Protein 8ECI (pdb70)

Radius of gyration: 60.87 Å; Cα contacts (8 Å, |Δi|>4): 4940; chains: 9; bounding box: 156×145×200 Å

Foldseek 3Di:
DQFDALAKDKFKWWADQFFKIFHPAQCDAFLQFPWDKADPQADPPKGFHGDPHSGMTTIDTGRRDTDIDMIITHGDCCPSPVDHGGDDAHNVLVPCPDPVNVVVPDDHPPPPDDDPDDDDDDDD/DQFDAQAKDKFKWWADQFFKIWHDAQRDDQLLFPWFKADPQDDPPKGFHGADHSTITGIPTGRRDTDIDMIMTHGDDCPSDVDHGGDPHHPVLVPCPDPVNVVVVDDRPQPPDDPPDDRDDDDD/DPPDDCPCVNCVVVDDDDDDPVPDDDDFAAAPPVVFAAEDEDADFKDKDKFWDDDDDADDADPPDGDGDDDDTDIDMDMWGKDKDKDKFKDFQVCCVVPPDHPVVVCVRVVNRVVRVVVNLCQAPVVVHDPVADDHDPVLQVQLVLEFEQDDDLVCQFSVNRVVVSQVLLVLLPDGWAEKEWEPCVVVRQVCRAHPVGHHGPPPQADPVNQDGVRHGYDHRDYPRFADDDDFFRGFTMKIFHNHQKYKYWNDPWDKDKDQADFDADPVGHGDDGRPVRRMMMMMIMTMMIMDGNQGADPRPRPSSNDDRMHTYTD/DVDDDQDCVNVVVVDDDDDDCPPVDDDFDAADCVVFAAEDEDDDFKDKDKAWADDWDFDDAPDPDHDGDDTDTDIDMDMKGKDKDKDKFKDQVVCCVVDPDRVCVVCPRVVNRVVSLVVNCCQAPVVVHDPPADDHNPVLQVQLVQEFEADDDQQCQHRVNSVVVSQVQQVLLPAHWAEKEWAPVVVVSQVVRAHPVGDHGPVPQADPVRQGGVRHGYDYPSHPDFADDDDAFRGFGMKIFHSHQKYKYWNDDKDKDKDAQDFDADPVRHTDDRRNVSNMIMMMIMTMMIMDGRQGQDPSDRPSSNHDRMHTYTD/DVPDDCDCVNVVVVDDDDDDDPPDDDDFDAFDCVPLAAEDEDADFKDKDKAWQDDDDADDADPPDRDGDDDDTDIDMDMWGKDKDKDKFKDFQVCCVVDPDHVVVVCVSVVNRVVRLVVNCCQAPNPVHDPPADDHNPVLQVQLVLEFEDDDDLVCQARVNSVVVSQCLLVLLPAGWAAKEWEPCVVVRQVCRAHPVGHHGPVVQADPVNQDGVNGGYDYPPHPNFQPDDDAFPGFTMKIFHSHQKYKYWNDAKDKDKDQQDFDADPVRDTDDRNHVSRMIMMMIMTMMTMDGCQGADPRPRPSSNHDRMHTYTD/DPPPDQDCVNCVVVDDDDDDDPVPDDDADAFPCVVQAAEDEDADQKDKDKFWDDDDDADDDDPPDDDRDDDDGDIDMDMWGKDKDKDKFKDFQVCCVPPPDRVCVVCPVVVNRVVSLVVNCCQAPNVVHDPVADDHDPVLQVQLVLEFEQDADQVCQGSVNSVVVSQVLLVLLPAGWQEKEWAPVVVVSQVVRAHPVGHHRPPPQADPVNQHGVNGGYDHPPHPHFADDDDAFRGFTMKTFHNHQKYKYWNDDKDKDKDQQDWDADPVRDTDDRNPVRRMIMMMIMTMMTMDGCQGQDPRPRPSSNHDRMHTYTD/DPDDDCDCVVVPPVDDDDDDCVPDDDDADDFDLVVQAAEDEDADFKDKDKFFQADWDADDDPPPDDDGDDTDGDIDMDMWGKDKDKDKFKDFQCCCVVDPDHPVVVCPVVVNRVVRLVVRCCQAPNVVHDPPADDHDVVLQVQLVLEFEADDDLVCQHRVNSVVVSQVLQVLLPAGWAAKEWAPCVVVRQVVRAHPVGHHGPVPQADPVGAHGVNHGYDHPSHPPFADDDDAFPGFTMKTFHNHQKYKYWHFAWDKDKDQADFDADPVRDTPDGCNVSRMIMMMIMTMITIDRNQHQDPSPNPSSNDDRMHTYTD/DPDDDCDCVNCVVVDDDDDDDVPDDDDFDAADCVPQAAEDADADQKDKDKFWQDDDDADDADDPDHDGDDDDTGIDMDMWGKDKDKDKFKDQVVCCVVDPDRVVVVCVRVVNRVVRLVVRCCAAVNPPHDPSADDHNVVLQVLLVLEFEQDDDLVCQHSVNRVVVSQVLQVLLPFGWAEKEFAPCVVVRQVCRAHPVGDHRPPPQADPVNQGGVRGGYDHDPHPPFDDDDDRFPGFTMKTFHNHQKYKYWNFAKDKDKDAQDFDADPVGDTPDRRNVSNMIMMMIMTMMTIDGNQGADPSDNPSSNHDRMHTYTD/DVDDDDDCVNVVVVDDDPDDDPPLDDDFQAADDVPLAAEDEDADFKDKDKAWQDDFDADDADPPDDDGDDDDTDIDIDMKGKDKDKDKFKDFQVVCVVDDDRVVVSCPRVVNRVSRLVVNCCQAPNVVHDPRAPDHNVVLQVQLVLEFEADDDLVCLARVNSVVVSQVLLVLLPDHWAAKEWAPCVVVRQVPQAHPVRDHRPVPQADPVRQDGVNHGYGHHNHPPFADDDDFFPGFGMKIFHNHQKYKYWNDDWDKDKDAADFDDDPVGDTPDGRPVRNMMMMMIMTMMIIDRRDHQDPPPNPVSNHDGMHTYTD

Nearest PDB structures (foldseek):
  8eci-assembly1_C  TM=1.003E+00  e=2.992E-69  Arthrobacter phage Bridgette
  8edu-assembly1_G  TM=8.369E-01  e=4.535E-36  Mycobacterium phage Muddy
  8edu-assembly1_A  TM=8.713E-01  e=2.535E-35  Mycobacterium phage Muddy
  8ecj-assembly1_A-58  TM=8.477E-01  e=9.988E-27  Mycobacterium phage Cain
  6tb9-assembly1_C5  TM=6.784E-01  e=4.777E-14  Rhodobacter capsulatus

InterPro domains:
  IPR024455 Phage capsid [TIGR01554] (18-307)
  IPR054612 Phage capsid-like, C-terminal [PF05065] (25-307)

Secondary structure (DSSP, 8-state):
---EES--EEEEEEE-SSSEEEESTT-S-GGGTT-BEE-TTS-TT-BEEEEEETTEEEESS--S---EEEEEE----SSSSS-SSEESS-TTGGGGGSHHHHHTTPPPS-----SSPPP-----/---EESS-EEEEEEEPSSSEEEESTTS--GGGTT-BEE-TTS-TT-BEEEEEETTEEEESS--SS--EEEEEEPP--SSSSS-SSEESS-HHHHTTTSHHHHHHTPPPTT---STTPPP-----/-------TTTTTTSS---B--TT-----PPPSHHHHSEEEE--SSEEEEEEEEE----EE-SSSSSPPPB---EEEEEEEE-EEEEEEEEEETTHHHHSSS-HHHHSHHHHHHHHHHHHHHHHHH-TT--TTSPPPHHHHHHHHT-EEE----GGGTHHHHHHHHHHHHHHHHT----EEEE-TTHHHHHHT-B-TTSSBSSTTSB-TTSSEETTEEEE--STTTS--SSSTT--EEEEEE-GGGSEEEEEEEEEEEEESS-EEE-TTS-EEEETTTTTEEEEEEEEEEEEE------TT---GGG--SEEEEE-/-------TTTSGGGSPP-B--TT--------HHHHHSEEE---SSEEEEEEE------EEPSTTTSPP-B----EEEEEEE-EEEEEEEEEEHHHHHHSSS-HHHHHHHHHHHHHHHHHHHHHHT-TT--TTSPPPHHHHHHHHT-EE-----GGGTHHHHHHHHHHHHHHTTT----EEEE-THHHHHHHT-B-TTSSBSSTTTB-TTSSEETTEEEE--STTTS---SSTT--EEEEEE-GGG-EEEEEEEEEEEEESS-EEE-TTS-EEEETTTTTEEEEEEEEEEEEE------SS---GGG--SEEEEE-/-TT----HHHHGGGS------TT--------HHHHHSEE----SSEEEEEEEEE----B--SGGG----B---EEEEEEEE-EEEEEEEEEEHHHHHHSSS-HHHHHHHHHHHHHHHHHHHHHHH-TT--TTSPPPHHHHHHHTT-EEE----TTTTHHHHHHHHHHHHHHHTT----EEEE-TTHHHHHHT-B-TTSSBSSTTSB-TTSSEETTEEEE---STTS--SSSTT--EEEEEE-GGG-EEEEEEEEEEEEESS-EEEETTTEEEEETTTTTEEEEEEEEEEEEE------SS--SGGG--SEEEEE-/-------HHHHGGG----B--SS--------HHHHHSEEE---SSEEEEEEEEE----EE--SSS----B---EEEEEEEE-EEEEEEEEEETTHHHHSSS-HHHHHHHHHHHHHHHHHHHHHHH-TT--TTSPPPHHHHHHHTT-EEE----GGGTHHHHHHHHHHHHHHHTT----EEEE-TTHHHHHHT-B-SSSSBSSTTSB-TTSSEETTEEEE--STTTS--SSSTT--EEEEEE-GGG-EEEEEEEEEEEEESS-EEE-TTS-EEEETTTTTEEEEEEEEEEEEE------TT---GGG--SEEEEE-/-------HHHHGGGS---B--TT---PPPPPSHHHHSEEE---SSEEEEEEEEE----EE--TTT----B---EEEEEEEE-EEEEEEEEEEHHHHHHSSS-HHHHSHHHHHHHHHHHHHHHHHH-SS--TTSPPPHHHHHHHTT-EEE----GGGTHHHHHHHHHHHHHHHTT----EEEE-TTHHHHHHT-B-TTSSBSSTTSB-TTSSEETTEEEE--STT-S--SSSTT--EEEEEE-GGG-EEEEEEEEEEEEESS-EEE-TTS-EEEETTTTTEEEEEEEEEEEEE------SSS-SGGG--SEEEEE-/-------HHHHGGGPPP-B--TT-----PPPHHHHHSEEE---SSEEEEEEEEE----EE--TTS----B---EEEEEEEE-EEEEEEEEEEHHHHHH-SS-HHHHHHHHHHHHHHHHHHHHHHH-TT--TTSPPPHHHHHHHTT-EEE----GGGTHHHHHHHHHHHHHHHTT----EEEE-TTHHHHHHT-B-TTSSBSSTTTB-TTSSEETTEEEE--STTTS--SSSTT--EEEEEE-GGG-EEEEEEEEEEEEESS-EEE-TTS-EEEETTTTTEEEEEEEEEEEEE------SSS--GGG--SEEEEE-/-------HHHHGGG-------TT--------SHHHHSEEEE--SSEEEEEEEEE-------STTS--------EEEEEEEE-EEEEEEEEEEHHHHHHSSS-HHHHHHHHHHHHHHHHHHHHHHH-TT--TTSPPPHHHHHHHHT-EEE----TTTTHHHHHHHHHHHHHHHTT----EEEE-TTHHHHHTT-B-TTSPBSSTTSB-TTSSEETTEEEE--STTTS--SSSTT--EEEEEE-GGG-EEEEEEEEEEEEESS-EEE-TTS-EEEETTTTTEEEEEEEEEEEEE------SS---GGG--SEEEEE-

Solvent-accessible surface area: 122956 Å² total; per-residue (Å²): 74,112,19,57,34,12,27,33,78,107,19,85,2,52,5,44,66,68,67,51,3,55,17,65,98,59,27,9,56,64,26,0,67,48,4,68,7,97,19,80,26,20,50,110,68,4,41,3,67,51,38,87,65,25,71,24,1,47,5,64,42,58,4,95,63,76,46,97,48,78,4,68,6,23,70,35,115,0,75,83,23,25,7,40,7,10,0,26,36,42,36,115,41,33,50,17,89,21,50,69,19,83,143,80,59,87,120,36,35,128,199,96,135,58,111,99,56,65,138,82,82,100,7,106,68,110,16,56,52,12,132,40,80,106,18,83,1,52,3,41,67,68,58,59,4,58,20,67,95,64,17,6,60,67,23,0,69,52,6,61,5,84,22,79,23,23,53,109,67,2,39,2,69,49,42,89,49,34,58,26,3,54,3,62,34,54,4,98,68,78,50,92,38,71,5,72,2,17,79,37,124,16,139,62,31,51,54,111,38,67,5,24,3,38,29,117,31,20,33,15,30,51,68,67,20,34,70,78,41,72,111,30,49,51,66,35,112,52,26,96,52,41,72,75,96,99,21,151,164,200,148,134,136,102,56,99,119,99,42,89,98,147,87,84,166,69,74,35,111,81,17,70,35,38,103,66,70,130,8,13,5,64,123,68,25,111,135,15,126,31,37,113,60,80,8,59,0,28,16,14,49,41,61,11,72,9,68,50,16,96,10,84,67,10,82,76,84,64,20,109,26,75,104,72,71,66,106,2,38,16,26,29,0,1,0,15,16,10,18,56,53,106,67,55,88,124,55,132,82,85,24,60,100,69,14,49,60,21,7,90,16,9,9,12,65,31,6,2,20,2,8,13,31,25,76,133,36,22,83,77,22,41,109,12,5,34,55,9,0,54,81,18,42,5,30,12,96,28,56,26,71,40,54,108,0,8,23,8,8,1,15,11,108,1,19,17,74,0,32,99,4,22,27,114,17,69,6,12,14,0,5,33,42,12,37,39,88,7,45,47,6,18,4,55,38,0,48,58,6,12,97,129,68,40,26,105,113,33,128,35,12,63,69,33,82,18,30,25,22,4,79,50,58,17,51,72,103,55,49,106,45,82,6,9,32,2,3,7,0,9,18,66,32,0,3,1,0,40,97,74,101,59,51,100,107,83,32,94,145,37,73,23,89,53,122,114,58,52,118,96,86,34,2,59,160,101,93,22,28,0,12,69,1,25,22,73,1,2,7,15,14,15,5,44,39,31,28,11,47,85,82,99,68,66,9,20,0,0,0,3,5,37,66,158,240,115,135,139,112,45,97,116,97,45,93,111,158,48,88,120,64,61,40,125,73,34,60,35,84,92,66,42,114,14,18,7,56,113,70,24,108,132,19,125,28,22,73,56,87,10,86,0,22,9,8,48,31,49,8,66,6,82,38,6,132,32,97,118,24,94,82,81,74,14,103,28,82,108,76,51,67,100,3,40,22,30,31,1,1,2,15,17,14,20,57,52,102,81,57,79,122,59,119,72,96,26,61,99,74,9,50,64,24,3,90,17,13,6,11,46,34,7,6,14,2,8,14,35,28,62,135,39,27,86,73,21,48,105,11,5,35,57,8,0,60,82,16,41,4,30,10,91,27,70,27,83,36,51,106,0,7,16,9,6,2,12,12,117,0,22,20,79,2,34,114,11,23,22,126,23,68,5,7,16,0,6,37,42,10,35,39,86,10,52,49,4,19,12,46,41,0,62,69,6,10,99,129,46,43,24,108,82,28,113,38,9,62,75,30,80,12,38,40,14,6,70,59,55,24,54,74,96,64,51,103,44,77,10,7,39,5,6,8,0,9,24,63,36,0,1,3,0,30,106,59,104,56,61,100,114,83,26,94,153,40,68,21,80,51,148,115,42,56,121,90,83,50,0,51,140,90,98,24,21,0,8,78,3,23,16,64,0,1,7,14,14,14,13,31,29,24,27,30,46,85,73,105,69,70,6,21,0,1,0,2,7,33,67,145,185,139,139,144,119,56,103,117,108,46,93,102,147,88,86,120,62,70,32,127,90,19,63,49,62,106,64,41,107,5,14,6,46,116,67,21,111,131,16,124,25,30,125,54,79,8,71,4,28,6,11,50,34,63,6,74,7,71,46,11,130,48,91,126,18,111,69,83,67,20,103,21,82,110,73,51,69,101,3,44,14,34,38,0,1,0,16,19,15,21,58,54,105,84,39,83,113,54,139,80,70,20,63,99,81,11,52,60,23,9,86,15,14,5,9,62,35,7,2,16,2,8,14,33,32,60,130,36,27,83,72,21,44,106,13,4,30,53,9,0,58,77,16,45,4,32,10,93,32,67,37,81,33,56,111,0,7,25,8,12,2,14,13,118,0,15,24,68,0,11,111,3,30,34,109,9,75,5,10,11,0,4,23,38,13,41,36,83,10,52,45,6,18,3,40,34,0,41,71,7,13,97,130,57,41,23,112,88,25,136,36,10,58,72,38,86,17,39,35,16,4,77,49,49,22,50,73,98,54,49,108,38,85,7,11,36,4,3,4,0,15,19,55,46,0,6,3,0,33,82,49,101,62,60,91,105,91,29,100,142,38,65,25,94,49,138,108,47,54,100,78,76,46,0,49,154,99,100,23,26,0,12,79,2,14,13,62,0,2,8,15,12,15,16,23,32,24,41,11,48,83,80,106,69,62,7,18,0,0,0,3,3,27,71,78,126,117,48,143,72,49,108,111,27,30,96,8,101,45,76,128,63,76,40,123,81,20,42,28,59,88,59,50,135,15,14,7,62,110,63,20,104,139,25,117,19,28,84,60,81,10,66,0,28,6,13,52,41,56,9,75,9,84,48,14,130,48,102,131,30,95,77,89,54,17,112,32,81,107,70,59,59,105,3,38,24,28,24,0,2,0,7,17,28,24,64,36,48,75,52,54,22,53,102,60,92,23,53,108,68,8,66,71,23,7,75,17,4,5,13,54,30,6,0,12,1,4,22,35,29,59,136,37,25,82,70,21,45,110,12,4,32,54,9,1,56,81,16,42,5,32,10,99,27,61,49,66,43,57,116,0,9,13,8,14,10,15,9,113,0,22,22,76,1,24,106,9,23,26,126,21,77,5,7,16,0,7,32,47,11,30,32,78,10,38,52,6,21,12,43,42,0,43,56,4,11,95,129,63,32,21,113,93,22,120,39,5,57,72,39,84,10,43,19,13,3,80,53,53,23,53,73,94,62,50,105,44,80,11,8,31,2,5,0,0,18,18,61,35,0,2,4,0,29,90,68,100,62,49,95,113,89,27,43,47,27,50,18,80,57,154,108,40,56,44,91,94,3,0,1,80,93,31,21,27,0,13,75,3,22,14,58,0,2,8,17,19,12,13,35,42,35,40,8,54,77,80,104,71,73,5,17,0,0,0,1,3,39,63,94,213,110,101,91,117,5,83,13,52,42,38,56,166,76,74,113,51,70,25,149,93,27,70,47,49,87,64,43,121,13,13,6,58,123,64,22,91,140,22,114,20,38,111,68,80,9,66,4,27,6,11,49,44,44,11,70,4,83,39,20,145,30,93,120,46,104,66,94,62,11,120,35,80,96,69,56,69,103,3,43,18,29,29,0,4,0,13,15,14,23,58,57,92,60,52,89,110,53,138,72,76,26,64,85,79,10,48,56,22,6,83,14,12,1,7,48,28,5,4,9,2,4,18,37,30,63,118,35,26,82,65,22,45,107,14,3,30,57,10,0,56,82,15,45,6,30,9,93,32,62,35,84,35,50,104,0,8,19,7,8,3,11,12,125,0,19,19,72,0,25,119,9,21,24,115,20,74,5,6,11,0,5,42,38,9,35,43,71,11,43,48,4,16,10,49,33,0,51,66,7,12,101,133,46,41,22,108,86,30,108,39,6,62,75,33,84,21,31,29,12,1,65,52,63,21,52,75,95,63,47,110,40,79,10,11,36,2,4,0,0,13,13,62,48,0,2,3,0,20,81,72,89,52,56,95,109,76,25,104,139,34,70,22,85,47,134,106,42,48,78,56,38,36,0,52,151,48,98,27,25,0,9,86,0,33,9,83,0,1,8,24,20,6,7,22,38,28,36,27,42,88,72,97,72,72,11,19,0,0,0,2,2,34,64,172,210,146,146,125,124,51,88,115,79,47,87,114,155,76,76,125,76,63,32,120,93,19,58,36,45,86,82,32,111,11,8,6,58,116,58,18,109,124,15,124,27,29,96,60,22,9,42,1,29,9,12,11,0,20,9,14,2,32,50,21,121,56,70,118,24,105,105,88,39,4,90,33,30,92,23,12,65,7,0,9,10,16,28,0,1,0,14,20,15,17,63,58,102,69,51,86,118,50,132,76,96,26,64,104,79,10,49,60,23,6,91,10,11,4,12,53,32,6,4,15,2,2,12,39,27,58,132,42,23,58,6,15,36,112,12,1,36,54,10,2,63,79,16,41,4,32,10,98,30,64,39,79,30,60,102,0,10,22,8,11,3,4,11,122,0,14,22,78,0,29,99,11,27,17,120,19,75,6,3,12,0,7,28,34,5,36,37,88,6,37,46,5,23,6,49,35,0,50,60,5,12,91,129,72,36,20,111,81,34,107,37,6,55,70,35,82,14,34,35,20,4,71,52,50,21,54,75,91,61,50,108,47,76,10,6,32,0,5,2,0,17,17,71,36,2,8,2,0,36,96,60,102,60,58,101,114,82,31,90,181,30,79,28,57,44,92,97,27,50,109,85,78,57,1,54,137,88,97,23,18,0,16,76,3,26,15,84,1,2,9,15,15,13,12,34,19,13,33,28,42,67,32,75,66,70,8,19,0,0,0,4,0,38,68,149,230,128,141,150,104,42,188,118,110,38,94,98,151,92,112,152,172,100,96,124,157,177,120,69,172,104,72,24,106,14,12,5,42,125,46,21,138,128,62,112,17,53,134,90,94,32,102,46,67,40,78,48,32,79,69,93,98,99,245,66,130,71,153,125,30,142,162,61,53,50,57,63,24,76,60,54,66,108,1,44,14,49,100,48,53,60,72,45,68,26,62,59,90,54,46,87,108,60,120,74,72,32,71,93,111,32,44,70,86,36,89,43,50,11,11,67,61,18,4,11,13,7,15,40,26,61,155,39,54,83,69,36,48,108,15,5,35,56,9,1,61,82,17,41,3,33,12,91,33,70,31,82,48,101,120,32,7,22,10,19,3,16,86,105,0,30,35,61,1,110,120,10,31,26,141,17,72,1,7,13,0,5,76,50,14,62,60,85,13,158,54,9,125,70,106,133,36,136,76,25,81,91,138,62,31,23,107,84,15,114,37,10,63,74,34,71,12,26,33,7,1,152,79,80,18,55,71,104,56,49,105,37,88,5,6,39,4,5,3,0,20,9,55,26,0,12,1,0,20,45,56,95,40,49,105,88,68,4,86,118,4,21,28,45,54,151,116,32,53,92,92,88,44,1,55,116,96,97,27,24,1,8,41,4,34,17,13,5,1,14,17,17,31,13,65,39,29,136,92,55,84,78,99,80,75,8,22,0,1,0,2,4,32,66

Structure (mmCIF, N/CA/C/O backbone):
data_8ECI
#
_entry.id   8ECI
#
loop_
_entity.id
_entity.type
_entity.pdbx_description
1 polymer 'Decoration protein'
2 polymer 'Major capsid protein'
#
loop_
_atom_site.group_PDB
_atom_site.id
_atom_site.type_symbol
_atom_site.label_atom_id
_atom_site.label_alt_id
_atom_site.label_comp_id
_atom_site.label_asym_id
_atom_site.label_entity_id
_atom_site.label_seq_id
_atom_site.pdbx_PDB_ins_code
_atom_site.Cartn_x
_atom_site.Cartn_y
_atom_site.Cartn_z
_atom_site.occupancy
_atom_site.B_iso_or_equiv
_atom_site.auth_seq_id
_atom_site.auth_comp_id
_atom_site.auth_asym_id
_atom_site.auth_atom_id
_atom_site.pdbx_PDB_model_num
ATOM 1 N N . ALA A 1 2 ? 413.738 258.300 438.756 1.00 104.47 2 ALA 1 N 1
ATOM 2 C CA . ALA A 1 2 ? 413.436 259.568 438.128 1.00 104.47 2 ALA 1 CA 1
ATOM 3 C C . ALA A 1 2 ? 411.990 259.636 437.604 1.00 104.47 2 ALA 1 C 1
ATOM 4 O O . ALA A 1 2 ? 411.573 260.667 437.075 1.00 104.47 2 ALA 1 O 1
ATOM 11 N N . THR A 1 3 ? 411.219 258.554 437.730 1.00 111.54 3 THR 1 N 1
ATOM 12 C CA . THR A 1 3 ? 409.828 258.465 437.254 1.00 111.54 3 THR 1 CA 1
ATOM 13 C C . THR A 1 3 ? 408.810 258.954 438.285 1.00 111.54 3 THR 1 C 1
ATOM 14 O O . THR A 1 3 ? 407.898 259.693 437.925 1.00 111.54 3 THR 1 O 1
ATOM 25 N N . GLY A 1 4 ? 408.977 258.619 439.566 1.00 113.96 4 GLY 1 N 1
ATOM 26 C CA . GLY A 1 4 ? 408.169 259.133 440.680 1.00 113.96 4 GLY 1 CA 1
ATOM 27 C C . GLY A 1 4 ? 406.682 258.743 440.688 1.00 113.96 4 GLY 1 C 1
ATOM 28 O O . GLY A 1 4 ? 406.172 258.096 439.774 1.00 113.96 4 GLY 1 O 1
ATOM 32 N N . ARG A 1 5 ? 405.970 259.145 441.744 1.00 119.83 5 ARG 1 N 1
ATOM 33 C CA . ARG A 1 5 ? 404.496 259.136 441.826 1.00 119.83 5 ARG 1 CA 1
ATOM 34 C C . ARG A 1 5 ? 403.911 260.417 441.241 1.00 119.83 5 ARG 1 C 1
ATOM 35 O O . ARG A 1 5 ? 404.531 261.474 441.344 1.00 119.83 5 ARG 1 O 1
ATOM 56 N N . THR A 1 6 ? 402.677 260.372 440.735 1.00 122.81 6 THR 1 N 1
ATOM 57 C CA . THR A 1 6 ? 401.918 261.592 440.400 1.00 122.81 6 THR 1 CA 1
ATOM 58 C C . THR A 1 6 ? 400.398 261.403 440.285 1.00 122.81 6 THR 1 C 1
ATOM 59 O O . THR A 1 6 ? 399.899 260.308 440.024 1.00 122.81 6 THR 1 O 1
ATOM 70 N N . THR A 1 7 ? 399.669 262.509 440.418 1.00 123.85 7 THR 1 N 1
ATOM 71 C CA . THR A 1 7 ? 398.243 262.683 440.107 1.00 123.85 7 THR 1 CA 1
ATOM 72 C C . THR A 1 7 ? 397.932 262.806 438.614 1.00 123.85 7 THR 1 C 1
ATOM 73 O O . THR A 1 7 ? 396.767 262.721 438.230 1.00 123.85 7 THR 1 O 1
ATOM 84 N N . GLU A 1 8 ? 398.935 263.026 437.767 1.00 126.59 8 GLU 1 N 1
ATOM 85 C CA . GLU A 1 8 ? 398.761 263.273 436.331 1.00 126.59 8 GLU 1 CA 1
ATOM 86 C C . GLU A 1 8 ? 398.026 262.151 435.582 1.00 126.59 8 GLU 1 C 1
ATOM 87 O O . GLU A 1 8 ? 397.994 260.999 436.015 1.00 126.59 8 GLU 1 O 1
ATOM 99 N N . GLY A 1 9 ? 397.468 262.474 434.417 1.00 129.41 9 GLY 1 N 1
ATOM 100 C CA . GLY A 1 9 ? 397.066 261.467 433.429 1.00 129.41 9 GLY 1 CA 1
ATOM 101 C C . GLY A 1 9 ? 398.260 260.918 432.639 1.00 129.41 9 GLY 1 C 1
ATOM 102 O O . GLY A 1 9 ? 399.358 261.476 432.695 1.00 129.41 9 GLY 1 O 1
ATOM 106 N N . ARG A 1 10 ? 398.056 259.836 431.882 1.00 133.32 10 ARG 1 N 1
ATOM 107 C CA . ARG A 1 10 ? 399.063 259.269 430.966 1.00 133.32 10 ARG 1 CA 1
ATOM 108 C C . ARG A 1 10 ? 398.428 258.393 429.888 1.00 133.32 10 ARG 1 C 1
ATOM 109 O O . ARG A 1 10 ? 397.268 258.004 429.999 1.00 133.32 10 ARG 1 O 1
ATOM 130 N N . THR A 1 11 ? 399.182 258.076 428.844 1.00 139.49 11 THR 1 N 1
ATOM 131 C CA . THR A 1 11 ? 398.722 257.282 427.691 1.00 139.49 11 THR 1 CA 1
ATOM 132 C C . THR A 1 11 ? 399.457 255.952 427.595 1.00 139.49 11 THR 1 C 1
ATOM 133 O O . THR A 1 11 ? 400.671 255.906 427.776 1.00 139.49 11 THR 1 O 1
ATOM 144 N N . VAL A 1 12 ? 398.749 254.867 427.290 1.00 137.89 12 VAL 1 N 1
ATOM 145 C CA . VAL A 1 12 ? 399.297 253.501 427.326 1.00 137.89 12 VAL 1 CA 1
ATOM 146 C C . VAL A 1 12 ? 398.733 252.627 426.212 1.00 137.89 12 VAL 1 C 1
ATOM 147 O O . VAL A 1 12 ? 397.573 252.752 425.832 1.00 137.89 12 VAL 1 O 1
ATOM 160 N N . THR A 1 13 ? 399.528 251.691 425.708 1.00 136.15 13 THR 1 N 1
ATOM 161 C CA . THR A 1 13 ? 399.056 250.623 424.818 1.00 136.15 13 THR 1 CA 1
ATOM 162 C C . THR A 1 13 ? 398.538 249.461 425.652 1.00 136.15 13 THR 1 C 1
ATOM 163 O O . THR A 1 13 ? 399.289 248.899 426.445 1.00 136.15 13 THR 1 O 1
ATOM 174 N N . VAL A 1 14 ? 397.274 249.082 425.470 1.00 139.44 14 VAL 1 N 1
ATOM 175 C CA . VAL A 1 14 ? 396.631 248.023 426.256 1.00 139.44 14 VAL 1 CA 1
ATOM 176 C C . VAL A 1 14 ? 395.862 247.042 425.385 1.00 139.44 14 VAL 1 C 1
ATOM 177 O O . VAL A 1 14 ? 395.279 247.380 424.346 1.00 139.44 14 VAL 1 O 1
ATOM 190 N N . THR A 1 15 ? 395.847 245.803 425.848 1.00 141.04 15 THR 1 N 1
ATOM 191 C CA . THR A 1 15 ? 395.148 244.675 425.251 1.00 141.04 15 THR 1 CA 1
ATOM 192 C C . THR A 1 15 ? 393.897 244.373 426.059 1.00 141.04 15 THR 1 C 1
ATOM 193 O O . THR A 1 15 ? 393.923 244.362 427.289 1.00 141.04 15 THR 1 O 1
ATOM 204 N N . THR A 1 16 ? 392.787 244.144 425.375 1.00 133.81 16 THR 1 N 1
ATOM 205 C CA . THR A 1 16 ? 391.508 243.798 425.999 1.00 133.81 16 THR 1 CA 1
ATOM 206 C C . THR A 1 16 ? 391.162 242.343 425.730 1.00 133.81 16 THR 1 C 1
ATOM 207 O O . THR A 1 16 ? 391.334 241.846 424.619 1.00 133.81 16 THR 1 O 1
ATOM 218 N N . ALA A 1 17 ? 390.663 241.653 426.748 1.00 134.83 17 ALA 1 N 1
ATOM 219 C CA . ALA A 1 17 ? 389.740 240.545 426.545 1.00 134.83 17 ALA 1 CA 1
ATOM 220 C C . ALA A 1 17 ? 388.319 241.126 426.583 1.00 134.83 17 ALA 1 C 1
ATOM 221 O O . ALA A 1 17 ? 388.109 242.175 427.187 1.00 134.83 17 ALA 1 O 1
ATOM 228 N N . SER A 1 18 ? 387.328 240.475 425.974 1.00 137.19 18 SER 1 N 1
ATOM 229 C CA . SER A 1 18 ? 385.939 240.972 425.920 1.00 137.19 18 SER 1 CA 1
ATOM 230 C C . SER A 1 18 ? 385.174 240.729 427.233 1.00 137.19 18 SER 1 C 1
ATOM 231 O O . SER A 1 18 ? 384.124 240.088 427.258 1.00 137.19 18 SER 1 O 1
ATOM 239 N N . ASN A 1 19 ? 385.749 241.179 428.348 1.00 136.65 19 ASN 1 N 1
ATOM 240 C CA . ASN A 1 19 ? 385.278 240.981 429.717 1.00 136.65 19 ASN 1 CA 1
ATOM 241 C C . ASN A 1 19 ? 385.777 242.129 430.623 1.00 136.65 19 ASN 1 C 1
ATOM 242 O O . ASN A 1 19 ? 386.075 243.220 430.145 1.00 136.65 19 ASN 1 O 1
ATOM 253 N N . THR A 1 20 ? 385.849 241.913 431.933 1.00 132.34 20 THR 1 N 1
ATOM 254 C CA . THR A 1 20 ? 386.255 242.910 432.939 1.00 132.34 20 THR 1 CA 1
ATOM 255 C C . THR A 1 20 ? 387.732 243.316 432.932 1.00 132.34 20 THR 1 C 1
ATOM 256 O O . THR A 1 20 ? 388.109 244.156 433.748 1.00 132.34 20 THR 1 O 1
ATOM 267 N N . THR A 1 21 ? 388.599 242.700 432.126 1.00 133.70 21 THR 1 N 1
ATOM 268 C CA . THR A 1 21 ? 390.033 242.630 432.455 1.00 133.70 21 THR 1 CA 1
ATOM 269 C C . THR A 1 21 ? 390.946 243.094 431.326 1.00 133.70 21 THR 1 C 1
ATOM 270 O O . THR A 1 21 ? 390.758 242.758 430.159 1.00 133.70 21 THR 1 O 1
ATOM 281 N N . ILE A 1 22 ? 391.964 243.870 431.695 1.00 135.33 22 ILE 1 N 1
ATOM 282 C CA . ILE A 1 22 ? 392.868 244.598 430.805 1.00 135.33 22 ILE 1 CA 1
ATOM 283 C C . ILE A 1 22 ? 394.302 244.146 431.054 1.00 135.33 22 ILE 1 C 1
ATOM 284 O O . ILE A 1 22 ? 394.683 243.928 432.204 1.00 135.33 22 ILE 1 O 1
ATOM 300 N N . THR A 1 23 ? 395.124 244.066 430.012 1.00 139.43 23 THR 1 N 1
ATOM 301 C CA . THR A 1 23 ? 396.554 243.747 430.134 1.00 139.43 23 THR 1 CA 1
ATOM 302 C C . THR A 1 23 ? 397.415 244.683 429.291 1.00 139.43 23 THR 1 C 1
ATOM 303 O O . THR A 1 23 ? 396.929 245.343 428.375 1.00 139.43 23 THR 1 O 1
ATOM 314 N N . GLY A 1 24 ? 398.703 244.769 429.598 1.00 138.19 24 GLY 1 N 1
ATOM 315 C CA . GLY A 1 24 ? 399.650 245.614 428.876 1.00 138.19 24 GLY 1 CA 1
ATOM 316 C C . GLY A 1 24 ? 401.099 245.210 429.125 1.00 138.19 24 GLY 1 C 1
ATOM 317 O O . GLY A 1 24 ? 401.376 244.221 429.803 1.00 138.19 24 GLY 1 O 1
ATOM 321 N N . ALA A 1 25 ? 402.033 245.976 428.569 1.00 141.41 25 ALA 1 N 1
ATOM 322 C CA . ALA A 1 25 ? 403.459 245.751 428.776 1.00 141.41 25 ALA 1 CA 1
ATOM 323 C C . ALA A 1 25 ? 403.858 245.876 430.259 1.00 141.41 25 ALA 1 C 1
ATOM 324 O O . ALA A 1 25 ? 403.143 246.482 431.063 1.00 141.41 25 ALA 1 O 1
ATOM 331 N N . ALA A 1 26 ? 405.014 245.323 430.622 1.00 139.67 26 ALA 1 N 1
ATOM 332 C CA . ALA A 1 26 ? 405.487 245.294 432.001 1.00 139.67 26 ALA 1 CA 1
ATOM 333 C C . ALA A 1 26 ? 405.532 246.695 432.639 1.00 139.67 26 ALA 1 C 1
ATOM 334 O O . ALA A 1 26 ? 406.065 247.645 432.065 1.00 139.67 26 ALA 1 O 1
ATOM 341 N N . GLY A 1 27 ? 404.958 246.829 433.836 1.00 142.29 27 GLY 1 N 1
ATOM 342 C CA . GLY A 1 27 ? 404.936 248.090 434.583 1.00 142.29 27 GLY 1 CA 1
ATOM 343 C C . GLY A 1 27 ? 404.092 249.212 433.965 1.00 142.29 27 GLY 1 C 1
ATOM 344 O O . GLY A 1 27 ? 404.266 250.369 434.341 1.00 142.29 27 GLY 1 O 1
ATOM 348 N N . THR A 1 28 ? 403.193 248.926 433.019 1.00 141.38 28 THR 1 N 1
ATOM 349 C CA . THR A 1 28 ? 402.295 249.956 432.465 1.00 141.38 28 THR 1 CA 1
ATOM 350 C C . THR A 1 28 ? 401.243 250.423 433.469 1.00 141.38 28 THR 1 C 1
ATOM 351 O O . THR A 1 28 ? 400.951 251.616 433.510 1.00 141.38 28 THR 1 O 1
ATOM 362 N N . PHE A 1 29 ? 400.710 249.545 434.318 1.00 138.04 29 PHE 1 N 1
ATOM 363 C CA . PHE A 1 29 ? 399.890 249.935 435.472 1.00 138.04 29 PHE 1 CA 1
ATOM 364 C C . PHE A 1 29 ? 400.733 250.214 436.721 1.00 138.04 29 PHE 1 C 1
ATOM 365 O O . PHE A 1 29 ? 401.857 249.729 436.836 1.00 138.04 29 PHE 1 O 1
ATOM 382 N N . VAL A 1 30 ? 400.180 250.946 437.689 1.00 133.43 30 VAL 1 N 1
ATOM 383 C CA . VAL A 1 30 ? 400.817 251.220 438.987 1.00 133.43 30 VAL 1 CA 1
ATOM 384 C C . VAL A 1 30 ? 399.791 251.242 440.123 1.00 133.43 30 VAL 1 C 1
ATOM 385 O O . VAL A 1 30 ? 398.618 251.526 439.899 1.00 133.43 30 VAL 1 O 1
ATOM 398 N N . ALA A 1 31 ? 400.212 250.930 441.351 1.00 133.55 31 ALA 1 N 1
ATOM 399 C CA . ALA A 1 31 ? 399.317 250.620 442.467 1.00 133.55 31 ALA 1 CA 1
ATOM 400 C C . ALA A 1 31 ? 398.208 251.657 442.732 1.00 133.55 31 ALA 1 C 1
ATOM 401 O O . ALA A 1 31 ? 397.079 251.274 443.026 1.00 133.55 31 ALA 1 O 1
ATOM 408 N N . SER A 1 32 ? 398.484 252.956 442.606 1.00 131.44 32 SER 1 N 1
ATOM 409 C CA . SER A 1 32 ? 397.489 254.021 442.814 1.00 131.44 32 SER 1 CA 1
ATOM 410 C C . SER A 1 32 ? 396.571 254.323 441.613 1.00 131.44 32 SER 1 C 1
ATOM 411 O O . SER A 1 32 ? 395.781 255.258 441.687 1.00 131.44 32 SER 1 O 1
ATOM 419 N N . ASP A 1 33 ? 396.595 253.552 440.520 1.00 130.27 33 ASP 1 N 1
ATOM 420 C CA . ASP A 1 33 ? 395.691 253.762 439.374 1.00 130.27 33 ASP 1 CA 1
ATOM 421 C C . ASP A 1 33 ? 394.208 253.509 439.655 1.00 130.27 33 ASP 1 C 1
ATOM 422 O O . ASP A 1 33 ? 393.355 253.943 438.880 1.00 130.27 33 ASP 1 O 1
ATOM 431 N N . VAL A 1 34 ? 393.872 252.813 440.739 1.00 125.87 34 VAL 1 N 1
ATOM 432 C CA . VAL A 1 34 ? 392.481 252.588 441.131 1.00 125.87 34 VAL 1 CA 1
ATOM 433 C C . VAL A 1 34 ? 391.720 253.914 441.254 1.00 125.87 34 VAL 1 C 1
ATOM 434 O O . VAL A 1 34 ? 392.191 254.867 441.865 1.00 125.87 34 VAL 1 O 1
ATOM 447 N N . GLY A 1 35 ? 390.541 253.991 440.637 1.00 123.03 35 GLY 1 N 1
ATOM 448 C CA . GLY A 1 35 ? 389.708 255.196 440.594 1.00 123.03 35 GLY 1 CA 1
ATOM 449 C C . GLY A 1 35 ? 389.945 256.130 439.400 1.00 123.03 35 GLY 1 C 1
ATOM 450 O O . GLY A 1 35 ? 389.077 256.955 439.117 1.00 123.03 35 GLY 1 O 1
ATOM 454 N N . ARG A 1 36 ? 391.044 255.999 438.642 1.00 127.52 36 ARG 1 N 1
ATOM 455 C CA . ARG A 1 36 ? 391.204 256.729 437.369 1.00 127.52 36 ARG 1 CA 1
ATOM 456 C C . ARG A 1 36 ? 390.156 256.292 436.340 1.00 127.52 36 ARG 1 C 1
ATOM 457 O O . ARG A 1 36 ? 389.766 255.124 436.284 1.00 127.52 36 ARG 1 O 1
ATOM 478 N N . THR A 1 37 ? 389.727 257.212 435.483 1.00 128.32 37 THR 1 N 1
ATOM 479 C CA . THR A 1 37 ? 388.934 256.906 434.280 1.00 128.32 37 THR 1 CA 1
ATOM 480 C C . THR A 1 37 ? 389.812 256.372 433.156 1.00 128.32 37 THR 1 C 1
ATOM 481 O O . THR A 1 37 ? 390.933 256.840 432.970 1.00 128.32 37 THR 1 O 1
ATOM 492 N N . ILE A 1 38 ? 389.282 255.439 432.372 1.00 134.09 38 ILE 1 N 1
ATOM 493 C CA . ILE A 1 38 ? 389.948 254.821 431.222 1.00 134.09 38 ILE 1 CA 1
ATOM 494 C C . ILE A 1 38 ? 389.098 255.043 429.971 1.00 134.09 38 ILE 1 C 1
ATOM 495 O O . ILE A 1 38 ? 387.902 254.763 429.970 1.00 134.09 38 ILE 1 O 1
ATOM 511 N N . THR A 1 39 ? 389.662 255.617 428.890 1.00 139.01 39 THR 1 N 1
ATOM 512 C CA . THR A 1 39 ? 388.908 255.970 427.649 1.00 139.01 39 THR 1 CA 1
ATOM 513 C C . THR A 1 39 ? 389.629 255.382 426.433 1.00 139.01 39 THR 1 C 1
ATOM 514 O O . THR A 1 39 ? 390.601 256.014 425.987 1.00 139.01 39 THR 1 O 1
ATOM 525 N N . ARG A 1 40 ? 389.142 254.264 425.884 1.00 137.31 40 ARG 1 N 1
ATOM 526 C CA . ARG A 1 40 ? 389.786 253.528 424.761 1.00 137.31 40 ARG 1 CA 1
ATOM 527 C C . ARG A 1 40 ? 388.714 253.133 423.747 1.00 137.31 40 ARG 1 C 1
ATOM 528 O O . ARG A 1 40 ? 387.533 253.241 424.112 1.00 137.31 40 ARG 1 O 1
ATOM 549 N N . ALA A 1 41 ? 389.083 252.785 422.510 1.00 138.40 41 ALA 1 N 1
ATOM 550 C CA . ALA A 1 41 ? 388.134 252.238 421.512 1.00 138.40 41 ALA 1 CA 1
ATOM 551 C C . ALA A 1 41 ? 387.658 250.866 422.014 1.00 138.40 41 ALA 1 C 1
ATOM 552 O O . ALA A 1 41 ? 388.489 250.153 422.589 1.00 138.40 41 ALA 1 O 1
ATOM 559 N N . GLY A 1 42 ? 386.380 250.505 421.825 1.00 135.35 42 GLY 1 N 1
ATOM 560 C CA . GLY A 1 42 ? 385.827 249.244 422.340 1.00 135.35 42 GLY 1 CA 1
ATOM 561 C C . GLY A 1 42 ? 385.481 249.219 423.836 1.00 135.35 42 GLY 1 C 1
ATOM 562 O O . GLY A 1 42 ? 384.936 248.220 424.314 1.00 135.35 42 GLY 1 O 1
ATOM 566 N N . ILE A 1 43 ? 385.742 250.296 424.577 1.00 132.59 43 ILE 1 N 1
ATOM 567 C CA . ILE A 1 43 ? 385.421 250.424 426.005 1.00 132.59 43 ILE 1 CA 1
ATOM 568 C C . ILE A 1 43 ? 384.208 251.351 426.174 1.00 132.59 43 ILE 1 C 1
ATOM 569 O O . ILE A 1 43 ? 384.209 252.444 425.605 1.00 132.59 43 ILE 1 O 1
ATOM 585 N N . PRO A 1 44 ? 383.167 250.961 426.933 1.00 134.97 44 PRO 1 N 1
ATOM 586 C CA . PRO A 1 44 ? 382.007 251.817 427.162 1.00 134.97 44 PRO 1 CA 1
ATOM 587 C C . PRO A 1 44 ? 382.371 253.066 427.976 1.00 134.97 44 PRO 1 C 1
ATOM 588 O O . PRO A 1 44 ? 383.230 253.024 428.861 1.00 134.97 44 PRO 1 O 1
ATOM 599 N N . ALA A 1 45 ? 381.717 254.189 427.690 1.00 141.35 45 ALA 1 N 1
ATOM 600 C CA . ALA A 1 45 ? 382.038 255.480 428.293 1.00 141.35 45 ALA 1 CA 1
ATOM 601 C C . ALA A 1 45 ? 381.863 255.497 429.826 1.00 141.35 45 ALA 1 C 1
ATOM 602 O O . ALA A 1 45 ? 381.013 254.801 430.384 1.00 141.35 45 ALA 1 O 1
ATOM 609 N N . GLY A 1 46 ? 382.669 256.308 430.516 1.00 141.02 46 GLY 1 N 1
ATOM 610 C CA . GLY A 1 46 ? 382.628 256.461 431.977 1.00 141.02 46 GLY 1 CA 1
ATOM 611 C C . GLY A 1 46 ? 383.249 255.301 432.768 1.00 141.02 46 GLY 1 C 1
ATOM 612 O O . GLY A 1 46 ? 383.086 255.230 433.985 1.00 141.02 46 GLY 1 O 1
ATOM 616 N N . THR A 1 47 ? 383.954 254.383 432.108 1.00 136.90 47 THR 1 N 1
ATOM 617 C CA . THR A 1 47 ? 384.601 253.241 432.767 1.00 136.90 47 THR 1 CA 1
ATOM 618 C C . THR A 1 47 ? 385.803 253.675 433.614 1.00 136.90 47 THR 1 C 1
ATOM 619 O O . THR A 1 47 ? 386.577 254.547 433.220 1.00 136.90 47 THR 1 O 1
ATOM 630 N N . THR A 1 48 ? 386.007 253.035 434.766 1.00 133.89 48 THR 1 N 1
ATOM 631 C CA . THR A 1 48 ? 387.131 253.297 435.686 1.00 133.89 48 THR 1 CA 1
ATOM 632 C C . THR A 1 48 ? 387.905 252.036 436.036 1.00 133.89 48 THR 1 C 1
ATOM 633 O O . THR A 1 48 ? 387.333 250.947 436.065 1.00 133.89 48 THR 1 O 1
ATOM 644 N N . ILE A 1 49 ? 389.183 252.190 436.380 1.00 131.51 49 ILE 1 N 1
ATOM 645 C CA . ILE A 1 49 ? 389.988 251.124 436.984 1.00 131.51 49 ILE 1 CA 1
ATOM 646 C C . ILE A 1 49 ? 389.431 250.793 438.373 1.00 131.51 49 ILE 1 C 1
ATOM 647 O O . ILE A 1 49 ? 389.404 251.663 439.239 1.00 131.51 49 ILE 1 O 1
ATOM 663 N N . THR A 1 50 ? 388.998 249.556 438.608 1.00 137.90 50 THR 1 N 1
ATOM 664 C CA . THR A 1 50 ? 388.481 249.102 439.915 1.00 137.90 50 THR 1 CA 1
ATOM 665 C C . THR A 1 50 ? 389.543 248.435 440.782 1.00 137.90 50 THR 1 C 1
ATOM 666 O O . THR A 1 50 ? 389.484 248.546 442.004 1.00 137.90 50 THR 1 O 1
ATOM 677 N N . ALA A 1 51 ? 390.527 247.765 440.181 1.00 138.56 51 ALA 1 N 1
ATOM 678 C CA . ALA A 1 51 ? 391.681 247.212 440.883 1.00 138.56 51 ALA 1 CA 1
ATOM 679 C C . ALA A 1 51 ? 392.861 246.996 439.931 1.00 138.56 51 ALA 1 C 1
ATOM 680 O O . ALA A 1 51 ? 392.667 246.793 438.733 1.00 138.56 51 ALA 1 O 1
ATOM 687 N N . VAL A 1 52 ? 394.078 246.974 440.465 1.00 134.60 52 VAL 1 N 1
ATOM 688 C CA . VAL A 1 52 ? 395.293 246.591 439.737 1.00 134.60 52 VAL 1 CA 1
ATOM 689 C C . VAL A 1 52 ? 395.931 245.374 440.400 1.00 134.60 52 VAL 1 C 1
ATOM 690 O O . VAL A 1 52 ? 396.260 245.403 441.584 1.00 134.60 52 VAL 1 O 1
ATOM 703 N N . ALA A 1 53 ? 396.086 244.287 439.644 1.00 140.71 53 ALA 1 N 1
ATOM 704 C CA . ALA A 1 53 ? 396.641 243.034 440.157 1.00 140.71 53 ALA 1 CA 1
ATOM 705 C C . ALA A 1 53 ? 398.176 243.034 440.148 1.00 140.71 53 ALA 1 C 1
ATOM 706 O O . ALA A 1 53 ? 398.817 242.478 441.037 1.00 140.71 53 ALA 1 O 1
ATOM 713 N N . SER A 1 54 ? 398.770 243.632 439.119 1.00 142.49 54 SER 1 N 1
ATOM 714 C CA . SER A 1 54 ? 400.210 243.790 438.893 1.00 142.49 54 SER 1 CA 1
ATOM 715 C C . SER A 1 54 ? 400.427 244.823 437.793 1.00 142.49 54 SER 1 C 1
ATOM 716 O O . SER A 1 54 ? 399.496 245.134 437.053 1.00 142.49 54 SER 1 O 1
ATOM 724 N N . GLY A 1 55 ? 401.652 245.311 437.605 1.00 140.15 55 GLY 1 N 1
ATOM 725 C CA . GLY A 1 55 ? 401.975 246.263 436.531 1.00 140.15 55 GLY 1 CA 1
ATOM 726 C C . GLY A 1 55 ? 401.606 245.798 435.112 1.00 140.15 55 GLY 1 C 1
ATOM 727 O O . GLY A 1 55 ? 401.523 246.621 434.204 1.00 140.15 55 GLY 1 O 1
ATOM 731 N N . THR A 1 56 ? 401.365 244.498 434.931 1.00 141.01 56 THR 1 N 1
ATOM 732 C CA . THR A 1 56 ? 400.915 243.854 433.688 1.00 141.01 56 THR 1 CA 1
ATOM 733 C C . THR A 1 56 ? 399.400 243.902 433.462 1.00 141.01 56 THR 1 C 1
ATOM 734 O O . THR A 1 56 ? 398.976 243.888 432.308 1.00 141.01 56 THR 1 O 1
ATOM 745 N N . SER A 1 57 ? 398.556 243.908 434.504 1.00 138.50 57 SER 1 N 1
ATOM 746 C CA . SER A 1 57 ? 397.102 243.723 434.331 1.00 138.50 57 SER 1 CA 1
ATOM 747 C C . SER A 1 57 ? 396.224 244.340 435.421 1.00 138.50 57 SER 1 C 1
ATOM 748 O O . SER A 1 57 ? 396.565 244.352 436.605 1.00 138.50 57 SER 1 O 1
ATOM 756 N N . ALA A 1 58 ? 395.030 244.772 435.019 1.00 135.42 58 ALA 1 N 1
ATOM 757 C CA . ALA A 1 58 ? 394.085 245.524 435.838 1.00 135.42 58 ALA 1 CA 1
ATOM 758 C C . ALA A 1 58 ? 392.626 245.184 435.494 1.00 135.42 58 ALA 1 C 1
ATOM 759 O O . ALA A 1 58 ? 392.338 244.584 434.459 1.00 135.42 58 ALA 1 O 1
ATOM 766 N N . THR A 1 59 ? 391.696 245.573 436.361 1.00 134.50 59 THR 1 N 1
ATOM 767 C CA . THR A 1 59 ? 390.263 245.272 436.235 1.00 134.50 59 THR 1 CA 1
ATOM 768 C C . THR A 1 59 ? 389.459 246.560 436.110 1.00 134.50 59 THR 1 C 1
ATOM 769 O O . THR A 1 59 ? 389.812 247.567 436.725 1.00 134.50 59 THR 1 O 1
ATOM 780 N N . ILE A 1 60 ? 388.384 246.541 435.325 1.00 132.71 60 ILE 1 N 1
ATOM 781 C CA . ILE A 1 60 ? 387.569 247.716 434.998 1.00 132.71 60 ILE 1 CA 1
ATOM 782 C C . ILE A 1 60 ? 386.088 247.534 435.332 1.00 132.71 60 ILE 1 C 1
ATOM 783 O O . ILE A 1 60 ? 385.574 246.424 435.419 1.00 132.71 60 ILE 1 O 1
ATOM 799 N N . SER A 1 61 ? 385.403 248.657 435.547 1.00 135.20 61 SER 1 N 1
ATOM 800 C CA . SER A 1 61 ? 384.048 248.725 436.115 1.00 135.20 61 SER 1 CA 1
ATOM 801 C C . SER A 1 61 ? 382.917 248.183 435.230 1.00 135.20 61 SER 1 C 1
ATOM 802 O O . SER A 1 61 ? 381.793 248.041 435.707 1.00 135.20 61 SER 1 O 1
ATOM 810 N N . ALA A 1 62 ? 383.181 247.879 433.961 1.00 133.20 62 ALA 1 N 1
ATOM 811 C CA . ALA A 1 62 ? 382.229 247.304 433.008 1.00 133.20 62 ALA 1 CA 1
ATOM 812 C C . ALA A 1 62 ? 382.963 246.399 432.005 1.00 133.20 62 ALA 1 C 1
ATOM 813 O O . ALA A 1 62 ? 384.176 246.512 431.839 1.00 133.20 62 ALA 1 O 1
ATOM 820 N N . ALA A 1 63 ? 382.264 245.488 431.333 1.00 132.33 63 ALA 1 N 1
ATOM 821 C CA . ALA A 1 63 ? 382.900 244.595 430.369 1.00 132.33 63 ALA 1 CA 1
ATOM 822 C C . ALA A 1 63 ? 383.338 245.330 429.091 1.00 132.33 63 ALA 1 C 1
ATOM 823 O O . ALA A 1 63 ? 382.574 246.102 428.514 1.00 132.33 63 ALA 1 O 1
ATOM 830 N N . ALA A 1 64 ? 384.546 245.056 428.604 1.00 132.44 64 ALA 1 N 1
ATOM 831 C CA . ALA A 1 64 ? 385.003 245.520 427.300 1.00 132.44 64 ALA 1 CA 1
ATOM 832 C C . ALA A 1 64 ? 384.209 244.851 426.167 1.00 132.44 64 ALA 1 C 1
ATOM 833 O O . ALA A 1 64 ? 383.913 243.658 426.221 1.00 132.44 64 ALA 1 O 1
ATOM 840 N N . THR A 1 65 ? 383.871 245.609 425.123 1.00 132.49 65 THR 1 N 1
ATOM 841 C CA . THR A 1 65 ? 383.020 245.117 424.020 1.00 132.49 65 THR 1 CA 1
ATOM 842 C C . THR A 1 65 ? 383.786 244.344 422.945 1.00 132.49 65 THR 1 C 1
ATOM 843 O O . THR A 1 65 ? 383.162 243.662 422.134 1.00 132.49 65 THR 1 O 1
ATOM 854 N N . THR A 1 66 ? 385.118 244.433 422.921 1.00 136.48 66 THR 1 N 1
ATOM 855 C CA . THR A 1 66 ? 385.982 243.814 421.901 1.00 136.48 66 THR 1 CA 1
ATOM 856 C C . THR A 1 66 ? 387.281 243.293 422.507 1.00 136.48 66 THR 1 C 1
ATOM 857 O O . THR A 1 66 ? 387.733 243.763 423.554 1.00 136.48 66 THR 1 O 1
ATOM 868 N N . SER A 1 67 ? 387.924 242.350 421.821 1.00 133.55 67 SER 1 N 1
ATOM 869 C CA . SER A 1 67 ? 389.288 241.921 422.132 1.00 133.55 67 SER 1 CA 1
ATOM 870 C C . SER A 1 67 ? 390.243 242.441 421.055 1.00 133.55 67 SER 1 C 1
ATOM 871 O O . SER A 1 67 ? 390.108 242.082 419.886 1.00 133.55 67 SER 1 O 1
ATOM 879 N N . ALA A 1 68 ? 391.197 243.294 421.432 1.00 137.30 68 ALA 1 N 1
ATOM 880 C CA . ALA A 1 68 ? 392.153 243.940 420.525 1.00 137.30 68 ALA 1 CA 1
ATOM 881 C C . ALA A 1 68 ? 393.342 244.532 421.298 1.00 137.30 68 ALA 1 C 1
ATOM 882 O O . ALA A 1 68 ? 393.239 244.734 422.509 1.00 137.30 68 ALA 1 O 1
ATOM 889 N N . THR A 1 69 ? 394.426 244.902 420.611 1.00 141.65 69 THR 1 N 1
ATOM 890 C CA . THR A 1 69 ? 395.521 245.734 421.163 1.00 141.65 69 THR 1 CA 1
ATOM 891 C C . THR A 1 69 ? 395.457 247.138 420.565 1.00 141.65 69 THR 1 C 1
ATOM 892 O O . THR A 1 69 ? 395.352 247.271 419.348 1.00 141.65 69 THR 1 O 1
ATOM 903 N N . SER A 1 70 ? 395.481 248.194 421.384 1.00 138.56 70 SER 1 N 1
ATOM 904 C CA . SER A 1 70 ? 395.439 249.598 420.928 1.00 138.56 70 SER 1 CA 1
ATOM 905 C C . SER A 1 70 ? 395.872 250.583 422.016 1.00 138.56 70 SER 1 C 1
ATOM 906 O O . SER A 1 70 ? 395.853 250.263 423.206 1.00 138.56 70 SER 1 O 1
ATOM 914 N N . ALA A 1 71 ? 396.218 251.804 421.614 1.00 139.42 71 ALA 1 N 1
ATOM 915 C CA . ALA A 1 71 ? 396.463 252.920 422.521 1.00 139.42 71 ALA 1 CA 1
ATOM 916 C C . ALA A 1 71 ? 395.190 253.362 423.260 1.00 139.42 71 ALA 1 C 1
ATOM 917 O O . ALA A 1 71 ? 394.089 253.316 422.716 1.00 139.42 71 ALA 1 O 1
ATOM 924 N N . ALA A 1 72 ? 395.360 253.817 424.495 1.00 137.23 72 ALA 1 N 1
ATOM 925 C CA . ALA A 1 72 ? 394.312 254.228 425.420 1.00 137.23 72 ALA 1 CA 1
ATOM 926 C C . ALA A 1 72 ? 394.803 255.364 426.326 1.00 137.23 72 ALA 1 C 1
ATOM 927 O O . ALA A 1 72 ? 396.007 255.615 426.433 1.00 137.23 72 ALA 1 O 1
ATOM 934 N N . THR A 1 73 ? 393.881 256.038 427.008 1.00 140.69 73 THR 1 N 1
ATOM 935 C CA . THR A 1 73 ? 394.203 257.183 427.871 1.00 140.69 73 THR 1 CA 1
ATOM 936 C C . THR A 1 73 ? 393.640 257.008 429.278 1.00 140.69 73 THR 1 C 1
ATOM 937 O O . THR A 1 73 ? 392.497 256.588 429.461 1.00 140.69 73 THR 1 O 1
ATOM 948 N N . LEU A 1 74 ? 394.464 257.318 430.282 1.00 133.29 74 LEU 1 N 1
ATOM 949 C CA . LEU A 1 74 ? 394.123 257.305 431.702 1.00 133.29 74 LEU 1 CA 1
ATOM 950 C C . LEU A 1 74 ? 394.046 258.734 432.228 1.00 133.29 74 LEU 1 C 1
ATOM 951 O O . LEU A 1 74 ? 394.970 259.525 432.035 1.00 133.29 74 LEU 1 O 1
ATOM 967 N N . GLY A 1 75 ? 392.950 259.058 432.907 1.00 131.58 75 GLY 1 N 1
ATOM 968 C CA . GLY A 1 75 ? 392.715 260.394 433.455 1.00 131.58 75 GLY 1 CA 1
ATOM 969 C C . GLY A 1 75 ? 393.610 260.750 434.643 1.00 131.58 75 GLY 1 C 1
ATOM 970 O O . GLY A 1 75 ? 394.166 259.887 435.325 1.00 131.58 75 GLY 1 O 1
ATOM 974 N N . SER A 1 76 ? 393.717 262.046 434.915 1.00 128.91 76 SER 1 N 1
ATOM 975 C CA . SER A 1 76 ? 394.199 262.568 436.196 1.00 128.91 76 SER 1 CA 1
ATOM 976 C C . SER A 1 76 ? 393.151 262.374 437.300 1.00 128.91 76 SER 1 C 1
ATOM 977 O O . SER A 1 76 ? 392.006 262.007 437.027 1.00 128.91 76 SER 1 O 1
ATOM 985 N N . LEU A 1 77 ? 393.522 262.641 438.553 1.00 127.69 77 LEU 1 N 1
ATOM 986 C CA . LEU A 1 77 ? 392.595 262.660 439.691 1.00 127.69 77 LEU 1 CA 1
ATOM 987 C C . LEU A 1 77 ? 392.953 263.739 440.718 1.00 127.69 77 LEU 1 C 1
ATOM 988 O O . LEU A 1 77 ? 394.082 264.215 440.765 1.00 127.69 77 LEU 1 O 1
ATOM 1004 N N . ASN A 1 78 ? 391.978 264.145 441.528 1.00 123.66 78 ASN 1 N 1
ATOM 1005 C CA . ASN A 1 78 ? 391.990 265.399 442.293 1.00 123.66 78 ASN 1 CA 1
ATOM 1006 C C . ASN A 1 78 ? 392.909 265.449 443.533 1.00 123.66 78 ASN 1 C 1
ATOM 1007 O O . ASN A 1 78 ? 392.897 266.442 444.258 1.00 123.66 78 ASN 1 O 1
ATOM 1018 N N . GLY A 1 79 ? 393.679 264.404 443.831 1.00 118.91 79 GLY 1 N 1
ATOM 1019 C CA . GLY A 1 79 ? 394.551 264.387 445.010 1.00 118.91 79 GLY 1 CA 1
ATOM 1020 C C . GLY A 1 79 ? 393.825 264.194 446.344 1.00 118.91 79 GLY 1 C 1
ATOM 1021 O O . GLY A 1 79 ? 394.339 264.598 447.380 1.00 118.91 79 GLY 1 O 1
ATOM 1025 N N . GLN A 1 80 ? 392.626 263.605 446.344 1.00 126.47 80 GLN 1 N 1
ATOM 1026 C CA . GLN A 1 80 ? 392.010 263.063 447.561 1.00 126.47 80 GLN 1 CA 1
ATOM 1027 C C . GLN A 1 80 ? 392.452 261.623 447.852 1.00 126.47 80 GLN 1 C 1
ATOM 1028 O O . GLN A 1 80 ? 392.675 261.274 449.008 1.00 126.47 80 GLN 1 O 1
ATOM 1042 N N . SER A 1 81 ? 392.564 260.767 446.831 1.00 126.53 81 SER 1 N 1
ATOM 1043 C CA . SER A 1 81 ? 392.902 259.353 447.027 1.00 126.53 81 SER 1 CA 1
ATOM 1044 C C . SER A 1 81 ? 394.390 259.151 447.333 1.00 126.53 81 SER 1 C 1
ATOM 1045 O O . SER A 1 81 ? 394.737 258.599 448.375 1.00 126.53 81 SER 1 O 1
ATOM 1053 N N . GLN A 1 82 ? 395.287 259.662 446.485 1.00 141.14 82 GLN 1 N 1
ATOM 1054 C CA . GLN A 1 82 ? 396.677 259.907 446.880 1.00 141.14 82 GLN 1 CA 1
ATOM 1055 C C . GLN A 1 82 ? 396.703 261.064 447.890 1.00 141.14 82 GLN 1 C 1
ATOM 1056 O O . GLN A 1 82 ? 395.922 262.001 447.759 1.00 141.14 82 GLN 1 O 1
ATOM 1070 N N . GLY A 1 83 ? 397.610 261.057 448.866 1.00 142.24 83 GLY 1 N 1
ATOM 1071 C CA . GLY A 1 83 ? 397.715 262.119 449.880 1.00 142.24 83 GLY 1 CA 1
ATOM 1072 C C . GLY A 1 83 ? 398.427 263.389 449.394 1.00 142.24 83 GLY 1 C 1
ATOM 1073 O O . GLY A 1 83 ? 399.185 263.985 450.155 1.00 142.24 83 GLY 1 O 1
ATOM 1077 N N . LEU A 1 84 ? 398.295 263.734 448.112 1.00 132.06 84 LEU 1 N 1
ATOM 1078 C CA . LEU A 1 84 ? 399.265 264.519 447.343 1.00 132.06 84 LEU 1 CA 1
ATOM 1079 C C . LEU A 1 84 ? 398.604 265.194 446.121 1.00 132.06 84 LEU 1 C 1
ATOM 1080 O O . LEU A 1 84 ? 397.607 264.672 445.631 1.00 132.06 84 LEU 1 O 1
ATOM 1096 N N . VAL A 1 85 ? 399.167 266.276 445.555 1.00 134.92 85 VAL 1 N 1
ATOM 1097 C CA . VAL A 1 85 ? 398.601 266.920 444.335 1.00 134.92 85 VAL 1 CA 1
ATOM 1098 C C . VAL A 1 85 ? 399.486 266.960 443.082 1.00 134.92 85 VAL 1 C 1
ATOM 1099 O O . VAL A 1 85 ? 398.941 267.109 441.993 1.00 134.92 85 VAL 1 O 1
ATOM 1112 N N . GLY A 1 86 ? 400.812 266.831 443.188 1.00 132.94 86 GLY 1 N 1
ATOM 1113 C CA . GLY A 1 86 ? 401.759 267.086 442.087 1.00 132.94 86 GLY 1 CA 1
ATOM 1114 C C . GLY A 1 86 ? 402.546 265.856 441.627 1.00 132.94 86 GLY 1 C 1
ATOM 1115 O O . GLY A 1 86 ? 401.975 264.856 441.184 1.00 132.94 86 GLY 1 O 1
ATOM 1119 N N . TRP A 1 87 ? 403.871 265.931 441.710 1.00 111.61 87 TRP 1 N 1
ATOM 1120 C CA . TRP A 1 87 ? 404.803 264.842 441.401 1.00 111.61 87 TRP 1 CA 1
ATOM 1121 C C . TRP A 1 87 ? 405.803 264.685 442.542 1.00 111.61 87 TRP 1 C 1
ATOM 1122 O O . TRP A 1 87 ? 406.188 265.690 443.137 1.00 111.61 87 TRP 1 O 1
ATOM 1143 N N . SER A 1 88 ? 406.239 263.465 442.856 1.00 111.36 88 SER 1 N 1
ATOM 1144 C CA . SER A 1 88 ? 407.197 263.232 443.948 1.00 111.36 88 SER 1 CA 1
ATOM 1145 C C . SER A 1 88 ? 408.229 262.145 443.634 1.00 111.36 88 SER 1 C 1
ATOM 1146 O O . SER A 1 88 ? 407.854 261.152 443.010 1.00 111.36 88 SER 1 O 1
ATOM 1154 N N . PRO A 1 89 ? 409.497 262.265 444.075 1.00 105.87 89 PRO 1 N 1
ATOM 1155 C CA . PRO A 1 89 ? 410.559 261.364 443.648 1.00 105.87 89 PRO 1 CA 1
ATOM 1156 C C . PRO A 1 89 ? 410.417 259.903 444.060 1.00 105.87 89 PRO 1 C 1
ATOM 1157 O O . PRO A 1 89 ? 411.027 259.062 443.409 1.00 105.87 89 PRO 1 O 1
ATOM 1168 N N . GLU A 1 90 ? 409.697 259.564 445.130 1.00 113.79 90 GLU 1 N 1
ATOM 1169 C CA . GLU A 1 90 ? 409.525 258.155 445.495 1.00 113.79 90 GLU 1 CA 1
ATOM 1170 C C . GLU A 1 90 ? 408.629 257.463 444.469 1.00 113.79 90 GLU 1 C 1
ATOM 1171 O O . GLU A 1 90 ? 407.581 258.007 444.113 1.00 113.79 90 GLU 1 O 1
ATOM 1183 N N . THR A 1 91 ? 408.973 256.259 444.015 1.00 129.55 91 THR 1 N 1
ATOM 1184 C CA . THR A 1 91 ? 408.010 255.422 443.282 1.00 129.55 91 THR 1 CA 1
ATOM 1185 C C . THR A 1 91 ? 406.874 254.951 444.191 1.00 129.55 91 THR 1 C 1
ATOM 1186 O O . THR A 1 91 ? 406.968 254.974 445.418 1.00 129.55 91 THR 1 O 1
ATOM 1197 N N . ASP A 1 92 ? 405.792 254.461 443.589 1.00 128.02 92 ASP 1 N 1
ATOM 1198 C CA . ASP A 1 92 ? 404.633 253.965 444.334 1.00 128.02 92 ASP 1 CA 1
ATOM 1199 C C . ASP A 1 92 ? 404.933 252.690 445.147 1.00 128.02 92 ASP 1 C 1
ATOM 1200 O O . ASP A 1 92 ? 404.169 252.339 446.043 1.00 128.02 92 ASP 1 O 1
ATOM 1209 N N . THR A 1 93 ? 406.049 252.002 444.877 1.00 131.99 93 THR 1 N 1
ATOM 1210 C CA . THR A 1 93 ? 406.567 250.920 445.731 1.00 131.99 93 THR 1 CA 1
ATOM 1211 C C . THR A 1 93 ? 407.573 251.422 446.766 1.00 131.99 93 THR 1 C 1
ATOM 1212 O O . THR A 1 93 ? 407.508 251.005 447.919 1.00 131.99 93 THR 1 O 1
ATOM 1223 N N . GLU A 1 94 ? 408.468 252.353 446.422 1.00 116.63 94 GLU 1 N 1
ATOM 1224 C CA . GLU A 1 94 ? 409.430 252.926 447.370 1.00 116.63 94 GLU 1 CA 1
ATOM 1225 C C . GLU A 1 94 ? 408.737 253.609 448.543 1.00 116.63 94 GLU 1 C 1
ATOM 1226 O O . GLU A 1 94 ? 409.182 253.487 449.682 1.00 116.63 94 GLU 1 O 1
ATOM 1238 N N . ALA A 1 95 ? 407.620 254.291 448.295 1.00 104.68 95 ALA 1 N 1
ATOM 1239 C CA . ALA A 1 95 ? 406.867 254.970 449.341 1.00 104.68 95 ALA 1 CA 1
ATOM 1240 C C . ALA A 1 95 ? 406.392 254.024 450.459 1.00 104.68 95 ALA 1 C 1
ATOM 1241 O O . ALA A 1 95 ? 406.163 254.467 451.582 1.00 104.68 95 ALA 1 O 1
ATOM 1248 N N . GLY A 1 96 ? 406.286 252.720 450.185 1.00 95.54 96 GLY 1 N 1
ATOM 1249 C CA . GLY A 1 96 ? 405.903 251.702 451.164 1.00 95.54 96 GLY 1 CA 1
ATOM 1250 C C . GLY A 1 96 ? 407.015 251.247 452.114 1.00 95.54 96 GLY 1 C 1
ATOM 1251 O O . GLY A 1 96 ? 406.742 250.506 453.054 1.00 95.54 96 GLY 1 O 1
ATOM 1255 N N . ALA A 1 97 ? 408.266 251.662 451.907 1.00 102.80 97 ALA 1 N 1
ATOM 1256 C CA . ALA A 1 97 ? 409.411 251.111 452.630 1.00 102.80 97 ALA 1 CA 1
ATOM 1257 C C . ALA A 1 97 ? 409.512 251.505 454.117 1.00 102.80 97 ALA 1 C 1
ATOM 1258 O O . ALA A 1 97 ? 410.210 250.841 454.879 1.00 102.80 97 ALA 1 O 1
ATOM 1265 N N . TYR A 1 98 ? 408.865 252.588 454.544 1.00 90.92 98 TYR 1 N 1
ATOM 1266 C CA . TYR A 1 98 ? 409.130 253.216 455.845 1.00 90.92 98 TYR 1 CA 1
ATOM 1267 C C . TYR A 1 98 ? 408.276 252.713 457.021 1.00 90.92 98 TYR 1 C 1
ATOM 1268 O O . TYR A 1 98 ? 408.524 253.102 458.161 1.00 90.92 98 TYR 1 O 1
ATOM 1286 N N . SER A 1 99 ? 407.253 251.888 456.792 1.00 92.59 99 SER 1 N 1
ATOM 1287 C CA . SER A 1 99 ? 406.353 251.444 457.864 1.00 92.59 99 SER 1 CA 1
ATOM 1288 C C . SER A 1 99 ? 407.056 250.583 458.913 1.00 92.59 99 SER 1 C 1
ATOM 1289 O O . SER A 1 99 ? 408.088 249.954 458.655 1.00 92.59 99 SER 1 O 1
ATOM 1297 N N . VAL A 1 100 ? 406.462 250.488 460.102 1.00 90.24 100 VAL 1 N 1
ATOM 1298 C CA . VAL A 1 100 ? 406.949 249.583 461.149 1.00 90.24 100 VAL 1 CA 1
ATOM 1299 C C . VAL A 1 100 ? 407.005 248.140 460.656 1.00 90.24 100 VAL 1 C 1
ATOM 1300 O O . VAL A 1 100 ? 407.980 247.442 460.916 1.00 90.24 100 VAL 1 O 1
ATOM 1313 N N . ALA A 1 101 ? 406.023 247.711 459.864 1.00 99.40 101 ALA 1 N 1
ATOM 1314 C CA . ALA A 1 101 ? 405.960 246.353 459.346 1.00 99.40 101 ALA 1 CA 1
ATOM 1315 C C . ALA A 1 101 ? 407.120 246.061 458.388 1.00 99.40 101 ALA 1 C 1
ATOM 1316 O O . ALA A 1 101 ? 407.829 245.076 458.567 1.00 99.40 101 ALA 1 O 1
ATOM 1323 N N . ALA A 1 102 ? 407.385 246.953 457.432 1.00 102.07 102 ALA 1 N 1
ATOM 1324 C CA . ALA A 1 102 ? 408.527 246.825 456.534 1.00 102.07 102 ALA 1 CA 1
ATOM 1325 C C . ALA A 1 102 ? 409.860 246.866 457.298 1.00 102.07 102 ALA 1 C 1
ATOM 1326 O O . ALA A 1 102 ? 410.789 246.125 456.984 1.00 102.07 102 ALA 1 O 1
ATOM 1333 N N . THR A 1 103 ? 409.943 247.687 458.344 1.00 106.03 103 THR 1 N 1
ATOM 1334 C CA . THR A 1 103 ? 411.162 247.838 459.142 1.00 106.03 103 THR 1 CA 1
ATOM 1335 C C . THR A 1 103 ? 411.452 246.604 459.990 1.00 106.03 103 THR 1 C 1
ATOM 1336 O O . THR A 1 103 ? 412.576 246.114 459.982 1.00 106.03 103 THR 1 O 1
ATOM 1347 N N . ASN A 1 104 ? 410.454 246.039 460.673 1.00 123.12 104 ASN 1 N 1
ATOM 1348 C CA . ASN A 1 104 ? 410.613 244.779 461.408 1.00 123.12 104 ASN 1 CA 1
ATOM 1349 C C . ASN A 1 104 ? 410.833 243.592 460.441 1.00 123.12 104 ASN 1 C 1
ATOM 1350 O O . ASN A 1 104 ? 411.509 242.627 460.791 1.00 123.12 104 ASN 1 O 1
ATOM 1361 N N . ALA A 1 105 ? 410.337 243.678 459.200 1.00 128.49 105 ALA 1 N 1
ATOM 1362 C CA . ALA A 1 105 ? 410.650 242.746 458.111 1.00 128.49 105 ALA 1 CA 1
ATOM 1363 C C . ALA A 1 105 ? 412.031 242.972 457.463 1.00 128.49 105 ALA 1 C 1
ATOM 1364 O O . ALA A 1 105 ? 412.478 242.149 456.663 1.00 128.49 105 ALA 1 O 1
ATOM 1371 N N . GLY A 1 106 ? 412.724 244.062 457.794 1.00 124.38 106 GLY 1 N 1
ATOM 1372 C CA . GLY A 1 106 ? 414.122 244.289 457.432 1.00 124.38 106 GLY 1 CA 1
ATOM 1373 C C . GLY A 1 106 ? 414.401 244.670 455.974 1.00 124.38 106 GLY 1 C 1
ATOM 1374 O O . GLY A 1 106 ? 415.524 244.469 455.515 1.00 124.38 106 GLY 1 O 1
ATOM 1378 N N . THR A 1 107 ? 413.434 245.204 455.220 1.00 101.46 107 THR 1 N 1
ATOM 1379 C CA . THR A 1 107 ? 413.686 245.713 453.853 1.00 101.46 107 THR 1 CA 1
ATOM 1380 C C . THR A 1 107 ? 414.532 246.994 453.854 1.00 101.46 107 THR 1 C 1
ATOM 1381 O O . THR A 1 107 ? 414.685 247.648 454.887 1.00 101.46 107 THR 1 O 1
ATOM 1392 N N . VAL A 1 108 ? 415.081 247.378 452.696 1.00 107.25 108 VAL 1 N 1
ATOM 1393 C CA . VAL A 1 108 ? 415.877 248.609 452.530 1.00 107.25 108 VAL 1 CA 1
ATOM 1394 C C . VAL A 1 108 ? 415.090 249.710 451.825 1.00 107.25 108 VAL 1 C 1
ATOM 1395 O O . VAL A 1 108 ? 414.459 249.497 450.791 1.00 107.25 108 VAL 1 O 1
ATOM 1408 N N . THR A 1 109 ? 415.137 250.914 452.385 1.00 101.34 109 THR 1 N 1
ATOM 1409 C CA . THR A 1 109 ? 414.626 252.145 451.765 1.00 101.34 109 THR 1 CA 1
ATOM 1410 C C . THR A 1 109 ? 415.510 252.574 450.590 1.00 101.34 109 THR 1 C 1
ATOM 1411 O O . THR A 1 109 ? 416.606 252.039 450.411 1.00 101.34 109 THR 1 O 1
ATOM 1422 N N . PRO A 1 110 ? 415.117 253.604 449.827 1.00 105.10 110 PRO 1 N 1
ATOM 1423 C CA . PRO A 1 110 ? 416.081 254.455 449.139 1.00 105.10 110 PRO 1 CA 1
ATOM 1424 C C . PRO A 1 110 ? 417.108 255.003 450.138 1.00 105.10 110 PRO 1 C 1
ATOM 1425 O O . PRO A 1 110 ? 416.847 255.038 451.339 1.00 105.10 110 PRO 1 O 1
ATOM 1436 N N . ASP A 1 111 ? 418.288 255.402 449.674 1.00 119.09 111 ASP 1 N 1
ATOM 1437 C CA . ASP A 1 111 ? 419.453 255.673 450.528 1.00 119.09 111 ASP 1 CA 1
ATOM 1438 C C . ASP A 1 111 ? 419.730 254.538 451.548 1.00 119.09 111 ASP 1 C 1
ATOM 1439 O O . ASP A 1 111 ? 419.911 253.403 451.108 1.00 119.09 111 ASP 1 O 1
ATOM 1448 N N . ARG A 1 112 ? 419.855 254.808 452.860 1.00 122.46 112 ARG 1 N 1
ATOM 1449 C CA . ARG A 1 112 ? 420.418 253.882 453.877 1.00 122.46 112 ARG 1 CA 1
ATOM 1450 C C . ARG A 1 112 ? 421.681 253.196 453.330 1.00 122.46 112 ARG 1 C 1
ATOM 1451 O O . ARG A 1 112 ? 421.802 251.975 453.302 1.00 122.46 112 ARG 1 O 1
ATOM 1472 N N . LEU A 1 113 ? 422.565 254.023 452.774 1.00 103.28 113 LEU 1 N 1
ATOM 1473 C CA . LEU A 1 113 ? 423.568 253.666 451.773 1.00 103.28 113 LEU 1 CA 1
ATOM 1474 C C . LEU A 1 113 ? 424.598 252.639 452.270 1.00 103.28 113 LEU 1 C 1
ATOM 1475 O O . LEU A 1 113 ? 425.360 252.920 453.192 1.00 103.28 113 LEU 1 O 1
ATOM 1491 N N . THR A 1 114 ? 424.637 251.453 451.660 1.00 126.62 114 THR 1 N 1
ATOM 1492 C CA . THR A 1 114 ? 425.425 250.317 452.172 1.00 126.62 114 THR 1 CA 1
ATOM 1493 C C . THR A 1 114 ? 426.933 250.478 451.981 1.00 126.62 114 THR 1 C 1
ATOM 1494 O O . THR A 1 114 ? 427.718 250.168 452.877 1.00 126.62 114 THR 1 O 1
ATOM 1505 N N . ASN A 1 115 ? 427.355 250.921 450.802 1.00 125.56 115 ASN 1 N 1
ATOM 1506 C CA . ASN A 1 115 ? 428.760 250.982 450.416 1.00 125.56 115 ASN 1 CA 1
ATOM 1507 C C . ASN A 1 115 ? 429.521 252.098 451.156 1.00 125.56 115 ASN 1 C 1
ATOM 1508 O O . ASN A 1 115 ? 429.010 253.200 451.342 1.00 125.56 115 ASN 1 O 1
ATOM 1519 N N . ALA A 1 116 ? 430.761 251.832 451.560 1.00 136.06 116 ALA 1 N 1
ATOM 1520 C CA . ALA A 1 116 ? 431.546 252.765 452.362 1.00 136.06 116 ALA 1 CA 1
ATOM 1521 C C . ALA A 1 116 ? 432.096 253.989 451.605 1.00 136.06 116 ALA 1 C 1
ATOM 1522 O O . ALA A 1 116 ? 432.395 255.000 452.240 1.00 136.06 116 ALA 1 O 1
ATOM 1529 N N . PHE A 1 117 ? 432.271 253.915 450.283 1.00 136.27 117 PHE 1 N 1
ATOM 1530 C CA . PHE A 1 117 ? 433.010 254.903 449.484 1.00 136.27 117 PHE 1 CA 1
ATOM 1531 C C . PHE A 1 117 ? 432.157 255.696 448.489 1.00 136.27 117 PHE 1 C 1
ATOM 1532 O O . PHE A 1 117 ? 432.539 256.807 448.124 1.00 136.27 117 PHE 1 O 1
ATOM 1549 N N . THR A 1 118 ? 431.014 255.180 448.040 1.00 127.13 118 THR 1 N 1
ATOM 1550 C CA . THR A 1 118 ? 430.132 255.904 447.108 1.00 127.13 118 THR 1 CA 1
ATOM 1551 C C . THR A 1 118 ? 429.592 257.187 447.744 1.00 127.13 118 THR 1 C 1
ATOM 1552 O O . THR A 1 118 ? 428.915 257.088 448.768 1.00 127.13 118 THR 1 O 1
ATOM 1563 N N . PRO A 1 119 ? 429.835 258.382 447.181 1.00 125.47 119 PRO 1 N 1
ATOM 1564 C CA . PRO A 1 119 ? 429.273 259.615 447.707 1.00 125.47 119 PRO 1 CA 1
ATOM 1565 C C . PRO A 1 119 ? 427.776 259.714 447.398 1.00 125.47 119 PRO 1 C 1
ATOM 1566 O O . PRO A 1 119 ? 427.252 259.045 446.508 1.00 125.47 119 PRO 1 O 1
ATOM 1577 N N . VAL A 1 120 ? 427.087 260.563 448.154 1.00 104.51 120 VAL 1 N 1
ATOM 1578 C CA . VAL A 1 120 ? 425.640 260.809 448.069 1.00 104.51 120 VAL 1 CA 1
ATOM 1579 C C . VAL A 1 120 ? 425.264 261.481 446.745 1.00 104.51 120 VAL 1 C 1
ATOM 1580 O O . VAL A 1 120 ? 426.065 262.222 446.175 1.00 104.51 120 VAL 1 O 1
ATOM 1593 N N . SER A 1 121 ? 424.045 261.254 446.251 1.00 117.54 121 SER 1 N 1
ATOM 1594 C CA . SER A 1 121 ? 423.524 261.873 445.023 1.00 117.54 121 SER 1 CA 1
ATOM 1595 C C . SER A 1 121 ? 422.010 262.099 445.096 1.00 117.54 121 SER 1 C 1
ATOM 1596 O O . SER A 1 121 ? 421.321 261.410 445.851 1.00 117.54 121 SER 1 O 1
ATOM 1604 N N . GLN A 1 122 ? 421.491 263.050 444.314 1.00 113.32 122 GLN 1 N 1
ATOM 1605 C CA . GLN A 1 122 ? 420.099 263.515 444.365 1.00 113.32 122 GLN 1 CA 1
ATOM 1606 C C . GLN A 1 122 ? 419.384 263.437 443.009 1.00 113.32 122 GLN 1 C 1
ATOM 1607 O O . GLN A 1 122 ? 419.989 263.638 441.959 1.00 113.32 122 GLN 1 O 1
ATOM 1621 N N . ARG A 1 123 ? 418.088 263.112 443.039 1.00 90.14 123 ARG 1 N 1
ATOM 1622 C CA . ARG A 1 123 ? 417.253 262.821 441.859 1.00 90.14 123 ARG 1 CA 1
ATOM 1623 C C . ARG A 1 123 ? 416.862 264.083 441.077 1.00 90.14 123 ARG 1 C 1
ATOM 1624 O O . ARG A 1 123 ? 416.996 265.204 441.563 1.00 90.14 123 ARG 1 O 1
ATOM 1645 N N . GLY A 1 124 ? 416.333 263.884 439.874 1.00 90.43 124 GLY 1 N 1
ATOM 1646 C CA . GLY A 1 124 ? 415.639 264.880 439.049 1.00 90.43 124 GLY 1 CA 1
ATOM 1647 C C . GLY A 1 124 ? 414.396 264.273 438.391 1.00 90.43 124 GLY 1 C 1
ATOM 1648 O O . GLY A 1 124 ? 414.133 263.081 438.548 1.00 90.43 124 GLY 1 O 1
ATOM 1652 N N . ARG A 1 125 ? 413.606 265.062 437.655 1.00 94.99 125 ARG 1 N 1
ATOM 1653 C CA . ARG A 1 125 ? 412.336 264.597 437.067 1.00 94.99 125 ARG 1 CA 1
ATOM 1654 C C . ARG A 1 125 ? 412.541 263.446 436.067 1.00 94.99 125 ARG 1 C 1
ATOM 1655 O O . ARG A 1 125 ? 412.801 263.687 434.885 1.00 94.99 125 ARG 1 O 1
ATOM 1676 N N . ALA B 1 2 ? 434.364 253.027 439.051 1.00 104.47 2 ALA 2 N 1
ATOM 1677 C CA . ALA B 1 2 ? 434.905 253.054 440.398 1.00 104.47 2 ALA 2 CA 1
ATOM 1678 C C . ALA B 1 2 ? 436.187 252.212 440.540 1.00 104.47 2 ALA 2 C 1
ATOM 1679 O O . ALA B 1 2 ? 436.832 252.243 441.589 1.00 104.47 2 ALA 2 O 1
ATOM 1686 N N . THR B 1 3 ? 436.553 251.447 439.511 1.00 111.54 3 THR 2 N 1
ATOM 1687 C CA . THR B 1 3 ? 437.721 250.550 439.491 1.00 111.54 3 THR 2 CA 1
ATOM 1688 C C . THR B 1 3 ? 438.984 251.223 438.959 1.00 111.54 3 THR 2 C 1
ATOM 1689 O O . THR B 1 3 ? 440.056 251.041 439.532 1.00 111.54 3 THR 2 O 1
ATOM 1700 N N . GLY B 1 4 ? 438.885 252.051 437.919 1.00 113.96 4 GLY 2 N 1
ATOM 1701 C CA . GLY B 1 4 ? 439.991 252.887 437.446 1.00 113.96 4 GLY 2 CA 1
ATOM 1702 C C . GLY B 1 4 ? 441.233 252.128 436.953 1.00 113.96 4 GLY 2 C 1
ATOM 1703 O O . GLY B 1 4 ? 441.148 250.989 436.497 1.00 113.96 4 GLY 2 O 1
ATOM 1707 N N . ARG B 1 5 ? 442.403 252.769 437.040 1.00 119.83 5 ARG 2 N 1
ATOM 1708 C CA . ARG B 1 5 ? 443.737 252.222 436.704 1.00 119.83 5 ARG 2 CA 1
ATOM 1709 C C . ARG B 1 5 ? 444.651 252.245 437.920 1.00 119.83 5 ARG 2 C 1
ATOM 1710 O O . ARG B 1 5 ? 444.552 253.159 438.730 1.00 119.83 5 ARG 2 O 1
ATOM 1731 N N . THR B 1 6 ? 445.586 251.305 438.015 1.00 122.81 6 THR 2 N 1
ATOM 1732 C CA . THR B 1 6 ? 446.611 251.276 439.070 1.00 122.81 6 THR 2 CA 1
ATOM 1733 C C . THR B 1 6 ? 447.915 250.628 438.616 1.00 122.81 6 THR 2 C 1
ATOM 1734 O O . THR B 1 6 ? 447.926 249.727 437.778 1.00 122.81 6 THR 2 O 1
ATOM 1745 N N . THR B 1 7 ? 449.024 251.044 439.218 1.00 123.85 7 THR 2 N 1
ATOM 1746 C CA . THR B 1 7 ? 450.325 250.387 439.070 1.00 123.85 7 THR 2 CA 1
ATOM 1747 C C . THR B 1 7 ? 450.526 249.216 440.034 1.00 123.85 7 THR 2 C 1
ATOM 1748 O O . THR B 1 7 ? 451.243 248.276 439.684 1.00 123.85 7 THR 2 O 1
ATOM 1759 N N . GLU B 1 8 ? 449.908 249.221 441.219 1.00 126.59 8 GLU 2 N 1
ATOM 1760 C CA . GLU B 1 8 ? 450.083 248.143 442.199 1.00 126.59 8 GLU 2 CA 1
ATOM 1761 C C . GLU B 1 8 ? 449.539 246.803 441.667 1.00 126.59 8 GLU 2 C 1
ATOM 1762 O O . GLU B 1 8 ? 448.671 246.760 440.797 1.00 126.59 8 GLU 2 O 1
ATOM 1774 N N . GLY B 1 9 ? 450.092 245.690 442.150 1.00 129.41 9 GLY 2 N 1
ATOM 1775 C CA . GLY B 1 9 ? 449.742 244.345 441.685 1.00 129.41 9 GLY 2 CA 1
ATOM 1776 C C . GLY B 1 9 ? 448.344 243.887 442.103 1.00 129.41 9 GLY 2 C 1
ATOM 1777 O O . GLY B 1 9 ? 447.667 244.539 442.900 1.00 129.41 9 GLY 2 O 1
ATOM 1781 N N . ARG B 1 10 ? 447.915 242.733 441.588 1.00 133.32 10 ARG 2 N 1
ATOM 1782 C CA . ARG B 1 10 ? 446.629 242.103 441.925 1.00 133.32 10 ARG 2 CA 1
ATOM 1783 C C . ARG B 1 10 ? 446.691 240.585 441.797 1.00 133.32 10 ARG 2 C 1
ATOM 1784 O O . ARG B 1 10 ? 447.585 240.043 441.149 1.00 133.32 10 ARG 2 O 1
ATOM 1805 N N . THR B 1 11 ? 445.722 239.898 442.385 1.00 139.49 11 THR 2 N 1
ATOM 1806 C CA . THR B 1 11 ? 445.563 238.443 442.272 1.00 139.49 11 THR 2 CA 1
ATOM 1807 C C . THR B 1 11 ? 444.354 238.089 441.408 1.00 139.49 11 THR 2 C 1
ATOM 1808 O O . THR B 1 11 ? 443.346 238.796 441.415 1.00 139.49 11 THR 2 O 1
ATOM 1819 N N . VAL B 1 12 ? 444.461 237.024 440.619 1.00 137.89 12 VAL 2 N 1
ATOM 1820 C CA . VAL B 1 12 ? 443.471 236.612 439.611 1.00 137.89 12 VAL 2 CA 1
ATOM 1821 C C . VAL B 1 12 ? 443.400 235.092 439.515 1.00 137.89 12 VAL 2 C 1
ATOM 1822 O O . VAL B 1 12 ? 444.369 234.409 439.825 1.00 137.89 12 VAL 2 O 1
ATOM 1835 N N . THR B 1 13 ? 442.293 234.536 439.031 1.00 136.15 13 THR 2 N 1
ATOM 1836 C CA . THR B 1 13 ? 442.199 233.107 438.689 1.00 136.15 13 THR 2 CA 1
ATOM 1837 C C . THR B 1 13 ? 442.327 232.918 437.186 1.00 136.15 13 THR 2 C 1
ATOM 1838 O O . THR B 1 13 ? 441.673 233.606 436.404 1.00 136.15 13 THR 2 O 1
ATOM 1849 N N . VAL B 1 14 ? 443.211 232.010 436.765 1.00 139.44 14 VAL 2 N 1
ATOM 1850 C CA . VAL B 1 14 ? 443.598 231.856 435.357 1.00 139.44 14 VAL 2 CA 1
ATOM 1851 C C . VAL B 1 14 ? 443.793 230.401 434.952 1.00 139.44 14 VAL 2 C 1
ATOM 1852 O O . VAL B 1 14 ? 444.288 229.557 435.710 1.00 139.44 14 VAL 2 O 1
ATOM 1865 N N . THR B 1 15 ? 443.448 230.126 433.706 1.00 141.04 15 THR 2 N 1
ATOM 1866 C CA . THR B 1 15 ? 443.522 228.826 433.054 1.00 141.04 15 THR 2 CA 1
ATOM 1867 C C . THR B 1 15 ? 444.715 228.796 432.116 1.00 141.04 15 THR 2 C 1
ATOM 1868 O O . THR B 1 15 ? 444.912 229.710 431.317 1.00 141.04 15 THR 2 O 1
ATOM 1879 N N . THR B 1 16 ? 445.511 227.738 432.200 1.00 133.81 16 THR 2 N 1
ATOM 1880 C CA . THR B 1 16 ? 446.657 227.516 431.321 1.00 133.81 16 THR 2 CA 1
ATOM 1881 C C . THR B 1 16 ? 446.322 226.481 430.263 1.00 133.81 16 THR 2 C 1
ATOM 1882 O O . THR B 1 16 ? 445.768 225.427 430.560 1.00 133.81 16 THR 2 O 1
ATOM 1893 N N . ALA B 1 17 ? 446.664 226.776 429.014 1.00 134.83 17 ALA 2 N 1
ATOM 1894 C CA . ALA B 1 17 ? 446.989 225.726 428.055 1.00 134.83 17 ALA 2 CA 1
ATOM 1895 C C . ALA B 1 17 ? 448.476 225.386 428.240 1.00 134.83 17 ALA 2 C 1
ATOM 1896 O O . ALA B 1 17 ? 449.231 226.224 428.725 1.00 134.83 17 ALA 2 O 1
ATOM 1903 N N . SER B 1 18 ? 448.938 224.204 427.837 1.00 137.19 18 SER 2 N 1
ATOM 1904 C CA . SER B 1 18 ? 450.352 223.807 427.983 1.00 137.19 18 SER 2 CA 1
ATOM 1905 C C . SER B 1 18 ? 451.262 224.429 426.905 1.00 137.19 18 SER 2 C 1
ATOM 1906 O O . SER B 1 18 ? 452.000 223.738 426.207 1.00 137.19 18 SER 2 O 1
ATOM 1914 N N . ASN B 1 19 ? 451.164 225.745 426.730 1.00 136.65 19 ASN 2 N 1
ATOM 1915 C CA . ASN B 1 19 ? 451.892 226.570 425.766 1.00 136.65 19 ASN 2 CA 1
ATOM 1916 C C . ASN B 1 19 ? 451.920 228.028 426.276 1.00 136.65 19 ASN 2 C 1
ATOM 1917 O O . ASN B 1 19 ? 451.719 228.267 427.463 1.00 136.65 19 ASN 2 O 1
ATOM 1928 N N . THR B 1 20 ? 452.193 229.018 425.426 1.00 132.34 20 THR 2 N 1
ATOM 1929 C CA . THR B 1 20 ? 452.279 230.446 425.805 1.00 132.34 20 THR 2 CA 1
ATOM 1930 C C . THR B 1 20 ? 450.935 231.166 426.019 1.00 132.34 20 THR 2 C 1
ATOM 1931 O O . THR B 1 20 ? 450.919 232.392 426.112 1.00 132.34 20 THR 2 O 1
ATOM 1942 N N . THR B 1 21 ? 449.800 230.463 426.075 1.00 133.70 21 THR 2 N 1
ATOM 1943 C CA . THR B 1 21 ? 448.453 231.070 426.099 1.00 133.70 21 THR 2 CA 1
ATOM 1944 C C . THR B 1 21 ? 447.785 230.959 427.462 1.00 133.70 21 THR 2 C 1
ATOM 1945 O O . THR B 1 21 ? 447.692 229.868 428.024 1.00 133.70 21 THR 2 O 1
ATOM 1956 N N . ILE B 1 22 ? 447.246 232.065 427.966 1.00 135.33 22 ILE 2 N 1
ATOM 1957 C CA . ILE B 1 22 ? 446.508 232.144 429.227 1.00 135.33 22 ILE 2 CA 1
ATOM 1958 C C . ILE B 1 22 ? 445.096 232.658 428.963 1.00 135.33 22 ILE 2 C 1
ATOM 1959 O O . ILE B 1 22 ? 444.906 233.577 428.167 1.00 135.33 22 ILE 2 O 1
ATOM 1975 N N . THR B 1 23 ? 444.106 232.125 429.673 1.00 139.43 23 THR 2 N 1
ATOM 1976 C CA . THR B 1 23 ? 442.719 232.611 429.620 1.00 139.43 23 THR 2 CA 1
ATOM 1977 C C . THR B 1 23 ? 442.110 232.712 431.014 1.00 139.43 23 THR 2 C 1
ATOM 1978 O O . THR B 1 23 ? 442.638 232.170 431.982 1.00 139.43 23 THR 2 O 1
ATOM 1989 N N . GLY B 1 24 ? 441.013 233.452 431.149 1.00 138.19 24 GLY 2 N 1
ATOM 1990 C CA . GLY B 1 24 ? 440.323 233.667 432.419 1.00 138.19 24 GLY 2 CA 1
ATOM 1991 C C . GLY B 1 24 ? 438.945 234.304 432.242 1.00 138.19 24 GLY 2 C 1
ATOM 1992 O O . GLY B 1 24 ? 438.494 234.539 431.123 1.00 138.19 24 GLY 2 O 1
ATOM 1996 N N . ALA B 1 25 ? 438.264 234.567 433.353 1.00 141.41 25 ALA 2 N 1
ATOM 1997 C CA . ALA B 1 25 ? 436.940 235.188 433.376 1.00 141.41 25 ALA 2 CA 1
ATOM 1998 C C . ALA B 1 25 ? 436.934 236.634 432.836 1.00 141.41 25 ALA 2 C 1
ATOM 1999 O O . ALA B 1 25 ? 437.982 237.244 432.613 1.00 141.41 25 ALA 2 O 1
ATOM 2006 N N . ALA B 1 26 ? 435.747 237.206 432.639 1.00 139.67 26 ALA 2 N 1
ATOM 2007 C CA . ALA B 1 26 ? 435.576 238.581 432.174 1.00 139.67 26 ALA 2 CA 1
ATOM 2008 C C . ALA B 1 26 ? 436.298 239.595 433.080 1.00 139.67 26 ALA 2 C 1
ATOM 2009 O O . ALA B 1 26 ? 436.229 239.514 434.307 1.00 139.67 26 ALA 2 O 1
ATOM 2016 N N . GLY B 1 27 ? 437.000 240.555 432.477 1.00 142.29 27 GLY 2 N 1
ATOM 2017 C CA . GLY B 1 27 ? 437.765 241.575 433.196 1.00 142.29 27 GLY 2 CA 1
ATOM 2018 C C . GLY B 1 27 ? 439.023 241.070 433.915 1.00 142.29 27 GLY 2 C 1
ATOM 2019 O O . GLY B 1 27 ? 439.636 241.834 434.657 1.00 142.29 27 GLY 2 O 1
ATOM 2023 N N . THR B 1 28 ? 439.449 239.818 433.726 1.00 141.38 28 THR 2 N 1
ATOM 2024 C CA . THR B 1 28 ? 440.687 239.322 434.358 1.00 141.38 28 THR 2 CA 1
ATOM 2025 C C . THR B 1 28 ? 441.950 239.958 433.787 1.00 141.38 28 THR 2 C 1
ATOM 2026 O O . THR B 1 28 ? 442.931 240.081 434.516 1.00 141.38 28 THR 2 O 1
ATOM 2037 N N . PHE B 1 29 ? 441.933 240.443 432.545 1.00 138.04 29 PHE 2 N 1
ATOM 2038 C CA . PHE B 1 29 ? 443.064 241.141 431.920 1.00 138.04 29 PHE 2 CA 1
ATOM 2039 C C . PHE B 1 29 ? 442.657 242.497 431.346 1.00 138.04 29 PHE 2 C 1
ATOM 2040 O O . PHE B 1 29 ? 441.508 242.681 430.950 1.00 138.04 29 PHE 2 O 1
ATOM 2057 N N . VAL B 1 30 ? 443.584 243.450 431.272 1.00 133.43 30 VAL 2 N 1
ATOM 2058 C CA . VAL B 1 30 ? 443.336 244.768 430.675 1.00 133.43 30 VAL 2 CA 1
ATOM 2059 C C . VAL B 1 30 ? 444.592 245.327 429.999 1.00 133.43 30 VAL 2 C 1
ATOM 2060 O O . VAL B 1 30 ? 445.707 244.922 430.315 1.00 133.43 30 VAL 2 O 1
ATOM 2073 N N . ALA B 1 31 ? 444.429 246.235 429.036 1.00 133.55 31 ALA 2 N 1
ATOM 2074 C CA . ALA B 1 31 ? 445.466 246.630 428.080 1.00 133.55 31 ALA 2 CA 1
ATOM 2075 C C . ALA B 1 31 ? 446.805 247.077 428.693 1.00 133.55 31 ALA 2 C 1
ATOM 2076 O O . ALA B 1 31 ? 447.861 246.858 428.104 1.00 133.55 31 ALA 2 O 1
ATOM 2083 N N . SER B 1 32 ? 446.790 247.688 429.874 1.00 131.44 32 SER 2 N 1
ATOM 2084 C CA . SER B 1 32 ? 447.990 248.130 430.592 1.00 131.44 32 SER 2 CA 1
ATOM 2085 C C . SER B 1 32 ? 448.808 247.009 431.243 1.00 131.44 32 SER 2 C 1
ATOM 2086 O O . SER B 1 32 ? 449.943 247.257 431.633 1.00 131.44 32 SER 2 O 1
ATOM 2094 N N . ASP B 1 33 ? 448.298 245.783 431.362 1.00 130.27 33 ASP 2 N 1
ATOM 2095 C CA . ASP B 1 33 ? 448.996 244.688 432.054 1.00 130.27 33 ASP 2 CA 1
ATOM 2096 C C . ASP B 1 33 ? 450.283 244.197 431.380 1.00 130.27 33 ASP 2 C 1
ATOM 2097 O O . ASP B 1 33 ? 451.073 243.496 432.012 1.00 130.27 33 ASP 2 O 1
ATOM 2106 N N . VAL B 1 34 ? 450.513 244.516 430.107 1.00 125.87 34 VAL 2 N 1
ATOM 2107 C CA . VAL B 1 34 ? 451.685 244.018 429.380 1.00 125.87 34 VAL 2 CA 1
ATOM 2108 C C . VAL B 1 34 ? 452.991 244.508 430.010 1.00 125.87 34 VAL 2 C 1
ATOM 2109 O O . VAL B 1 34 ? 453.126 245.670 430.383 1.00 125.87 34 VAL 2 O 1
ATOM 2122 N N . GLY B 1 35 ? 453.955 243.604 430.168 1.00 123.03 35 GLY 2 N 1
ATOM 2123 C CA . GLY B 1 35 ? 455.202 243.852 430.894 1.00 123.03 35 GLY 2 CA 1
ATOM 2124 C C . GLY B 1 35 ? 455.166 243.506 432.389 1.00 123.03 35 GLY 2 C 1
ATOM 2125 O O . GLY B 1 35 ? 456.229 243.414 433.001 1.00 123.03 35 GLY 2 O 1
ATOM 2129 N N . ARG B 1 36 ? 453.999 243.251 432.996 1.00 127.52 36 ARG 2 N 1
ATOM 2130 C CA . ARG B 1 36 ? 453.927 242.707 434.365 1.00 127.52 36 ARG 2 CA 1
ATOM 2131 C C . ARG B 1 36 ? 454.480 241.279 434.437 1.00 127.52 36 ARG 2 C 1
ATOM 2132 O O . ARG B 1 36 ? 454.359 240.504 433.488 1.00 127.52 36 ARG 2 O 1
ATOM 2153 N N . THR B 1 37 ? 455.046 240.906 435.581 1.00 128.32 37 THR 2 N 1
ATOM 2154 C CA . THR B 1 37 ? 455.360 239.507 435.922 1.00 128.32 37 THR 2 CA 1
ATOM 2155 C C . THR B 1 37 ? 454.107 238.735 436.319 1.00 128.32 37 THR 2 C 1
ATOM 2156 O O . THR B 1 37 ? 453.136 239.314 436.803 1.00 128.32 37 THR 2 O 1
ATOM 2167 N N . ILE B 1 38 ? 454.131 237.418 436.132 1.00 134.09 38 ILE 2 N 1
ATOM 2168 C CA . ILE B 1 38 ? 453.046 236.503 436.495 1.00 134.09 38 ILE 2 CA 1
ATOM 2169 C C . ILE B 1 38 ? 453.631 235.303 437.244 1.00 134.09 38 ILE 2 C 1
ATOM 2170 O O . ILE B 1 38 ? 454.594 234.702 436.773 1.00 134.09 38 ILE 2 O 1
ATOM 2186 N N . THR B 1 39 ? 453.148 234.974 438.460 1.00 139.01 39 THR 2 N 1
ATOM 2187 C CA . THR B 1 39 ? 453.743 233.906 439.328 1.00 139.01 39 THR 2 CA 1
ATOM 2188 C C . THR B 1 39 ? 452.663 232.911 439.766 1.00 139.01 39 THR 2 C 1
ATOM 2189 O O . THR B 1 39 ? 451.963 233.219 440.741 1.00 139.01 39 THR 2 O 1
ATOM 2200 N N . ARG B 1 40 ? 452.591 231.732 439.139 1.00 137.31 40 ARG 2 N 1
ATOM 2201 C CA . ARG B 1 40 ? 451.534 230.715 439.390 1.00 137.31 40 ARG 2 CA 1
ATOM 2202 C C . ARG B 1 40 ? 452.166 229.327 439.401 1.00 137.31 40 ARG 2 C 1
ATOM 2203 O O . ARG B 1 40 ? 453.326 229.232 438.971 1.00 137.31 40 ARG 2 O 1
ATOM 2224 N N . ALA B 1 41 ? 451.493 228.308 439.940 1.00 138.40 41 ALA 2 N 1
ATOM 2225 C CA . ALA B 1 41 ? 451.958 226.906 439.831 1.00 138.40 41 ALA 2 CA 1
ATOM 2226 C C . ALA B 1 41 ? 451.877 226.531 438.344 1.00 138.40 41 ALA 2 C 1
ATOM 2227 O O . ALA B 1 41 ? 451.028 227.104 437.667 1.00 138.40 41 ALA 2 O 1
ATOM 2234 N N . GLY B 1 42 ? 452.740 225.645 437.835 1.00 135.35 42 GLY 2 N 1
ATOM 2235 C CA . GLY B 1 42 ? 452.760 225.300 436.404 1.00 135.35 42 GLY 2 CA 1
ATOM 2236 C C . GLY B 1 42 ? 453.386 226.349 435.475 1.00 135.35 42 GLY 2 C 1
ATOM 2237 O O . GLY B 1 42 ? 453.363 226.184 434.257 1.00 135.35 42 GLY 2 O 1
ATOM 2241 N N . ILE B 1 43 ? 453.934 227.436 436.020 1.00 132.59 43 ILE 2 N 1
ATOM 2242 C CA . ILE B 1 43 ? 454.571 228.522 435.266 1.00 132.59 43 ILE 2 CA 1
ATOM 2243 C C . ILE B 1 43 ? 456.056 228.602 435.645 1.00 132.59 43 ILE 2 C 1
ATOM 2244 O O . ILE B 1 43 ? 456.365 228.663 436.835 1.00 132.59 43 ILE 2 O 1
ATOM 2260 N N . PRO B 1 44 ? 456.994 228.610 434.684 1.00 134.97 44 PRO 2 N 1
ATOM 2261 C CA . PRO B 1 44 ? 458.417 228.724 434.990 1.00 134.97 44 PRO 2 CA 1
ATOM 2262 C C . PRO B 1 44 ? 458.788 230.114 435.525 1.00 134.97 44 PRO 2 C 1
ATOM 2263 O O . PRO B 1 44 ? 458.115 231.108 435.248 1.00 134.97 44 PRO 2 O 1
ATOM 2274 N N . ALA B 1 45 ? 459.878 230.199 436.286 1.00 141.35 45 ALA 2 N 1
ATOM 2275 C CA . ALA B 1 45 ? 460.296 231.424 436.967 1.00 141.35 45 ALA 2 CA 1
ATOM 2276 C C . ALA B 1 45 ? 460.539 232.610 436.013 1.00 141.35 45 ALA 2 C 1
ATOM 2277 O O . ALA B 1 45 ? 460.984 232.440 434.876 1.00 141.35 45 ALA 2 O 1
ATOM 2284 N N . GLY B 1 46 ? 460.254 233.826 436.488 1.00 141.02 46 GLY 2 N 1
ATOM 2285 C CA . GLY B 1 46 ? 460.491 235.081 435.762 1.00 141.02 46 GLY 2 CA 1
ATOM 2286 C C . GLY B 1 46 ? 459.554 235.356 434.580 1.00 141.02 46 GLY 2 C 1
ATOM 2287 O O . GLY B 1 46 ? 459.804 236.277 433.810 1.00 141.02 46 GLY 2 O 1
ATOM 2291 N N . THR B 1 47 ? 458.489 234.578 434.401 1.00 136.90 47 THR 2 N 1
ATOM 2292 C CA . THR B 1 47 ? 457.555 234.732 433.276 1.00 136.90 47 THR 2 CA 1
ATOM 2293 C C . THR B 1 47 ? 456.794 236.063 433.332 1.00 136.90 47 THR 2 C 1
ATOM 2294 O O . THR B 1 47 ? 456.423 236.538 434.406 1.00 136.90 47 THR 2 O 1
ATOM 2305 N N . THR B 1 48 ? 456.513 236.662 432.173 1.00 133.89 48 THR 2 N 1
ATOM 2306 C CA . THR B 1 48 ? 455.822 237.957 432.052 1.00 133.89 48 THR 2 CA 1
ATOM 2307 C C . THR B 1 48 ? 454.680 237.910 431.048 1.00 133.89 48 THR 2 C 1
ATOM 2308 O O . THR B 1 48 ? 454.636 237.040 430.178 1.00 133.89 48 THR 2 O 1
ATOM 2319 N N . ILE B 1 49 ? 453.743 238.852 431.164 1.00 131.51 49 ILE 2 N 1
ATOM 2320 C CA . ILE B 1 49 ? 452.710 239.097 430.156 1.00 131.51 49 ILE 2 CA 1
ATOM 2321 C C . ILE B 1 49 ? 453.351 239.793 428.954 1.00 131.51 49 ILE 2 C 1
ATOM 2322 O O . ILE B 1 49 ? 453.830 240.918 429.088 1.00 131.51 49 ILE 2 O 1
ATOM 2338 N N . THR B 1 50 ? 453.356 239.162 427.783 1.00 137.90 50 THR 2 N 1
ATOM 2339 C CA . THR B 1 50 ? 453.958 239.713 426.555 1.00 137.90 50 THR 2 CA 1
ATOM 2340 C C . THR B 1 50 ? 452.948 240.327 425.596 1.00 137.90 50 THR 2 C 1
ATOM 2341 O O . THR B 1 50 ? 453.309 241.218 424.832 1.00 137.90 50 THR 2 O 1
ATOM 2352 N N . ALA B 1 51 ? 451.685 239.906 425.638 1.00 138.56 51 ALA 2 N 1
ATOM 2353 C CA . ALA B 1 51 ? 450.588 240.556 424.924 1.00 138.56 51 ALA 2 CA 1
ATOM 2354 C C . ALA B 1 51 ? 449.251 240.262 425.609 1.00 138.56 51 ALA 2 C 1
ATOM 2355 O O . ALA B 1 51 ? 449.117 239.264 426.315 1.00 138.56 51 ALA 2 O 1
ATOM 2362 N N . VAL B 1 52 ? 448.245 241.098 425.374 1.00 134.60 52 VAL 2 N 1
ATOM 2363 C CA . VAL B 1 52 ? 446.876 240.895 425.865 1.00 134.60 52 VAL 2 CA 1
ATOM 2364 C C . VAL B 1 52 ? 445.881 241.108 424.731 1.00 134.60 52 VAL 2 C 1
ATOM 2365 O O . VAL B 1 52 ? 446.002 242.066 423.970 1.00 134.60 52 VAL 2 O 1
ATOM 2378 N N . ALA B 1 53 ? 444.917 240.199 424.592 1.00 140.71 53 ALA 2 N 1
ATOM 2379 C CA . ALA B 1 53 ? 444.059 240.114 423.409 1.00 140.71 53 ALA 2 CA 1
ATOM 2380 C C . ALA B 1 53 ? 442.577 240.407 423.699 1.00 140.71 53 ALA 2 C 1
ATOM 2381 O O . ALA B 1 53 ? 441.843 240.823 422.804 1.00 140.71 53 ALA 2 O 1
ATOM 2388 N N . SER B 1 54 ? 442.127 240.207 424.935 1.00 142.49 54 SER 2 N 1
ATOM 2389 C CA . SER B 1 54 ? 440.753 240.470 425.371 1.00 142.49 54 SER 2 CA 1
ATOM 2390 C C . SER B 1 54 ? 440.700 240.564 426.892 1.00 142.49 54 SER 2 C 1
ATOM 2391 O O . SER B 1 54 ? 441.636 240.149 427.573 1.00 142.49 54 SER 2 O 1
ATOM 2399 N N . GLY B 1 55 ? 439.568 240.991 427.448 1.00 140.15 55 GLY 2 N 1
ATOM 2400 C CA . GLY B 1 55 ? 439.317 240.910 428.894 1.00 140.15 55 GLY 2 CA 1
ATOM 2401 C C . GLY B 1 55 ? 439.413 239.499 429.494 1.00 140.15 55 GLY 2 C 1
ATOM 2402 O O . GLY B 1 55 ? 439.408 239.362 430.714 1.00 140.15 55 GLY 2 O 1
ATOM 2406 N N . THR B 1 56 ? 439.515 238.466 428.652 1.00 141.01 56 THR 2 N 1
ATOM 2407 C CA . THR B 1 56 ? 439.525 237.038 428.996 1.00 141.01 56 THR 2 CA 1
ATOM 2408 C C . THR B 1 56 ? 440.769 236.281 428.518 1.00 141.01 56 THR 2 C 1
ATOM 2409 O O . THR B 1 56 ? 440.866 235.085 428.786 1.00 141.01 56 THR 2 O 1
ATOM 2420 N N . SER B 1 57 ? 441.721 236.898 427.802 1.00 138.50 57 SER 2 N 1
ATOM 2421 C CA . SER B 1 57 ? 442.865 236.158 427.242 1.00 138.50 57 SER 2 CA 1
ATOM 2422 C C . SER B 1 57 ? 444.139 236.976 427.026 1.00 138.50 57 SER 2 C 1
ATOM 2423 O O . SER B 1 57 ? 444.103 238.157 426.671 1.00 138.50 57 SER 2 O 1
ATOM 2431 N N . ALA B 1 58 ? 445.284 236.314 427.188 1.00 135.42 58 ALA 2 N 1
ATOM 2432 C CA . ALA B 1 58 ? 446.606 236.927 427.149 1.00 135.42 58 ALA 2 CA 1
ATOM 2433 C C . ALA B 1 58 ? 447.713 235.929 426.774 1.00 135.42 58 ALA 2 C 1
ATOM 2434 O O . ALA B 1 58 ? 447.530 234.711 426.818 1.00 135.42 58 ALA 2 O 1
ATOM 2441 N N . THR B 1 59 ? 448.882 236.457 426.434 1.00 134.50 59 THR 2 N 1
ATOM 2442 C CA . THR B 1 59 ? 450.062 235.704 426.003 1.00 134.50 59 THR 2 CA 1
ATOM 2443 C C . THR B 1 59 ? 451.231 235.981 426.937 1.00 134.50 59 THR 2 C 1
ATOM 2444 O O . THR B 1 59 ? 451.400 237.104 427.415 1.00 134.50 59 THR 2 O 1
ATOM 2455 N N . ILE B 1 60 ? 452.047 234.962 427.185 1.00 132.71 60 ILE 2 N 1
ATOM 2456 C CA . ILE B 1 60 ? 453.156 234.995 428.140 1.00 132.71 60 ILE 2 CA 1
ATOM 2457 C C . ILE B 1 60 ? 454.494 234.625 427.506 1.00 132.71 60 ILE 2 C 1
ATOM 2458 O O . ILE B 1 60 ? 454.553 233.979 426.464 1.00 132.71 60 ILE 2 O 1
ATOM 2474 N N . SER B 1 61 ? 455.584 235.057 428.135 1.00 135.20 61 SER 2 N 1
ATOM 2475 C CA . SER B 1 61 ? 456.949 234.954 427.604 1.00 135.20 61 SER 2 CA 1
ATOM 2476 C C . SER B 1 61 ? 457.500 233.533 427.454 1.00 135.20 61 SER 2 C 1
ATOM 2477 O O . SER B 1 61 ? 458.482 233.336 426.742 1.00 135.20 61 SER 2 O 1
ATOM 2485 N N . ALA B 1 62 ? 456.899 232.544 428.112 1.00 133.20 62 ALA 2 N 1
ATOM 2486 C CA . ALA B 1 62 ? 457.341 231.150 428.136 1.00 133.20 62 ALA 2 CA 1
ATOM 2487 C C . ALA B 1 62 ? 456.141 230.196 428.150 1.00 133.20 62 ALA 2 C 1
ATOM 2488 O O . ALA B 1 62 ? 455.032 230.590 428.499 1.00 133.20 62 ALA 2 O 1
ATOM 2495 N N . ALA B 1 63 ? 456.330 228.939 427.764 1.00 132.33 63 ALA 2 N 1
ATOM 2496 C CA . ALA B 1 63 ? 455.251 227.961 427.811 1.00 132.33 63 ALA 2 CA 1
ATOM 2497 C C . ALA B 1 63 ? 454.916 227.551 429.254 1.00 132.33 63 ALA 2 C 1
ATOM 2498 O O . ALA B 1 63 ? 455.810 227.234 430.040 1.00 132.33 63 ALA 2 O 1
ATOM 2505 N N . ALA B 1 64 ? 453.629 227.490 429.598 1.00 132.44 64 ALA 2 N 1
ATOM 2506 C CA . ALA B 1 64 ? 453.194 226.831 430.823 1.00 132.44 64 ALA 2 CA 1
ATOM 2507 C C . ALA B 1 64 ? 453.478 225.326 430.737 1.00 132.44 64 ALA 2 C 1
ATOM 2508 O O . ALA B 1 64 ? 453.313 224.716 429.680 1.00 132.44 64 ALA 2 O 1
ATOM 2515 N N . THR B 1 65 ? 453.893 224.715 431.844 1.00 132.49 65 THR 2 N 1
ATOM 2516 C CA . THR B 1 65 ? 454.268 223.294 431.895 1.00 132.49 65 THR 2 CA 1
ATOM 2517 C C . THR B 1 65 ? 453.072 222.354 432.068 1.00 132.49 65 THR 2 C 1
ATOM 2518 O O . THR B 1 65 ? 453.219 221.148 431.867 1.00 132.49 65 THR 2 O 1
ATOM 2529 N N . THR B 1 66 ? 451.893 222.876 432.420 1.00 136.48 66 THR 2 N 1
ATOM 2530 C CA . THR B 1 66 ? 450.665 222.102 432.669 1.00 136.48 66 THR 2 CA 1
ATOM 2531 C C . THR B 1 66 ? 449.403 222.843 432.228 1.00 136.48 66 THR 2 C 1
ATOM 2532 O O . THR B 1 66 ? 449.381 224.073 432.152 1.00 136.48 66 THR 2 O 1
ATOM 2543 N N . SER B 1 67 ? 448.317 222.102 431.987 1.00 133.55 67 SER 2 N 1
ATOM 2544 C CA . SER B 1 67 ? 446.984 222.670 431.747 1.00 133.55 67 SER 2 CA 1
ATOM 2545 C C . SER B 1 67 ? 446.092 222.459 432.970 1.00 133.55 67 SER 2 C 1
ATOM 2546 O O . SER B 1 67 ? 445.801 221.324 433.346 1.00 133.55 67 SER 2 O 1
ATOM 2554 N N . ALA B 1 68 ? 445.663 223.556 433.592 1.00 137.30 68 ALA 2 N 1
ATOM 2555 C CA . ALA B 1 68 ? 444.865 223.592 434.822 1.00 137.30 68 ALA 2 CA 1
ATOM 2556 C C . ALA B 1 68 ? 444.276 224.998 435.039 1.00 137.30 68 ALA 2 C 1
ATOM 2557 O O . ALA B 1 68 ? 444.688 225.946 434.368 1.00 137.30 68 ALA 2 O 1
ATOM 2564 N N . THR B 1 69 ? 443.377 225.180 436.007 1.00 141.65 69 THR 2 N 1
ATOM 2565 C CA . THR B 1 69 ? 442.941 226.511 436.480 1.00 141.65 69 THR 2 CA 1
ATOM 2566 C C . THR B 1 69 ? 443.335 226.739 437.939 1.00 141.65 69 THR 2 C 1
ATOM 2567 O O . THR B 1 69 ? 443.150 225.854 438.769 1.00 141.65 69 THR 2 O 1
ATOM 2578 N N . SER B 1 70 ? 443.893 227.911 438.259 1.00 138.56 70 SER 2 N 1
ATOM 2579 C CA . SER B 1 70 ? 444.447 228.227 439.588 1.00 138.56 70 SER 2 CA 1
ATOM 2580 C C . SER B 1 70 ? 444.445 229.732 439.846 1.00 138.56 70 SER 2 C 1
ATOM 2581 O O . SER B 1 70 ? 444.430 230.520 438.900 1.00 138.56 70 SER 2 O 1
ATOM 2589 N N . ALA B 1 71 ? 444.530 230.145 441.107 1.00 139.42 71 ALA 2 N 1
ATOM 2590 C CA . ALA B 1 71 ? 444.883 231.515 441.464 1.00 139.42 71 ALA 2 CA 1
ATOM 2591 C C . ALA B 1 71 ? 446.345 231.829 441.097 1.00 139.42 71 ALA 2 C 1
ATOM 2592 O O . ALA B 1 71 ? 447.205 230.951 441.152 1.00 139.42 71 ALA 2 O 1
ATOM 2599 N N . ALA B 1 72 ? 446.627 233.078 440.740 1.00 137.23 72 ALA 2 N 1
ATOM 2600 C CA . ALA B 1 72 ? 447.927 233.559 440.288 1.00 137.23 72 ALA 2 CA 1
ATOM 2601 C C . ALA B 1 72 ? 448.127 235.039 440.638 1.00 137.23 72 ALA 2 C 1
ATOM 2602 O O . ALA B 1 72 ? 447.164 235.795 440.768 1.00 137.23 72 ALA 2 O 1
ATOM 2609 N N . THR B 1 73 ? 449.381 235.470 440.746 1.00 140.69 73 THR 2 N 1
ATOM 2610 C CA . THR B 1 73 ? 449.736 236.838 441.141 1.00 140.69 73 THR 2 CA 1
ATOM 2611 C C . THR B 1 73 ? 450.307 237.628 439.970 1.00 140.69 73 THR 2 C 1
ATOM 2612 O O . THR B 1 73 ? 451.250 237.174 439.325 1.00 140.69 73 THR 2 O 1
ATOM 2623 N N . LEU B 1 74 ? 449.781 238.829 439.725 1.00 133.29 74 LEU 2 N 1
ATOM 2624 C CA . LEU B 1 74 ? 450.316 239.790 438.762 1.00 133.29 74 LEU 2 CA 1
ATOM 2625 C C . LEU B 1 74 ? 451.135 240.849 439.494 1.00 133.29 74 LEU 2 C 1
ATOM 2626 O O . LEU B 1 74 ? 450.651 241.471 440.440 1.00 133.29 74 LEU 2 O 1
ATOM 2642 N N . GLY B 1 75 ? 452.372 241.060 439.054 1.00 131.58 75 GLY 2 N 1
ATOM 2643 C CA . GLY B 1 75 ? 453.305 241.983 439.696 1.00 131.58 75 GLY 2 CA 1
ATOM 2644 C C . GLY B 1 75 ? 452.935 243.457 439.541 1.00 131.58 75 GLY 2 C 1
ATOM 2645 O O . GLY B 1 75 ? 452.266 243.863 438.589 1.00 131.58 75 GLY 2 O 1
ATOM 2649 N N . SER B 1 76 ? 453.407 244.285 440.467 1.00 128.91 76 SER 2 N 1
ATOM 2650 C CA . SER B 1 76 ? 453.420 245.741 440.297 1.00 128.91 76 SER 2 CA 1
ATOM 2651 C C . SER B 1 76 ? 454.487 246.173 439.287 1.00 128.91 76 SER 2 C 1
ATOM 2652 O O . SER B 1 76 ? 455.352 245.383 438.905 1.00 128.91 76 SER 2 O 1
ATOM 2660 N N . LEU B 1 77 ? 454.447 247.433 438.852 1.00 127.69 77 LEU 2 N 1
ATOM 2661 C CA . LEU B 1 77 ? 455.433 248.002 437.929 1.00 127.69 77 LEU 2 CA 1
ATOM 2662 C C . LEU B 1 77 ? 455.717 249.486 438.199 1.00 127.69 77 LEU 2 C 1
ATOM 2663 O O . LEU B 1 77 ? 454.918 250.182 438.817 1.00 127.69 77 LEU 2 O 1
ATOM 2679 N N . ASN B 1 78 ? 456.883 249.958 437.765 1.00 123.66 78 ASN 2 N 1
ATOM 2680 C CA . ASN B 1 78 ? 457.507 251.198 438.246 1.00 123.66 78 ASN 2 CA 1
ATOM 2681 C C . ASN B 1 78 ? 456.907 252.516 437.724 1.00 123.66 78 ASN 2 C 1
ATOM 2682 O O . ASN B 1 78 ? 457.395 253.584 438.086 1.00 123.66 78 ASN 2 O 1
ATOM 2693 N N . GLY B 1 79 ? 455.901 252.479 436.854 1.00 118.91 79 GLY 2 N 1
ATOM 2694 C CA . GLY B 1 79 ? 455.325 253.691 436.273 1.00 118.91 79 GLY 2 CA 1
ATOM 2695 C C . GLY B 1 79 ? 456.203 254.367 435.216 1.00 118.91 79 GLY 2 C 1
ATOM 2696 O O . GLY B 1 79 ? 456.217 255.590 435.121 1.00 118.91 79 GLY 2 O 1
ATOM 2700 N N . GLN B 1 80 ? 456.953 253.608 434.415 1.00 126.47 80 GLN 2 N 1
ATOM 2701 C CA . GLN B 1 80 ? 457.476 254.098 433.131 1.00 126.47 80 GLN 2 CA 1
ATOM 2702 C C . GLN B 1 80 ? 456.489 253.872 431.981 1.00 126.47 80 GLN 2 C 1
ATOM 2703 O O . GLN B 1 80 ? 456.321 254.736 431.125 1.00 126.47 80 GLN 2 O 1
ATOM 2717 N N . SER B 1 81 ? 455.807 252.728 431.951 1.00 126.53 81 SER 2 N 1
ATOM 2718 C CA . SER B 1 81 ? 454.858 252.354 430.890 1.00 126.53 81 SER 2 CA 1
ATOM 2719 C C . SER B 1 81 ? 453.448 252.937 431.063 1.00 126.53 81 SER 2 C 1
ATOM 2720 O O . SER B 1 81 ? 452.583 252.726 430.218 1.00 126.53 81 SER 2 O 1
ATOM 2728 N N . GLN B 1 82 ? 453.216 253.709 432.119 1.00 141.14 82 GLN 2 N 1
ATOM 2729 C CA . GLN B 1 82 ? 452.113 254.661 432.265 1.00 141.14 82 GLN 2 CA 1
ATOM 2730 C C . GLN B 1 82 ? 452.668 255.935 432.899 1.00 141.14 82 GLN 2 C 1
ATOM 2731 O O . GLN B 1 82 ? 453.610 255.858 433.681 1.00 141.14 82 GLN 2 O 1
ATOM 2745 N N . GLY B 1 83 ? 452.102 257.104 432.608 1.00 142.24 83 GLY 2 N 1
ATOM 2746 C CA . GLY B 1 83 ? 452.563 258.346 433.248 1.00 142.24 83 GLY 2 CA 1
ATOM 2747 C C . GLY B 1 83 ? 452.280 258.382 434.757 1.00 142.24 83 GLY 2 C 1
ATOM 2748 O O . GLY B 1 83 ? 453.073 258.889 435.550 1.00 142.24 83 GLY 2 O 1
ATOM 2752 N N . LEU B 1 84 ? 451.142 257.821 435.150 1.00 132.06 84 LEU 2 N 1
ATOM 2753 C CA . LEU B 1 84 ? 450.649 257.704 436.515 1.00 132.06 84 LEU 2 CA 1
ATOM 2754 C C . LEU B 1 84 ? 451.484 256.733 437.367 1.00 132.06 84 LEU 2 C 1
ATOM 2755 O O . LEU B 1 84 ? 451.762 255.625 436.918 1.00 132.06 84 LEU 2 O 1
ATOM 2771 N N . VAL B 1 85 ? 451.791 257.083 438.623 1.00 134.92 85 VAL 2 N 1
ATOM 2772 C CA . VAL B 1 85 ? 452.330 256.128 439.622 1.00 134.92 85 VAL 2 CA 1
ATOM 2773 C C . VAL B 1 85 ? 451.288 255.568 440.592 1.00 134.92 85 VAL 2 C 1
ATOM 2774 O O . VAL B 1 85 ? 451.447 254.441 441.045 1.00 134.92 85 VAL 2 O 1
ATOM 2787 N N . GLY B 1 86 ? 450.233 256.316 440.923 1.00 132.94 86 GLY 2 N 1
ATOM 2788 C CA . GLY B 1 86 ? 449.201 255.917 441.889 1.00 132.94 86 GLY 2 CA 1
ATOM 2789 C C . GLY B 1 86 ? 448.008 255.185 441.268 1.00 132.94 86 GLY 2 C 1
ATOM 2790 O O . GLY B 1 86 ? 448.171 254.240 440.498 1.00 132.94 86 GLY 2 O 1
ATOM 2794 N N . TRP B 1 87 ? 446.801 255.650 441.595 1.00 111.61 87 TRP 2 N 1
ATOM 2795 C CA . TRP B 1 87 ? 445.527 255.217 441.014 1.00 111.61 87 TRP 2 CA 1
ATOM 2796 C C . TRP B 1 87 ? 444.784 256.399 440.388 1.00 111.61 87 TRP 2 C 1
ATOM 2797 O O . TRP B 1 87 ? 444.904 257.526 440.868 1.00 111.61 87 TRP 2 O 1
ATOM 2818 N N . SER B 1 88 ? 444.014 256.154 439.328 1.00 111.36 88 SER 2 N 1
ATOM 2819 C CA . SER B 1 88 ? 443.185 257.156 438.641 1.00 111.36 88 SER 2 CA 1
ATOM 2820 C C . SER B 1 88 ? 441.775 256.621 438.399 1.00 111.36 88 SER 2 C 1
ATOM 2821 O O . SER B 1 88 ? 441.647 255.447 438.055 1.00 111.36 88 SER 2 O 1
ATOM 2829 N N . PRO B 1 89 ? 440.728 257.462 438.476 1.00 105.87 89 PRO 2 N 1
ATOM 2830 C CA . PRO B 1 89 ? 439.355 257.057 438.213 1.00 105.87 89 PRO 2 CA 1
ATOM 2831 C C . PRO B 1 89 ? 439.088 256.546 436.801 1.00 105.87 89 PRO 2 C 1
ATOM 2832 O O . PRO B 1 89 ? 438.129 255.811 436.603 1.00 105.87 89 PRO 2 O 1
ATOM 2843 N N . GLU B 1 90 ? 439.873 256.946 435.805 1.00 113.79 90 GLU 2 N 1
ATOM 2844 C CA . GLU B 1 90 ? 439.700 256.471 434.432 1.00 113.79 90 GLU 2 CA 1
ATOM 2845 C C . GLU B 1 90 ? 440.300 255.077 434.256 1.00 113.79 90 GLU 2 C 1
ATOM 2846 O O . GLU B 1 90 ? 441.476 254.871 434.531 1.00 113.79 90 GLU 2 O 1
ATOM 2858 N N . THR B 1 91 ? 439.516 254.133 433.755 1.00 129.55 91 THR 2 N 1
ATOM 2859 C CA . THR B 1 91 ? 439.955 252.825 433.240 1.00 129.55 91 THR 2 CA 1
ATOM 2860 C C . THR B 1 91 ? 440.650 252.949 431.883 1.00 129.55 91 THR 2 C 1
ATOM 2861 O O . THR B 1 91 ? 440.524 253.964 431.207 1.00 129.55 91 THR 2 O 1
ATOM 2872 N N . ASP B 1 92 ? 441.376 251.914 431.450 1.00 128.02 92 ASP 2 N 1
ATOM 2873 C CA . ASP B 1 92 ? 442.179 251.962 430.216 1.00 128.02 92 ASP 2 CA 1
ATOM 2874 C C . ASP B 1 92 ? 441.367 252.336 428.970 1.00 128.02 92 ASP 2 C 1
ATOM 2875 O O . ASP B 1 92 ? 441.829 253.124 428.148 1.00 128.02 92 ASP 2 O 1
ATOM 2884 N N . THR B 1 93 ? 440.160 251.796 428.819 1.00 131.99 93 THR 2 N 1
ATOM 2885 C CA . THR B 1 93 ? 439.324 252.067 427.643 1.00 131.99 93 THR 2 CA 1
ATOM 2886 C C . THR B 1 93 ? 438.816 253.502 427.633 1.00 131.99 93 THR 2 C 1
ATOM 2887 O O . THR B 1 93 ? 439.023 254.220 426.660 1.00 131.99 93 THR 2 O 1
ATOM 2898 N N . GLU B 1 94 ? 438.206 253.977 428.719 1.00 116.63 94 GLU 2 N 1
ATOM 2899 C CA . GLU B 1 94 ? 437.683 255.345 428.767 1.00 116.63 94 GLU 2 CA 1
ATOM 2900 C C . GLU B 1 94 ? 438.803 256.394 428.780 1.00 116.63 94 GLU 2 C 1
ATOM 2901 O O . GLU B 1 94 ? 438.615 257.485 428.253 1.00 116.63 94 GLU 2 O 1
ATOM 2913 N N . ALA B 1 95 ? 440.001 256.059 429.266 1.00 104.68 95 ALA 2 N 1
ATOM 2914 C CA . ALA B 1 95 ? 441.176 256.917 429.144 1.00 104.68 95 ALA 2 CA 1
ATOM 2915 C C . ALA B 1 95 ? 441.590 257.173 427.684 1.00 104.68 95 ALA 2 C 1
ATOM 2916 O O . ALA B 1 95 ? 442.254 258.165 427.398 1.00 104.68 95 ALA 2 O 1
ATOM 2923 N N . GLY B 1 96 ? 441.193 256.312 426.745 1.00 95.54 96 GLY 2 N 1
ATOM 2924 C CA . GLY B 1 96 ? 441.503 256.463 425.322 1.00 95.54 96 GLY 2 CA 1
ATOM 2925 C C . GLY B 1 96 ? 440.607 257.440 424.556 1.00 95.54 96 GLY 2 C 1
ATOM 2926 O O . GLY B 1 96 ? 440.884 257.738 423.397 1.00 95.54 96 GLY 2 O 1
ATOM 2930 N N . ALA B 1 97 ? 439.525 257.939 425.155 1.00 102.80 97 ALA 2 N 1
ATOM 2931 C CA . ALA B 1 97 ? 438.436 258.570 424.406 1.00 102.80 97 ALA 2 CA 1
ATOM 2932 C C . ALA B 1 97 ? 438.768 259.924 423.748 1.00 102.80 97 ALA 2 C 1
ATOM 2933 O O . ALA B 1 97 ? 438.057 260.359 422.846 1.00 102.80 97 ALA 2 O 1
ATOM 2940 N N . TYR B 1 98 ? 439.814 260.608 424.205 1.00 90.92 98 TYR 2 N 1
ATOM 2941 C CA . TYR B 1 98 ? 440.056 262.021 423.904 1.00 90.92 98 TYR 2 CA 1
ATOM 2942 C C . TYR B 1 98 ? 440.864 262.295 422.623 1.00 90.92 98 TYR 2 C 1
ATOM 2943 O O . TYR B 1 98 ? 441.059 263.457 422.272 1.00 90.92 98 TYR 2 O 1
ATOM 2961 N N . SER B 1 99 ? 441.366 261.278 421.918 1.00 92.59 99 SER 2 N 1
ATOM 2962 C CA . SER B 1 99 ? 442.181 261.483 420.708 1.00 92.59 99 SER 2 CA 1
ATOM 2963 C C . SER B 1 99 ? 441.391 262.116 419.562 1.00 92.59 99 SER 2 C 1
ATOM 2964 O O . SER B 1 99 ? 440.160 262.045 419.514 1.00 92.59 99 SER 2 O 1
ATOM 2972 N N . VAL B 1 100 ? 442.083 262.702 418.584 1.00 90.24 100 VAL 2 N 1
ATOM 2973 C CA . VAL B 1 100 ? 441.429 263.259 417.390 1.00 90.24 100 VAL 2 CA 1
ATOM 2974 C C . VAL B 1 100 ? 440.655 262.187 416.624 1.00 90.24 100 VAL 2 C 1
ATOM 2975 O O . VAL B 1 100 ? 439.508 262.403 416.246 1.00 90.24 100 VAL 2 O 1
ATOM 2988 N N . ALA B 1 101 ? 441.217 260.988 416.479 1.00 99.40 101 ALA 2 N 1
ATOM 2989 C CA . ALA B 1 101 ? 440.553 259.889 415.789 1.00 99.40 101 ALA 2 CA 1
ATOM 2990 C C . ALA B 1 101 ? 439.285 259.428 416.524 1.00 99.40 101 ALA 2 C 1
ATOM 2991 O O . ALA B 1 101 ? 438.229 259.290 415.910 1.00 99.40 101 ALA 2 O 1
ATOM 2998 N N . ALA B 1 102 ? 439.341 259.273 417.848 1.00 102.07 102 ALA 2 N 1
ATOM 2999 C CA . ALA B 1 102 ? 438.165 258.937 418.646 1.00 102.07 102 ALA 2 CA 1
ATOM 3000 C C . ALA B 1 102 ? 437.100 260.041 418.571 1.00 102.07 102 ALA 2 C 1
ATOM 3001 O O . ALA B 1 102 ? 435.910 259.768 418.421 1.00 102.07 102 ALA 2 O 1
ATOM 3008 N N . THR B 1 103 ? 437.535 261.300 418.576 1.00 106.03 103 THR 2 N 1
ATOM 3009 C CA . THR B 1 103 ? 436.655 262.461 418.425 1.00 106.03 103 THR 2 CA 1
ATOM 3010 C C . THR B 1 103 ? 435.955 262.462 417.075 1.00 106.03 103 THR 2 C 1
ATOM 3011 O O . THR B 1 103 ? 434.760 262.725 417.011 1.00 106.03 103 THR 2 O 1
ATOM 3022 N N . ASN B 1 104 ? 436.649 262.099 415.999 1.00 123.12 104 ASN 2 N 1
ATOM 3023 C CA . ASN B 1 104 ? 436.030 261.920 414.691 1.00 123.12 104 ASN 2 CA 1
ATOM 3024 C C . ASN B 1 104 ? 435.052 260.738 414.651 1.00 123.12 104 ASN 2 C 1
ATOM 3025 O O . ASN B 1 104 ? 433.978 260.844 414.066 1.00 123.12 104 ASN 2 O 1
ATOM 3036 N N . ALA B 1 105 ? 435.384 259.623 415.300 1.00 128.49 105 ALA 2 N 1
ATOM 3037 C CA . ALA B 1 105 ? 434.480 258.484 415.431 1.00 128.49 105 ALA 2 CA 1
ATOM 3038 C C . ALA B 1 105 ? 433.236 258.784 416.293 1.00 128.49 105 ALA 2 C 1
ATOM 3039 O O . ALA B 1 105 ? 432.285 258.005 416.294 1.00 128.49 105 ALA 2 O 1
ATOM 3046 N N . GLY B 1 106 ? 433.214 259.904 417.020 1.00 124.38 106 GLY 2 N 1
ATOM 3047 C CA . GLY B 1 106 ? 432.060 260.353 417.798 1.00 124.38 106 GLY 2 CA 1
ATOM 3048 C C . GLY B 1 106 ? 431.859 259.613 419.121 1.00 124.38 106 GLY 2 C 1
ATOM 3049 O O . GLY B 1 106 ? 430.762 259.642 419.675 1.00 124.38 106 GLY 2 O 1
ATOM 3053 N N . THR B 1 107 ? 432.881 258.934 419.642 1.00 101.46 107 THR 2 N 1
ATOM 3054 C CA . THR B 1 107 ? 432.791 258.211 420.919 1.00 101.46 107 THR 2 CA 1
ATOM 3055 C C . THR B 1 107 ? 432.607 259.185 422.078 1.00 101.46 107 THR 2 C 1
ATOM 3056 O O . THR B 1 107 ? 433.397 260.118 422.219 1.00 101.46 107 THR 2 O 1
ATOM 3067 N N . VAL B 1 108 ? 431.613 258.969 422.938 1.00 107.25 108 VAL 2 N 1
ATOM 3068 C CA . VAL B 1 108 ? 431.378 259.825 424.112 1.00 107.25 108 VAL 2 CA 1
ATOM 3069 C C . VAL B 1 108 ? 432.476 259.657 425.158 1.00 107.25 108 VAL 2 C 1
ATOM 3070 O O . VAL B 1 108 ? 432.894 258.542 425.467 1.00 107.25 108 VAL 2 O 1
ATOM 3083 N N . THR B 1 109 ? 432.939 260.762 425.738 1.00 101.34 109 THR 2 N 1
ATOM 3084 C CA . THR B 1 109 ? 433.804 260.714 426.924 1.00 101.34 109 THR 2 CA 1
ATOM 3085 C C . THR B 1 109 ? 433.003 260.172 428.110 1.00 101.34 109 THR 2 C 1
ATOM 3086 O O . THR B 1 109 ? 431.777 260.291 428.130 1.00 101.34 109 THR 2 O 1
ATOM 3097 N N . PRO B 1 110 ? 433.640 259.609 429.148 1.00 105.10 110 PRO 2 N 1
ATOM 3098 C CA . PRO B 1 110 ? 432.934 259.034 430.296 1.00 105.10 110 PRO 2 CA 1
ATOM 3099 C C . PRO B 1 110 ? 432.179 260.054 431.156 1.00 105.10 110 PRO 2 C 1
ATOM 3100 O O . PRO B 1 110 ? 431.548 259.683 432.138 1.00 105.10 110 PRO 2 O 1
ATOM 3111 N N . ASP B 1 111 ? 432.251 261.339 430.824 1.00 119.09 111 ASP 2 N 1
ATOM 3112 C CA . ASP B 1 111 ? 431.727 262.459 431.603 1.00 119.09 111 ASP 2 CA 1
ATOM 3113 C C . ASP B 1 111 ? 430.940 263.477 430.762 1.00 119.09 111 ASP 2 C 1
ATOM 3114 O O . ASP B 1 111 ? 430.582 264.541 431.267 1.00 119.09 111 ASP 2 O 1
ATOM 3123 N N . ARG B 1 112 ? 430.653 263.170 429.488 1.00 122.46 112 ARG 2 N 1
ATOM 3124 C CA . ARG B 1 112 ? 429.768 263.981 428.642 1.00 122.46 112 ARG 2 CA 1
ATOM 3125 C C . ARG B 1 112 ? 428.322 263.816 429.105 1.00 122.46 112 ARG 2 C 1
ATOM 3126 O O . ARG B 1 112 ? 427.684 262.794 428.852 1.00 122.46 112 ARG 2 O 1
ATOM 3147 N N . LEU B 1 113 ? 427.804 264.830 429.790 1.00 103.28 113 LEU 2 N 1
ATOM 3148 C CA . LEU B 1 113 ? 426.462 264.836 430.363 1.00 103.28 113 LEU 2 CA 1
ATOM 3149 C C . LEU B 1 113 ? 425.402 264.711 429.259 1.00 103.28 113 LEU 2 C 1
ATOM 3150 O O . LEU B 1 113 ? 425.179 265.634 428.485 1.00 103.28 113 LEU 2 O 1
ATOM 3166 N N . THR B 1 114 ? 424.789 263.538 429.132 1.00 126.62 114 THR 2 N 1
ATOM 3167 C CA . THR B 1 114 ? 424.077 263.166 427.894 1.00 126.62 114 THR 2 CA 1
ATOM 3168 C C . THR B 1 114 ? 422.607 263.601 427.874 1.00 126.62 114 THR 2 C 1
ATOM 3169 O O . THR B 1 114 ? 421.980 263.650 426.818 1.00 126.62 114 THR 2 O 1
ATOM 3180 N N . ASN B 1 115 ? 422.050 263.948 429.028 1.00 125.56 115 ASN 2 N 1
ATOM 3181 C CA . ASN B 1 115 ? 420.645 264.276 429.221 1.00 125.56 115 ASN 2 CA 1
ATOM 3182 C C . ASN B 1 115 ? 420.511 265.625 429.938 1.00 125.56 115 ASN 2 C 1
ATOM 3183 O O . ASN B 1 115 ? 421.311 265.950 430.813 1.00 125.56 115 ASN 2 O 1
ATOM 3194 N N . ALA B 1 116 ? 419.499 266.423 429.602 1.00 136.06 116 ALA 2 N 1
ATOM 3195 C CA . ALA B 1 116 ? 419.382 267.779 430.128 1.00 136.06 116 ALA 2 CA 1
ATOM 3196 C C . ALA B 1 116 ? 419.141 267.877 431.650 1.00 136.06 116 ALA 2 C 1
ATOM 3197 O O . ALA B 1 116 ? 419.432 268.922 432.229 1.00 136.06 116 ALA 2 O 1
ATOM 3204 N N . PHE B 1 117 ? 418.627 266.834 432.308 1.00 136.27 117 PHE 2 N 1
ATOM 3205 C CA . PHE B 1 117 ? 418.172 266.871 433.704 1.00 136.27 117 PHE 2 CA 1
ATOM 3206 C C . PHE B 1 117 ? 418.953 265.984 434.689 1.00 136.27 117 PHE 2 C 1
ATOM 3207 O O . PHE B 1 117 ? 418.596 265.930 435.862 1.00 136.27 117 PHE 2 O 1
ATOM 3224 N N . THR B 1 118 ? 420.013 265.292 434.278 1.00 127.13 118 THR 2 N 1
ATOM 3225 C CA . THR B 1 118 ? 420.893 264.557 435.207 1.00 127.13 118 THR 2 CA 1
ATOM 3226 C C . THR B 1 118 ? 421.954 265.450 435.875 1.00 127.13 118 THR 2 C 1
ATOM 3227 O O . THR B 1 118 ? 422.520 266.317 435.209 1.00 127.13 118 THR 2 O 1
ATOM 3238 N N . PRO B 1 119 ? 422.321 265.210 437.145 1.00 125.47 119 PRO 2 N 1
ATOM 3239 C CA . PRO B 1 119 ? 423.423 265.901 437.806 1.00 125.47 119 PRO 2 CA 1
ATOM 3240 C C . PRO B 1 119 ? 424.797 265.422 437.335 1.00 125.47 119 PRO 2 C 1
ATOM 3241 O O . PRO B 1 119 ? 424.984 264.246 437.035 1.00 125.47 119 PRO 2 O 1
ATOM 3252 N N . VAL B 1 120 ? 425.793 266.303 437.394 1.00 104.51 120 VAL 2 N 1
ATOM 3253 C CA . VAL B 1 120 ? 427.212 265.928 437.491 1.00 104.51 120 VAL 2 CA 1
ATOM 3254 C C . VAL B 1 120 ? 427.475 265.254 438.843 1.00 104.51 120 VAL 2 C 1
ATOM 3255 O O . VAL B 1 120 ? 426.884 265.650 439.843 1.00 104.51 120 VAL 2 O 1
ATOM 3268 N N . SER B 1 121 ? 428.362 264.259 438.911 1.00 117.54 121 SER 2 N 1
ATOM 3269 C CA . SER B 1 121 ? 428.690 263.552 440.169 1.00 117.54 121 SER 2 CA 1
ATOM 3270 C C . SER B 1 121 ? 430.154 263.124 440.302 1.00 117.54 121 SER 2 C 1
ATOM 3271 O O . SER B 1 121 ? 430.821 262.831 439.311 1.00 117.54 121 SER 2 O 1
ATOM 3279 N N . GLN B 1 122 ? 430.662 263.078 441.536 1.00 113.32 122 GLN 2 N 1
ATOM 3280 C CA . GLN B 1 122 ? 432.027 262.647 441.853 1.00 113.32 122 GLN 2 CA 1
ATOM 3281 C C . GLN B 1 122 ? 432.160 261.115 441.807 1.00 113.32 122 GLN 2 C 1
ATOM 3282 O O . GLN B 1 122 ? 431.278 260.411 442.295 1.00 113.32 122 GLN 2 O 1
ATOM 3296 N N . ARG B 1 123 ? 433.273 260.584 441.283 1.00 90.14 123 ARG 2 N 1
ATOM 3297 C CA . ARG B 1 123 ? 433.660 259.165 441.434 1.00 90.14 123 ARG 2 CA 1
ATOM 3298 C C . ARG B 1 123 ? 434.354 258.923 442.781 1.00 90.14 123 ARG 2 C 1
ATOM 3299 O O . ARG B 1 123 ? 434.907 259.844 443.379 1.00 90.14 123 ARG 2 O 1
ATOM 3320 N N . GLY B 1 124 ? 434.359 257.674 443.236 1.00 90.43 124 GLY 2 N 1
ATOM 3321 C CA . GLY B 1 124 ? 435.133 257.190 444.385 1.00 90.43 124 GLY 2 CA 1
ATOM 3322 C C . GLY B 1 124 ? 435.804 255.847 444.087 1.00 90.43 124 GLY 2 C 1
ATOM 3323 O O . GLY B 1 124 ? 435.559 255.245 443.041 1.00 90.43 124 GLY 2 O 1
ATOM 3327 N N . ARG B 1 125 ? 436.668 255.354 444.981 1.00 94.99 125 ARG 2 N 1
ATOM 3328 C CA . ARG B 1 125 ? 437.484 254.152 444.737 1.00 94.99 125 ARG 2 CA 1
ATOM 3329 C C . ARG B 1 125 ? 436.619 252.897 444.549 1.00 94.99 125 ARG 2 C 1
ATOM 3330 O O . ARG B 1 125 ? 436.468 252.097 445.475 1.00 94.99 125 ARG 2 O 1
ATOM 3351 N N . PRO C 2 13 ? 372.247 358.860 344.842 1.00 139.65 13 PRO C N 1
ATOM 3352 C CA . PRO C 2 13 ? 371.911 360.160 345.465 1.00 139.65 13 PRO C CA 1
ATOM 3353 C C . PRO C 2 13 ? 371.528 359.989 346.937 1.00 139.65 13 PRO C C 1
ATOM 3354 O O . PRO C 2 13 ? 372.313 360.312 347.830 1.00 139.65 13 PRO C O 1
ATOM 3365 N N . TYR C 2 14 ? 370.358 359.406 347.198 1.00 138.34 14 TYR C N 1
ATOM 3366 C CA . TYR C 2 14 ? 370.028 358.835 348.503 1.00 138.34 14 TYR C CA 1
ATOM 3367 C C . TYR C 2 14 ? 370.826 357.550 348.725 1.00 138.34 14 TYR C C 1
ATOM 3368 O O . TYR C 2 14 ? 371.432 357.029 347.788 1.00 138.34 14 TYR C O 1
ATOM 3386 N N . ASN C 2 15 ? 370.829 357.011 349.940 1.00 139.21 15 ASN C N 1
ATOM 3387 C CA . ASN C 2 15 ? 371.499 355.746 350.259 1.00 139.21 15 ASN C CA 1
ATOM 3388 C C . ASN C 2 15 ? 373.035 355.722 350.045 1.00 139.21 15 ASN C C 1
ATOM 3389 O O . ASN C 2 15 ? 373.652 354.667 350.057 1.00 139.21 15 ASN C O 1
ATOM 3400 N N . ASN C 2 16 ? 373.692 356.871 349.901 1.00 146.53 16 ASN C N 1
ATOM 3401 C CA . ASN C 2 16 ? 375.148 356.989 350.010 1.00 146.53 16 ASN C CA 1
ATOM 3402 C C . ASN C 2 16 ? 375.553 356.674 351.461 1.00 146.53 16 ASN C C 1
ATOM 3403 O O . ASN C 2 16 ? 375.080 357.349 352.374 1.00 146.53 16 ASN C O 1
ATOM 3414 N N . LEU C 2 17 ? 376.398 355.668 351.708 1.00 146.69 17 LEU C N 1
ATOM 3415 C CA . LEU C 2 17 ? 376.882 355.352 353.059 1.00 146.69 17 LEU C CA 1
ATOM 3416 C C . LEU C 2 17 ? 378.334 354.866 353.090 1.00 146.69 17 LEU C C 1
ATOM 3417 O O . LEU C 2 17 ? 378.721 353.960 352.354 1.00 146.69 17 LEU C O 1
ATOM 3433 N N . THR C 2 18 ? 379.111 355.413 354.022 1.00 153.06 18 THR C N 1
ATOM 3434 C CA . THR C 2 18 ? 380.501 355.052 354.315 1.00 153.06 18 THR C CA 1
ATOM 3435 C C . THR C 2 18 ? 380.580 353.998 355.419 1.00 153.06 18 THR C C 1
ATOM 3436 O O . THR C 2 18 ? 381.136 354.223 356.492 1.00 153.06 18 THR C O 1
ATOM 3447 N N . SER C 2 19 ? 380.001 352.824 355.171 1.00 151.73 19 SER C N 1
ATOM 3448 C CA . SER C 2 19 ? 380.052 351.686 356.107 1.00 151.73 19 SER C CA 1
ATOM 3449 C C . SER C 2 19 ? 381.488 351.266 356.428 1.00 151.73 19 SER C C 1
ATOM 3450 O O . SER C 2 19 ? 382.397 351.544 355.643 1.00 151.73 19 SER C O 1
ATOM 3458 N N . ARG C 2 20 ? 381.711 350.556 357.542 1.00 140.74 20 ARG C N 1
ATOM 3459 C CA . ARG C 2 20 ? 383.054 350.156 357.998 1.00 140.74 20 ARG C CA 1
ATOM 3460 C C . ARG C 2 20 ? 383.883 349.569 356.876 1.00 140.74 20 ARG C C 1
ATOM 3461 O O . ARG C 2 20 ? 385.004 349.990 356.687 1.00 140.74 20 ARG C O 1
ATOM 3482 N N . THR C 2 21 ? 383.323 348.671 356.060 1.00 142.07 21 THR C N 1
ATOM 3483 C CA . THR C 2 21 ? 384.031 348.073 354.895 1.00 142.07 21 THR C CA 1
ATOM 3484 C C . THR C 2 21 ? 384.771 349.148 354.086 1.00 142.07 21 THR C C 1
ATOM 3485 O O . THR C 2 21 ? 385.932 348.886 353.716 1.00 142.07 21 THR C O 1
ATOM 3496 N N . ASP C 2 22 ? 384.139 350.293 353.802 1.00 148.46 22 ASP C N 1
ATOM 3497 C CA . ASP C 2 22 ? 384.728 351.392 352.982 1.00 148.46 22 ASP C CA 1
ATOM 3498 C C . ASP C 2 22 ? 385.972 352.002 353.643 1.00 148.46 22 ASP C C 1
ATOM 3499 O O . ASP C 2 22 ? 386.971 352.159 352.912 1.00 148.46 22 ASP C O 1
ATOM 3508 N N . ALA C 2 23 ? 385.948 352.297 354.951 1.00 142.75 23 ALA C N 1
ATOM 3509 C CA . ALA C 2 23 ? 387.065 352.951 355.688 1.00 142.75 23 ALA C CA 1
ATOM 3510 C C . ALA C 2 23 ? 387.829 351.935 356.549 1.00 142.75 23 ALA C C 1
ATOM 3511 O O . ALA C 2 23 ? 388.478 352.376 357.515 1.00 142.75 23 ALA C O 1
ATOM 3518 N N . GLN C 2 24 ? 387.649 350.631 356.317 1.00 143.70 24 GLN C N 1
ATOM 3519 C CA . GLN C 2 24 ? 388.416 349.608 357.025 1.00 143.70 24 GLN C CA 1
ATOM 3520 C C . GLN C 2 24 ? 389.925 349.814 356.940 1.00 143.70 24 GLN C C 1
ATOM 3521 O O . GLN C 2 24 ? 390.617 349.691 357.944 1.00 143.70 24 GLN C O 1
ATOM 3535 N N . ALA C 2 25 ? 390.447 350.151 355.767 1.00 147.37 25 ALA C N 1
ATOM 3536 C CA . ALA C 2 25 ? 391.880 350.294 355.565 1.00 147.37 25 ALA C CA 1
ATOM 3537 C C . ALA C 2 25 ? 392.508 351.388 356.440 1.00 147.37 25 ALA C C 1
ATOM 3538 O O . ALA C 2 25 ? 393.686 351.300 356.775 1.00 147.37 25 ALA C O 1
ATOM 3545 N N . LEU C 2 26 ? 391.743 352.404 356.837 1.00 151.53 26 LEU C N 1
ATOM 3546 C CA . LEU C 2 26 ? 392.237 353.497 357.668 1.00 151.53 26 LEU C CA 1
ATOM 3547 C C . LEU C 2 26 ? 392.329 353.102 359.148 1.00 151.53 26 LEU C C 1
ATOM 3548 O O . LEU C 2 26 ? 392.960 353.822 359.914 1.00 151.53 26 LEU C O 1
ATOM 3564 N N . ILE C 2 27 ? 391.724 351.991 359.578 1.00 144.29 27 ILE C N 1
ATOM 3565 C CA . ILE C 2 27 ? 391.733 351.542 360.976 1.00 144.29 27 ILE C CA 1
ATOM 3566 C C . ILE C 2 27 ? 392.987 350.707 361.261 1.00 144.29 27 ILE C C 1
ATOM 3567 O O . ILE C 2 27 ? 393.130 349.623 360.697 1.00 144.29 27 ILE C O 1
ATOM 3583 N N . PRO C 2 28 ? 393.907 351.156 362.128 1.00 145.36 28 PRO C N 1
ATOM 3584 C CA . PRO C 2 28 ? 395.118 350.411 362.428 1.00 145.36 28 PRO C CA 1
ATOM 3585 C C . PRO C 2 28 ? 394.849 349.255 363.383 1.00 145.36 28 PRO C C 1
ATOM 3586 O O . PRO C 2 28 ? 394.029 349.357 364.294 1.00 145.36 28 PRO C O 1
ATOM 3597 N N . GLU C 2 29 ? 395.577 348.162 363.207 1.00 148.31 29 GLU C N 1
ATOM 3598 C CA . GLU C 2 29 ? 395.477 346.968 364.049 1.00 148.31 29 GLU C CA 1
ATOM 3599 C C . GLU C 2 29 ? 396.010 347.156 365.474 1.00 148.31 29 GLU C C 1
ATOM 3600 O O . GLU C 2 29 ? 396.611 348.177 365.809 1.00 148.31 29 GLU C O 1
ATOM 3612 N N . GLU C 2 30 ? 395.840 346.132 366.304 1.00 138.35 30 GLU C N 1
ATOM 3613 C CA . GLU C 2 30 ? 396.571 345.942 367.558 1.00 138.35 30 GLU C CA 1
ATOM 3614 C C . GLU C 2 30 ? 397.079 344.495 367.671 1.00 138.35 30 GLU C C 1
ATOM 3615 O O . GLU C 2 30 ? 396.741 343.643 366.852 1.00 138.35 30 GLU C O 1
ATOM 3627 N N . VAL C 2 31 ? 397.919 344.213 368.668 1.00 136.27 31 VAL C N 1
ATOM 3628 C CA . VAL C 2 31 ? 398.211 342.843 369.111 1.00 136.27 31 VAL C CA 1
ATOM 3629 C C . VAL C 2 31 ? 398.489 342.842 370.607 1.00 136.27 31 VAL C C 1
ATOM 3630 O O . VAL C 2 31 ? 399.081 343.787 371.130 1.00 136.27 31 VAL C O 1
ATOM 3643 N N . SER C 2 32 ? 398.126 341.769 371.299 1.00 134.17 32 SER C N 1
ATOM 3644 C CA . SER C 2 32 ? 398.257 341.671 372.752 1.00 134.17 32 SER C CA 1
ATOM 3645 C C . SER C 2 32 ? 398.842 340.331 373.169 1.00 134.17 32 SER C C 1
ATOM 3646 O O . SER C 2 32 ? 398.165 339.314 373.185 1.00 134.17 32 SER C O 1
ATOM 3654 N N . LYS C 2 33 ? 400.129 340.317 373.515 1.00 142.39 33 LYS C N 1
ATOM 3655 C CA . LYS C 2 33 ? 400.917 339.110 373.820 1.00 142.39 33 LYS C CA 1
ATOM 3656 C C . LYS C 2 33 ? 400.601 338.399 375.141 1.00 142.39 33 LYS C C 1
ATOM 3657 O O . LYS C 2 33 ? 401.234 337.405 375.475 1.00 142.39 33 LYS C O 1
ATOM 3676 N N . GLU C 2 34 ? 399.649 338.888 375.921 1.00 134.33 34 GLU C N 1
ATOM 3677 C CA . GLU C 2 34 ? 399.532 338.536 377.342 1.00 134.33 34 GLU C CA 1
ATOM 3678 C C . GLU C 2 34 ? 399.151 337.075 377.650 1.00 134.33 34 GLU C C 1
ATOM 3679 O O . GLU C 2 34 ? 399.249 336.658 378.798 1.00 134.33 34 GLU C O 1
ATOM 3691 N N . MET C 2 35 ? 398.739 336.289 376.658 1.00 131.39 35 MET C N 1
ATOM 3692 C CA . MET C 2 35 ? 398.411 334.869 376.813 1.00 131.39 35 MET C CA 1
ATOM 3693 C C . MET C 2 35 ? 399.574 333.904 376.540 1.00 131.39 35 MET C C 1
ATOM 3694 O O . MET C 2 35 ? 399.420 332.709 376.786 1.00 131.39 35 MET C O 1
ATOM 3708 N N . LEU C 2 36 ? 400.730 334.360 376.048 1.00 130.12 36 LEU C N 1
ATOM 3709 C CA . LEU C 2 36 ? 401.864 333.465 375.796 1.00 130.12 36 LEU C CA 1
ATOM 3710 C C . LEU C 2 36 ? 402.466 332.878 377.074 1.00 130.12 36 LEU C C 1
ATOM 3711 O O . LEU C 2 36 ? 402.386 333.465 378.152 1.00 130.12 36 LEU C O 1
ATOM 3727 N N . GLY C 2 37 ? 403.137 331.738 376.922 1.00 135.40 37 GLY C N 1
ATOM 3728 C CA . GLY C 2 37 ? 403.904 331.075 377.975 1.00 135.40 37 GLY C CA 1
ATOM 3729 C C . GLY C 2 37 ? 403.252 329.808 378.524 1.00 135.40 37 GLY C C 1
ATOM 3730 O O . GLY C 2 37 ? 402.064 329.551 378.327 1.00 135.40 37 GLY C O 1
ATOM 3734 N N . LYS C 2 38 ? 404.053 329.006 379.222 1.00 133.64 38 LYS C N 1
ATOM 3735 C CA . LYS C 2 38 ? 403.660 327.753 379.877 1.00 133.64 38 LYS C CA 1
ATOM 3736 C C . LYS C 2 38 ? 404.644 327.492 381.013 1.00 133.64 38 LYS C C 1
ATOM 3737 O O . LYS C 2 38 ? 405.801 327.188 380.750 1.00 133.64 38 LYS C O 1
ATOM 3756 N N . ALA C 2 39 ? 404.224 327.611 382.267 1.00 134.02 39 ALA C N 1
ATOM 3757 C CA . ALA C 2 39 ? 405.117 327.421 383.412 1.00 134.02 39 ALA C CA 1
ATOM 3758 C C . ALA C 2 39 ? 405.699 325.997 383.457 1.00 134.02 39 ALA C C 1
ATOM 3759 O O . ALA C 2 39 ? 404.958 325.017 383.407 1.00 134.02 39 ALA C O 1
ATOM 3766 N N . THR C 2 40 ? 407.021 325.872 383.519 1.00 133.15 40 THR C N 1
ATOM 3767 C CA . THR C 2 40 ? 407.739 324.593 383.390 1.00 133.15 40 THR C CA 1
ATOM 3768 C C . THR C 2 40 ? 407.989 323.900 384.730 1.00 133.15 40 THR C C 1
ATOM 3769 O O . THR C 2 40 ? 407.725 324.463 385.792 1.00 133.15 40 THR C O 1
ATOM 3780 N N . GLU C 2 41 ? 408.529 322.679 384.706 1.00 139.29 41 GLU C N 1
ATOM 3781 C CA . GLU C 2 41 ? 408.919 321.923 385.907 1.00 139.29 41 GLU C CA 1
ATOM 3782 C C . GLU C 2 41 ? 410.195 321.073 385.735 1.00 139.29 41 GLU C C 1
ATOM 3783 O O . GLU C 2 41 ? 410.559 320.676 384.630 1.00 139.29 41 GLU C O 1
ATOM 3795 N N . GLN C 2 42 ? 410.882 320.779 386.840 1.00 136.46 42 GLN C N 1
ATOM 3796 C CA . GLN C 2 42 ? 412.085 319.939 386.870 1.00 136.46 42 GLN C CA 1
ATOM 3797 C C . GLN C 2 42 ? 411.762 318.467 386.616 1.00 136.46 42 GLN C C 1
ATOM 3798 O O . GLN C 2 42 ? 410.662 317.998 386.901 1.00 136.46 42 GLN C O 1
ATOM 3812 N N . SER C 2 43 ? 412.750 317.693 386.176 1.00 129.29 43 SER C N 1
ATOM 3813 C CA . SER C 2 43 ? 412.634 316.235 386.148 1.00 129.29 43 SER C CA 1
ATOM 3814 C C . SER C 2 43 ? 412.453 315.660 387.550 1.00 129.29 43 SER C C 1
ATOM 3815 O O . SER C 2 43 ? 413.130 316.103 388.481 1.00 129.29 43 SER C O 1
ATOM 3823 N N . ALA C 2 44 ? 411.689 314.586 387.684 1.00 122.28 44 ALA C N 1
ATOM 3824 C CA . ALA C 2 44 ? 411.617 313.807 388.909 1.00 122.28 44 ALA C CA 1
ATOM 3825 C C . ALA C 2 44 ? 413.001 313.342 389.376 1.00 122.28 44 ALA C C 1
ATOM 3826 O O . ALA C 2 44 ? 413.346 313.521 390.539 1.00 122.28 44 ALA C O 1
ATOM 3833 N N . VAL C 2 45 ? 413.810 312.787 388.475 1.00 124.34 45 VAL C N 1
ATOM 3834 C CA . VAL C 2 45 ? 415.082 312.172 388.844 1.00 124.34 45 VAL C CA 1
ATOM 3835 C C . VAL C 2 45 ? 415.996 313.170 389.525 1.00 124.34 45 VAL C C 1
ATOM 3836 O O . VAL C 2 45 ? 416.409 312.939 390.656 1.00 124.34 45 VAL C O 1
ATOM 3849 N N . LEU C 2 46 ? 416.277 314.302 388.888 1.00 127.05 46 LEU C N 1
ATOM 3850 C CA . LEU C 2 46 ? 417.192 315.285 389.465 1.00 127.05 46 LEU C CA 1
ATOM 3851 C C . LEU C 2 46 ? 416.624 315.952 390.718 1.00 127.05 46 LEU C C 1
ATOM 3852 O O . LEU C 2 46 ? 417.379 316.456 391.542 1.00 127.05 46 LEU C O 1
ATOM 3868 N N . GLN C 2 47 ? 415.304 315.938 390.888 1.00 131.40 47 GLN C N 1
ATOM 3869 C CA . GLN C 2 47 ? 414.672 316.425 392.098 1.00 131.40 47 GLN C CA 1
ATOM 3870 C C . GLN C 2 47 ? 414.797 315.428 393.261 1.00 131.40 47 GLN C C 1
ATOM 3871 O O . GLN C 2 47 ? 414.926 315.842 394.409 1.00 131.40 47 GLN C O 1
ATOM 3885 N N . GLN C 2 48 ? 414.745 314.124 392.988 1.00 124.85 48 GLN C N 1
ATOM 3886 C CA . GLN C 2 48 ? 414.627 313.083 394.008 1.00 124.85 48 GLN C CA 1
ATOM 3887 C C . GLN C 2 48 ? 415.934 312.368 394.347 1.00 124.85 48 GLN C C 1
ATOM 3888 O O . GLN C 2 48 ? 416.271 312.240 395.520 1.00 124.85 48 GLN C O 1
ATOM 3902 N N . PHE C 2 49 ? 416.653 311.835 393.363 1.00 120.20 49 PHE C N 1
ATOM 3903 C CA . PHE C 2 49 ? 417.738 310.887 393.627 1.00 120.20 49 PHE C CA 1
ATOM 3904 C C . PHE C 2 49 ? 418.962 311.575 394.224 1.00 120.20 49 PHE C C 1
ATOM 3905 O O . PHE C 2 49 ? 419.187 312.770 394.030 1.00 120.20 49 PHE C O 1
ATOM 3922 N N . ARG C 2 50 ? 419.789 310.810 394.932 1.00 122.34 50 ARG C N 1
ATOM 3923 C CA . ARG C 2 50 ? 421.060 311.290 395.481 1.00 122.34 50 ARG C CA 1
ATOM 3924 C C . ARG C 2 50 ? 422.088 311.470 394.369 1.00 122.34 50 ARG C C 1
ATOM 3925 O O . ARG C 2 50 ? 422.362 310.542 393.612 1.00 122.34 50 ARG C O 1
ATOM 3946 N N . ARG C 2 51 ? 422.662 312.664 394.255 1.00 123.49 51 ARG C N 1
ATOM 3947 C CA . ARG C 2 51 ? 423.703 312.973 393.267 1.00 123.49 51 ARG C CA 1
ATOM 3948 C C . ARG C 2 51 ? 425.021 312.297 393.639 1.00 123.49 51 ARG C C 1
ATOM 3949 O O . ARG C 2 51 ? 425.334 312.209 394.823 1.00 123.49 51 ARG C O 1
ATOM 3970 N N . ILE C 2 52 ? 425.822 311.884 392.659 1.00 123.07 52 ILE C N 1
ATOM 3971 C CA . ILE C 2 52 ? 427.174 311.353 392.891 1.00 123.07 52 ILE C CA 1
ATOM 3972 C C . ILE C 2 52 ? 428.205 311.953 391.921 1.00 123.07 52 ILE C C 1
ATOM 3973 O O . ILE C 2 52 ? 427.881 312.134 390.747 1.00 123.07 52 ILE C O 1
ATOM 3989 N N . PRO C 2 53 ? 429.440 312.269 392.352 1.00 125.96 53 PRO C N 1
ATOM 3990 C CA . PRO C 2 53 ? 430.485 312.747 391.455 1.00 125.96 53 PRO C CA 1
ATOM 3991 C C . PRO C 2 53 ? 430.908 311.680 390.452 1.00 125.96 53 PRO C C 1
ATOM 3992 O O . PRO C 2 53 ? 431.017 310.505 390.797 1.00 125.96 53 PRO C O 1
ATOM 4003 N N . VAL C 2 54 ? 431.181 312.084 389.216 1.00 124.93 54 VAL C N 1
ATOM 4004 C CA . VAL C 2 54 ? 431.652 311.207 388.138 1.00 124.93 54 VAL C CA 1
ATOM 4005 C C . VAL C 2 54 ? 432.527 312.000 387.172 1.00 124.93 54 VAL C C 1
ATOM 4006 O O . VAL C 2 54 ? 432.347 313.208 387.032 1.00 124.93 54 VAL C O 1
ATOM 4019 N N . GLY C 2 55 ? 433.471 311.344 386.498 1.00 128.70 55 GLY C N 1
ATOM 4020 C CA . GLY C 2 55 ? 434.372 311.994 385.536 1.00 128.70 55 GLY C CA 1
ATOM 4021 C C . GLY C 2 55 ? 434.662 311.211 384.257 1.00 128.70 55 GLY C C 1
ATOM 4022 O O . GLY C 2 55 ? 435.239 311.768 383.330 1.00 128.70 55 GLY C O 1
ATOM 4026 N N . ARG C 2 56 ? 434.267 309.939 384.163 1.00 132.14 56 ARG C N 1
ATOM 4027 C CA . ARG C 2 56 ? 434.598 309.024 383.055 1.00 132.14 56 ARG C CA 1
ATOM 4028 C C . ARG C 2 56 ? 433.446 308.075 382.737 1.00 132.14 56 ARG C C 1
ATOM 4029 O O . ARG C 2 56 ? 432.446 308.047 383.442 1.00 132.14 56 ARG C O 1
ATOM 4050 N N . ASN C 2 57 ? 433.562 307.332 381.643 1.00 127.63 57 ASN C N 1
ATOM 4051 C CA . ASN C 2 57 ? 432.483 306.540 381.053 1.00 127.63 57 ASN C CA 1
ATOM 4052 C C . ASN C 2 57 ? 431.779 305.553 382.004 1.00 127.63 57 ASN C C 1
ATOM 4053 O O . ASN C 2 57 ? 430.595 305.273 381.829 1.00 127.63 57 ASN C O 1
ATOM 4064 N N . GLN C 2 58 ? 432.485 305.020 382.999 1.00 125.05 58 GLN C N 1
ATOM 4065 C CA . GLN C 2 58 ? 431.981 304.013 383.932 1.00 125.05 58 GLN C CA 1
ATOM 4066 C C . GLN C 2 58 ? 432.660 304.151 385.294 1.00 125.05 58 GLN C C 1
ATOM 4067 O O . GLN C 2 58 ? 433.814 304.568 385.358 1.00 125.05 58 GLN C O 1
ATOM 4081 N N . VAL C 2 59 ? 431.984 303.760 386.372 1.00 127.47 59 VAL C N 1
ATOM 4082 C CA . VAL C 2 59 ? 432.535 303.727 387.733 1.00 127.47 59 VAL C CA 1
ATOM 4083 C C . VAL C 2 59 ? 432.131 302.449 388.458 1.00 127.47 59 VAL C C 1
ATOM 4084 O O . VAL C 2 59 ? 431.068 301.886 388.190 1.00 127.47 59 VAL C O 1
ATOM 4097 N N . ARG C 2 60 ? 432.981 301.980 389.373 1.00 127.67 60 ARG C N 1
ATOM 4098 C CA . ARG C 2 60 ? 432.829 300.711 390.096 1.00 127.67 60 ARG C CA 1
ATOM 4099 C C . ARG C 2 60 ? 432.601 300.910 391.589 1.00 127.67 60 ARG C C 1
ATOM 4100 O O . ARG C 2 60 ? 433.351 301.625 392.244 1.00 127.67 60 ARG C O 1
ATOM 4121 N N . PHE C 2 61 ? 431.638 300.187 392.137 1.00 125.17 61 PHE C N 1
ATOM 4122 C CA . PHE C 2 61 ? 431.402 300.065 393.568 1.00 125.17 61 PHE C CA 1
ATOM 4123 C C . PHE C 2 61 ? 431.747 298.652 394.036 1.00 125.17 61 PHE C C 1
ATOM 4124 O O . PHE C 2 61 ? 431.207 297.690 393.489 1.00 125.17 61 PHE C O 1
ATOM 4141 N N . PRO C 2 62 ? 432.603 298.483 395.048 1.00 124.16 62 PRO C N 1
ATOM 4142 C CA . PRO C 2 62 ? 432.741 297.209 395.718 1.00 124.16 62 PRO C CA 1
ATOM 4143 C C . PRO C 2 62 ? 431.536 296.979 396.636 1.00 124.16 62 PRO C C 1
ATOM 4144 O O . PRO C 2 62 ? 430.973 297.925 397.180 1.00 124.16 62 PRO C O 1
ATOM 4155 N N . VAL C 2 63 ? 431.141 295.729 396.835 1.00 124.45 63 VAL C N 1
ATOM 4156 C CA . VAL C 2 63 ? 430.018 295.367 397.700 1.00 124.45 63 VAL C CA 1
ATOM 4157 C C . VAL C 2 63 ? 430.239 294.017 398.369 1.00 124.45 63 VAL C C 1
ATOM 4158 O O . VAL C 2 63 ? 430.873 293.125 397.808 1.00 124.45 63 VAL C O 1
ATOM 4171 N N . LEU C 2 64 ? 429.736 293.845 399.586 1.00 125.42 64 LEU C N 1
ATOM 4172 C CA . LEU C 2 64 ? 429.813 292.584 400.318 1.00 125.42 64 LEU C CA 1
ATOM 4173 C C . LEU C 2 64 ? 428.904 291.527 399.678 1.00 125.42 64 LEU C C 1
ATOM 4174 O O . LEU C 2 64 ? 427.887 291.869 399.088 1.00 125.42 64 LEU C O 1
ATOM 4190 N N . SER C 2 65 ? 429.256 290.242 399.762 1.00 126.64 65 SER C N 1
ATOM 4191 C CA . SER C 2 65 ? 428.570 289.193 398.988 1.00 126.64 65 SER C CA 1
ATOM 4192 C C . SER C 2 65 ? 428.318 287.873 399.715 1.00 126.64 65 SER C C 1
ATOM 4193 O O . SER C 2 65 ? 427.486 287.093 399.258 1.00 126.64 65 SER C O 1
ATOM 4201 N N . ALA C 2 66 ? 428.981 287.607 400.838 1.00 127.92 66 ALA C N 1
ATOM 4202 C CA . ALA C 2 66 ? 428.713 286.453 401.696 1.00 127.92 66 ALA C CA 1
ATOM 4203 C C . ALA C 2 66 ? 429.166 286.752 403.126 1.00 127.92 66 ALA C C 1
ATOM 4204 O O . ALA C 2 66 ? 429.935 287.684 403.341 1.00 127.92 66 ALA C O 1
ATOM 4211 N N . LEU C 2 67 ? 428.702 285.983 404.105 1.00 124.34 67 LEU C N 1
ATOM 4212 C CA . LEU C 2 67 ? 428.897 286.280 405.523 1.00 124.34 67 LEU C CA 1
ATOM 4213 C C . LEU C 2 67 ? 429.424 285.075 406.310 1.00 124.34 67 LEU C C 1
ATOM 4214 O O . LEU C 2 67 ? 429.143 283.936 405.941 1.00 124.34 67 LEU C O 1
ATOM 4230 N N . PRO C 2 68 ? 430.172 285.297 407.402 1.00 123.19 68 PRO C N 1
ATOM 4231 C CA . PRO C 2 68 ? 430.615 284.231 408.294 1.00 123.19 68 PRO C CA 1
ATOM 4232 C C . PRO C 2 68 ? 429.443 283.563 409.020 1.00 123.19 68 PRO C C 1
ATOM 4233 O O . PRO C 2 68 ? 428.347 284.111 409.078 1.00 123.19 68 PRO C O 1
ATOM 4244 N N . VAL C 2 69 ? 429.685 282.403 409.629 1.00 124.72 69 VAL C N 1
ATOM 4245 C CA . VAL C 2 69 ? 428.726 281.647 410.459 1.00 124.72 69 VAL C CA 1
ATOM 4246 C C . VAL C 2 69 ? 429.445 281.024 411.654 1.00 124.72 69 VAL C C 1
ATOM 4247 O O . VAL C 2 69 ? 430.669 281.004 411.677 1.00 124.72 69 VAL C O 1
ATOM 4260 N N . ALA C 2 70 ? 428.721 280.527 412.654 1.00 122.75 70 ALA C N 1
ATOM 4261 C CA . ALA C 2 70 ? 429.312 279.989 413.880 1.00 122.75 70 ALA C CA 1
ATOM 4262 C C . ALA C 2 70 ? 428.719 278.644 414.314 1.00 122.75 70 ALA C C 1
ATOM 4263 O O . ALA C 2 70 ? 427.638 278.265 413.874 1.00 122.75 70 ALA C O 1
ATOM 4270 N N . TYR C 2 71 ? 429.425 277.906 415.171 1.00 120.47 71 TYR C N 1
ATOM 4271 C CA . TYR C 2 71 ? 429.111 276.511 415.471 1.00 120.47 71 TYR C CA 1
ATOM 4272 C C . TYR C 2 71 ? 429.306 276.142 416.939 1.00 120.47 71 TYR C C 1
ATOM 4273 O O . TYR C 2 71 ? 430.100 276.756 417.644 1.00 120.47 71 TYR C O 1
ATOM 4291 N N . TRP C 2 72 ? 428.589 275.104 417.362 1.00 116.20 72 TRP C N 1
ATOM 4292 C CA . TRP C 2 72 ? 428.839 274.333 418.581 1.00 116.20 72 TRP C CA 1
ATOM 4293 C C . TRP C 2 72 ? 429.968 273.318 418.343 1.00 116.20 72 TRP C C 1
ATOM 4294 O O . TRP C 2 72 ? 430.235 272.972 417.193 1.00 116.20 72 TRP C O 1
ATOM 4315 N N . VAL C 2 73 ? 430.560 272.737 419.387 1.00 119.75 73 VAL C N 1
ATOM 4316 C CA . VAL C 2 73 ? 431.416 271.547 419.292 1.00 119.75 73 VAL C CA 1
ATOM 4317 C C . VAL C 2 73 ? 430.996 270.435 420.247 1.00 119.75 73 VAL C C 1
ATOM 4318 O O . VAL C 2 73 ? 430.401 270.667 421.292 1.00 119.75 73 VAL C O 1
ATOM 4331 N N . ASN C 2 74 ? 431.275 269.193 419.856 1.00 128.10 74 ASN C N 1
ATOM 4332 C CA . ASN C 2 74 ? 430.865 267.997 420.579 1.00 128.10 74 ASN C CA 1
ATOM 4333 C C . ASN C 2 74 ? 431.623 267.845 421.905 1.00 128.10 74 ASN C C 1
ATOM 4334 O O . ASN C 2 74 ? 432.740 267.328 421.934 1.00 128.10 74 ASN C O 1
ATOM 4345 N N . GLY C 2 75 ? 431.023 268.292 423.004 1.00 130.94 75 GLY C N 1
ATOM 4346 C CA . GLY C 2 75 ? 431.690 268.342 424.301 1.00 130.94 75 GLY C CA 1
ATOM 4347 C C . GLY C 2 75 ? 432.847 269.340 424.339 1.00 130.94 75 GLY C C 1
ATOM 4348 O O . GLY C 2 75 ? 433.163 270.008 423.359 1.00 130.94 75 GLY C O 1
ATOM 4352 N N . ASP C 2 76 ? 433.506 269.448 425.486 1.00 137.60 76 ASP C N 1
ATOM 4353 C CA . ASP C 2 76 ? 434.529 270.474 425.745 1.00 137.60 76 ASP C CA 1
ATOM 4354 C C . ASP C 2 76 ? 435.878 270.255 425.027 1.00 137.60 76 ASP C C 1
ATOM 4355 O O . ASP C 2 76 ? 436.828 271.003 425.246 1.00 137.60 76 ASP C O 1
ATOM 4364 N N . THR C 2 77 ? 435.981 269.225 424.191 1.00 131.85 77 THR C N 1
ATOM 4365 C CA . THR C 2 77 ? 437.230 268.754 423.576 1.00 131.85 77 THR C CA 1
ATOM 4366 C C . THR C 2 77 ? 437.084 268.491 422.068 1.00 131.85 77 THR C C 1
ATOM 4367 O O . THR C 2 77 ? 438.029 268.085 421.399 1.00 131.85 77 THR C O 1
ATOM 4378 N N . GLY C 2 78 ? 435.909 268.748 421.491 1.00 129.00 78 GLY C N 1
ATOM 4379 C CA . GLY C 2 78 ? 435.633 268.539 420.068 1.00 129.00 78 GLY C CA 1
ATOM 4380 C C . GLY C 2 78 ? 436.423 269.460 419.132 1.00 129.00 78 GLY C C 1
ATOM 4381 O O . GLY C 2 78 ? 436.853 270.543 419.518 1.00 129.00 78 GLY C O 1
ATOM 4385 N N . LEU C 2 79 ? 436.618 269.036 417.887 1.00 124.99 79 LEU C N 1
ATOM 4386 C CA . LEU C 2 79 ? 437.372 269.779 416.879 1.00 124.99 79 LEU C CA 1
ATOM 4387 C C . LEU C 2 79 ? 436.563 270.959 416.310 1.00 124.99 79 LEU C C 1
ATOM 4388 O O . LEU C 2 79 ? 435.413 270.782 415.922 1.00 124.99 79 LEU C O 1
ATOM 4404 N N . LYS C 2 80 ? 437.152 272.158 416.253 1.00 121.22 80 LYS C N 1
ATOM 4405 C CA . LYS C 2 80 ? 436.520 273.414 415.791 1.00 121.22 80 LYS C CA 1
ATOM 4406 C C . LYS C 2 80 ? 436.458 273.520 414.254 1.00 121.22 80 LYS C C 1
ATOM 4407 O O . LYS C 2 80 ? 436.981 272.658 413.556 1.00 121.22 80 LYS C O 1
ATOM 4426 N N . GLN C 2 81 ? 435.805 274.551 413.712 1.00 122.13 81 GLN C N 1
ATOM 4427 C CA . GLN C 2 81 ? 435.428 274.648 412.289 1.00 122.13 81 GLN C CA 1
ATOM 4428 C C . GLN C 2 81 ? 435.674 276.028 411.645 1.00 122.13 81 GLN C C 1
ATOM 4429 O O . GLN C 2 81 ? 435.843 277.035 412.332 1.00 122.13 81 GLN C O 1
ATOM 4443 N N . THR C 2 82 ? 435.670 276.077 410.311 1.00 127.77 82 THR C N 1
ATOM 4444 C CA . THR C 2 82 ? 436.227 277.173 409.497 1.00 127.77 82 THR C CA 1
ATOM 4445 C C . THR C 2 82 ? 435.214 277.938 408.643 1.00 127.77 82 THR C C 1
ATOM 4446 O O . THR C 2 82 ? 434.270 277.357 408.119 1.00 127.77 82 THR C O 1
ATOM 4457 N N . THR C 2 83 ? 435.429 279.244 408.442 1.00 122.87 83 THR C N 1
ATOM 4458 C CA . THR C 2 83 ? 434.630 280.107 407.539 1.00 122.87 83 THR C CA 1
ATOM 4459 C C . THR C 2 83 ? 435.443 281.259 406.954 1.00 122.87 83 THR C C 1
ATOM 4460 O O . THR C 2 83 ? 436.308 281.781 407.647 1.00 122.87 83 THR C O 1
ATOM 4471 N N . GLU C 2 84 ? 435.105 281.759 405.764 1.00 119.20 84 GLU C N 1
ATOM 4472 C CA . GLU C 2 84 ? 435.743 282.935 405.147 1.00 119.20 84 GLU C CA 1
ATOM 4473 C C . GLU C 2 84 ? 434.701 283.867 404.500 1.00 119.20 84 GLU C C 1
ATOM 4474 O O . GLU C 2 84 ? 433.734 283.398 403.904 1.00 119.20 84 GLU C O 1
ATOM 4486 N N . ILE C 2 85 ? 434.881 285.183 404.629 1.00 123.56 85 ILE C N 1
ATOM 4487 C CA . ILE C 2 85 ? 434.009 286.252 404.102 1.00 123.56 85 ILE C CA 1
ATOM 4488 C C . ILE C 2 85 ? 434.296 286.579 402.621 1.00 123.56 85 ILE C C 1
ATOM 4489 O O . ILE C 2 85 ? 435.376 286.257 402.141 1.00 123.56 85 ILE C O 1
ATOM 4505 N N . ASN C 2 86 ? 433.390 287.228 401.873 1.00 126.90 86 ASN C N 1
ATOM 4506 C CA . ASN C 2 86 ? 433.621 287.562 400.453 1.00 126.90 86 ASN C CA 1
ATOM 4507 C C . ASN C 2 86 ? 432.990 288.881 399.970 1.00 126.90 86 ASN C C 1
ATOM 4508 O O . ASN C 2 86 ? 431.886 289.248 400.377 1.00 126.90 86 ASN C O 1
ATOM 4519 N N . TRP C 2 87 ? 433.586 289.491 398.942 1.00 121.92 87 TRP C N 1
ATOM 4520 C CA . TRP C 2 87 ? 433.100 290.695 398.254 1.00 121.92 87 TRP C CA 1
ATOM 4521 C C . TRP C 2 87 ? 433.030 290.521 396.735 1.00 121.92 87 TRP C C 1
ATOM 4522 O O . TRP C 2 87 ? 433.609 289.597 396.175 1.00 121.92 87 TRP C O 1
ATOM 4543 N N . THR C 2 88 ? 432.331 291.426 396.060 1.00 129.72 88 THR C N 1
ATOM 4544 C CA . THR C 2 88 ? 432.201 291.492 394.599 1.00 129.72 88 THR C CA 1
ATOM 4545 C C . THR C 2 88 ? 431.981 292.941 394.138 1.00 129.72 88 THR C C 1
ATOM 4546 O O . THR C 2 88 ? 432.113 293.862 394.938 1.00 129.72 88 THR C O 1
ATOM 4557 N N . ASN C 2 89 ? 431.662 293.177 392.866 1.00 129.25 89 ASN C N 1
ATOM 4558 C CA . ASN C 2 89 ? 431.566 294.503 392.258 1.00 129.25 89 ASN C CA 1
ATOM 4559 C C . ASN C 2 89 ? 430.210 294.789 391.615 1.00 129.25 89 ASN C C 1
ATOM 4560 O O . ASN C 2 89 ? 429.539 293.887 391.119 1.00 129.25 89 ASN C O 1
ATOM 4571 N N . LYS C 2 90 ? 429.849 296.071 391.552 1.00 126.62 90 LYS C N 1
ATOM 4572 C CA . LYS C 2 90 ? 428.680 296.604 390.846 1.00 126.62 90 LYS C CA 1
ATOM 4573 C C . LYS C 2 90 ? 429.054 297.899 390.134 1.00 126.62 90 LYS C C 1
ATOM 4574 O O . LYS C 2 90 ? 429.955 298.601 390.581 1.00 126.62 90 LYS C O 1
ATOM 4593 N N . TYR C 2 91 ? 428.383 298.230 389.036 1.00 126.07 91 TYR C N 1
ATOM 4594 C CA . TYR C 2 91 ? 428.787 299.329 388.155 1.00 126.07 91 TYR C CA 1
ATOM 4595 C C . TYR C 2 91 ? 427.707 300.372 387.911 1.00 126.07 91 TYR C C 1
ATOM 4596 O O . TYR C 2 91 ? 426.518 300.070 387.907 1.00 126.07 91 TYR C O 1
ATOM 4614 N N . LEU C 2 92 ? 428.144 301.588 387.607 1.00 124.43 92 LEU C N 1
ATOM 4615 C CA . LEU C 2 92 ? 427.350 302.662 387.019 1.00 124.43 92 LEU C CA 1
ATOM 4616 C C . LEU C 2 92 ? 428.049 303.102 385.736 1.00 124.43 92 LEU C C 1
ATOM 4617 O O . LEU C 2 92 ? 429.272 303.199 385.697 1.00 124.43 92 LEU C O 1
ATOM 4633 N N . ASN C 2 93 ? 427.284 303.379 384.691 1.00 121.59 93 ASN C N 1
ATOM 4634 C CA . ASN C 2 93 ? 427.770 303.696 383.352 1.00 121.59 93 ASN C CA 1
ATOM 4635 C C . ASN C 2 93 ? 426.913 304.789 382.695 1.00 121.59 93 ASN C C 1
ATOM 4636 O O . ASN C 2 93 ? 425.785 305.034 383.109 1.00 121.59 93 ASN C O 1
ATOM 4647 N N . ILE C 2 94 ? 427.457 305.481 381.695 1.00 120.85 94 ILE C N 1
ATOM 4648 C CA . ILE C 2 94 ? 426.919 306.757 381.207 1.00 120.85 94 ILE C CA 1
ATOM 4649 C C . ILE C 2 94 ? 426.389 306.665 379.778 1.00 120.85 94 ILE C C 1
ATOM 4650 O O . ILE C 2 94 ? 426.984 306.024 378.920 1.00 120.85 94 ILE C O 1
ATOM 4666 N N . GLU C 2 95 ? 425.295 307.364 379.498 1.00 122.59 95 GLU C N 1
ATOM 4667 C CA . GLU C 2 95 ? 424.666 307.483 378.181 1.00 122.59 95 GLU C CA 1
ATOM 4668 C C . GLU C 2 95 ? 424.253 308.931 377.901 1.00 122.59 95 GLU C C 1
ATOM 4669 O O . GLU C 2 95 ? 424.309 309.776 378.797 1.00 122.59 95 GLU C O 1
ATOM 4681 N N . GLU C 2 96 ? 423.854 309.247 376.665 1.00 123.97 96 GLU C N 1
ATOM 4682 C CA . GLU C 2 96 ? 423.630 310.637 376.260 1.00 123.97 96 GLU C CA 1
ATOM 4683 C C . GLU C 2 96 ? 422.332 310.912 375.503 1.00 123.97 96 GLU C C 1
ATOM 4684 O O . GLU C 2 96 ? 421.883 310.138 374.657 1.00 123.97 96 GLU C O 1
ATOM 4696 N N . ILE C 2 97 ? 421.742 312.060 375.827 1.00 119.99 97 ILE C N 1
ATOM 4697 C CA . ILE C 2 97 ? 420.523 312.598 375.227 1.00 119.99 97 ILE C CA 1
ATOM 4698 C C . ILE C 2 97 ? 420.912 313.716 374.276 1.00 119.99 97 ILE C C 1
ATOM 4699 O O . ILE C 2 97 ? 421.750 314.549 374.627 1.00 119.99 97 ILE C O 1
ATOM 4715 N N . ALA C 2 98 ? 420.253 313.789 373.132 1.00 123.54 98 ALA C N 1
ATOM 4716 C CA . ALA C 2 98 ? 420.427 314.888 372.210 1.00 123.54 98 ALA C CA 1
ATOM 4717 C C . ALA C 2 98 ? 419.137 315.255 371.492 1.00 123.54 98 ALA C C 1
ATOM 4718 O O . ALA C 2 98 ? 418.180 314.483 371.428 1.00 123.54 98 ALA C O 1
ATOM 4725 N N . THR C 2 99 ? 419.127 316.454 370.930 1.00 123.37 99 THR C N 1
ATOM 4726 C CA . THR C 2 99 ? 418.128 316.904 369.967 1.00 123.37 99 THR C CA 1
ATOM 4727 C C . THR C 2 99 ? 418.737 317.981 369.084 1.00 123.37 99 THR C C 1
ATOM 4728 O O . THR C 2 99 ? 419.692 318.651 369.487 1.00 123.37 99 THR C O 1
ATOM 4739 N N . ILE C 2 100 ? 418.210 318.155 367.882 1.00 123.58 100 ILE C N 1
ATOM 4740 C CA . ILE C 2 100 ? 418.665 319.179 366.945 1.00 123.58 100 ILE C CA 1
ATOM 4741 C C . ILE C 2 100 ? 417.463 319.902 366.347 1.00 123.58 100 ILE C C 1
ATOM 4742 O O . ILE C 2 100 ? 416.470 319.282 365.977 1.00 123.58 100 ILE C O 1
ATOM 4758 N N . VAL C 2 101 ? 417.539 321.228 366.279 1.00 120.16 101 VAL C N 1
ATOM 4759 C CA . VAL C 2 101 ? 416.441 322.078 365.827 1.00 120.16 101 VAL C CA 1
ATOM 4760 C C . VAL C 2 101 ? 416.885 322.872 364.606 1.00 120.16 101 VAL C C 1
ATOM 4761 O O . VAL C 2 101 ? 417.795 323.686 364.743 1.00 120.16 101 VAL C O 1
ATOM 4774 N N . PRO C 2 102 ? 416.280 322.684 363.428 1.00 121.05 102 PRO C N 1
ATOM 4775 C CA . PRO C 2 102 ? 416.542 323.484 362.244 1.00 121.05 102 PRO C CA 1
ATOM 4776 C C . PRO C 2 102 ? 415.615 324.696 362.165 1.00 121.05 102 PRO C C 1
ATOM 4777 O O . PRO C 2 102 ? 414.516 324.679 362.711 1.00 121.05 102 PRO C O 1
ATOM 4788 N N . VAL C 2 103 ? 416.012 325.732 361.433 1.00 129.01 103 VAL C N 1
ATOM 4789 C CA . VAL C 2 103 ? 415.172 326.893 361.110 1.00 129.01 103 VAL C CA 1
ATOM 4790 C C . VAL C 2 103 ? 415.635 327.574 359.811 1.00 129.01 103 VAL C C 1
ATOM 4791 O O . VAL C 2 103 ? 416.837 327.602 359.544 1.00 129.01 103 VAL C O 1
ATOM 4804 N N . PRO C 2 104 ? 414.750 328.139 358.974 1.00 130.91 104 PRO C N 1
ATOM 4805 C CA . PRO C 2 104 ? 415.161 328.867 357.782 1.00 130.91 104 PRO C CA 1
ATOM 4806 C C . PRO C 2 104 ? 415.784 330.205 358.146 1.00 130.91 104 PRO C C 1
ATOM 4807 O O . PRO C 2 104 ? 415.257 330.929 358.988 1.00 130.91 104 PRO C O 1
ATOM 4818 N N . ASP C 2 105 ? 416.862 330.585 357.470 1.00 138.75 105 ASP C N 1
ATOM 4819 C CA . ASP C 2 105 ? 417.607 331.798 357.812 1.00 138.75 105 ASP C CA 1
ATOM 4820 C C . ASP C 2 105 ? 416.764 333.078 357.734 1.00 138.75 105 ASP C C 1
ATOM 4821 O O . ASP C 2 105 ? 416.945 333.992 358.535 1.00 138.75 105 ASP C O 1
ATOM 4830 N N . ASN C 2 106 ? 415.804 333.147 356.813 1.00 142.19 106 ASN C N 1
ATOM 4831 C CA . ASN C 2 106 ? 414.931 334.311 356.674 1.00 142.19 106 ASN C CA 1
ATOM 4832 C C . ASN C 2 106 ? 414.043 334.528 357.900 1.00 142.19 106 ASN C C 1
ATOM 4833 O O . ASN C 2 106 ? 413.851 335.660 358.336 1.00 142.19 106 ASN C O 1
ATOM 4844 N N . VAL C 2 107 ? 413.521 333.452 358.489 1.00 138.43 107 VAL C N 1
ATOM 4845 C CA . VAL C 2 107 ? 412.656 333.541 359.665 1.00 138.43 107 VAL C CA 1
ATOM 4846 C C . VAL C 2 107 ? 413.388 334.247 360.792 1.00 138.43 107 VAL C C 1
ATOM 4847 O O . VAL C 2 107 ? 412.840 335.161 361.390 1.00 138.43 107 VAL C O 1
ATOM 4860 N N . LEU C 2 108 ? 414.653 333.918 361.027 1.00 138.15 108 LEU C N 1
ATOM 4861 C CA . LEU C 2 108 ? 415.442 334.559 362.075 1.00 138.15 108 LEU C CA 1
ATOM 4862 C C . LEU C 2 108 ? 415.597 336.066 361.884 1.00 138.15 108 LEU C C 1
ATOM 4863 O O . LEU C 2 108 ? 415.761 336.786 362.865 1.00 138.15 108 LEU C O 1
ATOM 4879 N N . ALA C 2 109 ? 415.549 336.565 360.655 1.00 147.51 109 ALA C N 1
ATOM 4880 C CA . ALA C 2 109 ? 415.583 337.999 360.418 1.00 147.51 109 ALA C CA 1
ATOM 4881 C C . ALA C 2 109 ? 414.190 338.630 360.543 1.00 147.51 109 ALA C C 1
ATOM 4882 O O . ALA C 2 109 ? 414.044 339.705 361.120 1.00 147.51 109 ALA C O 1
ATOM 4889 N N . ASP C 2 110 ? 413.162 337.977 360.010 1.00 143.71 110 ASP C N 1
ATOM 4890 C CA . ASP C 2 110 ? 411.801 338.507 359.983 1.00 143.71 110 ASP C CA 1
ATOM 4891 C C . ASP C 2 110 ? 411.095 338.469 361.345 1.00 143.71 110 ASP C C 1
ATOM 4892 O O . ASP C 2 110 ? 410.224 339.295 361.612 1.00 143.71 110 ASP C O 1
ATOM 4901 N N . VAL C 2 111 ? 411.427 337.507 362.200 1.00 144.09 111 VAL C N 1
ATOM 4902 C CA . VAL C 2 111 ? 410.704 337.227 363.444 1.00 144.09 111 VAL C CA 1
ATOM 4903 C C . VAL C 2 111 ? 410.748 338.379 364.441 1.00 144.09 111 VAL C C 1
ATOM 4904 O O . VAL C 2 111 ? 411.712 339.133 364.532 1.00 144.09 111 VAL C O 1
ATOM 4917 N N . ASP C 2 112 ? 409.683 338.501 365.222 1.00 151.79 112 ASP C N 1
ATOM 4918 C CA . ASP C 2 112 ? 409.488 339.577 366.191 1.00 151.79 112 ASP C CA 1
ATOM 4919 C C . ASP C 2 112 ? 410.554 339.590 367.313 1.00 151.79 112 ASP C C 1
ATOM 4920 O O . ASP C 2 112 ? 410.911 340.658 367.805 1.00 151.79 112 ASP C O 1
ATOM 4929 N N . VAL C 2 113 ? 411.050 338.416 367.731 1.00 146.99 113 VAL C N 1
ATOM 4930 C CA . VAL C 2 113 ? 411.864 338.178 368.946 1.00 146.99 113 VAL C CA 1
ATOM 4931 C C . VAL C 2 113 ? 412.843 337.008 368.741 1.00 146.99 113 VAL C C 1
ATOM 4932 O O . VAL C 2 113 ? 412.547 336.079 367.996 1.00 146.99 113 VAL C O 1
ATOM 4945 N N . ASN C 2 114 ? 413.989 337.004 369.429 1.00 138.76 114 ASN C N 1
ATOM 4946 C CA . ASN C 2 114 ? 415.011 335.950 369.371 1.00 138.76 114 ASN C CA 1
ATOM 4947 C C . ASN C 2 114 ? 414.462 334.544 369.689 1.00 138.76 114 ASN C C 1
ATOM 4948 O O . ASN C 2 114 ? 414.170 334.229 370.842 1.00 138.76 114 ASN C O 1
ATOM 4959 N N . VAL C 2 115 ? 414.361 333.667 368.691 1.00 134.06 115 VAL C N 1
ATOM 4960 C CA . VAL C 2 115 ? 413.760 332.343 368.896 1.00 134.06 115 VAL C CA 1
ATOM 4961 C C . VAL C 2 115 ? 414.629 331.399 369.714 1.00 134.06 115 VAL C C 1
ATOM 4962 O O . VAL C 2 115 ? 414.087 330.614 370.489 1.00 134.06 115 VAL C O 1
ATOM 4975 N N . TRP C 2 116 ? 415.956 331.459 369.592 1.00 129.66 116 TRP C N 1
ATOM 4976 C CA . TRP C 2 116 ? 416.822 330.590 370.384 1.00 129.66 116 TRP C CA 1
ATOM 4977 C C . TRP C 2 116 ? 416.649 330.882 371.863 1.00 129.66 116 TRP C C 1
ATOM 4978 O O . TRP C 2 116 ? 416.465 329.973 372.665 1.00 129.66 116 TRP C O 1
ATOM 4999 N N . ASP C 2 117 ? 416.645 332.160 372.215 1.00 136.52 117 ASP C N 1
ATOM 5000 C CA . ASP C 2 117 ? 416.391 332.591 373.574 1.00 136.52 117 ASP C CA 1
ATOM 5001 C C . ASP C 2 117 ? 414.981 332.203 374.027 1.00 136.52 117 ASP C C 1
ATOM 5002 O O . ASP C 2 117 ? 414.798 331.674 375.119 1.00 136.52 117 ASP C O 1
ATOM 5011 N N . GLU C 2 118 ? 413.973 332.425 373.192 1.00 130.49 118 GLU C N 1
ATOM 5012 C CA . GLU C 2 118 ? 412.591 332.120 373.542 1.00 130.49 118 GLU C CA 1
ATOM 5013 C C . GLU C 2 118 ? 412.375 330.638 373.851 1.00 130.49 118 GLU C C 1
ATOM 5014 O O . GLU C 2 118 ? 411.663 330.311 374.793 1.00 130.49 118 GLU C O 1
ATOM 5026 N N . ALA C 2 119 ? 412.959 329.730 373.073 1.00 126.45 119 ALA C N 1
ATOM 5027 C CA . ALA C 2 119 ? 412.635 328.314 373.172 1.00 126.45 119 ALA C CA 1
ATOM 5028 C C . ALA C 2 119 ? 413.231 327.604 374.400 1.00 126.45 119 ALA C C 1
ATOM 5029 O O . ALA C 2 119 ? 412.694 326.584 374.836 1.00 126.45 119 ALA C O 1
ATOM 5036 N N . MET C 2 120 ? 414.342 328.098 374.956 1.00 128.14 120 MET C N 1
ATOM 5037 C CA . MET C 2 120 ? 415.161 327.337 375.907 1.00 128.14 120 MET C CA 1
ATOM 5038 C C . MET C 2 120 ? 414.413 326.652 377.055 1.00 128.14 120 MET C C 1
ATOM 5039 O O . MET C 2 120 ? 414.686 325.474 377.297 1.00 128.14 120 MET C O 1
ATOM 5053 N N . PRO C 2 121 ? 413.462 327.293 377.748 1.00 126.38 121 PRO C N 1
ATOM 5054 C CA . PRO C 2 121 ? 412.754 326.652 378.841 1.00 126.38 121 PRO C CA 1
ATOM 5055 C C . PRO C 2 121 ? 412.065 325.362 378.414 1.00 126.38 121 PRO C C 1
ATOM 5056 O O . PRO C 2 121 ? 412.085 324.370 379.138 1.00 126.38 121 PRO C O 1
ATOM 5067 N N . TYR C 2 122 ? 411.508 325.326 377.211 1.00 127.12 122 TYR C N 1
ATOM 5068 C CA . TYR C 2 122 ? 410.811 324.148 376.722 1.00 127.12 122 TYR C CA 1
ATOM 5069 C C . TYR C 2 122 ? 411.779 323.040 376.327 1.00 127.12 122 TYR C C 1
ATOM 5070 O O . TYR C 2 122 ? 411.492 321.869 376.560 1.00 127.12 122 TYR C O 1
ATOM 5088 N N . LEU C 2 123 ? 412.957 323.387 375.799 1.00 124.14 123 LEU C N 1
ATOM 5089 C CA . LEU C 2 123 ? 414.004 322.397 375.569 1.00 124.14 123 LEU C CA 1
ATOM 5090 C C . LEU C 2 123 ? 414.417 321.768 376.894 1.00 124.14 123 LEU C C 1
ATOM 5091 O O . LEU C 2 123 ? 414.409 320.548 377.025 1.00 124.14 123 LEU C O 1
ATOM 5107 N N . ILE C 2 124 ? 414.735 322.582 377.896 1.00 125.24 124 ILE C N 1
ATOM 5108 C CA . ILE C 2 124 ? 415.202 322.081 379.188 1.00 125.24 124 ILE C CA 1
ATOM 5109 C C . ILE C 2 124 ? 414.170 321.138 379.800 1.00 125.24 124 ILE C C 1
ATOM 5110 O O . ILE C 2 124 ? 414.507 320.046 380.254 1.00 125.24 124 ILE C O 1
ATOM 5126 N N . GLU C 2 125 ? 412.897 321.508 379.745 1.00 129.40 125 GLU C N 1
ATOM 5127 C CA . GLU C 2 125 ? 411.833 320.631 380.204 1.00 129.40 125 GLU C CA 1
ATOM 5128 C C . GLU C 2 125 ? 411.779 319.320 379.413 1.00 129.40 125 GLU C C 1
ATOM 5129 O O . GLU C 2 125 ? 411.663 318.252 380.014 1.00 129.40 125 GLU C O 1
ATOM 5141 N N . ALA C 2 126 ? 411.908 319.361 378.088 1.00 122.43 126 ALA C N 1
ATOM 5142 C CA . ALA C 2 126 ? 411.872 318.148 377.283 1.00 122.43 126 ALA C CA 1
ATOM 5143 C C . ALA C 2 126 ? 412.999 317.180 377.654 1.00 122.43 126 ALA C C 1
ATOM 5144 O O . ALA C 2 126 ? 412.745 315.989 377.834 1.00 122.43 126 ALA C O 1
ATOM 5151 N N . PHE C 2 127 ? 414.220 317.675 377.860 1.00 122.71 127 PHE C N 1
ATOM 5152 C CA . PHE C 2 127 ? 415.305 316.830 378.352 1.00 122.71 127 PHE C CA 1
ATOM 5153 C C . PHE C 2 127 ? 414.889 316.168 379.662 1.00 122.71 127 PHE C C 1
ATOM 5154 O O . PHE C 2 127 ? 414.914 314.941 379.765 1.00 122.71 127 PHE C O 1
ATOM 5171 N N . GLY C 2 128 ? 414.393 316.951 380.617 1.00 124.59 128 GLY C N 1
ATOM 5172 C CA . GLY C 2 128 ? 413.919 316.428 381.892 1.00 124.59 128 GLY C CA 1
ATOM 5173 C C . GLY C 2 128 ? 412.916 315.289 381.726 1.00 124.59 128 GLY C C 1
ATOM 5174 O O . GLY C 2 128 ? 413.143 314.190 382.226 1.00 124.59 128 GLY C O 1
ATOM 5178 N N . ARG C 2 129 ? 411.845 315.501 380.959 1.00 120.72 129 ARG C N 1
ATOM 5179 C CA . ARG C 2 129 ? 410.813 314.471 380.798 1.00 120.72 129 ARG C CA 1
ATOM 5180 C C . ARG C 2 129 ? 411.358 313.203 380.161 1.00 120.72 129 ARG C C 1
ATOM 5181 O O . ARG C 2 129 ? 411.011 312.110 380.595 1.00 120.72 129 ARG C O 1
ATOM 5202 N N . THR C 2 130 ? 412.237 313.307 379.171 1.00 121.80 130 THR C N 1
ATOM 5203 C CA . THR C 2 130 ? 412.790 312.097 378.546 1.00 121.80 130 THR C CA 1
ATOM 5204 C C . THR C 2 130 ? 413.647 311.288 379.500 1.00 121.80 130 THR C C 1
ATOM 5205 O O . THR C 2 130 ? 413.596 310.063 379.443 1.00 121.80 130 THR C O 1
ATOM 5216 N N . LEU C 2 131 ? 414.380 311.928 380.409 1.00 119.95 131 LEU C N 1
ATOM 5217 C CA . LEU C 2 131 ? 415.124 311.199 381.425 1.00 119.95 131 LEU C CA 1
ATOM 5218 C C . LEU C 2 131 ? 414.174 310.411 382.323 1.00 119.95 131 LEU C C 1
ATOM 5219 O O . LEU C 2 131 ? 414.313 309.200 382.461 1.00 119.95 131 LEU C O 1
ATOM 5235 N N . ASP C 2 132 ? 413.183 311.087 382.892 1.00 124.00 132 ASP C N 1
ATOM 5236 C CA . ASP C 2 132 ? 412.242 310.443 383.801 1.00 124.00 132 ASP C CA 1
ATOM 5237 C C . ASP C 2 132 ? 411.530 309.270 383.137 1.00 124.00 132 ASP C C 1
ATOM 5238 O O . ASP C 2 132 ? 411.531 308.157 383.657 1.00 124.00 132 ASP C O 1
ATOM 5247 N N . SER C 2 133 ? 410.978 309.507 381.951 1.00 118.30 133 SER C N 1
ATOM 5248 C CA . SER C 2 133 ? 410.285 308.504 381.155 1.00 118.30 133 SER C CA 1
ATOM 5249 C C . SER C 2 133 ? 411.115 307.238 381.002 1.00 118.30 133 SER C C 1
ATOM 5250 O O . SER C 2 133 ? 410.629 306.129 381.230 1.00 118.30 133 SER C O 1
ATOM 5258 N N . ALA C 2 134 ? 412.386 307.402 380.657 1.00 118.35 134 ALA C N 1
ATOM 5259 C CA . ALA C 2 134 ? 413.254 306.281 380.397 1.00 118.35 134 ALA C CA 1
ATOM 5260 C C . ALA C 2 134 ? 413.486 305.446 381.652 1.00 118.35 134 ALA C C 1
ATOM 5261 O O . ALA C 2 134 ? 413.392 304.228 381.583 1.00 118.35 134 ALA C O 1
ATOM 5268 N N . VAL C 2 135 ? 413.760 306.058 382.805 1.00 118.71 135 VAL C N 1
ATOM 5269 C CA . VAL C 2 135 ? 414.030 305.272 384.011 1.00 118.71 135 VAL C CA 1
ATOM 5270 C C . VAL C 2 135 ? 412.767 304.646 384.586 1.00 118.71 135 VAL C C 1
ATOM 5271 O O . VAL C 2 135 ? 412.781 303.479 384.969 1.00 118.71 135 VAL C O 1
ATOM 5284 N N . VAL C 2 136 ? 411.658 305.377 384.650 1.00 118.12 136 VAL C N 1
ATOM 5285 C CA . VAL C 2 136 ? 410.496 304.894 385.397 1.00 118.12 136 VAL C CA 1
ATOM 5286 C C . VAL C 2 136 ? 409.678 303.866 384.619 1.00 118.12 136 VAL C C 1
ATOM 5287 O O . VAL C 2 136 ? 409.209 302.899 385.211 1.00 118.12 136 VAL C O 1
ATOM 5300 N N . PHE C 2 137 ? 409.566 304.005 383.297 1.00 119.84 137 PHE C N 1
ATOM 5301 C CA . PHE C 2 137 ? 408.788 303.094 382.453 1.00 119.84 137 PHE C CA 1
ATOM 5302 C C . PHE C 2 137 ? 409.618 302.311 381.437 1.00 119.84 137 PHE C C 1
ATOM 5303 O O . PHE C 2 137 ? 409.097 301.396 380.807 1.00 119.84 137 PHE C O 1
ATOM 5320 N N . GLY C 2 138 ? 410.892 302.639 381.239 1.00 122.83 138 GLY C N 1
ATOM 5321 C CA . GLY C 2 138 ? 411.767 301.897 380.329 1.00 122.83 138 GLY C CA 1
ATOM 5322 C C . GLY C 2 138 ? 411.569 302.185 378.841 1.00 122.83 138 GLY C C 1
ATOM 5323 O O . GLY C 2 138 ? 412.321 301.665 378.019 1.00 122.83 138 GLY C O 1
ATOM 5327 N N . THR C 2 139 ? 410.601 303.017 378.455 1.00 117.68 139 THR C N 1
ATOM 5328 C CA . THR C 2 139 ? 410.360 303.361 377.048 1.00 117.68 139 THR C CA 1
ATOM 5329 C C . THR C 2 139 ? 411.616 303.943 376.416 1.00 117.68 139 THR C C 1
ATOM 5330 O O . THR C 2 139 ? 412.142 304.943 376.895 1.00 117.68 139 THR C O 1
ATOM 5341 N N . ASN C 2 140 ? 412.105 303.308 375.352 1.00 120.01 140 ASN C N 1
ATOM 5342 C CA . ASN C 2 140 ? 413.316 303.679 374.613 1.00 120.01 140 ASN C CA 1
ATOM 5343 C C . ASN C 2 140 ? 414.624 303.677 375.420 1.00 120.01 140 ASN C C 1
ATOM 5344 O O . ASN C 2 140 ? 415.639 304.153 374.917 1.00 120.01 140 ASN C O 1
ATOM 5355 N N . ALA C 2 141 ? 414.646 303.172 376.653 1.00 119.33 141 ALA C N 1
ATOM 5356 C CA . ALA C 2 141 ? 415.841 303.237 377.489 1.00 119.33 141 ALA C CA 1
ATOM 5357 C C . ALA C 2 141 ? 417.013 302.458 376.860 1.00 119.33 141 ALA C C 1
ATOM 5358 O O . ALA C 2 141 ? 416.803 301.355 376.353 1.00 119.33 141 ALA C O 1
ATOM 5365 N N . PRO C 2 142 ? 418.245 302.988 376.875 1.00 119.19 142 PRO C N 1
ATOM 5366 C CA . PRO C 2 142 ? 419.399 302.308 376.314 1.00 119.19 142 PRO C CA 1
ATOM 5367 C C . PRO C 2 142 ? 419.730 301.056 377.123 1.00 119.19 142 PRO C C 1
ATOM 5368 O O . PRO C 2 142 ? 419.662 301.058 378.350 1.00 119.19 142 PRO C O 1
ATOM 5379 N N . GLY C 2 143 ? 420.117 299.979 376.446 1.00 121.29 143 GLY C N 1
ATOM 5380 C CA . GLY C 2 143 ? 420.269 298.658 377.065 1.00 121.29 143 GLY C CA 1
ATOM 5381 C C . GLY C 2 143 ? 421.414 298.524 378.073 1.00 121.29 143 GLY C C 1
ATOM 5382 O O . GLY C 2 143 ? 421.489 297.539 378.803 1.00 121.29 143 GLY C O 1
ATOM 5386 N N . THR C 2 144 ? 422.314 299.494 378.143 1.00 119.56 144 THR C N 1
ATOM 5387 C CA . THR C 2 144 ? 423.422 299.524 379.099 1.00 119.56 144 THR C CA 1
ATOM 5388 C C . THR C 2 144 ? 422.983 299.857 380.524 1.00 119.56 144 THR C C 1
ATOM 5389 O O . THR C 2 144 ? 423.685 299.485 381.462 1.00 119.56 144 THR C O 1
ATOM 5400 N N . PHE C 2 145 ? 421.847 300.526 380.725 1.00 119.14 145 PHE C N 1
ATOM 5401 C CA . PHE C 2 145 ? 421.314 300.816 382.058 1.00 119.14 145 PHE C CA 1
ATOM 5402 C C . PHE C 2 145 ? 420.793 299.558 382.762 1.00 119.14 145 PHE C C 1
ATOM 5403 O O . PHE C 2 145 ? 420.367 298.615 382.094 1.00 119.14 145 PHE C O 1
ATOM 5420 N N . PRO C 2 146 ? 420.744 299.539 384.104 1.00 116.23 146 PRO C N 1
ATOM 5421 C CA . PRO C 2 146 ? 419.975 298.545 384.841 1.00 116.23 146 PRO C CA 1
ATOM 5422 C C . PRO C 2 146 ? 418.486 298.629 384.494 1.00 116.23 146 PRO C C 1
ATOM 5423 O O . PRO C 2 146 ? 418.021 299.618 383.934 1.00 116.23 146 PRO C O 1
ATOM 5434 N N . GLN C 2 147 ? 417.724 297.582 384.804 1.00 121.68 147 GLN C N 1
ATOM 5435 C CA . GLN C 2 147 ? 416.326 297.466 384.385 1.00 121.68 147 GLN C CA 1
ATOM 5436 C C . GLN C 2 147 ? 415.447 298.608 384.917 1.00 121.68 147 GLN C C 1
ATOM 5437 O O . GLN C 2 147 ? 415.591 299.029 386.060 1.00 121.68 147 GLN C O 1
ATOM 5451 N N . ALA C 2 148 ? 414.508 299.089 384.104 1.00 119.76 148 ALA C N 1
ATOM 5452 C CA . ALA C 2 148 ? 413.585 300.152 384.485 1.00 119.76 148 ALA C CA 1
ATOM 5453 C C . ALA C 2 148 ? 412.716 299.794 385.698 1.00 119.76 148 ALA C C 1
ATOM 5454 O O . ALA C 2 148 ? 412.420 298.625 385.953 1.00 119.76 148 ALA C O 1
ATOM 5461 N N . ILE C 2 149 ? 412.259 300.816 386.420 1.00 119.14 149 ILE C N 1
ATOM 5462 C CA . ILE C 2 149 ? 411.636 300.651 387.734 1.00 119.14 149 ILE C CA 1
ATOM 5463 C C . ILE C 2 149 ? 410.432 299.724 387.702 1.00 119.14 149 ILE C C 1
ATOM 5464 O O . ILE C 2 149 ? 410.405 298.742 388.440 1.00 119.14 149 ILE C O 1
ATOM 5480 N N . VAL C 2 150 ? 409.424 300.005 386.879 1.00 119.63 150 VAL C N 1
ATOM 5481 C CA . VAL C 2 150 ? 408.180 299.233 386.949 1.00 119.63 150 VAL C CA 1
ATOM 5482 C C . VAL C 2 150 ? 408.394 297.748 386.658 1.00 119.63 150 VAL C C 1
ATOM 5483 O O . VAL C 2 150 ? 407.973 296.933 387.479 1.00 119.63 150 VAL C O 1
ATOM 5496 N N . PRO C 2 151 ? 409.096 297.348 385.588 1.00 119.34 151 PRO C N 1
ATOM 5497 C CA . PRO C 2 151 ? 409.399 295.945 385.365 1.00 119.34 151 PRO C CA 1
ATOM 5498 C C . PRO C 2 151 ? 410.158 295.302 386.522 1.00 119.34 151 PRO C C 1
ATOM 5499 O O . PRO C 2 151 ? 409.834 294.184 386.911 1.00 119.34 151 PRO C O 1
ATOM 5510 N N . ALA C 2 152 ? 411.119 296.000 387.125 1.00 118.89 152 ALA C N 1
ATOM 5511 C CA . ALA C 2 152 ? 411.856 295.454 388.253 1.00 118.89 152 ALA C CA 1
ATOM 5512 C C . ALA C 2 152 ? 410.949 295.196 389.466 1.00 118.89 152 ALA C C 1
ATOM 5513 O O . ALA C 2 152 ? 410.965 294.106 390.031 1.00 118.89 152 ALA C O 1
ATOM 5520 N N . ILE C 2 153 ? 410.102 296.159 389.836 1.00 117.62 153 ILE C N 1
ATOM 5521 C CA . ILE C 2 153 ? 409.163 296.000 390.951 1.00 117.62 153 ILE C CA 1
ATOM 5522 C C . ILE C 2 153 ? 408.250 294.804 390.714 1.00 117.62 153 ILE C C 1
ATOM 5523 O O . ILE C 2 153 ? 408.071 293.974 391.605 1.00 117.62 153 ILE C O 1
ATOM 5539 N N . ALA C 2 154 ? 407.693 294.688 389.513 1.00 119.75 154 ALA C N 1
ATOM 5540 C CA . ALA C 2 154 ? 406.830 293.571 389.171 1.00 119.75 154 ALA C CA 1
ATOM 5541 C C . ALA C 2 154 ? 407.580 292.239 389.255 1.00 119.75 154 ALA C C 1
ATOM 5542 O O . ALA C 2 154 ? 407.082 291.286 389.848 1.00 119.75 154 ALA C O 1
ATOM 5549 N N . ALA C 2 155 ? 408.803 292.172 388.737 1.00 117.57 155 ALA C N 1
ATOM 5550 C CA . ALA C 2 155 ? 409.601 290.955 388.758 1.00 117.57 155 ALA C CA 1
ATOM 5551 C C . ALA C 2 155 ? 409.971 290.516 390.178 1.00 117.57 155 ALA C C 1
ATOM 5552 O O . ALA C 2 155 ? 409.981 289.324 390.471 1.00 117.57 155 ALA C O 1
ATOM 5559 N N . ALA C 2 156 ? 410.215 291.455 391.087 1.00 116.61 156 ALA C N 1
ATOM 5560 C CA . ALA C 2 156 ? 410.482 291.145 392.488 1.00 116.61 156 ALA C CA 1
ATOM 5561 C C . ALA C 2 156 ? 409.228 290.744 393.286 1.00 116.61 156 ALA C C 1
ATOM 5562 O O . ALA C 2 156 ? 409.335 290.350 394.446 1.00 116.61 156 ALA C O 1
ATOM 5569 N N . GLY C 2 157 ? 408.033 290.840 392.693 1.00 120.02 157 GLY C N 1
ATOM 5570 C CA . GLY C 2 157 ? 406.766 290.529 393.359 1.00 120.02 157 GLY C CA 1
ATOM 5571 C C . GLY C 2 157 ? 406.203 291.673 394.204 1.00 120.02 157 GLY C C 1
ATOM 5572 O O . GLY C 2 157 ? 405.294 291.464 395.002 1.00 120.02 157 GLY C O 1
ATOM 5576 N N . ASN C 2 158 ? 406.703 292.894 394.035 1.00 118.77 158 ASN C N 1
ATOM 5577 C CA . ASN C 2 158 ? 406.313 294.045 394.848 1.00 118.77 158 ASN C CA 1
ATOM 5578 C C . ASN C 2 158 ? 405.232 294.910 394.180 1.00 118.77 158 ASN C C 1
ATOM 5579 O O . ASN C 2 158 ? 405.046 296.063 394.559 1.00 118.77 158 ASN C O 1
ATOM 5590 N N . ALA C 2 159 ? 404.523 294.387 393.182 1.00 121.35 159 ALA C N 1
ATOM 5591 C CA . ALA C 2 159 ? 403.413 295.077 392.528 1.00 121.35 159 ALA C CA 1
ATOM 5592 C C . ALA C 2 159 ? 402.064 294.600 393.076 1.00 121.35 159 ALA C C 1
ATOM 5593 O O . ALA C 2 159 ? 401.822 293.399 393.157 1.00 121.35 159 ALA C O 1
ATOM 5600 N N . VAL C 2 160 ? 401.182 295.524 393.447 1.00 119.34 160 VAL C N 1
ATOM 5601 C CA . VAL C 2 160 ? 399.883 295.242 394.062 1.00 119.34 160 VAL C CA 1
ATOM 5602 C C . VAL C 2 160 ? 398.753 295.591 393.104 1.00 119.34 160 VAL C C 1
ATOM 5603 O O . VAL C 2 160 ? 398.695 296.703 392.584 1.00 119.34 160 VAL C O 1
ATOM 5616 N N . THR C 2 161 ? 397.820 294.669 392.882 1.00 121.35 161 THR C N 1
ATOM 5617 C CA . THR C 2 161 ? 396.590 294.969 392.137 1.00 121.35 161 THR C CA 1
ATOM 5618 C C . THR C 2 161 ? 395.661 295.800 393.008 1.00 121.35 161 THR C C 1
ATOM 5619 O O . THR C 2 161 ? 395.306 295.368 394.097 1.00 121.35 161 THR C O 1
ATOM 5630 N N . GLU C 2 162 ? 395.241 296.978 392.557 1.00 125.58 162 GLU C N 1
ATOM 5631 C CA . GLU C 2 162 ? 394.393 297.882 393.348 1.00 125.58 162 GLU C CA 1
ATOM 5632 C C . GLU C 2 162 ? 392.908 297.469 393.349 1.00 125.58 162 GLU C C 1
ATOM 5633 O O . GLU C 2 162 ? 392.045 298.162 392.813 1.00 125.58 162 GLU C O 1
ATOM 5645 N N . GLY C 2 163 ? 392.609 296.296 393.903 1.00 127.95 163 GLY C N 1
ATOM 5646 C CA . GLY C 2 163 ? 391.278 295.682 393.907 1.00 127.95 163 GLY C CA 1
ATOM 5647 C C . GLY C 2 163 ? 390.490 295.757 395.220 1.00 127.95 163 GLY C C 1
ATOM 5648 O O . GLY C 2 163 ? 389.421 295.155 395.299 1.00 127.95 163 GLY C O 1
ATOM 5652 N N . SER C 2 164 ? 390.976 296.430 396.263 1.00 126.22 164 SER C N 1
ATOM 5653 C CA . SER C 2 164 ? 390.336 296.425 397.589 1.00 126.22 164 SER C CA 1
ATOM 5654 C C . SER C 2 164 ? 388.884 296.915 397.567 1.00 126.22 164 SER C C 1
ATOM 5655 O O . SER C 2 164 ? 388.582 297.927 396.937 1.00 126.22 164 SER C O 1
ATOM 5663 N N . THR C 2 165 ? 387.977 296.229 398.264 1.00 132.23 165 THR C N 1
ATOM 5664 C CA . THR C 2 165 ? 386.573 296.650 398.415 1.00 132.23 165 THR C CA 1
ATOM 5665 C C . THR C 2 165 ? 386.399 297.717 399.492 1.00 132.23 165 THR C C 1
ATOM 5666 O O . THR C 2 165 ? 387.254 297.896 400.357 1.00 132.23 165 THR C O 1
ATOM 5677 N N . ALA C 2 166 ? 385.246 298.386 399.524 1.00 129.39 166 ALA C N 1
ATOM 5678 C CA . ALA C 2 166 ? 384.924 299.340 400.584 1.00 129.39 166 ALA C CA 1
ATOM 5679 C C . ALA C 2 166 ? 385.035 298.709 401.977 1.00 129.39 166 ALA C C 1
ATOM 5680 O O . ALA C 2 166 ? 385.735 299.230 402.843 1.00 129.39 166 ALA C O 1
ATOM 5687 N N . ALA C 2 167 ? 384.436 297.538 402.175 1.00 126.90 167 ALA C N 1
ATOM 5688 C CA . ALA C 2 167 ? 384.490 296.830 403.450 1.00 126.90 167 ALA C CA 1
ATOM 5689 C C . ALA C 2 167 ? 385.925 296.483 403.881 1.00 126.90 167 ALA C C 1
ATOM 5690 O O . ALA C 2 167 ? 386.237 296.496 405.066 1.00 126.90 167 ALA C O 1
ATOM 5697 N N . GLN C 2 168 ? 386.829 296.244 402.931 1.00 130.31 168 GLN C N 1
ATOM 5698 C CA . GLN C 2 168 ? 388.251 295.989 403.184 1.00 130.31 168 GLN C CA 1
ATOM 5699 C C . GLN C 2 168 ? 389.058 297.255 403.518 1.00 130.31 168 GLN C C 1
ATOM 5700 O O . GLN C 2 168 ? 390.282 297.201 403.598 1.00 130.31 168 GLN C O 1
ATOM 5714 N N . GLY C 2 169 ? 388.407 298.403 403.717 1.00 125.79 169 GLY C N 1
ATOM 5715 C CA . GLY C 2 169 ? 389.065 299.696 403.920 1.00 125.79 169 GLY C CA 1
ATOM 5716 C C . GLY C 2 169 ? 389.247 300.499 402.636 1.00 125.79 169 GLY C C 1
ATOM 5717 O O . GLY C 2 169 ? 390.049 301.426 402.600 1.00 125.79 169 GLY C O 1
ATOM 5721 N N . GLY C 2 170 ? 388.538 300.147 401.566 1.00 126.03 170 GLY C N 1
ATOM 5722 C CA . GLY C 2 170 ? 388.594 300.865 400.299 1.00 126.03 170 GLY C CA 1
ATOM 5723 C C . GLY C 2 170 ? 390.014 300.964 399.760 1.00 126.03 170 GLY C C 1
ATOM 5724 O O . GLY C 2 170 ? 390.854 300.102 400.015 1.00 126.03 170 GLY C O 1
ATOM 5728 N N . TYR C 2 171 ? 390.302 302.038 399.038 1.00 116.08 171 TYR C N 1
ATOM 5729 C CA . TYR C 2 171 ? 391.590 302.229 398.386 1.00 116.08 171 TYR C CA 1
ATOM 5730 C C . TYR C 2 171 ? 392.770 302.245 399.361 1.00 116.08 171 TYR C C 1
ATOM 5731 O O . TYR C 2 171 ? 393.836 301.714 399.057 1.00 116.08 171 TYR C O 1
ATOM 5749 N N . LEU C 2 172 ? 392.572 302.776 400.570 1.00 120.45 172 LEU C N 1
ATOM 5750 C CA . LEU C 2 172 ? 393.608 302.780 401.600 1.00 120.45 172 LEU C CA 1
ATOM 5751 C C . LEU C 2 172 ? 394.054 301.362 401.941 1.00 120.45 172 LEU C C 1
ATOM 5752 O O . LEU C 2 172 ? 395.226 301.170 402.223 1.00 120.45 172 LEU C O 1
ATOM 5768 N N . GLY C 2 173 ? 393.182 300.358 401.846 1.00 122.36 173 GLY C N 1
ATOM 5769 C CA . GLY C 2 173 ? 393.592 298.971 402.035 1.00 122.36 173 GLY C CA 1
ATOM 5770 C C . GLY C 2 173 ? 394.733 298.563 401.103 1.00 122.36 173 GLY C C 1
ATOM 5771 O O . GLY C 2 173 ? 395.695 297.937 401.537 1.00 122.36 173 GLY C O 1
ATOM 5775 N N . ASP C 2 174 ? 394.693 298.964 399.836 1.00 121.47 174 ASP C N 1
ATOM 5776 C CA . ASP C 2 174 ? 395.775 298.648 398.908 1.00 121.47 174 ASP C CA 1
ATOM 5777 C C . ASP C 2 174 ? 397.043 299.439 399.207 1.00 121.47 174 ASP C C 1
ATOM 5778 O O . ASP C 2 174 ? 398.142 298.899 399.121 1.00 121.47 174 ASP C O 1
ATOM 5787 N N . LEU C 2 175 ? 396.917 300.688 399.641 1.00 118.50 175 LEU C N 1
ATOM 5788 C CA . LEU C 2 175 ? 398.068 301.472 400.074 1.00 118.50 175 LEU C CA 1
ATOM 5789 C C . LEU C 2 175 ? 398.721 300.830 401.309 1.00 118.50 175 LEU C C 1
ATOM 5790 O O . LEU C 2 175 ? 399.928 300.603 401.351 1.00 118.50 175 LEU C O 1
ATOM 5806 N N . ASP C 2 176 ? 397.913 300.437 402.285 1.00 122.75 176 ASP C N 1
ATOM 5807 C CA . ASP C 2 176 ? 398.357 299.718 403.469 1.00 122.75 176 ASP C CA 1
ATOM 5808 C C . ASP C 2 176 ? 399.104 298.438 403.079 1.00 122.75 176 ASP C C 1
ATOM 5809 O O . ASP C 2 176 ? 400.189 298.170 403.593 1.00 122.75 176 ASP C O 1
ATOM 5818 N N . LYS C 2 177 ? 398.574 297.666 402.127 1.00 119.19 177 LYS C N 1
ATOM 5819 C CA . LYS C 2 177 ? 399.237 296.462 401.619 1.00 119.19 177 LYS C CA 1
ATOM 5820 C C . LYS C 2 177 ? 400.577 296.789 400.972 1.00 119.19 177 LYS C C 1
ATOM 5821 O O . LYS C 2 177 ? 401.546 296.076 401.208 1.00 119.19 177 LYS C O 1
ATOM 5840 N N . ALA C 2 178 ? 400.671 297.864 400.198 1.00 120.41 178 ALA C N 1
ATOM 5841 C CA . ALA C 2 178 ? 401.906 298.213 399.505 1.00 120.41 178 ALA C CA 1
ATOM 5842 C C . ALA C 2 178 ? 403.067 298.485 400.463 1.00 120.41 178 ALA C C 1
ATOM 5843 O O . ALA C 2 178 ? 404.172 298.012 400.210 1.00 120.41 178 ALA C O 1
ATOM 5850 N N . TYR C 2 179 ? 402.832 299.140 401.602 1.00 116.87 179 TYR C N 1
ATOM 5851 C CA . TYR C 2 179 ? 403.868 299.257 402.626 1.00 116.87 179 TYR C CA 1
ATOM 5852 C C . TYR C 2 179 ? 404.399 297.887 403.039 1.00 116.87 179 TYR C C 1
ATOM 5853 O O . TYR C 2 179 ? 405.607 297.690 403.093 1.00 116.87 179 TYR C O 1
ATOM 5871 N N . GLY C 2 180 ? 403.515 296.913 403.251 1.00 118.42 180 GLY C N 1
ATOM 5872 C CA . GLY C 2 180 ? 403.909 295.581 403.694 1.00 118.42 180 GLY C CA 1
ATOM 5873 C C . GLY C 2 180 ? 404.962 294.942 402.796 1.00 118.42 180 GLY C C 1
ATOM 5874 O O . GLY C 2 180 ? 405.904 294.331 403.290 1.00 118.42 180 GLY C O 1
ATOM 5878 N N . LYS C 2 181 ? 404.870 295.128 401.479 1.00 119.08 181 LYS C N 1
ATOM 5879 C CA . LYS C 2 181 ? 405.811 294.507 400.548 1.00 119.08 181 LYS C CA 1
ATOM 5880 C C . LYS C 2 181 ? 407.217 295.074 400.726 1.00 119.08 181 LYS C C 1
ATOM 5881 O O . LYS C 2 181 ? 408.175 294.317 400.821 1.00 119.08 181 LYS C O 1
ATOM 5900 N N . VAL C 2 182 ? 407.361 296.393 400.817 1.00 120.22 182 VAL C N 1
ATOM 5901 C CA . VAL C 2 182 ? 408.684 297.006 401.000 1.00 120.22 182 VAL C CA 1
ATOM 5902 C C . VAL C 2 182 ? 409.230 296.767 402.411 1.00 120.22 182 VAL C C 1
ATOM 5903 O O . VAL C 2 182 ? 410.409 296.456 402.569 1.00 120.22 182 VAL C O 1
ATOM 5916 N N . GLU C 2 183 ? 408.370 296.795 403.426 1.00 121.22 183 GLU C N 1
ATOM 5917 C CA . GLU C 2 183 ? 408.755 296.469 404.798 1.00 121.22 183 GLU C CA 1
ATOM 5918 C C . GLU C 2 183 ? 409.320 295.058 404.895 1.00 121.22 183 GLU C C 1
ATOM 5919 O O . GLU C 2 183 ? 410.372 294.845 405.486 1.00 121.22 183 GLU C O 1
ATOM 5931 N N . GLU C 2 184 ? 408.655 294.083 404.286 1.00 123.30 184 GLU C N 1
ATOM 5932 C CA . GLU C 2 184 ? 409.073 292.689 404.314 1.00 123.30 184 GLU C CA 1
ATOM 5933 C C . GLU C 2 184 ? 410.395 292.455 403.579 1.00 123.30 184 GLU C C 1
ATOM 5934 O O . GLU C 2 184 ? 411.199 291.645 404.029 1.00 123.30 184 GLU C O 1
ATOM 5946 N N . ASP C 2 185 ? 410.685 293.186 402.507 1.00 121.19 185 ASP C N 1
ATOM 5947 C CA . ASP C 2 185 ? 412.018 293.163 401.899 1.00 121.19 185 ASP C CA 1
ATOM 5948 C C . ASP C 2 185 ? 413.081 293.863 402.761 1.00 121.19 185 ASP C C 1
ATOM 5949 O O . ASP C 2 185 ? 414.268 293.784 402.458 1.00 121.19 185 ASP C O 1
ATOM 5958 N N . GLY C 2 186 ? 412.698 294.502 403.865 1.00 120.19 186 GLY C N 1
ATOM 5959 C CA . GLY C 2 186 ? 413.620 295.025 404.863 1.00 120.19 186 GLY C CA 1
ATOM 5960 C C . GLY C 2 186 ? 413.944 296.512 404.727 1.00 120.19 186 GLY C C 1
ATOM 5961 O O . GLY C 2 186 ? 414.999 296.936 405.186 1.00 120.19 186 GLY C O 1
ATOM 5965 N N . PHE C 2 187 ? 413.063 297.318 404.135 1.00 120.25 187 PHE C N 1
ATOM 5966 C CA . PHE C 2 187 ? 413.231 298.771 404.048 1.00 120.25 187 PHE C CA 1
ATOM 5967 C C . PHE C 2 187 ? 411.968 299.513 404.491 1.00 120.25 187 PHE C C 1
ATOM 5968 O O . PHE C 2 187 ? 410.859 299.001 404.369 1.00 120.25 187 PHE C O 1
ATOM 5985 N N . GLU C 2 188 ? 412.107 300.728 405.003 1.00 124.89 188 GLU C N 1
ATOM 5986 C CA . GLU C 2 188 ? 410.992 301.664 405.171 1.00 124.89 188 GLU C CA 1
ATOM 5987 C C . GLU C 2 188 ? 410.572 302.287 403.826 1.00 124.89 188 GLU C C 1
ATOM 5988 O O . GLU C 2 188 ? 411.064 301.908 402.770 1.00 124.89 188 GLU C O 1
ATOM 6000 N N . ALA C 2 189 ? 409.708 303.299 403.856 1.00 119.92 189 ALA C N 1
ATOM 6001 C CA . ALA C 2 189 ? 409.522 304.221 402.742 1.00 119.92 189 ALA C CA 1
ATOM 6002 C C . ALA C 2 189 ? 409.550 305.665 403.238 1.00 119.92 189 ALA C C 1
ATOM 6003 O O . ALA C 2 189 ? 409.334 305.912 404.423 1.00 119.92 189 ALA C O 1
ATOM 6010 N N . ASN C 2 190 ? 409.819 306.624 402.355 1.00 121.36 190 ASN C N 1
ATOM 6011 C CA . ASN C 2 190 ? 409.930 308.031 402.743 1.00 121.36 190 ASN C CA 1
ATOM 6012 C C . ASN C 2 190 ? 409.426 309.039 401.700 1.00 121.36 190 ASN C C 1
ATOM 6013 O O . ASN C 2 190 ? 409.647 310.236 401.861 1.00 121.36 190 ASN C O 1
ATOM 6024 N N . GLY C 2 191 ? 408.713 308.599 400.664 1.00 119.03 191 GLY C N 1
ATOM 6025 C CA . GLY C 2 191 ? 408.027 309.495 399.733 1.00 119.03 191 GLY C CA 1
ATOM 6026 C C . GLY C 2 191 ? 407.239 308.748 398.670 1.00 119.03 191 GLY C C 1
ATOM 6027 O O . GLY C 2 191 ? 407.512 307.578 398.407 1.00 119.03 191 GLY C O 1
ATOM 6031 N N . ILE C 2 192 ? 406.262 309.411 398.061 1.00 116.11 192 ILE C N 1
ATOM 6032 C CA . ILE C 2 192 ? 405.350 308.801 397.094 1.00 116.11 192 ILE C CA 1
ATOM 6033 C C . ILE C 2 192 ? 405.353 309.580 395.784 1.00 116.11 192 ILE C C 1
ATOM 6034 O O . ILE C 2 192 ? 405.317 310.812 395.770 1.00 116.11 192 ILE C O 1
ATOM 6050 N N . ILE C 2 193 ? 405.342 308.854 394.674 1.00 115.26 193 ILE C N 1
ATOM 6051 C CA . ILE C 2 193 ? 405.212 309.406 393.329 1.00 115.26 193 ILE C CA 1
ATOM 6052 C C . ILE C 2 193 ? 403.876 308.955 392.748 1.00 115.26 193 ILE C C 1
ATOM 6053 O O . ILE C 2 193 ? 403.565 307.769 392.837 1.00 115.26 193 ILE C O 1
ATOM 6069 N N . ALA C 2 194 ? 403.088 309.837 392.137 1.00 115.06 194 ALA C N 1
ATOM 6070 C CA . ALA C 2 194 ? 401.806 309.450 391.555 1.00 115.06 194 ALA C CA 1
ATOM 6071 C C . ALA C 2 194 ? 401.430 310.230 390.295 1.00 115.06 194 ALA C C 1
ATOM 6072 O O . ALA C 2 194 ? 401.775 311.399 390.140 1.00 115.06 194 ALA C O 1
ATOM 6079 N N . GLY C 2 195 ? 400.643 309.598 389.428 1.00 120.28 195 GLY C N 1
ATOM 6080 C CA . GLY C 2 195 ? 399.880 310.297 388.397 1.00 120.28 195 GLY C CA 1
ATOM 6081 C C . GLY C 2 195 ? 398.655 311.002 388.986 1.00 120.28 195 GLY C C 1
ATOM 6082 O O . GLY C 2 195 ? 398.154 310.626 390.045 1.00 120.28 195 GLY C O 1
ATOM 6086 N N . ILE C 2 196 ? 398.140 312.025 388.303 1.00 121.05 196 ILE C N 1
ATOM 6087 C CA . ILE C 2 196 ? 397.067 312.884 388.828 1.00 121.05 196 ILE C CA 1
ATOM 6088 C C . ILE C 2 196 ? 395.797 312.100 389.161 1.00 121.05 196 ILE C C 1
ATOM 6089 O O . ILE C 2 196 ? 395.091 312.445 390.105 1.00 121.05 196 ILE C O 1
ATOM 6105 N N . GLY C 2 197 ? 395.536 310.993 388.469 1.00 122.38 197 GLY C N 1
ATOM 6106 C CA . GLY C 2 197 ? 394.375 310.139 388.722 1.00 122.38 197 GLY C CA 1
ATOM 6107 C C . GLY C 2 197 ? 394.262 309.626 390.160 1.00 122.38 197 GLY C C 1
ATOM 6108 O O . GLY C 2 197 ? 393.163 309.316 390.614 1.00 122.38 197 GLY C O 1
ATOM 6112 N N . LEU C 2 198 ? 395.356 309.594 390.926 1.00 117.58 198 LEU C N 1
ATOM 6113 C CA . LEU C 2 198 ? 395.307 309.238 392.342 1.00 117.58 198 LEU C CA 1
ATOM 6114 C C . LEU C 2 198 ? 394.375 310.147 393.153 1.00 117.58 198 LEU C C 1
ATOM 6115 O O . LEU C 2 198 ? 393.700 309.658 394.058 1.00 117.58 198 LEU C O 1
ATOM 6131 N N . LYS C 2 199 ? 394.254 311.434 392.804 1.00 119.69 199 LYS C N 1
ATOM 6132 C CA . LYS C 2 199 ? 393.335 312.366 393.475 1.00 119.69 199 LYS C CA 1
ATOM 6133 C C . LYS C 2 199 ? 391.922 311.802 393.556 1.00 119.69 199 LYS C C 1
ATOM 6134 O O . LYS C 2 199 ? 391.308 311.832 394.616 1.00 119.69 199 LYS C O 1
ATOM 6153 N N . GLY C 2 200 ? 391.426 311.242 392.458 1.00 122.23 200 GLY C N 1
ATOM 6154 C CA . GLY C 2 200 ? 390.074 310.697 392.379 1.00 122.23 200 GLY C CA 1
ATOM 6155 C C . GLY C 2 200 ? 389.875 309.532 393.337 1.00 122.23 200 GLY C C 1
ATOM 6156 O O . GLY C 2 200 ? 388.920 309.524 394.110 1.00 122.23 200 GLY C O 1
ATOM 6160 N N . LYS C 2 201 ? 390.821 308.591 393.370 1.00 118.74 201 LYS C N 1
ATOM 6161 C CA . LYS C 2 201 ? 390.764 307.449 394.286 1.00 118.74 201 LYS C CA 1
ATOM 6162 C C . LYS C 2 201 ? 390.812 307.893 395.742 1.00 118.74 201 LYS C C 1
ATOM 6163 O O . LYS C 2 201 ? 390.013 307.417 396.538 1.00 118.74 201 LYS C O 1
ATOM 6182 N N . LEU C 2 202 ? 391.677 308.840 396.095 1.00 120.05 202 LEU C N 1
ATOM 6183 C CA . LEU C 2 202 ? 391.754 309.352 397.464 1.00 120.05 202 LEU C CA 1
ATOM 6184 C C . LEU C 2 202 ? 390.461 310.050 397.863 1.00 120.05 202 LEU C C 1
ATOM 6185 O O . LEU C 2 202 ? 389.858 309.704 398.874 1.00 120.05 202 LEU C O 1
ATOM 6201 N N . ARG C 2 203 ? 389.981 310.989 397.051 1.00 124.69 203 ARG C N 1
ATOM 6202 C CA . ARG C 2 203 ? 388.765 311.740 397.373 1.00 124.69 203 ARG C CA 1
ATOM 6203 C C . ARG C 2 203 ? 387.538 310.830 397.470 1.00 124.69 203 ARG C C 1
ATOM 6204 O O . ARG C 2 203 ? 386.655 311.086 398.276 1.00 124.69 203 ARG C O 1
ATOM 6225 N N . GLY C 2 204 ? 387.514 309.733 396.715 1.00 124.16 204 GLY C N 1
ATOM 6226 C CA . GLY C 2 204 ? 386.466 308.710 396.731 1.00 124.16 204 GLY C CA 1
ATOM 6227 C C . GLY C 2 204 ? 386.603 307.604 397.787 1.00 124.16 204 GLY C C 1
ATOM 6228 O O . GLY C 2 204 ? 385.810 306.667 397.769 1.00 124.16 204 GLY C O 1
ATOM 6232 N N . ALA C 2 205 ? 387.579 307.653 398.696 1.00 123.76 205 ALA C N 1
ATOM 6233 C CA . ALA C 2 205 ? 387.794 306.603 399.697 1.00 123.76 205 ALA C CA 1
ATOM 6234 C C . ALA C 2 205 ? 386.728 306.595 400.811 1.00 123.76 205 ALA C C 1
ATOM 6235 O O . ALA C 2 205 ? 386.892 307.203 401.874 1.00 123.76 205 ALA C O 1
ATOM 6242 N N . ARG C 2 206 ? 385.612 305.901 400.573 1.00 125.78 206 ARG C N 1
ATOM 6243 C CA . ARG C 2 206 ? 384.441 305.874 401.460 1.00 125.78 206 ARG C CA 1
ATOM 6244 C C . ARG C 2 206 ? 384.101 304.463 401.916 1.00 125.78 206 ARG C C 1
ATOM 6245 O O . ARG C 2 206 ? 384.123 303.521 401.133 1.00 125.78 206 ARG C O 1
ATOM 6266 N N . ASP C 2 207 ? 383.742 304.329 403.184 1.00 129.12 207 ASP C N 1
ATOM 6267 C CA . ASP C 2 207 ? 383.077 303.146 403.714 1.00 129.12 207 ASP C CA 1
ATOM 6268 C C . ASP C 2 207 ? 381.709 302.952 403.042 1.00 129.12 207 ASP C C 1
ATOM 6269 O O . ASP C 2 207 ? 381.119 303.907 402.551 1.00 129.12 207 ASP C O 1
ATOM 6278 N N . ALA C 2 208 ? 381.150 301.745 403.078 1.00 131.12 208 ALA C N 1
ATOM 6279 C CA . ALA C 2 208 ? 379.828 301.418 402.567 1.00 131.12 208 ALA C CA 1
ATOM 6280 C C . ALA C 2 208 ? 378.677 302.280 403.123 1.00 131.12 208 ALA C C 1
ATOM 6281 O O . ALA C 2 208 ? 377.661 302.417 402.447 1.00 131.12 208 ALA C O 1
ATOM 6288 N N . ASN C 2 209 ? 378.787 302.903 404.300 1.00 128.65 209 ASN C N 1
ATOM 6289 C CA . ASN C 2 209 ? 377.771 303.853 404.763 1.00 128.65 209 ASN C CA 1
ATOM 6290 C C . ASN C 2 209 ? 377.873 305.238 404.111 1.00 128.65 209 ASN C C 1
ATOM 6291 O O . ASN C 2 209 ? 376.944 306.030 404.242 1.00 128.65 209 ASN C O 1
ATOM 6302 N N . GLY C 2 210 ? 378.975 305.543 403.426 1.00 126.25 210 GLY C N 1
ATOM 6303 C CA . GLY C 2 210 ? 379.228 306.805 402.723 1.00 126.25 210 GLY C CA 1
ATOM 6304 C C . GLY C 2 210 ? 380.256 307.716 403.395 1.00 126.25 210 GLY C C 1
ATOM 6305 O O . GLY C 2 210 ? 380.790 308.612 402.746 1.00 126.25 210 GLY C O 1
ATOM 6309 N N . GLN C 2 211 ? 380.575 307.503 404.666 1.00 122.62 211 GLN C N 1
ATOM 6310 C CA . GLN C 2 211 ? 381.577 308.287 405.393 1.00 122.62 211 GLN C CA 1
ATOM 6311 C C . GLN C 2 211 ? 383.013 307.954 404.944 1.00 122.62 211 GLN C C 1
ATOM 6312 O O . GLN C 2 211 ? 383.261 306.911 404.340 1.00 122.62 211 GLN C O 1
ATOM 6326 N N . LYS C 2 212 ? 383.980 308.830 405.222 1.00 121.20 212 LYS C N 1
ATOM 6327 C CA . LYS C 2 212 ? 385.389 308.665 404.815 1.00 121.20 212 LYS C CA 1
ATOM 6328 C C . LYS C 2 212 ? 386.095 307.519 405.549 1.00 121.20 212 LYS C C 1
ATOM 6329 O O . LYS C 2 212 ? 385.878 307.316 406.740 1.00 121.20 212 LYS C O 1
ATOM 6348 N N . ILE C 2 213 ? 386.994 306.812 404.869 1.00 123.54 213 ILE C N 1
ATOM 6349 C CA . ILE C 2 213 ? 387.916 305.854 405.496 1.00 123.54 213 ILE C CA 1
ATOM 6350 C C . ILE C 2 213 ? 389.018 306.597 406.264 1.00 123.54 213 ILE C C 1
ATOM 6351 O O . ILE C 2 213 ? 389.543 307.579 405.753 1.00 123.54 213 ILE C O 1
ATOM 6367 N N . ASP C 2 214 ? 389.408 306.118 407.448 1.00 124.52 214 ASP C N 1
ATOM 6368 C CA . ASP C 2 214 ? 390.562 306.600 408.234 1.00 124.52 214 ASP C CA 1
ATOM 6369 C C . ASP C 2 214 ? 390.740 308.140 408.251 1.00 124.52 214 ASP C C 1
ATOM 6370 O O . ASP C 2 214 ? 391.788 308.644 407.842 1.00 124.52 214 ASP C O 1
ATOM 6379 N N . PRO C 2 215 ? 389.747 308.932 408.688 1.00 121.07 215 PRO C N 1
ATOM 6380 C CA . PRO C 2 215 ? 389.583 310.318 408.241 1.00 121.07 215 PRO C CA 1
ATOM 6381 C C . PRO C 2 215 ? 390.749 311.274 408.503 1.00 121.07 215 PRO C C 1
ATOM 6382 O O . PRO C 2 215 ? 390.875 312.287 407.822 1.00 121.07 215 PRO C O 1
ATOM 6393 N N . THR C 2 216 ? 391.574 311.032 409.533 1.00 122.06 216 THR C N 1
ATOM 6394 C CA . THR C 2 216 ? 392.651 311.979 409.960 1.00 122.06 216 THR C CA 1
ATOM 6395 C C . THR C 2 216 ? 393.983 311.760 409.231 1.00 122.06 216 THR C C 1
ATOM 6396 O O . THR C 2 216 ? 394.769 312.727 409.185 1.00 122.06 216 THR C O 1
ATOM 6407 N N . ARG C 2 217 ? 394.237 310.580 408.665 1.00 123.83 217 ARG C N 1
ATOM 6408 C CA . ARG C 2 217 ? 395.570 310.235 408.089 1.00 123.83 217 ARG C CA 1
ATOM 6409 C C . ARG C 2 217 ? 395.967 311.115 406.895 1.00 123.83 217 ARG C C 1
ATOM 6410 O O . ARG C 2 217 ? 397.133 311.555 406.893 1.00 123.83 217 ARG C O 1
ATOM 6431 N N . VAL C 2 218 ? 395.060 311.414 405.959 1.00 125.49 218 VAL C N 1
ATOM 6432 C CA . VAL C 2 218 ? 395.409 312.158 404.701 1.00 125.49 218 VAL C CA 1
ATOM 6433 C C . VAL C 2 218 ? 395.356 313.677 404.936 1.00 125.49 218 VAL C C 1
ATOM 6434 O O . VAL C 2 218 ? 394.378 314.121 405.572 1.00 125.49 218 VAL C O 1
ATOM 6447 N N . GLY C 2 219 ? 396.363 314.451 404.475 1.00 129.14 219 GLY C N 1
ATOM 6448 C CA . GLY C 2 219 ? 396.297 315.909 404.547 1.00 129.14 219 GLY C CA 1
ATOM 6449 C C . GLY C 2 219 ? 395.300 316.456 403.528 1.00 129.14 219 GLY C C 1
ATOM 6450 O O . GLY C 2 219 ? 395.319 316.048 402.370 1.00 129.14 219 GLY C O 1
ATOM 6454 N N . ALA C 2 220 ? 394.444 317.397 403.919 1.00 131.23 220 ALA C N 1
ATOM 6455 C CA . ALA C 2 220 ? 393.421 317.976 403.041 1.00 131.23 220 ALA C CA 1
ATOM 6456 C C . ALA C 2 220 ? 393.992 318.693 401.804 1.00 131.23 220 ALA C C 1
ATOM 6457 O O . ALA C 2 220 ? 393.288 318.940 400.831 1.00 131.23 220 ALA C O 1
ATOM 6464 N N . ASP C 2 221 ? 395.282 319.009 401.827 1.00 136.71 221 ASP C N 1
ATOM 6465 C CA . ASP C 2 221 ? 396.056 319.541 400.713 1.00 136.71 221 ASP C CA 1
ATOM 6466 C C . ASP C 2 221 ? 396.322 318.509 399.601 1.00 136.71 221 ASP C C 1
ATOM 6467 O O . ASP C 2 221 ? 396.774 318.878 398.522 1.00 136.71 221 ASP C O 1
ATOM 6476 N N . LEU C 2 222 ? 396.130 317.214 399.877 1.00 128.58 222 LEU C N 1
ATOM 6477 C CA . LEU C 2 222 ? 396.552 316.073 399.053 1.00 128.58 222 LEU C CA 1
ATOM 6478 C C . LEU C 2 222 ? 398.069 316.049 398.773 1.00 128.58 222 LEU C C 1
ATOM 6479 O O . LEU C 2 222 ? 398.527 315.435 397.808 1.00 128.58 222 LEU C O 1
ATOM 6495 N N . LYS C 2 223 ? 398.862 316.698 399.632 1.00 134.01 223 LYS C N 1
ATOM 6496 C CA . LYS C 2 223 ? 400.334 316.693 399.599 1.00 134.01 223 LYS C CA 1
ATOM 6497 C C . LYS C 2 223 ? 400.977 315.629 400.488 1.00 134.01 223 LYS C C 1
ATOM 6498 O O . LYS C 2 223 ? 402.182 315.418 400.384 1.00 134.01 223 LYS C O 1
ATOM 6517 N N . SER C 2 224 ? 400.227 314.972 401.371 1.00 128.60 224 SER C N 1
ATOM 6518 C CA . SER C 2 224 ? 400.795 314.005 402.314 1.00 128.60 224 SER C CA 1
ATOM 6519 C C . SER C 2 224 ? 399.833 312.905 402.757 1.00 128.60 224 SER C C 1
ATOM 6520 O O . SER C 2 224 ? 398.626 313.113 402.874 1.00 128.60 224 SER C O 1
ATOM 6528 N N . ILE C 2 225 ? 400.399 311.737 403.056 1.00 125.69 225 ILE C N 1
ATOM 6529 C CA . ILE C 2 225 ? 399.725 310.561 403.614 1.00 125.69 225 ILE C CA 1
ATOM 6530 C C . ILE C 2 225 ? 400.581 310.054 404.765 1.00 125.69 225 ILE C C 1
ATOM 6531 O O . ILE C 2 225 ? 401.785 309.904 404.595 1.00 125.69 225 ILE C O 1
ATOM 6547 N N . ASP C 2 226 ? 400.004 309.795 405.934 1.00 129.41 226 ASP C N 1
ATOM 6548 C CA . ASP C 2 226 ? 400.747 309.366 407.128 1.00 129.41 226 ASP C CA 1
ATOM 6549 C C . ASP C 2 226 ? 401.952 310.272 407.473 1.00 129.41 226 ASP C C 1
ATOM 6550 O O . ASP C 2 226 ? 402.898 309.851 408.132 1.00 129.41 226 ASP C O 1
ATOM 6559 N N . GLY C 2 227 ? 401.952 311.522 407.014 1.00 125.73 227 GLY C N 1
ATOM 6560 C CA . GLY C 2 227 ? 403.073 312.456 407.139 1.00 125.73 227 GLY C CA 1
ATOM 6561 C C . GLY C 2 227 ? 404.185 312.318 406.086 1.00 125.73 227 GLY C C 1
ATOM 6562 O O . GLY C 2 227 ? 405.047 313.192 406.012 1.00 125.73 227 GLY C O 1
ATOM 6566 N N . LEU C 2 228 ? 404.185 311.290 405.235 1.00 121.67 228 LEU C N 1
ATOM 6567 C CA . LEU C 2 228 ? 405.104 311.214 404.098 1.00 121.67 228 LEU C CA 1
ATOM 6568 C C . LEU C 2 228 ? 404.691 312.226 403.019 1.00 121.67 228 LEU C C 1
ATOM 6569 O O . LEU C 2 228 ? 403.495 312.423 402.803 1.00 121.67 228 LEU C O 1
ATOM 6585 N N . PRO C 2 229 ? 405.635 312.830 402.289 1.00 119.61 229 PRO C N 1
ATOM 6586 C CA . PRO C 2 229 ? 405.337 313.704 401.164 1.00 119.61 229 PRO C CA 1
ATOM 6587 C C . PRO C 2 229 ? 404.870 312.924 399.932 1.00 119.61 229 PRO C C 1
ATOM 6588 O O . PRO C 2 229 ? 405.351 311.829 399.639 1.00 119.61 229 PRO C O 1
ATOM 6599 N N . VAL C 2 230 ? 403.980 313.538 399.160 1.00 119.80 230 VAL C N 1
ATOM 6600 C CA . VAL C 2 230 ? 403.445 313.038 397.888 1.00 119.80 230 VAL C CA 1
ATOM 6601 C C . VAL C 2 230 ? 403.831 314.002 396.773 1.00 119.80 230 VAL C C 1
ATOM 6602 O O . VAL C 2 230 ? 403.955 315.201 397.006 1.00 119.80 230 VAL C O 1
ATOM 6615 N N . SER C 2 231 ? 404.029 313.512 395.555 1.00 119.26 231 SER C N 1
ATOM 6616 C CA . SER C 2 231 ? 404.465 314.332 394.421 1.00 119.26 231 SER C CA 1
ATOM 6617 C C . SER C 2 231 ? 403.868 313.863 393.095 1.00 119.26 231 SER C C 1
ATOM 6618 O O . SER C 2 231 ? 403.523 312.691 392.950 1.00 119.26 231 SER C O 1
ATOM 6626 N N . TYR C 2 232 ? 403.787 314.765 392.115 1.00 118.29 232 TYR C N 1
ATOM 6627 C CA . TYR C 2 232 ? 403.117 314.521 390.833 1.00 118.29 232 TYR C CA 1
ATOM 6628 C C . TYR C 2 232 ? 404.001 314.962 389.653 1.00 118.29 232 TYR C C 1
ATOM 6629 O O . TYR C 2 232 ? 403.688 315.939 388.972 1.00 118.29 232 TYR C O 1
ATOM 6647 N N . PRO C 2 233 ? 405.157 314.323 389.422 1.00 118.81 233 PRO C N 1
ATOM 6648 C CA . PRO C 2 233 ? 406.291 315.004 388.794 1.00 118.81 233 PRO C CA 1
ATOM 6649 C C . PRO C 2 233 ? 406.260 315.113 387.274 1.00 118.81 233 PRO C C 1
ATOM 6650 O O . PRO C 2 233 ? 407.028 315.874 386.691 1.00 118.81 233 PRO C O 1
ATOM 6661 N N . MET C 2 234 ? 405.425 314.324 386.617 1.00 123.67 234 MET C N 1
ATOM 6662 C CA . MET C 2 234 ? 405.274 314.330 385.165 1.00 123.67 234 MET C CA 1
ATOM 6663 C C . MET C 2 234 ? 403.828 313.999 384.830 1.00 123.67 234 MET C C 1
ATOM 6664 O O . MET C 2 234 ? 403.170 313.322 385.620 1.00 123.67 234 MET C O 1
ATOM 6678 N N . ARG C 2 235 ? 403.316 314.480 383.696 1.00 122.69 235 ARG C N 1
ATOM 6679 C CA . ARG C 2 235 ? 401.866 314.553 383.487 1.00 122.69 235 ARG C CA 1
ATOM 6680 C C . ARG C 2 235 ? 401.326 313.578 382.460 1.00 122.69 235 ARG C C 1
ATOM 6681 O O . ARG C 2 235 ? 400.699 312.597 382.839 1.00 122.69 235 ARG C O 1
ATOM 6702 N N . GLY C 2 236 ? 401.568 313.794 381.176 1.00 124.99 236 GLY C N 1
ATOM 6703 C CA . GLY C 2 236 ? 400.928 312.977 380.139 1.00 124.99 236 GLY C CA 1
ATOM 6704 C C . GLY C 2 236 ? 401.395 311.519 380.096 1.00 124.99 236 GLY C C 1
ATOM 6705 O O . GLY C 2 236 ? 400.749 310.680 379.475 1.00 124.99 236 GLY C O 1
ATOM 6709 N N . LEU C 2 237 ? 402.528 311.207 380.725 1.00 119.12 237 LEU C N 1
ATOM 6710 C CA . LEU C 2 237 ? 403.268 309.973 380.469 1.00 119.12 237 LEU C CA 1
ATOM 6711 C C . LEU C 2 237 ? 402.678 308.700 381.088 1.00 119.12 237 LEU C C 1
ATOM 6712 O O . LEU C 2 237 ? 402.918 307.617 380.563 1.00 119.12 237 LEU C O 1
ATOM 6728 N N . TRP C 2 238 ? 401.944 308.788 382.194 1.00 116.99 238 TRP C N 1
ATOM 6729 C CA . TRP C 2 238 ? 401.540 307.614 382.969 1.00 116.99 238 TRP C CA 1
ATOM 6730 C C . TRP C 2 238 ? 400.674 306.642 382.160 1.00 116.99 238 TRP C C 1
ATOM 6731 O O . TRP C 2 238 ? 399.610 307.044 381.689 1.00 116.99 238 TRP C O 1
ATOM 6752 N N . PRO C 2 239 ? 401.050 305.360 382.031 1.00 120.74 239 PRO C N 1
ATOM 6753 C CA . PRO C 2 239 ? 400.236 304.360 381.354 1.00 120.74 239 PRO C CA 1
ATOM 6754 C C . PRO C 2 239 ? 398.877 304.214 382.036 1.00 120.74 239 PRO C C 1
ATOM 6755 O O . PRO C 2 239 ? 398.788 303.692 383.145 1.00 120.74 239 PRO C O 1
ATOM 6766 N N . SER C 2 240 ? 397.833 304.722 381.381 1.00 122.34 240 SER C N 1
ATOM 6767 C CA . SER C 2 240 ? 396.515 304.936 381.995 1.00 122.34 240 SER C CA 1
ATOM 6768 C C . SER C 2 240 ? 395.337 304.410 381.176 1.00 122.34 240 SER C C 1
ATOM 6769 O O . SER C 2 240 ? 394.218 304.375 381.680 1.00 122.34 240 SER C O 1
ATOM 6777 N N . ALA C 2 241 ? 395.561 304.002 379.930 1.00 119.18 241 ALA C N 1
ATOM 6778 C CA . ALA C 2 241 ? 394.567 303.340 379.097 1.00 119.18 241 ALA C CA 1
ATOM 6779 C C . ALA C 2 241 ? 395.209 302.150 378.385 1.00 119.18 241 ALA C C 1
ATOM 6780 O O . ALA C 2 241 ? 396.316 302.253 377.854 1.00 119.18 241 ALA C O 1
ATOM 6787 N N . GLY C 2 242 ? 394.509 301.022 378.368 1.00 127.53 242 GLY C N 1
ATOM 6788 C CA . GLY C 2 242 ? 395.042 299.723 377.967 1.00 127.53 242 GLY C CA 1
ATOM 6789 C C . GLY C 2 242 ? 394.552 298.618 378.894 1.00 127.53 242 GLY C C 1
ATOM 6790 O O . GLY C 2 242 ? 393.975 298.885 379.949 1.00 127.53 242 GLY C O 1
ATOM 6794 N N . GLY C 2 243 ? 394.768 297.369 378.495 1.00 134.04 243 GLY C N 1
ATOM 6795 C CA . GLY C 2 243 ? 394.183 296.195 379.137 1.00 134.04 243 GLY C CA 1
ATOM 6796 C C . GLY C 2 243 ? 394.518 296.015 380.619 1.00 134.04 243 GLY C C 1
ATOM 6797 O O . GLY C 2 243 ? 395.347 296.720 381.200 1.00 134.04 243 GLY C O 1
ATOM 6801 N N . ALA C 2 244 ? 393.870 295.038 381.243 1.00 137.19 244 ALA C N 1
ATOM 6802 C CA . ALA C 2 244 ? 394.039 294.752 382.658 1.00 137.19 244 ALA C CA 1
ATOM 6803 C C . ALA C 2 244 ? 395.516 294.543 383.027 1.00 137.19 244 ALA C C 1
ATOM 6804 O O . ALA C 2 244 ? 396.266 293.851 382.338 1.00 137.19 244 ALA C O 1
ATOM 6811 N N . GLY C 2 245 ? 395.941 295.166 384.116 1.00 133.87 245 GLY C N 1
ATOM 6812 C CA . GLY C 2 245 ? 397.302 295.085 384.636 1.00 133.87 245 GLY C CA 1
ATOM 6813 C C . GLY C 2 245 ? 398.347 295.858 383.834 1.00 133.87 245 GLY C C 1
ATOM 6814 O O . GLY C 2 245 ? 399.521 295.809 384.186 1.00 133.87 245 GLY C O 1
ATOM 6818 N N . THR C 2 246 ? 397.985 296.563 382.763 1.00 133.26 246 THR C N 1
ATOM 6819 C CA . THR C 2 246 ? 398.955 297.346 381.982 1.00 133.26 246 THR C CA 1
ATOM 6820 C C . THR C 2 246 ? 399.192 298.738 382.555 1.00 133.26 246 THR C C 1
ATOM 6821 O O . THR C 2 246 ? 400.126 299.415 382.143 1.00 133.26 246 THR C O 1
ATOM 6832 N N . ASN C 2 247 ? 398.356 299.195 383.477 1.00 124.08 247 ASN C N 1
ATOM 6833 C CA . ASN C 2 247 ? 398.272 300.586 383.896 1.00 124.08 247 ASN C CA 1
ATOM 6834 C C . ASN C 2 247 ? 398.803 300.737 385.314 1.00 124.08 247 ASN C C 1
ATOM 6835 O O . ASN C 2 247 ? 398.701 299.820 386.124 1.00 124.08 247 ASN C O 1
ATOM 6846 N N . VAL C 2 248 ? 399.391 301.883 385.629 1.00 118.25 248 VAL C N 1
ATOM 6847 C CA . VAL C 2 248 ? 400.069 302.111 386.909 1.00 118.25 248 VAL C CA 1
ATOM 6848 C C . VAL C 2 248 ? 399.702 303.476 387.457 1.00 118.25 248 VAL C C 1
ATOM 6849 O O . VAL C 2 248 ? 399.636 304.438 386.700 1.00 118.25 248 VAL C O 1
ATOM 6862 N N . ARG C 2 249 ? 399.433 303.568 388.762 1.00 115.15 249 ARG C N 1
ATOM 6863 C CA . ARG C 2 249 ? 398.898 304.794 389.374 1.00 115.15 249 ARG C CA 1
ATOM 6864 C C . ARG C 2 249 ? 399.879 305.504 390.297 1.00 115.15 249 ARG C C 1
ATOM 6865 O O . ARG C 2 249 ? 399.955 306.728 390.256 1.00 115.15 249 ARG C O 1
ATOM 6886 N N . ALA C 2 250 ? 400.633 304.766 391.106 1.00 113.66 250 ALA C N 1
ATOM 6887 C CA . ALA C 2 250 ? 401.587 305.336 392.051 1.00 113.66 250 ALA C CA 1
ATOM 6888 C C . ALA C 2 250 ? 402.682 304.355 392.490 1.00 113.66 250 ALA C C 1
ATOM 6889 O O . ALA C 2 250 ? 402.513 303.137 392.407 1.00 113.66 250 ALA C O 1
ATOM 6896 N N . LEU C 2 251 ? 403.783 304.907 392.999 1.00 115.79 251 LEU C N 1
ATOM 6897 C CA . LEU C 2 251 ? 404.972 304.205 393.474 1.00 115.79 251 LEU C CA 1
ATOM 6898 C C . LEU C 2 251 ? 405.357 304.668 394.875 1.00 115.79 251 LEU C C 1
ATOM 6899 O O . LEU C 2 251 ? 405.257 305.855 395.187 1.00 115.79 251 LEU C O 1
ATOM 6915 N N . VAL C 2 252 ? 405.860 303.748 395.693 1.00 114.14 252 VAL C N 1
ATOM 6916 C CA . VAL C 2 252 ? 406.310 303.995 397.069 1.00 114.14 252 VAL C CA 1
ATOM 6917 C C . VAL C 2 252 ? 407.668 303.346 397.298 1.00 114.14 252 VAL C C 1
ATOM 6918 O O . VAL C 2 252 ? 407.857 302.201 396.897 1.00 114.14 252 VAL C O 1
ATOM 6931 N N . GLY C 2 253 ? 408.603 304.036 397.953 1.00 118.15 253 GLY C N 1
ATOM 6932 C CA . GLY C 2 253 ? 409.949 303.515 398.226 1.00 118.15 253 GLY C CA 1
ATOM 6933 C C . GLY C 2 253 ? 410.760 304.395 399.185 1.00 118.15 253 GLY C C 1
ATOM 6934 O O . GLY C 2 253 ? 410.225 305.359 399.737 1.00 118.15 253 GLY C O 1
ATOM 6938 N N . ASP C 2 254 ? 412.043 304.082 399.393 1.00 122.28 254 ASP C N 1
ATOM 6939 C CA . ASP C 2 254 ? 412.971 304.930 400.151 1.00 122.28 254 ASP C CA 1
ATOM 6940 C C . ASP C 2 254 ? 414.076 305.500 399.259 1.00 122.28 254 ASP C C 1
ATOM 6941 O O . ASP C 2 254 ? 415.148 304.940 399.051 1.00 122.28 254 ASP C O 1
ATOM 6950 N N . TRP C 2 255 ? 413.794 306.660 398.690 1.00 121.25 255 TRP C N 1
ATOM 6951 C CA . TRP C 2 255 ? 414.474 307.132 397.491 1.00 121.25 255 TRP C CA 1
ATOM 6952 C C . TRP C 2 255 ? 415.967 307.420 397.663 1.00 121.25 255 TRP C C 1
ATOM 6953 O O . TRP C 2 255 ? 416.703 307.429 396.681 1.00 121.25 255 TRP C O 1
ATOM 6974 N N . SER C 2 256 ? 416.464 307.554 398.889 1.00 123.70 256 SER C N 1
ATOM 6975 C CA . SER C 2 256 ? 417.897 307.691 399.169 1.00 123.70 256 SER C CA 1
ATOM 6976 C C . SER C 2 256 ? 418.744 306.515 398.675 1.00 123.70 256 SER C C 1
ATOM 6977 O O . SER C 2 256 ? 419.950 306.671 398.490 1.00 123.70 256 SER C O 1
ATOM 6985 N N . GLN C 2 257 ? 418.157 305.348 398.424 1.00 122.92 257 GLN C N 1
ATOM 6986 C CA . GLN C 2 257 ? 418.894 304.220 397.862 1.00 122.92 257 GLN C CA 1
ATOM 6987 C C . GLN C 2 257 ? 419.225 304.367 396.373 1.00 122.92 257 GLN C C 1
ATOM 6988 O O . GLN C 2 257 ? 420.076 303.643 395.871 1.00 122.92 257 GLN C O 1
ATOM 7002 N N . PHE C 2 258 ? 418.618 305.307 395.656 1.00 119.46 258 PHE C N 1
ATOM 7003 C CA . PHE C 2 258 ? 418.850 305.490 394.228 1.00 119.46 258 PHE C CA 1
ATOM 7004 C C . PHE C 2 258 ? 419.835 306.630 393.995 1.00 119.46 258 PHE C C 1
ATOM 7005 O O . PHE C 2 258 ? 419.686 307.712 394.564 1.00 119.46 258 PHE C O 1
ATOM 7022 N N . VAL C 2 259 ? 420.830 306.412 393.137 1.00 117.57 259 VAL C N 1
ATOM 7023 C CA . VAL C 2 259 ? 421.856 307.409 392.819 1.00 117.57 259 VAL C CA 1
ATOM 7024 C C . VAL C 2 259 ? 421.886 307.739 391.344 1.00 117.57 259 VAL C C 1
ATOM 7025 O O . VAL C 2 259 ? 421.664 306.873 390.501 1.00 117.57 259 VAL C O 1
ATOM 7038 N N . VAL C 2 260 ? 422.197 308.992 391.029 1.00 119.05 260 VAL C N 1
ATOM 7039 C CA . VAL C 2 260 ? 422.333 309.496 389.660 1.00 119.05 260 VAL C CA 1
ATOM 7040 C C . VAL C 2 260 ? 423.597 310.326 389.519 1.00 119.05 260 VAL C C 1
ATOM 7041 O O . VAL C 2 260 ? 423.920 311.140 390.383 1.00 119.05 260 VAL C O 1
ATOM 7054 N N . GLY C 2 261 ? 424.312 310.126 388.420 1.00 123.80 261 GLY C N 1
ATOM 7055 C CA . GLY C 2 261 ? 425.510 310.876 388.060 1.00 123.80 261 GLY C CA 1
ATOM 7056 C C . GLY C 2 261 ? 425.313 311.602 386.740 1.00 123.80 261 GLY C C 1
ATOM 7057 O O . GLY C 2 261 ? 424.791 311.029 385.784 1.00 123.80 261 GLY C O 1
ATOM 7061 N N . VAL C 2 262 ? 425.741 312.860 386.675 1.00 121.84 262 VAL C N 1
ATOM 7062 C CA . VAL C 2 262 ? 425.709 313.666 385.457 1.00 121.84 262 VAL C CA 1
ATOM 7063 C C . VAL C 2 262 ? 427.131 313.992 385.033 1.00 121.84 262 VAL C C 1
ATOM 7064 O O . VAL C 2 262 ? 427.875 314.651 385.750 1.00 121.84 262 VAL C O 1
ATOM 7077 N N . ARG C 2 263 ? 427.527 313.493 383.864 1.00 124.18 263 ARG C N 1
ATOM 7078 C CA . ARG C 2 263 ? 428.890 313.626 383.339 1.00 124.18 263 ARG C CA 1
ATOM 7079 C C . ARG C 2 263 ? 429.086 314.923 382.576 1.00 124.18 263 ARG C C 1
ATOM 7080 O O . ARG C 2 263 ? 430.207 315.415 382.517 1.00 124.18 263 ARG C O 1
ATOM 7101 N N . GLN C 2 264 ? 428.030 315.459 381.976 1.00 127.73 264 GLN C N 1
ATOM 7102 C CA . GLN C 2 264 ? 428.092 316.677 381.179 1.00 127.73 264 GLN C CA 1
ATOM 7103 C C . GLN C 2 264 ? 426.733 317.354 381.124 1.00 127.73 264 GLN C C 1
ATOM 7104 O O . GLN C 2 264 ? 425.749 316.747 380.708 1.00 127.73 264 GLN C O 1
ATOM 7118 N N . ASP C 2 265 ? 426.701 318.614 381.533 1.00 132.01 265 ASP C N 1
ATOM 7119 C CA . ASP C 2 265 ? 425.513 319.456 381.556 1.00 132.01 265 ASP C CA 1
ATOM 7120 C C . ASP C 2 265 ? 424.913 319.676 380.169 1.00 132.01 265 ASP C C 1
ATOM 7121 O O . ASP C 2 265 ? 425.548 319.434 379.143 1.00 132.01 265 ASP C O 1
ATOM 7130 N N . ILE C 2 266 ? 423.679 320.178 380.129 1.00 127.13 266 ILE C N 1
ATOM 7131 C CA . ILE C 2 266 ? 423.026 320.497 378.866 1.00 127.13 266 ILE C CA 1
ATOM 7132 C C . ILE C 2 266 ? 423.838 321.564 378.132 1.00 127.13 266 ILE C C 1
ATOM 7133 O O . ILE C 2 266 ? 424.053 322.667 378.626 1.00 127.13 266 ILE C O 1
ATOM 7149 N N . THR C 2 267 ? 424.363 321.194 376.974 1.00 128.29 267 THR C N 1
ATOM 7150 C CA . THR C 2 267 ? 425.420 321.915 376.254 1.00 128.29 267 THR C CA 1
ATOM 7151 C C . THR C 2 267 ? 425.057 322.096 374.796 1.00 128.29 267 THR C C 1
ATOM 7152 O O . THR C 2 267 ? 424.334 321.282 374.228 1.00 128.29 267 THR C O 1
ATOM 7163 N N . LEU C 2 268 ? 425.504 323.208 374.220 1.00 123.02 268 LEU C N 1
ATOM 7164 C CA . LEU C 2 268 ? 424.848 323.867 373.098 1.00 123.02 268 LEU C CA 1
ATOM 7165 C C . LEU C 2 268 ? 425.854 324.334 372.046 1.00 123.02 268 LEU C C 1
ATOM 7166 O O . LEU C 2 268 ? 426.828 324.997 372.397 1.00 123.02 268 LEU C O 1
ATOM 7182 N N . LYS C 2 269 ? 425.586 324.082 370.760 1.00 123.03 269 LYS C N 1
ATOM 7183 C CA . LYS C 2 269 ? 426.238 324.797 369.646 1.00 123.03 269 LYS C CA 1
ATOM 7184 C C . LYS C 2 269 ? 425.342 324.938 368.417 1.00 123.03 269 LYS C C 1
ATOM 7185 O O . LYS C 2 269 ? 424.295 324.301 368.327 1.00 123.03 269 LYS C O 1
ATOM 7204 N N . VAL C 2 270 ? 425.745 325.793 367.482 1.00 124.60 270 VAL C N 1
ATOM 7205 C CA . VAL C 2 270 ? 424.977 326.198 366.295 1.00 124.60 270 VAL C CA 1
ATOM 7206 C C . VAL C 2 270 ? 425.723 325.867 365.006 1.00 124.60 270 VAL C C 1
ATOM 7207 O O . VAL C 2 270 ? 426.947 325.936 364.969 1.00 124.60 270 VAL C O 1
ATOM 7220 N N . LEU C 2 271 ? 424.999 325.475 363.959 1.00 124.67 271 LEU C N 1
ATOM 7221 C CA . LEU C 2 271 ? 425.526 324.913 362.717 1.00 124.67 271 LEU C CA 1
ATOM 7222 C C . LEU C 2 271 ? 425.203 325.782 361.499 1.00 124.67 271 LEU C C 1
ATOM 7223 O O . LEU C 2 271 ? 424.065 326.212 361.332 1.00 124.67 271 LEU C O 1
ATOM 7239 N N . ASP C 2 272 ? 426.183 325.952 360.611 1.00 130.39 272 ASP C N 1
ATOM 7240 C CA . ASP C 2 272 ? 426.053 326.706 359.359 1.00 130.39 272 ASP C CA 1
ATOM 7241 C C . ASP C 2 272 ? 426.198 325.826 358.116 1.00 130.39 272 ASP C C 1
ATOM 7242 O O . ASP C 2 272 ? 425.445 325.985 357.161 1.00 130.39 272 ASP C O 1
ATOM 7251 N N . GLN C 2 273 ? 427.140 324.878 358.121 1.00 131.75 273 GLN C N 1
ATOM 7252 C CA . GLN C 2 273 ? 427.297 323.863 357.082 1.00 131.75 273 GLN C CA 1
ATOM 7253 C C . GLN C 2 273 ? 427.146 322.471 357.690 1.00 131.75 273 GLN C C 1
ATOM 7254 O O . GLN C 2 273 ? 427.914 322.080 358.567 1.00 131.75 273 GLN C O 1
ATOM 7268 N N . ALA C 2 274 ? 426.161 321.723 357.214 1.00 127.94 274 ALA C N 1
ATOM 7269 C CA . ALA C 2 274 ? 425.917 320.322 357.520 1.00 127.94 274 ALA C CA 1
ATOM 7270 C C . ALA C 2 274 ? 424.864 319.794 356.547 1.00 127.94 274 ALA C C 1
ATOM 7271 O O . ALA C 2 274 ? 424.128 320.580 355.944 1.00 127.94 274 ALA C O 1
ATOM 7278 N N . VAL C 2 275 ? 424.713 318.478 356.467 1.00 124.71 275 VAL C N 1
ATOM 7279 C CA . VAL C 2 275 ? 423.494 317.865 355.938 1.00 124.71 275 VAL C CA 1
ATOM 7280 C C . VAL C 2 275 ? 422.748 317.158 357.048 1.00 124.71 275 VAL C C 1
ATOM 7281 O O . VAL C 2 275 ? 423.312 316.333 357.756 1.00 124.71 275 VAL C O 1
ATOM 7294 N N . ILE C 2 276 ? 421.468 317.465 357.208 1.00 126.00 276 ILE C N 1
ATOM 7295 C CA . ILE C 2 276 ? 420.584 316.616 357.996 1.00 126.00 276 ILE C CA 1
ATOM 7296 C C . ILE C 2 276 ? 420.291 315.383 357.156 1.00 126.00 276 ILE C C 1
ATOM 7297 O O . ILE C 2 276 ? 420.071 315.496 355.948 1.00 126.00 276 ILE C O 1
ATOM 7313 N N . GLN C 2 277 ? 420.276 314.215 357.783 1.00 129.19 277 GLN C N 1
ATOM 7314 C CA . GLN C 2 277 ? 420.273 312.940 357.083 1.00 129.19 277 GLN C CA 1
ATOM 7315 C C . GLN C 2 277 ? 419.176 312.011 357.585 1.00 129.19 277 GLN C C 1
ATOM 7316 O O . GLN C 2 277 ? 419.030 311.783 358.782 1.00 129.19 277 GLN C O 1
ATOM 7330 N N . ASP C 2 278 ? 418.432 311.430 356.658 1.00 135.24 278 ASP C N 1
ATOM 7331 C CA . ASP C 2 278 ? 417.529 310.314 356.907 1.00 135.24 278 ASP C CA 1
ATOM 7332 C C . ASP C 2 278 ? 418.363 309.065 357.187 1.00 135.24 278 ASP C C 1
ATOM 7333 O O . ASP C 2 278 ? 419.274 308.752 356.421 1.00 135.24 278 ASP C O 1
ATOM 7342 N N . ASN C 2 279 ? 418.061 308.335 358.259 1.00 138.80 279 ASN C N 1
ATOM 7343 C CA . ASN C 2 279 ? 418.849 307.178 358.687 1.00 138.80 279 ASN C CA 1
ATOM 7344 C C . ASN C 2 279 ? 418.959 306.053 357.645 1.00 138.80 279 ASN C C 1
ATOM 7345 O O . ASN C 2 279 ? 419.855 305.221 357.747 1.00 138.80 279 ASN C O 1
ATOM 7356 N N . THR C 2 280 ? 418.122 306.036 356.614 1.00 135.20 280 THR C N 1
ATOM 7357 C CA . THR C 2 280 ? 418.274 305.161 355.445 1.00 135.20 280 THR C CA 1
ATOM 7358 C C . THR C 2 280 ? 419.491 305.493 354.584 1.00 135.20 280 THR C C 1
ATOM 7359 O O . THR C 2 280 ? 419.823 304.731 353.681 1.00 135.20 280 THR C O 1
ATOM 7370 N N . GLY C 2 281 ? 420.160 306.616 354.838 1.00 132.71 281 GLY C N 1
ATOM 7371 C CA . GLY C 2 281 ? 421.315 307.091 354.081 1.00 132.71 281 GLY C CA 1
ATOM 7372 C C . GLY C 2 281 ? 420.934 308.008 352.922 1.00 132.71 281 GLY C C 1
ATOM 7373 O O . GLY C 2 281 ? 421.327 307.756 351.786 1.00 132.71 281 GLY C O 1
ATOM 7377 N N . ALA C 2 282 ? 420.163 309.061 353.187 1.00 130.21 282 ALA C N 1
ATOM 7378 C CA . ALA C 2 282 ? 419.820 310.086 352.202 1.00 130.21 282 ALA C CA 1
ATOM 7379 C C . ALA C 2 282 ? 419.814 311.481 352.833 1.00 130.21 282 ALA C C 1
ATOM 7380 O O . ALA C 2 282 ? 419.395 311.640 353.979 1.00 130.21 282 ALA C O 1
ATOM 7387 N N . ILE C 2 283 ? 420.257 312.507 352.106 1.00 126.58 283 ILE C N 1
ATOM 7388 C CA . ILE C 2 283 ? 420.153 313.885 352.596 1.00 126.58 283 ILE C CA 1
ATOM 7389 C C . ILE C 2 283 ? 418.697 314.332 352.605 1.00 126.58 283 ILE C C 1
ATOM 7390 O O . ILE C 2 283 ? 417.906 313.911 351.763 1.00 126.58 283 ILE C O 1
ATOM 7406 N N . ILE C 2 284 ? 418.338 315.199 353.546 1.00 128.98 284 ILE C N 1
ATOM 7407 C CA . ILE C 2 284 ? 416.960 315.669 353.709 1.00 128.98 284 ILE C CA 1
ATOM 7408 C C . ILE C 2 284 ? 416.865 317.171 353.989 1.00 128.98 284 ILE C C 1
ATOM 7409 O O . ILE C 2 284 ? 415.873 317.786 353.618 1.00 128.98 284 ILE C O 1
ATOM 7425 N N . TYR C 2 285 ? 417.921 317.797 354.505 1.00 128.55 285 TYR C N 1
ATOM 7426 C CA . TYR C 2 285 ? 418.121 319.247 354.437 1.00 128.55 285 TYR C CA 1
ATOM 7427 C C . TYR C 2 285 ? 419.606 319.554 354.299 1.00 128.55 285 TYR C C 1
ATOM 7428 O O . TYR C 2 285 ? 420.432 318.839 354.863 1.00 128.55 285 TYR C O 1
ATOM 7446 N N . ASN C 2 286 ? 419.961 320.630 353.608 1.00 131.20 286 ASN C N 1
ATOM 7447 C CA . ASN C 2 286 ? 421.345 321.005 353.351 1.00 131.20 286 ASN C CA 1
ATOM 7448 C C . ASN C 2 286 ? 421.564 322.452 353.776 1.00 131.20 286 ASN C C 1
ATOM 7449 O O . ASN C 2 286 ? 421.259 323.376 353.030 1.00 131.20 286 ASN C O 1
ATOM 7460 N N . LEU C 2 287 ? 422.066 322.663 354.987 1.00 128.66 287 LEU C N 1
ATOM 7461 C CA . LEU C 2 287 ? 422.015 323.971 355.636 1.00 128.66 287 LEU C CA 1
ATOM 7462 C C . LEU C 2 287 ? 422.683 325.069 354.807 1.00 128.66 287 LEU C C 1
ATOM 7463 O O . LEU C 2 287 ? 422.127 326.152 354.650 1.00 128.66 287 LEU C O 1
ATOM 7479 N N . ALA C 2 288 ? 423.829 324.766 354.208 1.00 129.42 288 ALA C N 1
ATOM 7480 C CA . ALA C 2 288 ? 424.521 325.721 353.370 1.00 129.42 288 ALA C CA 1
ATOM 7481 C C . ALA C 2 288 ? 423.766 325.971 352.066 1.00 129.42 288 ALA C C 1
ATOM 7482 O O . ALA C 2 288 ? 423.423 327.109 351.771 1.00 129.42 288 ALA C O 1
ATOM 7489 N N . GLN C 2 289 ? 423.478 324.933 351.281 1.00 132.80 289 GLN C N 1
ATOM 7490 C CA . GLN C 2 289 ? 422.924 325.109 349.934 1.00 132.80 289 GLN C CA 1
ATOM 7491 C C . GLN C 2 289 ? 421.462 325.576 349.946 1.00 132.80 289 GLN C C 1
ATOM 7492 O O . GLN C 2 289 ? 420.959 326.059 348.936 1.00 132.80 289 GLN C O 1
ATOM 7506 N N . GLN C 2 290 ? 420.777 325.448 351.080 1.00 126.42 290 GLN C N 1
ATOM 7507 C CA . GLN C 2 290 ? 419.344 325.681 351.223 1.00 126.42 290 GLN C CA 1
ATOM 7508 C C . GLN C 2 290 ? 419.010 326.867 352.142 1.00 126.42 290 GLN C C 1
ATOM 7509 O O . GLN C 2 290 ? 417.844 327.109 352.427 1.00 126.42 290 GLN C O 1
ATOM 7523 N N . ASP C 2 291 ? 420.002 327.624 352.611 1.00 128.50 291 ASP C N 1
ATOM 7524 C CA . ASP C 2 291 ? 419.831 328.776 353.509 1.00 128.50 291 ASP C CA 1
ATOM 7525 C C . ASP C 2 291 ? 419.069 328.445 354.801 1.00 128.50 291 ASP C C 1
ATOM 7526 O O . ASP C 2 291 ? 418.039 329.042 355.125 1.00 128.50 291 ASP C O 1
ATOM 7535 N N . MET C 2 292 ? 419.573 327.474 355.557 1.00 132.20 292 MET C N 1
ATOM 7536 C CA . MET C 2 292 ? 419.051 327.118 356.873 1.00 132.20 292 MET C CA 1
ATOM 7537 C C . MET C 2 292 ? 420.141 327.123 357.933 1.00 132.20 292 MET C C 1
ATOM 7538 O O . MET C 2 292 ? 421.313 326.895 357.654 1.00 132.20 292 MET C O 1
ATOM 7552 N N . THR C 2 293 ? 419.715 327.273 359.177 1.00 130.60 293 THR C N 1
ATOM 7553 C CA . THR C 2 293 ? 420.541 327.235 360.377 1.00 130.60 293 THR C CA 1
ATOM 7554 C C . THR C 2 293 ? 419.997 326.167 361.301 1.00 130.60 293 THR C C 1
ATOM 7555 O O . THR C 2 293 ? 418.802 325.887 361.271 1.00 130.60 293 THR C O 1
ATOM 7566 N N . ALA C 2 294 ? 420.824 325.560 362.142 1.00 124.90 294 ALA C N 1
ATOM 7567 C CA . ALA C 2 294 ? 420.316 324.661 363.167 1.00 124.90 294 ALA C CA 1
ATOM 7568 C C . ALA C 2 294 ? 421.105 324.774 364.460 1.00 124.90 294 ALA C C 1
ATOM 7569 O O . ALA C 2 294 ? 422.268 325.155 364.443 1.00 124.90 294 ALA C O 1
ATOM 7576 N N . LEU C 2 295 ? 420.486 324.396 365.568 1.00 123.22 295 LEU C N 1
ATOM 7577 C CA . LEU C 2 295 ? 421.091 324.379 366.891 1.00 123.22 295 LEU C CA 1
ATOM 7578 C C . LEU C 2 295 ? 421.003 322.975 367.475 1.00 123.22 295 LEU C C 1
ATOM 7579 O O . LEU C 2 295 ? 419.983 322.307 367.322 1.00 123.22 295 LEU C O 1
ATOM 7595 N N . ARG C 2 296 ? 422.070 322.524 368.130 1.00 123.15 296 ARG C N 1
ATOM 7596 C CA . ARG C 2 296 ? 422.241 321.159 368.633 1.00 123.15 296 ARG C CA 1
ATOM 7597 C C . ARG C 2 296 ? 422.469 321.174 370.135 1.00 123.15 296 ARG C C 1
ATOM 7598 O O . ARG C 2 296 ? 423.255 321.986 370.620 1.00 123.15 296 ARG C O 1
ATOM 7619 N N . LEU C 2 297 ? 421.821 320.265 370.858 1.00 121.78 297 LEU C N 1
ATOM 7620 C CA . LEU C 2 297 ? 421.893 320.171 372.314 1.00 121.78 297 LEU C CA 1
ATOM 7621 C C . LEU C 2 297 ? 422.261 318.762 372.770 1.00 121.78 297 LEU C C 1
ATOM 7622 O O . LEU C 2 297 ? 421.747 317.794 372.220 1.00 121.78 297 LEU C O 1
ATOM 7638 N N . THR C 2 298 ? 423.095 318.647 373.801 1.00 125.29 298 THR C N 1
ATOM 7639 C CA . THR C 2 298 ? 423.616 317.372 374.326 1.00 125.29 298 THR C CA 1
ATOM 7640 C C . THR C 2 298 ? 423.694 317.341 375.843 1.00 125.29 298 THR C C 1
ATOM 7641 O O . THR C 2 298 ? 423.959 318.369 376.454 1.00 125.29 298 THR C O 1
ATOM 7652 N N . PHE C 2 299 ? 423.537 316.163 376.448 1.00 121.98 299 PHE C N 1
ATOM 7653 C CA . PHE C 2 299 ? 423.572 315.944 377.901 1.00 121.98 299 PHE C CA 1
ATOM 7654 C C . PHE C 2 299 ? 424.006 314.507 378.227 1.00 121.98 299 PHE C C 1
ATOM 7655 O O . PHE C 2 299 ? 423.642 313.607 377.475 1.00 121.98 299 PHE C O 1
ATOM 7672 N N . ARG C 2 300 ? 424.734 314.248 379.327 1.00 122.04 300 ARG C N 1
ATOM 7673 C CA . ARG C 2 300 ? 425.225 312.893 379.679 1.00 122.04 300 ARG C CA 1
ATOM 7674 C C . ARG C 2 300 ? 424.930 312.461 381.106 1.00 122.04 300 ARG C C 1
ATOM 7675 O O . ARG C 2 300 ? 425.338 313.149 382.038 1.00 122.04 300 ARG C O 1
ATOM 7696 N N . VAL C 2 301 ? 424.359 311.275 381.298 1.00 119.38 301 VAL C N 1
ATOM 7697 C CA . VAL C 2 301 ? 423.878 310.792 382.604 1.00 119.38 301 VAL C CA 1
ATOM 7698 C C . VAL C 2 301 ? 423.885 309.274 382.740 1.00 119.38 301 VAL C C 1
ATOM 7699 O O . VAL C 2 301 ? 423.919 308.554 381.749 1.00 119.38 301 VAL C O 1
ATOM 7712 N N . GLY C 2 302 ? 423.801 308.791 383.976 1.00 121.17 302 GLY C N 1
ATOM 7713 C CA . GLY C 2 302 ? 423.480 307.402 384.308 1.00 121.17 302 GLY C CA 1
ATOM 7714 C C . GLY C 2 302 ? 422.983 307.263 385.748 1.00 121.17 302 GLY C C 1
ATOM 7715 O O . GLY C 2 302 ? 423.162 308.176 386.551 1.00 121.17 302 GLY C O 1
ATOM 7719 N N . TRP C 2 303 ? 422.371 306.131 386.097 1.00 117.98 303 TRP C N 1
ATOM 7720 C CA . TRP C 2 303 ? 421.768 305.915 387.414 1.00 117.98 303 TRP C CA 1
ATOM 7721 C C . TRP C 2 303 ? 421.880 304.464 387.885 1.00 117.98 303 TRP C C 1
ATOM 7722 O O . TRP C 2 303 ? 422.018 303.553 387.075 1.00 117.98 303 TRP C O 1
ATOM 7743 N N . GLN C 2 304 ? 421.835 304.244 389.201 1.00 122.67 304 GLN C N 1
ATOM 7744 C CA . GLN C 2 304 ? 422.004 302.922 389.811 1.00 122.67 304 GLN C CA 1
ATOM 7745 C C . GLN C 2 304 ? 421.294 302.816 391.177 1.00 122.67 304 GLN C C 1
ATOM 7746 O O . GLN C 2 304 ? 421.000 303.836 391.796 1.00 122.67 304 GLN C O 1
ATOM 7760 N N . VAL C 2 305 ? 420.982 301.599 391.647 1.00 123.49 305 VAL C N 1
ATOM 7761 C CA . VAL C 2 305 ? 419.936 301.367 392.664 1.00 123.49 305 VAL C CA 1
ATOM 7762 C C . VAL C 2 305 ? 420.386 300.754 393.997 1.00 123.49 305 VAL C C 1
ATOM 7763 O O . VAL C 2 305 ? 419.638 300.784 394.963 1.00 123.49 305 VAL C O 1
ATOM 7776 N N . ALA C 2 306 ? 421.595 300.204 394.098 1.00 124.55 306 ALA C N 1
ATOM 7777 C CA . ALA C 2 306 ? 422.190 299.797 395.381 1.00 124.55 306 ALA C CA 1
ATOM 7778 C C . ALA C 2 306 ? 421.351 298.829 396.263 1.00 124.55 306 ALA C C 1
ATOM 7779 O O . ALA C 2 306 ? 421.389 298.899 397.490 1.00 124.55 306 ALA C O 1
ATOM 7786 N N . ASN C 2 307 ? 420.612 297.895 395.658 1.00 122.45 307 ASN C N 1
ATOM 7787 C CA . ASN C 2 307 ? 419.803 296.860 396.326 1.00 122.45 307 ASN C CA 1
ATOM 7788 C C . ASN C 2 307 ? 420.668 295.751 396.970 1.00 122.45 307 ASN C C 1
ATOM 7789 O O . ASN C 2 307 ? 420.576 294.569 396.636 1.00 122.45 307 ASN C O 1
ATOM 7800 N N . THR C 2 308 ? 421.583 296.144 397.848 1.00 123.85 308 THR C N 1
ATOM 7801 C CA . THR C 2 308 ? 422.615 295.300 398.465 1.00 123.85 308 THR C CA 1
ATOM 7802 C C . THR C 2 308 ? 422.060 294.202 399.381 1.00 123.85 308 THR C C 1
ATOM 7803 O O . THR C 2 308 ? 420.866 294.159 399.665 1.00 123.85 308 THR C O 1
ATOM 7814 N N . LEU C 2 309 ? 422.910 293.288 399.840 1.00 123.41 309 LEU C N 1
ATOM 7815 C CA . LEU C 2 309 ? 422.560 292.225 400.781 1.00 123.41 309 LEU C CA 1
ATOM 7816 C C . LEU C 2 309 ? 422.220 292.761 402.181 1.00 123.41 309 LEU C C 1
ATOM 7817 O O . LEU C 2 309 ? 422.915 293.614 402.711 1.00 123.41 309 LEU C O 1
ATOM 7833 N N . ASN C 2 310 ? 421.201 292.200 402.815 1.00 127.86 310 ASN C N 1
ATOM 7834 C CA . ASN C 2 310 ? 420.773 292.461 404.187 1.00 127.86 310 ASN C CA 1
ATOM 7835 C C . ASN C 2 310 ? 420.131 291.198 404.796 1.00 127.86 310 ASN C C 1
ATOM 7836 O O . ASN C 2 310 ? 419.971 290.189 404.114 1.00 127.86 310 ASN C O 1
ATOM 7847 N N . ASN C 2 311 ? 419.829 291.218 406.097 1.00 126.74 311 ASN C N 1
ATOM 7848 C CA . ASN C 2 311 ? 419.370 290.028 406.816 1.00 126.74 311 ASN C CA 1
ATOM 7849 C C . ASN C 2 311 ? 418.005 289.506 406.338 1.00 126.74 311 ASN C C 1
ATOM 7850 O O . ASN C 2 311 ? 417.814 288.298 406.243 1.00 126.74 311 ASN C O 1
ATOM 7861 N N . ASP C 2 312 ? 417.056 290.388 406.031 1.00 129.53 312 ASP C N 1
ATOM 7862 C CA . ASP C 2 312 ? 415.803 289.997 405.383 1.00 129.53 312 ASP C CA 1
ATOM 7863 C C . ASP C 2 312 ? 416.016 289.696 403.898 1.00 129.53 312 ASP C C 1
ATOM 7864 O O . ASP C 2 312 ? 416.835 290.336 403.252 1.00 129.53 312 ASP C O 1
ATOM 7873 N N . GLN C 2 313 ? 415.241 288.769 403.329 1.00 124.50 313 GLN C N 1
ATOM 7874 C CA . GLN C 2 313 ? 415.167 288.551 401.883 1.00 124.50 313 GLN C CA 1
ATOM 7875 C C . GLN C 2 313 ? 416.551 288.433 401.197 1.00 124.50 313 GLN C C 1
ATOM 7876 O O . GLN C 2 313 ? 416.885 289.207 400.300 1.00 124.50 313 GLN C O 1
ATOM 7890 N N . PRO C 2 314 ? 417.419 287.499 401.614 1.00 123.77 314 PRO C N 1
ATOM 7891 C CA . PRO C 2 314 ? 418.791 287.435 401.126 1.00 123.77 314 PRO C CA 1
ATOM 7892 C C . PRO C 2 314 ? 418.883 287.101 399.634 1.00 123.77 314 PRO C C 1
ATOM 7893 O O . PRO C 2 314 ? 419.755 287.625 398.945 1.00 123.77 314 PRO C O 1
ATOM 7904 N N . THR C 2 315 ? 417.963 286.299 399.101 1.00 128.17 315 THR C N 1
ATOM 7905 C CA . THR C 2 315 ? 417.883 286.005 397.664 1.00 128.17 315 THR C CA 1
ATOM 7906 C C . THR C 2 315 ? 417.532 287.264 396.890 1.00 128.17 315 THR C C 1
ATOM 7907 O O . THR C 2 315 ? 416.402 287.747 396.944 1.00 128.17 315 THR C O 1
ATOM 7918 N N . GLU C 2 316 ? 418.491 287.815 396.160 1.00 126.43 316 GLU C N 1
ATOM 7919 C CA . GLU C 2 316 ? 418.366 289.154 395.589 1.00 126.43 316 GLU C CA 1
ATOM 7920 C C . GLU C 2 316 ? 417.184 289.292 394.628 1.00 126.43 316 GLU C C 1
ATOM 7921 O O . GLU C 2 316 ? 416.518 290.322 394.636 1.00 126.43 316 GLU C O 1
ATOM 7933 N N . ALA C 2 317 ? 416.837 288.230 393.904 1.00 124.34 317 ALA C N 1
ATOM 7934 C CA . ALA C 2 317 ? 415.702 288.218 392.989 1.00 124.34 317 ALA C CA 1
ATOM 7935 C C . ALA C 2 317 ? 414.357 288.556 393.653 1.00 124.34 317 ALA C C 1
ATOM 7936 O O . ALA C 2 317 ? 413.401 288.903 392.963 1.00 124.34 317 ALA C O 1
ATOM 7943 N N . ASN C 2 318 ? 414.263 288.473 394.977 1.00 122.69 318 ASN C N 1
ATOM 7944 C CA . ASN C 2 318 ? 413.042 288.743 395.718 1.00 122.69 318 ASN C CA 1
ATOM 7945 C C . ASN C 2 318 ? 413.043 290.104 396.426 1.00 122.69 318 ASN C C 1
ATOM 7946 O O . ASN C 2 318 ? 412.014 290.475 396.973 1.00 122.69 318 ASN C O 1
ATOM 7957 N N . ARG C 2 319 ? 414.152 290.857 396.438 1.00 122.01 319 ARG C N 1
ATOM 7958 C CA . ARG C 2 319 ? 414.192 292.202 397.029 1.00 122.01 319 ARG C CA 1
ATOM 7959 C C . ARG C 2 319 ? 413.864 293.271 396.017 1.00 122.01 319 ARG C C 1
ATOM 7960 O O . ARG C 2 319 ? 414.476 293.296 394.953 1.00 122.01 319 ARG C O 1
ATOM 7981 N N . TYR C 2 320 ? 413.101 294.279 396.407 1.00 119.27 320 TYR C N 1
ATOM 7982 C CA . TYR C 2 320 ? 413.243 295.589 395.784 1.00 119.27 320 TYR C CA 1
ATOM 7983 C C . TYR C 2 320 ? 412.932 296.719 396.760 1.00 119.27 320 TYR C C 1
ATOM 7984 O O . TYR C 2 320 ? 411.955 296.620 397.493 1.00 119.27 320 TYR C O 1
ATOM 8002 N N . PRO C 2 321 ? 413.669 297.835 396.753 1.00 117.19 321 PRO C N 1
ATOM 8003 C CA . PRO C 2 321 ? 413.427 298.958 397.654 1.00 117.19 321 PRO C CA 1
ATOM 8004 C C . PRO C 2 321 ? 412.224 299.835 397.254 1.00 117.19 321 PRO C C 1
ATOM 8005 O O . PRO C 2 321 ? 412.171 301.018 397.577 1.00 117.19 321 PRO C O 1
ATOM 8016 N N . ALA C 2 322 ? 411.242 299.283 396.541 1.00 116.98 322 ALA C N 1
ATOM 8017 C CA . ALA C 2 322 ? 410.026 299.979 396.147 1.00 116.98 322 ALA C CA 1
ATOM 8018 C C . ALA C 2 322 ? 408.874 299.009 395.852 1.00 116.98 322 ALA C C 1
ATOM 8019 O O . ALA C 2 322 ? 409.083 297.806 395.682 1.00 116.98 322 ALA C O 1
ATOM 8026 N N . ALA C 2 323 ? 407.660 299.543 395.781 1.00 117.77 323 ALA C N 1
ATOM 8027 C CA . ALA C 2 323 ? 406.426 298.827 395.477 1.00 117.77 323 ALA C CA 1
ATOM 8028 C C . ALA C 2 323 ? 405.455 299.718 394.694 1.00 117.77 323 ALA C C 1
ATOM 8029 O O . ALA C 2 323 ? 405.580 300.942 394.724 1.00 117.77 323 ALA C O 1
ATOM 8036 N N . SER C 2 324 ? 404.484 299.132 393.997 1.00 120.05 324 SER C N 1
ATOM 8037 C CA . SER C 2 324 ? 403.625 299.860 393.055 1.00 120.05 324 SER C CA 1
ATOM 8038 C C . SER C 2 324 ? 402.162 299.435 393.105 1.00 120.05 324 SER C C 1
ATOM 8039 O O . SER C 2 324 ? 401.847 298.320 393.517 1.00 120.05 324 SER C O 1
ATOM 8047 N N . LEU C 2 325 ? 401.266 300.310 392.646 1.00 116.58 325 LEU C N 1
ATOM 8048 C CA . LEU C 2 325 ? 399.840 300.022 392.480 1.00 116.58 325 LEU C CA 1
ATOM 8049 C C . LEU C 2 325 ? 399.462 299.972 390.999 1.00 116.58 325 LEU C C 1
ATOM 8050 O O . LEU C 2 325 ? 399.762 300.909 390.258 1.00 116.58 325 LEU C O 1
ATOM 8066 N N . ILE C 2 326 ? 398.784 298.910 390.567 1.00 120.45 326 ILE C N 1
ATOM 8067 C CA . ILE C 2 326 ? 398.504 298.663 389.149 1.00 120.45 326 ILE C CA 1
ATOM 8068 C C . ILE C 2 326 ? 397.088 298.172 388.880 1.00 120.45 326 ILE C C 1
ATOM 8069 O O . ILE C 2 326 ? 396.449 297.583 389.752 1.00 120.45 326 ILE C O 1
ATOM 8085 N N . PHE C 2 327 ? 396.623 298.397 387.649 1.00 123.22 327 PHE C N 1
ATOM 8086 C CA . PHE C 2 327 ? 395.266 298.106 387.183 1.00 123.22 327 PHE C CA 1
ATOM 8087 C C . PHE C 2 327 ? 395.197 297.787 385.679 1.00 123.22 327 PHE C C 1
ATOM 8088 O O . PHE C 2 327 ? 394.207 297.137 385.282 1.00 123.22 327 PHE C O 1
ATOM 8106 N N . PRO D 2 13 ? 311.284 364.335 412.241 1.00 159.94 13 PRO D N 1
ATOM 8107 C CA . PRO D 2 13 ? 311.117 362.869 412.374 1.00 159.94 13 PRO D CA 1
ATOM 8108 C C . PRO D 2 13 ? 311.899 362.327 413.576 1.00 159.94 13 PRO D C 1
ATOM 8109 O O . PRO D 2 13 ? 312.793 363.001 414.085 1.00 159.94 13 PRO D O 1
ATOM 8120 N N . TYR D 2 14 ? 311.694 361.073 413.973 1.00 153.96 14 TYR D N 1
ATOM 8121 C CA . TYR D 2 14 ? 312.524 360.464 415.046 1.00 153.96 14 TYR D CA 1
ATOM 8122 C C . TYR D 2 14 ? 313.936 360.210 414.499 1.00 153.96 14 TYR D C 1
ATOM 8123 O O . TYR D 2 14 ? 314.855 360.235 415.344 1.00 153.96 14 TYR D O 1
ATOM 8141 N N . ASN D 2 15 ? 314.108 360.011 413.176 1.00 148.71 15 ASN D N 1
ATOM 8142 C CA . ASN D 2 15 ? 315.387 359.591 412.602 1.00 148.71 15 ASN D CA 1
ATOM 8143 C C . ASN D 2 15 ? 316.011 360.580 411.598 1.00 148.71 15 ASN D C 1
ATOM 8144 O O . ASN D 2 15 ? 315.501 360.768 410.496 1.00 148.71 15 ASN D O 1
ATOM 8155 N N . ASN D 2 16 ? 317.200 361.078 411.922 1.00 152.95 16 ASN D N 1
ATOM 8156 C CA . ASN D 2 16 ? 318.218 361.547 410.985 1.00 152.95 16 ASN D CA 1
ATOM 8157 C C . ASN D 2 16 ? 319.602 361.307 411.608 1.00 152.95 16 ASN D C 1
ATOM 8158 O O . ASN D 2 16 ? 319.735 361.392 412.827 1.00 152.95 16 ASN D O 1
ATOM 8169 N N . LEU D 2 17 ? 320.643 361.008 410.824 1.00 151.07 17 LEU D N 1
ATOM 8170 C CA . LEU D 2 17 ? 322.031 360.964 411.313 1.00 151.07 17 LEU D CA 1
ATOM 8171 C C . LEU D 2 17 ? 323.036 361.205 410.193 1.00 151.07 17 LEU D C 1
ATOM 8172 O O . LEU D 2 17 ? 322.747 360.997 409.018 1.00 151.07 17 LEU D O 1
ATOM 8188 N N . THR D 2 18 ? 324.252 361.655 410.590 1.00 146.55 18 THR D N 1
ATOM 8189 C CA . THR D 2 18 ? 325.377 361.956 409.661 1.00 146.55 18 THR D CA 1
ATOM 8190 C C . THR D 2 18 ? 326.272 360.712 409.542 1.00 146.55 18 THR D C 1
ATOM 8191 O O . THR D 2 18 ? 327.089 360.486 410.457 1.00 146.55 18 THR D O 1
ATOM 8202 N N . SER D 2 19 ? 326.111 359.926 408.476 1.00 145.20 19 SER D N 1
ATOM 8203 C CA . SER D 2 19 ? 326.914 358.724 408.210 1.00 145.20 19 SER D CA 1
ATOM 8204 C C . SER D 2 19 ? 328.342 359.073 407.796 1.00 145.20 19 SER D C 1
ATOM 8205 O O . SER D 2 19 ? 328.595 360.170 407.302 1.00 145.20 19 SER D O 1
ATOM 8213 N N . ARG D 2 20 ? 329.268 358.112 407.869 1.00 136.81 20 ARG D N 1
ATOM 8214 C CA . ARG D 2 20 ? 330.579 358.228 407.216 1.00 136.81 20 ARG D CA 1
ATOM 8215 C C . ARG D 2 20 ? 330.441 358.654 405.766 1.00 136.81 20 ARG D C 1
ATOM 8216 O O . ARG D 2 20 ? 331.162 359.533 405.320 1.00 136.81 20 ARG D O 1
ATOM 8237 N N . THR D 2 21 ? 329.481 358.100 405.041 1.00 145.46 21 THR D N 1
ATOM 8238 C CA . THR D 2 21 ? 329.229 358.466 403.645 1.00 145.46 21 THR D CA 1
ATOM 8239 C C . THR D 2 21 ? 328.864 359.943 403.493 1.00 145.46 21 THR D C 1
ATOM 8240 O O . THR D 2 21 ? 329.278 360.585 402.536 1.00 145.46 21 THR D O 1
ATOM 8251 N N . ASP D 2 22 ? 328.149 360.523 404.454 1.00 146.64 22 ASP D N 1
ATOM 8252 C CA . ASP D 2 22 ? 327.839 361.953 404.457 1.00 146.64 22 ASP D CA 1
ATOM 8253 C C . ASP D 2 22 ? 329.078 362.796 404.783 1.00 146.64 22 ASP D C 1
ATOM 8254 O O . ASP D 2 22 ? 329.273 363.865 404.213 1.00 146.64 22 ASP D O 1
ATOM 8263 N N . ALA D 2 23 ? 329.934 362.323 405.683 1.00 134.83 23 ALA D N 1
ATOM 8264 C CA . ALA D 2 23 ? 331.133 363.033 406.121 1.00 134.83 23 ALA D CA 1
ATOM 8265 C C . ALA D 2 23 ? 332.356 362.847 405.213 1.00 134.83 23 ALA D C 1
ATOM 8266 O O . ALA D 2 23 ? 333.349 363.553 405.371 1.00 134.83 23 ALA D O 1
ATOM 8273 N N . GLN D 2 24 ? 332.320 361.890 404.291 1.00 133.46 24 GLN D N 1
ATOM 8274 C CA . GLN D 2 24 ? 333.502 361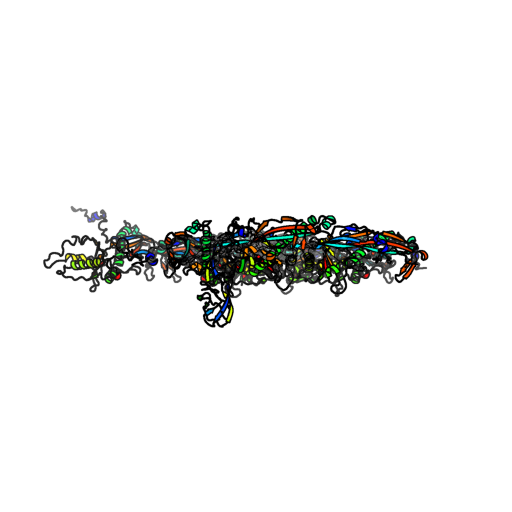.351 403.620 1.00 133.46 24 GLN D CA 1
ATOM 8275 C C . GLN D 2 24 ? 334.407 362.415 403.001 1.00 133.46 24 GLN D C 1
ATOM 8276 O O . GLN D 2 24 ? 335.622 362.364 403.169 1.00 133.46 24 GLN D O 1
ATOM 8290 N N . ALA D 2 25 ? 333.824 363.409 402.336 1.00 129.94 25 ALA D N 1
ATOM 8291 C CA . ALA D 2 25 ? 334.562 364.465 401.661 1.00 129.94 25 ALA D CA 1
ATOM 8292 C C . ALA D 2 25 ? 335.500 365.258 402.584 1.00 129.94 25 ALA D C 1
ATOM 8293 O O . ALA D 2 25 ? 336.472 365.843 402.131 1.00 129.94 25 ALA D O 1
ATOM 8300 N N . LEU D 2 26 ? 335.326 365.173 403.916 1.00 130.30 26 LEU D N 1
ATOM 8301 C CA . LEU D 2 26 ? 336.194 365.861 404.921 1.00 130.30 26 LEU D CA 1
ATOM 8302 C C . LEU D 2 26 ? 337.184 364.866 405.569 1.00 130.30 26 LEU D C 1
ATOM 8303 O O . LEU D 2 26 ? 337.373 364.950 406.802 1.00 130.30 26 LEU D O 1
ATOM 8319 N N . ILE D 2 27 ? 337.819 363.963 404.796 1.00 130.68 27 ILE D N 1
ATOM 8320 C CA . ILE D 2 27 ? 338.832 362.976 405.311 1.00 130.68 27 ILE D CA 1
ATOM 8321 C C . ILE D 2 27 ? 340.087 363.004 404.408 1.00 130.68 27 ILE D C 1
ATOM 8322 O O . ILE D 2 27 ? 339.907 363.063 403.177 1.00 130.68 27 ILE D O 1
ATOM 8338 N N . PRO D 2 28 ? 341.341 362.960 404.941 1.00 50.00 28 PRO D N 1
ATOM 8339 C CA . PRO D 2 28 ? 342.590 362.913 404.132 1.00 50.00 28 PRO D CA 1
ATOM 8340 C C . PRO D 2 28 ? 342.992 361.564 403.509 1.00 50.00 28 PRO D C 1
ATOM 8341 O O . PRO D 2 28 ? 342.370 360.578 403.870 1.00 50.00 28 PRO D O 1
ATOM 8345 N N . GLU D 2 29 ? 344.012 361.532 402.631 1.00 139.49 29 GLU D N 1
ATOM 8346 C CA . GLU D 2 29 ? 344.413 360.301 401.876 1.00 139.49 29 GLU D CA 1
ATOM 8347 C C . GLU D 2 29 ? 345.307 359.362 402.715 1.00 139.49 29 GLU D C 1
ATOM 8348 O O . GLU D 2 29 ? 345.028 358.145 402.650 1.00 139.49 29 GLU D O 1
ATOM 8360 N N . GLU D 2 30 ? 346.356 359.841 403.414 1.00 135.77 30 GLU D N 1
ATOM 8361 C CA . GLU D 2 30 ? 347.251 358.980 404.214 1.00 135.77 30 GLU D CA 1
ATOM 8362 C C . GLU D 2 30 ? 348.148 357.987 403.439 1.00 135.77 30 GLU D C 1
ATOM 8363 O O . GLU D 2 30 ? 348.281 356.879 403.892 1.00 135.77 30 GLU D O 1
ATOM 8375 N N . VAL D 2 31 ? 348.829 358.341 402.364 1.00 130.42 31 VAL D N 1
ATOM 8376 C CA . VAL D 2 31 ? 349.885 357.528 401.754 1.00 130.42 31 VAL D CA 1
ATOM 8377 C C . VAL D 2 31 ? 351.052 357.351 402.708 1.00 130.42 31 VAL D C 1
ATOM 8378 O O . VAL D 2 31 ? 351.378 358.261 403.466 1.00 130.42 31 VAL D O 1
ATOM 8391 N N . SER D 2 32 ? 351.761 356.235 402.596 1.00 132.10 32 SER D N 1
ATOM 8392 C CA . SER D 2 32 ? 353.182 356.196 402.946 1.00 132.10 32 SER D CA 1
ATOM 8393 C C . SER D 2 32 ? 353.947 355.361 401.930 1.00 132.10 32 SER D C 1
ATOM 8394 O O . SER D 2 32 ? 353.558 354.252 401.581 1.00 132.10 32 SER D O 1
ATOM 8402 N N . LYS D 2 33 ? 355.073 355.878 401.442 1.00 131.37 33 LYS D N 1
ATOM 8403 C CA . LYS D 2 33 ? 355.971 355.152 400.534 1.00 131.37 33 LYS D CA 1
ATOM 8404 C C . LYS D 2 33 ? 356.948 354.276 401.310 1.00 131.37 33 LYS D C 1
ATOM 8405 O O . LYS D 2 33 ? 358.141 354.229 401.037 1.00 131.37 33 LYS D O 1
ATOM 8424 N N . GLU D 2 34 ? 356.426 353.601 402.324 1.00 132.52 34 GLU D N 1
ATOM 8425 C CA . GLU D 2 34 ? 357.209 352.910 403.343 1.00 132.52 34 GLU D CA 1
ATOM 8426 C C . GLU D 2 34 ? 357.961 351.692 402.805 1.00 132.52 34 GLU D C 1
ATOM 8427 O O . GLU D 2 34 ? 359.059 351.402 403.273 1.00 132.52 34 GLU D O 1
ATOM 8439 N N . MET D 2 35 ? 357.417 351.025 401.787 1.00 129.57 35 MET D N 1
ATOM 8440 C CA . MET D 2 35 ? 357.986 349.817 401.183 1.00 129.57 35 MET D CA 1
ATOM 8441 C C . MET D 2 35 ? 358.096 349.898 399.652 1.00 129.57 35 MET D C 1
ATOM 8442 O O . MET D 2 35 ? 358.297 348.889 398.977 1.00 129.57 35 MET D O 1
ATOM 8456 N N . LEU D 2 36 ? 358.021 351.101 399.081 1.00 121.94 36 LEU D N 1
ATOM 8457 C CA . LEU D 2 36 ? 358.345 351.321 397.677 1.00 121.94 36 LEU D CA 1
ATOM 8458 C C . LEU D 2 36 ? 359.855 351.195 397.470 1.00 121.94 36 LEU D C 1
ATOM 8459 O O . LEU D 2 36 ? 360.609 352.114 397.785 1.00 121.94 36 LEU D O 1
ATOM 8475 N N . GLY D 2 37 ? 360.306 350.063 396.942 1.00 124.49 37 GLY D N 1
ATOM 8476 C CA . GLY D 2 37 ? 361.719 349.847 396.654 1.00 124.49 37 GLY D CA 1
ATOM 8477 C C . GLY D 2 37 ? 362.062 348.401 396.349 1.00 124.49 37 GLY D C 1
ATOM 8478 O O . GLY D 2 37 ? 361.250 347.501 396.552 1.00 124.49 37 GLY D O 1
ATOM 8482 N N . LYS D 2 38 ? 363.279 348.179 395.854 1.00 126.84 38 LYS D N 1
ATOM 8483 C CA . LYS D 2 38 ? 363.824 346.854 395.544 1.00 126.84 38 LYS D CA 1
ATOM 8484 C C . LYS D 2 38 ? 365.340 346.945 395.400 1.00 126.84 38 LYS D C 1
ATOM 8485 O O . LYS D 2 38 ? 365.818 347.730 394.586 1.00 126.84 38 LYS D O 1
ATOM 8504 N N . ALA D 2 39 ? 366.082 346.161 396.180 1.00 127.97 39 ALA D N 1
ATOM 8505 C CA . ALA D 2 39 ? 367.534 346.014 396.067 1.00 127.97 39 ALA D CA 1
ATOM 8506 C C . ALA D 2 39 ? 367.958 345.381 394.729 1.00 127.97 39 ALA D C 1
ATOM 8507 O O . ALA D 2 39 ? 367.136 344.813 394.013 1.00 127.97 39 ALA D O 1
ATOM 8514 N N . THR D 2 40 ? 369.243 345.484 394.385 1.00 127.55 40 THR D N 1
ATOM 8515 C CA . THR D 2 40 ? 369.778 345.162 393.049 1.00 127.55 40 THR D CA 1
ATOM 8516 C C . THR D 2 40 ? 370.898 344.115 393.088 1.00 127.55 40 THR D C 1
ATOM 8517 O O . THR D 2 40 ? 371.847 344.268 393.856 1.00 127.55 40 THR D O 1
ATOM 8528 N N . GLU D 2 41 ? 370.841 343.077 392.248 1.00 126.81 41 GLU D N 1
ATOM 8529 C CA . GLU D 2 41 ? 372.002 342.208 391.989 1.00 126.81 41 GLU D CA 1
ATOM 8530 C C . GLU D 2 41 ? 372.946 342.858 390.963 1.00 126.81 41 GLU D C 1
ATOM 8531 O O . GLU D 2 41 ? 372.514 343.643 390.123 1.00 126.81 41 GLU D O 1
ATOM 8543 N N . GLN D 2 42 ? 374.238 342.541 390.993 1.00 125.30 42 GLN D N 1
ATOM 8544 C CA . GLN D 2 42 ? 375.222 343.125 390.072 1.00 125.30 42 GLN D CA 1
ATOM 8545 C C . GLN D 2 42 ? 376.043 342.040 389.363 1.00 125.30 42 GLN D C 1
ATOM 8546 O O . GLN D 2 42 ? 376.311 340.982 389.929 1.00 125.30 42 GLN D O 1
ATOM 8560 N N . SER D 2 43 ? 376.339 342.243 388.080 1.00 125.78 43 SER D N 1
ATOM 8561 C CA . SER D 2 43 ? 376.567 341.139 387.143 1.00 125.78 43 SER D CA 1
ATOM 8562 C C . SER D 2 43 ? 377.848 340.340 387.379 1.00 125.78 43 SER D C 1
ATOM 8563 O O . SER D 2 43 ? 378.952 340.868 387.518 1.00 125.78 43 SER D O 1
ATOM 8571 N N . ALA D 2 44 ? 377.696 339.021 387.388 1.00 122.39 44 ALA D N 1
ATOM 8572 C CA . ALA D 2 44 ? 378.744 338.098 387.776 1.00 122.39 44 ALA D CA 1
ATOM 8573 C C . ALA D 2 44 ? 379.955 338.176 386.856 1.00 122.39 44 ALA D C 1
ATOM 8574 O O . ALA D 2 44 ? 381.087 338.138 387.336 1.00 122.39 44 ALA D O 1
ATOM 8581 N N . VAL D 2 45 ? 379.751 338.311 385.549 1.00 122.96 45 VAL D N 1
ATOM 8582 C CA . VAL D 2 45 ? 380.885 338.324 384.637 1.00 122.96 45 VAL D CA 1
ATOM 8583 C C . VAL D 2 45 ? 381.785 339.522 384.914 1.00 122.96 45 VAL D C 1
ATOM 8584 O O . VAL D 2 45 ? 382.997 339.362 385.007 1.00 122.96 45 VAL D O 1
ATOM 8597 N N . LEU D 2 46 ? 381.214 340.700 385.166 1.00 126.18 46 LEU D N 1
ATOM 8598 C CA . LEU D 2 46 ? 382.001 341.878 385.518 1.00 126.18 46 LEU D CA 1
ATOM 8599 C C . LEU D 2 46 ? 382.587 341.764 386.922 1.00 126.18 46 LEU D C 1
ATOM 8600 O O . LEU D 2 46 ? 383.666 342.286 387.189 1.00 126.18 46 LEU D O 1
ATOM 8616 N N . GLN D 2 47 ? 381.899 341.064 387.817 1.00 127.30 47 GLN D N 1
ATOM 8617 C CA . GLN D 2 47 ? 382.378 340.812 389.164 1.00 127.30 47 GLN D CA 1
ATOM 8618 C C . GLN D 2 47 ? 383.603 339.895 389.186 1.00 127.30 47 GLN D C 1
ATOM 8619 O O . GLN D 2 47 ? 384.461 340.074 390.046 1.00 127.30 47 GLN D O 1
ATOM 8633 N N . GLN D 2 48 ? 383.702 338.914 388.284 1.00 122.75 48 GLN D N 1
ATOM 8634 C CA . GLN D 2 48 ? 384.655 337.808 388.441 1.00 122.75 48 GLN D CA 1
ATOM 8635 C C . GLN D 2 48 ? 385.639 337.575 387.297 1.00 122.75 48 GLN D C 1
ATOM 8636 O O . GLN D 2 48 ? 386.763 337.160 387.573 1.00 122.75 48 GLN D O 1
ATOM 8650 N N . PHE D 2 49 ? 385.284 337.802 386.034 1.00 124.47 49 PHE D N 1
ATOM 8651 C CA . PHE D 2 49 ? 386.250 337.602 384.953 1.00 124.47 49 PHE D CA 1
ATOM 8652 C C . PHE D 2 49 ? 387.361 338.641 385.054 1.00 124.47 49 PHE D C 1
ATOM 8653 O O . PHE D 2 49 ? 387.152 339.755 385.535 1.00 124.47 49 PHE D O 1
ATOM 8670 N N . ARG D 2 50 ? 388.559 338.298 384.596 1.00 126.22 50 ARG D N 1
ATOM 8671 C CA . ARG D 2 50 ? 389.696 339.210 384.619 1.00 126.22 50 ARG D CA 1
ATOM 8672 C C . ARG D 2 50 ? 389.485 340.335 383.610 1.00 126.22 50 ARG D C 1
ATOM 8673 O O . ARG D 2 50 ? 389.261 340.082 382.429 1.00 126.22 50 ARG D O 1
ATOM 8694 N N . ARG D 2 51 ? 389.535 341.584 384.064 1.00 134.50 51 ARG D N 1
ATOM 8695 C CA . ARG D 2 51 ? 389.375 342.755 383.195 1.00 134.50 51 ARG D CA 1
ATOM 8696 C C . ARG D 2 51 ? 390.573 342.900 382.264 1.00 134.50 51 ARG D C 1
ATOM 8697 O O . ARG D 2 51 ? 391.707 342.776 382.718 1.00 134.50 51 ARG D O 1
ATOM 8718 N N . ILE D 2 52 ? 390.344 343.239 381.000 1.00 131.16 52 ILE D N 1
ATOM 8719 C CA . ILE D 2 52 ? 391.398 343.647 380.062 1.00 131.16 52 ILE D CA 1
ATOM 8720 C C . ILE D 2 52 ? 391.001 344.950 379.352 1.00 131.16 52 ILE D C 1
ATOM 8721 O O . ILE D 2 52 ? 389.876 345.043 378.862 1.00 131.16 52 ILE D O 1
ATOM 8737 N N . PRO D 2 53 ? 391.864 345.977 379.281 1.00 136.87 53 PRO D N 1
ATOM 8738 C CA . PRO D 2 53 ? 391.567 347.188 378.530 1.00 136.87 53 PRO D CA 1
ATOM 8739 C C . PRO D 2 53 ? 391.624 346.912 377.031 1.00 136.87 53 PRO D C 1
ATOM 8740 O O . PRO D 2 53 ? 392.393 346.067 376.579 1.00 136.87 53 PRO D O 1
ATOM 8751 N N . VAL D 2 54 ? 390.833 347.630 376.239 1.00 131.98 54 VAL D N 1
ATOM 8752 C CA . VAL D 2 54 ? 390.725 347.412 374.790 1.00 131.98 54 VAL D CA 1
ATOM 8753 C C . VAL D 2 54 ? 390.676 348.719 374.013 1.00 131.98 54 VAL D C 1
ATOM 8754 O O . VAL D 2 54 ? 390.093 349.703 374.460 1.00 131.98 54 VAL D O 1
ATOM 8767 N N . GLY D 2 55 ? 391.301 348.723 372.841 1.00 133.18 55 GLY D N 1
ATOM 8768 C CA . GLY D 2 55 ? 391.236 349.801 371.863 1.00 133.18 55 GLY D CA 1
ATOM 8769 C C . GLY D 2 55 ? 390.080 349.605 370.890 1.00 133.18 55 GLY D C 1
ATOM 8770 O O . GLY D 2 55 ? 388.913 349.710 371.263 1.00 133.18 55 GLY D O 1
ATOM 8774 N N . ARG D 2 56 ? 390.402 349.359 369.622 1.00 136.70 56 ARG D N 1
ATOM 8775 C CA . ARG D 2 56 ? 389.457 349.262 368.500 1.00 136.70 56 ARG D CA 1
ATOM 8776 C C . ARG D 2 56 ? 388.756 347.900 368.427 1.00 136.70 56 ARG D C 1
ATOM 8777 O O . ARG D 2 56 ? 388.899 347.071 369.312 1.00 136.70 56 ARG D O 1
ATOM 8798 N N . ASN D 2 57 ? 387.916 347.698 367.415 1.00 129.61 57 ASN D N 1
ATOM 8799 C CA . ASN D 2 57 ? 386.773 346.768 367.434 1.00 129.61 57 ASN D CA 1
ATOM 8800 C C . ASN D 2 57 ? 387.098 345.267 367.574 1.00 129.61 57 ASN D C 1
ATOM 8801 O O . ASN D 2 57 ? 386.181 344.474 367.781 1.00 129.61 57 ASN D O 1
ATOM 8812 N N . GLN D 2 58 ? 388.362 344.854 367.488 1.00 123.12 58 GLN D N 1
ATOM 8813 C CA . GLN D 2 58 ? 388.808 343.471 367.700 1.00 123.12 58 GLN D CA 1
ATOM 8814 C C . GLN D 2 58 ? 390.222 343.441 368.286 1.00 123.12 58 GLN D C 1
ATOM 8815 O O . GLN D 2 58 ? 390.994 344.364 368.045 1.00 123.12 58 GLN D O 1
ATOM 8829 N N . VAL D 2 59 ? 390.594 342.377 368.996 1.00 128.00 59 VAL D N 1
ATOM 8830 C CA . VAL D 2 59 ? 391.972 342.145 369.453 1.00 128.00 59 VAL D CA 1
ATOM 8831 C C . VAL D 2 59 ? 392.449 340.733 369.159 1.00 128.00 59 VAL D C 1
ATOM 8832 O O . VAL D 2 59 ? 391.638 339.811 369.036 1.00 128.00 59 VAL D O 1
ATOM 8845 N N . ARG D 2 60 ? 393.768 340.562 369.054 1.00 123.59 60 ARG D N 1
ATOM 8846 C CA . ARG D 2 60 ? 394.444 339.318 368.681 1.00 123.59 60 ARG D CA 1
ATOM 8847 C C . ARG D 2 60 ? 395.523 338.956 369.693 1.00 123.59 60 ARG D C 1
ATOM 8848 O O . ARG D 2 60 ? 396.434 339.740 369.948 1.00 123.59 60 ARG D O 1
ATOM 8869 N N . PHE D 2 61 ? 395.449 337.739 370.217 1.00 123.44 61 PHE D N 1
ATOM 8870 C CA . PHE D 2 61 ? 396.433 337.166 371.125 1.00 123.44 61 PHE D CA 1
ATOM 8871 C C . PHE D 2 61 ? 397.245 336.088 370.405 1.00 123.44 61 PHE D C 1
ATOM 8872 O O . PHE D 2 61 ? 396.645 335.151 369.883 1.00 123.44 61 PHE D O 1
ATOM 8889 N N . PRO D 2 62 ? 398.578 336.143 370.372 1.00 123.29 62 PRO D N 1
ATOM 8890 C CA . PRO D 2 62 ? 399.391 335.005 369.981 1.00 123.29 62 PRO D CA 1
ATOM 8891 C C . PRO D 2 62 ? 399.357 333.942 371.078 1.00 123.29 62 PRO D C 1
ATOM 8892 O O . PRO D 2 62 ? 399.232 334.266 372.254 1.00 123.29 62 PRO D O 1
ATOM 8903 N N . VAL D 2 63 ? 399.479 332.669 370.714 1.00 122.52 63 VAL D N 1
ATOM 8904 C CA . VAL D 2 63 ? 399.502 331.547 371.658 1.00 122.52 63 VAL D CA 1
ATOM 8905 C C . VAL D 2 63 ? 400.378 330.416 371.130 1.00 122.52 63 VAL D C 1
ATOM 8906 O O . VAL D 2 63 ? 400.485 330.200 369.926 1.00 122.52 63 VAL D O 1
ATOM 8919 N N . LEU D 2 64 ? 401.031 329.691 372.028 1.00 124.29 64 LEU D N 1
ATOM 8920 C CA . LEU D 2 64 ? 401.896 328.567 371.692 1.00 124.29 64 LEU D CA 1
ATOM 8921 C C . LEU D 2 64 ? 401.065 327.338 371.298 1.00 124.29 64 LEU D C 1
ATOM 8922 O O . LEU D 2 64 ? 399.994 327.135 371.859 1.00 124.29 64 LEU D O 1
ATOM 8938 N N . SER D 2 65 ? 401.530 326.503 370.364 1.00 126.79 65 SER D N 1
ATOM 8939 C CA . SER D 2 65 ? 400.714 325.390 369.844 1.00 126.79 65 SER D CA 1
ATOM 8940 C C . SER D 2 65 ? 401.425 324.059 369.592 1.00 126.79 65 SER D C 1
ATOM 8941 O O . SER D 2 65 ? 400.740 323.063 369.370 1.00 126.79 65 SER D O 1
ATOM 8949 N N . ALA D 2 66 ? 402.753 323.977 369.673 1.00 129.28 66 ALA D N 1
ATOM 8950 C CA . ALA D 2 66 ? 403.473 322.699 369.701 1.00 129.28 66 ALA D CA 1
ATOM 8951 C C . ALA D 2 66 ? 404.781 322.794 370.496 1.00 129.28 66 ALA D C 1
ATOM 8952 O O . ALA D 2 66 ? 405.335 323.879 370.649 1.00 129.28 66 ALA D O 1
ATOM 8959 N N . LEU D 2 67 ? 405.286 321.664 370.987 1.00 126.56 67 LEU D N 1
ATOM 8960 C CA . LEU D 2 67 ? 406.420 321.598 371.914 1.00 126.56 67 LEU D CA 1
ATOM 8961 C C . LEU D 2 67 ? 407.550 320.688 371.408 1.00 126.56 67 LEU D C 1
ATOM 8962 O O . LEU D 2 67 ? 407.288 319.755 370.648 1.00 126.56 67 LEU D O 1
ATOM 8978 N N . PRO D 2 68 ? 408.810 320.935 371.801 1.00 125.54 68 PRO D N 1
ATOM 8979 C CA . PRO D 2 68 ? 409.950 320.146 371.356 1.00 125.54 68 PRO D CA 1
ATOM 8980 C C . PRO D 2 68 ? 410.007 318.782 372.048 1.00 125.54 68 PRO D C 1
ATOM 8981 O O . PRO D 2 68 ? 409.311 318.545 373.032 1.00 125.54 68 PRO D O 1
ATOM 8992 N N . VAL D 2 69 ? 410.896 317.905 371.580 1.00 124.75 69 VAL D N 1
ATOM 8993 C CA . VAL D 2 69 ? 411.229 316.618 372.218 1.00 124.75 69 VAL D CA 1
ATOM 8994 C C . VAL D 2 69 ? 412.732 316.320 372.121 1.00 124.75 69 VAL D C 1
ATOM 8995 O O . VAL D 2 69 ? 413.483 317.036 371.457 1.00 124.75 69 VAL D O 1
ATOM 9008 N N . ALA D 2 70 ? 413.203 315.288 372.815 1.00 122.89 70 ALA D N 1
ATOM 9009 C CA . ALA D 2 70 ? 414.602 314.863 372.797 1.00 122.89 70 ALA D CA 1
ATOM 9010 C C . ALA D 2 70 ? 414.728 313.335 372.784 1.00 122.89 70 ALA D C 1
ATOM 9011 O O . ALA D 2 70 ? 413.744 312.632 372.999 1.00 122.89 70 ALA D O 1
ATOM 9018 N N . TYR D 2 71 ? 415.915 312.807 372.500 1.00 121.15 71 TYR D N 1
ATOM 9019 C CA . TYR D 2 71 ? 416.102 311.377 372.265 1.00 121.15 71 TYR D CA 1
ATOM 9020 C C . TYR D 2 71 ? 417.436 310.867 372.787 1.00 121.15 71 TYR D C 1
ATOM 9021 O O . TYR D 2 71 ? 418.418 311.600 372.840 1.00 121.15 71 TYR D O 1
ATOM 9039 N N . TRP D 2 72 ? 417.491 309.581 373.117 1.00 117.97 72 TRP D N 1
ATOM 9040 C CA . TRP D 2 72 ? 418.748 308.887 373.377 1.00 117.97 72 TRP D CA 1
ATOM 9041 C C . TRP D 2 72 ? 419.573 308.695 372.105 1.00 117.97 72 TRP D C 1
ATOM 9042 O O . TRP D 2 72 ? 419.028 308.491 371.023 1.00 117.97 72 TRP D O 1
ATOM 9063 N N . VAL D 2 73 ? 420.894 308.670 372.249 1.00 121.09 73 VAL D N 1
ATOM 9064 C CA . VAL D 2 73 ? 421.821 308.267 371.192 1.00 121.09 73 VAL D CA 1
ATOM 9065 C C . VAL D 2 73 ? 422.352 306.875 371.501 1.00 121.09 73 VAL D C 1
ATOM 9066 O O . VAL D 2 73 ? 422.903 306.642 372.570 1.00 121.09 73 VAL D O 1
ATOM 9079 N N . ASN D 2 74 ? 422.202 305.928 370.582 1.00 127.81 74 ASN D N 1
ATOM 9080 C CA . ASN D 2 74 ? 422.486 304.511 370.828 1.00 127.81 74 ASN D CA 1
ATOM 9081 C C . ASN D 2 74 ? 423.975 304.109 370.706 1.00 127.81 74 ASN D C 1
ATOM 9082 O O . ASN D 2 74 ? 424.303 303.106 370.072 1.00 127.81 74 ASN D O 1
ATOM 9093 N N . GLY D 2 75 ? 424.884 304.867 371.311 1.00 129.35 75 GLY D N 1
ATOM 9094 C CA . GLY D 2 75 ? 426.311 304.536 371.401 1.00 129.35 75 GLY D CA 1
ATOM 9095 C C . GLY D 2 75 ? 427.213 305.764 371.478 1.00 129.35 75 GLY D C 1
ATOM 9096 O O . GLY D 2 75 ? 426.745 306.889 371.618 1.00 129.35 75 GLY D O 1
ATOM 9100 N N . ASP D 2 76 ? 428.521 305.568 371.326 1.00 131.83 76 ASP D N 1
ATOM 9101 C CA . ASP D 2 76 ? 429.470 306.671 371.089 1.00 131.83 76 ASP D CA 1
ATOM 9102 C C . ASP D 2 76 ? 429.303 307.314 369.701 1.00 131.83 76 ASP D C 1
ATOM 9103 O O . ASP D 2 76 ? 429.859 308.376 369.429 1.00 131.83 76 ASP D O 1
ATOM 9112 N N . THR D 2 77 ? 428.517 306.703 368.821 1.00 126.29 77 THR D N 1
ATOM 9113 C CA . THR D 2 77 ? 428.077 307.274 367.550 1.00 126.29 77 THR D CA 1
ATOM 9114 C C . THR D 2 77 ? 426.669 306.789 367.212 1.00 126.29 77 THR D C 1
ATOM 9115 O O . THR D 2 77 ? 426.244 305.730 367.672 1.00 126.29 77 THR D O 1
ATOM 9126 N N . GLY D 2 78 ? 425.927 307.566 366.432 1.00 124.88 78 GLY D N 1
ATOM 9127 C CA . GLY D 2 78 ? 424.529 307.328 366.079 1.00 124.88 78 GLY D CA 1
ATOM 9128 C C . GLY D 2 78 ? 423.825 308.650 365.807 1.00 124.88 78 GLY D C 1
ATOM 9129 O O . GLY D 2 78 ? 424.194 309.669 366.385 1.00 124.88 78 GLY D O 1
ATOM 9133 N N . LEU D 2 79 ? 422.846 308.687 364.908 1.00 126.86 79 LEU D N 1
ATOM 9134 C CA . LEU D 2 79 ? 422.276 309.959 364.471 1.00 126.86 79 LEU D CA 1
ATOM 9135 C C . LEU D 2 79 ? 421.458 310.630 365.581 1.00 126.86 79 LEU D C 1
ATOM 9136 O O . LEU D 2 79 ? 420.537 310.030 366.130 1.00 126.86 79 LEU D O 1
ATOM 9152 N N . LYS D 2 80 ? 421.747 311.902 365.867 1.00 124.53 80 LYS D N 1
ATOM 9153 C CA . LYS D 2 80 ? 420.846 312.786 366.617 1.00 124.53 80 LYS D CA 1
ATOM 9154 C C . LYS D 2 80 ? 419.581 313.063 365.778 1.00 124.53 80 LYS D C 1
ATOM 9155 O O . LYS D 2 80 ? 419.609 312.869 364.565 1.00 124.53 80 LYS D O 1
ATOM 9174 N N . GLN D 2 81 ? 418.473 313.504 366.376 1.00 127.58 81 GLN D N 1
ATOM 9175 C CA . GLN D 2 81 ? 417.169 313.609 365.689 1.00 127.58 81 GLN D CA 1
ATOM 9176 C C . GLN D 2 81 ? 416.520 315.003 365.726 1.00 127.58 81 GLN D C 1
ATOM 9177 O O . GLN D 2 81 ? 416.696 315.772 366.666 1.00 127.58 81 GLN D O 1
ATOM 9191 N N . THR D 2 82 ? 415.771 315.326 364.673 1.00 129.83 82 THR D N 1
ATOM 9192 C CA . THR D 2 82 ? 415.210 316.652 364.384 1.00 129.83 82 THR D CA 1
ATOM 9193 C C . THR D 2 82 ? 413.861 316.922 365.062 1.00 129.83 82 THR D C 1
ATOM 9194 O O . THR D 2 82 ? 413.022 316.030 365.132 1.00 129.83 82 THR D O 1
ATOM 9205 N N . THR D 2 83 ? 413.630 318.156 365.561 1.00 129.07 83 THR D N 1
ATOM 9206 C CA . THR D 2 83 ? 412.364 318.569 366.242 1.00 129.07 83 THR D CA 1
ATOM 9207 C C . THR D 2 83 ? 412.077 320.035 365.898 1.00 129.07 83 THR D C 1
ATOM 9208 O O . THR D 2 83 ? 413.045 320.719 365.544 1.00 129.07 83 THR D O 1
ATOM 9219 N N . GLU D 2 84 ? 410.822 320.500 365.998 1.00 124.91 84 GLU D N 1
ATOM 9220 C CA . GLU D 2 84 ? 410.424 321.885 365.603 1.00 124.91 84 GLU D CA 1
ATOM 9221 C C . GLU D 2 84 ? 409.328 322.424 366.530 1.00 124.91 84 GLU D C 1
ATOM 9222 O O . GLU D 2 84 ? 408.707 321.588 367.220 1.00 124.91 84 GLU D O 1
ATOM 9234 N N . ILE D 2 85 ? 409.102 323.747 366.553 1.00 128.01 85 ILE D N 1
ATOM 9235 C CA . ILE D 2 85 ? 408.113 324.432 367.445 1.00 128.01 85 ILE D CA 1
ATOM 9236 C C . ILE D 2 85 ? 407.020 325.077 366.585 1.00 128.01 85 ILE D C 1
ATOM 9237 O O . ILE D 2 85 ? 407.332 325.339 365.405 1.00 128.01 85 ILE D O 1
ATOM 9253 N N . ASN D 2 86 ? 405.814 325.324 367.132 1.00 130.82 86 ASN D N 1
ATOM 9254 C CA . ASN D 2 86 ? 404.774 326.097 366.441 1.00 130.82 86 ASN D CA 1
ATOM 9255 C C . ASN D 2 86 ? 403.990 327.046 367.367 1.00 130.82 86 ASN D C 1
ATOM 9256 O O . ASN D 2 86 ? 403.869 326.813 368.569 1.00 130.82 86 ASN D O 1
ATOM 9267 N N . TRP D 2 87 ? 403.396 328.079 366.763 1.00 124.21 87 TRP D N 1
ATOM 9268 C CA . TRP D 2 87 ? 402.489 329.048 367.383 1.00 124.21 87 TRP D CA 1
ATOM 9269 C C . TRP D 2 87 ? 401.243 329.266 366.519 1.00 124.21 87 TRP D C 1
ATOM 9270 O O . TRP D 2 87 ? 401.227 328.945 365.333 1.00 124.21 87 TRP D O 1
ATOM 9291 N N . THR D 2 88 ? 400.206 329.866 367.093 1.00 126.06 88 THR D N 1
ATOM 9292 C CA . THR D 2 88 ? 399.023 330.366 366.382 1.00 126.06 88 THR D CA 1
ATOM 9293 C C . THR D 2 88 ? 398.437 331.564 367.139 1.00 126.06 88 THR D C 1
ATOM 9294 O O . THR D 2 88 ? 399.120 332.147 367.976 1.00 126.06 88 THR D O 1
ATOM 9305 N N . ASN D 2 89 ? 397.203 331.980 366.872 1.00 124.50 89 ASN D N 1
ATOM 9306 C CA . ASN D 2 89 ? 396.574 333.099 367.571 1.00 124.50 89 ASN D CA 1
ATOM 9307 C C . ASN D 2 89 ? 395.066 332.934 367.766 1.00 124.50 89 ASN D C 1
ATOM 9308 O O . ASN D 2 89 ? 394.411 332.245 366.991 1.00 124.50 89 ASN D O 1
ATOM 9319 N N . LYS D 2 90 ? 394.525 333.620 368.774 1.00 120.62 90 LYS D N 1
ATOM 9320 C CA . LYS D 2 90 ? 393.108 333.661 369.154 1.00 120.62 90 LYS D CA 1
ATOM 9321 C C . LYS D 2 90 ? 392.602 335.099 369.176 1.00 120.62 90 LYS D C 1
ATOM 9322 O O . LYS D 2 90 ? 393.387 336.031 369.329 1.00 120.62 90 LYS D O 1
ATOM 9341 N N . TYR D 2 91 ? 391.300 335.283 369.032 1.00 120.34 91 TYR D N 1
ATOM 9342 C CA . TYR D 2 91 ? 390.675 336.592 368.863 1.00 120.34 91 TYR D CA 1
ATOM 9343 C C . TYR D 2 91 ? 389.625 336.902 369.921 1.00 120.34 91 TYR D C 1
ATOM 9344 O O . TYR D 2 91 ? 389.051 336.004 370.530 1.00 120.34 91 TYR D O 1
ATOM 9362 N N . LEU D 2 92 ? 389.342 338.184 370.111 1.00 121.46 92 LEU D N 1
ATOM 9363 C CA . LEU D 2 92 ? 388.237 338.698 370.916 1.00 121.46 92 LEU D CA 1
ATOM 9364 C C . LEU D 2 92 ? 387.564 339.853 370.174 1.00 121.46 92 LEU D C 1
ATOM 9365 O O . LEU D 2 92 ? 388.237 340.772 369.713 1.00 121.46 92 LEU D O 1
ATOM 9381 N N . ASN D 2 93 ? 386.238 339.816 370.094 1.00 119.93 93 ASN D N 1
ATOM 9382 C CA . ASN D 2 93 ? 385.403 340.747 369.340 1.00 119.93 93 ASN D CA 1
ATOM 9383 C C . ASN D 2 93 ? 384.478 341.532 370.270 1.00 119.93 93 ASN D C 1
ATOM 9384 O O . ASN D 2 93 ? 384.057 341.008 371.296 1.00 119.93 93 ASN D O 1
ATOM 9395 N N . ILE D 2 94 ? 384.106 342.754 369.890 1.00 119.54 94 ILE D N 1
ATOM 9396 C CA . ILE D 2 94 ? 383.282 343.651 370.705 1.00 119.54 94 ILE D CA 1
ATOM 9397 C C . ILE D 2 94 ? 381.872 343.788 370.127 1.00 119.54 94 ILE D C 1
ATOM 9398 O O . ILE D 2 94 ? 381.709 343.882 368.916 1.00 119.54 94 ILE D O 1
ATOM 9414 N N . GLU D 2 95 ? 380.843 343.849 370.965 1.00 121.66 95 GLU D N 1
ATOM 9415 C CA . GLU D 2 95 ? 379.428 343.897 370.569 1.00 121.66 95 GLU D CA 1
ATOM 9416 C C . GLU D 2 95 ? 378.612 344.873 371.429 1.00 121.66 95 GLU D C 1
ATOM 9417 O O . GLU D 2 95 ? 379.062 345.273 372.500 1.00 121.66 95 GLU D O 1
ATOM 9429 N N . GLU D 2 96 ? 377.422 345.282 370.970 1.00 121.89 96 GLU D N 1
ATOM 9430 C CA . GLU D 2 96 ? 376.599 346.316 371.618 1.00 121.89 96 GLU D CA 1
ATOM 9431 C C . GLU D 2 96 ? 375.335 345.814 372.322 1.00 121.89 96 GLU D C 1
ATOM 9432 O O . GLU D 2 96 ? 374.534 345.085 371.739 1.00 121.89 96 GLU D O 1
ATOM 9444 N N . ILE D 2 97 ? 375.101 346.328 373.530 1.00 116.73 97 ILE D N 1
ATOM 9445 C CA . ILE D 2 97 ? 373.816 346.268 374.236 1.00 116.73 97 ILE D CA 1
ATOM 9446 C C . ILE D 2 97 ? 373.199 347.661 374.240 1.00 116.73 97 ILE D C 1
ATOM 9447 O O . ILE D 2 97 ? 373.912 348.633 374.491 1.00 116.73 97 ILE D O 1
ATOM 9463 N N . ALA D 2 98 ? 371.891 347.781 374.012 1.00 120.47 98 ALA D N 1
ATOM 9464 C CA . ALA D 2 98 ? 371.204 349.071 374.044 1.00 120.47 98 ALA D CA 1
ATOM 9465 C C . ALA D 2 98 ? 369.716 348.996 374.405 1.00 120.47 98 ALA D C 1
ATOM 9466 O O . ALA D 2 98 ? 369.082 347.951 374.283 1.00 120.47 98 ALA D O 1
ATOM 9473 N N . THR D 2 99 ? 369.152 350.137 374.803 1.00 120.18 99 THR D N 1
ATOM 9474 C CA . THR D 2 99 ? 367.716 350.348 375.059 1.00 120.18 99 THR D CA 1
ATOM 9475 C C . THR D 2 99 ? 367.322 351.794 374.832 1.00 120.18 99 THR D C 1
ATOM 9476 O O . THR D 2 99 ? 368.123 352.694 375.087 1.00 120.18 99 THR D O 1
ATOM 9487 N N . ILE D 2 100 ? 366.062 352.040 374.499 1.00 123.15 100 ILE D N 1
ATOM 9488 C CA . ILE D 2 100 ? 365.486 353.382 374.469 1.00 123.15 100 ILE D CA 1
ATOM 9489 C C . ILE D 2 100 ? 364.156 353.414 375.226 1.00 123.15 100 ILE D C 1
ATOM 9490 O O . ILE D 2 100 ? 363.341 352.507 375.106 1.00 123.15 100 ILE D O 1
ATOM 9506 N N . VAL D 2 101 ? 363.939 354.445 376.037 1.00 121.98 101 VAL D N 1
ATOM 9507 C CA . VAL D 2 101 ? 362.806 354.557 376.961 1.00 121.98 101 VAL D CA 1
ATOM 9508 C C . VAL D 2 101 ? 362.028 355.837 376.675 1.00 121.98 101 VAL D C 1
ATOM 9509 O O . VAL D 2 101 ? 362.562 356.911 376.934 1.00 121.98 101 VAL D O 1
ATOM 9522 N N . PRO D 2 102 ? 360.799 355.774 376.151 1.00 120.27 102 PRO D N 1
ATOM 9523 C CA . PRO D 2 102 ? 359.978 356.946 375.890 1.00 120.27 102 PRO D CA 1
ATOM 9524 C C . PRO D 2 102 ? 359.075 357.297 377.074 1.00 120.27 102 PRO D C 1
ATOM 9525 O O . PRO D 2 102 ? 358.675 356.419 377.830 1.00 120.27 102 PRO D O 1
ATOM 9536 N N . VAL D 2 103 ? 358.691 358.564 377.208 1.00 125.38 103 VAL D N 1
ATOM 9537 C CA . VAL D 2 103 ? 357.706 359.046 378.189 1.00 125.38 103 VAL D CA 1
ATOM 9538 C C . VAL D 2 103 ? 356.933 360.263 377.663 1.00 125.38 103 VAL D C 1
ATOM 9539 O O . VAL D 2 103 ? 357.515 361.100 376.971 1.00 125.38 103 VAL D O 1
ATOM 9552 N N . PRO D 2 104 ? 355.643 360.436 377.994 1.00 126.50 104 PRO D N 1
ATOM 9553 C CA . PRO D 2 104 ? 354.909 361.651 377.683 1.00 126.50 104 PRO D CA 1
ATOM 9554 C C . PRO D 2 104 ? 355.458 362.808 378.503 1.00 126.50 104 PRO D C 1
ATOM 9555 O O . PRO D 2 104 ? 355.526 362.729 379.729 1.00 126.50 104 PRO D O 1
ATOM 9566 N N . ASP D 2 105 ? 355.863 363.895 377.860 1.00 129.71 105 ASP D N 1
ATOM 9567 C CA . ASP D 2 105 ? 356.671 364.894 378.559 1.00 129.71 105 ASP D CA 1
ATOM 9568 C C . ASP D 2 105 ? 355.856 365.747 379.543 1.00 129.71 105 ASP D C 1
ATOM 9569 O O . ASP D 2 105 ? 356.416 366.340 380.460 1.00 129.71 105 ASP D O 1
ATOM 9578 N N . ASN D 2 106 ? 354.530 365.741 379.423 1.00 127.59 106 ASN D N 1
ATOM 9579 C CA . ASN D 2 106 ? 353.634 366.334 380.404 1.00 127.59 106 ASN D CA 1
ATOM 9580 C C . ASN D 2 106 ? 353.556 365.474 381.676 1.00 127.59 106 ASN D C 1
ATOM 9581 O O . ASN D 2 106 ? 353.669 365.994 382.781 1.00 127.59 106 ASN D O 1
ATOM 9592 N N . VAL D 2 107 ? 353.467 364.145 381.546 1.00 124.41 107 VAL D N 1
ATOM 9593 C CA . VAL D 2 107 ? 353.494 363.236 382.704 1.00 124.41 107 VAL D CA 1
ATOM 9594 C C . VAL D 2 107 ? 354.781 363.419 383.483 1.00 124.41 107 VAL D C 1
ATOM 9595 O O . VAL D 2 107 ? 354.752 363.580 384.696 1.00 124.41 107 VAL D O 1
ATOM 9608 N N . LEU D 2 108 ? 355.908 363.478 382.789 1.00 126.95 108 LEU D N 1
ATOM 9609 C CA . LEU D 2 108 ? 357.210 363.686 383.408 1.00 126.95 108 LEU D CA 1
ATOM 9610 C C . LEU D 2 108 ? 357.296 365.000 384.202 1.00 126.95 108 LEU D C 1
ATOM 9611 O O . LEU D 2 108 ? 358.116 365.114 385.109 1.00 126.95 108 LEU D O 1
ATOM 9627 N N . ALA D 2 109 ? 356.454 365.985 383.903 1.00 130.53 109 ALA D N 1
ATOM 9628 C CA . ALA D 2 109 ? 356.365 367.212 384.679 1.00 130.53 109 ALA D CA 1
ATOM 9629 C C . ALA D 2 109 ? 355.375 367.110 385.850 1.00 130.53 109 ALA D C 1
ATOM 9630 O O . ALA D 2 109 ? 355.642 367.631 386.928 1.00 130.53 109 ALA D O 1
ATOM 9637 N N . ASP D 2 110 ? 354.235 366.448 385.665 1.00 137.87 110 ASP D N 1
ATOM 9638 C CA . ASP D 2 110 ? 353.210 366.309 386.708 1.00 137.87 110 ASP D CA 1
ATOM 9639 C C . ASP D 2 110 ? 353.567 365.301 387.808 1.00 137.87 110 ASP D C 1
ATOM 9640 O O . ASP D 2 110 ? 353.105 365.435 388.939 1.00 137.87 110 ASP D O 1
ATOM 9649 N N . VAL D 2 111 ? 354.351 364.273 387.496 1.00 138.67 111 VAL D N 1
ATOM 9650 C CA . VAL D 2 111 ? 354.667 363.166 388.411 1.00 138.67 111 VAL D CA 1
ATOM 9651 C C . VAL D 2 111 ? 355.407 363.617 389.671 1.00 138.67 111 VAL D C 1
ATOM 9652 O O . VAL D 2 111 ? 356.142 364.601 389.681 1.00 138.67 111 VAL D O 1
ATOM 9665 N N . ASP D 2 112 ? 355.198 362.893 390.763 1.00 141.35 112 ASP D N 1
ATOM 9666 C CA . ASP D 2 112 ? 355.582 363.301 392.112 1.00 141.35 112 ASP D CA 1
ATOM 9667 C C . ASP D 2 112 ? 357.112 363.405 392.352 1.00 141.35 112 ASP D C 1
ATOM 9668 O O . ASP D 2 112 ? 357.519 364.087 393.291 1.00 141.35 112 ASP D O 1
ATOM 9677 N N . VAL D 2 113 ? 357.961 362.762 391.537 1.00 138.38 113 VAL D N 1
ATOM 9678 C CA . VAL D 2 113 ? 359.435 362.637 391.716 1.00 138.38 113 VAL D CA 1
ATOM 9679 C C . VAL D 2 113 ? 360.194 362.505 390.383 1.00 138.38 113 VAL D C 1
ATOM 9680 O O . VAL D 2 113 ? 359.594 362.200 389.359 1.00 138.38 113 VAL D O 1
ATOM 9693 N N . ASN D 2 114 ? 361.518 362.698 390.370 1.00 135.10 114 ASN D N 1
ATOM 9694 C CA . ASN D 2 114 ? 362.355 362.552 389.169 1.00 135.10 114 ASN D CA 1
ATOM 9695 C C . ASN D 2 114 ? 362.380 361.109 388.631 1.00 135.10 114 ASN D C 1
ATOM 9696 O O . ASN D 2 114 ? 363.030 360.232 389.199 1.00 135.10 114 ASN D O 1
ATOM 9707 N N . VAL D 2 115 ? 361.735 360.862 387.492 1.00 128.77 115 VAL D N 1
ATOM 9708 C CA . VAL D 2 115 ? 361.632 359.508 386.938 1.00 128.77 115 VAL D CA 1
ATOM 9709 C C . VAL D 2 115 ? 362.930 358.972 386.356 1.00 128.77 115 VAL D C 1
ATOM 9710 O O . VAL D 2 115 ? 363.154 357.768 386.429 1.00 128.77 115 VAL D O 1
ATOM 9723 N N . TRP D 2 116 ? 363.815 359.808 385.812 1.00 125.33 116 TRP D N 1
ATOM 9724 C CA . TRP D 2 116 ? 365.093 359.304 385.314 1.00 125.33 116 TRP D CA 1
ATOM 9725 C C . TRP D 2 116 ? 365.939 358.767 386.461 1.00 125.33 116 TRP D C 1
ATOM 9726 O O . TRP D 2 116 ? 366.498 357.677 386.375 1.00 125.33 116 TRP D O 1
ATOM 9747 N N . ASP D 2 117 ? 365.976 359.494 387.570 1.00 130.39 117 ASP D N 1
ATOM 9748 C CA . ASP D 2 117 ? 366.677 359.047 388.760 1.00 130.39 117 ASP D CA 1
ATOM 9749 C C . ASP D 2 117 ? 366.071 357.754 389.323 1.00 130.39 117 ASP D C 1
ATOM 9750 O O . ASP D 2 117 ? 366.791 356.823 389.664 1.00 130.39 117 ASP D O 1
ATOM 9759 N N . GLU D 2 118 ? 364.745 357.647 389.367 1.00 126.04 118 GLU D N 1
ATOM 9760 C CA . GLU D 2 118 ? 364.078 356.425 389.810 1.00 126.04 118 GLU D CA 1
ATOM 9761 C C . GLU D 2 118 ? 364.362 355.220 388.915 1.00 126.04 118 GLU D C 1
ATOM 9762 O O . GLU D 2 118 ? 364.561 354.122 389.419 1.00 126.04 118 GLU D O 1
ATOM 9774 N N . ALA D 2 119 ? 364.389 355.382 387.597 1.00 121.92 119 ALA D N 1
ATOM 9775 C CA . ALA D 2 119 ? 364.599 354.261 386.687 1.00 121.92 119 ALA D CA 1
ATOM 9776 C C . ALA D 2 119 ? 366.048 353.751 386.672 1.00 121.92 119 ALA D C 1
ATOM 9777 O O . ALA D 2 119 ? 366.300 352.579 386.389 1.00 121.92 119 ALA D O 1
ATOM 9784 N N . MET D 2 120 ? 367.007 354.628 386.951 1.00 123.99 120 MET D N 1
ATOM 9785 C CA . MET D 2 120 ? 368.418 354.393 386.672 1.00 123.99 120 MET D CA 1
ATOM 9786 C C . MET D 2 120 ? 368.973 353.069 387.219 1.00 123.99 120 MET D C 1
ATOM 9787 O O . MET D 2 120 ? 369.552 352.310 386.441 1.00 123.99 120 MET D O 1
ATOM 9801 N N . PRO D 2 121 ? 368.781 352.720 388.522 1.00 120.29 121 PRO D N 1
ATOM 9802 C CA . PRO D 2 121 ? 369.337 351.491 389.091 1.00 120.29 121 PRO D CA 1
ATOM 9803 C C . PRO D 2 121 ? 368.653 350.258 388.495 1.00 120.29 121 PRO D C 1
ATOM 9804 O O . PRO D 2 121 ? 369.282 349.239 388.522 1.00 120.29 121 PRO D O 1
ATOM 9815 N N . TYR D 2 122 ? 367.373 350.343 388.120 1.00 119.50 122 TYR D N 1
ATOM 9816 C CA . TYR D 2 122 ? 366.635 349.242 387.442 1.00 119.50 122 TYR D CA 1
ATOM 9817 C C . TYR D 2 122 ? 367.187 349.069 386.031 1.00 119.50 122 TYR D C 1
ATOM 9818 O O . TYR D 2 122 ? 367.171 347.930 385.565 1.00 119.50 122 TYR D O 1
ATOM 9836 N N . LEU D 2 123 ? 367.529 350.164 385.347 1.00 119.56 123 LEU D N 1
ATOM 9837 C CA . LEU D 2 123 ? 368.121 350.126 383.983 1.00 119.56 123 LEU D CA 1
ATOM 9838 C C . LEU D 2 123 ? 369.527 349.516 384.030 1.00 119.56 123 LEU D C 1
ATOM 9839 O O . LEU D 2 123 ? 369.829 348.776 383.113 1.00 119.56 123 LEU D O 1
ATOM 9855 N N . ILE D 2 124 ? 370.353 349.821 385.039 1.00 118.87 124 ILE D N 1
ATOM 9856 C CA . ILE D 2 124 ? 371.772 349.337 385.128 1.00 118.87 124 ILE D CA 1
ATOM 9857 C C . ILE D 2 124 ? 371.755 347.825 385.390 1.00 118.87 124 ILE D C 1
ATOM 9858 O O . ILE D 2 124 ? 372.599 347.158 384.819 1.00 118.87 124 ILE D O 1
ATOM 9874 N N . GLU D 2 125 ? 370.890 347.336 386.281 1.00 123.74 125 GLU D N 1
ATOM 9875 C CA . GLU D 2 125 ? 370.722 345.919 386.577 1.00 123.74 125 GLU D CA 1
ATOM 9876 C C . GLU D 2 125 ? 370.367 345.123 385.323 1.00 123.74 125 GLU D C 1
ATOM 9877 O O . GLU D 2 125 ? 371.011 344.118 385.028 1.00 123.74 125 GLU D O 1
ATOM 9889 N N . ALA D 2 126 ? 369.382 345.578 384.551 1.00 118.32 126 ALA D N 1
ATOM 9890 C CA . ALA D 2 126 ? 368.937 344.864 383.365 1.00 118.32 126 ALA D CA 1
ATOM 9891 C C . ALA D 2 126 ? 370.065 344.667 382.352 1.00 118.32 126 ALA D C 1
ATOM 9892 O O . ALA D 2 126 ? 370.215 343.572 381.807 1.00 118.32 126 ALA D O 1
ATOM 9899 N N . PHE D 2 127 ? 370.909 345.680 382.139 1.00 117.39 127 PHE D N 1
ATOM 9900 C CA . PHE D 2 127 ? 372.079 345.537 381.274 1.00 117.39 127 PHE D CA 1
ATOM 9901 C C . PHE D 2 127 ? 372.945 344.380 381.761 1.00 117.39 127 PHE D C 1
ATOM 9902 O O . PHE D 2 127 ? 373.147 343.405 381.035 1.00 117.39 127 PHE D O 1
ATOM 9919 N N . GLY D 2 128 ? 373.361 344.420 383.024 1.00 119.76 128 GLY D N 1
ATOM 9920 C CA . GLY D 2 128 ? 374.173 343.361 383.609 1.00 119.76 128 GLY D CA 1
ATOM 9921 C C . GLY D 2 128 ? 373.552 341.973 383.440 1.00 119.76 128 GLY D C 1
ATOM 9922 O O . GLY D 2 128 ? 374.223 341.037 383.010 1.00 119.76 128 GLY D O 1
ATOM 9926 N N . ARG D 2 129 ? 372.250 341.849 383.692 1.00 120.22 129 ARG D N 1
ATOM 9927 C CA . ARG D 2 129 ? 371.545 340.568 383.612 1.00 120.22 129 ARG D CA 1
ATOM 9928 C C . ARG D 2 129 ? 371.613 339.986 382.213 1.00 120.22 129 ARG D C 1
ATOM 9929 O O . ARG D 2 129 ? 371.916 338.808 382.051 1.00 120.22 129 ARG D O 1
ATOM 9950 N N . THR D 2 130 ? 371.377 340.792 381.183 1.00 118.97 130 THR D N 1
ATOM 9951 C CA . THR D 2 130 ? 371.428 340.267 379.813 1.00 118.97 130 THR D CA 1
ATOM 9952 C C . THR D 2 130 ? 372.819 339.803 379.431 1.00 118.97 130 THR D C 1
ATOM 9953 O O . THR D 2 130 ? 372.945 338.782 378.762 1.00 118.97 130 THR D O 1
ATOM 9964 N N . LEU D 2 131 ? 373.861 340.487 379.895 1.00 118.18 131 LEU D N 1
ATOM 9965 C CA . LEU D 2 131 ? 375.221 340.069 379.612 1.00 118.18 131 LEU D CA 1
ATOM 9966 C C . LEU D 2 131 ? 375.522 338.712 380.243 1.00 118.18 131 LEU D C 1
ATOM 9967 O O . LEU D 2 131 ? 375.948 337.797 379.545 1.00 118.18 131 LEU D O 1
ATOM 9983 N N . ASP D 2 132 ? 375.251 338.563 381.537 1.00 122.34 132 ASP D N 1
ATOM 9984 C CA . ASP D 2 132 ? 375.471 337.294 382.229 1.00 122.34 132 ASP D CA 1
ATOM 9985 C C . ASP D 2 132 ? 374.715 336.149 381.553 1.00 122.34 132 ASP D C 1
ATOM 9986 O O . ASP D 2 132 ? 375.286 335.097 381.281 1.00 122.34 132 ASP D O 1
ATOM 9995 N N . SER D 2 133 ? 373.442 336.364 381.231 1.00 116.51 133 SER D N 1
ATOM 9996 C CA . SER D 2 133 ? 372.608 335.361 380.579 1.00 116.51 133 SER D CA 1
ATOM 9997 C C . SER D 2 133 ? 373.209 334.910 379.251 1.00 116.51 133 SER D C 1
ATOM 9998 O O . SER D 2 133 ? 373.347 333.714 378.989 1.00 116.51 133 SER D O 1
ATOM 10006 N N . ALA D 2 134 ? 373.651 335.864 378.439 1.00 115.53 134 ALA D N 1
ATOM 10007 C CA . ALA D 2 134 ? 374.206 335.568 377.137 1.00 115.53 134 ALA D CA 1
ATOM 10008 C C . ALA D 2 134 ? 375.498 334.760 377.229 1.00 115.53 134 ALA D C 1
ATOM 10009 O O . ALA D 2 134 ? 375.663 333.808 376.476 1.00 115.53 134 ALA D O 1
ATOM 10016 N N . VAL D 2 135 ? 376.415 335.095 378.135 1.00 115.92 135 VAL D N 1
ATOM 10017 C CA . VAL D 2 135 ? 377.683 334.367 378.216 1.00 115.92 135 VAL D CA 1
ATOM 10018 C C . VAL D 2 135 ? 377.513 332.965 378.791 1.00 115.92 135 VAL D C 1
ATOM 10019 O O . VAL D 2 135 ? 378.073 332.009 378.258 1.00 115.92 135 VAL D O 1
ATOM 10032 N N . VAL D 2 136 ? 376.739 332.798 379.860 1.00 113.76 136 VAL D N 1
ATOM 10033 C CA . VAL D 2 136 ? 376.688 331.500 380.538 1.00 113.76 136 VAL D CA 1
ATOM 10034 C C . VAL D 2 136 ? 375.745 330.502 379.863 1.00 113.76 136 VAL D C 1
ATOM 10035 O O . VAL D 2 136 ? 376.042 329.310 379.849 1.00 113.76 136 VAL D O 1
ATOM 10048 N N . PHE D 2 137 ? 374.661 330.963 379.231 1.00 118.65 137 PHE D N 1
ATOM 10049 C CA . PHE D 2 137 ? 373.659 330.100 378.594 1.00 118.65 137 PHE D CA 1
ATOM 10050 C C . PHE D 2 137 ? 373.479 330.319 377.090 1.00 118.65 137 PHE D C 1
ATOM 10051 O O . PHE D 2 137 ? 372.786 329.537 376.446 1.00 118.65 137 PHE D O 1
ATOM 10068 N N . GLY D 2 138 ? 374.081 331.347 376.493 1.00 119.04 138 GLY D N 1
ATOM 10069 C CA . GLY D 2 138 ? 374.013 331.564 375.043 1.00 119.04 138 GLY D CA 1
ATOM 10070 C C . GLY D 2 138 ? 372.696 332.144 374.533 1.00 119.04 138 GLY D C 1
ATOM 10071 O O . GLY D 2 138 ? 372.458 332.167 373.330 1.00 119.04 138 GLY D O 1
ATOM 10075 N N . THR D 2 139 ? 371.839 332.628 375.424 1.00 118.58 139 THR D N 1
ATOM 10076 C CA . THR D 2 139 ? 370.557 333.257 375.095 1.00 118.58 139 THR D CA 1
ATOM 10077 C C . THR D 2 139 ? 370.746 334.437 374.146 1.00 118.58 139 THR D C 1
ATOM 10078 O O . THR D 2 139 ? 371.368 335.439 374.487 1.00 118.58 139 THR D O 1
ATOM 10089 N N . ASN D 2 140 ? 370.233 334.316 372.920 1.00 119.80 140 ASN D N 1
ATOM 10090 C CA . ASN D 2 140 ? 370.288 335.362 371.891 1.00 119.80 140 ASN D CA 1
ATOM 10091 C C . ASN D 2 140 ? 371.702 335.876 371.551 1.00 119.80 140 ASN D C 1
ATOM 10092 O O . ASN D 2 140 ? 371.839 336.962 370.990 1.00 119.80 140 ASN D O 1
ATOM 10103 N N . ALA D 2 141 ? 372.763 335.154 371.908 1.00 116.24 141 ALA D N 1
ATOM 10104 C CA . ALA D 2 141 ? 374.115 335.694 371.854 1.00 116.24 141 ALA D CA 1
ATOM 10105 C C . ALA D 2 141 ? 374.540 336.039 370.419 1.00 116.24 141 ALA D C 1
ATOM 10106 O O . ALA D 2 141 ? 374.224 335.290 369.492 1.00 116.24 141 ALA D O 1
ATOM 10113 N N . PRO D 2 142 ? 375.265 337.142 370.202 1.00 115.24 142 PRO D N 1
ATOM 10114 C CA . PRO D 2 142 ? 375.730 337.522 368.879 1.00 115.24 142 PRO D CA 1
ATOM 10115 C C . PRO D 2 142 ? 376.718 336.491 368.334 1.00 115.24 142 PRO D C 1
ATOM 10116 O O . PRO D 2 142 ? 377.596 336.008 369.046 1.00 115.24 142 PRO D O 1
ATOM 10127 N N . GLY D 2 143 ? 376.595 336.165 367.051 1.00 116.64 143 GLY D N 1
ATOM 10128 C CA . GLY D 2 143 ? 377.319 335.062 366.412 1.00 116.64 143 GLY D CA 1
ATOM 10129 C C . GLY D 2 143 ? 378.842 335.204 366.383 1.00 116.64 143 GLY D C 1
ATOM 10130 O O . GLY D 2 143 ? 379.556 334.233 366.150 1.00 116.64 143 GLY D O 1
ATOM 10134 N N . THR D 2 144 ? 379.359 336.398 366.637 1.00 117.57 144 THR D N 1
ATOM 10135 C CA . THR D 2 144 ? 380.791 336.684 366.733 1.00 117.57 144 THR D CA 1
ATOM 10136 C C . THR D 2 144 ? 381.425 336.191 368.029 1.00 117.57 144 THR D C 1
ATOM 10137 O O . THR D 2 144 ? 382.629 335.953 368.051 1.00 117.57 144 THR D O 1
ATOM 10148 N N . PHE D 2 145 ? 380.672 336.031 369.119 1.00 113.85 145 PHE D N 1
ATOM 10149 C CA . PHE D 2 145 ? 381.227 335.523 370.374 1.00 113.85 145 PHE D CA 1
ATOM 10150 C C . PHE D 2 145 ? 381.599 334.040 370.270 1.00 113.85 145 PHE D C 1
ATOM 10151 O O . PHE D 2 145 ? 380.935 333.289 369.552 1.00 113.85 145 PHE D O 1
ATOM 10168 N N . PRO D 2 146 ? 382.617 333.576 371.011 1.00 110.41 146 PRO D N 1
ATOM 10169 C CA . PRO D 2 146 ? 382.876 332.155 371.192 1.00 110.41 146 PRO D CA 1
ATOM 10170 C C . PRO D 2 146 ? 381.695 331.464 371.880 1.00 110.41 146 PRO D C 1
ATOM 10171 O O . PRO D 2 146 ? 380.824 332.116 372.451 1.00 110.41 146 PRO D O 1
ATOM 10182 N N . GLN D 2 147 ? 381.652 330.135 371.822 1.00 113.28 147 GLN D N 1
ATOM 10183 C CA . GLN D 2 147 ? 380.536 329.338 372.329 1.00 113.28 147 GLN D CA 1
ATOM 10184 C C . GLN D 2 147 ? 380.263 329.592 373.815 1.00 113.28 147 GLN D C 1
ATOM 10185 O O . GLN D 2 147 ? 381.193 329.698 374.610 1.00 113.28 147 GLN D O 1
ATOM 10199 N N . ALA D 2 148 ? 378.989 329.665 374.199 1.00 115.88 148 ALA D N 1
ATOM 10200 C CA . ALA D 2 148 ? 378.588 329.863 375.586 1.00 115.88 148 ALA D CA 1
ATOM 10201 C C . ALA D 2 148 ? 379.076 328.733 376.501 1.00 115.88 148 ALA D C 1
ATOM 10202 O O . ALA D 2 148 ? 379.265 327.599 376.057 1.00 115.88 148 ALA D O 1
ATOM 10209 N N . ILE D 2 149 ? 379.228 329.033 377.790 1.00 112.69 149 ILE D N 1
ATOM 10210 C CA . ILE D 2 149 ? 379.857 328.122 378.745 1.00 112.69 149 ILE D CA 1
ATOM 10211 C C . ILE D 2 149 ? 379.201 326.750 378.740 1.00 112.69 149 ILE D C 1
ATOM 10212 O O . ILE D 2 149 ? 379.865 325.766 378.439 1.00 112.69 149 ILE D O 1
ATOM 10228 N N . VAL D 2 150 ? 377.914 326.650 379.066 1.00 113.84 150 VAL D N 1
ATOM 10229 C CA . VAL D 2 150 ? 377.299 325.340 379.303 1.00 113.84 150 VAL D CA 1
ATOM 10230 C C . VAL D 2 150 ? 377.411 324.406 378.094 1.00 113.84 150 VAL D C 1
ATOM 10231 O O . VAL D 2 150 ? 377.887 323.285 378.271 1.00 113.84 150 VAL D O 1
ATOM 10244 N N . PRO D 2 151 ? 377.102 324.828 376.859 1.00 113.17 151 PRO D N 1
ATOM 10245 C CA . PRO D 2 151 ? 377.344 324.000 375.690 1.00 113.17 151 PRO D CA 1
ATOM 10246 C C . PRO D 2 151 ? 378.799 323.565 375.532 1.00 113.17 151 PRO D C 1
ATOM 10247 O O . PRO D 2 151 ? 379.062 322.399 375.246 1.00 113.17 151 PRO D O 1
ATOM 10258 N N . ALA D 2 152 ? 379.766 324.449 375.757 1.00 113.47 152 ALA D N 1
ATOM 10259 C CA . ALA D 2 152 ? 381.166 324.074 375.619 1.00 113.47 152 ALA D CA 1
ATOM 10260 C C . ALA D 2 152 ? 381.583 323.017 376.649 1.00 113.47 152 ALA D C 1
ATOM 10261 O O . ALA D 2 152 ? 382.260 322.051 376.307 1.00 113.47 152 ALA D O 1
ATOM 10268 N N . ILE D 2 153 ? 381.137 323.150 377.897 1.00 116.04 153 ILE D N 1
ATOM 10269 C CA . ILE D 2 153 ? 381.453 322.192 378.956 1.00 116.04 153 ILE D CA 1
ATOM 10270 C C . ILE D 2 153 ? 380.930 320.812 378.598 1.00 116.04 153 ILE D C 1
ATOM 10271 O O . ILE D 2 153 ? 381.637 319.820 378.768 1.00 116.04 153 ILE D O 1
ATOM 10287 N N . ALA D 2 154 ? 379.720 320.733 378.050 1.00 114.40 154 ALA D N 1
ATOM 10288 C CA . ALA D 2 154 ? 379.184 319.471 377.568 1.00 114.40 154 ALA D CA 1
ATOM 10289 C C . ALA D 2 154 ? 380.002 318.915 376.399 1.00 114.40 154 ALA D C 1
ATOM 10290 O O . ALA D 2 154 ? 380.357 317.741 376.402 1.00 114.40 154 ALA D O 1
ATOM 10297 N N . ALA D 2 155 ? 380.356 319.746 375.422 1.00 114.67 155 ALA D N 1
ATOM 10298 C CA . ALA D 2 155 ? 381.103 319.304 374.249 1.00 114.67 155 ALA D CA 1
ATOM 10299 C C . ALA D 2 155 ? 382.498 318.773 374.603 1.00 114.67 155 ALA D C 1
ATOM 10300 O O . ALA D 2 155 ? 382.917 317.738 374.092 1.00 114.67 155 ALA D O 1
ATOM 10307 N N . ALA D 2 156 ? 383.196 319.426 375.527 1.00 116.27 156 ALA D N 1
ATOM 10308 C CA . ALA D 2 156 ? 384.478 318.956 376.038 1.00 116.27 156 ALA D CA 1
ATOM 10309 C C . ALA D 2 156 ? 384.361 317.717 376.946 1.00 116.27 156 ALA D C 1
ATOM 10310 O O . ALA D 2 156 ? 385.374 317.126 377.312 1.00 116.27 156 ALA D O 1
ATOM 10317 N N . GLY D 2 157 ? 383.147 317.304 377.319 1.00 118.18 157 GLY D N 1
ATOM 10318 C CA . GLY D 2 157 ? 382.905 316.124 378.150 1.00 118.18 157 GLY D CA 1
ATOM 10319 C C . GLY D 2 157 ? 383.088 316.357 379.650 1.00 118.18 157 GLY D C 1
ATOM 10320 O O . GLY D 2 157 ? 383.300 315.411 380.398 1.00 118.18 157 GLY D O 1
ATOM 10324 N N . ASN D 2 158 ? 383.000 317.597 380.115 1.00 116.73 158 ASN D N 1
ATOM 10325 C CA . ASN D 2 158 ? 383.227 317.972 381.511 1.00 116.73 158 ASN D CA 1
ATOM 10326 C C . ASN D 2 158 ? 381.930 318.161 382.314 1.00 116.73 158 ASN D C 1
ATOM 10327 O O . ASN D 2 158 ? 381.936 318.818 383.353 1.00 116.73 158 ASN D O 1
ATOM 10338 N N . ALA D 2 159 ? 380.808 317.614 381.851 1.00 121.18 159 ALA D N 1
ATOM 10339 C CA . ALA D 2 159 ? 379.534 317.669 382.561 1.00 121.18 159 ALA D CA 1
ATOM 10340 C C . ALA D 2 159 ? 379.301 316.397 383.375 1.00 121.18 159 ALA D C 1
ATOM 10341 O O . ALA D 2 159 ? 379.388 315.296 382.842 1.00 121.18 159 ALA D O 1
ATOM 10348 N N . VAL D 2 160 ? 378.969 316.534 384.652 1.00 123.69 160 VAL D N 1
ATOM 10349 C CA . VAL D 2 160 ? 378.637 315.422 385.545 1.00 123.69 160 VAL D CA 1
ATOM 10350 C C . VAL D 2 160 ? 377.128 315.337 385.698 1.00 123.69 160 VAL D C 1
ATOM 10351 O O . VAL D 2 160 ? 376.495 316.256 386.217 1.00 123.69 160 VAL D O 1
ATOM 10364 N N . THR D 2 161 ? 376.531 314.222 385.300 1.00 126.76 161 THR D N 1
ATOM 10365 C CA . THR D 2 161 ? 375.117 313.979 385.593 1.00 126.76 161 THR D CA 1
ATOM 10366 C C . THR D 2 161 ? 374.967 313.620 387.062 1.00 126.76 161 THR D C 1
ATOM 10367 O O . THR D 2 161 ? 375.652 312.723 387.543 1.00 126.76 161 THR D O 1
ATOM 10378 N N . GLU D 2 162 ? 373.994 314.179 387.779 1.00 128.70 162 GLU D N 1
ATOM 10379 C CA . GLU D 2 162 ? 373.887 313.957 389.248 1.00 128.70 162 GLU D CA 1
ATOM 10380 C C . GLU D 2 162 ? 373.179 312.620 389.529 1.00 128.70 162 GLU D C 1
ATOM 10381 O O . GLU D 2 162 ? 372.927 311.894 388.548 1.00 128.70 162 GLU D O 1
ATOM 10393 N N . GLY D 2 163 ? 372.841 312.306 390.793 1.00 131.39 163 GLY D N 1
ATOM 10394 C CA . GLY D 2 163 ? 372.152 311.053 391.178 1.00 131.39 163 GLY D CA 1
ATOM 10395 C C . GLY D 2 163 ? 373.025 310.022 391.884 1.00 131.39 163 GLY D C 1
ATOM 10396 O O . GLY D 2 163 ? 372.594 308.852 391.914 1.00 131.39 163 GLY D O 1
ATOM 10400 N N . SER D 2 164 ? 374.193 310.390 392.433 1.00 131.10 164 SER D N 1
ATOM 10401 C CA . SER D 2 164 ? 375.049 309.453 393.219 1.00 131.10 164 SER D CA 1
ATOM 10402 C C . SER D 2 164 ? 374.246 308.944 394.414 1.00 131.10 164 SER D C 1
ATOM 10403 O O . SER D 2 164 ? 373.527 309.766 395.019 1.00 131.10 164 SER D O 1
ATOM 10411 N N . THR D 2 165 ? 374.398 307.667 394.775 1.00 131.64 165 THR D N 1
ATOM 10412 C CA . THR D 2 165 ? 373.679 307.052 395.922 1.00 131.64 165 THR D CA 1
ATOM 10413 C C . THR D 2 165 ? 374.381 307.456 397.219 1.00 131.64 165 THR D C 1
ATOM 10414 O O . THR D 2 165 ? 375.449 307.938 397.025 1.00 131.64 165 THR D O 1
ATOM 10425 N N . ALA D 2 166 ? 373.765 307.327 398.406 1.00 128.23 166 ALA D N 1
ATOM 10426 C CA . ALA D 2 166 ? 374.271 307.583 399.753 1.00 128.23 166 ALA D CA 1
ATOM 10427 C C . ALA D 2 166 ? 375.565 306.814 400.051 1.00 128.23 166 ALA D C 1
ATOM 10428 O O . ALA D 2 166 ? 376.524 307.387 400.557 1.00 128.23 166 ALA D O 1
ATOM 10435 N N . ALA D 2 167 ? 375.656 305.552 399.640 1.00 125.37 167 ALA D N 1
ATOM 10436 C CA . ALA D 2 167 ? 376.864 304.754 399.809 1.00 125.37 167 ALA D CA 1
ATOM 10437 C C . ALA D 2 167 ? 378.076 305.316 399.045 1.00 125.37 167 ALA D C 1
ATOM 10438 O O . ALA D 2 167 ? 379.208 305.108 399.460 1.00 125.37 167 ALA D O 1
ATOM 10445 N N . GLN D 2 168 ? 377.866 306.068 397.963 1.00 130.12 168 GLN D N 1
ATOM 10446 C CA . GLN D 2 168 ? 378.927 306.765 397.230 1.00 130.12 168 GLN D CA 1
ATOM 10447 C C . GLN D 2 168 ? 379.235 308.162 397.791 1.00 130.12 168 GLN D C 1
ATOM 10448 O O . GLN D 2 168 ? 379.999 308.911 397.191 1.00 130.12 168 GLN D O 1
ATOM 10462 N N . GLY D 2 169 ? 378.658 308.546 398.929 1.00 126.77 169 GLY D N 1
ATOM 10463 C CA . GLY D 2 169 ? 378.787 309.900 399.478 1.00 126.77 169 GLY D CA 1
ATOM 10464 C C . GLY D 2 169 ? 377.682 310.860 399.044 1.00 126.77 169 GLY D C 1
ATOM 10465 O O . GLY D 2 169 ? 377.838 312.070 399.178 1.00 126.77 169 GLY D O 1
ATOM 10469 N N . GLY D 2 170 ? 376.567 310.354 398.519 1.00 124.07 170 GLY D N 1
ATOM 10470 C CA . GLY D 2 170 ? 375.411 311.170 398.160 1.00 124.07 170 GLY D CA 1
ATOM 10471 C C . GLY D 2 170 ? 375.779 312.295 397.202 1.00 124.07 170 GLY D C 1
ATOM 10472 O O . GLY D 2 170 ? 376.676 312.153 396.374 1.00 124.07 170 GLY D O 1
ATOM 10476 N N . TYR D 2 171 ? 375.132 313.445 397.332 1.00 121.37 171 TYR D N 1
ATOM 10477 C CA . TYR D 2 171 ? 375.362 314.567 396.431 1.00 121.37 171 TYR D CA 1
ATOM 10478 C C . TYR D 2 171 ? 376.811 315.067 396.446 1.00 121.37 171 TYR D C 1
ATOM 10479 O O . TYR D 2 171 ? 377.352 315.428 395.405 1.00 121.37 171 TYR D O 1
ATOM 10497 N N . LEU D 2 172 ? 377.491 315.010 397.593 1.00 121.61 172 LEU D N 1
ATOM 10498 C CA . LEU D 2 172 ? 378.914 315.342 397.660 1.00 121.61 172 LEU D CA 1
ATOM 10499 C C . LEU D 2 172 ? 379.739 314.411 396.777 1.00 121.61 172 LEU D C 1
ATOM 10500 O O . LEU D 2 172 ? 380.701 314.861 396.174 1.00 121.61 172 LEU D O 1
ATOM 10516 N N . GLY D 2 173 ? 379.344 313.151 396.614 1.00 127.12 173 GLY D N 1
ATOM 10517 C CA . GLY D 2 173 ? 379.990 312.252 395.664 1.00 127.12 173 GLY D CA 1
ATOM 10518 C C . GLY D 2 173 ? 379.984 312.799 394.232 1.00 127.12 173 GLY D C 1
ATOM 10519 O O . GLY D 2 173 ? 380.995 312.721 393.537 1.00 127.12 173 GLY D O 1
ATOM 10523 N N . ASP D 2 174 ? 378.891 313.422 393.794 1.00 126.66 174 ASP D N 1
ATOM 10524 C CA . ASP D 2 174 ? 378.861 314.061 392.477 1.00 126.66 174 ASP D CA 1
ATOM 10525 C C . ASP D 2 174 ? 379.792 315.272 392.428 1.00 126.66 174 ASP D C 1
ATOM 10526 O O . ASP D 2 174 ? 380.553 315.424 391.476 1.00 126.66 174 ASP D O 1
ATOM 10535 N N . LEU D 2 175 ? 379.815 316.101 393.466 1.00 124.89 175 LEU D N 1
ATOM 10536 C CA . LEU D 2 175 ? 380.739 317.230 393.508 1.00 124.89 175 LEU D CA 1
ATOM 10537 C C . LEU D 2 175 ? 382.204 316.771 393.529 1.00 124.89 175 LEU D C 1
ATOM 10538 O O . LEU D 2 175 ? 383.048 317.337 392.839 1.00 124.89 175 LEU D O 1
ATOM 10554 N N . ASP D 2 176 ? 382.510 315.702 394.254 1.00 128.67 176 ASP D N 1
ATOM 10555 C CA . ASP D 2 176 ? 383.837 315.103 394.283 1.00 128.67 176 ASP D CA 1
ATOM 10556 C C . ASP D 2 176 ? 384.266 314.651 392.882 1.00 128.67 176 ASP D C 1
ATOM 10557 O O . ASP D 2 176 ? 385.409 314.868 392.484 1.00 128.67 176 ASP D O 1
ATOM 10566 N N . LYS D 2 177 ? 383.350 314.084 392.091 1.00 122.85 177 LYS D N 1
ATOM 10567 C CA . LYS D 2 177 ? 383.613 313.730 390.692 1.00 122.85 177 LYS D CA 1
ATOM 10568 C C . LYS D 2 177 ? 383.860 314.965 389.835 1.00 122.85 177 LYS D C 1
ATOM 10569 O O . LYS D 2 177 ? 384.745 314.940 388.987 1.00 122.85 177 LYS D O 1
ATOM 10588 N N . ALA D 2 178 ? 383.076 316.037 390.029 1.00 121.83 178 ALA D N 1
ATOM 10589 C CA . ALA D 2 178 ? 383.210 317.297 389.255 1.00 121.83 178 ALA D CA 1
ATOM 10590 C C . ALA D 2 178 ? 384.627 317.838 389.432 1.00 121.83 178 ALA D C 1
ATOM 10591 O O . ALA D 2 178 ? 385.145 318.415 388.456 1.00 121.83 178 ALA D O 1
ATOM 10598 N N . TYR D 2 179 ? 385.229 317.675 390.616 1.00 123.71 179 TYR D N 1
ATOM 10599 C CA . TYR D 2 179 ? 386.641 318.076 390.853 1.00 123.71 179 TYR D CA 1
ATOM 10600 C C . TYR D 2 179 ? 387.551 317.231 389.969 1.00 123.71 179 TYR D C 1
ATOM 10601 O O . TYR D 2 179 ? 388.533 317.789 389.562 1.00 123.71 179 TYR D O 1
ATOM 10619 N N . GLY D 2 180 ? 387.271 315.941 389.766 1.00 124.56 180 GLY D N 1
ATOM 10620 C CA . GLY D 2 180 ? 388.069 315.022 388.925 1.00 124.56 180 GLY D CA 1
ATOM 10621 C C . GLY D 2 180 ? 388.192 315.436 387.461 1.00 124.56 180 GLY D C 1
ATOM 10622 O O . GLY D 2 180 ? 389.224 315.093 386.884 1.00 124.56 180 GLY D O 1
ATOM 10626 N N . LYS D 2 181 ? 387.159 316.038 386.851 1.00 120.88 181 LYS D N 1
ATOM 10627 C CA . LYS D 2 181 ? 387.188 316.390 385.434 1.00 120.88 181 LYS D CA 1
ATOM 10628 C C . LYS D 2 181 ? 388.108 317.583 385.199 1.00 120.88 181 LYS D C 1
ATOM 10629 O O . LYS D 2 181 ? 388.958 317.546 384.318 1.00 120.88 181 LYS D O 1
ATOM 10648 N N . VAL D 2 182 ? 387.978 318.636 386.002 1.00 123.45 182 VAL D N 1
ATOM 10649 C CA . VAL D 2 182 ? 388.749 319.860 385.771 1.00 123.45 182 VAL D CA 1
ATOM 10650 C C . VAL D 2 182 ? 390.218 319.705 386.153 1.00 123.45 182 VAL D C 1
ATOM 10651 O O . VAL D 2 182 ? 391.092 320.168 385.425 1.00 123.45 182 VAL D O 1
ATOM 10664 N N . GLU D 2 183 ? 390.528 318.995 387.235 1.00 124.78 183 GLU D N 1
ATOM 10665 C CA . GLU D 2 183 ? 391.923 318.818 387.635 1.00 124.78 183 GLU D CA 1
ATOM 10666 C C . GLU D 2 183 ? 392.666 317.864 386.699 1.00 124.78 183 GLU D C 1
ATOM 10667 O O . GLU D 2 183 ? 393.839 318.083 386.418 1.00 124.78 183 GLU D O 1
ATOM 10679 N N . GLU D 2 184 ? 391.998 316.865 386.128 1.00 127.03 184 GLU D N 1
ATOM 10680 C CA . GLU D 2 184 ? 392.593 316.025 385.092 1.00 127.03 184 GLU D CA 1
ATOM 10681 C C . GLU D 2 184 ? 392.899 316.806 383.812 1.00 127.03 184 GLU D C 1
ATOM 10682 O O . GLU D 2 184 ? 393.938 316.584 383.202 1.00 127.03 184 GLU D O 1
ATOM 10694 N N . ASP D 2 185 ? 392.060 317.761 383.413 1.00 123.15 185 ASP D N 1
ATOM 10695 C CA . ASP D 2 185 ? 392.376 318.650 382.292 1.00 123.15 185 ASP D CA 1
ATOM 10696 C C . ASP D 2 185 ? 393.541 319.603 382.607 1.00 123.15 185 ASP D C 1
ATOM 10697 O O . ASP D 2 185 ? 394.058 320.260 381.706 1.00 123.15 185 ASP D O 1
ATOM 10706 N N . GLY D 2 186 ? 393.990 319.668 383.860 1.00 124.06 186 GLY D N 1
ATOM 10707 C CA . GLY D 2 186 ? 395.187 320.394 384.263 1.00 124.06 186 GLY D CA 1
ATOM 10708 C C . GLY D 2 186 ? 394.944 321.710 384.996 1.00 124.06 186 GLY D C 1
ATOM 10709 O O . GLY D 2 186 ? 395.860 322.524 385.088 1.00 124.06 186 GLY D O 1
ATOM 10713 N N . PHE D 2 187 ? 393.745 321.945 385.528 1.00 124.18 187 PHE D N 1
ATOM 10714 C CA . PHE D 2 187 ? 393.405 323.199 386.199 1.00 124.18 187 PHE D CA 1
ATOM 10715 C C . PHE D 2 187 ? 392.754 322.966 387.559 1.00 124.18 187 PHE D C 1
ATOM 10716 O O . PHE D 2 187 ? 391.897 322.101 387.709 1.00 124.18 187 PHE D O 1
ATOM 10733 N N . GLU D 2 188 ? 393.111 323.767 388.551 1.00 128.28 188 GLU D N 1
ATOM 10734 C CA . GLU D 2 188 ? 392.566 323.701 389.905 1.00 128.28 188 GLU D CA 1
ATOM 10735 C C . GLU D 2 188 ? 391.557 324.829 390.139 1.00 128.28 188 GLU D C 1
ATOM 10736 O O . GLU D 2 188 ? 391.829 325.994 389.866 1.00 128.28 188 GLU D O 1
ATOM 10748 N N . ALA D 2 189 ? 390.360 324.491 390.607 1.00 125.26 189 ALA D N 1
ATOM 10749 C CA . ALA D 2 189 ? 389.267 325.448 390.694 1.00 125.26 189 ALA D CA 1
ATOM 10750 C C . ALA D 2 189 ? 389.422 326.446 391.847 1.00 125.26 189 ALA D C 1
ATOM 10751 O O . ALA D 2 189 ? 390.124 326.194 392.823 1.00 125.26 189 ALA D O 1
ATOM 10758 N N . ASN D 2 190 ? 388.722 327.573 391.750 1.00 123.10 190 ASN D N 1
ATOM 10759 C CA . ASN D 2 190 ? 388.778 328.659 392.729 1.00 123.10 190 ASN D CA 1
ATOM 10760 C C . ASN D 2 190 ? 387.448 329.413 392.894 1.00 123.10 190 ASN D C 1
ATOM 10761 O O . ASN D 2 190 ? 387.437 330.544 393.373 1.00 123.10 190 ASN D O 1
ATOM 10772 N N . GLY D 2 191 ? 386.318 328.798 392.540 1.00 121.09 191 GLY D N 1
ATOM 10773 C CA . GLY D 2 191 ? 384.990 329.347 392.823 1.00 121.09 191 GLY D CA 1
ATOM 10774 C C . GLY D 2 191 ? 383.847 328.467 392.327 1.00 121.09 191 GLY D C 1
ATOM 10775 O O . GLY D 2 191 ? 384.008 327.730 391.353 1.00 121.09 191 GLY D O 1
ATOM 10779 N N . ILE D 2 192 ? 382.699 328.556 392.985 1.00 117.95 192 ILE D N 1
ATOM 10780 C CA . ILE D 2 192 ? 381.472 327.841 392.639 1.00 117.95 192 ILE D CA 1
ATOM 10781 C C . ILE D 2 192 ? 380.369 328.839 392.305 1.00 117.95 192 ILE D C 1
ATOM 10782 O O . ILE D 2 192 ? 380.087 329.730 393.101 1.00 117.95 192 ILE D O 1
ATOM 10798 N N . ILE D 2 193 ? 379.697 328.664 391.175 1.00 116.00 193 ILE D N 1
ATOM 10799 C CA . ILE D 2 193 ? 378.574 329.508 390.760 1.00 116.00 193 ILE D CA 1
ATOM 10800 C C . ILE D 2 193 ? 377.339 328.629 390.635 1.00 116.00 193 ILE D C 1
ATOM 10801 O O . ILE D 2 193 ? 377.427 327.566 390.025 1.00 116.00 193 ILE D O 1
ATOM 10817 N N . ALA D 2 194 ? 376.197 329.019 391.197 1.00 119.31 194 ALA D N 1
ATOM 10818 C CA . ALA D 2 194 ? 375.036 328.131 391.230 1.00 119.31 194 ALA D CA 1
ATOM 10819 C C . ALA D 2 194 ? 373.678 328.832 391.265 1.00 119.31 194 ALA D C 1
ATOM 10820 O O . ALA D 2 194 ? 373.541 329.948 391.759 1.00 119.31 194 ALA D O 1
ATOM 10827 N N . GLY D 2 195 ? 372.647 328.120 390.819 1.00 118.83 195 GLY D N 1
ATOM 10828 C CA . GLY D 2 195 ? 371.262 328.472 391.116 1.00 118.83 195 GLY D CA 1
ATOM 10829 C C . GLY D 2 195 ? 370.900 328.182 392.575 1.00 118.83 195 GLY D C 1
ATOM 10830 O O . GLY D 2 195 ? 371.528 327.358 393.237 1.00 118.83 195 GLY D O 1
ATOM 10834 N N . ILE D 2 196 ? 369.846 328.813 393.090 1.00 119.33 196 ILE D N 1
ATOM 10835 C CA . ILE D 2 196 ? 369.409 328.643 394.485 1.00 119.33 196 ILE D CA 1
ATOM 10836 C C . ILE D 2 196 ? 369.029 327.198 394.814 1.00 119.33 196 ILE D C 1
ATOM 10837 O O . ILE D 2 196 ? 369.217 326.763 395.946 1.00 119.33 196 ILE D O 1
ATOM 10853 N N . GLY D 2 197 ? 368.597 326.407 393.831 1.00 121.85 197 GLY D N 1
ATOM 10854 C CA . GLY D 2 197 ? 368.286 324.987 394.020 1.00 121.85 197 GLY D CA 1
ATOM 10855 C C . GLY D 2 197 ? 369.428 324.153 394.613 1.00 121.85 197 GLY D C 1
ATOM 10856 O O . GLY D 2 197 ? 369.180 323.123 395.233 1.00 121.85 197 GLY D O 1
ATOM 10860 N N . LEU D 2 198 ? 370.680 324.608 394.513 1.00 118.28 198 LEU D N 1
ATOM 10861 C CA . LEU D 2 198 ? 371.812 323.958 395.163 1.00 118.28 198 LEU D CA 1
ATOM 10862 C C . LEU D 2 198 ? 371.629 323.850 396.680 1.00 118.28 198 LEU D C 1
ATOM 10863 O O . LEU D 2 198 ? 371.954 322.822 397.268 1.00 118.28 198 LEU D O 1
ATOM 10879 N N . LYS D 2 199 ? 371.059 324.875 397.315 1.00 120.17 199 LYS D N 1
ATOM 10880 C CA . LYS D 2 199 ? 370.875 324.938 398.771 1.00 120.17 199 LYS D CA 1
ATOM 10881 C C . LYS D 2 199 ? 370.124 323.714 399.287 1.00 120.17 199 LYS D C 1
ATOM 10882 O O . LYS D 2 199 ? 370.514 323.121 400.287 1.00 120.17 199 LYS D O 1
ATOM 10901 N N . GLY D 2 200 ? 369.098 323.281 398.560 1.00 124.36 200 GLY D N 1
ATOM 10902 C CA . GLY D 2 200 ? 368.323 322.089 398.890 1.00 124.36 200 GLY D CA 1
ATOM 10903 C C . GLY D 2 200 ? 369.171 320.826 398.846 1.00 124.36 200 GLY D C 1
ATOM 10904 O O . GLY D 2 200 ? 369.231 320.089 399.830 1.00 124.36 200 GLY D O 1
ATOM 10908 N N . LYS D 2 201 ? 369.901 320.598 397.752 1.00 122.06 201 LYS D N 1
ATOM 10909 C CA . LYS D 2 201 ? 370.747 319.405 397.622 1.00 122.06 201 LYS D CA 1
ATOM 10910 C C . LYS D 2 201 ? 371.810 319.348 398.713 1.00 122.06 201 LYS D C 1
ATOM 10911 O O . LYS D 2 201 ? 372.045 318.280 399.263 1.00 122.06 201 LYS D O 1
ATOM 10930 N N . LEU D 2 202 ? 372.390 320.482 399.095 1.00 120.23 202 LEU D N 1
ATOM 10931 C CA . LEU D 2 202 ? 373.379 320.533 400.173 1.00 120.23 202 LEU D CA 1
ATOM 10932 C C . LEU D 2 202 ? 372.783 320.102 401.514 1.00 120.23 202 LEU D C 1
ATOM 10933 O O . LEU D 2 202 ? 373.375 319.277 402.202 1.00 120.23 202 LEU D O 1
ATOM 10949 N N . ARG D 2 203 ? 371.579 320.553 401.876 1.00 120.61 203 ARG D N 1
ATOM 10950 C CA . ARG D 2 203 ? 370.904 320.030 403.079 1.00 120.61 203 ARG D CA 1
ATOM 10951 C C . ARG D 2 203 ? 370.521 318.555 402.949 1.00 120.61 203 ARG D C 1
ATOM 10952 O O . ARG D 2 203 ? 370.422 317.860 403.951 1.00 120.61 203 ARG D O 1
ATOM 10973 N N . GLY D 2 204 ? 370.364 318.050 401.730 1.00 120.04 204 GLY D N 1
ATOM 10974 C CA . GLY D 2 204 ? 370.083 316.643 401.431 1.00 120.04 204 GLY D CA 1
ATOM 10975 C C . GLY D 2 204 ? 371.280 315.682 401.484 1.00 120.04 204 GLY D C 1
ATOM 10976 O O . GLY D 2 204 ? 371.116 314.510 401.152 1.00 120.04 204 GLY D O 1
ATOM 10980 N N . ALA D 2 205 ? 372.477 316.128 401.873 1.00 122.11 205 ALA D N 1
ATOM 10981 C CA . ALA D 2 205 ? 373.703 315.321 401.900 1.00 122.11 205 ALA D CA 1
ATOM 10982 C C . ALA D 2 205 ? 373.738 314.268 403.028 1.00 122.11 205 ALA D C 1
ATOM 10983 O O . ALA D 2 205 ? 374.504 314.382 403.986 1.00 122.11 205 ALA D O 1
ATOM 10990 N N . ARG D 2 206 ? 372.889 313.245 402.946 1.00 125.70 206 ARG D N 1
ATOM 10991 C CA . ARG D 2 206 ? 372.638 312.287 404.029 1.00 125.70 206 ARG D CA 1
ATOM 10992 C C . ARG D 2 206 ? 373.116 310.876 403.703 1.00 125.70 206 ARG D C 1
ATOM 10993 O O . ARG D 2 206 ? 372.927 310.379 402.601 1.00 125.70 206 ARG D O 1
ATOM 11014 N N . ASP D 2 207 ? 373.775 310.256 404.673 1.00 130.47 207 ASP D N 1
ATOM 11015 C CA . ASP D 2 207 ? 374.422 308.954 404.564 1.00 130.47 207 ASP D CA 1
ATOM 11016 C C . ASP D 2 207 ? 373.437 307.778 404.617 1.00 130.47 207 ASP D C 1
ATOM 11017 O O . ASP D 2 207 ? 372.225 307.963 404.657 1.00 130.47 207 ASP D O 1
ATOM 11026 N N . ALA D 2 208 ? 373.945 306.548 404.625 1.00 130.37 208 ALA D N 1
ATOM 11027 C CA . ALA D 2 208 ? 373.110 305.353 404.598 1.00 130.37 208 ALA D CA 1
ATOM 11028 C C . ALA D 2 208 ? 372.142 305.204 405.786 1.00 130.37 208 ALA D C 1
ATOM 11029 O O . ALA D 2 208 ? 371.180 304.445 405.679 1.00 130.37 208 ALA D O 1
ATOM 11036 N N . ASN D 2 209 ? 372.354 305.905 406.903 1.00 132.94 209 ASN D N 1
ATOM 11037 C CA . ASN D 2 209 ? 371.447 305.904 408.055 1.00 132.94 209 ASN D CA 1
ATOM 11038 C C . ASN D 2 209 ? 370.623 307.191 408.176 1.00 132.94 209 ASN D C 1
ATOM 11039 O O . ASN D 2 209 ? 369.579 307.188 408.826 1.00 132.94 209 ASN D O 1
ATOM 11050 N N . GLY D 2 210 ? 371.058 308.270 407.531 1.00 127.78 210 GLY D N 1
ATOM 11051 C CA . GLY D 2 210 ? 370.358 309.545 407.444 1.00 127.78 210 GLY D CA 1
ATOM 11052 C C . GLY D 2 210 ? 371.136 310.728 408.017 1.00 127.78 210 GLY D C 1
ATOM 11053 O O . GLY D 2 210 ? 370.687 311.865 407.892 1.00 127.78 210 GLY D O 1
ATOM 11057 N N . GLN D 2 211 ? 372.295 310.512 408.629 1.00 127.90 211 GLN D N 1
ATOM 11058 C CA . GLN D 2 211 ? 373.102 311.595 409.193 1.00 127.90 211 GLN D CA 1
ATOM 11059 C C . GLN D 2 211 ? 373.961 312.276 408.125 1.00 127.90 211 GLN D C 1
ATOM 11060 O O . GLN D 2 211 ? 374.052 311.806 406.994 1.00 127.90 211 GLN D O 1
ATOM 11074 N N . LYS D 2 212 ? 374.562 313.422 408.439 1.00 123.76 212 LYS D N 1
ATOM 11075 C CA . LYS D 2 212 ? 375.294 314.239 407.462 1.00 123.76 212 LYS D CA 1
ATOM 11076 C C . LYS D 2 212 ? 376.538 313.525 406.921 1.00 123.76 212 LYS D C 1
ATOM 11077 O O . LYS D 2 212 ? 377.308 312.937 407.674 1.00 123.76 212 LYS D O 1
ATOM 11096 N N . ILE D 2 213 ? 376.763 313.620 405.618 1.00 125.04 213 ILE D N 1
ATOM 11097 C CA . ILE D 2 213 ? 378.029 313.270 404.965 1.00 125.04 213 ILE D CA 1
ATOM 11098 C C . ILE D 2 213 ? 379.089 314.333 405.276 1.00 125.04 213 ILE D C 1
ATOM 11099 O O . ILE D 2 213 ? 378.764 315.512 405.349 1.00 125.04 213 ILE D O 1
ATOM 11115 N N . ASP D 2 214 ? 380.348 313.924 405.434 1.00 123.26 214 ASP D N 1
ATOM 11116 C CA . ASP D 2 214 ? 381.541 314.782 405.558 1.00 123.26 214 ASP D CA 1
ATOM 11117 C C . ASP D 2 214 ? 381.332 316.087 406.371 1.00 123.26 214 ASP D C 1
ATOM 11118 O O . ASP D 2 214 ? 381.511 317.185 405.836 1.00 123.26 214 ASP D O 1
ATOM 11127 N N . PRO D 2 215 ? 380.938 316.028 407.653 1.00 117.98 215 PRO D N 1
ATOM 11128 C CA . PRO D 2 215 ? 380.229 317.128 408.308 1.00 117.98 215 PRO D CA 1
ATOM 11129 C C . PRO D 2 215 ? 380.963 318.467 408.381 1.00 117.98 215 PRO D C 1
ATOM 11130 O O . PRO D 2 215 ? 380.326 319.508 408.505 1.00 117.98 215 PRO D O 1
ATOM 11141 N N . THR D 2 216 ? 382.291 318.471 408.298 1.00 119.17 216 THR D N 1
ATOM 11142 C CA . THR D 2 216 ? 383.111 319.689 408.353 1.00 119.17 216 THR D CA 1
ATOM 11143 C C . THR D 2 216 ? 383.223 320.460 407.024 1.00 119.17 216 THR D C 1
ATOM 11144 O O . THR D 2 216 ? 383.604 321.629 407.021 1.00 119.17 216 THR D O 1
ATOM 11155 N N . ARG D 2 217 ? 382.911 319.854 405.869 1.00 123.78 217 ARG D N 1
ATOM 11156 C CA . ARG D 2 217 ? 383.280 320.423 404.552 1.00 123.78 217 ARG D CA 1
ATOM 11157 C C . ARG D 2 217 ? 382.548 321.704 404.164 1.00 123.78 217 ARG D C 1
ATOM 11158 O O . ARG D 2 217 ? 383.074 322.490 403.378 1.00 123.78 217 ARG D O 1
ATOM 11179 N N . VAL D 2 218 ? 381.334 321.900 404.663 1.00 125.24 218 VAL D N 1
ATOM 11180 C CA . VAL D 2 218 ? 380.423 322.980 404.260 1.00 125.24 218 VAL D CA 1
ATOM 11181 C C . VAL D 2 218 ? 380.236 324.009 405.365 1.00 125.24 218 VAL D C 1
ATOM 11182 O O . VAL D 2 218 ? 379.945 323.661 406.507 1.00 125.24 218 VAL D O 1
ATOM 11195 N N . GLY D 2 219 ? 380.385 325.290 405.033 1.00 130.23 219 GLY D N 1
ATOM 11196 C CA . GLY D 2 219 ? 380.134 326.384 405.972 1.00 130.23 219 GLY D CA 1
ATOM 11197 C C . GLY D 2 219 ? 378.650 326.519 406.306 1.00 130.23 219 GLY D C 1
ATOM 11198 O O . GLY D 2 219 ? 377.793 326.379 405.436 1.00 130.23 219 GLY D O 1
ATOM 11202 N N . ALA D 2 220 ? 378.326 326.818 407.561 1.00 129.22 220 ALA D N 1
ATOM 11203 C CA . ALA D 2 220 ? 376.940 326.906 408.027 1.00 129.22 220 ALA D CA 1
ATOM 11204 C C . ALA D 2 220 ? 376.118 328.002 407.323 1.00 129.22 220 ALA D C 1
ATOM 11205 O O . ALA D 2 220 ? 374.891 327.961 407.302 1.00 129.22 220 ALA D O 1
ATOM 11212 N N . ASP D 2 221 ? 376.787 328.990 406.741 1.00 131.98 221 ASP D N 1
ATOM 11213 C CA . ASP D 2 221 ? 376.186 330.081 405.977 1.00 131.98 221 ASP D CA 1
ATOM 11214 C C . ASP D 2 221 ? 375.913 329.738 404.501 1.00 131.98 221 ASP D C 1
ATOM 11215 O O . ASP D 2 221 ? 375.384 330.575 403.771 1.00 131.98 221 ASP D O 1
ATOM 11224 N N . LEU D 2 222 ? 376.302 328.549 404.037 1.00 125.36 222 LEU D N 1
ATOM 11225 C CA . LEU D 2 222 ? 376.217 328.103 402.647 1.00 125.36 222 LEU D CA 1
ATOM 11226 C C . LEU D 2 222 ? 376.940 329.040 401.654 1.00 125.36 222 LEU D C 1
ATOM 11227 O O . LEU D 2 222 ? 376.591 329.093 400.473 1.00 125.36 222 LEU D O 1
ATOM 11243 N N . LYS D 2 223 ? 377.967 329.771 402.103 1.00 127.79 223 LYS D N 1
ATOM 11244 C CA . LYS D 2 223 ? 378.848 330.579 401.239 1.00 127.79 223 LYS D CA 1
ATOM 11245 C C . LYS D 2 223 ? 380.191 329.927 400.915 1.00 127.79 223 LYS D C 1
ATOM 11246 O O . LYS D 2 223 ? 380.919 330.463 400.084 1.00 127.79 223 LYS D O 1
ATOM 11265 N N . SER D 2 224 ? 380.547 328.791 401.511 1.00 125.52 224 SER D N 1
ATOM 11266 C CA . SER D 2 224 ? 381.804 328.118 401.172 1.00 125.52 224 SER D CA 1
ATOM 11267 C C . SER D 2 224 ? 381.770 326.603 401.297 1.00 125.52 224 SER D C 1
ATOM 11268 O O . SER D 2 224 ? 381.148 326.053 402.202 1.00 125.52 224 SER D O 1
ATOM 11276 N N . ILE D 2 225 ? 382.528 325.941 400.431 1.00 122.82 225 ILE D N 1
ATOM 11277 C CA . ILE D 2 225 ? 382.714 324.488 400.378 1.00 122.82 225 ILE D CA 1
ATOM 11278 C C . ILE D 2 225 ? 384.202 324.226 400.269 1.00 122.82 225 ILE D C 1
ATOM 11279 O O . ILE D 2 225 ? 384.850 324.827 399.423 1.00 122.82 225 ILE D O 1
ATOM 11295 N N . ASP D 2 226 ? 384.764 323.340 401.086 1.00 130.09 226 ASP D N 1
ATOM 11296 C CA . ASP D 2 226 ? 386.196 323.007 401.042 1.00 130.09 226 ASP D CA 1
ATOM 11297 C C . ASP D 2 226 ? 387.129 324.240 401.115 1.00 130.09 226 ASP D C 1
ATOM 11298 O O . ASP D 2 226 ? 388.283 324.185 400.699 1.00 130.09 226 ASP D O 1
ATOM 11307 N N . GLY D 2 227 ? 386.639 325.374 401.623 1.00 124.80 227 GLY D N 1
ATOM 11308 C CA . GLY D 2 227 ? 387.333 326.666 401.625 1.00 124.80 227 GLY D CA 1
ATOM 11309 C C . GLY D 2 227 ? 387.208 327.499 400.341 1.00 124.80 227 GLY D C 1
ATOM 11310 O O . GLY D 2 227 ? 387.636 328.651 400.335 1.00 124.80 227 GLY D O 1
ATOM 11314 N N . LEU D 2 228 ? 386.610 326.989 399.265 1.00 124.06 228 LEU D N 1
ATOM 11315 C CA . LEU D 2 228 ? 386.271 327.783 398.080 1.00 124.06 228 LEU D CA 1
ATOM 11316 C C . LEU D 2 228 ? 385.014 328.624 398.344 1.00 124.06 228 LEU D C 1
ATOM 11317 O O . LEU D 2 228 ? 384.114 328.154 399.042 1.00 124.06 228 LEU D O 1
ATOM 11333 N N . PRO D 2 229 ? 384.890 329.828 397.773 1.00 119.07 229 PRO D N 1
ATOM 11334 C CA . PRO D 2 229 ? 383.683 330.632 397.868 1.00 119.07 229 PRO D CA 1
ATOM 11335 C C . PRO D 2 229 ? 382.593 330.168 396.898 1.00 119.07 229 PRO D C 1
ATOM 11336 O O . PRO D 2 229 ? 382.870 329.618 395.832 1.00 119.07 229 PRO D O 1
ATOM 11347 N N . VAL D 2 230 ? 381.344 330.459 397.244 1.00 120.62 230 VAL D N 1
ATOM 11348 C CA . VAL D 2 230 ? 380.137 330.175 396.457 1.00 120.62 230 VAL D CA 1
ATOM 11349 C C . VAL D 2 230 ? 379.379 331.475 396.190 1.00 120.62 230 VAL D C 1
ATOM 11350 O O . VAL D 2 230 ? 379.384 332.360 397.041 1.00 120.62 230 VAL D O 1
ATOM 11363 N N . SER D 2 231 ? 378.687 331.616 395.061 1.00 120.52 231 SER D N 1
ATOM 11364 C CA . SER D 2 231 ? 377.769 332.744 394.835 1.00 120.52 231 SER D CA 1
ATOM 11365 C C . SER D 2 231 ? 376.569 332.396 393.951 1.00 120.52 231 SER D C 1
ATOM 11366 O O . SER D 2 231 ? 376.580 331.404 393.222 1.00 120.52 231 SER D O 1
ATOM 11374 N N . TYR D 2 232 ? 375.519 333.220 394.025 1.00 120.25 232 TYR D N 1
ATOM 11375 C CA . TYR D 2 232 ? 374.206 332.918 393.452 1.00 120.25 232 TYR D CA 1
ATOM 11376 C C . TYR D 2 232 ? 373.670 334.032 392.531 1.00 120.25 232 TYR D C 1
ATOM 11377 O O . TYR D 2 232 ? 372.707 334.713 392.878 1.00 120.25 232 TYR D O 1
ATOM 11395 N N . PRO D 2 233 ? 374.289 334.281 391.372 1.00 118.35 233 PRO D N 1
ATOM 11396 C CA . PRO D 2 233 ? 373.884 335.322 390.431 1.00 118.35 233 PRO D CA 1
ATOM 11397 C C . PRO D 2 233 ? 372.796 334.879 389.435 1.00 118.35 233 PRO D C 1
ATOM 11398 O O . PRO D 2 233 ? 372.466 333.699 389.337 1.00 118.35 233 PRO D O 1
ATOM 11409 N N . MET D 2 234 ? 372.266 335.830 388.661 1.00 120.29 234 MET D N 1
ATOM 11410 C CA . MET D 2 234 ? 371.170 335.659 387.698 1.00 120.29 234 MET D CA 1
ATOM 11411 C C . MET D 2 234 ? 369.927 335.045 388.339 1.00 120.29 234 MET D C 1
ATOM 11412 O O . MET D 2 234 ? 369.423 334.002 387.917 1.00 120.29 234 MET D O 1
ATOM 11426 N N . ARG D 2 235 ? 369.424 335.703 389.374 1.00 120.13 235 ARG D N 1
ATOM 11427 C CA . ARG D 2 235 ? 368.266 335.257 390.144 1.00 120.13 235 ARG D CA 1
ATOM 11428 C C . ARG D 2 235 ? 367.097 334.913 389.215 1.00 120.13 235 ARG D C 1
ATOM 11429 O O . ARG D 2 235 ? 366.588 335.788 388.517 1.00 120.13 235 ARG D O 1
ATOM 11450 N N . GLY D 2 236 ? 366.740 333.635 389.140 1.00 123.25 236 GLY D N 1
ATOM 11451 C CA . GLY D 2 236 ? 365.584 333.132 388.395 1.00 123.25 236 GLY D CA 1
ATOM 11452 C C . GLY D 2 236 ? 365.851 332.602 386.985 1.00 123.25 236 GLY D C 1
ATOM 11453 O O . GLY D 2 236 ? 364.932 332.065 386.375 1.00 123.25 236 GLY D O 1
ATOM 11457 N N . LEU D 2 237 ? 367.065 332.716 386.441 1.00 119.70 237 LEU D N 1
ATOM 11458 C CA . LEU D 2 237 ? 367.330 332.324 385.049 1.00 119.70 237 LEU D CA 1
ATOM 11459 C C . LEU D 2 237 ? 367.708 330.850 384.859 1.00 119.70 237 LEU D C 1
ATOM 11460 O O . LEU D 2 237 ? 367.541 330.315 383.767 1.00 119.70 237 LEU D O 1
ATOM 11476 N N . TRP D 2 238 ? 368.245 330.196 385.885 1.00 120.72 238 TRP D N 1
ATOM 11477 C CA . TRP D 2 238 ? 368.865 328.876 385.787 1.00 120.72 238 TRP D CA 1
ATOM 11478 C C . TRP D 2 238 ? 367.895 327.812 385.248 1.00 120.72 238 TRP D C 1
ATOM 11479 O O . TRP D 2 238 ? 366.882 327.545 385.898 1.00 120.72 238 TRP D O 1
ATOM 11500 N N . PRO D 2 239 ? 368.167 327.170 384.099 1.00 123.15 239 PRO D N 1
ATOM 11501 C CA . PRO D 2 239 ? 367.262 326.196 383.498 1.00 123.15 239 PRO D CA 1
ATOM 11502 C C . PRO D 2 239 ? 366.993 325.016 384.427 1.00 123.15 239 PRO D C 1
ATOM 11503 O O . PRO D 2 239 ? 367.894 324.232 384.722 1.00 123.15 239 PRO D O 1
ATOM 11514 N N . SER D 2 240 ? 365.751 324.916 384.906 1.00 125.72 240 SER D N 1
ATOM 11515 C CA . SER D 2 240 ? 365.364 324.050 386.033 1.00 125.72 240 SER D CA 1
ATOM 11516 C C . SER D 2 240 ? 364.103 323.212 385.788 1.00 125.72 240 SER D C 1
ATOM 11517 O O . SER D 2 240 ? 363.638 322.520 386.690 1.00 125.72 240 SER D O 1
ATOM 11525 N N . ALA D 2 241 ? 363.541 323.249 384.583 1.00 128.06 241 ALA D N 1
ATOM 11526 C CA . ALA D 2 241 ? 362.436 322.398 384.156 1.00 128.06 241 ALA D CA 1
ATOM 11527 C C . ALA D 2 241 ? 362.596 322.038 382.673 1.00 128.06 241 ALA D C 1
ATOM 11528 O O . ALA D 2 241 ? 363.051 322.856 381.871 1.00 128.06 241 ALA D O 1
ATOM 11535 N N . GLY D 2 242 ? 362.227 320.818 382.302 1.00 135.83 242 GLY D N 1
ATOM 11536 C CA . GLY D 2 242 ? 362.441 320.266 380.966 1.00 135.83 242 GLY D CA 1
ATOM 11537 C C . GLY D 2 242 ? 362.464 318.738 380.983 1.00 135.83 242 GLY D C 1
ATOM 11538 O O . GLY D 2 242 ? 361.864 318.114 381.861 1.00 135.83 242 GLY D O 1
ATOM 11542 N N . GLY D 2 243 ? 363.138 318.125 380.013 1.00 141.83 243 GLY D N 1
ATOM 11543 C CA . GLY D 2 243 ? 363.342 316.673 379.959 1.00 141.83 243 GLY D CA 1
ATOM 11544 C C . GLY D 2 243 ? 364.389 316.162 380.957 1.00 141.83 243 GLY D C 1
ATOM 11545 O O . GLY D 2 243 ? 364.728 316.818 381.936 1.00 141.83 243 GLY D O 1
ATOM 11549 N N . ALA D 2 244 ? 364.930 314.976 380.702 1.00 138.80 244 ALA D N 1
ATOM 11550 C CA . ALA D 2 244 ? 366.136 314.501 381.369 1.00 138.80 244 ALA D CA 1
ATOM 11551 C C . ALA D 2 244 ? 367.383 315.181 380.788 1.00 138.80 244 ALA D C 1
ATOM 11552 O O . ALA D 2 244 ? 367.510 315.341 379.575 1.00 138.80 244 ALA D O 1
ATOM 11559 N N . GLY D 2 245 ? 368.331 315.564 381.634 1.00 135.94 245 GLY D N 1
ATOM 11560 C CA . GLY D 2 245 ? 369.599 316.159 381.213 1.00 135.94 245 GLY D CA 1
ATOM 11561 C C . GLY D 2 245 ? 369.495 317.590 380.675 1.00 135.94 245 GLY D C 1
ATOM 11562 O O . GLY D 2 245 ? 370.488 318.136 380.200 1.00 135.94 245 GLY D O 1
ATOM 11566 N N . THR D 2 246 ? 368.320 318.216 380.701 1.00 137.76 246 THR D N 1
ATOM 11567 C CA . THR D 2 246 ? 368.123 319.579 380.193 1.00 137.76 246 THR D CA 1
ATOM 11568 C C . THR D 2 246 ? 368.492 320.662 381.198 1.00 137.76 246 THR D C 1
ATOM 11569 O O . THR D 2 246 ? 368.522 321.831 380.828 1.00 137.76 246 THR D O 1
ATOM 11580 N N . ASN D 2 247 ? 368.755 320.325 382.455 1.00 128.70 247 ASN D N 1
ATOM 11581 C CA . ASN D 2 247 ? 368.816 321.299 383.537 1.00 128.70 247 ASN D CA 1
ATOM 11582 C C . ASN D 2 247 ? 370.211 321.350 384.153 1.00 128.70 247 ASN D C 1
ATOM 11583 O O . ASN D 2 247 ? 370.934 320.357 384.176 1.00 128.70 247 ASN D O 1
ATOM 11594 N N . VAL D 2 248 ? 370.607 322.507 384.668 1.00 119.17 248 VAL D N 1
ATOM 11595 C CA . VAL D 2 248 ? 371.941 322.722 385.235 1.00 119.17 248 VAL D CA 1
ATOM 11596 C C . VAL D 2 248 ? 371.822 323.379 386.594 1.00 119.17 248 VAL D C 1
ATOM 11597 O O . VAL D 2 248 ? 371.032 324.301 386.764 1.00 119.17 248 VAL D O 1
ATOM 11610 N N . ARG D 2 249 ? 372.587 322.900 387.575 1.00 118.51 249 ARG D N 1
ATOM 11611 C CA . ARG D 2 249 ? 372.477 323.368 388.961 1.00 118.51 249 ARG D CA 1
ATOM 11612 C C . ARG D 2 249 ? 373.657 324.213 389.409 1.00 118.51 249 ARG D C 1
ATOM 11613 O O . ARG D 2 249 ? 373.450 325.231 390.061 1.00 118.51 249 ARG D O 1
ATOM 11634 N N . ALA D 2 250 ? 374.878 323.825 389.060 1.00 117.40 250 ALA D N 1
ATOM 11635 C CA . ALA D 2 250 ? 376.085 324.527 389.481 1.00 117.40 250 ALA D CA 1
ATOM 11636 C C . ALA D 2 250 ? 377.268 324.323 388.530 1.00 117.40 250 ALA D C 1
ATOM 11637 O O . ALA D 2 250 ? 377.342 323.323 387.816 1.00 117.40 250 ALA D O 1
ATOM 11644 N N . LEU D 2 251 ? 378.214 325.254 388.576 1.00 118.22 251 LEU D N 1
ATOM 11645 C CA . LEU D 2 251 ? 379.459 325.274 387.821 1.00 118.22 251 LEU D CA 1
ATOM 11646 C C . LEU D 2 251 ? 380.649 325.421 388.763 1.00 118.22 251 LEU D C 1
ATOM 11647 O O . LEU D 2 251 ? 380.571 326.127 389.766 1.00 118.22 251 LEU D O 1
ATOM 11663 N N . VAL D 2 252 ? 381.771 324.809 388.410 1.00 118.91 252 VAL D N 1
ATOM 11664 C CA . VAL D 2 252 ? 383.040 324.912 389.132 1.00 118.91 252 VAL D CA 1
ATOM 11665 C C . VAL D 2 252 ? 384.175 325.099 388.136 1.00 118.91 252 VAL D C 1
ATOM 11666 O O . VAL D 2 252 ? 384.175 324.460 387.089 1.00 118.91 252 VAL D O 1
ATOM 11679 N N . GLY D 2 253 ? 385.150 325.960 388.425 1.00 121.55 253 GLY D N 1
ATOM 11680 C CA . GLY D 2 253 ? 386.243 326.217 387.487 1.00 121.55 253 GLY D CA 1
ATOM 11681 C C . GLY D 2 253 ? 387.371 327.093 388.017 1.00 121.55 253 GLY D C 1
ATOM 11682 O O . GLY D 2 253 ? 387.332 327.560 389.154 1.00 121.55 253 GLY D O 1
ATOM 11686 N N . ASP D 2 254 ? 388.397 327.291 387.191 1.00 123.58 254 ASP D N 1
ATOM 11687 C CA . ASP D 2 254 ? 389.429 328.295 387.416 1.00 123.58 254 ASP D CA 1
ATOM 11688 C C . ASP D 2 254 ? 389.058 329.599 386.717 1.00 123.58 254 ASP D C 1
ATOM 11689 O O . ASP D 2 254 ? 389.414 329.853 385.563 1.00 123.58 254 ASP D O 1
ATOM 11698 N N . TRP D 2 255 ? 388.363 330.460 387.438 1.00 123.13 255 TRP D N 1
ATOM 11699 C CA . TRP D 2 255 ? 387.839 331.691 386.875 1.00 123.13 255 TRP D CA 1
ATOM 11700 C C . TRP D 2 255 ? 388.933 332.675 386.476 1.00 123.13 255 TRP D C 1
ATOM 11701 O O . TRP D 2 255 ? 388.664 333.600 385.718 1.00 123.13 255 TRP D O 1
ATOM 11722 N N . SER D 2 256 ? 390.187 332.469 386.884 1.00 123.10 256 SER D N 1
ATOM 11723 C CA . SER D 2 256 ? 391.270 333.374 386.503 1.00 123.10 256 SER D CA 1
ATOM 11724 C C . SER D 2 256 ? 391.499 333.406 384.994 1.00 123.10 256 SER D C 1
ATOM 11725 O O . SER D 2 256 ? 392.005 334.388 384.460 1.00 123.10 256 SER D O 1
ATOM 11733 N N . GLN D 2 257 ? 391.144 332.330 384.297 1.00 123.82 257 GLN D N 1
ATOM 11734 C CA . GLN D 2 257 ? 391.479 332.158 382.890 1.00 123.82 257 GLN D CA 1
ATOM 11735 C C . GLN D 2 257 ? 390.515 332.873 381.946 1.00 123.82 257 GLN D C 1
ATOM 11736 O O . GLN D 2 257 ? 390.776 332.965 380.753 1.00 123.82 257 GLN D O 1
ATOM 11750 N N . PHE D 2 258 ? 389.412 333.407 382.455 1.00 121.71 258 PHE D N 1
ATOM 11751 C CA . PHE D 2 258 ? 388.395 334.044 381.635 1.00 121.71 258 PHE D CA 1
ATOM 11752 C C . PHE D 2 258 ? 388.589 335.554 381.653 1.00 121.71 258 PHE D C 1
ATOM 11753 O O . PHE D 2 258 ? 388.701 336.151 382.723 1.00 121.71 258 PHE D O 1
ATOM 11770 N N . VAL D 2 259 ? 388.594 336.179 380.477 1.00 122.40 259 VAL D N 1
ATOM 11771 C CA . VAL D 2 259 ? 388.804 337.619 380.328 1.00 122.40 259 VAL D CA 1
ATOM 11772 C C . VAL D 2 259 ? 387.586 338.307 379.749 1.00 122.40 259 VAL D C 1
ATOM 11773 O O . VAL D 2 259 ? 386.902 337.761 378.888 1.00 122.40 259 VAL D O 1
ATOM 11786 N N . VAL D 2 260 ? 387.344 339.535 380.198 1.00 122.48 260 VAL D N 1
ATOM 11787 C CA . VAL D 2 260 ? 386.304 340.416 379.672 1.00 122.48 260 VAL D CA 1
ATOM 11788 C C . VAL D 2 260 ? 386.884 341.793 379.409 1.00 122.48 260 VAL D C 1
ATOM 11789 O O . VAL D 2 260 ? 387.626 342.333 380.231 1.00 122.48 260 VAL D O 1
ATOM 11802 N N . GLY D 2 261 ? 386.548 342.362 378.260 1.00 126.71 261 GLY D N 1
ATOM 11803 C CA . GLY D 2 261 ? 386.955 343.698 377.851 1.00 126.71 261 GLY D CA 1
ATOM 11804 C C . GLY D 2 261 ? 385.740 344.561 377.564 1.00 126.71 261 GLY D C 1
ATOM 11805 O O . GLY D 2 261 ? 384.770 344.105 376.959 1.00 126.71 261 GLY D O 1
ATOM 11809 N N . VAL D 2 262 ? 385.780 345.811 378.010 1.00 124.56 262 VAL D N 1
ATOM 11810 C CA . VAL D 2 262 ? 384.716 346.788 377.777 1.00 124.56 262 VAL D CA 1
ATOM 11811 C C . VAL D 2 262 ? 385.300 347.970 377.028 1.00 124.56 262 VAL D C 1
ATOM 11812 O O . VAL D 2 262 ? 386.256 348.585 377.493 1.00 124.56 262 VAL D O 1
ATOM 11825 N N . ARG D 2 263 ? 384.773 348.289 375.844 1.00 128.17 263 ARG D N 1
ATOM 11826 C CA . ARG D 2 263 ? 385.305 349.416 375.069 1.00 128.17 263 ARG D CA 1
ATOM 11827 C C . ARG D 2 263 ? 384.853 350.744 375.654 1.00 128.17 263 ARG D C 1
ATOM 11828 O O . ARG D 2 263 ? 385.623 351.696 375.677 1.00 128.17 263 ARG D O 1
ATOM 11849 N N . GLN D 2 264 ? 383.617 350.801 376.132 1.00 126.70 264 GLN D N 1
ATOM 11850 C CA . GLN D 2 264 ? 383.040 351.967 376.788 1.00 126.70 264 GLN D CA 1
ATOM 11851 C C . GLN D 2 264 ? 382.021 351.542 377.838 1.00 126.70 264 GLN D C 1
ATOM 11852 O O . GLN D 2 264 ? 381.399 350.491 377.712 1.00 126.70 264 GLN D O 1
ATOM 11866 N N . ASP D 2 265 ? 381.829 352.379 378.849 1.00 130.52 265 ASP D N 1
ATOM 11867 C CA . ASP D 2 265 ? 380.846 352.173 379.911 1.00 130.52 265 ASP D CA 1
ATOM 11868 C C . ASP D 2 265 ? 379.411 352.276 379.382 1.00 130.52 265 ASP D C 1
ATOM 11869 O O . ASP D 2 265 ? 379.191 352.491 378.189 1.00 130.52 265 ASP D O 1
ATOM 11878 N N . ILE D 2 266 ? 378.416 352.190 380.267 1.00 125.26 266 ILE D N 1
ATOM 11879 C CA . ILE D 2 266 ? 377.078 352.683 379.945 1.00 125.26 266 ILE D CA 1
ATOM 11880 C C . ILE D 2 266 ? 377.193 354.148 379.528 1.00 125.26 266 ILE D C 1
ATOM 11881 O O . ILE D 2 266 ? 377.673 354.975 380.299 1.00 125.26 266 ILE D O 1
ATOM 11897 N N . THR D 2 267 ? 376.725 354.484 378.336 1.00 129.07 267 THR D N 1
ATOM 11898 C CA . THR D 2 267 ? 376.632 355.865 377.857 1.00 129.07 267 THR D CA 1
ATOM 11899 C C . THR D 2 267 ? 375.202 356.226 377.542 1.00 129.07 267 THR D C 1
ATOM 11900 O O . THR D 2 267 ? 374.423 355.388 377.093 1.00 129.07 267 THR D O 1
ATOM 11911 N N . LEU D 2 268 ? 374.873 357.486 377.790 1.00 127.50 268 LEU D N 1
ATOM 11912 C CA . LEU D 2 268 ? 373.519 357.965 377.993 1.00 127.50 268 LEU D CA 1
ATOM 11913 C C . LEU D 2 268 ? 373.256 359.225 377.175 1.00 127.50 268 LEU D C 1
ATOM 11914 O O . LEU D 2 268 ? 374.082 360.136 377.164 1.00 127.50 26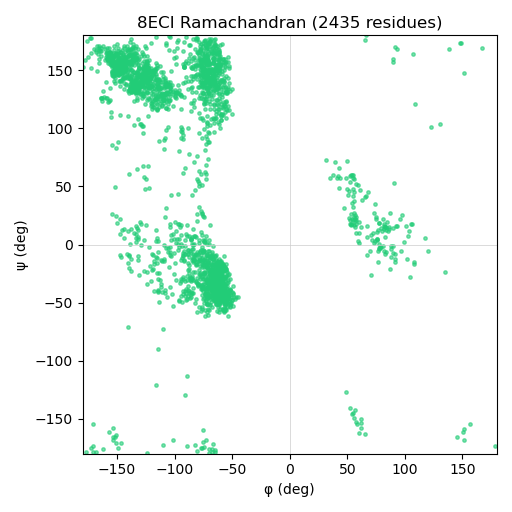8 LEU D O 1
ATOM 11930 N N . LYS D 2 269 ? 372.094 359.309 376.530 1.00 128.46 269 LYS D N 1
ATOM 11931 C CA . LYS D 2 269 ? 371.653 360.499 375.791 1.00 128.46 269 LYS D CA 1
ATOM 11932 C C . LYS D 2 269 ? 370.146 360.685 375.904 1.00 128.46 269 LYS D C 1
ATOM 11933 O O . LYS D 2 269 ? 369.413 359.708 375.982 1.00 128.46 269 LYS D O 1
ATOM 11952 N N . VAL D 2 270 ? 369.677 361.929 375.886 1.00 126.74 270 VAL D N 1
ATOM 11953 C CA . VAL D 2 270 ? 368.253 362.290 375.936 1.00 126.74 270 VAL D CA 1
ATOM 11954 C C . VAL D 2 270 ? 367.815 362.923 374.624 1.00 126.74 270 VAL D C 1
ATOM 11955 O O . VAL D 2 270 ? 368.570 363.680 374.021 1.00 126.74 270 VAL D O 1
ATOM 11968 N N . LEU D 2 271 ? 366.619 362.587 374.156 1.00 128.07 271 LEU D N 1
ATOM 11969 C CA . LEU D 2 271 ? 366.129 362.898 372.817 1.00 128.07 271 LEU D CA 1
ATOM 11970 C C . LEU D 2 271 ? 364.842 363.722 372.845 1.00 128.07 271 LEU D C 1
ATOM 11971 O O . LEU D 2 271 ? 363.950 363.470 373.653 1.00 128.07 271 LEU D O 1
ATOM 11987 N N . ASP D 2 272 ? 364.727 364.644 371.890 1.00 129.92 272 ASP D N 1
ATOM 11988 C CA . ASP D 2 272 ? 363.572 365.525 371.715 1.00 129.92 272 ASP D CA 1
ATOM 11989 C C . ASP D 2 272 ? 362.852 365.339 370.378 1.00 129.92 272 ASP D C 1
ATOM 11990 O O . ASP D 2 272 ? 361.629 365.394 370.330 1.00 129.92 272 ASP D O 1
ATOM 11999 N N . GLN D 2 273 ? 363.595 365.146 369.284 1.00 129.26 273 GLN D N 1
ATOM 12000 C CA . GLN D 2 273 ? 363.064 365.306 367.926 1.00 129.26 273 GLN D CA 1
ATOM 12001 C C . GLN D 2 273 ? 363.007 364.019 367.092 1.00 129.26 273 GLN D C 1
ATOM 12002 O O . GLN D 2 273 ? 362.496 364.039 365.977 1.00 129.26 273 GLN D O 1
ATOM 12016 N N . ALA D 2 274 ? 363.540 362.908 367.588 1.00 124.11 274 ALA D N 1
ATOM 12017 C CA . ALA D 2 274 ? 363.627 361.657 366.846 1.00 124.11 274 ALA D CA 1
ATOM 12018 C C . ALA D 2 274 ? 362.257 361.054 366.501 1.00 124.11 274 ALA D C 1
ATOM 12019 O O . ALA D 2 274 ? 361.227 361.456 367.035 1.00 124.11 274 ALA D O 1
ATOM 12026 N N . VAL D 2 275 ? 362.244 360.037 365.645 1.00 120.80 275 VAL D N 1
ATOM 12027 C CA . VAL D 2 275 ? 361.055 359.229 365.363 1.00 120.80 275 VAL D CA 1
ATOM 12028 C C . VAL D 2 275 ? 361.294 357.793 365.787 1.00 120.80 275 VAL D C 1
ATOM 12029 O O . VAL D 2 275 ? 362.258 357.173 365.350 1.00 120.80 275 VAL D O 1
ATOM 12042 N N . ILE D 2 276 ? 360.424 357.251 366.631 1.00 122.10 276 ILE D N 1
ATOM 12043 C CA . ILE D 2 276 ? 360.469 355.841 367.015 1.00 122.10 276 ILE D CA 1
ATOM 12044 C C . ILE D 2 276 ? 359.725 355.027 365.970 1.00 122.10 276 ILE D C 1
ATOM 12045 O O . ILE D 2 276 ? 358.638 355.415 365.536 1.00 122.10 276 ILE D O 1
ATOM 12061 N N . GLN D 2 277 ? 360.294 353.905 365.557 1.00 133.95 277 GLN D N 1
ATOM 12062 C CA . GLN D 2 277 ? 359.926 353.259 364.307 1.00 133.95 277 GLN D CA 1
ATOM 12063 C C . GLN D 2 277 ? 359.753 351.756 364.468 1.00 133.95 277 GLN D C 1
ATOM 12064 O O . GLN D 2 277 ? 360.514 351.104 365.174 1.00 133.95 277 GLN D O 1
ATOM 12078 N N . ASP D 2 278 ? 358.749 351.191 363.814 1.00 142.01 278 ASP D N 1
ATOM 12079 C CA . ASP D 2 278 ? 358.515 349.753 363.785 1.00 142.01 278 ASP D CA 1
ATOM 12080 C C . ASP D 2 278 ? 359.497 349.022 362.863 1.00 142.01 278 ASP D C 1
ATOM 12081 O O . ASP D 2 278 ? 360.011 349.594 361.907 1.00 142.01 278 ASP D O 1
ATOM 12090 N N . ASN D 2 279 ? 359.691 347.722 363.066 1.00 142.70 279 ASN D N 1
ATOM 12091 C CA . ASN D 2 279 ? 360.509 346.890 362.191 1.00 142.70 279 ASN D CA 1
ATOM 12092 C C . ASN D 2 279 ? 360.097 346.943 360.707 1.00 142.70 279 ASN D C 1
ATOM 12093 O O . ASN D 2 279 ? 360.960 346.889 359.836 1.00 142.70 279 ASN D O 1
ATOM 12104 N N . THR D 2 280 ? 358.813 347.097 360.390 1.00 148.27 280 THR D N 1
ATOM 12105 C CA . THR D 2 280 ? 358.331 347.247 359.004 1.00 148.27 280 THR D CA 1
ATOM 12106 C C . THR D 2 280 ? 358.704 348.580 358.359 1.00 148.27 280 THR D C 1
ATOM 12107 O O . THR D 2 280 ? 358.492 348.764 357.163 1.00 148.27 280 THR D O 1
ATOM 12118 N N . GLY D 2 281 ? 359.220 349.536 359.127 1.00 146.35 281 GLY D N 1
ATOM 12119 C CA . GLY D 2 281 ? 359.474 350.903 358.683 1.00 146.35 281 GLY D CA 1
ATOM 12120 C C . GLY D 2 281 ? 358.296 351.864 358.879 1.00 146.35 281 GLY D C 1
ATOM 12121 O O . GLY D 2 281 ? 358.426 353.050 358.589 1.00 146.35 281 GLY D O 1
ATOM 12125 N N . ALA D 2 282 ? 357.151 351.405 359.388 1.00 139.32 282 ALA D N 1
ATOM 12126 C CA . ALA D 2 282 ? 356.073 352.290 359.821 1.00 139.32 282 ALA D CA 1
ATOM 12127 C C . ALA D 2 282 ? 356.505 353.145 361.022 1.00 139.32 282 ALA D C 1
ATOM 12128 O O . ALA D 2 282 ? 357.163 352.642 361.933 1.00 139.32 282 ALA D O 1
ATOM 12135 N N . ILE D 2 283 ? 356.131 354.424 361.069 1.00 128.49 283 ILE D N 1
ATOM 12136 C CA . ILE D 2 283 ? 356.395 355.243 362.258 1.00 128.49 283 ILE D CA 1
ATOM 12137 C C . ILE D 2 283 ? 355.448 354.861 363.389 1.00 128.49 283 ILE D C 1
ATOM 12138 O O . ILE D 2 283 ? 354.286 354.538 363.160 1.00 128.49 283 ILE D O 1
ATOM 12154 N N . ILE D 2 284 ? 355.944 354.918 364.619 1.00 126.71 284 ILE D N 1
ATOM 12155 C CA . ILE D 2 284 ? 355.180 354.603 365.824 1.00 126.71 284 ILE D CA 1
ATOM 12156 C C . ILE D 2 284 ? 354.991 355.847 366.670 1.00 126.71 284 ILE D C 1
ATOM 12157 O O . ILE D 2 284 ? 353.858 356.155 367.015 1.00 126.71 284 ILE D O 1
ATOM 12173 N N . TYR D 2 285 ? 356.056 356.596 366.951 1.00 120.87 285 TYR D N 1
ATOM 12174 C CA . TYR D 2 285 ? 355.948 357.867 367.665 1.00 120.87 285 TYR D CA 1
ATOM 12175 C C . TYR D 2 285 ? 356.766 358.966 367.013 1.00 120.87 285 TYR D C 1
ATOM 12176 O O . TYR D 2 285 ? 357.959 358.793 366.774 1.00 120.87 285 TYR D O 1
ATOM 12194 N N . ASN D 2 286 ? 356.161 360.131 366.818 1.00 121.49 286 ASN D N 1
ATOM 12195 C CA . ASN D 2 286 ? 356.860 361.348 366.459 1.00 121.49 286 ASN D CA 1
ATOM 12196 C C . ASN D 2 286 ? 357.148 362.106 367.749 1.00 121.49 286 ASN D C 1
ATOM 12197 O O . ASN D 2 286 ? 356.269 362.769 368.296 1.00 121.49 286 ASN D O 1
ATOM 12208 N N . LEU D 2 287 ? 358.362 361.966 368.270 1.00 122.41 287 LEU D N 1
ATOM 12209 C CA . LEU D 2 287 ? 358.683 362.370 369.632 1.00 122.41 287 LEU D CA 1
ATOM 12210 C C . LEU D 2 287 ? 358.487 363.873 369.866 1.00 122.41 287 LEU D C 1
ATOM 12211 O O . LEU D 2 287 ? 358.077 364.273 370.955 1.00 122.41 287 LEU D O 1
ATOM 12227 N N . ALA D 2 288 ? 358.698 364.696 368.837 1.00 123.49 288 ALA D N 1
ATOM 12228 C CA . ALA D 2 288 ? 358.413 366.119 368.891 1.00 123.49 288 ALA D CA 1
ATOM 12229 C C . ALA D 2 288 ? 356.921 366.410 368.748 1.00 123.49 288 ALA D C 1
ATOM 12230 O O . ALA D 2 288 ? 356.345 367.037 369.629 1.00 123.49 288 ALA D O 1
ATOM 12237 N N . GLN D 2 289 ? 356.267 365.971 367.667 1.00 125.12 289 GLN D N 1
ATOM 12238 C CA . GLN D 2 289 ? 354.898 366.410 367.384 1.00 125.12 289 GLN D CA 1
ATOM 12239 C C . GLN D 2 289 ? 353.912 365.929 368.448 1.00 125.12 289 GLN D C 1
ATOM 12240 O O . GLN D 2 289 ? 352.940 366.618 368.733 1.00 125.12 289 GLN D O 1
ATOM 12254 N N . GLN D 2 290 ? 354.176 364.790 369.080 1.00 119.40 290 GLN D N 1
ATOM 12255 C CA . GLN D 2 290 ? 353.316 364.242 370.118 1.00 119.40 290 GLN D CA 1
ATOM 12256 C C . GLN D 2 290 ? 353.662 364.729 371.529 1.00 119.40 290 GLN D C 1
ATOM 12257 O O . GLN D 2 290 ? 353.092 364.223 372.487 1.00 119.40 290 GLN D O 1
ATOM 12271 N N . ASP D 2 291 ? 354.572 365.690 371.697 1.00 123.23 291 ASP D N 1
ATOM 12272 C CA . ASP D 2 291 ? 354.986 366.200 373.010 1.00 123.23 291 ASP D CA 1
ATOM 12273 C C . ASP D 2 291 ? 355.479 365.089 373.956 1.00 123.23 291 ASP D C 1
ATOM 12274 O O . ASP D 2 291 ? 354.915 364.822 375.017 1.00 123.23 291 ASP D O 1
ATOM 12283 N N . MET D 2 292 ? 356.531 364.383 373.546 1.00 125.17 292 MET D N 1
ATOM 12284 C CA . MET D 2 292 ? 357.146 363.313 374.325 1.00 125.17 292 MET D CA 1
ATOM 12285 C C . MET D 2 292 ? 358.633 363.570 374.552 1.00 125.17 292 MET D C 1
ATOM 12286 O O . MET D 2 292 ? 359.184 364.597 374.169 1.00 125.17 292 MET D O 1
ATOM 12300 N N . THR D 2 293 ? 359.308 362.665 375.242 1.00 126.60 293 THR D N 1
ATOM 12301 C CA . THR D 2 293 ? 360.753 362.701 375.482 1.00 126.60 293 THR D CA 1
ATOM 12302 C C . THR D 2 293 ? 361.254 361.280 375.621 1.00 126.60 293 THR D C 1
ATOM 12303 O O . THR D 2 293 ? 360.482 360.408 376.004 1.00 126.60 293 THR D O 1
ATOM 12314 N N . ALA D 2 294 ? 362.517 361.004 375.325 1.00 124.59 294 ALA D N 1
ATOM 12315 C CA . ALA D 2 294 ? 363.044 359.655 375.484 1.00 124.59 294 ALA D CA 1
ATOM 12316 C C . ALA D 2 294 ? 364.512 359.635 375.884 1.00 124.59 294 ALA D C 1
ATOM 12317 O O . ALA D 2 294 ? 365.265 360.544 375.548 1.00 124.59 294 ALA D O 1
ATOM 12324 N N . LEU D 2 295 ? 364.921 358.579 376.574 1.00 123.35 295 LEU D N 1
ATOM 12325 C CA . LEU D 2 295 ? 366.293 358.350 377.005 1.00 123.35 295 LEU D CA 1
ATOM 12326 C C . LEU D 2 295 ? 366.875 357.154 376.258 1.00 123.35 295 LEU D C 1
ATOM 12327 O O . LEU D 2 295 ? 366.215 356.122 376.176 1.00 123.35 295 LEU D O 1
ATOM 12343 N N . ARG D 2 296 ? 368.093 357.264 375.729 1.00 125.24 296 ARG D N 1
ATOM 12344 C CA . ARG D 2 296 ? 368.829 356.188 375.057 1.00 125.24 296 ARG D CA 1
ATOM 12345 C C . ARG D 2 296 ? 370.039 355.770 375.879 1.00 125.24 296 ARG D C 1
ATOM 12346 O O . ARG D 2 296 ? 370.783 356.629 376.340 1.00 125.24 296 ARG D O 1
ATOM 12367 N N . LEU D 2 297 ? 370.258 354.468 376.020 1.00 122.34 297 LEU D N 1
ATOM 12368 C CA . LEU D 2 297 ? 371.412 353.889 376.702 1.00 122.34 297 LEU D CA 1
ATOM 12369 C C . LEU D 2 297 ? 372.120 352.872 375.813 1.00 122.34 297 LEU D C 1
ATOM 12370 O O . LEU D 2 297 ? 371.456 352.057 375.175 1.00 122.34 297 LEU D O 1
ATOM 12386 N N . THR D 2 298 ? 373.449 352.876 375.812 1.00 124.52 298 THR D N 1
ATOM 12387 C CA . THR D 2 298 ? 374.282 351.978 374.997 1.00 124.52 298 THR D CA 1
ATOM 12388 C C . THR D 2 298 ? 375.561 351.554 375.712 1.00 124.52 298 THR D C 1
ATOM 12389 O O . THR D 2 298 ? 376.038 352.243 376.611 1.00 124.52 298 THR D O 1
ATOM 12400 N N . PHE D 2 299 ? 376.116 350.406 375.322 1.00 120.59 299 PHE D N 1
ATOM 12401 C CA . PHE D 2 299 ? 377.260 349.762 375.966 1.00 120.59 299 PHE D CA 1
ATOM 12402 C C . PHE D 2 299 ? 378.036 348.892 374.966 1.00 120.59 299 PHE D C 1
ATOM 12403 O O . PHE D 2 299 ? 377.406 348.349 374.061 1.00 120.59 299 PHE D O 1
ATOM 12420 N N . ARG D 2 300 ? 379.363 348.716 375.103 1.00 120.52 300 ARG D N 1
ATOM 12421 C CA . ARG D 2 300 ? 380.173 347.849 374.212 1.00 120.52 300 ARG D CA 1
ATOM 12422 C C . ARG D 2 300 ? 381.115 346.900 374.953 1.00 120.52 300 ARG D C 1
ATOM 12423 O O . ARG D 2 300 ? 382.001 347.377 375.658 1.00 120.52 300 ARG D O 1
ATOM 12444 N N . VAL D 2 301 ? 381.027 345.590 374.714 1.00 119.82 301 VAL D N 1
ATOM 12445 C CA . VAL D 2 301 ? 381.754 344.562 375.494 1.00 119.82 301 VAL D CA 1
ATOM 12446 C C . VAL D 2 301 ? 382.122 343.313 374.692 1.00 119.82 301 VAL D C 1
ATOM 12447 O O . VAL D 2 301 ? 381.561 343.083 373.626 1.00 119.82 301 VAL D O 1
ATOM 12460 N N . GLY D 2 302 ? 383.025 342.482 375.215 1.00 120.56 302 GLY D N 1
ATOM 12461 C CA . GLY D 2 302 ? 383.337 341.145 374.694 1.00 120.56 302 GLY D CA 1
ATOM 12462 C C . GLY D 2 302 ? 384.163 340.304 375.675 1.00 120.56 302 GLY D C 1
ATOM 12463 O O . GLY D 2 302 ? 384.742 340.848 376.613 1.00 120.56 302 GLY D O 1
ATOM 12467 N N . TRP D 2 303 ? 384.243 338.984 375.479 1.00 114.92 303 TRP D N 1
ATOM 12468 C CA . TRP D 2 303 ? 384.910 338.061 376.413 1.00 114.92 303 TRP D CA 1
ATOM 12469 C C . TRP D 2 303 ? 385.597 336.877 375.723 1.00 114.92 303 TRP D C 1
ATOM 12470 O O . TRP D 2 303 ? 385.235 336.519 374.605 1.00 114.92 303 TRP D O 1
ATOM 12491 N N . GLN D 2 304 ? 386.583 336.258 376.377 1.00 120.24 304 GLN D N 1
ATOM 12492 C CA . GLN D 2 304 ? 387.344 335.131 375.822 1.00 120.24 304 GLN D CA 1
ATOM 12493 C C . GLN D 2 304 ? 387.976 334.231 376.912 1.00 120.24 304 GLN D C 1
ATOM 12494 O O . GLN D 2 304 ? 388.084 334.644 378.067 1.00 120.24 304 GLN D O 1
ATOM 12508 N N . VAL D 2 305 ? 388.361 332.988 376.581 1.00 123.04 305 VAL D N 1
ATOM 12509 C CA . VAL D 2 305 ? 388.576 331.904 377.568 1.00 123.04 305 VAL D CA 1
ATOM 12510 C C . VAL D 2 305 ? 390.004 331.357 377.729 1.00 123.04 305 VAL D C 1
ATOM 12511 O O . VAL D 2 305 ? 390.285 330.685 378.713 1.00 123.04 305 VAL D O 1
ATOM 12524 N N . ALA D 2 306 ? 390.920 331.617 376.796 1.00 125.02 306 ALA D N 1
ATOM 12525 C CA . ALA D 2 306 ? 392.352 331.305 376.939 1.00 125.02 306 ALA D CA 1
ATOM 12526 C C . ALA D 2 306 ? 392.714 329.850 377.350 1.00 125.02 306 ALA D C 1
ATOM 12527 O O . ALA D 2 306 ? 393.560 329.609 378.208 1.00 125.02 306 ALA D O 1
ATOM 12534 N N . ASN D 2 307 ? 392.096 328.854 376.713 1.00 127.36 307 ASN D N 1
ATOM 12535 C CA . ASN D 2 307 ? 392.324 327.423 376.943 1.00 127.36 307 ASN D CA 1
ATOM 12536 C C . ASN D 2 307 ? 393.631 326.908 376.296 1.00 127.36 307 ASN D C 1
ATOM 12537 O O . ASN D 2 307 ? 393.624 326.058 375.405 1.00 127.36 307 ASN D O 1
ATOM 12548 N N . THR D 2 308 ? 394.765 327.466 376.704 1.00 125.06 308 THR D N 1
ATOM 12549 C CA . THR D 2 308 ? 396.109 327.230 376.146 1.00 125.06 308 THR D CA 1
ATOM 12550 C C . THR D 2 308 ? 396.542 325.760 376.136 1.00 125.06 308 THR D C 1
ATOM 12551 O O . THR D 2 308 ? 396.061 324.962 376.936 1.00 125.06 308 THR D O 1
ATOM 12562 N N . LEU D 2 309 ? 397.473 325.377 375.255 1.00 125.52 309 LEU D N 1
ATOM 12563 C CA . LEU D 2 309 ? 398.104 324.053 375.272 1.00 125.52 309 LEU D CA 1
ATOM 12564 C C . LEU D 2 309 ? 398.743 323.742 376.630 1.00 125.52 309 LEU D C 1
ATOM 12565 O O . LEU D 2 309 ? 399.512 324.536 377.161 1.00 125.52 309 LEU D O 1
ATOM 12581 N N . ASN D 2 310 ? 398.466 322.558 377.166 1.00 128.39 310 ASN D N 1
ATOM 12582 C CA . ASN D 2 310 ? 398.971 322.104 378.448 1.00 128.39 310 ASN D CA 1
ATOM 12583 C C . ASN D 2 310 ? 399.213 320.584 378.443 1.00 128.39 310 ASN D C 1
ATOM 12584 O O . ASN D 2 310 ? 398.411 319.824 377.901 1.00 128.39 310 ASN D O 1
ATOM 12595 N N . ASN D 2 311 ? 400.286 320.128 379.087 1.00 121.64 311 ASN D N 1
ATOM 12596 C CA . ASN D 2 311 ? 400.743 318.741 379.028 1.00 121.64 311 ASN D CA 1
ATOM 12597 C C . ASN D 2 311 ? 399.780 317.730 379.648 1.00 121.64 311 ASN D C 1
ATOM 12598 O O . ASN D 2 311 ? 399.806 316.565 379.270 1.00 121.64 311 ASN D O 1
ATOM 12609 N N . ASP D 2 312 ? 398.942 318.137 380.598 1.00 128.42 312 ASP D N 1
ATOM 12610 C CA . ASP D 2 312 ? 397.988 317.208 381.208 1.00 128.42 312 ASP D CA 1
ATOM 12611 C C . ASP D 2 312 ? 396.983 316.654 380.194 1.00 128.42 312 ASP D C 1
ATOM 12612 O O . ASP D 2 312 ? 396.552 315.511 380.319 1.00 128.42 312 ASP D O 1
ATOM 12621 N N . GLN D 2 313 ? 396.624 317.437 379.179 1.00 126.16 313 GLN D N 1
ATOM 12622 C CA . GLN D 2 313 ? 395.668 317.044 378.153 1.00 126.16 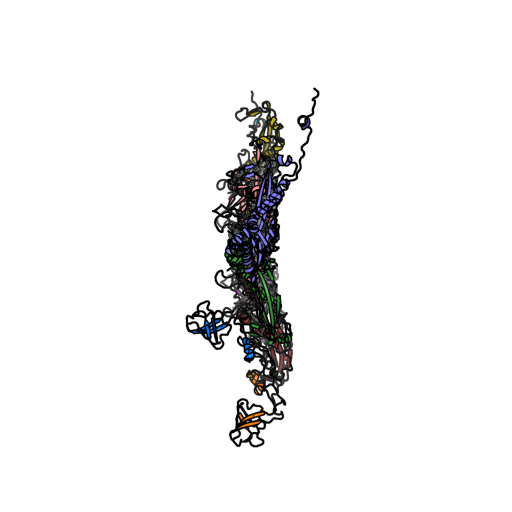313 GLN D CA 1
ATOM 12623 C C . GLN D 2 313 ? 395.955 317.827 376.864 1.00 126.16 313 GLN D C 1
ATOM 12624 O O . GLN D 2 313 ? 395.394 318.899 376.631 1.00 126.16 313 GLN D O 1
ATOM 12638 N N . PRO D 2 314 ? 396.867 317.339 376.018 1.00 126.10 314 PRO D N 1
ATOM 12639 C CA . PRO D 2 314 ? 397.308 318.065 374.842 1.00 126.10 314 PRO D CA 1
ATOM 12640 C C . PRO D 2 314 ? 396.258 318.114 373.731 1.00 126.10 314 PRO D C 1
ATOM 12641 O O . PRO D 2 314 ? 396.339 318.992 372.879 1.00 126.10 314 PRO D O 1
ATOM 12652 N N . THR D 2 315 ? 395.254 317.235 373.718 1.00 130.19 315 THR D N 1
ATOM 12653 C CA . THR D 2 315 ? 394.165 317.318 372.734 1.00 130.19 315 THR D CA 1
ATOM 12654 C C . THR D 2 315 ? 393.220 318.443 373.117 1.00 130.19 315 THR D C 1
ATOM 12655 O O . THR D 2 315 ? 392.456 318.332 374.073 1.00 130.19 315 THR D O 1
ATOM 12666 N N . GLU D 2 316 ? 393.255 319.541 372.373 1.00 131.06 316 GLU D N 1
ATOM 12667 C CA . GLU D 2 316 ? 392.531 320.759 372.727 1.00 131.06 316 GLU D CA 1
ATOM 12668 C C . GLU D 2 316 ? 391.026 320.540 372.859 1.00 131.06 316 GLU D C 1
ATOM 12669 O O . GLU D 2 316 ? 390.419 321.040 373.800 1.00 131.06 316 GLU D O 1
ATOM 12681 N N . ALA D 2 317 ? 390.434 319.708 372.007 1.00 126.75 317 ALA D N 1
ATOM 12682 C CA . ALA D 2 317 ? 389.004 319.435 372.043 1.00 126.75 317 ALA D CA 1
ATOM 12683 C C . ALA D 2 317 ? 388.517 318.812 373.364 1.00 126.75 317 ALA D C 1
ATOM 12684 O O . ALA D 2 317 ? 387.317 318.811 373.625 1.00 126.75 317 ALA D O 1
ATOM 12691 N N . ASN D 2 318 ? 389.416 318.295 374.202 1.00 126.10 318 ASN D N 1
ATOM 12692 C CA . ASN D 2 318 ? 389.069 317.634 375.452 1.00 126.10 318 ASN D CA 1
ATOM 12693 C C . ASN D 2 318 ? 389.433 318.435 376.709 1.00 126.10 318 ASN D C 1
ATOM 12694 O O . ASN D 2 318 ? 389.165 317.956 377.805 1.00 126.10 318 ASN D O 1
ATOM 12705 N N . ARG D 2 319 ? 390.028 319.630 376.593 1.00 128.16 319 ARG D N 1
ATOM 12706 C CA . ARG D 2 319 ? 390.276 320.500 377.753 1.00 128.16 319 ARG D CA 1
ATOM 12707 C C . ARG D 2 319 ? 389.120 321.443 378.022 1.00 128.16 319 ARG D C 1
ATOM 12708 O O . ARG D 2 319 ? 388.627 322.065 377.087 1.00 128.16 319 ARG D O 1
ATOM 12729 N N . TYR D 2 320 ? 388.827 321.734 379.284 1.00 119.70 320 TYR D N 1
ATOM 12730 C CA . TYR D 2 320 ? 388.218 323.012 379.645 1.00 119.70 320 TYR D CA 1
ATOM 12731 C C . TYR D 2 320 ? 388.567 323.463 381.066 1.00 119.70 320 TYR D C 1
ATOM 12732 O O . TYR D 2 320 ? 388.555 322.635 381.968 1.00 119.70 320 TYR D O 1
ATOM 12750 N N . PRO D 2 321 ? 388.762 324.759 381.339 1.00 120.55 321 PRO D N 1
ATOM 12751 C CA . PRO D 2 321 ? 389.001 325.272 382.689 1.00 120.55 321 PRO D CA 1
ATOM 12752 C C . PRO D 2 321 ? 387.821 325.221 383.668 1.00 120.55 321 PRO D C 1
ATOM 12753 O O . PRO D 2 321 ? 387.845 325.916 384.682 1.00 120.55 321 PRO D O 1
ATOM 12764 N N . ALA D 2 322 ? 386.786 324.433 383.394 1.00 121.75 322 ALA D N 1
ATOM 12765 C CA . ALA D 2 322 ? 385.610 324.310 384.240 1.00 121.75 322 ALA D CA 1
ATOM 12766 C C . ALA D 2 322 ? 384.872 322.983 384.018 1.00 121.75 322 ALA D C 1
ATOM 12767 O O . ALA D 2 322 ? 385.159 322.241 383.077 1.00 121.75 322 ALA D O 1
ATOM 12774 N N . ALA D 2 323 ? 383.918 322.692 384.894 1.00 122.79 323 ALA D N 1
ATOM 12775 C CA . ALA D 2 323 ? 383.041 321.530 384.867 1.00 122.79 323 ALA D CA 1
ATOM 12776 C C . ALA D 2 323 ? 381.666 321.891 385.446 1.00 122.79 323 ALA D C 1
ATOM 12777 O O . ALA D 2 323 ? 381.528 322.906 386.129 1.00 122.79 323 ALA D O 1
ATOM 12784 N N . SER D 2 324 ? 380.640 321.081 385.194 1.00 119.15 324 SER D N 1
ATOM 12785 C CA . SER D 2 324 ? 379.253 321.401 385.561 1.00 119.15 324 SER D CA 1
ATOM 12786 C C . SER D 2 324 ? 378.485 320.225 386.146 1.00 119.15 324 SER D C 1
ATOM 12787 O O . SER D 2 324 ? 378.839 319.070 385.930 1.00 119.15 324 SER D O 1
ATOM 12795 N N . LEU D 2 325 ? 377.413 320.526 386.878 1.00 120.12 325 LEU D N 1
ATOM 12796 C CA . LEU D 2 325 ? 376.485 319.550 387.439 1.00 120.12 325 LEU D CA 1
ATOM 12797 C C . LEU D 2 325 ? 375.103 319.704 386.820 1.00 120.12 325 LEU D C 1
ATOM 12798 O O . LEU D 2 325 ? 374.545 320.803 386.823 1.00 120.12 325 LEU D O 1
ATOM 12814 N N . ILE D 2 326 ? 374.551 318.614 386.296 1.00 123.51 326 ILE D N 1
ATOM 12815 C CA . ILE D 2 326 ? 373.328 318.640 385.493 1.00 123.51 326 ILE D CA 1
ATOM 12816 C C . ILE D 2 326 ? 372.353 317.532 385.862 1.00 123.51 326 ILE D C 1
ATOM 12817 O O . ILE D 2 326 ? 372.740 316.517 386.441 1.00 123.51 326 ILE D O 1
ATOM 12833 N N . PHE D 2 327 ? 371.090 317.723 385.481 1.00 127.14 327 PHE D N 1
ATOM 12834 C CA . PHE D 2 327 ? 369.976 316.809 385.730 1.00 127.14 327 PHE D CA 1
ATOM 12835 C C . PHE D 2 327 ? 368.914 316.846 384.622 1.00 127.14 327 PHE D C 1
ATOM 12836 O O . PHE D 2 327 ? 368.165 315.849 384.528 1.00 127.14 327 PHE D O 1
ATOM 12854 N N . PRO E 2 13 ? 316.648 306.259 478.655 1.00 153.36 13 PRO E N 1
ATOM 12855 C CA . PRO E 2 13 ? 317.655 307.272 478.999 1.00 153.36 13 PRO E CA 1
ATOM 12856 C C . PRO E 2 13 ? 319.093 306.790 478.770 1.00 153.36 13 PRO E C 1
ATOM 12857 O O . PRO E 2 13 ? 319.987 307.564 479.058 1.00 153.36 13 PRO E O 1
ATOM 12862 N N . TYR E 2 14 ? 319.284 305.569 478.257 1.00 147.15 14 TYR E N 1
ATOM 12863 C CA . TYR E 2 14 ? 320.624 304.961 478.028 1.00 147.15 14 TYR E CA 1
ATOM 12864 C C . TYR E 2 14 ? 321.060 305.159 476.568 1.00 147.15 14 TYR E C 1
ATOM 12865 O O . TYR E 2 14 ? 322.220 304.795 476.282 1.00 147.15 14 TYR E O 1
ATOM 12883 N N . ASN E 2 15 ? 320.206 305.728 475.698 1.00 142.82 15 ASN E N 1
ATOM 12884 C CA . ASN E 2 15 ? 320.555 305.992 474.271 1.00 142.82 15 ASN E CA 1
ATOM 12885 C C . ASN E 2 15 ? 320.971 307.441 473.972 1.00 142.82 15 ASN E C 1
ATOM 12886 O O . ASN E 2 15 ? 321.547 307.631 472.882 1.00 142.82 15 ASN E O 1
ATOM 12897 N N . ASN E 2 16 ? 320.714 308.429 474.845 1.00 144.86 16 ASN E N 1
ATOM 12898 C CA . ASN E 2 16 ? 321.017 309.826 474.482 1.00 144.86 16 ASN E CA 1
ATOM 12899 C C . ASN E 2 16 ? 322.468 310.036 473.995 1.00 144.86 16 ASN E C 1
ATOM 12900 O O . ASN E 2 16 ? 323.397 309.466 474.562 1.00 144.86 16 ASN E O 1
ATOM 12911 N N . LEU E 2 17 ? 322.679 310.847 472.947 1.00 134.73 17 LEU E N 1
ATOM 12912 C CA . LEU E 2 17 ? 323.978 311.013 472.264 1.00 134.73 17 LEU E CA 1
ATOM 12913 C C . LEU E 2 17 ? 324.049 312.338 471.485 1.00 134.73 17 LEU E C 1
ATOM 12914 O O . LEU E 2 17 ? 323.200 312.609 470.638 1.00 134.73 17 LEU E O 1
ATOM 12930 N N . THR E 2 18 ? 325.069 313.158 471.735 1.00 134.12 18 THR E N 1
ATOM 12931 C CA . THR E 2 18 ? 325.294 314.440 471.044 1.00 134.12 18 THR E CA 1
ATOM 12932 C C . THR E 2 18 ? 326.099 314.266 469.756 1.00 134.12 18 THR E C 1
ATOM 12933 O O . THR E 2 18 ? 327.304 314.508 469.720 1.00 134.12 18 THR E O 1
ATOM 12944 N N . SER E 2 19 ? 325.451 313.811 468.688 1.00 134.44 19 SER E N 1
ATOM 12945 C CA . SER E 2 19 ? 326.103 313.586 467.389 1.00 134.44 19 SER E CA 1
ATOM 12946 C C . SER E 2 19 ? 326.652 314.870 466.755 1.00 134.44 19 SER E C 1
ATOM 12947 O O . SER E 2 19 ? 326.237 315.971 467.117 1.00 134.44 19 SER E O 1
ATOM 12955 N N . ARG E 2 20 ? 327.536 314.760 465.754 1.00 130.88 20 ARG E N 1
ATOM 12956 C CA . ARG E 2 20 ? 328.084 315.906 465.008 1.00 130.88 20 ARG E CA 1
ATOM 12957 C C . ARG E 2 20 ? 326.995 316.848 464.524 1.00 130.88 20 ARG E C 1
ATOM 12958 O O . ARG E 2 20 ? 327.142 318.054 464.653 1.00 130.88 20 ARG E O 1
ATOM 12979 N N . THR E 2 21 ? 325.891 316.327 464.009 1.00 129.03 21 THR E N 1
ATOM 12980 C CA . THR E 2 21 ? 324.792 317.165 463.517 1.00 129.03 21 THR E CA 1
ATOM 12981 C C . THR E 2 21 ? 324.208 318.055 464.609 1.00 129.03 21 THR E C 1
ATOM 12982 O O . THR E 2 21 ? 323.810 319.175 464.318 1.00 129.03 21 THR E O 1
ATOM 12993 N N . ASP E 2 22 ? 324.203 317.630 465.871 1.00 137.02 22 ASP E N 1
ATOM 12994 C CA . ASP E 2 22 ? 323.786 318.473 466.989 1.00 137.02 22 ASP E CA 1
ATOM 12995 C C . ASP E 2 22 ? 324.857 319.535 467.280 1.00 137.02 22 ASP E C 1
ATOM 12996 O O . ASP E 2 22 ? 324.553 320.710 467.456 1.00 137.02 22 ASP E O 1
ATOM 13005 N N . ALA E 2 23 ? 326.135 319.167 467.237 1.00 133.25 23 ALA E N 1
ATOM 13006 C CA . ALA E 2 23 ? 327.241 320.095 467.474 1.00 133.25 23 ALA E CA 1
ATOM 13007 C C . ALA E 2 23 ? 327.509 321.086 466.330 1.00 133.25 23 ALA E C 1
ATOM 13008 O O . ALA E 2 23 ? 328.239 322.055 466.514 1.00 133.25 23 ALA E O 1
ATOM 13015 N N . GLN E 2 24 ? 326.960 320.847 465.143 1.00 135.95 24 GLN E N 1
ATOM 13016 C CA . GLN E 2 24 ? 327.415 321.444 463.887 1.00 135.95 24 GLN E CA 1
ATOM 13017 C C . GLN E 2 24 ? 327.546 322.967 463.914 1.00 135.95 24 GLN E C 1
ATOM 13018 O O . GLN E 2 24 ? 328.499 323.520 463.377 1.00 135.95 24 GLN E O 1
ATOM 13032 N N . ALA E 2 25 ? 326.622 323.660 464.569 1.00 138.63 25 ALA E N 1
ATOM 13033 C CA . ALA E 2 25 ? 326.608 325.113 464.619 1.00 138.63 25 ALA E CA 1
ATOM 13034 C C . ALA E 2 25 ? 327.853 325.737 465.269 1.00 138.63 25 ALA E C 1
ATOM 13035 O O . ALA E 2 25 ? 328.112 326.918 465.061 1.00 138.63 25 ALA E O 1
ATOM 13042 N N . LEU E 2 26 ? 328.635 324.981 466.040 1.00 138.16 26 LEU E N 1
ATOM 13043 C CA . LEU E 2 26 ? 329.882 325.451 466.641 1.00 138.16 26 LEU E CA 1
ATOM 13044 C C . LEU E 2 26 ? 331.122 325.207 465.760 1.00 138.16 26 LEU E C 1
ATOM 13045 O O . LEU E 2 26 ? 332.222 325.579 466.162 1.00 138.16 26 LEU E O 1
ATOM 13061 N N . ILE E 2 27 ? 330.987 324.587 464.585 1.00 134.01 27 ILE E N 1
ATOM 13062 C CA . ILE E 2 27 ? 332.109 324.176 463.729 1.00 134.01 27 ILE E CA 1
ATOM 13063 C C . ILE E 2 27 ? 332.161 325.051 462.468 1.00 134.01 27 ILE E C 1
ATOM 13064 O O . ILE E 2 27 ? 331.505 324.741 461.475 1.00 134.01 27 ILE E O 1
ATOM 13080 N N . PRO E 2 28 ? 332.886 326.178 462.474 1.00 136.63 28 PRO E N 1
ATOM 13081 C CA . PRO E 2 28 ? 332.908 327.099 461.348 1.00 136.63 28 PRO E CA 1
ATOM 13082 C C . PRO E 2 28 ? 333.742 326.588 460.176 1.00 136.63 28 PRO E C 1
ATOM 13083 O O . PRO E 2 28 ? 334.705 325.841 460.344 1.00 136.63 28 PRO E O 1
ATOM 13094 N N . GLU E 2 29 ? 333.364 327.049 458.987 1.00 146.05 29 GLU E N 1
ATOM 13095 C CA . GLU E 2 29 ? 333.965 326.767 457.679 1.00 146.05 29 GLU E CA 1
ATOM 13096 C C . GLU E 2 29 ? 335.463 327.101 457.600 1.00 146.05 29 GLU E C 1
ATOM 13097 O O . GLU E 2 29 ? 335.939 328.016 458.269 1.00 146.05 29 GLU E O 1
ATOM 13109 N N . GLU E 2 30 ? 336.201 326.420 456.722 1.00 135.79 30 GLU E N 1
ATOM 13110 C CA . GLU E 2 30 ? 337.584 326.768 456.388 1.00 135.79 30 GLU E CA 1
ATOM 13111 C C . GLU E 2 30 ? 337.810 326.808 454.870 1.00 135.79 30 GLU E C 1
ATOM 13112 O O . GLU E 2 30 ? 337.453 325.877 454.148 1.00 135.79 30 GLU E O 1
ATOM 13124 N N . VAL E 2 31 ? 338.445 327.876 454.386 1.00 134.56 31 VAL E N 1
ATOM 13125 C CA . VAL E 2 31 ? 338.678 328.150 452.961 1.00 134.56 31 VAL E CA 1
ATOM 13126 C C . VAL E 2 31 ? 340.096 328.621 452.703 1.00 134.56 31 VAL E C 1
ATOM 13127 O O . VAL E 2 31 ? 340.714 329.231 453.572 1.00 134.56 31 VAL E O 1
ATOM 13140 N N . SER E 2 32 ? 340.604 328.404 451.492 1.00 133.06 32 SER E N 1
ATOM 13141 C CA . SER E 2 32 ? 341.904 328.937 451.074 1.00 133.06 32 SER E CA 1
ATOM 13142 C C . SER E 2 32 ? 342.024 329.101 449.554 1.00 133.06 32 SER E C 1
ATOM 13143 O O . SER E 2 32 ? 341.206 328.592 448.791 1.00 133.06 32 SER E O 1
ATOM 13151 N N . LYS E 2 33 ? 343.004 329.896 449.114 1.00 131.77 33 LYS E N 1
ATOM 13152 C CA . LYS E 2 33 ? 343.036 330.531 447.788 1.00 131.77 33 LYS E CA 1
ATOM 13153 C C . LYS E 2 33 ? 343.916 329.846 446.737 1.00 131.77 33 LYS E C 1
ATOM 13154 O O . LYS E 2 33 ? 344.060 330.361 445.634 1.00 131.77 33 LYS E O 1
ATOM 13173 N N . GLU E 2 34 ? 344.507 328.698 447.033 1.00 133.31 34 GLU E N 1
ATOM 13174 C CA . GLU E 2 34 ? 345.546 328.064 446.212 1.00 133.31 34 GLU E CA 1
ATOM 13175 C C . GLU E 2 34 ? 345.126 327.767 444.771 1.00 133.31 34 GLU E C 1
ATOM 13176 O O . GLU E 2 34 ? 345.983 327.634 443.903 1.00 133.31 34 GLU E O 1
ATOM 13188 N N . MET E 2 35 ? 343.831 327.660 444.497 1.00 135.05 35 MET E N 1
ATOM 13189 C CA . MET E 2 35 ? 343.310 327.338 443.171 1.00 135.05 35 MET E CA 1
ATOM 13190 C C . MET E 2 35 ? 342.964 328.550 442.302 1.00 135.05 35 MET E C 1
ATOM 13191 O O . MET E 2 35 ? 342.717 328.370 441.112 1.00 135.05 35 MET E O 1
ATOM 13205 N N . LEU E 2 36 ? 342.951 329.778 442.822 1.00 132.58 36 LEU E N 1
ATOM 13206 C CA . LEU E 2 36 ? 342.666 330.939 441.982 1.00 132.58 36 LEU E CA 1
ATOM 13207 C C . LEU E 2 36 ? 343.820 331.259 441.029 1.00 132.58 36 LEU E C 1
ATOM 13208 O O . LEU E 2 36 ? 344.990 331.004 441.316 1.00 132.58 36 LEU E O 1
ATOM 13224 N N . GLY E 2 37 ? 343.475 331.931 439.933 1.00 133.06 37 GLY E N 1
ATOM 13225 C CA . GLY E 2 37 ? 344.415 332.648 439.072 1.00 133.06 37 GLY E CA 1
ATOM 13226 C C . GLY E 2 37 ? 345.016 331.832 437.933 1.00 133.06 37 GLY E C 1
ATOM 13227 O O . GLY E 2 37 ? 345.046 330.601 437.958 1.00 133.06 37 GLY E O 1
ATOM 13231 N N . LYS E 2 38 ? 345.515 332.547 436.926 1.00 132.44 38 LYS E N 1
ATOM 13232 C CA . LYS E 2 38 ? 346.208 332.015 435.749 1.00 132.44 38 LYS E CA 1
ATOM 13233 C C . LYS E 2 38 ? 347.293 332.966 435.284 1.00 132.44 38 LYS E C 1
ATOM 13234 O O . LYS E 2 38 ? 347.127 334.184 435.341 1.00 132.44 38 LYS E O 1
ATOM 13253 N N . ALA E 2 39 ? 348.349 332.416 434.704 1.00 132.49 39 ALA E N 1
ATOM 13254 C CA . ALA E 2 39 ? 349.166 333.174 433.779 1.00 132.49 39 ALA E CA 1
ATOM 13255 C C . ALA E 2 39 ? 348.371 333.392 432.487 1.00 132.49 39 ALA E C 1
ATOM 13256 O O . ALA E 2 39 ? 347.808 332.449 431.937 1.00 132.49 39 ALA E O 1
ATOM 13263 N N . THR E 2 40 ? 348.325 334.621 431.997 1.00 131.78 40 THR E N 1
ATOM 13264 C CA . THR E 2 40 ? 347.813 334.939 430.661 1.00 131.78 40 THR E CA 1
ATOM 13265 C C . THR E 2 40 ? 348.926 334.853 429.620 1.00 131.78 40 THR E C 1
ATOM 13266 O O . THR E 2 40 ? 350.103 335.019 429.945 1.00 131.78 40 THR E O 1
ATOM 13277 N N . GLU E 2 41 ? 348.580 334.631 428.354 1.00 133.83 41 GLU E N 1
ATOM 13278 C CA . GLU E 2 41 ? 349.529 334.733 427.241 1.00 133.83 41 GLU E CA 1
ATOM 13279 C C . GLU E 2 41 ? 349.333 336.023 426.449 1.00 133.83 41 GLU E C 1
ATOM 13280 O O . GLU E 2 41 ? 348.212 336.430 426.141 1.00 133.83 41 GLU E O 1
ATOM 13292 N N . GLN E 2 42 ? 350.432 336.677 426.091 1.00 133.62 42 GLN E N 1
ATOM 13293 C CA . GLN E 2 42 ? 350.391 337.755 425.116 1.00 133.62 42 GLN E CA 1
ATOM 13294 C C . GLN E 2 42 ? 350.014 337.202 423.730 1.00 133.62 42 GLN E C 1
ATOM 13295 O O . GLN E 2 42 ? 350.434 336.112 423.349 1.00 133.62 42 GLN E O 1
ATOM 13309 N N . SER E 2 43 ? 349.236 337.960 422.964 1.00 127.31 43 SER E N 1
ATOM 13310 C CA . SER E 2 43 ? 348.898 337.662 421.571 1.00 127.31 43 SER E CA 1
ATOM 13311 C C . SER E 2 43 ? 350.133 337.516 420.680 1.00 127.31 43 SER E C 1
ATOM 13312 O O . SER E 2 43 ? 351.168 338.133 420.922 1.00 127.31 43 SER E O 1
ATOM 13320 N N . ALA E 2 44 ? 350.052 336.707 419.630 1.00 124.08 44 ALA E N 1
ATOM 13321 C CA . ALA E 2 44 ? 351.179 336.487 418.735 1.00 124.08 44 ALA E CA 1
ATOM 13322 C C . ALA E 2 44 ? 351.451 337.702 417.862 1.00 124.08 44 ALA E C 1
ATOM 13323 O O . ALA E 2 44 ? 352.587 338.165 417.756 1.00 124.08 44 ALA E O 1
ATOM 13330 N N . VAL E 2 45 ? 350.420 338.213 417.196 1.00 120.76 45 VAL E N 1
ATOM 13331 C CA . VAL E 2 45 ? 350.638 339.151 416.104 1.00 120.76 45 VAL E CA 1
ATOM 13332 C C . VAL E 2 45 ? 351.287 340.438 416.597 1.00 120.76 45 VAL E C 1
ATOM 13333 O O . VAL E 2 45 ? 352.202 340.944 415.961 1.00 120.76 45 VAL E O 1
ATOM 13346 N N . LEU E 2 46 ? 350.927 340.899 417.793 1.00 122.79 46 LEU E N 1
ATOM 13347 C CA . LEU E 2 46 ? 351.497 342.094 418.405 1.00 122.79 46 LEU E CA 1
ATOM 13348 C C . LEU E 2 46 ? 352.931 341.899 418.915 1.00 122.79 46 LEU E C 1
ATOM 13349 O O . LEU E 2 46 ? 353.506 342.811 419.499 1.00 122.79 46 LEU E O 1
ATOM 13365 N N . GLN E 2 47 ? 353.523 340.724 418.728 1.00 128.65 47 GLN E N 1
ATOM 13366 C CA . GLN E 2 47 ? 354.920 340.430 419.047 1.00 128.65 47 GLN E CA 1
ATOM 13367 C C . GLN E 2 47 ? 355.736 340.129 417.795 1.00 128.65 47 GLN E C 1
ATOM 13368 O O . GLN E 2 47 ? 356.881 340.562 417.686 1.00 128.65 47 GLN E O 1
ATOM 13382 N N . GLN E 2 48 ? 355.160 339.401 416.843 1.00 123.13 48 GLN E N 1
ATOM 13383 C CA . GLN E 2 48 ? 355.870 338.984 415.641 1.00 123.13 48 GLN E CA 1
ATOM 13384 C C . GLN E 2 48 ? 355.821 340.026 414.525 1.00 123.13 48 GLN E C 1
ATOM 13385 O O . GLN E 2 48 ? 356.842 340.303 413.905 1.00 123.13 48 GLN E O 1
ATOM 13399 N N . PHE E 2 49 ? 354.662 340.607 414.234 1.00 118.56 49 PHE E N 1
ATOM 13400 C CA . PHE E 2 49 ? 354.547 341.527 413.110 1.00 118.56 49 PHE E CA 1
ATOM 13401 C C . PHE E 2 49 ? 355.154 342.875 413.465 1.00 118.56 49 PHE E C 1
ATOM 13402 O O . PHE E 2 49 ? 355.182 343.277 414.626 1.00 118.56 49 PHE E O 1
ATOM 13419 N N . ARG E 2 50 ? 355.638 343.590 412.459 1.00 121.26 50 ARG E N 1
ATOM 13420 C CA . ARG E 2 50 ? 356.215 344.918 412.628 1.00 121.26 50 ARG E CA 1
ATOM 13421 C C . ARG E 2 50 ? 355.121 345.953 412.848 1.00 121.26 50 ARG E C 1
ATOM 13422 O O . ARG E 2 50 ? 354.144 346.003 412.105 1.00 121.26 50 ARG E O 1
ATOM 13443 N N . ARG E 2 51 ? 355.265 346.785 413.873 1.00 124.37 51 ARG E N 1
ATOM 13444 C CA . ARG E 2 51 ? 354.321 347.865 414.174 1.00 124.37 51 ARG E CA 1
ATOM 13445 C C . ARG E 2 51 ? 354.412 348.975 413.134 1.00 124.37 51 ARG E C 1
ATOM 13446 O O . ARG E 2 51 ? 355.515 349.362 412.762 1.00 124.37 51 ARG E O 1
ATOM 13467 N N . ILE E 2 52 ? 353.281 349.541 412.727 1.00 127.49 52 ILE E N 1
ATOM 13468 C CA . ILE E 2 52 ? 353.234 350.740 411.879 1.00 127.49 52 ILE E CA 1
ATOM 13469 C C . ILE E 2 52 ? 352.233 351.764 412.448 1.00 127.49 52 ILE E C 1
ATOM 13470 O O . ILE E 2 52 ? 351.139 351.370 412.850 1.00 127.49 52 ILE E O 1
ATOM 13486 N N . PRO E 2 53 ? 352.565 353.064 412.532 1.00 130.83 53 PRO E N 1
ATOM 13487 C CA . PRO E 2 53 ? 351.633 354.094 412.981 1.00 130.83 53 PRO E CA 1
ATOM 13488 C C . PRO E 2 53 ? 350.550 354.350 411.935 1.00 130.83 53 PRO E C 1
ATOM 13489 O O . PRO E 2 53 ? 350.801 354.261 410.736 1.00 130.83 53 PRO E O 1
ATOM 13500 N N . VAL E 2 54 ? 349.354 354.736 412.375 1.00 124.24 54 VAL E N 1
ATOM 13501 C CA . VAL E 2 54 ? 348.223 355.077 411.497 1.00 124.24 54 VAL E CA 1
ATOM 13502 C C . VAL E 2 54 ? 347.289 356.105 412.141 1.00 124.24 54 VAL E C 1
ATOM 13503 O O . VAL E 2 54 ? 347.171 356.146 413.364 1.00 124.24 54 VAL E O 1
ATOM 13516 N N . GLY E 2 55 ? 346.628 356.937 411.334 1.00 125.43 55 GLY E N 1
ATOM 13517 C CA . GLY E 2 55 ? 345.688 357.971 411.770 1.00 125.43 55 GLY E CA 1
ATOM 13518 C C . GLY E 2 55 ? 344.260 357.692 411.308 1.00 125.43 55 GLY E C 1
ATOM 13519 O O . GLY E 2 55 ? 343.483 357.071 412.029 1.00 125.43 55 GLY E O 1
ATOM 13523 N N . ARG E 2 56 ? 343.892 358.184 410.123 1.00 123.85 56 ARG E N 1
ATOM 13524 C CA . ARG E 2 56 ? 342.546 357.999 409.557 1.00 123.85 56 ARG E CA 1
ATOM 13525 C C . ARG E 2 56 ? 342.341 356.574 409.028 1.00 123.85 56 ARG E C 1
ATOM 13526 O O . ARG E 2 56 ? 343.232 355.739 409.071 1.00 123.85 56 ARG E O 1
ATOM 13547 N N . ASN E 2 57 ? 341.123 356.270 408.593 1.00 123.02 57 ASN E N 1
ATOM 13548 C CA . ASN E 2 57 ? 340.557 354.920 408.488 1.00 123.02 57 ASN E CA 1
ATOM 13549 C C . ASN E 2 57 ? 341.264 353.912 407.559 1.00 123.02 57 ASN E C 1
ATOM 13550 O O . ASN E 2 57 ? 341.049 352.711 407.689 1.00 123.02 57 ASN E O 1
ATOM 13561 N N . GLN E 2 58 ? 342.069 354.359 406.600 1.00 120.49 58 GLN E N 1
ATOM 13562 C CA . GLN E 2 58 ? 342.753 353.503 405.627 1.00 120.49 58 GLN E CA 1
ATOM 13563 C C . GLN E 2 58 ? 344.072 354.146 405.209 1.00 120.49 58 GLN E C 1
ATOM 13564 O O . GLN E 2 58 ? 344.141 355.368 405.147 1.00 120.49 58 GLN E O 1
ATOM 13578 N N . VAL E 2 59 ? 345.089 353.364 404.852 1.00 121.34 59 VAL E N 1
ATOM 13579 C CA . VAL E 2 59 ? 346.346 353.903 404.302 1.00 121.34 59 VAL E CA 1
ATOM 13580 C C . VAL E 2 59 ? 346.723 353.215 403.002 1.00 121.34 59 VAL E C 1
ATOM 13581 O O . VAL E 2 59 ? 346.293 352.090 402.743 1.00 121.34 59 VAL E O 1
ATOM 13594 N N . ARG E 2 60 ? 347.518 353.898 402.178 1.00 123.38 60 ARG E N 1
ATOM 13595 C CA . ARG E 2 60 ? 347.879 353.455 400.828 1.00 123.38 60 ARG E CA 1
ATOM 13596 C C . ARG E 2 60 ? 349.390 353.381 400.654 1.00 123.38 60 ARG E C 1
ATOM 13597 O O . ARG E 2 60 ? 350.094 354.342 400.949 1.00 123.38 60 ARG E O 1
ATOM 13618 N N . PHE E 2 61 ? 349.884 352.268 400.125 1.00 122.66 61 PHE E N 1
ATOM 13619 C CA . PHE E 2 61 ? 351.294 352.070 399.806 1.00 122.66 61 PHE E CA 1
ATOM 13620 C C . PHE E 2 61 ? 351.488 351.966 398.288 1.00 122.66 61 PHE E C 1
ATOM 13621 O O . PHE E 2 61 ? 350.908 351.069 397.677 1.00 122.66 61 PHE E O 1
ATOM 13638 N N . PRO E 2 62 ? 352.291 352.818 397.642 1.00 122.95 62 PRO E N 1
ATOM 13639 C CA . PRO E 2 62 ? 352.700 352.625 396.256 1.00 122.95 62 PRO E CA 1
ATOM 13640 C C . PRO E 2 62 ? 353.765 351.527 396.137 1.00 122.95 62 PRO E C 1
ATOM 13641 O O . PRO E 2 62 ? 354.553 351.334 397.054 1.00 122.95 62 PRO E O 1
ATOM 13652 N N . VAL E 2 63 ? 353.820 350.808 395.015 1.00 121.90 63 VAL E N 1
ATOM 13653 C CA . VAL E 2 63 ? 354.739 349.675 394.805 1.00 121.90 63 VAL E CA 1
ATOM 13654 C C . VAL E 2 63 ? 355.062 349.451 393.321 1.00 121.90 63 VAL E C 1
ATOM 13655 O O . VAL E 2 63 ? 354.285 349.834 392.451 1.00 121.90 63 VAL E O 1
ATOM 13668 N N . LEU E 2 64 ? 356.205 348.841 393.000 1.00 119.80 64 LEU E N 1
ATOM 13669 C CA . LEU E 2 64 ? 356.592 348.505 391.625 1.00 119.80 64 LEU E CA 1
ATOM 13670 C C . LEU E 2 64 ? 355.752 347.361 391.045 1.00 119.80 64 LEU E C 1
ATOM 13671 O O . LEU E 2 64 ? 355.189 346.562 391.784 1.00 119.80 64 LEU E O 1
ATOM 13687 N N . SER E 2 65 ? 355.691 347.249 389.717 1.00 119.29 65 SER E N 1
ATOM 13688 C CA . SER E 2 65 ? 354.934 346.182 389.044 1.00 119.29 65 SER E CA 1
ATOM 13689 C C . SER E 2 65 ? 355.506 345.693 387.707 1.00 119.29 65 SER E C 1
ATOM 13690 O O . SER E 2 65 ? 355.035 344.683 387.190 1.00 119.29 65 SER E O 1
ATOM 13698 N N . ALA E 2 66 ? 356.519 346.357 387.146 1.00 120.00 66 ALA E N 1
ATOM 13699 C CA . ALA E 2 66 ? 357.243 345.908 385.957 1.00 120.00 66 ALA E CA 1
ATOM 13700 C C . ALA E 2 66 ? 358.662 346.485 385.924 1.00 120.00 66 ALA E C 1
ATOM 13701 O O . ALA E 2 66 ? 358.914 347.538 386.504 1.00 120.00 66 ALA E O 1
ATOM 13708 N N . LEU E 2 67 ? 359.589 345.812 385.247 1.00 120.98 67 LEU E N 1
ATOM 13709 C CA . LEU E 2 67 ? 361.002 346.189 385.159 1.00 120.98 67 LEU E CA 1
ATOM 13710 C C . LEU E 2 67 ? 361.424 346.384 383.697 1.00 120.98 67 LEU E C 1
ATOM 13711 O O . LEU E 2 67 ? 360.892 345.706 382.819 1.00 120.98 67 LEU E O 1
ATOM 13727 N N . PRO E 2 68 ? 362.386 347.272 383.400 1.00 118.92 68 PRO E N 1
ATOM 13728 C CA . PRO E 2 68 ? 362.946 347.390 382.062 1.00 118.92 68 PRO E CA 1
ATOM 13729 C C . PRO E 2 68 ? 363.757 346.145 381.689 1.00 118.92 68 PRO E C 1
ATOM 13730 O O . PRO E 2 68 ? 364.125 345.358 382.555 1.00 118.92 68 PRO E O 1
ATOM 13741 N N . VAL E 2 69 ? 364.095 345.990 380.411 1.00 119.66 69 VAL E N 1
ATOM 13742 C CA . VAL E 2 69 ? 364.950 344.907 379.900 1.00 119.66 69 VAL E CA 1
ATOM 13743 C C . VAL E 2 69 ? 365.852 345.407 378.776 1.00 119.66 69 VAL E C 1
ATOM 13744 O O . VAL E 2 69 ? 365.479 346.314 378.042 1.00 119.66 69 VAL E O 1
ATOM 13757 N N . ALA E 2 70 ? 367.044 344.835 378.633 1.00 116.97 70 ALA E N 1
ATOM 13758 C CA . ALA E 2 70 ? 368.017 345.250 377.627 1.00 116.97 70 ALA E CA 1
ATOM 13759 C C . ALA E 2 70 ? 368.041 344.336 376.395 1.00 116.97 70 ALA E C 1
ATOM 13760 O O . ALA E 2 70 ? 367.499 343.236 376.427 1.00 116.97 70 ALA E O 1
ATOM 13767 N N . TYR E 2 71 ? 368.679 344.772 375.308 1.00 119.29 71 TYR E N 1
ATOM 13768 C CA . TYR E 2 71 ? 368.731 344.013 374.059 1.00 119.29 71 TYR E CA 1
ATOM 13769 C C . TYR E 2 71 ? 370.088 344.111 373.370 1.00 119.29 71 TYR E C 1
ATOM 13770 O O . TYR E 2 71 ? 370.752 345.145 373.430 1.00 119.29 71 TYR E O 1
ATOM 13788 N N . TRP E 2 72 ? 370.473 343.049 372.668 1.00 115.39 72 TRP E N 1
ATOM 13789 C CA . TRP E 2 72 ? 371.587 343.076 371.728 1.00 115.39 72 TRP E CA 1
ATOM 13790 C C . TRP E 2 72 ? 371.237 343.883 370.485 1.00 115.39 72 TRP E C 1
ATOM 13791 O O . TRP E 2 72 ? 370.111 343.826 369.996 1.00 115.39 72 TRP E O 1
ATOM 13812 N N . VAL E 2 73 ? 372.214 344.581 369.923 1.00 124.43 73 VAL E N 1
ATOM 13813 C CA . VAL E 2 73 ? 372.066 345.326 368.672 1.00 124.43 73 VAL E CA 1
ATOM 13814 C C . VAL E 2 73 ? 372.644 344.513 367.521 1.00 124.43 73 VAL E C 1
ATOM 13815 O O . VAL E 2 73 ? 373.761 344.015 367.609 1.00 124.43 73 VAL E O 1
ATOM 13828 N N . ASN E 2 74 ? 371.907 344.360 366.427 1.00 134.02 74 ASN E N 1
ATOM 13829 C CA . ASN E 2 74 ? 372.383 343.624 365.260 1.00 134.02 74 ASN E CA 1
ATOM 13830 C C . ASN E 2 74 ? 373.361 344.459 364.410 1.00 134.02 74 ASN E C 1
ATOM 13831 O O . ASN E 2 74 ? 372.952 345.395 363.727 1.00 134.02 74 ASN E O 1
ATOM 13842 N N . GLY E 2 75 ? 374.646 344.122 364.415 1.00 136.16 75 GLY E N 1
ATOM 13843 C CA . GLY E 2 75 ? 375.677 344.879 363.695 1.00 136.16 75 GLY E CA 1
ATOM 13844 C C . GLY E 2 75 ? 375.815 346.317 364.196 1.00 136.16 75 GLY E C 1
ATOM 13845 O O . GLY E 2 75 ? 375.413 346.631 365.311 1.00 136.16 75 GLY E O 1
ATOM 13849 N N . ASP E 2 76 ? 376.365 347.208 363.372 1.00 137.81 76 ASP E N 1
ATOM 13850 C CA . ASP E 2 76 ? 376.458 348.645 363.682 1.00 137.81 76 ASP E CA 1
ATOM 13851 C C . ASP E 2 76 ? 375.156 349.410 363.455 1.00 137.81 76 ASP E C 1
ATOM 13852 O O . ASP E 2 76 ? 374.949 350.480 364.019 1.00 137.81 76 ASP E O 1
ATOM 13861 N N . THR E 2 77 ? 374.309 348.901 362.568 1.00 141.30 77 THR E N 1
ATOM 13862 C CA . THR E 2 77 ? 373.214 349.664 361.975 1.00 141.30 77 THR E CA 1
ATOM 13863 C C . THR E 2 77 ? 371.833 349.227 362.458 1.00 141.30 77 THR E C 1
ATOM 13864 O O . THR E 2 77 ? 370.859 349.956 362.273 1.00 141.30 77 THR E O 1
ATOM 13875 N N . GLY E 2 78 ? 371.715 348.060 363.100 1.00 143.65 78 GLY E N 1
ATOM 13876 C CA . GLY E 2 78 ? 370.437 347.546 363.585 1.00 143.65 78 GLY E CA 1
ATOM 13877 C C . GLY E 2 78 ? 369.706 348.509 364.515 1.00 143.65 78 GLY E C 1
ATOM 13878 O O . GLY E 2 78 ? 370.317 349.244 365.286 1.00 143.65 78 GLY E O 1
ATOM 13882 N N . LEU E 2 79 ? 368.381 348.527 364.431 1.00 137.18 79 LEU E N 1
ATOM 13883 C CA . LEU E 2 79 ? 367.541 349.430 365.209 1.00 137.18 79 LEU E CA 1
ATOM 13884 C C . LEU E 2 79 ? 367.460 348.989 366.679 1.00 137.18 79 LEU E C 1
ATOM 13885 O O . LEU E 2 79 ? 367.298 347.802 366.957 1.00 137.18 79 LEU E O 1
ATOM 13901 N N . LYS E 2 80 ? 367.564 349.929 367.625 1.00 127.37 80 LYS E N 1
ATOM 13902 C CA . LYS E 2 80 ? 367.417 349.687 369.072 1.00 127.37 80 LYS E CA 1
ATOM 13903 C C . LYS E 2 80 ? 365.963 349.314 369.438 1.00 127.37 80 LYS E C 1
ATOM 13904 O O . LYS E 2 80 ? 365.087 349.312 368.580 1.00 127.37 80 LYS E O 1
ATOM 13923 N N . GLN E 2 81 ? 365.680 349.003 370.704 1.00 125.45 81 GLN E N 1
ATOM 13924 C CA . GLN E 2 81 ? 364.370 348.511 371.170 1.00 125.45 81 GLN E CA 1
ATOM 13925 C C . GLN E 2 81 ? 363.837 349.223 372.430 1.00 125.45 81 GLN E C 1
ATOM 13926 O O . GLN E 2 81 ? 364.589 349.834 373.188 1.00 125.45 81 GLN E O 1
ATOM 13940 N N . THR E 2 82 ? 362.527 349.122 372.672 1.00 124.98 82 THR E N 1
ATOM 13941 C CA . THR E 2 82 ? 361.765 349.951 373.621 1.00 124.98 82 THR E CA 1
ATOM 13942 C C . THR E 2 82 ? 361.269 349.226 374.872 1.00 124.98 82 THR E C 1
ATOM 13943 O O . THR E 2 82 ? 360.858 348.071 374.806 1.00 124.98 82 THR E O 1
ATOM 13954 N N . THR E 2 83 ? 361.248 349.924 376.013 1.00 121.72 83 THR E N 1
ATOM 13955 C CA . THR E 2 83 ? 360.685 349.443 377.298 1.00 121.72 83 THR E CA 1
ATOM 13956 C C . THR E 2 83 ? 360.171 350.576 378.185 1.00 121.72 83 THR E C 1
ATOM 13957 O O . THR E 2 83 ? 360.767 351.648 378.176 1.00 121.72 83 THR E O 1
ATOM 13968 N N . GLU E 2 84 ? 359.174 350.336 379.040 1.00 120.56 84 GLU E N 1
ATOM 13969 C CA . GLU E 2 84 ? 358.649 351.313 380.010 1.00 120.56 84 GLU E CA 1
ATOM 13970 C C . GLU E 2 84 ? 358.367 350.644 381.368 1.00 120.56 84 GLU E C 1
ATOM 13971 O O . GLU E 2 84 ? 357.923 349.499 381.405 1.00 120.56 84 GLU E O 1
ATOM 13983 N N . ILE E 2 85 ? 358.620 351.332 382.488 1.00 121.10 85 ILE E N 1
ATOM 13984 C CA . ILE E 2 85 ? 358.328 350.876 383.867 1.00 121.10 85 ILE E CA 1
ATOM 13985 C C . ILE E 2 85 ? 356.852 351.084 384.226 1.00 121.10 85 ILE E C 1
ATOM 13986 O O . ILE E 2 85 ? 356.233 352.010 383.716 1.00 121.10 85 ILE E O 1
ATOM 14002 N N . ASN E 2 86 ? 356.287 350.303 385.156 1.00 121.85 86 ASN E N 1
ATOM 14003 C CA . ASN E 2 86 ? 354.983 350.616 385.744 1.00 121.85 86 ASN E CA 1
ATOM 14004 C C . ASN E 2 86 ? 354.919 350.365 387.256 1.00 121.85 86 ASN E C 1
ATOM 14005 O O . ASN E 2 86 ? 355.428 349.361 387.754 1.00 121.85 86 ASN E O 1
ATOM 14016 N N . TRP E 2 87 ? 354.207 351.231 387.974 1.00 116.94 87 TRP E N 1
ATOM 14017 C CA . TRP E 2 87 ? 353.858 351.096 389.390 1.00 116.94 87 TRP E CA 1
ATOM 14018 C C . TRP E 2 87 ? 352.380 350.758 389.603 1.00 116.94 87 TRP E C 1
ATOM 14019 O O . TRP E 2 87 ? 351.571 350.816 388.683 1.00 116.94 87 TRP E O 1
ATOM 14040 N N . THR E 2 88 ? 352.016 350.449 390.841 1.00 123.68 88 THR E N 1
ATOM 14041 C CA . THR E 2 88 ? 350.644 350.260 391.328 1.00 123.68 88 THR E CA 1
ATOM 14042 C C . THR E 2 88 ? 350.593 350.567 392.830 1.00 123.68 88 THR E C 1
ATOM 14043 O O . THR E 2 88 ? 351.530 351.155 393.365 1.00 123.68 88 THR E O 1
ATOM 14054 N N . ASN E 2 89 ? 349.538 350.194 393.549 1.00 121.93 89 ASN E N 1
ATOM 14055 C CA . ASN E 2 89 ? 349.447 350.400 394.994 1.00 121.93 89 ASN E CA 1
ATOM 14056 C C . ASN E 2 89 ? 348.635 349.325 395.727 1.00 121.93 89 ASN E C 1
ATOM 14057 O O . ASN E 2 89 ? 347.784 348.674 395.128 1.00 121.93 89 ASN E O 1
ATOM 14068 N N . LYS E 2 90 ? 348.869 349.190 397.035 1.00 125.71 90 LYS E N 1
ATOM 14069 C CA . LYS E 2 90 ? 348.173 348.293 397.968 1.00 125.71 90 LYS E CA 1
ATOM 14070 C C . LYS E 2 90 ? 347.610 349.081 399.147 1.00 125.71 90 LYS E C 1
ATOM 14071 O O . LYS E 2 90 ? 348.140 350.136 399.486 1.00 125.71 90 LYS E O 1
ATOM 14090 N N . TYR E 2 91 ? 346.562 348.574 399.784 1.00 122.09 91 TYR E N 1
ATOM 14091 C CA . TYR E 2 91 ? 345.844 349.261 400.861 1.00 122.09 91 TYR E CA 1
ATOM 14092 C C . TYR E 2 91 ? 345.885 348.491 402.172 1.00 122.09 91 TYR E C 1
ATOM 14093 O O . TYR E 2 91 ? 345.896 347.264 402.179 1.00 122.09 91 TYR E O 1
ATOM 14111 N N . LEU E 2 92 ? 345.845 349.208 403.289 1.00 123.39 92 LEU E N 1
ATOM 14112 C CA . LEU E 2 92 ? 345.619 348.648 404.618 1.00 123.39 92 LEU E CA 1
ATOM 14113 C C . LEU E 2 92 ? 344.329 349.236 405.194 1.00 123.39 92 LEU E C 1
ATOM 14114 O O . LEU E 2 92 ? 344.235 350.446 405.384 1.00 123.39 92 LEU E O 1
ATOM 14130 N N . ASN E 2 93 ? 343.349 348.371 405.458 1.00 124.40 93 ASN E N 1
ATOM 14131 C CA . ASN E 2 93 ? 342.069 348.706 406.084 1.00 124.40 93 ASN E CA 1
ATOM 14132 C C . ASN E 2 93 ? 342.116 348.523 407.605 1.00 124.40 93 ASN E C 1
ATOM 14133 O O . ASN E 2 93 ? 343.020 347.871 408.111 1.00 124.40 93 ASN E O 1
ATOM 14144 N N . ILE E 2 94 ? 341.129 349.042 408.337 1.00 120.46 94 ILE E N 1
ATOM 14145 C CA . ILE E 2 94 ? 341.004 348.906 409.798 1.00 120.46 94 ILE E CA 1
ATOM 14146 C C . ILE E 2 94 ? 339.614 348.398 410.185 1.00 120.46 94 ILE E C 1
ATOM 14147 O O . ILE E 2 94 ? 338.620 348.756 409.564 1.00 120.46 94 ILE E O 1
ATOM 14163 N N . GLU E 2 95 ? 339.529 347.594 411.238 1.00 122.70 95 GLU E N 1
ATOM 14164 C CA . GLU E 2 95 ? 338.294 347.027 411.792 1.00 122.70 95 GLU E CA 1
ATOM 14165 C C . GLU E 2 95 ? 338.299 347.056 413.324 1.00 122.70 95 GLU E C 1
ATOM 14166 O O . GLU E 2 95 ? 339.322 347.335 413.951 1.00 122.70 95 GLU E O 1
ATOM 14178 N N . GLU E 2 96 ? 337.143 346.814 413.945 1.00 122.51 96 GLU E N 1
ATOM 14179 C CA . GLU E 2 96 ? 336.918 347.051 415.373 1.00 122.51 96 GLU E CA 1
ATOM 14180 C C . GLU E 2 96 ? 336.475 345.811 416.151 1.00 122.51 96 GLU E C 1
ATOM 14181 O O . GLU E 2 96 ? 335.543 345.112 415.759 1.00 122.51 96 GLU E O 1
ATOM 14193 N N . ILE E 2 97 ? 337.093 345.604 417.311 1.00 120.21 97 ILE E N 1
ATOM 14194 C CA . ILE E 2 97 ? 336.730 344.585 418.296 1.00 120.21 97 ILE E CA 1
ATOM 14195 C C . ILE E 2 97 ? 336.057 345.266 419.482 1.00 120.21 97 ILE E C 1
ATOM 14196 O O . ILE E 2 97 ? 336.561 346.284 419.960 1.00 120.21 97 ILE E O 1
ATOM 14212 N N . ALA E 2 98 ? 334.967 344.700 419.999 1.00 120.29 98 ALA E N 1
ATOM 14213 C CA . ALA E 2 98 ? 334.319 345.204 421.207 1.00 120.29 98 ALA E CA 1
ATOM 14214 C C . ALA E 2 98 ? 333.616 344.126 422.035 1.00 120.29 98 ALA E C 1
ATOM 14215 O O . ALA E 2 98 ? 333.220 343.088 421.513 1.00 120.29 98 ALA E O 1
ATOM 14222 N N . THR E 2 99 ? 333.414 344.421 423.319 1.00 122.70 99 THR E N 1
ATOM 14223 C CA . THR E 2 99 ? 332.650 343.609 424.282 1.00 122.70 99 THR E CA 1
ATOM 14224 C C . THR E 2 99 ? 331.998 344.519 425.314 1.00 122.70 99 THR E C 1
ATOM 14225 O O . THR E 2 99 ? 332.554 345.562 425.657 1.00 122.70 99 THR E O 1
ATOM 14236 N N . ILE E 2 100 ? 330.867 344.107 425.878 1.00 121.91 100 ILE E N 1
ATOM 14237 C CA . ILE E 2 100 ? 330.238 344.773 427.021 1.00 121.91 100 ILE E CA 1
ATOM 14238 C C . ILE E 2 100 ? 329.870 343.763 428.112 1.00 121.91 100 ILE E C 1
ATOM 14239 O O . ILE E 2 100 ? 329.380 342.677 427.814 1.00 121.91 100 ILE E O 1
ATOM 14255 N N . VAL E 2 101 ? 330.113 344.105 429.372 1.00 122.18 101 VAL E N 1
ATOM 14256 C CA . VAL E 2 101 ? 329.953 343.224 430.537 1.00 122.18 101 VAL E CA 1
ATOM 14257 C C . VAL E 2 101 ? 329.042 343.879 431.576 1.00 122.18 101 VAL E C 1
ATOM 14258 O O . VAL E 2 101 ? 329.394 344.952 432.055 1.00 122.18 101 VAL E O 1
ATOM 14271 N N . PRO E 2 102 ? 327.911 343.279 431.969 1.00 124.23 102 PRO E N 1
ATOM 14272 C CA . PRO E 2 102 ? 327.032 343.795 433.012 1.00 124.23 102 PRO E CA 1
ATOM 14273 C C . PRO E 2 102 ? 327.258 343.112 434.369 1.00 124.23 102 PRO E C 1
ATOM 14274 O O . PRO E 2 102 ? 327.682 341.963 434.421 1.00 124.23 102 PRO E O 1
ATOM 14285 N N . VAL E 2 103 ? 326.916 343.780 435.471 1.00 136.20 103 VAL E N 1
ATOM 14286 C CA . VAL E 2 103 ? 326.904 343.217 436.832 1.00 136.20 103 VAL E CA 1
ATOM 14287 C C . VAL E 2 103 ? 325.863 343.918 437.727 1.00 136.20 103 VAL E C 1
ATOM 14288 O O . VAL E 2 103 ? 325.648 345.121 437.571 1.00 136.20 103 VAL E O 1
ATOM 14301 N N . PRO E 2 104 ? 325.208 343.240 438.684 1.00 143.10 104 PRO E N 1
ATOM 14302 C CA . PRO E 2 104 ? 324.282 343.879 439.613 1.00 143.10 104 PRO E CA 1
ATOM 14303 C C . PRO E 2 104 ? 324.998 344.700 440.676 1.00 143.10 104 PRO E C 1
ATOM 14304 O O . PRO E 2 104 ? 325.993 344.252 441.241 1.00 143.10 104 PRO E O 1
ATOM 14315 N N . ASP E 2 105 ? 324.466 345.868 441.021 1.00 149.16 105 ASP E N 1
ATOM 14316 C CA . ASP E 2 105 ? 325.161 346.796 441.916 1.00 149.16 105 ASP E CA 1
ATOM 14317 C C . ASP E 2 105 ? 325.400 346.238 443.317 1.00 149.16 105 ASP E C 1
ATOM 14318 O O . ASP E 2 105 ? 326.482 346.420 443.870 1.00 149.16 105 ASP E O 1
ATOM 14327 N N . ASN E 2 106 ? 324.422 345.550 443.911 1.00 158.09 106 ASN E N 1
ATOM 14328 C CA . ASN E 2 106 ? 324.614 345.021 445.256 1.00 158.09 106 ASN E CA 1
ATOM 14329 C C . ASN E 2 106 ? 325.692 343.928 445.261 1.00 158.09 106 ASN E C 1
ATOM 14330 O O . ASN E 2 106 ? 326.597 343.956 446.089 1.00 158.09 106 ASN E O 1
ATOM 14341 N N . VAL E 2 107 ? 325.659 343.006 444.294 1.00 151.31 107 VAL E N 1
ATOM 14342 C CA . VAL E 2 107 ? 326.680 341.956 444.158 1.00 151.31 107 VAL E CA 1
ATOM 14343 C C . VAL E 2 107 ? 328.066 342.564 444.071 1.00 151.31 107 VAL E C 1
ATOM 14344 O O . VAL E 2 107 ? 328.966 342.157 444.792 1.00 151.31 107 VAL E O 1
ATOM 14357 N N . LEU E 2 108 ? 328.231 343.584 443.237 1.00 146.49 108 LEU E N 1
ATOM 14358 C CA . LEU E 2 108 ? 329.515 344.236 443.036 1.00 146.49 108 LEU E CA 1
ATOM 14359 C C . LEU E 2 108 ? 330.086 344.835 444.328 1.00 146.49 108 LEU E C 1
ATOM 14360 O O . LEU E 2 108 ? 331.299 344.956 444.459 1.00 146.49 108 LEU E O 1
ATOM 14376 N N . ALA E 2 109 ? 329.245 345.191 445.294 1.00 150.75 109 ALA E N 1
ATOM 14377 C CA . ALA E 2 109 ? 329.693 345.653 446.597 1.00 150.75 109 ALA E CA 1
ATOM 14378 C C . ALA E 2 109 ? 329.966 344.500 447.570 1.00 150.75 109 ALA E C 1
ATOM 14379 O O . ALA E 2 109 ? 330.984 344.501 448.257 1.00 150.75 109 ALA E O 1
ATOM 14386 N N . ASP E 2 110 ? 329.074 343.516 447.646 1.00 157.59 110 ASP E N 1
ATOM 14387 C CA . ASP E 2 110 ? 329.162 342.414 448.613 1.00 157.59 110 ASP E CA 1
ATOM 14388 C C . ASP E 2 110 ? 330.176 341.322 448.236 1.00 157.59 110 ASP E C 1
ATOM 14389 O O . ASP E 2 110 ? 330.413 340.399 449.012 1.00 157.59 110 ASP E O 1
ATOM 14398 N N . VAL E 2 111 ? 330.776 341.398 447.053 1.00 151.90 111 VAL E N 1
ATOM 14399 C CA . VAL E 2 111 ? 331.728 340.416 446.520 1.00 151.90 111 VAL E CA 1
ATOM 14400 C C . VAL E 2 111 ? 332.945 340.183 447.413 1.00 151.90 111 VAL E C 1
ATOM 14401 O O . VAL E 2 111 ? 333.355 341.038 448.196 1.00 151.90 111 VAL E O 1
ATOM 14414 N N . ASP E 2 112 ? 333.563 339.018 447.246 1.00 149.72 112 ASP E N 1
ATOM 14415 C CA . ASP E 2 112 ? 334.792 338.616 447.926 1.00 149.72 112 ASP E CA 1
ATOM 14416 C C . ASP E 2 112 ? 335.935 339.646 447.726 1.00 149.72 112 ASP E C 1
ATOM 14417 O O . ASP E 2 112 ? 336.527 340.092 448.706 1.00 149.72 112 ASP E O 1
ATOM 14426 N N . VAL E 2 113 ? 336.221 340.053 446.479 1.00 149.41 113 VAL E N 1
ATOM 14427 C CA . VAL E 2 113 ? 337.271 341.012 446.054 1.00 149.41 113 VAL E CA 1
ATOM 14428 C C . VAL E 2 113 ? 336.886 341.724 444.745 1.00 149.41 113 VAL E C 1
ATOM 14429 O O . VAL E 2 113 ? 336.014 341.251 444.022 1.00 149.41 113 VAL E O 1
ATOM 14442 N N . ASN E 2 114 ? 337.509 342.859 444.412 1.00 143.63 114 ASN E N 1
ATOM 14443 C CA . ASN E 2 114 ? 337.063 343.727 443.314 1.00 143.63 114 ASN E CA 1
ATOM 14444 C C . ASN E 2 114 ? 337.141 343.103 441.907 1.00 143.63 114 ASN E C 1
ATOM 14445 O O . ASN E 2 114 ? 338.219 342.968 441.327 1.00 143.63 114 ASN E O 1
ATOM 14456 N N . VAL E 2 115 ? 335.992 342.852 441.281 1.00 141.99 115 VAL E N 1
ATOM 14457 C CA . VAL E 2 115 ? 335.949 342.239 439.949 1.00 141.99 115 VAL E CA 1
ATOM 14458 C C . VAL E 2 115 ? 336.595 343.095 438.865 1.00 141.99 115 VAL E C 1
ATOM 14459 O O . VAL E 2 115 ? 337.189 342.542 437.946 1.00 141.99 115 VAL E O 1
ATOM 14472 N N . TRP E 2 116 ? 336.549 344.426 438.945 1.00 133.61 116 TRP E N 1
ATOM 14473 C CA . TRP E 2 116 ? 337.181 345.251 437.913 1.00 133.61 116 TRP E CA 1
ATOM 14474 C C . TRP E 2 116 ? 338.708 345.191 437.954 1.00 133.61 116 TRP E C 1
ATOM 14475 O O . TRP E 2 116 ? 339.353 345.582 436.986 1.00 133.61 116 TRP E O 1
ATOM 14496 N N . ASP E 2 117 ? 339.305 344.662 439.019 1.00 140.00 117 ASP E N 1
ATOM 14497 C CA . ASP E 2 117 ? 340.711 344.279 438.997 1.00 140.00 117 ASP E CA 1
ATOM 14498 C C . ASP E 2 117 ? 340.878 342.829 438.555 1.00 140.00 117 ASP E C 1
ATOM 14499 O O . ASP E 2 117 ? 341.753 342.531 437.750 1.00 140.00 117 ASP E O 1
ATOM 14508 N N . GLU E 2 118 ? 340.032 341.919 439.029 1.00 137.48 118 GLU E N 1
ATOM 14509 C CA . GLU E 2 118 ? 340.155 340.498 438.703 1.00 137.48 118 GLU E CA 1
ATOM 14510 C C . GLU E 2 118 ? 339.923 340.172 437.230 1.00 137.48 118 GLU E C 1
ATOM 14511 O O . GLU E 2 118 ? 340.606 339.313 436.685 1.00 137.48 118 GLU E O 1
ATOM 14523 N N . ALA E 2 119 ? 338.973 340.818 436.566 1.00 127.63 119 ALA E N 1
ATOM 14524 C CA . ALA E 2 119 ? 338.598 340.439 435.213 1.00 127.63 119 ALA E CA 1
ATOM 14525 C C . ALA E 2 119 ? 339.608 340.895 434.148 1.00 127.63 119 ALA E C 1
ATOM 14526 O O . ALA E 2 119 ? 339.814 340.200 433.155 1.00 127.63 119 ALA E O 1
ATOM 14533 N N . MET E 2 120 ? 340.238 342.055 434.323 1.00 125.85 120 MET E N 1
ATOM 14534 C CA . MET E 2 120 ? 340.959 342.741 433.250 1.00 125.85 120 MET E CA 1
ATOM 14535 C C . MET E 2 120 ? 341.959 341.874 432.480 1.00 125.85 120 MET E C 1
ATOM 14536 O O . MET E 2 120 ? 341.881 341.858 431.251 1.00 125.85 120 MET E O 1
ATOM 14550 N N . PRO E 2 121 ? 342.841 341.095 433.121 1.00 126.13 121 PRO E N 1
ATOM 14551 C CA . PRO E 2 121 ? 343.795 340.275 432.389 1.00 126.13 121 PRO E CA 1
ATOM 14552 C C . PRO E 2 121 ? 343.120 339.282 431.443 1.00 126.13 121 PRO E C 1
ATOM 14553 O O . PRO E 2 121 ? 343.581 339.065 430.327 1.00 126.13 121 PRO E O 1
ATOM 14564 N N . TYR E 2 122 ? 341.988 338.719 431.844 1.00 125.50 122 TYR E N 1
ATOM 14565 C CA . TYR E 2 122 ? 341.246 337.775 431.025 1.00 125.50 122 TYR E CA 1
ATOM 14566 C C . TYR E 2 122 ? 340.604 338.467 429.824 1.00 125.50 122 TYR E C 1
ATOM 14567 O O . TYR E 2 122 ? 340.658 337.937 428.717 1.00 125.50 122 TYR E O 1
ATOM 14585 N N . LEU E 2 123 ? 340.068 339.680 429.997 1.00 122.17 123 LEU E N 1
ATOM 14586 C CA . LEU E 2 123 ? 339.570 340.463 428.865 1.00 122.17 123 LEU E CA 1
ATOM 14587 C C . LEU E 2 123 ? 340.697 340.752 427.873 1.00 122.17 123 LEU E C 1
ATOM 14588 O O . LEU E 2 123 ? 340.542 340.529 426.676 1.00 122.17 123 LEU E O 1
ATOM 14604 N N . ILE E 2 124 ? 341.846 341.205 428.362 1.00 121.36 124 ILE E N 1
ATOM 14605 C CA . ILE E 2 124 ? 342.984 341.543 427.513 1.00 121.36 124 ILE E CA 1
ATOM 14606 C C . ILE E 2 124 ? 343.452 340.321 426.722 1.00 121.36 124 ILE E C 1
ATOM 14607 O O . ILE E 2 124 ? 343.671 340.415 425.517 1.00 121.36 124 ILE E O 1
ATOM 14623 N N . GLU E 2 125 ? 343.547 339.155 427.356 1.00 127.81 125 GLU E N 1
ATOM 14624 C CA . GLU E 2 125 ? 343.856 337.921 426.643 1.00 127.81 125 GLU E CA 1
ATOM 14625 C C . GLU E 2 125 ? 342.827 337.617 425.553 1.00 127.81 125 GLU E C 1
ATOM 14626 O O . GLU E 2 125 ? 343.207 337.318 424.422 1.00 127.81 125 GLU E O 1
ATOM 14638 N N . ALA E 2 126 ? 341.533 337.726 425.846 1.00 122.53 126 ALA E N 1
ATOM 14639 C CA . ALA E 2 126 ? 340.502 337.438 424.859 1.00 122.53 126 ALA E CA 1
ATOM 14640 C C . ALA E 2 126 ? 340.586 338.377 423.651 1.00 122.53 126 ALA E C 1
ATOM 14641 O O . ALA E 2 126 ? 340.551 337.917 422.511 1.00 122.53 126 ALA E O 1
ATOM 14648 N N . PHE E 2 127 ? 340.787 339.673 423.884 1.00 119.78 127 PHE E N 1
ATOM 14649 C CA . PHE E 2 127 ? 341.021 340.641 422.814 1.00 119.78 127 PHE E CA 1
ATOM 14650 C C . PHE E 2 127 ? 342.261 340.281 421.996 1.00 119.78 127 PHE E C 1
ATOM 14651 O O . PHE E 2 127 ? 342.280 340.489 420.789 1.00 119.78 127 PHE E O 1
ATOM 14668 N N . GLY E 2 128 ? 343.280 339.691 422.611 1.00 120.39 128 GLY E N 1
ATOM 14669 C CA . GLY E 2 128 ? 344.405 339.132 421.880 1.00 120.39 128 GLY E CA 1
ATOM 14670 C C . GLY E 2 128 ? 343.984 337.979 420.968 1.00 120.39 128 GLY E C 1
ATOM 14671 O O . GLY E 2 128 ? 344.206 338.012 419.758 1.00 120.39 128 GLY E O 1
ATOM 14675 N N . ARG E 2 129 ? 343.371 336.939 421.536 1.00 123.20 129 ARG E N 1
ATOM 14676 C CA . ARG E 2 129 ? 343.165 335.685 420.807 1.00 123.20 129 ARG E CA 1
ATOM 14677 C C . ARG E 2 129 ? 342.192 335.797 419.646 1.00 123.20 129 ARG E C 1
ATOM 14678 O O . ARG E 2 129 ? 342.426 335.159 418.623 1.00 123.20 129 ARG E O 1
ATOM 14699 N N . THR E 2 130 ? 341.138 336.600 419.737 1.00 117.88 130 THR E N 1
ATOM 14700 C CA . THR E 2 130 ? 340.241 336.770 418.581 1.00 117.88 130 THR E CA 1
ATOM 14701 C C . THR E 2 130 ? 340.983 337.349 417.391 1.00 117.88 130 THR E C 1
ATOM 14702 O O . THR E 2 130 ? 340.774 336.888 416.273 1.00 117.88 130 THR E O 1
ATOM 14713 N N . LEU E 2 131 ? 341.895 338.295 417.623 1.00 118.81 131 LEU E N 1
ATOM 14714 C CA . LEU E 2 131 ? 342.718 338.875 416.575 1.00 118.81 131 LEU E CA 1
ATOM 14715 C C . LEU E 2 131 ? 343.580 337.788 415.937 1.00 118.81 131 LEU E C 1
ATOM 14716 O O . LEU E 2 131 ? 343.463 337.532 414.740 1.00 118.81 131 LEU E O 1
ATOM 14732 N N . ASP E 2 132 ? 344.402 337.109 416.739 1.00 123.52 132 ASP E N 1
ATOM 14733 C CA . ASP E 2 132 ? 345.309 336.082 416.233 1.00 123.52 132 ASP E CA 1
ATOM 14734 C C . ASP E 2 132 ? 344.562 335.022 415.426 1.00 123.52 132 ASP E C 1
ATOM 14735 O O . ASP E 2 132 ? 344.976 334.660 414.328 1.00 123.52 132 ASP E O 1
ATOM 14744 N N . SER E 2 133 ? 343.432 334.556 415.949 1.00 119.75 133 SER E N 1
ATOM 14745 C CA . SER E 2 133 ? 342.622 333.534 415.309 1.00 119.75 133 SER E CA 1
ATOM 14746 C C . SER E 2 133 ? 342.168 333.976 413.923 1.00 119.75 133 SER E C 1
ATOM 14747 O O . SER E 2 133 ? 342.362 333.265 412.935 1.00 119.75 133 SER E O 1
ATOM 14755 N N . ALA E 2 134 ? 341.646 335.197 413.832 1.00 118.60 134 ALA E N 1
ATOM 14756 C CA . ALA E 2 134 ? 341.151 335.734 412.585 1.00 118.60 134 ALA E CA 1
ATOM 14757 C C . ALA E 2 134 ? 342.255 335.833 411.538 1.00 118.60 134 ALA E C 1
ATOM 14758 O O . ALA E 2 134 ? 342.049 335.411 410.405 1.00 118.60 134 ALA E O 1
ATOM 14765 N N . VAL E 2 135 ? 343.427 336.362 411.889 1.00 118.67 135 VAL E N 1
ATOM 14766 C CA . VAL E 2 135 ? 344.482 336.557 410.894 1.00 118.67 135 VAL E CA 1
ATOM 14767 C C . VAL E 2 135 ? 345.138 335.248 410.473 1.00 118.67 135 VAL E C 1
ATOM 14768 O O . VAL E 2 135 ? 345.336 335.020 409.282 1.00 118.67 135 VAL E O 1
ATOM 14781 N N . VAL E 2 136 ? 345.469 334.357 411.404 1.00 118.75 136 VAL E N 1
ATOM 14782 C CA . VAL E 2 136 ? 346.257 333.176 411.043 1.00 118.75 136 VAL E CA 1
ATOM 14783 C C . VAL E 2 136 ? 345.424 332.076 410.386 1.00 118.75 136 VAL E C 1
ATOM 14784 O O . VAL E 2 136 ? 345.910 331.419 409.469 1.00 118.75 136 VAL E O 1
ATOM 14797 N N . PHE E 2 137 ? 344.160 331.902 410.780 1.00 119.24 137 PHE E N 1
ATOM 14798 C CA . PHE E 2 137 ? 343.302 330.819 410.287 1.00 119.24 137 PHE E CA 1
ATOM 14799 C C . PHE E 2 137 ? 342.046 331.286 409.550 1.00 119.24 137 PHE E C 1
ATOM 14800 O O . PHE E 2 137 ? 341.359 330.458 408.960 1.00 119.24 137 PHE E O 1
ATOM 14817 N N . GLY E 2 138 ? 341.713 332.576 409.553 1.00 125.21 138 GLY E N 1
ATOM 14818 C CA . GLY E 2 138 ? 340.528 333.066 408.844 1.00 125.21 138 GLY E CA 1
ATOM 14819 C C . GLY E 2 138 ? 339.204 332.706 409.517 1.00 125.21 138 GLY E C 1
ATOM 14820 O O . GLY E 2 138 ? 338.180 332.600 408.852 1.00 125.21 138 GLY E O 1
ATOM 14824 N N . THR E 2 139 ? 339.202 332.518 410.834 1.00 123.02 139 THR E N 1
ATOM 14825 C CA . THR E 2 139 ? 338.009 332.241 411.643 1.00 123.02 139 THR E CA 1
ATOM 14826 C C . THR E 2 139 ? 337.053 333.433 411.661 1.00 123.02 139 THR E C 1
ATOM 14827 O O . THR E 2 139 ? 337.220 334.392 412.409 1.00 123.02 139 THR E O 1
ATOM 14838 N N . ASN E 2 140 ? 336.043 333.390 410.792 1.00 124.53 140 ASN E N 1
ATOM 14839 C CA . ASN E 2 140 ? 335.005 334.412 410.626 1.00 124.53 140 ASN E CA 1
ATOM 14840 C C . ASN E 2 140 ? 335.525 335.865 410.544 1.00 124.53 140 ASN E C 1
ATOM 14841 O O . ASN E 2 140 ? 334.861 336.801 410.988 1.00 124.53 140 ASN E O 1
ATOM 14852 N N . ALA E 2 141 ? 336.720 336.063 409.994 1.00 120.12 141 ALA E N 1
ATOM 14853 C CA . ALA E 2 141 ? 337.356 337.367 409.894 1.00 120.12 141 ALA E CA 1
ATOM 14854 C C . ALA E 2 141 ? 336.519 338.346 409.049 1.00 120.12 141 ALA E C 1
ATOM 14855 O O . ALA E 2 141 ? 335.863 337.919 408.096 1.00 120.12 141 ALA E O 1
ATOM 14862 N N . PRO E 2 142 ? 336.541 339.653 409.348 1.00 119.49 142 PRO E N 1
ATOM 14863 C CA . PRO E 2 142 ? 335.850 340.651 408.546 1.00 119.49 142 PRO E CA 1
ATOM 14864 C C . PRO E 2 142 ? 336.427 340.694 407.133 1.00 119.49 142 PRO E C 1
ATOM 14865 O O . PRO E 2 142 ? 337.641 340.720 406.939 1.00 119.49 142 PRO E O 1
ATOM 14876 N N . GLY E 2 143 ? 335.557 340.715 406.127 1.00 123.29 143 GLY E N 1
ATOM 14877 C CA . GLY E 2 143 ? 335.940 340.504 404.726 1.00 123.29 143 GLY E CA 1
ATOM 14878 C C . GLY E 2 143 ? 336.802 341.601 404.096 1.00 123.29 143 GLY E C 1
ATOM 14879 O O . GLY E 2 143 ? 337.305 341.432 402.990 1.00 123.29 143 GLY E O 1
ATOM 14883 N N . THR E 2 144 ? 336.997 342.721 404.777 1.00 124.02 144 THR E N 1
ATOM 14884 C CA . THR E 2 144 ? 337.867 343.819 404.348 1.00 124.02 144 THR E CA 1
ATOM 14885 C C . THR E 2 144 ? 339.353 343.528 404.541 1.00 124.02 144 THR E C 1
ATOM 14886 O O . THR E 2 144 ? 340.176 344.217 403.942 1.00 124.02 144 THR E O 1
ATOM 14897 N N . PHE E 2 145 ? 339.735 342.536 405.344 1.00 119.62 145 PHE E N 1
ATOM 14898 C CA . PHE E 2 145 ? 341.132 342.108 405.466 1.00 119.62 145 PHE E CA 1
ATOM 14899 C C . PHE E 2 145 ? 341.615 341.316 404.239 1.00 119.62 145 PHE E C 1
ATOM 14900 O O . PHE E 2 145 ? 340.798 340.777 403.491 1.00 119.62 145 PHE E O 1
ATOM 14917 N N . PRO E 2 146 ? 342.935 341.178 404.041 1.00 121.27 146 PRO E N 1
ATOM 14918 C CA . PRO E 2 146 ? 343.516 340.227 403.099 1.00 121.27 146 PRO E CA 1
ATOM 14919 C C . PRO E 2 146 ? 343.159 338.775 403.426 1.00 121.27 146 PRO E C 1
ATOM 14920 O O . PRO E 2 146 ? 342.626 338.479 404.493 1.00 121.27 146 PRO E O 1
ATOM 14931 N N . GLN E 2 147 ? 343.489 337.842 402.533 1.00 119.35 147 GLN E N 1
ATOM 14932 C CA . GLN E 2 147 ? 343.287 336.414 402.784 1.00 119.35 147 GLN E CA 1
ATOM 14933 C C . GLN E 2 147 ? 344.127 335.933 403.975 1.00 119.35 147 GLN E C 1
ATOM 14934 O O . GLN E 2 147 ? 345.283 336.322 404.120 1.00 119.35 147 GLN E O 1
ATOM 14948 N N . ALA E 2 148 ? 343.562 335.075 404.822 1.00 118.13 148 ALA E N 1
ATOM 14949 C CA . ALA E 2 148 ? 344.247 334.552 405.999 1.00 118.13 148 ALA E CA 1
ATOM 14950 C C . ALA E 2 148 ? 345.511 333.750 405.656 1.00 118.13 148 ALA E C 1
ATOM 14951 O O . ALA E 2 148 ? 345.623 333.161 404.579 1.00 118.13 148 ALA E O 1
ATOM 14958 N N . ILE E 2 149 ? 346.446 333.680 406.602 1.00 117.47 149 ILE E N 1
ATOM 14959 C CA . ILE E 2 149 ? 347.783 333.134 406.364 1.00 117.47 149 ILE E CA 1
ATOM 14960 C C . ILE E 2 149 ? 347.755 331.717 405.801 1.00 117.47 149 ILE E C 1
ATOM 14961 O O . ILE E 2 149 ? 348.319 331.472 404.737 1.00 117.47 149 ILE E O 1
ATOM 14977 N N . VAL E 2 150 ? 347.113 330.773 406.484 1.00 115.42 150 VAL E N 1
ATOM 14978 C CA . VAL E 2 150 ? 347.188 329.375 406.058 1.00 115.42 150 VAL E CA 1
ATOM 14979 C C . VAL E 2 150 ? 346.628 329.182 404.650 1.00 115.42 150 VAL E C 1
ATOM 14980 O O . VAL E 2 150 ? 347.348 328.642 403.810 1.00 115.42 150 VAL E O 1
ATOM 14993 N N . PRO E 2 151 ? 345.429 329.673 404.311 1.00 116.51 151 PRO E N 1
ATOM 14994 C CA . PRO E 2 151 ? 344.923 329.569 402.952 1.00 116.51 151 PRO E CA 1
ATOM 14995 C C . PRO E 2 151 ? 345.838 330.196 401.904 1.00 116.51 151 PRO E C 1
ATOM 14996 O O . PRO E 2 151 ? 346.040 329.608 400.846 1.00 116.51 151 PRO E O 1
ATOM 15007 N N . ALA E 2 152 ? 346.452 331.342 402.187 1.00 119.71 152 ALA E N 1
ATOM 15008 C CA . ALA E 2 152 ? 347.373 331.952 401.238 1.00 119.71 152 ALA E CA 1
ATOM 15009 C C . ALA E 2 152 ? 348.618 331.087 400.999 1.00 119.71 152 ALA E C 1
ATOM 15010 O O . ALA E 2 152 ? 349.012 330.880 399.853 1.00 119.71 152 ALA E O 1
ATOM 15017 N N . ILE E 2 153 ? 349.215 330.523 402.050 1.00 118.11 153 ILE E N 1
ATOM 15018 C CA . ILE E 2 153 ? 350.388 329.656 401.908 1.00 118.11 153 ILE E CA 1
ATOM 15019 C C . ILE E 2 153 ? 350.049 328.437 401.058 1.00 118.11 153 ILE E C 1
ATOM 15020 O O . ILE E 2 153 ? 350.823 328.059 400.178 1.00 118.11 153 ILE E O 1
ATOM 15036 N N . ALA E 2 154 ? 348.872 327.852 401.264 1.00 116.19 154 ALA E N 1
ATOM 15037 C CA . ALA E 2 154 ? 348.408 326.757 400.431 1.00 116.19 154 ALA E CA 1
ATOM 15038 C C . ALA E 2 154 ? 348.195 327.200 398.980 1.00 116.19 154 ALA E C 1
ATOM 15039 O O . ALA E 2 154 ? 348.617 326.503 398.062 1.00 116.19 154 ALA E O 1
ATOM 15046 N N . ALA E 2 155 ? 347.606 328.371 398.750 1.00 117.17 155 ALA E N 1
ATOM 15047 C CA . ALA E 2 155 ? 347.356 328.872 397.404 1.00 117.17 155 ALA E CA 1
ATOM 15048 C C . ALA E 2 155 ? 348.650 329.137 396.625 1.00 117.17 155 ALA E C 1
ATOM 15049 O O . ALA E 2 155 ? 348.736 328.830 395.441 1.00 117.17 155 ALA E O 1
ATOM 15056 N N . ALA E 2 156 ? 349.686 329.637 397.287 1.00 120.26 156 ALA E N 1
ATOM 15057 C CA . ALA E 2 156 ? 350.998 329.816 396.681 1.00 120.26 156 ALA E CA 1
ATOM 15058 C C . ALA E 2 156 ? 351.746 328.496 396.425 1.00 120.26 156 ALA E C 1
ATOM 15059 O O . ALA E 2 156 ? 352.793 328.498 395.785 1.00 120.26 156 ALA E O 1
ATOM 15066 N N . GLY E 2 157 ? 351.238 327.369 396.926 1.00 122.92 157 GLY E N 1
ATOM 15067 C CA . GLY E 2 157 ? 351.892 326.068 396.804 1.00 122.92 157 GLY E CA 1
ATOM 15068 C C . GLY E 2 157 ? 353.058 325.872 397.773 1.00 122.92 157 GLY E C 1
ATOM 15069 O O . GLY E 2 157 ? 353.889 324.993 397.567 1.00 122.92 157 GLY E O 1
ATOM 15073 N N . ASN E 2 158 ? 353.136 326.666 398.838 1.00 120.35 158 ASN E N 1
ATOM 15074 C CA . ASN E 2 158 ? 354.227 326.623 399.807 1.00 120.35 158 ASN E CA 1
ATOM 15075 C C . ASN E 2 158 ? 353.925 325.734 401.023 1.00 120.35 158 ASN E C 1
ATOM 15076 O O . ASN E 2 158 ? 354.581 325.853 402.052 1.00 120.35 158 ASN E O 1
ATOM 15087 N N . ALA E 2 159 ? 352.925 324.861 400.944 1.00 124.16 159 ALA E N 1
ATOM 15088 C CA . ALA E 2 159 ? 352.574 323.944 402.021 1.00 124.16 159 ALA E CA 1
ATOM 15089 C C . ALA E 2 159 ? 353.247 322.586 401.816 1.00 124.16 159 ALA E C 1
ATOM 15090 O O . ALA E 2 159 ? 353.118 321.991 400.749 1.00 124.16 159 ALA E O 1
ATOM 15097 N N . VAL E 2 160 ? 353.949 322.082 402.825 1.00 124.99 160 VAL E N 1
ATOM 15098 C CA . VAL E 2 160 ? 354.667 320.807 402.785 1.00 124.99 160 VAL E CA 1
ATOM 15099 C C . VAL E 2 160 ? 353.942 319.770 403.625 1.00 124.99 160 VAL E C 1
ATOM 15100 O O . VAL E 2 160 ? 353.732 319.962 404.820 1.00 124.99 160 VAL E O 1
ATOM 15113 N N . THR E 2 161 ? 353.581 318.643 403.024 1.00 132.96 161 THR E N 1
ATOM 15114 C CA . THR E 2 161 ? 353.037 317.505 403.768 1.00 132.96 161 THR E CA 1
ATOM 15115 C C . THR E 2 161 ? 354.131 316.818 404.568 1.00 132.96 161 THR E C 1
ATOM 15116 O O . THR E 2 161 ? 355.188 316.479 404.045 1.00 132.96 161 THR E O 1
ATOM 15127 N N . GLU E 2 162 ? 353.879 316.578 405.845 1.00 130.06 162 GLU E N 1
ATOM 15128 C CA . GLU E 2 162 ? 354.751 315.762 406.682 1.00 130.06 162 GLU E CA 1
ATOM 15129 C C . GLU E 2 162 ? 354.859 314.334 406.146 1.00 130.06 162 GLU E C 1
ATOM 15130 O O . GLU E 2 162 ? 353.915 313.800 405.562 1.00 130.06 162 GLU E O 1
ATOM 15142 N N . GLY E 2 163 ? 355.984 313.686 406.414 1.00 131.11 163 GLY E N 1
ATOM 15143 C CA . GLY E 2 163 ? 356.213 312.274 406.144 1.00 131.11 163 GLY E CA 1
ATOM 15144 C C . GLY E 2 163 ? 357.421 312.067 405.246 1.00 131.11 163 GLY E C 1
ATOM 15145 O O . GLY E 2 163 ? 357.340 312.195 404.026 1.00 131.11 163 GLY E O 1
ATOM 15149 N N . SER E 2 164 ? 358.537 311.695 405.852 1.00 126.03 164 SER E N 1
ATOM 15150 C CA . SER E 2 164 ? 359.733 311.216 405.166 1.00 126.03 164 SER E CA 1
ATOM 15151 C C . SER E 2 164 ? 360.475 310.242 406.070 1.00 126.03 164 SER E C 1
ATOM 15152 O O . SER E 2 164 ? 360.346 310.291 407.294 1.00 126.03 164 SER E O 1
ATOM 15160 N N . THR E 2 165 ? 361.193 309.297 405.477 1.00 127.56 165 THR E N 1
ATOM 15161 C CA . THR E 2 165 ? 361.785 308.171 406.201 1.00 127.56 165 THR E CA 1
ATOM 15162 C C . THR E 2 165 ? 363.014 308.586 406.998 1.00 127.56 165 THR E C 1
ATOM 15163 O O . THR E 2 165 ? 363.641 309.612 406.729 1.00 127.56 165 THR E O 1
ATOM 15174 N N . ALA E 2 166 ? 363.417 307.777 407.975 1.00 126.69 166 ALA E N 1
ATOM 15175 C CA . ALA E 2 166 ? 364.633 308.029 408.739 1.00 126.69 166 ALA E CA 1
ATOM 15176 C C . ALA E 2 166 ? 365.849 308.170 407.812 1.00 126.69 166 ALA E C 1
ATOM 15177 O O . ALA E 2 166 ? 366.634 309.101 407.948 1.00 126.69 166 ALA E O 1
ATOM 15184 N N . ALA E 2 167 ? 365.947 307.319 406.792 1.00 126.93 167 ALA E N 1
ATOM 15185 C CA . ALA E 2 167 ? 367.019 307.377 405.809 1.00 126.93 167 ALA E CA 1
ATOM 15186 C C . ALA E 2 167 ? 367.057 308.702 405.031 1.00 126.93 167 ALA E C 1
ATOM 15187 O O . ALA E 2 167 ? 368.132 309.161 404.662 1.00 126.93 167 ALA E O 1
ATOM 15194 N N . GLN E 2 168 ? 365.916 309.359 404.820 1.00 130.93 168 GLN E N 1
ATOM 15195 C CA . GLN E 2 168 ? 365.844 310.691 404.206 1.00 130.93 168 GLN E CA 1
ATOM 15196 C C . GLN E 2 168 ? 366.199 311.828 405.177 1.00 130.93 168 GLN E C 1
ATOM 15197 O O . GLN E 2 168 ? 366.155 312.996 404.802 1.00 130.93 168 GLN E O 1
ATOM 15211 N N . GLY E 2 169 ? 366.543 311.512 406.424 1.00 129.88 169 GLY E N 1
ATOM 15212 C CA . GLY E 2 169 ? 366.766 312.473 407.503 1.00 129.88 169 GLY E CA 1
ATOM 15213 C C . GLY E 2 169 ? 365.616 312.570 408.502 1.00 129.88 169 GLY E C 1
ATOM 15214 O O . GLY E 2 169 ? 365.646 313.442 409.369 1.00 129.88 169 GLY E O 1
ATOM 15218 N N . GLY E 2 170 ? 364.598 311.712 408.415 1.00 127.43 170 GLY E N 1
ATOM 15219 C CA . GLY E 2 170 ? 363.463 311.759 409.333 1.00 127.43 170 GLY E CA 1
ATOM 15220 C C . GLY E 2 170 ? 362.747 313.110 409.300 1.00 127.43 170 GLY E C 1
ATOM 15221 O O . GLY E 2 170 ? 362.824 313.849 408.323 1.00 127.43 170 GLY E O 1
ATOM 15225 N N . TYR E 2 171 ? 362.080 313.478 410.390 1.00 123.29 171 TYR E N 1
ATOM 15226 C CA . TYR E 2 171 ? 361.266 314.693 410.427 1.00 123.29 171 TYR E CA 1
ATOM 15227 C C . TYR E 2 171 ? 362.052 315.973 410.136 1.00 123.29 171 TYR E C 1
ATOM 15228 O O . TYR E 2 171 ? 361.536 316.879 409.488 1.00 123.29 171 TYR E O 1
ATOM 15246 N N . LEU E 2 172 ? 363.324 316.047 410.534 1.00 125.54 172 LEU E N 1
ATOM 15247 C CA . LEU E 2 172 ? 364.164 317.187 410.171 1.00 125.54 172 LEU E CA 1
ATOM 15248 C C . LEU E 2 172 ? 364.297 317.318 408.656 1.00 125.54 172 LEU E C 1
ATOM 15249 O O . LEU E 2 172 ? 364.361 318.432 408.161 1.00 125.54 172 LEU E O 1
ATOM 15265 N N . GLY E 2 173 ? 364.262 316.219 407.905 1.00 128.35 173 GLY E N 1
ATOM 15266 C CA . GLY E 2 173 ? 364.230 316.281 406.451 1.00 128.35 173 GLY E CA 1
ATOM 15267 C C . GLY E 2 173 ? 363.040 317.085 405.916 1.00 128.35 173 GLY E C 1
ATOM 15268 O O . GLY E 2 173 ? 363.188 317.829 404.951 1.00 128.35 173 GLY E O 1
ATOM 15272 N N . ASP E 2 174 ? 361.874 317.011 406.556 1.00 126.72 174 ASP E N 1
ATOM 15273 C CA . ASP E 2 174 ? 360.729 317.822 406.153 1.00 126.72 174 ASP E CA 1
ATOM 15274 C C . ASP E 2 174 ? 360.964 319.294 406.468 1.00 126.72 174 ASP E C 1
ATOM 15275 O O . ASP E 2 174 ? 360.688 320.155 405.639 1.00 126.72 174 ASP E O 1
ATOM 15284 N N . LEU E 2 175 ? 361.528 319.611 407.628 1.00 123.61 175 LEU E N 1
ATOM 15285 C CA . LEU E 2 175 ? 361.841 320.996 407.949 1.00 123.61 175 LEU E CA 1
ATOM 15286 C C . LEU E 2 175 ? 362.924 321.561 407.024 1.00 123.61 175 LEU E C 1
ATOM 15287 O O . LEU E 2 175 ? 362.815 322.685 406.547 1.00 123.61 175 LEU E O 1
ATOM 15303 N N . ASP E 2 176 ? 363.934 320.762 406.701 1.00 126.54 176 ASP E N 1
ATOM 15304 C CA . ASP E 2 176 ? 364.952 321.104 405.716 1.00 126.54 176 ASP E CA 1
ATOM 15305 C C . ASP E 2 176 ? 364.312 321.395 404.350 1.00 126.54 176 ASP E C 1
ATOM 15306 O O . ASP E 2 176 ? 364.706 322.337 403.671 1.00 126.54 176 ASP E O 1
ATOM 15315 N N . LYS E 2 177 ? 363.287 320.629 403.958 1.00 122.00 177 LYS E N 1
ATOM 15316 C CA . LYS E 2 177 ? 362.525 320.853 402.730 1.00 122.00 177 LYS E CA 1
ATOM 15317 C C . LYS E 2 177 ? 361.718 322.145 402.798 1.00 122.00 177 LYS E C 1
ATOM 15318 O O . LYS E 2 177 ? 361.664 322.886 401.822 1.00 122.00 177 LYS E O 1
ATOM 15337 N N . ALA E 2 178 ? 361.134 322.458 403.948 1.00 123.03 178 ALA E N 1
ATOM 15338 C CA . ALA E 2 178 ? 360.297 323.636 404.114 1.00 123.03 178 ALA E CA 1
ATOM 15339 C C . ALA E 2 178 ? 361.041 324.938 403.813 1.00 123.03 178 ALA E C 1
ATOM 15340 O O . ALA E 2 178 ? 360.482 325.800 403.141 1.00 123.03 178 ALA E O 1
ATOM 15347 N N . TYR E 2 179 ? 362.308 325.076 404.212 1.00 123.78 179 TYR E N 1
ATOM 15348 C CA . TYR E 2 179 ? 363.080 326.274 403.870 1.00 123.78 179 TYR E CA 1
ATOM 15349 C C . TYR E 2 179 ? 363.136 326.512 402.365 1.00 123.78 179 TYR E C 1
ATOM 15350 O O . TYR E 2 179 ? 362.935 327.638 401.918 1.00 123.78 179 TYR E O 1
ATOM 15368 N N . GLY E 2 180 ? 363.325 325.451 401.579 1.00 126.32 180 GLY E N 1
ATOM 15369 C CA . GLY E 2 180 ? 363.465 325.552 400.133 1.00 126.32 180 GLY E CA 1
ATOM 15370 C C . GLY E 2 180 ? 362.324 326.330 399.491 1.00 126.32 180 GLY E C 1
ATOM 15371 O O . GLY E 2 180 ? 362.565 327.194 398.658 1.00 126.32 180 GLY E O 1
ATOM 15375 N N . LYS E 2 181 ? 361.084 326.124 399.937 1.00 123.73 181 LYS E N 1
ATOM 15376 C CA . LYS E 2 181 ? 359.939 326.875 399.426 1.00 123.73 181 LYS E CA 1
ATOM 15377 C C . LYS E 2 181 ? 360.093 328.383 399.637 1.00 123.73 181 LYS E C 1
ATOM 15378 O O . LYS E 2 181 ? 359.844 329.156 398.721 1.00 123.73 181 LYS E O 1
ATOM 15397 N N . VAL E 2 182 ? 360.528 328.818 400.815 1.00 124.07 182 VAL E N 1
ATOM 15398 C CA . VAL E 2 182 ? 360.719 330.249 401.081 1.00 124.07 182 VAL E CA 1
ATOM 15399 C C . VAL E 2 182 ? 361.901 330.802 400.296 1.00 124.07 182 VAL E C 1
ATOM 15400 O O . VAL E 2 182 ? 361.799 331.855 399.673 1.00 124.07 182 VAL E O 1
ATOM 15413 N N . GLU E 2 183 ? 363.016 330.080 400.294 1.00 126.94 183 GLU E N 1
ATOM 15414 C CA . GLU E 2 183 ? 364.234 330.489 399.604 1.00 126.94 183 GLU E CA 1
ATOM 15415 C C . GLU E 2 183 ? 364.001 330.639 398.101 1.00 126.94 183 GLU E C 1
ATOM 15416 O O . GLU E 2 183 ? 364.418 331.613 397.488 1.00 126.94 183 GLU E O 1
ATOM 15428 N N . GLU E 2 184 ? 363.290 329.694 397.500 1.00 130.53 184 GLU E N 1
ATOM 15429 C CA . GLU E 2 184 ? 362.970 329.683 396.081 1.00 130.53 184 GLU E CA 1
ATOM 15430 C C . GLU E 2 184 ? 362.018 330.811 395.687 1.00 130.53 184 GLU E C 1
ATOM 15431 O O . GLU E 2 184 ? 362.141 331.357 394.597 1.00 130.53 184 GLU E O 1
ATOM 15443 N N . ASP E 2 185 ? 361.125 331.234 396.576 1.00 124.03 185 ASP E N 1
ATOM 15444 C CA . ASP E 2 185 ? 360.343 332.452 396.383 1.00 124.03 185 ASP E CA 1
ATOM 15445 C C . ASP E 2 185 ? 361.156 333.737 396.622 1.00 124.03 185 ASP E C 1
ATOM 15446 O O . ASP E 2 185 ? 360.611 334.833 396.540 1.00 124.03 185 ASP E O 1
ATOM 15455 N N . GLY E 2 186 ? 362.458 333.643 396.886 1.00 124.28 186 GLY E N 1
ATOM 15456 C CA . GLY E 2 186 ? 363.382 334.776 396.900 1.00 124.28 186 GLY E CA 1
ATOM 15457 C C . GLY E 2 186 ? 363.494 335.514 398.234 1.00 124.28 186 GLY E C 1
ATOM 15458 O O . GLY E 2 186 ? 364.284 336.449 398.351 1.00 124.28 186 GLY E O 1
ATOM 15462 N N . PHE E 2 187 ? 362.748 335.100 399.250 1.00 123.74 187 PHE E N 1
ATOM 15463 C CA . PHE E 2 187 ? 362.869 335.604 400.619 1.00 123.74 187 PHE E CA 1
ATOM 15464 C C . PHE E 2 187 ? 363.870 334.786 401.446 1.00 123.74 187 PHE E C 1
ATOM 15465 O O . PHE E 2 187 ? 364.418 333.790 400.979 1.00 123.74 187 PHE E O 1
ATOM 15482 N N . GLU E 2 188 ? 364.085 335.168 402.704 1.00 127.84 188 GLU E N 1
ATOM 15483 C CA . GLU E 2 188 ? 364.789 334.343 403.686 1.00 127.84 188 GLU E CA 1
ATOM 15484 C C . GLU E 2 188 ? 364.098 334.393 405.055 1.00 127.84 188 GLU E C 1
ATOM 15485 O O . GLU E 2 188 ? 363.786 335.470 405.559 1.00 127.84 188 GLU E O 1
ATOM 15497 N N . ALA E 2 189 ? 363.868 333.235 405.667 1.00 124.75 189 ALA E N 1
ATOM 15498 C CA . ALA E 2 189 ? 363.130 333.096 406.915 1.00 124.75 189 ALA E CA 1
ATOM 15499 C C . ALA E 2 189 ? 363.934 333.549 408.136 1.00 124.75 189 ALA E C 1
ATOM 15500 O O . ALA E 2 189 ? 365.162 333.570 408.109 1.00 124.75 189 ALA E O 1
ATOM 15507 N N . ASN E 2 190 ? 363.246 333.878 409.229 1.00 120.96 190 ASN E N 1
ATOM 15508 C CA . ASN E 2 190 ? 363.892 334.346 410.454 1.00 120.96 190 ASN E CA 1
ATOM 15509 C C . ASN E 2 190 ? 363.186 333.961 411.766 1.00 120.96 190 ASN E C 1
ATOM 15510 O O . ASN E 2 190 ? 363.586 334.446 412.820 1.00 120.96 190 ASN E O 1
ATOM 15521 N N . GLY E 2 191 ? 362.173 333.093 411.748 1.00 122.41 191 GLY E N 1
ATOM 15522 C CA . GLY E 2 191 ? 361.539 332.595 412.977 1.00 122.41 191 GLY E CA 1
ATOM 15523 C C . GLY E 2 191 ? 360.483 331.524 412.728 1.00 122.41 191 GLY E C 1
ATOM 15524 O O . GLY E 2 191 ? 359.981 331.397 411.612 1.00 122.41 191 GLY E O 1
ATOM 15528 N N . ILE E 2 192 ? 360.132 330.761 413.761 1.00 118.64 192 ILE E N 1
ATOM 15529 C CA . ILE E 2 192 ? 359.188 329.644 413.661 1.00 118.64 192 ILE E CA 1
ATOM 15530 C C . ILE E 2 192 ? 358.073 329.773 414.690 1.00 118.64 192 ILE E C 1
ATOM 15531 O O . ILE E 2 192 ? 358.321 330.033 415.866 1.00 118.64 192 ILE E O 1
ATOM 15547 N N . ILE E 2 193 ? 356.848 329.525 414.245 1.00 118.95 193 ILE E N 1
ATOM 15548 C CA . ILE E 2 193 ? 355.631 329.572 415.051 1.00 118.95 193 ILE E CA 1
ATOM 15549 C C . ILE E 2 193 ? 354.979 328.195 415.000 1.00 118.95 193 ILE E C 1
ATOM 15550 O O . ILE E 2 193 ? 354.759 327.685 413.904 1.00 118.95 193 ILE E O 1
ATOM 15566 N N . ALA E 2 194 ? 354.672 327.568 416.133 1.00 116.46 194 ALA E N 1
ATOM 15567 C CA . ALA E 2 194 ? 354.209 326.180 416.129 1.00 116.46 194 ALA E CA 1
ATOM 15568 C C . ALA E 2 194 ? 353.212 325.834 417.229 1.00 116.46 194 ALA E C 1
ATOM 15569 O O . ALA E 2 194 ? 353.244 326.397 418.318 1.00 116.46 194 ALA E O 1
ATOM 15576 N N . GLY E 2 195 ? 352.373 324.837 416.963 1.00 118.92 195 GLY E N 1
ATOM 15577 C CA . GLY E 2 195 ? 351.539 324.204 417.979 1.00 118.92 195 GLY E CA 1
ATOM 15578 C C . GLY E 2 195 ? 352.330 323.219 418.840 1.00 118.92 195 GLY E C 1
ATOM 15579 O O . GLY E 2 195 ? 353.377 322.714 418.438 1.00 118.92 195 GLY E O 1
ATOM 15583 N N . ILE E 2 196 ? 351.819 322.907 420.029 1.00 119.95 196 ILE E N 1
ATOM 15584 C CA . ILE E 2 196 ? 352.540 322.117 421.037 1.00 119.95 196 ILE E CA 1
ATOM 15585 C C . ILE E 2 196 ? 352.967 320.747 420.516 1.00 119.95 196 ILE E C 1
ATOM 15586 O O . ILE E 2 196 ? 354.062 320.285 420.822 1.00 119.95 196 ILE E O 1
ATOM 15602 N N . GLY E 2 197 ? 352.159 320.127 419.659 1.00 121.50 197 GLY E N 1
ATOM 15603 C CA . GLY E 2 197 ? 352.452 318.820 419.075 1.00 121.50 197 GLY E CA 1
ATOM 15604 C C . GLY E 2 197 ? 353.765 318.748 418.290 1.00 121.50 197 GLY E C 1
ATOM 15605 O O . GLY E 2 197 ? 354.301 317.658 418.103 1.00 121.50 197 GLY E O 1
ATOM 15609 N N . LEU E 2 198 ? 354.344 319.876 417.871 1.00 122.10 198 LEU E N 1
ATOM 15610 C CA . LEU E 2 198 ? 355.656 319.867 417.233 1.00 122.10 198 LEU E CA 1
ATOM 15611 C C . LEU E 2 198 ? 356.746 319.322 418.155 1.00 122.10 198 LEU E C 1
ATOM 15612 O O . LEU E 2 198 ? 357.634 318.615 417.685 1.00 122.10 198 LEU E O 1
ATOM 15628 N N . LYS E 2 199 ? 356.667 319.555 419.467 1.00 123.94 199 LYS E N 1
ATOM 15629 C CA . LYS E 2 199 ? 357.658 319.005 420.398 1.00 123.94 199 LYS E CA 1
ATOM 15630 C C . LYS E 2 199 ? 357.743 317.491 420.288 1.00 123.94 199 LYS E C 1
ATOM 15631 O O . LYS E 2 199 ? 358.840 316.955 420.233 1.00 123.94 199 LYS E O 1
ATOM 15650 N N . GLY E 2 200 ? 356.614 316.807 420.151 1.00 127.29 200 GLY E N 1
ATOM 15651 C CA . GLY E 2 200 ? 356.582 315.357 419.987 1.00 127.29 200 GLY E CA 1
ATOM 15652 C C . GLY E 2 200 ? 357.381 314.899 418.773 1.00 127.29 200 GLY E C 1
ATOM 15653 O O . GLY E 2 200 ? 358.252 314.039 418.893 1.00 127.29 200 GLY E O 1
ATOM 15657 N N . LYS E 2 201 ? 357.170 315.536 417.617 1.00 126.90 201 LYS E N 1
ATOM 15658 C CA . LYS E 2 201 ? 357.914 315.224 416.392 1.00 126.90 201 LYS E CA 1
ATOM 15659 C C . LYS E 2 201 ? 359.407 315.474 416.563 1.00 126.90 201 LYS E C 1
ATOM 15660 O O . LYS E 2 201 ? 360.203 314.605 416.236 1.00 126.90 201 LYS E O 1
ATOM 15679 N N . LEU E 2 202 ? 359.797 316.610 417.136 1.00 125.63 202 LEU E N 1
ATOM 15680 C CA . LEU E 2 202 ? 361.207 316.937 417.360 1.00 125.63 202 LEU E CA 1
ATOM 15681 C C . LEU E 2 202 ? 361.863 315.935 418.301 1.00 125.63 202 LEU E C 1
ATOM 15682 O O . LEU E 2 202 ? 362.921 315.395 417.999 1.00 125.63 202 LEU E O 1
ATOM 15698 N N . ARG E 2 203 ? 361.211 315.629 419.418 1.00 130.90 203 ARG E N 1
ATOM 15699 C CA . ARG E 2 203 ? 361.707 314.669 420.405 1.00 130.90 203 ARG E CA 1
ATOM 15700 C C . ARG E 2 203 ? 361.875 313.277 419.797 1.00 130.90 203 ARG E C 1
ATOM 15701 O O . ARG E 2 203 ? 362.813 312.565 420.134 1.00 130.90 203 ARG E O 1
ATOM 15722 N N . GLY E 2 204 ? 361.003 312.915 418.859 1.00 134.40 204 GLY E N 1
ATOM 15723 C CA . GLY E 2 204 ? 361.005 311.643 418.137 1.00 134.40 204 GLY E CA 1
ATOM 15724 C C . GLY E 2 204 ? 361.897 311.554 416.889 1.00 134.40 204 GLY E C 1
ATOM 15725 O O . GLY E 2 204 ? 361.862 310.530 416.209 1.00 134.40 204 GLY E O 1
ATOM 15729 N N . ALA E 2 205 ? 362.682 312.575 416.540 1.00 129.52 205 ALA E N 1
ATOM 15730 C CA . ALA E 2 205 ? 363.500 312.563 415.323 1.00 129.52 205 ALA E CA 1
ATOM 15731 C C . ALA E 2 205 ? 364.691 311.592 415.409 1.00 129.52 205 ALA E C 1
ATOM 15732 O O . ALA E 2 205 ? 365.765 311.937 415.911 1.00 129.52 205 ALA E O 1
ATOM 15739 N N . ARG E 2 206 ? 364.529 310.376 414.876 1.00 126.92 206 ARG E N 1
ATOM 15740 C CA . ARG E 2 206 ? 365.501 309.288 415.040 1.00 126.92 206 ARG E CA 1
ATOM 15741 C C . ARG E 2 206 ? 366.021 308.687 413.737 1.00 126.92 206 ARG E C 1
ATOM 15742 O O . ARG E 2 206 ? 365.305 308.492 412.763 1.00 126.92 206 ARG E O 1
ATOM 15763 N N . ASP E 2 207 ? 367.306 308.392 413.779 1.00 131.45 207 ASP E N 1
ATOM 15764 C CA . ASP E 2 207 ? 368.141 307.700 412.807 1.00 131.45 207 ASP E CA 1
ATOM 15765 C C . ASP E 2 207 ? 367.670 306.271 412.527 1.00 131.45 207 ASP E C 1
ATOM 15766 O O . ASP E 2 207 ? 366.994 305.673 413.356 1.00 131.45 207 ASP E O 1
ATOM 15775 N N . ALA E 2 208 ? 368.066 305.677 411.403 1.00 129.03 208 ALA E N 1
ATOM 15776 C CA . ALA E 2 208 ? 367.706 304.303 411.060 1.00 129.03 208 ALA E CA 1
ATOM 15777 C C . ALA E 2 208 ? 368.035 303.248 412.137 1.00 129.03 208 ALA E C 1
ATOM 15778 O O . ALA E 2 208 ? 367.371 302.217 412.196 1.00 129.03 208 ALA E O 1
ATOM 15785 N N . ASN E 2 209 ? 369.029 303.472 412.998 1.00 128.35 209 ASN E N 1
ATOM 15786 C CA . ASN E 2 209 ? 369.408 302.596 414.112 1.00 128.35 209 ASN E CA 1
ATOM 15787 C C . ASN E 2 209 ? 368.845 303.033 415.473 1.00 128.35 209 ASN E C 1
ATOM 15788 O O . ASN E 2 209 ? 369.112 302.383 416.482 1.00 128.35 209 ASN E O 1
ATOM 15799 N N . GLY E 2 210 ? 368.066 304.113 415.527 1.00 129.73 210 GLY E N 1
ATOM 15800 C CA . GLY E 2 210 ? 367.363 304.574 416.726 1.00 129.73 210 GLY E CA 1
ATOM 15801 C C . GLY E 2 210 ? 368.000 305.754 417.462 1.00 129.73 210 GLY E C 1
ATOM 15802 O O . GLY E 2 210 ? 367.337 306.360 418.302 1.00 129.73 210 GLY E O 1
ATOM 15806 N N . GLN E 2 211 ? 369.236 306.132 417.150 1.00 129.09 211 GLN E N 1
ATOM 15807 C CA . GLN E 2 211 ? 369.877 307.331 417.717 1.00 129.09 211 GLN E CA 1
ATOM 15808 C C . GLN E 2 211 ? 369.226 308.639 417.228 1.00 129.09 211 GLN E C 1
ATOM 15809 O O . GLN E 2 211 ? 368.387 308.628 416.334 1.00 129.09 211 GLN E O 1
ATOM 15823 N N . LYS E 2 212 ? 369.586 309.792 417.793 1.00 128.56 212 LYS E N 1
ATOM 15824 C CA . LYS E 2 212 ? 369.062 311.102 417.365 1.00 128.56 212 LYS E CA 1
ATOM 15825 C C . LYS E 2 212 ? 369.586 311.513 415.983 1.00 128.56 212 LYS E C 1
ATOM 15826 O O . LYS E 2 212 ? 370.766 311.339 415.691 1.00 128.56 212 LYS E O 1
ATOM 15845 N N . ILE E 2 213 ? 368.740 312.118 415.153 1.00 130.33 213 ILE E N 1
ATOM 15846 C CA . ILE E 2 213 ? 369.172 312.830 413.935 1.00 130.33 213 ILE E CA 1
ATOM 15847 C C . ILE E 2 213 ? 369.916 314.123 414.317 1.00 130.33 213 ILE E C 1
ATOM 15848 O O . ILE E 2 213 ? 369.572 314.734 415.322 1.00 130.33 213 ILE E O 1
ATOM 15864 N N . ASP E 2 214 ? 370.898 314.558 413.517 1.00 125.68 214 ASP E N 1
ATOM 15865 C CA . ASP E 2 214 ? 371.563 315.879 413.571 1.00 125.68 214 ASP E CA 1
ATOM 15866 C C . ASP E 2 214 ? 371.733 316.475 414.989 1.00 125.68 214 ASP E C 1
ATOM 15867 O O . ASP E 2 214 ? 371.234 317.564 415.274 1.00 125.68 214 ASP E O 1
ATOM 15876 N N . PRO E 2 215 ? 372.392 315.780 415.924 1.00 123.07 215 PRO E N 1
ATOM 15877 C CA . PRO E 2 215 ? 372.173 315.958 417.358 1.00 123.07 215 PRO E CA 1
ATOM 15878 C C . PRO E 2 215 ? 372.458 317.354 417.912 1.00 123.07 215 PRO E C 1
ATOM 15879 O O . PRO E 2 215 ? 371.888 317.730 418.932 1.00 123.07 215 PRO E O 1
ATOM 15890 N N . THR E 2 216 ? 373.312 318.146 417.269 1.00 118.61 216 THR E N 1
ATOM 15891 C CA . THR E 2 216 ? 373.614 319.516 417.714 1.00 118.61 216 THR E CA 1
ATOM 15892 C C . THR E 2 216 ? 372.544 320.548 417.333 1.00 118.61 216 THR E C 1
ATOM 15893 O O . THR E 2 216 ? 372.452 321.620 417.926 1.00 118.61 216 THR E O 1
ATOM 15904 N N . ARG E 2 217 ? 371.727 320.259 416.316 1.00 124.23 217 ARG E N 1
ATOM 15905 C CA . ARG E 2 217 ? 371.009 321.282 415.535 1.00 124.23 217 ARG E CA 1
ATOM 15906 C C . ARG E 2 217 ? 369.760 321.862 416.203 1.00 124.23 217 ARG E C 1
ATOM 15907 O O . ARG E 2 217 ? 369.171 322.816 415.700 1.00 124.23 217 ARG E O 1
ATOM 15928 N N . VAL E 2 218 ? 369.368 321.305 417.339 1.00 121.39 218 VAL E N 1
ATOM 15929 C CA . VAL E 2 218 ? 368.206 321.697 418.136 1.00 121.39 218 VAL E CA 1
ATOM 15930 C C . VAL E 2 218 ? 368.628 322.012 419.563 1.00 121.39 218 VAL E C 1
ATOM 15931 O O . VAL E 2 218 ? 369.391 321.267 420.173 1.00 121.39 218 VAL E O 1
ATOM 15944 N N . GLY E 2 219 ? 368.130 323.115 420.116 1.00 127.45 219 GLY E N 1
ATOM 15945 C CA . GLY E 2 219 ? 368.397 323.487 421.506 1.00 127.45 219 GLY E CA 1
ATOM 15946 C C . GLY E 2 219 ? 367.721 322.526 422.476 1.00 127.45 219 GLY E C 1
ATOM 15947 O O . GLY E 2 219 ? 366.583 322.116 422.259 1.00 127.45 219 GLY E O 1
ATOM 15951 N N . ALA E 2 220 ? 368.393 322.175 423.568 1.00 128.67 220 ALA E N 1
ATOM 15952 C CA . ALA E 2 220 ? 367.882 321.213 424.549 1.00 128.67 220 ALA E CA 1
ATOM 15953 C C . ALA E 2 220 ? 366.575 321.658 425.234 1.00 128.67 220 ALA E C 1
ATOM 15954 O O . ALA E 2 220 ? 365.886 320.859 425.858 1.00 128.67 220 ALA E O 1
ATOM 15961 N N . ASP E 2 221 ? 366.222 322.932 425.120 1.00 133.77 221 ASP E N 1
ATOM 15962 C CA . ASP E 2 221 ? 364.995 323.541 425.624 1.00 133.77 221 ASP E CA 1
ATOM 15963 C C . ASP E 2 221 ? 363.863 323.619 424.583 1.00 133.77 221 ASP E C 1
ATOM 15964 O O . ASP E 2 221 ? 362.800 324.164 424.881 1.00 133.77 221 ASP E O 1
ATOM 15973 N N . LEU E 2 222 ? 364.083 323.136 423.358 1.00 124.22 222 LEU E N 1
ATOM 15974 C CA . LEU E 2 222 ? 363.161 323.225 422.224 1.00 124.22 222 LEU E CA 1
ATOM 15975 C C . LEU E 2 222 ? 362.762 324.671 421.861 1.00 124.22 222 LEU E C 1
ATOM 15976 O O . LEU E 2 222 ? 361.741 324.886 421.209 1.00 124.22 222 LEU E O 1
ATOM 15992 N N . LYS E 2 223 ? 363.546 325.682 422.252 1.00 128.57 223 LYS E N 1
ATOM 15993 C CA . LYS E 2 223 ? 363.306 327.086 421.879 1.00 128.57 223 LYS E CA 1
ATOM 15994 C C . LYS E 2 223 ? 364.030 327.549 420.615 1.00 128.57 223 LYS E C 1
ATOM 15995 O O . LYS E 2 223 ? 363.739 328.642 420.136 1.00 128.57 223 LYS E O 1
ATOM 16014 N N . SER E 2 224 ? 364.942 326.761 420.051 1.00 126.66 224 SER E N 1
ATOM 16015 C CA . SER E 2 224 ? 365.655 327.143 418.830 1.00 126.66 224 SER E CA 1
ATOM 16016 C C . SER E 2 224 ? 366.052 325.970 417.946 1.00 126.66 224 SER E C 1
ATOM 16017 O O . SER E 2 224 ? 366.447 324.917 418.441 1.00 126.66 224 SER E O 1
ATOM 16025 N N . ILE E 2 225 ? 366.042 326.197 416.637 1.00 122.96 225 ILE E N 1
ATOM 16026 C CA . ILE E 2 225 ? 366.457 325.261 415.589 1.00 122.96 225 ILE E CA 1
ATOM 16027 C C . ILE E 2 225 ? 367.349 326.018 414.624 1.00 122.96 225 ILE E C 1
ATOM 16028 O O . ILE E 2 225 ? 367.010 327.139 414.271 1.00 122.96 225 ILE E O 1
ATOM 16044 N N . ASP E 2 226 ? 368.477 325.462 414.189 1.00 129.34 226 ASP E N 1
ATOM 16045 C CA . ASP E 2 226 ? 369.419 326.171 413.306 1.00 129.34 226 ASP E CA 1
ATOM 16046 C C . ASP E 2 226 ? 369.864 327.553 413.848 1.00 129.34 226 ASP E C 1
ATOM 16047 O O . ASP E 2 226 ? 370.337 328.403 413.098 1.00 129.34 226 ASP E O 1
ATOM 16056 N N . GLY E 2 227 ? 369.681 327.820 415.142 1.00 127.24 227 GLY E N 1
ATOM 16057 C CA . GLY E 2 227 ? 369.856 329.141 415.748 1.00 127.24 227 GLY E CA 1
ATOM 16058 C C . GLY E 2 227 ? 368.706 330.140 415.534 1.00 127.24 227 GLY E C 1
ATOM 16059 O O . GLY E 2 227 ? 368.755 331.230 416.100 1.00 127.24 227 GLY E O 1
ATOM 16063 N N . LEU E 2 228 ? 367.657 329.813 414.777 1.00 121.43 228 LEU E N 1
ATOM 16064 C CA . LEU E 2 228 ? 366.435 330.620 414.720 1.00 121.43 228 LEU E CA 1
ATOM 16065 C C . LEU E 2 228 ? 365.608 330.427 416.000 1.00 121.43 228 LEU E C 1
ATOM 16066 O O . LEU E 2 228 ? 365.551 329.315 416.524 1.00 121.43 228 LEU E O 1
ATOM 16082 N N . PRO E 2 229 ? 364.925 331.466 416.493 1.00 121.88 229 PRO E N 1
ATOM 16083 C CA . PRO E 2 229 ? 364.004 331.359 417.611 1.00 121.88 229 PRO E CA 1
ATOM 16084 C C . PRO E 2 229 ? 362.693 330.663 417.232 1.00 121.88 229 PRO E C 1
ATOM 16085 O O . PRO E 2 229 ? 362.202 330.782 416.110 1.00 121.88 229 PRO E O 1
ATOM 16096 N N . VAL E 2 230 ? 362.089 329.991 418.207 1.00 118.76 230 VAL E N 1
ATOM 16097 C CA . VAL E 2 230 ? 360.798 329.296 418.112 1.00 118.76 230 VAL E CA 1
ATOM 16098 C C . VAL E 2 230 ? 359.844 329.839 419.172 1.00 118.76 230 VAL E C 1
ATOM 16099 O O . VAL E 2 230 ? 360.287 330.231 420.248 1.00 118.76 230 VAL E O 1
ATOM 16112 N N . SER E 2 231 ? 358.536 329.854 418.922 1.00 117.44 231 SER E N 1
ATOM 16113 C CA . SER E 2 231 ? 357.537 330.199 419.944 1.00 117.44 231 SER E CA 1
ATOM 16114 C C . SER E 2 231 ? 356.206 329.477 419.743 1.00 117.44 231 SER E C 1
ATOM 16115 O O . SER E 2 231 ? 355.924 328.973 418.657 1.00 117.44 231 SER E O 1
ATOM 16123 N N . TYR E 2 232 ? 355.388 329.424 420.795 1.00 119.50 232 TYR E N 1
ATOM 16124 C CA . TYR E 2 232 ? 354.217 328.547 420.871 1.00 119.50 232 TYR E CA 1
ATOM 16125 C C . TYR E 2 232 ? 352.874 329.250 421.188 1.00 119.50 232 TYR E C 1
ATOM 16126 O O . TYR E 2 232 ? 352.164 328.819 422.095 1.00 119.50 232 TYR E O 1
ATOM 16144 N N . PRO E 2 233 ? 352.498 330.354 420.524 1.00 121.04 233 PRO E N 1
ATOM 16145 C CA . PRO E 2 233 ? 351.280 331.105 420.829 1.00 121.04 233 PRO E CA 1
ATOM 16146 C C . PRO E 2 233 ? 349.994 330.503 420.235 1.00 121.04 233 PRO E C 1
ATOM 16147 O O . PRO E 2 233 ? 350.034 329.504 419.519 1.00 121.04 233 PRO E O 1
ATOM 16158 N N . MET E 2 234 ? 348.842 331.119 420.533 1.00 126.89 234 MET E N 1
ATOM 16159 C CA . MET E 2 234 ? 347.476 330.651 420.234 1.00 126.89 234 MET E CA 1
ATOM 16160 C C . MET E 2 234 ? 347.176 329.264 420.789 1.00 126.89 234 MET E C 1
ATOM 16161 O O . MET E 2 234 ? 346.339 328.532 420.261 1.00 126.89 234 MET E O 1
ATOM 16175 N N . ARG E 2 235 ? 347.901 328.846 421.815 1.00 124.43 235 ARG E N 1
ATOM 16176 C CA . ARG E 2 235 ? 347.849 327.471 422.279 1.00 124.43 235 ARG E CA 1
ATOM 16177 C C . ARG E 2 235 ? 346.418 327.101 422.676 1.00 124.43 235 ARG E C 1
ATOM 16178 O O . ARG E 2 235 ? 345.713 327.887 423.307 1.00 124.43 235 ARG E O 1
ATOM 16199 N N . GLY E 2 236 ? 345.953 325.978 422.137 1.00 129.48 236 GLY E N 1
ATOM 16200 C CA . GLY E 2 236 ? 344.551 325.558 422.118 1.00 129.48 236 GLY E CA 1
ATOM 16201 C C . GLY E 2 236 ? 343.838 325.711 420.766 1.00 129.48 236 GLY E C 1
ATOM 16202 O O . GLY E 2 236 ? 342.923 324.943 420.483 1.00 129.48 236 GLY E O 1
ATOM 16206 N N . LEU E 2 237 ? 344.228 326.652 419.904 1.00 123.01 237 LEU E N 1
ATOM 16207 C CA . LEU E 2 237 ? 343.516 326.918 418.645 1.00 123.01 237 LEU E CA 1
ATOM 16208 C C . LEU E 2 237 ? 343.957 326.040 417.469 1.00 123.01 237 LEU E C 1
ATOM 16209 O O . LEU E 2 237 ? 343.176 325.825 416.548 1.00 123.01 237 LEU E O 1
ATOM 16225 N N . TRP E 2 238 ? 345.204 325.575 417.450 1.00 121.10 238 TRP E N 1
ATOM 16226 C CA . TRP E 2 238 ? 345.829 324.975 416.270 1.00 121.10 238 TRP E CA 1
ATOM 16227 C C . TRP E 2 238 ? 345.033 323.793 415.697 1.00 121.10 238 TRP E C 1
ATOM 16228 O O . TRP E 2 238 ? 344.833 322.814 416.416 1.00 121.10 238 TRP E O 1
ATOM 16249 N N . PRO E 2 239 ? 344.613 323.812 414.420 1.00 120.73 239 PRO E N 1
ATOM 16250 C CA . PRO E 2 239 ? 343.856 322.727 413.800 1.00 120.73 239 PRO E CA 1
ATOM 16251 C C . PRO E 2 239 ? 344.623 321.405 413.793 1.00 120.73 239 PRO E C 1
ATOM 16252 O O . PRO E 2 239 ? 345.506 321.188 412.963 1.00 120.73 239 PRO E O 1
ATOM 16263 N N . SER E 2 240 ? 344.292 320.526 414.740 1.00 125.30 240 SER E N 1
ATOM 16264 C CA . SER E 2 240 ? 345.091 319.334 415.073 1.00 125.30 240 SER E CA 1
ATOM 16265 C C . SER E 2 240 ? 344.300 318.028 415.048 1.00 125.30 240 SER E C 1
ATOM 16266 O O . SER E 2 240 ? 344.843 316.976 415.369 1.00 125.30 240 SER E O 1
ATOM 16274 N N . ALA E 2 241 ? 343.029 318.075 414.662 1.00 122.40 241 ALA E N 1
ATOM 16275 C CA . ALA E 2 241 ? 342.199 316.909 414.406 1.00 122.40 241 ALA E CA 1
ATOM 16276 C C . ALA E 2 241 ? 341.294 317.180 413.204 1.00 122.40 241 ALA E C 1
ATOM 16277 O O . ALA E 2 241 ? 340.736 318.270 413.066 1.00 122.40 241 ALA E O 1
ATOM 16284 N N . GLY E 2 242 ? 341.146 316.186 412.340 1.00 123.84 242 GLY E N 1
ATOM 16285 C CA . GLY E 2 242 ? 340.504 316.327 411.037 1.00 123.84 242 GLY E CA 1
ATOM 16286 C C . GLY E 2 242 ? 341.104 315.362 410.022 1.00 123.84 242 GLY E C 1
ATOM 16287 O O . GLY E 2 242 ? 342.077 314.669 410.325 1.00 123.84 242 GLY E O 1
ATOM 16291 N N . GLY E 2 243 ? 340.511 315.294 408.834 1.00 127.91 243 GLY E N 1
ATOM 16292 C CA . GLY E 2 243 ? 340.912 314.377 407.767 1.00 127.91 243 GLY E CA 1
ATOM 16293 C C . GLY E 2 243 ? 342.310 314.627 407.199 1.00 127.91 243 GLY E C 1
ATOM 16294 O O . GLY E 2 243 ? 343.011 315.568 407.563 1.00 127.91 243 GLY E O 1
ATOM 16298 N N . ALA E 2 244 ? 342.729 313.777 406.267 1.00 128.91 244 ALA E N 1
ATOM 16299 C CA . ALA E 2 244 ? 344.041 313.904 405.651 1.00 128.91 244 ALA E CA 1
ATOM 16300 C C . ALA E 2 244 ? 344.238 315.295 405.027 1.00 128.91 244 ALA E C 1
ATOM 16301 O O . ALA E 2 244 ? 343.400 315.784 404.270 1.00 128.91 244 ALA E O 1
ATOM 16308 N N . GLY E 2 245 ? 345.355 315.937 405.348 1.00 127.88 245 GLY E N 1
ATOM 16309 C CA . GLY E 2 245 ? 345.739 317.249 404.842 1.00 127.88 245 GLY E CA 1
ATOM 16310 C C . GLY E 2 245 ? 345.032 318.443 405.487 1.00 127.88 245 GLY E C 1
ATOM 16311 O O . GLY E 2 245 ? 345.355 319.574 405.132 1.00 127.88 245 GLY E O 1
ATOM 16315 N N . THR E 2 246 ? 344.072 318.266 406.398 1.00 128.11 246 THR E N 1
ATOM 16316 C CA . THR E 2 246 ? 343.369 319.409 407.004 1.00 128.11 246 THR E CA 1
ATOM 16317 C C . THR E 2 246 ? 344.082 319.999 408.210 1.00 128.11 246 THR E C 1
ATOM 16318 O O . THR E 2 246 ? 343.630 321.013 408.733 1.00 128.11 246 THR E O 1
ATOM 16329 N N . ASN E 2 247 ? 345.155 319.389 408.697 1.00 126.15 247 ASN E N 1
ATOM 16330 C CA . ASN E 2 247 ? 345.720 319.707 410.003 1.00 126.15 247 ASN E CA 1
ATOM 16331 C C . ASN E 2 247 ? 347.099 320.341 409.838 1.00 126.15 247 ASN E C 1
ATOM 16332 O O . ASN E 2 247 ? 347.856 319.965 408.949 1.00 126.15 247 ASN E O 1
ATOM 16343 N N . VAL E 2 248 ? 347.441 321.331 410.658 1.00 124.00 248 VAL E N 1
ATOM 16344 C CA . VAL E 2 248 ? 348.665 322.124 410.461 1.00 124.00 248 VAL E CA 1
ATOM 16345 C C . VAL E 2 248 ? 349.451 322.227 411.750 1.00 124.00 248 VAL E C 1
ATOM 16346 O O . VAL E 2 248 ? 348.872 322.462 412.804 1.00 124.00 248 VAL E O 1
ATOM 16359 N N . ARG E 2 249 ? 350.768 322.036 411.691 1.00 122.70 249 ARG E N 1
ATOM 16360 C CA . ARG E 2 249 ? 351.586 321.887 412.903 1.00 122.70 249 ARG E CA 1
ATOM 16361 C C . ARG E 2 249 ? 352.533 323.047 413.156 1.00 122.70 249 ARG E C 1
ATOM 16362 O O . ARG E 2 249 ? 352.759 323.397 414.310 1.00 122.70 249 ARG E O 1
ATOM 16383 N N . ALA E 2 250 ? 353.071 323.661 412.110 1.00 120.55 250 ALA E N 1
ATOM 16384 C CA . ALA E 2 250 ? 353.965 324.803 412.247 1.00 120.55 250 ALA E CA 1
ATOM 16385 C C . ALA E 2 250 ? 354.049 325.663 410.989 1.00 120.55 250 ALA E C 1
ATOM 16386 O O . ALA E 2 250 ? 353.781 325.198 409.881 1.00 120.55 250 ALA E O 1
ATOM 16393 N N . LEU E 2 251 ? 354.488 326.901 411.179 1.00 121.20 251 LEU E N 1
ATOM 16394 C CA . LEU E 2 251 ? 354.736 327.900 410.153 1.00 121.20 251 LEU E CA 1
ATOM 16395 C C . LEU E 2 251 ? 356.166 328.408 410.268 1.00 121.20 251 LEU E C 1
ATOM 16396 O O . LEU E 2 251 ? 356.668 328.632 411.368 1.00 121.20 251 LEU E O 1
ATOM 16412 N N . VAL E 2 252 ? 356.798 328.664 409.132 1.00 124.25 252 VAL E N 1
ATOM 16413 C CA . VAL E 2 252 ? 358.115 329.292 409.039 1.00 124.25 252 VAL E CA 1
ATOM 16414 C C . VAL E 2 252 ? 358.085 330.360 407.962 1.00 124.25 252 VAL E C 1
ATOM 16415 O O . VAL E 2 252 ? 357.506 330.146 406.901 1.00 124.25 252 VAL E O 1
ATOM 16428 N N . GLY E 2 253 ? 358.700 331.512 408.211 1.00 126.20 253 GLY E N 1
ATOM 16429 C CA . GLY E 2 253 ? 358.663 332.620 407.264 1.00 126.20 253 GLY E CA 1
ATOM 16430 C C . GLY E 2 253 ? 359.587 333.776 407.609 1.00 126.20 253 GLY E C 1
ATOM 16431 O O . GLY E 2 253 ? 360.340 333.733 408.582 1.00 126.20 253 GLY E O 1
ATOM 16435 N N . ASP E 2 254 ? 359.547 334.807 406.774 1.00 125.69 254 ASP E N 1
ATOM 16436 C CA . ASP E 2 254 ? 360.190 336.084 407.042 1.00 125.69 254 ASP E CA 1
ATOM 16437 C C . ASP E 2 254 ? 359.208 337.036 407.717 1.00 125.69 254 ASP E C 1
ATOM 16438 O O . ASP E 2 254 ? 358.456 337.767 407.071 1.00 125.69 254 ASP E O 1
ATOM 16447 N N . TRP E 2 255 ? 359.226 337.073 409.036 1.00 122.83 255 TRP E N 1
ATOM 16448 C CA . TRP E 2 255 ? 358.272 337.873 409.781 1.00 122.83 255 TRP E CA 1
ATOM 16449 C C . TRP E 2 255 ? 358.483 339.376 409.616 1.00 122.83 255 TRP E C 1
ATOM 16450 O O . TRP E 2 255 ? 357.589 340.146 409.942 1.00 122.83 255 TRP E O 1
ATOM 16471 N N . SER E 2 256 ? 359.593 339.832 409.033 1.00 121.55 256 SER E N 1
ATOM 16472 C CA . SER E 2 256 ? 359.772 341.257 408.750 1.00 121.55 256 SER E CA 1
ATOM 16473 C C . SER E 2 256 ? 358.770 341.775 407.718 1.00 121.55 256 SER E C 1
ATOM 16474 O O . SER E 2 256 ? 358.478 342.967 407.690 1.00 121.55 256 SER E O 1
ATOM 16482 N N . GLN E 2 257 ? 358.234 340.904 406.867 1.00 125.84 257 GLN E N 1
ATOM 16483 C CA . GLN E 2 257 ? 357.367 341.307 405.764 1.00 125.84 257 GLN E CA 1
ATOM 16484 C C . GLN E 2 257 ? 355.983 341.771 406.215 1.00 125.84 257 GLN E C 1
ATOM 16485 O O . GLN E 2 257 ? 355.299 342.465 405.471 1.00 125.84 257 GLN E O 1
ATOM 16499 N N . PHE E 2 258 ? 355.555 341.420 407.421 1.00 123.93 258 PHE E N 1
ATOM 16500 C CA . PHE E 2 258 ? 354.180 341.614 407.856 1.00 123.93 258 PHE E CA 1
ATOM 16501 C C . PHE E 2 258 ? 354.066 342.833 408.760 1.00 123.93 258 PHE E C 1
ATOM 16502 O O . PHE E 2 258 ? 354.802 342.957 409.737 1.00 123.93 258 PHE E O 1
ATOM 16519 N N . VAL E 2 259 ? 353.108 343.710 408.480 1.00 121.10 259 VAL E N 1
ATOM 16520 C CA . VAL E 2 259 ? 352.862 344.904 409.286 1.00 121.10 259 VAL E CA 1
ATOM 16521 C C . VAL E 2 259 ? 351.494 344.868 409.926 1.00 121.10 259 VAL E C 1
ATOM 16522 O O . VAL E 2 259 ? 350.522 344.424 409.319 1.00 121.10 259 VAL E O 1
ATOM 16535 N N . VAL E 2 260 ? 351.417 345.366 411.154 1.00 120.27 260 VAL E N 1
ATOM 16536 C CA . VAL E 2 260 ? 350.171 345.540 411.894 1.00 120.27 260 VAL E CA 1
ATOM 16537 C C . VAL E 2 260 ? 350.069 346.969 412.393 1.00 120.27 260 VAL E C 1
ATOM 16538 O O . VAL E 2 260 ? 351.006 347.507 412.982 1.00 120.27 260 VAL E O 1
ATOM 16551 N N . GLY E 2 261 ? 348.925 347.586 412.134 1.00 122.76 261 GLY E N 1
ATOM 16552 C CA . GLY E 2 261 ? 348.603 348.946 412.537 1.00 122.76 261 GLY E CA 1
ATOM 16553 C C . GLY E 2 261 ? 347.474 348.934 413.552 1.00 122.76 261 GLY E C 1
ATOM 16554 O O . GLY E 2 261 ? 346.446 348.291 413.342 1.00 122.76 261 GLY E O 1
ATOM 16558 N N . VAL E 2 262 ? 347.659 349.648 414.656 1.00 120.43 262 VAL E N 1
ATOM 16559 C CA . VAL E 2 262 ? 346.639 349.827 415.687 1.00 120.43 262 VAL E CA 1
ATOM 16560 C C . VAL E 2 262 ? 346.233 351.286 415.718 1.00 120.43 262 VAL E C 1
ATOM 16561 O O . VAL E 2 262 ? 347.051 352.166 415.962 1.00 120.43 262 VAL E O 1
ATOM 16574 N N . ARG E 2 263 ? 344.957 351.552 415.446 1.00 123.00 263 ARG E N 1
ATOM 16575 C CA . ARG E 2 263 ? 344.420 352.909 415.351 1.00 123.00 263 ARG E CA 1
ATOM 16576 C C . ARG E 2 263 ? 343.922 353.426 416.685 1.00 123.00 263 ARG E C 1
ATOM 16577 O O . ARG E 2 263 ? 343.901 354.634 416.889 1.00 123.00 263 ARG E O 1
ATOM 16598 N N . GLN E 2 264 ? 343.513 352.533 417.579 1.00 126.49 264 GLN E N 1
ATOM 16599 C CA . GLN E 2 264 ? 343.065 352.867 418.926 1.00 126.49 264 GLN E CA 1
ATOM 16600 C C . GLN E 2 264 ? 343.228 351.648 419.821 1.00 126.49 264 GLN E C 1
ATOM 16601 O O . GLN E 2 264 ? 342.671 350.593 419.525 1.00 126.49 264 GLN E O 1
ATOM 16615 N N . ASP E 2 265 ? 343.964 351.805 420.911 1.00 131.37 265 ASP E N 1
ATOM 16616 C CA . ASP E 2 265 ? 344.226 350.780 421.920 1.00 131.37 265 ASP E CA 1
ATOM 16617 C C . ASP E 2 265 ? 342.961 350.345 422.665 1.00 131.37 265 ASP E C 1
ATOM 16618 O O . ASP E 2 265 ? 341.858 350.810 422.374 1.00 131.37 265 ASP E O 1
ATOM 16627 N N . ILE E 2 266 ? 343.108 349.460 423.649 1.00 125.16 266 ILE E N 1
ATOM 16628 C CA . ILE E 2 266 ? 342.004 349.069 424.518 1.00 125.16 266 ILE E CA 1
ATOM 16629 C C . ILE E 2 266 ? 341.460 350.312 425.224 1.00 125.16 266 ILE E C 1
ATOM 16630 O O . ILE E 2 266 ? 342.131 350.906 426.062 1.00 125.16 266 ILE E O 1
ATOM 16646 N N . THR E 2 267 ? 340.242 350.713 424.894 1.00 127.62 267 THR E N 1
ATOM 16647 C CA . THR E 2 267 ? 339.533 351.821 425.545 1.00 127.62 267 THR E CA 1
ATOM 16648 C C . THR E 2 267 ? 338.454 351.280 426.454 1.00 127.62 267 THR E C 1
ATOM 16649 O O . THR E 2 267 ? 337.756 350.339 426.089 1.00 127.62 267 THR E O 1
ATOM 16660 N N . LEU E 2 268 ? 338.338 351.863 427.641 1.00 125.95 268 LEU E N 1
ATOM 16661 C CA . LEU E 2 268 ? 337.501 351.370 428.722 1.00 125.95 268 LEU E CA 1
ATOM 16662 C C . LEU E 2 268 ? 336.505 352.439 429.159 1.00 125.95 268 LEU E C 1
ATOM 16663 O O . LEU E 2 268 ? 336.905 353.553 429.491 1.00 125.95 268 LEU E O 1
ATOM 16679 N N . LYS E 2 269 ? 335.214 352.103 429.182 1.00 126.12 269 LYS E N 1
ATOM 16680 C CA . LYS E 2 269 ? 334.127 353.012 429.569 1.00 126.12 269 LYS E CA 1
ATOM 16681 C C . LYS E 2 269 ? 333.176 352.333 430.541 1.00 126.12 269 LYS E C 1
ATOM 16682 O O . LYS E 2 269 ? 332.719 351.228 430.267 1.00 126.12 269 LYS E O 1
ATOM 16701 N N . VAL E 2 270 ? 332.844 352.986 431.650 1.00 124.85 270 VAL E N 1
ATOM 16702 C CA . VAL E 2 270 ? 331.770 352.541 432.551 1.00 124.85 270 VAL E CA 1
ATOM 16703 C C . VAL E 2 270 ? 330.416 353.032 432.063 1.00 124.85 270 VAL E C 1
ATOM 16704 O O . VAL E 2 270 ? 330.325 354.059 431.396 1.00 124.85 270 VAL E O 1
ATOM 16717 N N . LEU E 2 271 ? 329.361 352.310 432.410 1.00 126.89 271 LEU E N 1
ATOM 16718 C CA . LEU E 2 271 ? 327.981 352.646 432.097 1.00 126.89 271 LEU E CA 1
ATOM 16719 C C . LEU E 2 271 ? 327.117 352.517 433.342 1.00 126.89 271 LEU E C 1
ATOM 16720 O O . LEU E 2 271 ? 327.188 351.523 434.063 1.00 126.89 271 LEU E O 1
ATOM 16736 N N . ASP E 2 272 ? 326.278 353.521 433.561 1.00 129.87 272 ASP E N 1
ATOM 16737 C CA . ASP E 2 272 ? 325.501 353.671 434.786 1.00 129.87 272 ASP E CA 1
ATOM 16738 C C . ASP E 2 272 ? 323.994 353.763 434.525 1.00 129.87 272 ASP E C 1
ATOM 16739 O O . ASP E 2 272 ? 323.194 353.453 435.397 1.00 129.87 272 ASP E O 1
ATOM 16748 N N . GLN E 2 273 ? 323.581 354.184 433.328 1.00 126.72 273 GLN E N 1
ATOM 16749 C CA . GLN E 2 273 ? 322.176 354.472 433.034 1.00 126.72 273 GLN E CA 1
ATOM 16750 C C . GLN E 2 273 ? 321.755 354.239 431.573 1.00 126.72 273 GLN E C 1
ATOM 16751 O O . GLN E 2 273 ? 320.732 354.748 431.130 1.00 126.72 273 GLN E O 1
ATOM 16765 N N . ALA E 2 274 ? 322.524 353.471 430.811 1.00 125.77 274 ALA E N 1
ATOM 16766 C CA . ALA E 2 274 ? 322.154 353.045 429.467 1.00 125.77 274 ALA E CA 1
ATOM 16767 C C . ALA E 2 274 ? 321.077 351.949 429.484 1.00 125.77 274 ALA E C 1
ATOM 16768 O O . ALA E 2 274 ? 320.567 351.575 430.536 1.00 125.77 274 ALA E O 1
ATOM 16775 N N . VAL E 2 275 ? 320.739 351.395 428.326 1.00 123.40 275 VAL E N 1
ATOM 16776 C CA . VAL E 2 275 ? 319.785 350.287 428.196 1.00 123.40 275 VAL E CA 1
ATOM 16777 C C . VAL E 2 275 ? 320.336 349.222 427.259 1.00 123.40 275 VAL E C 1
ATOM 16778 O O . VAL E 2 275 ? 320.921 349.556 426.233 1.00 123.40 275 VAL E O 1
ATOM 16791 N N . ILE E 2 276 ? 320.156 347.942 427.585 1.00 124.63 276 ILE E N 1
ATOM 16792 C CA . ILE E 2 276 ? 320.694 346.821 426.809 1.00 124.63 276 ILE E CA 1
ATOM 16793 C C . ILE E 2 276 ? 319.578 346.147 426.018 1.00 124.63 276 ILE E C 1
ATOM 16794 O O . ILE E 2 276 ? 318.586 345.700 426.593 1.00 124.63 276 ILE E O 1
ATOM 16810 N N . GLN E 2 277 ? 319.745 346.059 424.704 1.00 128.53 277 GLN E N 1
ATOM 16811 C CA . GLN E 2 277 ? 318.756 345.527 423.761 1.00 128.53 277 GLN E CA 1
ATOM 16812 C C . GLN E 2 277 ? 319.161 344.156 423.226 1.00 128.53 277 GLN E C 1
ATOM 16813 O O . GLN E 2 277 ? 320.294 343.726 423.408 1.00 128.53 277 GLN E O 1
ATOM 16827 N N . ASP E 2 278 ? 318.289 343.512 422.461 1.00 129.81 278 ASP E N 1
ATOM 16828 C CA . ASP E 2 278 ? 318.715 342.526 421.468 1.00 129.81 278 ASP E CA 1
ATOM 16829 C C . ASP E 2 278 ? 318.361 342.990 420.051 1.00 129.81 278 ASP E C 1
ATOM 16830 O O . ASP E 2 278 ? 317.774 344.053 419.850 1.00 129.81 278 ASP E O 1
ATOM 16839 N N . ASN E 2 279 ? 318.715 342.193 419.047 1.00 133.73 279 ASN E N 1
ATOM 16840 C CA . ASN E 2 279 ? 318.528 342.560 417.648 1.00 133.73 279 ASN E CA 1
ATOM 16841 C C . ASN E 2 279 ? 317.069 342.828 417.238 1.00 133.73 279 ASN E C 1
ATOM 16842 O O . ASN E 2 279 ? 316.850 343.406 416.179 1.00 133.73 279 ASN E O 1
ATOM 16853 N N . THR E 2 280 ? 316.063 342.455 418.029 1.00 132.07 280 THR E N 1
ATOM 16854 C CA . THR E 2 280 ? 314.660 342.769 417.734 1.00 132.07 280 THR E CA 1
ATOM 16855 C C . THR E 2 280 ? 314.283 344.193 418.126 1.00 132.07 280 THR E C 1
ATOM 16856 O O . THR E 2 280 ? 313.233 344.685 417.723 1.00 132.07 280 THR E O 1
ATOM 16867 N N . GLY E 2 281 ? 315.092 344.847 418.959 1.00 128.35 281 GLY E N 1
ATOM 16868 C CA . GLY E 2 281 ? 314.741 346.106 419.609 1.00 128.35 281 GLY E CA 1
ATOM 16869 C C . GLY E 2 281 ? 313.896 345.947 420.878 1.00 128.35 281 GLY E C 1
ATOM 16870 O O . GLY E 2 281 ? 313.469 346.947 421.447 1.00 128.35 281 GLY E O 1
ATOM 16874 N N . ALA E 2 282 ? 313.660 344.730 421.364 1.00 123.74 282 ALA E N 1
ATOM 16875 C CA . ALA E 2 282 ? 313.186 344.521 422.728 1.00 123.74 282 ALA E CA 1
ATOM 16876 C C . ALA E 2 282 ? 314.255 344.923 423.760 1.00 123.74 282 ALA E C 1
ATOM 16877 O O . ALA E 2 282 ? 315.445 344.959 423.448 1.00 123.74 282 ALA E O 1
ATOM 16884 N N . ILE E 2 283 ? 313.848 345.183 425.003 1.00 123.79 283 ILE E N 1
ATOM 16885 C CA . ILE E 2 283 ? 314.766 345.551 426.084 1.00 123.79 283 ILE E CA 1
ATOM 16886 C C . ILE E 2 283 ? 315.051 344.343 426.956 1.00 123.79 283 ILE E C 1
ATOM 16887 O O . ILE E 2 283 ? 314.128 343.714 427.465 1.00 123.79 283 ILE E O 1
ATOM 16903 N N . ILE E 2 284 ? 316.325 344.034 427.162 1.00 126.13 284 ILE E N 1
ATOM 16904 C CA . ILE E 2 284 ? 316.754 342.942 428.027 1.00 126.13 284 ILE E CA 1
ATOM 16905 C C . ILE E 2 284 ? 317.036 343.469 429.428 1.00 126.13 284 ILE E C 1
ATOM 16906 O O . ILE E 2 284 ? 316.490 342.922 430.380 1.00 126.13 284 ILE E O 1
ATOM 16922 N N . TYR E 2 285 ? 317.814 344.545 429.575 1.00 126.43 285 TYR E N 1
ATOM 16923 C CA . TYR E 2 285 ? 318.074 345.166 430.877 1.00 126.43 285 TYR E CA 1
ATOM 16924 C C . TYR E 2 285 ? 317.937 346.681 430.827 1.00 126.43 285 TYR E C 1
ATOM 16925 O O . TYR E 2 285 ? 318.568 347.337 429.998 1.00 126.43 285 TYR E O 1
ATOM 16943 N N . ASN E 2 286 ? 317.202 347.255 431.771 1.00 132.67 286 ASN E N 1
ATOM 16944 C CA . ASN E 2 286 ? 317.204 348.683 432.037 1.00 132.67 286 ASN E CA 1
ATOM 16945 C C . ASN E 2 286 ? 318.226 348.940 433.133 1.00 132.67 286 ASN E C 1
ATOM 16946 O O . ASN E 2 286 ? 317.948 348.743 434.314 1.00 132.67 286 ASN E O 1
ATOM 16957 N N . LEU E 2 287 ? 319.432 349.337 432.745 1.00 129.01 287 LEU E N 1
ATOM 16958 C CA . LEU E 2 287 ? 320.568 349.390 433.654 1.00 129.01 287 LEU E CA 1
ATOM 16959 C C . LEU E 2 287 ? 320.319 350.320 434.850 1.00 129.01 287 LEU E C 1
ATOM 16960 O O . LEU E 2 287 ? 320.737 350.020 435.962 1.00 129.01 287 LEU E O 1
ATOM 16976 N N . ALA E 2 288 ? 319.581 351.408 434.631 1.00 134.23 288 ALA E N 1
ATOM 16977 C CA . ALA E 2 288 ? 319.225 352.361 435.670 1.00 134.23 288 ALA E CA 1
ATOM 16978 C C . ALA E 2 288 ? 318.164 351.824 436.629 1.00 134.23 288 ALA E C 1
ATOM 16979 O O . ALA E 2 288 ? 318.432 351.702 437.820 1.00 134.23 288 ALA E O 1
ATOM 16986 N N . GLN E 2 289 ? 316.958 351.491 436.155 1.00 138.06 289 GLN E N 1
ATOM 16987 C CA . GLN E 2 289 ? 315.872 351.119 437.067 1.00 138.06 289 GLN E CA 1
ATOM 16988 C C . GLN E 2 289 ? 316.186 349.842 437.843 1.00 138.06 289 GLN E C 1
ATOM 16989 O O . GLN E 2 289 ? 315.736 349.690 438.974 1.00 138.06 289 GLN E O 1
ATOM 17003 N N . GLN E 2 290 ? 316.953 348.921 437.263 1.00 136.58 290 GLN E N 1
ATOM 17004 C CA . GLN E 2 290 ? 317.259 347.643 437.895 1.00 136.58 290 GLN E CA 1
ATOM 17005 C C . GLN E 2 290 ? 318.465 347.687 438.839 1.00 136.58 290 GLN E C 1
ATOM 17006 O O . GLN E 2 290 ? 318.852 346.644 439.355 1.00 136.58 290 GLN E O 1
ATOM 17020 N N . ASP E 2 291 ? 319.072 348.846 439.096 1.00 140.60 291 ASP E N 1
ATOM 17021 C CA . ASP E 2 291 ? 320.267 348.960 439.942 1.00 140.60 291 ASP E CA 1
ATOM 17022 C C . ASP E 2 291 ? 321.394 348.019 439.485 1.00 140.60 291 ASP E C 1
ATOM 17023 O O . ASP E 2 291 ? 321.852 347.143 440.220 1.00 140.60 291 ASP E O 1
ATOM 17032 N N . MET E 2 292 ? 321.844 348.197 438.244 1.00 134.92 292 MET E N 1
ATOM 17033 C CA . MET E 2 292 ? 322.982 347.472 437.682 1.00 134.92 292 MET E CA 1
ATOM 17034 C C . MET E 2 292 ? 324.037 348.423 437.131 1.00 134.92 292 MET E C 1
ATOM 17035 O O . MET E 2 292 ? 323.821 349.624 437.007 1.00 134.92 292 MET E O 1
ATOM 17049 N N . THR E 2 293 ? 325.188 347.874 436.764 1.00 132.98 293 THR E N 1
ATOM 17050 C CA . THR E 2 293 ? 326.328 348.603 436.224 1.00 132.98 293 THR E CA 1
ATOM 17051 C C . THR E 2 293 ? 326.929 347.792 435.102 1.00 132.98 293 THR E C 1
ATOM 17052 O O . THR E 2 293 ? 326.843 346.568 435.115 1.00 132.98 293 THR E O 1
ATOM 17063 N N . ALA E 2 294 ? 327.551 348.435 434.121 1.00 127.69 294 ALA E N 1
ATOM 17064 C CA . ALA E 2 294 ? 328.215 347.723 433.043 1.00 127.69 294 ALA E CA 1
ATOM 17065 C C . ALA E 2 294 ? 329.506 348.406 432.611 1.00 127.69 294 ALA E C 1
ATOM 17066 O O . ALA E 2 294 ? 329.727 349.581 432.884 1.00 127.69 294 ALA E O 1
ATOM 17073 N N . LEU E 2 295 ? 330.357 347.660 431.926 1.00 123.67 295 LEU E N 1
ATOM 17074 C CA . LEU E 2 295 ? 331.640 348.120 431.427 1.00 123.67 295 LEU E CA 1
ATOM 17075 C C . LEU E 2 295 ? 331.782 347.731 429.964 1.00 123.67 295 LEU E C 1
ATOM 17076 O O . LEU E 2 295 ? 331.430 346.617 429.585 1.00 123.67 295 LEU E O 1
ATOM 17092 N N . ARG E 2 296 ? 332.295 348.641 429.139 1.00 123.31 296 ARG E N 1
ATOM 17093 C CA . ARG E 2 296 ? 332.441 348.490 427.689 1.00 123.31 296 ARG E CA 1
ATOM 17094 C C . ARG E 2 296 ? 333.902 348.600 427.296 1.00 123.31 296 ARG E C 1
ATOM 17095 O O . ARG E 2 296 ? 334.612 349.456 427.816 1.00 123.31 296 ARG E O 1
ATOM 17116 N N . LEU E 2 297 ? 334.329 347.777 426.348 1.00 122.11 297 LEU E N 1
ATOM 17117 C CA . LEU E 2 297 ? 335.684 347.770 425.817 1.00 122.11 297 LEU E CA 1
ATOM 17118 C C . LEU E 2 297 ? 335.680 347.862 424.297 1.00 122.11 297 LEU E C 1
ATOM 17119 O O . LEU E 2 297 ? 334.880 347.184 423.656 1.00 122.11 297 LEU E O 1
ATOM 17135 N N . THR E 2 298 ? 336.601 348.627 423.709 1.00 125.26 298 THR E N 1
ATOM 17136 C CA . THR E 2 298 ? 336.797 348.648 422.247 1.00 125.26 298 THR E CA 1
ATOM 17137 C C . THR E 2 298 ? 338.259 348.756 421.838 1.00 125.26 298 THR E C 1
ATOM 17138 O O . THR E 2 298 ? 339.074 349.283 422.593 1.00 125.26 298 THR E O 1
ATOM 17149 N N . PHE E 2 299 ? 338.579 348.296 420.629 1.00 120.83 299 PHE E N 1
ATOM 17150 C CA . PHE E 2 299 ? 339.924 348.261 420.056 1.00 120.83 299 PHE E CA 1
ATOM 17151 C C . PHE E 2 299 ? 339.867 348.321 418.524 1.00 120.83 299 PHE E C 1
ATOM 17152 O O . PHE E 2 299 ? 338.921 347.779 417.954 1.00 120.83 299 PHE E O 1
ATOM 17169 N N . ARG E 2 300 ? 340.834 348.945 417.832 1.00 120.77 300 ARG E N 1
ATOM 17170 C CA . ARG E 2 300 ? 340.780 349.130 416.362 1.00 120.77 300 ARG E CA 1
ATOM 17171 C C . ARG E 2 300 ? 342.104 348.819 415.676 1.00 120.77 300 ARG E C 1
ATOM 17172 O O . ARG E 2 300 ? 343.105 349.460 415.991 1.00 120.77 300 ARG E O 1
ATOM 17193 N N . VAL E 2 301 ? 342.114 347.907 414.706 1.00 121.05 301 VAL E N 1
ATOM 17194 C CA . VAL E 2 301 ? 343.342 347.327 414.125 1.00 121.05 301 VAL E CA 1
ATOM 17195 C C . VAL E 2 301 ? 343.200 346.886 412.671 1.00 121.05 301 VAL E C 1
ATOM 17196 O O . VAL E 2 301 ? 342.090 346.702 412.183 1.00 121.05 301 VAL E O 1
ATOM 17209 N N . GLY E 2 302 ? 344.326 346.663 411.997 1.00 123.36 302 GLY E N 1
ATOM 17210 C CA . GLY E 2 302 ? 344.414 345.969 410.709 1.00 123.36 302 GLY E CA 1
ATOM 17211 C C . GLY E 2 302 ? 345.849 345.565 410.353 1.00 123.36 302 GLY E C 1
ATOM 17212 O O . GLY E 2 302 ? 346.793 345.997 411.012 1.00 123.36 302 GLY E O 1
ATOM 17216 N N . TRP E 2 303 ? 346.038 344.740 409.323 1.00 117.22 303 TRP E N 1
ATOM 17217 C CA . TRP E 2 303 ? 347.346 344.171 408.969 1.00 117.22 303 TRP E CA 1
ATOM 17218 C C . TRP E 2 303 ? 347.534 343.998 407.460 1.00 117.22 303 TRP E C 1
ATOM 17219 O O . TRP E 2 303 ? 346.558 343.907 406.719 1.00 117.22 303 TRP E O 1
ATOM 17240 N N . GLN E 2 304 ? 348.783 343.952 406.990 1.00 124.10 304 GLN E N 1
ATOM 17241 C CA . GLN E 2 304 ? 349.099 343.820 405.563 1.00 124.10 304 GLN E CA 1
ATOM 17242 C C . GLN E 2 304 ? 350.484 343.181 405.324 1.00 124.10 304 GLN E C 1
ATOM 17243 O O . GLN E 2 304 ? 351.319 343.188 406.227 1.00 124.10 304 GLN E O 1
ATOM 17257 N N . VAL E 2 305 ? 350.735 342.600 404.140 1.00 123.31 305 VAL E N 1
ATOM 17258 C CA . VAL E 2 305 ? 351.804 341.593 403.933 1.00 123.31 305 VAL E CA 1
ATOM 17259 C C . VAL E 2 305 ? 352.931 341.934 402.945 1.00 123.31 305 VAL E C 1
ATOM 17260 O O . VAL E 2 305 ? 353.971 341.292 402.977 1.00 123.31 305 VAL E O 1
ATOM 17273 N N . ALA E 2 306 ? 352.775 342.924 402.066 1.00 123.56 306 ALA E N 1
ATOM 17274 C CA . ALA E 2 306 ? 353.859 343.425 401.200 1.00 123.56 306 ALA E CA 1
ATOM 17275 C C . ALA E 2 306 ? 354.655 342.348 400.409 1.00 123.56 306 ALA E C 1
ATOM 17276 O O . ALA E 2 306 ? 355.885 342.347 400.371 1.00 123.56 306 ALA E O 1
ATOM 17283 N N . ASN E 2 307 ? 353.956 341.424 399.747 1.00 123.33 307 ASN E N 1
ATOM 17284 C CA . ASN E 2 307 ? 354.520 340.326 398.946 1.00 123.33 307 ASN E CA 1
ATOM 17285 C C . ASN E 2 307 ? 355.047 340.788 397.564 1.00 123.33 307 ASN E C 1
ATOM 17286 O O . ASN E 2 307 ? 354.654 340.282 396.510 1.00 123.33 307 ASN E O 1
ATOM 17297 N N . THR E 2 308 ? 355.886 341.817 397.562 1.00 122.70 308 THR E N 1
ATOM 17298 C CA . THR E 2 308 ? 356.303 342.633 396.407 1.00 122.70 308 THR E CA 1
ATOM 17299 C C . THR E 2 308 ? 356.960 341.853 395.266 1.00 122.70 308 THR E C 1
ATOM 17300 O O . THR E 2 308 ? 357.503 340.771 395.466 1.00 122.70 308 THR E O 1
ATOM 17311 N N . LEU E 2 309 ? 356.940 342.400 394.048 1.00 120.60 309 LEU E N 1
ATOM 17312 C CA . LEU E 2 309 ? 357.662 341.856 392.896 1.00 120.60 309 LEU E CA 1
ATOM 17313 C C . LEU E 2 309 ? 359.180 341.810 393.116 1.00 120.60 309 LEU E C 1
ATOM 17314 O O . LEU E 2 309 ? 359.769 342.759 393.619 1.00 120.60 309 LEU E O 1
ATOM 17330 N N . ASN E 2 310 ? 359.826 340.734 392.681 1.00 123.27 310 ASN E N 1
ATOM 17331 C CA . ASN E 2 310 ? 361.279 340.594 392.606 1.00 123.27 310 ASN E CA 1
ATOM 17332 C C . ASN E 2 310 ? 361.650 339.600 391.487 1.00 123.27 310 ASN E C 1
ATOM 17333 O O . ASN E 2 310 ? 360.779 338.942 390.923 1.00 123.27 310 ASN E O 1
ATOM 17344 N N . ASN E 2 311 ? 362.930 339.496 391.149 1.00 116.40 311 ASN E N 1
ATOM 17345 C CA . ASN E 2 311 ? 363.398 338.688 390.026 1.00 116.40 311 ASN E CA 1
ATOM 17346 C C . ASN E 2 311 ? 363.123 337.186 390.179 1.00 116.40 311 ASN E C 1
ATOM 17347 O O . ASN E 2 311 ? 362.788 336.527 389.200 1.00 116.40 311 ASN E O 1
ATOM 17358 N N . ASP E 2 312 ? 363.251 336.628 391.378 1.00 124.18 312 ASP E N 1
ATOM 17359 C CA . ASP E 2 312 ? 362.821 335.259 391.649 1.00 124.18 312 ASP E CA 1
ATOM 17360 C C . ASP E 2 312 ? 361.304 335.195 391.777 1.00 124.18 312 ASP E C 1
ATOM 17361 O O . ASP E 2 312 ? 360.701 336.015 392.462 1.00 124.18 312 ASP E O 1
ATOM 17370 N N . GLN E 2 313 ? 360.680 334.187 391.169 1.00 125.37 313 GLN E N 1
ATOM 17371 C CA . GLN E 2 313 ? 359.238 333.971 391.261 1.00 125.37 313 GLN E CA 1
ATOM 17372 C C . GLN E 2 313 ? 358.428 335.237 390.895 1.00 125.37 313 GLN E C 1
ATOM 17373 O O . GLN E 2 313 ? 357.670 335.767 391.710 1.00 125.37 313 GLN E O 1
ATOM 17387 N N . PRO E 2 314 ? 358.578 335.786 389.681 1.00 119.19 314 PRO E N 1
ATOM 17388 C CA . PRO E 2 314 ? 357.948 337.048 389.312 1.00 119.19 314 PRO E CA 1
ATOM 17389 C C . PRO E 2 314 ? 356.421 336.947 389.221 1.00 119.19 314 PRO E C 1
ATOM 17390 O O . PRO E 2 314 ? 355.728 337.909 389.541 1.00 119.19 314 PRO E O 1
ATOM 17401 N N . THR E 2 315 ? 355.879 335.779 388.869 1.00 124.65 315 THR E N 1
ATOM 17402 C CA . THR E 2 315 ? 354.428 335.534 388.877 1.00 124.65 315 THR E CA 1
ATOM 17403 C C . THR E 2 315 ? 353.895 335.558 390.301 1.00 124.65 315 THR E C 1
ATOM 17404 O O . THR E 2 315 ? 354.161 334.663 391.100 1.00 124.65 315 THR E O 1
ATOM 17415 N N . GLU E 2 316 ? 353.148 336.601 390.637 1.00 126.09 316 GLU E N 1
ATOM 17416 C CA . GLU E 2 316 ? 352.806 336.916 392.021 1.00 126.09 316 GLU E CA 1
ATOM 17417 C C . GLU E 2 316 ? 351.996 335.821 392.715 1.00 126.09 316 GLU E C 1
ATOM 17418 O O . GLU E 2 316 ? 352.233 335.541 393.886 1.00 126.09 316 GLU E O 1
ATOM 17430 N N . ALA E 2 317 ? 351.150 335.105 391.981 1.00 125.89 317 ALA E N 1
ATOM 17431 C CA . ALA E 2 317 ? 350.364 334.000 392.514 1.00 125.89 317 ALA E CA 1
ATOM 17432 C C . ALA E 2 317 ? 351.218 332.854 393.078 1.00 125.89 317 ALA E C 1
ATOM 17433 O O . ALA E 2 317 ? 350.694 331.998 393.784 1.00 125.89 317 ALA E O 1
ATOM 17440 N N . ASN E 2 318 ? 352.518 332.818 392.789 1.00 122.43 318 ASN E N 1
ATOM 17441 C CA . ASN E 2 318 ? 353.411 331.764 393.244 1.00 122.43 318 ASN E CA 1
ATOM 17442 C C . ASN E 2 318 ? 354.357 332.192 394.369 1.00 122.43 318 ASN E C 1
ATOM 17443 O O . ASN E 2 318 ? 355.059 331.337 394.894 1.00 122.43 318 ASN E O 1
ATOM 17454 N N . ARG E 2 319 ? 354.411 333.473 394.757 1.00 122.44 319 ARG E N 1
ATOM 17455 C CA . ARG E 2 319 ? 355.221 333.900 395.903 1.00 122.44 319 ARG E CA 1
ATOM 17456 C C . ARG E 2 319 ? 354.450 333.811 397.196 1.00 122.44 319 ARG E C 1
ATOM 17457 O O . ARG E 2 319 ? 353.329 334.305 397.262 1.00 122.44 319 ARG E O 1
ATOM 17478 N N . TYR E 2 320 ? 355.093 333.390 398.272 1.00 119.78 320 TYR E N 1
ATOM 17479 C CA . TYR E 2 320 ? 354.699 333.834 399.602 1.00 119.78 320 TYR E CA 1
ATOM 17480 C C . TYR E 2 320 ? 355.883 333.839 400.561 1.00 119.78 320 TYR E C 1
ATOM 17481 O O . TYR E 2 320 ? 356.637 332.874 400.568 1.00 119.78 320 TYR E O 1
ATOM 17499 N N . PRO E 2 321 ? 356.049 334.838 401.436 1.00 118.55 321 PRO E N 1
ATOM 17500 C CA . PRO E 2 321 ? 357.173 334.922 402.364 1.00 118.55 321 PRO E CA 1
ATOM 17501 C C . PRO E 2 321 ? 357.098 333.951 403.555 1.00 118.55 321 PRO E C 1
ATOM 17502 O O . PRO E 2 321 ? 357.717 334.185 404.591 1.00 118.55 321 PRO E O 1
ATOM 17513 N N . ALA E 2 322 ? 356.361 332.850 403.433 1.00 121.86 322 ALA E N 1
ATOM 17514 C CA . ALA E 2 322 ? 356.255 331.804 404.441 1.00 121.86 322 ALA E CA 1
ATOM 17515 C C . ALA E 2 322 ? 355.868 330.455 403.828 1.00 121.86 322 ALA E C 1
ATOM 17516 O O . ALA E 2 322 ? 355.406 330.376 402.690 1.00 121.86 322 ALA E O 1
ATOM 17523 N N . ALA E 2 323 ? 356.050 329.396 404.603 1.00 122.05 323 ALA E N 1
ATOM 17524 C CA . ALA E 2 323 ? 355.726 328.021 404.267 1.00 122.05 323 ALA E CA 1
ATOM 17525 C C . ALA E 2 323 ? 355.219 327.288 405.512 1.00 122.05 323 ALA E C 1
ATOM 17526 O O . ALA E 2 323 ? 355.441 327.741 406.635 1.00 122.05 323 ALA E O 1
ATOM 17533 N N . SER E 2 324 ? 354.536 326.163 405.334 1.00 122.82 324 SER E N 1
ATOM 17534 C CA . SER E 2 324 ? 353.857 325.459 406.426 1.00 122.82 324 SER E CA 1
ATOM 17535 C C . SER E 2 324 ? 354.058 323.954 406.378 1.00 122.82 324 SER E C 1
ATOM 17536 O O . SER E 2 324 ? 354.288 323.381 405.317 1.00 122.82 324 SER E O 1
ATOM 17544 N N . LEU E 2 325 ? 353.941 323.306 407.535 1.00 122.95 325 LEU E N 1
ATOM 17545 C CA . LEU E 2 325 ? 353.968 321.855 407.674 1.00 122.95 325 LEU E CA 1
ATOM 17546 C C . LEU E 2 325 ? 352.587 321.333 408.052 1.00 122.95 325 LEU E C 1
ATOM 17547 O O . LEU E 2 325 ? 351.971 321.822 409.004 1.00 122.95 325 LEU E O 1
ATOM 17563 N N . ILE E 2 326 ? 352.093 320.355 407.295 1.00 125.46 326 ILE E N 1
ATOM 17564 C CA . ILE E 2 326 ? 350.701 319.908 407.361 1.00 125.46 326 ILE E CA 1
ATOM 17565 C C . ILE E 2 326 ? 350.580 318.389 407.348 1.00 125.46 326 ILE E C 1
ATOM 17566 O O . ILE E 2 326 ? 351.472 317.690 406.868 1.00 125.46 326 ILE E O 1
ATOM 17582 N N . PHE E 2 327 ? 349.444 317.876 407.815 1.00 129.71 327 PHE E N 1
ATOM 17583 C CA . PHE E 2 327 ? 349.119 316.452 407.862 1.00 129.71 327 PHE E CA 1
ATOM 17584 C C . PHE E 2 327 ? 347.617 316.190 407.680 1.00 129.71 327 PHE E C 1
ATOM 17585 O O . PHE E 2 327 ? 347.296 315.049 407.278 1.00 129.71 327 PHE E O 1
ATOM 17603 N N . PRO F 2 13 ? 386.009 245.600 480.533 1.00 132.47 13 PRO F N 1
ATOM 17604 C CA . PRO F 2 13 ? 385.598 246.964 480.189 1.00 132.47 13 PRO F CA 1
ATOM 17605 C C . PRO F 2 13 ? 386.763 247.829 479.699 1.00 132.47 13 PRO F C 1
ATOM 17606 O O . PRO F 2 13 ? 387.485 248.288 480.553 1.00 132.47 13 PRO F O 1
ATOM 17611 N N . TYR F 2 14 ? 386.984 247.937 478.384 1.00 129.67 14 TYR F N 1
ATOM 17612 C CA . TYR F 2 14 ? 388.017 248.830 477.782 1.00 129.67 14 TYR F CA 1
ATOM 17613 C C . TYR F 2 14 ? 387.400 249.637 476.622 1.00 129.67 14 TYR F C 1
ATOM 17614 O O . TYR F 2 14 ? 388.211 250.226 475.877 1.00 129.67 14 TYR F O 1
ATOM 17632 N N . ASN F 2 15 ? 386.057 249.685 476.482 1.00 137.29 15 ASN F N 1
ATOM 17633 C CA . ASN F 2 15 ? 385.391 250.363 475.365 1.00 137.29 15 ASN F CA 1
ATOM 17634 C C . ASN F 2 15 ? 384.272 251.327 475.781 1.00 137.29 15 ASN F C 1
ATOM 17635 O O . ASN F 2 15 ? 383.413 251.655 474.967 1.00 137.29 15 ASN F O 1
ATOM 17646 N N . ASN F 2 16 ? 384.245 251.782 477.031 1.00 139.81 16 ASN F N 1
ATOM 17647 C CA . ASN F 2 16 ? 383.195 252.652 477.564 1.00 139.81 16 ASN F CA 1
ATOM 17648 C C . ASN F 2 16 ? 383.388 254.129 477.174 1.00 139.81 16 ASN F C 1
ATOM 17649 O O . ASN F 2 16 ? 383.486 255.010 478.022 1.00 139.81 16 ASN F O 1
ATOM 17660 N N . LEU F 2 17 ? 383.474 254.410 475.878 1.00 142.35 17 LEU F N 1
ATOM 17661 C CA . LEU F 2 17 ? 383.671 255.753 475.330 1.00 142.35 17 LEU F CA 1
ATOM 17662 C C . LEU F 2 17 ? 382.417 256.617 475.553 1.00 142.35 17 LEU F C 1
ATOM 17663 O O . LEU F 2 17 ? 381.359 256.320 475.007 1.00 142.35 17 LEU F O 1
ATOM 17679 N N . THR F 2 18 ? 382.508 257.703 476.321 1.00 138.14 18 THR F N 1
ATOM 17680 C CA . THR F 2 18 ? 381.364 258.615 476.532 1.00 138.14 18 THR F CA 1
ATOM 17681 C C . THR F 2 18 ? 381.043 259.361 475.245 1.00 138.14 18 THR F C 1
ATOM 17682 O O . THR F 2 18 ? 381.902 260.060 474.712 1.00 138.14 18 THR F O 1
ATOM 17693 N N . SER F 2 19 ? 379.829 259.226 474.723 1.00 143.12 19 SER F N 1
ATOM 17694 C CA . SER F 2 19 ? 379.425 259.838 473.452 1.00 143.12 19 SER F CA 1
ATOM 17695 C C . SER F 2 19 ? 379.035 261.304 473.609 1.00 143.12 19 SER F C 1
ATOM 17696 O O . SER F 2 19 ? 378.940 261.820 474.721 1.00 143.12 19 SER F O 1
ATOM 17704 N N . ARG F 2 20 ? 378.694 261.970 472.504 1.00 129.31 20 ARG F N 1
ATOM 17705 C CA . ARG F 2 20 ? 378.056 263.283 472.572 1.00 129.31 20 ARG F CA 1
ATOM 17706 C C . ARG F 2 20 ? 376.672 263.208 473.202 1.00 129.31 20 ARG F C 1
ATOM 17707 O O . ARG F 2 20 ? 376.377 263.974 474.108 1.00 129.31 20 ARG F O 1
ATOM 17728 N N . THR F 2 21 ? 375.827 262.271 472.780 1.00 134.97 21 THR F N 1
ATOM 17729 C CA . THR F 2 21 ? 374.457 262.155 473.306 1.00 134.97 21 THR F CA 1
ATOM 17730 C C . THR F 2 21 ? 374.429 261.828 474.793 1.00 134.97 21 THR F C 1
ATOM 17731 O O . THR F 2 21 ? 373.563 262.325 475.499 1.00 134.97 21 THR F O 1
ATOM 17742 N N . ASP F 2 22 ? 375.405 261.093 475.314 1.00 140.65 22 ASP F N 1
ATOM 17743 C CA . ASP F 2 22 ? 375.560 260.866 476.749 1.00 140.65 22 ASP F CA 1
ATOM 17744 C C . ASP F 2 22 ? 375.713 262.150 477.564 1.00 140.65 22 ASP F C 1
ATOM 17745 O O . ASP F 2 22 ? 375.248 262.204 478.699 1.00 140.65 22 ASP F O 1
ATOM 17754 N N . ALA F 2 23 ? 376.349 263.173 476.997 1.00 129.94 23 ALA F N 1
ATOM 17755 C CA . ALA F 2 23 ? 376.580 264.457 477.647 1.00 129.94 23 ALA F CA 1
ATOM 17756 C C . ALA F 2 23 ? 375.647 265.573 477.158 1.00 129.94 23 ALA F C 1
ATOM 17757 O O . ALA F 2 23 ? 375.618 266.648 477.749 1.00 129.94 23 ALA F O 1
ATOM 17764 N N . GLN F 2 24 ? 374.881 265.351 476.091 1.00 126.63 24 GLN F N 1
ATOM 17765 C CA . GLN F 2 24 ? 374.158 266.401 475.369 1.00 126.63 24 GLN F CA 1
ATOM 17766 C C . GLN F 2 24 ? 373.289 267.275 476.270 1.00 126.63 24 GLN F C 1
ATOM 17767 O O . GLN F 2 24 ? 373.253 268.486 476.095 1.00 126.63 24 GLN F O 1
ATOM 17781 N N . ALA F 2 25 ? 372.627 266.683 477.262 1.00 124.99 25 ALA F N 1
ATOM 17782 C CA . ALA F 2 25 ? 371.751 267.397 478.187 1.00 124.99 25 ALA F CA 1
ATOM 17783 C C . ALA F 2 25 ? 372.447 268.549 478.924 1.00 124.99 25 ALA F C 1
ATOM 17784 O O . ALA F 2 25 ? 371.807 269.527 479.305 1.00 124.99 25 ALA F O 1
ATOM 17791 N N . LEU F 2 26 ? 373.757 268.458 479.121 1.00 125.79 26 LEU F N 1
ATOM 17792 C CA . LEU F 2 26 ? 374.527 269.462 479.831 1.00 125.79 26 LEU F CA 1
ATOM 17793 C C . LEU F 2 26 ? 374.834 270.701 478.976 1.00 125.79 26 LEU F C 1
ATOM 17794 O O . LEU F 2 26 ? 375.182 271.747 479.513 1.00 125.79 26 LEU F O 1
ATOM 17810 N N . ILE F 2 27 ? 374.723 270.609 477.652 1.00 126.93 27 ILE F N 1
ATOM 17811 C CA . ILE F 2 27 ? 375.091 271.685 476.728 1.00 126.93 27 ILE F CA 1
ATOM 17812 C C . ILE F 2 27 ? 373.951 272.704 476.588 1.00 126.93 27 ILE F C 1
ATOM 17813 O O . ILE F 2 27 ? 372.874 272.332 476.126 1.00 126.93 27 ILE F O 1
ATOM 17829 N N . PRO F 2 28 ? 374.137 273.983 476.945 1.00 128.06 28 PRO F N 1
ATOM 17830 C CA . PRO F 2 28 ? 373.115 275.008 476.758 1.00 128.06 28 PRO F CA 1
ATOM 17831 C C . PRO F 2 28 ? 372.955 275.372 475.278 1.00 128.06 28 PRO F C 1
ATOM 17832 O O . PRO F 2 28 ? 373.899 275.249 474.501 1.00 128.06 28 PRO F O 1
ATOM 17843 N N . GLU F 2 29 ? 371.784 275.870 474.876 1.00 138.42 29 GLU F N 1
ATOM 17844 C CA . GLU F 2 29 ? 371.633 276.542 473.574 1.00 138.42 29 GLU F CA 1
ATOM 17845 C C . GLU F 2 29 ? 372.355 277.897 473.553 1.00 138.42 29 GLU F C 1
ATOM 17846 O O . GLU F 2 29 ? 372.695 278.454 474.597 1.00 138.42 29 GLU F O 1
ATOM 17858 N N . GLU F 2 30 ? 372.492 278.495 472.373 1.00 134.92 30 GLU F N 1
ATOM 17859 C CA . GLU F 2 30 ? 372.676 279.940 472.261 1.00 134.92 30 GLU F CA 1
ATOM 17860 C C . GLU F 2 30 ? 371.947 280.500 471.037 1.00 134.92 30 GLU F C 1
ATOM 17861 O O . GLU F 2 30 ? 371.771 279.836 470.015 1.00 134.92 30 GLU F O 1
ATOM 17873 N N . VAL F 2 31 ? 371.519 281.750 471.152 1.00 133.44 31 VAL F N 1
ATOM 17874 C CA . VAL F 2 31 ? 370.672 282.439 470.185 1.00 133.44 31 VAL F CA 1
ATOM 17875 C C . VAL F 2 31 ? 371.233 283.828 469.948 1.00 133.44 31 VAL F C 1
ATOM 17876 O O . VAL F 2 31 ? 371.709 284.475 470.880 1.00 133.44 31 VAL F O 1
ATOM 17889 N N . SER F 2 32 ? 371.200 284.302 468.712 1.00 137.84 32 SER F N 1
ATOM 17890 C CA . SER F 2 32 ? 371.630 285.657 468.368 1.00 137.84 32 SER F CA 1
ATOM 17891 C C . SER F 2 32 ? 370.775 286.215 467.242 1.00 137.84 32 SER F C 1
ATOM 17892 O O . SER F 2 32 ? 370.126 285.481 466.502 1.00 137.84 32 SER F O 1
ATOM 17900 N N . LYS F 2 33 ? 370.692 287.541 467.176 1.00 141.42 33 LYS F N 1
ATOM 17901 C CA . LYS F 2 33 ? 369.596 288.244 466.496 1.00 141.42 33 LYS F CA 1
ATOM 17902 C C . LYS F 2 33 ? 370.056 289.376 465.588 1.00 141.42 33 LYS F C 1
ATOM 17903 O O . LYS F 2 33 ? 369.272 290.235 465.217 1.00 141.42 33 LYS F O 1
ATOM 17922 N N . GLU F 2 34 ? 371.330 289.416 465.234 1.00 143.80 34 GLU F N 1
ATOM 17923 C CA . GLU F 2 34 ? 371.877 290.499 464.413 1.00 143.80 34 GLU F CA 1
ATOM 17924 C C . GLU F 2 34 ? 371.208 290.607 463.025 1.00 143.80 34 GLU F C 1
ATOM 17925 O O . GLU F 2 34 ? 371.149 291.703 462.468 1.00 143.80 34 GLU F O 1
ATOM 17937 N N . MET F 2 35 ? 370.638 289.517 462.504 1.00 133.53 35 MET F N 1
ATOM 17938 C CA . MET F 2 35 ? 369.888 289.473 461.249 1.00 133.53 35 MET F CA 1
ATOM 17939 C C . MET F 2 35 ? 368.376 289.696 461.419 1.00 133.53 35 MET F C 1
ATOM 17940 O O . MET F 2 35 ? 367.661 289.790 460.423 1.00 133.53 35 MET F O 1
ATOM 17954 N N . LEU F 2 36 ? 367.866 289.794 462.648 1.00 133.92 36 LEU F N 1
ATOM 17955 C CA . LEU F 2 36 ? 366.468 290.132 462.907 1.00 133.92 36 LEU F CA 1
ATOM 17956 C C . LEU F 2 36 ? 366.166 291.569 462.459 1.00 133.92 36 LEU F C 1
ATOM 17957 O O . LEU F 2 36 ? 367.013 292.456 462.555 1.00 133.92 36 LEU F O 1
ATOM 17973 N N . GLY F 2 37 ? 364.941 291.827 462.018 1.00 135.16 37 GLY F N 1
ATOM 17974 C CA . GLY F 2 37 ? 364.506 293.159 461.597 1.00 135.16 37 GLY F CA 1
ATOM 17975 C C . GLY F 2 37 ? 364.708 293.445 460.109 1.00 135.16 37 GLY F C 1
ATOM 17976 O O . GLY F 2 37 ? 365.309 292.658 459.379 1.00 135.16 37 GLY F O 1
ATOM 17980 N N . LYS F 2 38 ? 364.135 294.557 459.646 1.00 134.25 38 LYS F N 1
ATOM 17981 C CA . LYS F 2 38 ? 363.946 294.878 458.227 1.00 134.25 38 LYS F CA 1
ATOM 17982 C C . LYS F 2 38 ? 363.884 296.394 458.002 1.00 134.25 38 LYS F C 1
ATOM 17983 O O . LYS F 2 38 ? 363.515 297.142 458.903 1.00 134.25 38 LYS F O 1
ATOM 18002 N N . ALA F 2 39 ? 364.217 296.856 456.803 1.00 133.76 39 ALA F N 1
ATOM 18003 C CA . ALA F 2 39 ? 364.049 298.251 456.390 1.00 133.76 39 ALA F CA 1
ATOM 18004 C C . ALA F 2 39 ? 362.579 298.633 456.112 1.00 133.76 39 ALA F C 1
ATOM 18005 O O . ALA F 2 39 ? 361.729 297.767 455.906 1.00 133.76 39 ALA F O 1
ATOM 18012 N N . THR F 2 40 ? 362.291 299.934 456.034 1.00 134.58 40 THR F N 1
ATOM 18013 C CA . THR F 2 40 ? 360.956 300.487 455.746 1.00 134.58 40 THR F CA 1
ATOM 18014 C C . THR F 2 40 ? 361.018 301.607 454.705 1.00 134.58 40 THR F C 1
ATOM 18015 O O . THR F 2 40 ? 361.811 302.536 454.845 1.00 134.58 40 THR F O 1
ATOM 18026 N N . GLU F 2 41 ? 360.169 301.556 453.674 1.00 138.51 41 GLU F N 1
ATOM 18027 C CA . GLU F 2 41 ? 359.936 302.698 452.781 1.00 138.51 41 GLU F CA 1
ATOM 18028 C C . GLU F 2 41 ? 358.991 303.722 453.428 1.00 138.51 41 GLU F C 1
ATOM 18029 O O . GLU F 2 41 ? 357.956 303.366 453.990 1.00 138.51 41 GLU F O 1
ATOM 18041 N N . GLN F 2 42 ? 359.314 305.010 453.337 1.00 138.12 42 GLN F N 1
ATOM 18042 C CA . GLN F 2 42 ? 358.369 306.073 453.688 1.00 138.12 42 GLN F CA 1
ATOM 18043 C C . GLN F 2 42 ? 357.252 306.150 452.643 1.00 138.12 42 GLN F C 1
ATOM 18044 O O . GLN F 2 42 ? 357.480 305.897 451.462 1.00 138.12 42 GLN F O 1
ATOM 18058 N N . SER F 2 43 ? 356.042 306.525 453.049 1.00 129.91 43 SER F N 1
ATOM 18059 C CA . SER F 2 43 ? 354.885 306.552 452.149 1.00 129.91 43 SER F CA 1
ATOM 18060 C C . SER F 2 43 ? 355.077 307.516 450.982 1.00 129.91 43 SER F C 1
ATOM 18061 O O . SER F 2 43 ? 355.384 308.695 451.185 1.00 129.91 43 SER F O 1
ATOM 18069 N N . ALA F 2 44 ? 354.830 307.047 449.766 1.00 124.02 44 ALA F N 1
ATOM 18070 C CA . ALA F 2 44 ? 355.071 307.795 448.547 1.00 124.02 44 ALA F CA 1
ATOM 18071 C C . ALA F 2 44 ? 354.320 309.124 448.527 1.00 124.02 44 ALA F C 1
ATOM 18072 O O . ALA F 2 44 ? 354.913 310.166 448.257 1.00 124.02 44 ALA F O 1
ATOM 18079 N N . VAL F 2 45 ? 353.029 309.118 448.853 1.00 123.80 45 VAL F N 1
ATOM 18080 C CA . VAL F 2 45 ? 352.202 310.309 448.717 1.00 123.80 45 VAL F CA 1
ATOM 18081 C C . VAL F 2 45 ? 352.685 311.431 449.622 1.00 123.80 45 VAL F C 1
ATOM 18082 O O . VAL F 2 45 ? 352.814 312.558 449.164 1.00 123.80 45 VAL F O 1
ATOM 18095 N N . LEU F 2 46 ? 353.065 311.132 450.865 1.00 123.56 46 LEU F N 1
ATOM 18096 C CA . LEU F 2 46 ? 353.610 312.147 451.765 1.00 123.56 46 LEU F CA 1
ATOM 18097 C C . LEU F 2 46 ? 355.007 312.604 451.357 1.00 123.56 46 LEU F C 1
ATOM 18098 O O . LEU F 2 46 ? 355.428 313.695 451.732 1.00 123.56 46 LEU F O 1
ATOM 18114 N N . GLN F 2 47 ? 355.732 311.799 450.587 1.00 123.64 47 GLN F N 1
ATOM 18115 C CA . GLN F 2 47 ? 357.009 312.213 450.028 1.00 123.64 47 GLN F CA 1
ATOM 18116 C C . GLN F 2 47 ? 356.829 313.184 448.856 1.00 123.64 47 GLN F C 1
ATOM 18117 O O . GLN F 2 47 ? 357.584 314.144 448.722 1.00 123.64 47 GLN F O 1
ATOM 18131 N N . GLN F 2 48 ? 355.842 312.933 447.998 1.00 118.26 48 GLN F N 1
ATOM 18132 C CA . GLN F 2 48 ? 355.685 313.623 446.720 1.00 118.26 48 GLN F CA 1
ATOM 18133 C C . GLN F 2 48 ? 354.709 314.797 446.747 1.00 118.26 48 GLN F C 1
ATOM 18134 O O . GLN F 2 48 ? 355.031 315.863 446.231 1.00 118.26 48 GLN F O 1
ATOM 18148 N N . PHE F 2 49 ? 353.509 314.629 447.296 1.00 120.74 49 PHE F N 1
ATOM 18149 C CA . PHE F 2 49 ? 352.464 315.646 447.199 1.00 120.74 49 PHE F CA 1
ATOM 18150 C C . PHE F 2 49 ? 352.789 316.850 448.078 1.00 120.74 49 PHE F C 1
ATOM 18151 O O . PHE F 2 49 ? 353.505 316.747 449.073 1.00 120.74 49 PHE F O 1
ATOM 18168 N N . ARG F 2 50 ? 352.247 318.010 447.722 1.00 122.17 50 ARG F N 1
ATOM 18169 C CA . ARG F 2 50 ? 352.426 319.243 448.480 1.00 122.17 50 ARG F CA 1
ATOM 18170 C C . ARG F 2 50 ? 351.587 319.201 449.750 1.00 122.17 50 ARG F C 1
ATOM 18171 O O . ARG F 2 50 ? 350.369 319.052 449.690 1.00 122.17 50 ARG F O 1
ATOM 18192 N N . ARG F 2 51 ? 352.232 319.322 450.907 1.00 125.76 51 ARG F N 1
ATOM 18193 C CA . ARG F 2 51 ? 351.568 319.384 452.213 1.00 125.76 51 ARG F CA 1
ATOM 18194 C C . ARG F 2 51 ? 350.741 320.659 452.336 1.00 125.76 51 ARG F C 1
ATOM 18195 O O . ARG F 2 51 ? 351.203 321.727 451.941 1.00 125.76 51 ARG F O 1
ATOM 18216 N N . ILE F 2 52 ? 349.568 320.574 452.953 1.00 128.09 52 ILE F N 1
ATOM 18217 C CA . ILE F 2 52 ? 348.786 321.730 453.411 1.00 128.09 52 ILE F CA 1
ATOM 18218 C C . ILE F 2 52 ? 348.184 321.443 454.799 1.00 128.09 52 ILE F C 1
ATOM 18219 O O . ILE F 2 52 ? 347.719 320.328 455.024 1.00 128.09 52 ILE F O 1
ATOM 18235 N N . PRO F 2 53 ? 348.202 322.375 455.765 1.00 128.80 53 PRO F N 1
ATOM 18236 C CA . PRO F 2 53 ? 347.587 322.160 457.074 1.00 128.80 53 PRO F CA 1
ATOM 18237 C C . PRO F 2 53 ? 346.061 322.246 456.992 1.00 128.80 53 PRO F C 1
ATOM 18238 O O . PRO F 2 53 ? 345.516 322.826 456.056 1.00 128.80 53 PRO F O 1
ATOM 18249 N N . VAL F 2 54 ? 345.357 321.696 457.978 1.00 127.46 54 VAL F N 1
ATOM 18250 C CA . VAL F 2 54 ? 343.889 321.660 458.008 1.00 127.46 54 VAL F CA 1
ATOM 18251 C C . VAL F 2 54 ? 343.367 321.602 459.440 1.00 127.46 54 VAL F C 1
ATOM 18252 O O . VAL F 2 54 ? 343.935 320.900 460.270 1.00 127.46 54 VAL F O 1
ATOM 18265 N N . GLY F 2 55 ? 342.276 322.307 459.744 1.00 128.00 55 GLY F N 1
ATOM 18266 C CA . GLY F 2 55 ? 341.687 322.362 461.087 1.00 128.00 55 GLY F CA 1
ATOM 18267 C C . GLY F 2 55 ? 340.322 321.689 461.236 1.00 128.00 55 GLY F C 1
ATOM 18268 O O . GLY F 2 55 ? 339.890 321.442 462.358 1.00 128.00 55 GLY F O 1
ATOM 18272 N N . ARG F 2 56 ? 339.634 321.347 460.145 1.00 131.12 56 ARG F N 1
ATOM 18273 C CA . ARG F 2 56 ? 338.224 320.912 460.145 1.00 131.12 56 ARG F CA 1
ATOM 18274 C C . ARG F 2 56 ? 337.995 319.699 459.258 1.00 131.12 56 ARG F C 1
ATOM 18275 O O . ARG F 2 56 ? 338.831 319.359 458.437 1.00 131.12 56 ARG F O 1
ATOM 18296 N N . ASN F 2 57 ? 336.856 319.035 459.410 1.00 126.99 57 ASN F N 1
ATOM 18297 C CA . ASN F 2 57 ? 336.550 317.789 458.700 1.00 126.99 57 ASN F CA 1
ATOM 18298 C C . ASN F 2 57 ? 336.362 317.963 457.179 1.00 126.99 57 ASN F C 1
ATOM 18299 O O . ASN F 2 57 ? 336.237 316.973 456.466 1.00 126.99 57 ASN F O 1
ATOM 18310 N N . GLN F 2 58 ? 336.359 319.197 456.675 1.00 122.62 58 GLN F N 1
ATOM 18311 C CA . GLN F 2 58 ? 336.387 319.546 455.254 1.00 122.62 58 GLN F CA 1
ATOM 18312 C C . GLN F 2 58 ? 337.031 320.923 455.054 1.00 122.62 58 GLN F C 1
ATOM 18313 O O . GLN F 2 58 ? 336.882 321.781 455.917 1.00 122.62 58 GLN F O 1
ATOM 18327 N N . VAL F 2 59 ? 337.652 321.184 453.904 1.00 123.11 59 VAL F N 1
ATOM 18328 C CA . VAL F 2 59 ? 338.046 322.544 453.490 1.00 123.11 59 VAL F CA 1
ATOM 18329 C C . VAL F 2 59 ? 337.629 322.827 452.057 1.00 123.11 59 VAL F C 1
ATOM 18330 O O . VAL F 2 59 ? 337.465 321.901 451.261 1.00 123.11 59 VAL F O 1
ATOM 18343 N N . ARG F 2 60 ? 337.440 324.106 451.724 1.00 132.85 60 ARG F N 1
ATOM 18344 C CA . ARG F 2 60 ? 336.886 324.540 450.437 1.00 132.85 60 ARG F CA 1
ATOM 18345 C C . ARG F 2 60 ? 337.841 325.457 449.682 1.00 132.85 60 ARG F C 1
ATOM 18346 O O . ARG F 2 60 ? 338.388 326.398 450.244 1.00 132.85 60 ARG F O 1
ATOM 18367 N N . PHE F 2 61 ? 338.001 325.212 448.389 1.00 129.23 61 PHE F N 1
ATOM 18368 C CA . PHE F 2 61 ? 338.810 326.023 447.489 1.00 129.23 61 PHE F CA 1
ATOM 18369 C C . PHE F 2 61 ? 337.938 326.678 446.417 1.00 129.23 61 PHE F C 1
ATOM 18370 O O . PHE F 2 61 ? 337.236 325.959 445.706 1.00 129.23 61 PHE F O 1
ATOM 18387 N N . PRO F 2 62 ? 337.963 327.999 446.231 1.00 128.57 62 PRO F N 1
ATOM 18388 C CA . PRO F 2 62 ? 337.346 328.629 445.075 1.00 128.57 62 PRO F CA 1
ATOM 18389 C C . PRO F 2 62 ? 338.193 328.397 443.830 1.00 128.57 62 PRO F C 1
ATOM 18390 O O . PRO F 2 62 ? 339.410 328.285 443.919 1.00 128.57 62 PRO F O 1
ATOM 18401 N N . VAL F 2 63 ? 337.579 328.345 442.654 1.00 129.51 63 VAL F N 1
ATOM 18402 C CA . VAL F 2 63 ? 338.284 328.162 441.384 1.00 129.51 63 VAL F CA 1
ATOM 18403 C C . VAL F 2 63 ? 337.511 328.801 440.235 1.00 129.51 63 VAL F C 1
ATOM 18404 O O . VAL F 2 63 ? 336.287 328.871 440.269 1.00 129.51 63 VAL F O 1
ATOM 18417 N N . LEU F 2 64 ? 338.199 329.287 439.205 1.00 130.25 64 LEU F N 1
ATOM 18418 C CA . LEU F 2 64 ? 337.567 329.915 438.045 1.00 130.25 64 LEU F CA 1
ATOM 18419 C C . LEU F 2 64 ? 336.957 328.867 437.103 1.00 130.25 64 LEU F C 1
ATOM 18420 O O . LEU F 2 64 ? 337.586 327.852 436.841 1.00 130.25 64 LEU F O 1
ATOM 18436 N N . SER F 2 65 ? 335.749 329.096 436.586 1.00 132.55 65 SER F N 1
ATOM 18437 C CA . SER F 2 65 ? 334.968 328.092 435.847 1.00 132.55 65 SER F CA 1
ATOM 18438 C C . SER F 2 65 ? 334.739 328.408 434.369 1.00 132.55 65 SER F C 1
ATOM 18439 O O . SER F 2 65 ? 334.615 327.491 433.560 1.00 132.55 65 SER F O 1
ATOM 18447 N N . ALA F 2 66 ? 334.683 329.683 433.985 1.00 132.92 66 ALA F N 1
ATOM 18448 C CA . ALA F 2 66 ? 334.505 330.092 432.593 1.00 132.92 66 ALA F CA 1
ATOM 18449 C C . ALA F 2 66 ? 335.089 331.479 432.329 1.00 132.92 66 ALA F C 1
ATOM 18450 O O . ALA F 2 66 ? 335.268 332.260 433.258 1.00 132.92 66 ALA F O 1
ATOM 18457 N N . LEU F 2 67 ? 335.362 331.800 431.063 1.00 130.55 67 LEU F N 1
ATOM 18458 C CA . LEU F 2 67 ? 336.076 333.005 430.635 1.00 130.55 67 LEU F CA 1
ATOM 18459 C C . LEU F 2 67 ? 335.259 333.856 429.647 1.00 130.55 67 LEU F C 1
ATOM 18460 O O . LEU F 2 67 ? 334.437 333.315 428.907 1.00 130.55 67 LEU F O 1
ATOM 18476 N N . PRO F 2 68 ? 335.478 335.178 429.598 1.00 127.77 68 PRO F N 1
ATOM 18477 C CA . PRO F 2 68 ? 334.819 336.063 428.648 1.00 127.77 68 PRO F CA 1
ATOM 18478 C C . PRO F 2 68 ? 335.336 335.867 427.220 1.00 127.77 68 PRO F C 1
ATOM 18479 O O . PRO F 2 68 ? 336.356 335.221 427.002 1.00 127.77 68 PRO F O 1
ATOM 18490 N N . VAL F 2 69 ? 334.658 336.470 426.245 1.00 129.45 69 VAL F N 1
ATOM 18491 C CA . VAL F 2 69 ? 335.023 336.459 424.816 1.00 129.45 69 VAL F CA 1
ATOM 18492 C C . VAL F 2 69 ? 334.803 337.836 424.185 1.00 129.45 69 VAL F C 1
ATOM 18493 O O . VAL F 2 69 ? 334.317 338.758 424.837 1.00 129.45 69 VAL F O 1
ATOM 18506 N N . ALA F 2 70 ? 335.189 338.017 422.925 1.00 123.98 70 ALA F N 1
ATOM 18507 C CA . ALA F 2 70 ? 335.039 339.287 422.219 1.00 123.98 70 ALA F CA 1
ATOM 18508 C C . ALA F 2 70 ? 334.599 339.123 420.765 1.00 123.98 70 ALA F C 1
ATOM 18509 O O . ALA F 2 70 ? 334.689 338.035 420.206 1.00 123.98 70 ALA F O 1
ATOM 18516 N N . TYR F 2 71 ? 334.112 340.197 420.150 1.00 122.32 71 TYR F N 1
ATOM 18517 C CA . TYR F 2 71 ? 333.441 340.140 418.855 1.00 122.32 71 TYR F CA 1
ATOM 18518 C C . TYR F 2 71 ? 333.905 341.231 417.900 1.00 122.32 71 TYR F C 1
ATOM 18519 O O . TYR F 2 71 ? 334.210 342.347 418.317 1.00 122.32 71 TYR F O 1
ATOM 18537 N N . TRP F 2 72 ? 333.897 340.931 416.604 1.00 118.57 72 TRP F N 1
ATOM 18538 C CA . TRP F 2 72 ? 333.999 341.943 415.560 1.00 118.57 72 TRP F CA 1
ATOM 18539 C C . TRP F 2 72 ? 332.720 342.766 415.495 1.00 118.57 72 TRP F C 1
ATOM 18540 O O . TRP F 2 72 ? 331.627 342.210 415.424 1.00 118.57 72 TRP F O 1
ATOM 18561 N N . VAL F 2 73 ? 332.831 344.085 415.486 1.00 124.25 73 VAL F N 1
ATOM 18562 C CA . VAL F 2 73 ? 331.684 344.966 415.258 1.00 124.25 73 VAL F CA 1
ATOM 18563 C C . VAL F 2 73 ? 331.358 344.993 413.772 1.00 124.25 73 VAL F C 1
ATOM 18564 O O . VAL F 2 73 ? 332.244 345.229 412.957 1.00 124.25 73 VAL F O 1
ATOM 18577 N N . ASN F 2 74 ? 330.105 344.764 413.386 1.00 137.33 74 ASN F N 1
ATOM 18578 C CA . ASN F 2 74 ? 329.704 344.831 411.986 1.00 137.33 74 ASN F CA 1
ATOM 18579 C C . ASN F 2 74 ? 329.520 346.284 411.528 1.00 137.33 74 ASN F C 1
ATOM 18580 O O . ASN F 2 74 ? 328.586 346.956 411.954 1.00 137.33 74 ASN F O 1
ATOM 18591 N N . GLY F 2 75 ? 330.365 346.774 410.626 1.00 144.76 75 GLY F N 1
ATOM 18592 C CA . GLY F 2 75 ? 330.305 348.163 410.156 1.00 144.76 75 GLY F CA 1
ATOM 18593 C C . GLY F 2 75 ? 330.612 349.187 411.254 1.00 144.76 75 GLY F C 1
ATOM 18594 O O . GLY F 2 75 ? 331.159 348.850 412.302 1.00 144.76 75 GLY F O 1
ATOM 18598 N N . ASP F 2 76 ? 330.260 350.453 411.032 1.00 145.99 76 ASP F N 1
ATOM 18599 C CA . ASP F 2 76 ? 330.476 351.523 412.024 1.00 145.99 76 ASP F CA 1
ATOM 18600 C C . ASP F 2 76 ? 329.367 351.612 413.079 1.00 145.99 76 ASP F C 1
ATOM 18601 O O . ASP F 2 76 ? 329.425 352.441 413.984 1.00 145.99 76 ASP F O 1
ATOM 18610 N N . THR F 2 77 ? 328.317 350.805 412.967 1.00 141.64 77 THR F N 1
ATOM 18611 C CA . THR F 2 77 ? 327.191 350.793 413.901 1.00 141.64 77 THR F CA 1
ATOM 18612 C C . THR F 2 77 ? 326.502 349.440 413.873 1.00 141.64 77 THR F C 1
ATOM 18613 O O . THR F 2 77 ? 325.884 349.059 412.883 1.00 141.64 77 THR F O 1
ATOM 18624 N N . GLY F 2 78 ? 326.582 348.729 414.984 1.00 135.46 78 GLY F N 1
ATOM 18625 C CA . GLY F 2 78 ? 325.922 347.455 415.221 1.00 135.46 78 GLY F CA 1
ATOM 18626 C C . GLY F 2 78 ? 325.977 347.140 416.707 1.00 135.46 78 GLY F C 1
ATOM 18627 O O . GLY F 2 78 ? 326.787 347.713 417.432 1.00 135.46 78 GLY F O 1
ATOM 18631 N N . LEU F 2 79 ? 325.104 346.268 417.194 1.00 127.82 79 LEU F N 1
ATOM 18632 C CA . LEU F 2 79 ? 325.021 345.980 418.622 1.00 127.82 79 LEU F CA 1
ATOM 18633 C C . LEU F 2 79 ? 326.330 345.346 419.102 1.00 127.82 79 LEU F C 1
ATOM 18634 O O . LEU F 2 79 ? 326.746 344.304 418.602 1.00 127.82 79 LEU F O 1
ATOM 18650 N N . LYS F 2 80 ? 326.965 345.937 420.108 1.00 123.41 80 LYS F N 1
ATOM 18651 C CA . LYS F 2 80 ? 328.155 345.375 420.746 1.00 123.41 80 LYS F CA 1
ATOM 18652 C C . LYS F 2 80 ? 327.697 344.272 421.709 1.00 123.41 80 LYS F C 1
ATOM 18653 O O . LYS F 2 80 ? 327.258 344.577 422.809 1.00 123.41 80 LYS F O 1
ATOM 18672 N N . GLN F 2 81 ? 327.703 343.006 421.293 1.00 125.96 81 GLN F N 1
ATOM 18673 C CA . GLN F 2 81 ? 327.169 341.890 422.097 1.00 125.96 81 GLN F CA 1
ATOM 18674 C C . GLN F 2 81 ? 327.990 341.601 423.376 1.00 125.96 81 GLN F C 1
ATOM 18675 O O . GLN F 2 81 ? 329.058 342.169 423.596 1.00 125.96 81 GLN F O 1
ATOM 18689 N N . THR F 2 82 ? 327.464 340.765 424.279 1.00 129.23 82 THR F N 1
ATOM 18690 C CA . THR F 2 82 ? 327.781 340.814 425.720 1.00 129.23 82 THR F CA 1
ATOM 18691 C C . THR F 2 82 ? 328.152 339.478 426.370 1.00 129.23 82 THR F C 1
ATOM 18692 O O . THR F 2 82 ? 327.698 338.432 425.922 1.00 129.23 82 THR F O 1
ATOM 18703 N N . THR F 2 83 ? 328.959 339.493 427.437 1.00 126.60 83 THR F N 1
ATOM 18704 C CA . THR F 2 83 ? 329.473 338.286 428.118 1.00 126.60 83 THR F CA 1
ATOM 18705 C C . THR F 2 83 ? 329.600 338.452 429.629 1.00 126.60 83 THR F C 1
ATOM 18706 O O . THR F 2 83 ? 330.051 339.501 430.071 1.00 126.60 83 THR F O 1
ATOM 18717 N N . GLU F 2 84 ? 329.346 337.408 430.417 1.00 126.64 84 GLU F N 1
ATOM 18718 C CA . GLU F 2 84 ? 329.701 337.348 431.848 1.00 126.64 84 GLU F CA 1
ATOM 18719 C C . GLU F 2 84 ? 330.925 336.445 432.090 1.00 126.64 84 GLU F C 1
ATOM 18720 O O . GLU F 2 84 ? 331.481 335.879 431.154 1.00 126.64 84 GLU F O 1
ATOM 18732 N N . ILE F 2 85 ? 331.357 336.316 433.345 1.00 133.11 85 ILE F N 1
ATOM 18733 C CA . ILE F 2 85 ? 332.475 335.488 433.828 1.00 133.11 85 ILE F CA 1
ATOM 18734 C C . ILE F 2 85 ? 332.049 334.726 435.095 1.00 133.11 85 ILE F C 1
ATOM 18735 O O . ILE F 2 85 ? 331.254 335.251 435.867 1.00 133.11 85 ILE F O 1
ATOM 18751 N N . ASN F 2 86 ? 332.519 333.498 435.331 1.00 135.27 86 ASN F N 1
ATOM 18752 C CA . ASN F 2 86 ? 332.001 332.650 436.417 1.00 135.27 86 ASN F CA 1
ATOM 18753 C C . ASN F 2 86 ? 333.064 331.873 437.198 1.00 135.27 86 ASN F C 1
ATOM 18754 O O . ASN F 2 86 ? 333.937 331.241 436.608 1.00 135.27 86 ASN F O 1
ATOM 18765 N N . TRP F 2 87 ? 332.919 331.830 438.525 1.00 130.29 87 TRP F N 1
ATOM 18766 C CA . TRP F 2 87 ? 333.671 330.973 439.450 1.00 130.29 87 TRP F CA 1
ATOM 18767 C C . TRP F 2 87 ? 332.836 329.800 439.969 1.00 130.29 87 TRP F C 1
ATOM 18768 O O . TRP F 2 87 ? 331.617 329.778 439.838 1.00 130.29 87 TRP F O 1
ATOM 18789 N N . THR F 2 88 ? 333.488 328.834 440.602 1.00 134.38 88 THR F N 1
ATOM 18790 C CA . THR F 2 88 ? 332.888 327.709 441.328 1.00 134.38 88 THR F CA 1
ATOM 18791 C C . THR F 2 88 ? 333.840 327.271 442.445 1.00 134.38 88 THR F C 1
ATOM 18792 O O . THR F 2 88 ? 334.768 328.006 442.779 1.00 134.38 88 THR F O 1
ATOM 18803 N N . ASN F 2 89 ? 333.660 326.100 443.048 1.00 131.74 89 ASN F N 1
ATOM 18804 C CA . ASN F 2 89 ? 334.531 325.612 444.110 1.00 131.74 89 ASN F CA 1
ATOM 18805 C C . ASN F 2 89 ? 334.765 324.099 444.061 1.00 131.74 89 ASN F C 1
ATOM 18806 O O . ASN F 2 89 ? 333.960 323.347 443.519 1.00 131.74 89 ASN F O 1
ATOM 18817 N N . LYS F 2 90 ? 335.780 323.622 444.814 1.00 127.19 90 LYS F N 1
ATOM 18818 C CA . LYS F 2 90 ? 336.131 322.178 444.963 1.00 127.19 90 LYS F CA 1
ATOM 18819 C C . LYS F 2 90 ? 335.998 321.893 446.469 1.00 127.19 90 LYS F C 1
ATOM 18820 O O . LYS F 2 90 ? 335.716 322.867 447.180 1.00 127.19 90 LYS F O 1
ATOM 18839 N N . TYR F 2 91 ? 336.117 320.643 446.946 1.00 126.34 91 TYR F N 1
ATOM 18840 C CA . TYR F 2 91 ? 336.078 320.302 448.401 1.00 126.34 91 TYR F CA 1
ATOM 18841 C C . TYR F 2 91 ? 337.096 319.218 448.765 1.00 126.34 91 TYR F C 1
ATOM 18842 O O . TYR F 2 91 ? 337.000 318.154 448.136 1.00 126.34 91 TYR F O 1
ATOM 18860 N N . LEU F 2 92 ? 337.894 319.403 449.828 1.00 121.22 92 LEU F N 1
ATOM 18861 C CA . LEU F 2 92 ? 338.934 318.431 450.276 1.00 121.22 92 LEU F CA 1
ATOM 18862 C C . LEU F 2 92 ? 338.451 317.748 451.570 1.00 121.22 92 LEU F C 1
ATOM 18863 O O . LEU F 2 92 ? 338.686 318.297 452.650 1.00 121.22 92 LEU F O 1
ATOM 18879 N N . ASN F 2 93 ? 337.887 316.539 451.472 1.00 119.74 93 ASN F N 1
ATOM 18880 C CA . ASN F 2 93 ? 337.341 315.804 452.613 1.00 119.74 93 ASN F CA 1
ATOM 18881 C C . ASN F 2 93 ? 338.436 315.154 453.463 1.00 119.74 93 ASN F C 1
ATOM 18882 O O . ASN F 2 93 ? 339.576 315.057 453.027 1.00 119.74 93 ASN F O 1
ATOM 18893 N N . ILE F 2 94 ? 338.092 314.654 454.650 1.00 119.72 94 ILE F N 1
ATOM 18894 C CA . ILE F 2 94 ? 339.006 313.938 455.546 1.00 119.72 94 ILE F CA 1
ATOM 18895 C C . ILE F 2 94 ? 338.431 312.579 455.929 1.00 119.72 94 ILE F C 1
ATOM 18896 O O . ILE F 2 94 ? 337.240 312.446 456.181 1.00 119.72 94 ILE F O 1
ATOM 18912 N N . GLU F 2 95 ? 339.285 311.571 456.018 1.00 123.19 95 GLU F N 1
ATOM 18913 C CA . GLU F 2 95 ? 338.970 310.186 456.379 1.00 123.19 95 GLU F CA 1
ATOM 18914 C C . GLU F 2 95 ? 340.047 309.635 457.318 1.00 123.19 95 GLU F C 1
ATOM 18915 O O . GLU F 2 95 ? 341.092 310.268 457.479 1.00 123.19 95 GLU F O 1
ATOM 18927 N N . GLU F 2 96 ? 339.831 308.477 457.951 1.00 127.22 96 GLU F N 1
ATOM 18928 C CA . GLU F 2 96 ? 340.828 307.928 458.879 1.00 127.22 96 GLU F CA 1
ATOM 18929 C C . GLU F 2 96 ? 341.117 306.432 458.792 1.00 127.22 96 GLU F C 1
ATOM 18930 O O . GLU F 2 96 ? 340.256 305.598 458.514 1.00 127.22 96 GLU F O 1
ATOM 18942 N N . ILE F 2 97 ? 342.381 306.124 459.070 1.00 119.61 97 ILE F N 1
ATOM 18943 C CA . ILE F 2 97 ? 342.965 304.793 459.127 1.00 119.61 97 ILE F CA 1
ATOM 18944 C C . ILE F 2 97 ? 343.109 304.419 460.589 1.00 119.61 97 ILE F C 1
ATOM 18945 O O . ILE F 2 97 ? 343.562 305.244 461.386 1.00 119.61 97 ILE F O 1
ATOM 18961 N N . ALA F 2 98 ? 342.773 303.187 460.951 1.00 120.63 98 ALA F N 1
ATOM 18962 C CA . ALA F 2 98 ? 342.932 302.712 462.316 1.00 120.63 98 ALA F CA 1
ATOM 18963 C C . ALA F 2 98 ? 343.212 301.216 462.412 1.00 120.63 98 ALA F C 1
ATOM 18964 O O . ALA F 2 98 ? 342.888 300.456 461.504 1.00 120.63 98 ALA F O 1
ATOM 18971 N N . THR F 2 99 ? 343.776 300.786 463.538 1.00 121.24 99 THR F N 1
ATOM 18972 C CA . THR F 2 99 ? 343.999 299.372 463.866 1.00 121.24 99 THR F CA 1
ATOM 18973 C C . THR F 2 99 ? 343.923 299.113 465.354 1.00 121.24 99 THR F C 1
ATOM 18974 O O . THR F 2 99 ? 344.194 299.996 466.165 1.00 121.24 99 THR F O 1
ATOM 18985 N N . ILE F 2 100 ? 343.639 297.867 465.708 1.00 124.05 100 ILE F N 1
ATOM 18986 C CA . ILE F 2 100 ? 343.828 297.317 467.043 1.00 124.05 100 ILE F CA 1
ATOM 18987 C C . ILE F 2 100 ? 344.759 296.110 466.956 1.00 124.05 100 ILE F C 1
ATOM 18988 O O . ILE F 2 100 ? 344.670 295.317 466.024 1.00 124.05 100 ILE F O 1
ATOM 19004 N N . VAL F 2 101 ? 345.642 295.955 467.936 1.00 120.56 101 VAL F N 1
ATOM 19005 C CA . VAL F 2 101 ? 346.587 294.841 468.032 1.00 120.56 101 VAL F CA 1
ATOM 19006 C C . VAL F 2 101 ? 346.483 294.225 469.425 1.00 120.56 101 VAL F C 1
ATOM 19007 O O . VAL F 2 101 ? 346.968 294.835 470.374 1.00 120.56 101 VAL F O 1
ATOM 19020 N N . PRO F 2 102 ? 345.831 293.068 469.594 1.00 121.63 102 PRO F N 1
ATOM 19021 C CA . PRO F 2 102 ? 345.685 292.390 470.877 1.00 121.63 102 PRO F CA 1
ATOM 19022 C C . PRO F 2 102 ? 346.798 291.375 471.134 1.00 121.63 102 PRO F C 1
ATOM 19023 O O . PRO F 2 102 ? 347.335 290.790 470.198 1.00 121.63 102 PRO F O 1
ATOM 19034 N N . VAL F 2 103 ? 347.121 291.114 472.399 1.00 128.00 103 VAL F N 1
ATOM 19035 C CA . VAL F 2 103 ? 348.116 290.120 472.828 1.00 128.00 103 VAL F CA 1
ATOM 19036 C C . VAL F 2 103 ? 347.835 289.614 474.253 1.00 128.00 103 VAL F C 1
ATOM 19037 O O . VAL F 2 103 ? 347.334 290.381 475.075 1.00 128.00 103 VAL F O 1
ATOM 19050 N N . PRO F 2 104 ? 348.137 288.355 474.610 1.00 128.45 104 PRO F N 1
ATOM 19051 C CA . PRO F 2 104 ? 347.964 287.864 475.971 1.00 128.45 104 PRO F CA 1
ATOM 19052 C C . PRO F 2 104 ? 349.014 288.414 476.928 1.00 128.45 104 PRO F C 1
ATOM 19053 O O . PRO F 2 104 ? 350.199 288.457 476.605 1.00 128.45 104 PRO F O 1
ATOM 19064 N N . ASP F 2 105 ? 348.612 288.756 478.145 1.00 131.50 105 ASP F N 1
ATOM 19065 C CA . ASP F 2 105 ? 349.505 289.385 479.121 1.00 131.50 105 ASP F CA 1
ATOM 19066 C C . ASP F 2 105 ? 350.700 288.507 479.494 1.00 131.50 105 ASP F C 1
ATOM 19067 O O . ASP F 2 105 ? 351.806 289.008 479.671 1.00 131.50 105 ASP F O 1
ATOM 19076 N N . ASN F 2 106 ? 350.520 287.188 479.577 1.00 129.48 106 ASN F N 1
ATOM 19077 C CA . ASN F 2 106 ? 351.619 286.285 479.913 1.00 129.48 106 ASN F CA 1
ATOM 19078 C C . ASN F 2 106 ? 352.740 286.333 478.872 1.00 129.48 106 ASN F C 1
ATOM 19079 O O . ASN F 2 106 ? 353.911 286.323 479.236 1.00 129.48 106 ASN F O 1
ATOM 19090 N N . VAL F 2 107 ? 352.406 286.455 477.586 1.00 128.91 107 VAL F N 1
ATOM 19091 C CA . VAL F 2 107 ? 353.416 286.611 476.541 1.00 128.91 107 VAL F CA 1
ATOM 19092 C C . VAL F 2 107 ? 354.215 287.877 476.794 1.00 128.91 107 VAL F C 1
ATOM 19093 O O . VAL F 2 107 ? 355.438 287.840 476.781 1.00 128.91 107 VAL F O 1
ATOM 19106 N N . LEU F 2 108 ? 353.550 288.980 477.122 1.00 126.42 108 LEU F N 1
ATOM 19107 C CA . LEU F 2 108 ? 354.224 290.232 477.447 1.00 126.42 108 LEU F CA 1
ATOM 19108 C C . LEU F 2 108 ? 355.173 290.104 478.638 1.00 126.42 108 LEU F C 1
ATOM 19109 O O . LEU F 2 108 ? 356.194 290.785 478.681 1.00 126.42 108 LEU F O 1
ATOM 19125 N N . ALA F 2 109 ? 354.869 289.241 479.601 1.00 133.51 109 ALA F N 1
ATOM 19126 C CA . ALA F 2 109 ? 355.767 288.993 480.718 1.00 133.51 109 ALA F CA 1
ATOM 19127 C C . ALA F 2 109 ? 356.945 288.087 480.329 1.00 133.51 109 ALA F C 1
ATOM 19128 O O . ALA F 2 109 ? 358.061 288.293 480.796 1.00 133.51 109 ALA F O 1
ATOM 19135 N N . ASP F 2 110 ? 356.712 287.075 479.498 1.00 132.43 110 ASP F N 1
ATOM 19136 C CA . ASP F 2 110 ? 357.681 286.012 479.223 1.00 132.43 110 ASP F CA 1
ATOM 19137 C C . ASP F 2 110 ? 358.586 286.279 478.009 1.00 132.43 110 ASP F C 1
ATOM 19138 O O . ASP F 2 110 ? 359.584 285.586 477.831 1.00 132.43 110 ASP F O 1
ATOM 19147 N N . VAL F 2 111 ? 358.261 287.251 477.160 1.00 127.24 111 VAL F N 1
ATOM 19148 C CA . VAL F 2 111 ? 358.979 287.532 475.908 1.00 127.24 111 VAL F CA 1
ATOM 19149 C C . VAL F 2 111 ? 360.417 288.010 476.118 1.00 127.24 111 VAL F C 1
ATOM 19150 O O . VAL F 2 111 ? 360.757 288.648 477.111 1.00 127.24 111 VAL F O 1
ATOM 19163 N N . ASP F 2 112 ? 361.280 287.712 475.152 1.00 130.47 112 ASP F N 1
ATOM 19164 C CA . ASP F 2 112 ? 362.713 288.012 475.181 1.00 130.47 112 ASP F CA 1
ATOM 19165 C C . ASP F 2 112 ? 363.052 289.524 475.171 1.00 130.47 112 ASP F C 1
ATOM 19166 O O . ASP F 2 112 ? 364.114 289.913 475.655 1.00 130.47 112 ASP F O 1
ATOM 19175 N N . VAL F 2 113 ? 362.177 290.376 474.619 1.00 130.80 113 VAL F N 1
ATOM 19176 C CA . VAL F 2 113 ? 362.384 291.817 474.332 1.00 130.80 113 VAL F CA 1
ATOM 19177 C C . VAL F 2 113 ? 361.057 292.586 474.326 1.00 130.80 113 VAL F C 1
ATOM 19178 O O . VAL F 2 113 ? 359.999 291.980 474.191 1.00 130.80 113 VAL F O 1
ATOM 19191 N N . ASN F 2 114 ? 361.069 293.916 474.440 1.00 132.50 114 ASN F N 1
ATOM 19192 C CA . ASN F 2 114 ? 359.842 294.728 474.457 1.00 132.50 114 ASN F CA 1
ATOM 19193 C C . ASN F 2 114 ? 359.076 294.651 473.123 1.00 132.50 114 ASN F C 1
ATOM 19194 O O . ASN F 2 114 ? 359.495 295.229 472.122 1.00 132.50 114 ASN F O 1
ATOM 19205 N N . VAL F 2 115 ? 357.927 293.976 473.106 1.00 126.57 115 VAL F N 1
ATOM 19206 C CA . VAL F 2 115 ? 357.219 293.713 471.850 1.00 126.57 115 VAL F CA 1
ATOM 19207 C C . VAL F 2 115 ? 356.594 294.962 471.235 1.00 126.57 115 VAL F C 1
ATOM 19208 O O . VAL F 2 115 ? 356.635 295.112 470.017 1.00 126.57 115 VAL F O 1
ATOM 19221 N N . TRP F 2 116 ? 356.067 295.896 472.028 1.00 123.93 116 TRP F N 1
ATOM 19222 C CA . TRP F 2 116 ? 355.519 297.130 471.467 1.00 123.93 116 TRP F CA 1
ATOM 19223 C C . TRP F 2 116 ? 356.612 297.965 470.813 1.00 123.93 116 TRP F C 1
ATOM 19224 O O . TRP F 2 116 ? 356.425 298.498 469.723 1.00 123.93 116 TRP F O 1
ATOM 19245 N N . ASP F 2 117 ? 357.778 298.038 471.444 1.00 130.90 117 ASP F N 1
ATOM 19246 C CA . ASP F 2 117 ? 358.921 298.752 470.892 1.00 130.90 117 ASP F CA 1
ATOM 19247 C C . ASP F 2 117 ? 359.466 298.077 469.622 1.00 130.90 117 ASP F C 1
ATOM 19248 O O . ASP F 2 117 ? 359.899 298.752 468.693 1.00 130.90 117 ASP F O 1
ATOM 19257 N N . GLU F 2 118 ? 359.416 296.747 469.538 1.00 129.05 118 GLU F N 1
ATOM 19258 C CA . GLU F 2 118 ? 359.797 296.017 468.333 1.00 129.05 118 GLU F CA 1
ATOM 19259 C C . GLU F 2 118 ? 358.828 296.244 467.179 1.00 129.05 118 GLU F C 1
ATOM 19260 O O . GLU F 2 118 ? 359.254 296.536 466.067 1.00 129.05 118 GLU F O 1
ATOM 19272 N N . ALA F 2 119 ? 357.527 296.095 467.401 1.00 127.97 119 ALA F N 1
ATOM 19273 C CA . ALA F 2 119 ? 356.574 296.075 466.302 1.00 127.97 119 ALA F CA 1
ATOM 19274 C C . ALA F 2 119 ? 356.402 297.437 465.620 1.00 127.97 119 ALA F C 1
ATOM 19275 O O . ALA F 2 119 ? 356.152 297.498 464.417 1.00 127.97 119 ALA F O 1
ATOM 19282 N N . MET F 2 120 ? 356.493 298.536 466.371 1.00 127.26 120 MET F N 1
ATOM 19283 C CA . MET F 2 120 ? 355.931 299.813 465.937 1.00 127.26 120 MET F CA 1
ATOM 19284 C C . MET F 2 120 ? 356.376 300.315 464.555 1.00 127.26 120 MET F C 1
ATOM 19285 O O . MET F 2 120 ? 355.505 300.738 463.796 1.00 127.26 120 MET F O 1
ATOM 19299 N N . PRO F 2 121 ? 357.649 300.240 464.141 1.00 125.57 121 PRO F N 1
ATOM 19300 C CA . PRO F 2 121 ? 358.048 300.696 462.815 1.00 125.57 121 PRO F CA 1
ATOM 19301 C C . PRO F 2 121 ? 357.275 300.013 461.687 1.00 125.57 121 PRO F C 1
ATOM 19302 O O . PRO F 2 121 ? 356.931 300.655 460.698 1.00 125.57 121 PRO F O 1
ATOM 19313 N N . TYR F 2 122 ? 356.913 298.744 461.849 1.00 129.05 122 TYR F N 1
ATOM 19314 C CA . TYR F 2 122 ? 356.112 298.034 460.859 1.00 129.05 122 TYR F CA 1
ATOM 19315 C C . TYR F 2 122 ? 354.643 298.465 460.868 1.00 129.05 122 TYR F C 1
ATOM 19316 O O . TYR F 2 122 ? 353.987 298.407 459.833 1.00 129.05 122 TYR F O 1
ATOM 19334 N N . LEU F 2 123 ? 354.114 298.970 461.985 1.00 124.36 123 LEU F N 1
ATOM 19335 C CA . LEU F 2 123 ? 352.797 299.601 461.972 1.00 124.36 123 LEU F CA 1
ATOM 19336 C C . LEU F 2 123 ? 352.826 300.868 461.116 1.00 124.36 123 LEU F C 1
ATOM 19337 O O . LEU F 2 123 ? 351.972 301.039 460.249 1.00 124.36 123 LEU F O 1
ATOM 19353 N N . ILE F 2 124 ? 353.828 301.730 461.296 1.00 123.90 124 ILE F N 1
ATOM 19354 C CA . ILE F 2 124 ? 353.954 302.953 460.496 1.00 123.90 124 ILE F CA 1
ATOM 19355 C C . ILE F 2 124 ? 354.032 302.605 459.012 1.00 123.90 124 ILE F C 1
ATOM 19356 O O . ILE F 2 124 ? 353.348 303.216 458.193 1.00 123.90 124 ILE F O 1
ATOM 19372 N N . GLU F 2 125 ? 354.804 301.584 458.660 1.00 131.46 125 GLU F N 1
ATOM 19373 C CA . GLU F 2 125 ? 354.879 301.112 457.286 1.00 131.46 125 GLU F CA 1
ATOM 19374 C C . GLU F 2 125 ? 353.499 300.721 456.738 1.00 131.46 125 GLU F C 1
ATOM 19375 O O . GLU F 2 125 ? 353.126 301.182 455.659 1.00 131.46 125 GLU F O 1
ATOM 19387 N N . ALA F 2 126 ? 352.689 299.984 457.501 1.00 125.30 126 ALA F N 1
ATOM 19388 C CA . ALA F 2 126 ? 351.360 299.587 457.050 1.00 125.30 126 ALA F CA 1
ATOM 19389 C C . ALA F 2 126 ? 350.439 300.792 456.827 1.00 125.30 126 ALA F C 1
ATOM 19390 O O . ALA F 2 126 ? 349.703 300.847 455.835 1.00 125.30 126 ALA F O 1
ATOM 19397 N N . PHE F 2 127 ? 350.486 301.788 457.712 1.00 122.94 127 PHE F N 1
ATOM 19398 C CA . PHE F 2 127 ? 349.708 303.010 457.522 1.00 122.94 127 PHE F CA 1
ATOM 19399 C C . PHE F 2 127 ? 350.131 303.711 456.230 1.00 122.94 127 PHE F C 1
ATOM 19400 O O . PHE F 2 127 ? 349.282 304.065 455.419 1.00 122.94 127 PHE F O 1
ATOM 19417 N N . GLY F 2 128 ? 351.431 303.807 455.967 1.00 124.30 128 GLY F N 1
ATOM 19418 C CA . GLY F 2 128 ? 351.921 304.343 454.706 1.00 124.30 128 GLY F CA 1
ATOM 19419 C C . GLY F 2 128 ? 351.379 303.580 453.498 1.00 124.30 128 GLY F C 1
ATOM 19420 O O . GLY F 2 128 ? 350.736 304.162 452.626 1.00 124.30 128 GLY F O 1
ATOM 19424 N N . ARG F 2 129 ? 351.567 302.261 453.473 1.00 126.83 129 ARG F N 1
ATOM 19425 C CA . ARG F 2 129 ? 351.150 301.411 452.353 1.00 126.83 129 ARG F CA 1
ATOM 19426 C C . ARG F 2 129 ? 349.672 301.553 452.052 1.00 126.83 129 ARG F C 1
ATOM 19427 O O . ARG F 2 129 ? 349.287 301.726 450.902 1.00 126.83 129 ARG F O 1
ATOM 19448 N N . THR F 2 130 ? 348.828 301.455 453.065 1.00 124.61 130 THR F N 1
ATOM 19449 C CA . THR F 2 130 ? 347.378 301.464 452.854 1.00 124.61 130 THR F CA 1
ATOM 19450 C C . THR F 2 130 ? 346.905 302.785 452.286 1.00 124.61 130 THR F C 1
ATOM 19451 O O . THR F 2 130 ? 346.106 302.781 451.354 1.00 124.61 130 THR F O 1
ATOM 19462 N N . LEU F 2 131 ? 347.452 303.902 452.760 1.00 121.08 131 LEU F N 1
ATOM 19463 C CA . LEU F 2 131 ? 347.159 305.202 452.182 1.00 121.08 131 LEU F CA 1
ATOM 19464 C C . LEU F 2 131 ? 347.571 305.258 450.711 1.00 121.08 131 LEU F C 1
ATOM 19465 O O . LEU F 2 131 ? 346.738 305.525 449.849 1.00 121.08 131 LEU F O 1
ATOM 19481 N N . ASP F 2 132 ? 348.835 304.968 450.420 1.00 125.30 132 ASP F N 1
ATOM 19482 C CA . ASP F 2 132 ? 349.347 305.039 449.055 1.00 125.30 132 ASP F CA 1
ATOM 19483 C C . ASP F 2 132 ? 348.555 304.139 448.105 1.00 125.30 132 ASP F C 1
ATOM 19484 O O . ASP F 2 132 ? 348.179 304.545 447.009 1.00 125.30 132 ASP F O 1
ATOM 19493 N N . SER F 2 133 ? 348.232 302.927 448.545 1.00 117.63 133 SER F N 1
ATOM 19494 C CA . SER F 2 133 ? 347.470 301.980 447.751 1.00 117.63 133 SER F CA 1
ATOM 19495 C C . SER F 2 133 ? 346.095 302.515 447.375 1.00 117.63 133 SER F C 1
ATOM 19496 O O . SER F 2 133 ? 345.647 302.374 446.236 1.00 117.63 133 SER F O 1
ATOM 19504 N N . ALA F 2 134 ? 345.429 303.167 448.325 1.00 118.79 134 ALA F N 1
ATOM 19505 C CA . ALA F 2 134 ? 344.111 303.721 448.109 1.00 118.79 134 ALA F CA 1
ATOM 19506 C C . ALA F 2 134 ? 344.132 304.854 447.088 1.00 118.79 134 ALA F C 1
ATOM 19507 O O . ALA F 2 134 ? 343.288 304.869 446.203 1.00 118.79 134 ALA F O 1
ATOM 19514 N N . VAL F 2 135 ? 345.089 305.778 447.157 1.00 118.48 135 VAL F N 1
ATOM 19515 C CA . VAL F 2 135 ? 345.121 306.909 446.221 1.00 118.48 135 VAL F CA 1
ATOM 19516 C C . VAL F 2 135 ? 345.618 306.522 444.827 1.00 118.48 135 VAL F C 1
ATOM 19517 O O . VAL F 2 135 ? 345.025 306.933 443.831 1.00 118.48 135 VAL F O 1
ATOM 19530 N N . VAL F 2 136 ? 346.673 305.715 444.710 1.00 115.55 136 VAL F N 1
ATOM 19531 C CA . VAL F 2 136 ? 347.219 305.364 443.393 1.00 115.55 136 VAL F CA 1
ATOM 19532 C C . VAL F 2 136 ? 346.280 304.435 442.639 1.00 115.55 136 VAL F C 1
ATOM 19533 O O . VAL F 2 136 ? 345.875 304.735 441.518 1.00 115.55 136 VAL F O 1
ATOM 19546 N N . PHE F 2 137 ? 345.935 303.303 443.247 1.00 117.98 137 PHE F N 1
ATOM 19547 C CA . PHE F 2 137 ? 345.260 302.205 442.564 1.00 117.98 137 PHE F CA 1
ATOM 19548 C C . PHE F 2 137 ? 343.773 302.093 442.889 1.00 117.98 137 PHE F C 1
ATOM 19549 O O . PHE F 2 137 ? 343.065 301.317 442.258 1.00 117.98 137 PHE F O 1
ATOM 19566 N N . GLY F 2 138 ? 343.270 302.840 443.869 1.00 122.03 138 GLY F N 1
ATOM 19567 C CA . GLY F 2 138 ? 341.852 302.809 444.226 1.00 122.03 138 GLY F CA 1
ATOM 19568 C C . GLY F 2 138 ? 341.430 301.619 445.084 1.00 122.03 138 GLY F C 1
ATOM 19569 O O . GLY F 2 138 ? 340.238 301.370 445.227 1.00 122.03 138 GLY F O 1
ATOM 19573 N N . THR F 2 139 ? 342.363 300.882 445.685 1.00 119.63 139 THR F N 1
ATOM 19574 C CA . THR F 2 139 ? 342.042 299.745 446.566 1.00 119.63 139 THR F CA 1
ATOM 19575 C C . THR F 2 139 ? 341.235 300.201 447.779 1.00 119.63 139 THR F C 1
ATOM 19576 O O . THR F 2 139 ? 341.758 300.921 448.628 1.00 119.63 139 THR F O 1
ATOM 19587 N N . ASN F 2 140 ? 339.976 299.781 447.882 1.00 119.23 140 ASN F N 1
ATOM 19588 C CA . ASN F 2 140 ? 339.104 300.046 449.031 1.00 119.23 140 ASN F CA 1
ATOM 19589 C C . ASN F 2 140 ? 338.893 301.533 449.369 1.00 119.23 140 ASN F C 1
ATOM 19590 O O . ASN F 2 140 ? 338.490 301.860 450.483 1.00 119.23 140 ASN F O 1
ATOM 19601 N N . ALA F 2 141 ? 339.190 302.449 448.451 1.00 121.23 141 ALA F N 1
ATOM 19602 C CA . ALA F 2 141 ? 339.224 303.870 448.761 1.00 121.23 141 ALA F CA 1
ATOM 19603 C C . ALA F 2 141 ? 337.834 304.395 449.161 1.00 121.23 141 ALA F C 1
ATOM 19604 O O . ALA F 2 141 ? 336.863 304.126 448.452 1.00 121.23 141 ALA F O 1
ATOM 19611 N N . PRO F 2 142 ? 337.697 305.141 450.264 1.00 115.64 142 PRO F N 1
ATOM 19612 C CA . PRO F 2 142 ? 336.411 305.678 450.682 1.00 115.64 142 PRO F CA 1
ATOM 19613 C C . PRO F 2 142 ? 335.866 306.650 449.637 1.00 115.64 142 PRO F C 1
ATOM 19614 O O . PRO F 2 142 ? 336.581 307.508 449.128 1.00 115.64 142 PRO F O 1
ATOM 19625 N N . GLY F 2 143 ? 334.580 306.537 449.319 1.00 112.03 143 GLY F N 1
ATOM 19626 C CA . GLY F 2 143 ? 333.960 307.248 448.198 1.00 112.03 143 GLY F CA 1
ATOM 19627 C C . GLY F 2 143 ? 333.920 308.772 448.326 1.00 112.03 143 GLY F C 1
ATOM 19628 O O . GLY F 2 143 ? 333.615 309.465 447.360 1.00 112.03 143 GLY F O 1
ATOM 19632 N N . THR F 2 144 ? 334.242 309.321 449.490 1.00 117.75 144 THR F N 1
ATOM 19633 C CA . THR F 2 144 ? 334.393 310.762 449.699 1.00 117.75 144 THR F CA 1
ATOM 19634 C C . THR F 2 144 ? 335.630 311.346 449.025 1.00 117.75 144 THR F C 1
ATOM 19635 O O . THR F 2 144 ? 335.684 312.560 448.845 1.00 117.75 144 THR F O 1
ATOM 19646 N N . PHE F 2 145 ? 336.619 310.543 448.632 1.00 114.72 145 PHE F N 1
ATOM 19647 C CA . PHE F 2 145 ? 337.757 311.017 447.843 1.00 114.72 145 PHE F CA 1
ATOM 19648 C C . PHE F 2 145 ? 337.410 311.211 446.364 1.00 114.72 145 PHE F C 1
ATOM 19649 O O . PHE F 2 145 ? 336.529 310.530 445.841 1.00 114.72 145 PHE F O 1
ATOM 19666 N N . PRO F 2 146 ? 338.131 312.089 445.652 1.00 116.25 146 PRO F N 1
ATOM 19667 C CA . PRO F 2 146 ? 338.124 312.122 444.195 1.00 116.25 146 PRO F CA 1
ATOM 19668 C C . PRO F 2 146 ? 338.671 310.818 443.601 1.00 116.25 146 PRO F C 1
ATOM 19669 O O . PRO F 2 146 ? 339.234 309.985 444.308 1.00 116.25 146 PRO F O 1
ATOM 19680 N N . GLN F 2 147 ? 338.491 310.617 442.297 1.00 118.92 147 GLN F N 1
ATOM 19681 C CA . GLN F 2 147 ? 338.828 309.363 441.620 1.00 118.92 147 GLN F CA 1
ATOM 19682 C C . GLN F 2 147 ? 340.320 309.017 441.719 1.00 118.92 147 GLN F C 1
ATOM 19683 O O . GLN F 2 147 ? 341.172 309.890 441.578 1.00 118.92 147 GLN F O 1
ATOM 19697 N N . ALA F 2 148 ? 340.644 307.742 441.929 1.00 121.08 148 ALA F N 1
ATOM 19698 C CA . ALA F 2 148 ? 342.021 307.270 442.040 1.00 121.08 148 ALA F CA 1
ATOM 19699 C C . ALA F 2 148 ? 342.862 307.532 440.781 1.00 121.08 148 ALA F C 1
ATOM 19700 O O . ALA F 2 148 ? 342.344 307.558 439.663 1.00 121.08 148 ALA F O 1
ATOM 19707 N N . ILE F 2 149 ? 344.174 307.679 440.961 1.00 119.01 149 ILE F N 1
ATOM 19708 C CA . ILE F 2 149 ? 345.077 308.185 439.925 1.00 119.01 149 ILE F CA 1
ATOM 19709 C C . ILE F 2 149 ? 345.019 307.364 438.646 1.00 119.01 149 ILE F C 1
ATOM 19710 O O . ILE F 2 149 ? 344.754 307.904 437.576 1.00 119.01 149 ILE F O 1
ATOM 19726 N N . VAL F 2 150 ? 345.277 306.061 438.724 1.00 118.73 150 VAL F N 1
ATOM 19727 C CA . VAL F 2 150 ? 345.413 305.249 437.515 1.00 118.73 150 VAL F CA 1
ATOM 19728 C C . VAL F 2 150 ? 344.119 305.213 436.697 1.00 118.73 150 VAL F C 1
ATOM 19729 O O . VAL F 2 150 ? 344.178 305.528 435.510 1.00 118.73 150 VAL F O 1
ATOM 19742 N N . PRO F 2 151 ? 342.939 304.946 437.283 1.00 117.51 151 PRO F N 1
ATOM 19743 C CA . PRO F 2 151 ? 341.681 305.041 436.564 1.00 117.51 151 PRO F CA 1
ATOM 19744 C C . PRO F 2 151 ? 341.461 306.408 435.925 1.00 117.51 151 PRO F C 1
ATOM 19745 O O . PRO F 2 151 ? 341.049 306.476 434.771 1.00 117.51 151 PRO F O 1
ATOM 19756 N N . ALA F 2 152 ? 341.785 307.500 436.615 1.00 119.02 152 ALA F N 1
ATOM 19757 C CA . ALA F 2 152 ? 341.622 308.828 436.040 1.00 119.02 152 ALA F CA 1
ATOM 19758 C C . ALA F 2 152 ? 342.518 309.033 434.812 1.00 119.02 152 ALA F C 1
ATOM 19759 O O . ALA F 2 152 ? 342.037 309.476 433.772 1.00 119.02 152 ALA F O 1
ATOM 19766 N N . ILE F 2 153 ? 343.795 308.658 434.887 1.00 120.50 153 ILE F N 1
ATOM 19767 C CA . ILE F 2 153 ? 344.727 308.786 433.762 1.00 120.50 153 ILE F CA 1
ATOM 19768 C C . ILE F 2 153 ? 344.227 307.999 432.556 1.00 120.50 153 ILE F C 1
ATOM 19769 O O . ILE F 2 153 ? 344.228 308.506 431.435 1.00 120.50 153 ILE F O 1
ATOM 19785 N N . ALA F 2 154 ? 343.769 306.773 432.780 1.00 119.67 154 ALA F N 1
ATOM 19786 C CA . ALA F 2 154 ? 343.243 305.941 431.714 1.00 119.67 154 ALA F CA 1
ATOM 19787 C C . ALA F 2 154 ? 341.982 306.551 431.093 1.00 119.67 154 ALA F C 1
ATOM 19788 O O . ALA F 2 154 ? 341.884 306.654 429.874 1.00 119.67 154 ALA F O 1
ATOM 19795 N N . ALA F 2 155 ? 341.044 307.027 431.908 1.00 117.91 155 ALA F N 1
ATOM 19796 C CA . ALA F 2 155 ? 339.822 307.648 431.414 1.00 117.91 155 ALA F CA 1
ATOM 19797 C C . ALA F 2 155 ? 340.097 308.930 430.618 1.00 117.91 155 ALA F C 1
ATOM 19798 O O . ALA F 2 155 ? 339.447 309.183 429.607 1.00 117.91 155 ALA F O 1
ATOM 19805 N N . ALA F 2 156 ? 341.094 309.717 431.015 1.00 118.74 156 ALA F N 1
ATOM 19806 C CA . ALA F 2 156 ? 341.520 310.903 430.280 1.00 118.74 156 ALA F CA 1
ATOM 19807 C C . ALA F 2 156 ? 342.311 310.587 428.998 1.00 118.74 156 ALA F C 1
ATOM 19808 O O . ALA F 2 156 ? 342.637 311.494 428.235 1.00 118.74 156 ALA F O 1
ATOM 19815 N N . GLY F 2 157 ? 342.628 309.318 428.742 1.00 120.54 157 GLY F N 1
ATOM 19816 C CA . GLY F 2 157 ? 343.339 308.880 427.542 1.00 120.54 157 GLY F CA 1
ATOM 19817 C C . GLY F 2 157 ? 344.855 309.046 427.610 1.00 120.54 157 GLY F C 1
ATOM 19818 O O . GLY F 2 157 ? 345.525 308.981 426.582 1.00 120.54 157 GLY F O 1
ATOM 19822 N N . ASN F 2 158 ? 345.419 309.246 428.799 1.00 118.61 158 ASN F N 1
ATOM 19823 C CA . ASN F 2 158 ? 346.844 309.514 428.989 1.00 118.61 158 ASN F CA 1
ATOM 19824 C C . ASN F 2 158 ? 347.669 308.260 429.324 1.00 118.61 158 ASN F C 1
ATOM 19825 O O . ASN F 2 158 ? 348.801 308.366 429.787 1.00 118.61 158 ASN F O 1
ATOM 19836 N N . ALA F 2 159 ? 347.125 307.067 429.107 1.00 121.55 159 ALA F N 1
ATOM 19837 C CA . ALA F 2 159 ? 347.855 305.817 429.258 1.00 121.55 159 ALA F CA 1
ATOM 19838 C C . ALA F 2 159 ? 348.479 305.405 427.926 1.00 121.55 159 ALA F C 1
ATOM 19839 O O . ALA F 2 159 ? 347.783 305.303 426.920 1.00 121.55 159 ALA F O 1
ATOM 19846 N N . VAL F 2 160 ? 349.780 305.147 427.912 1.00 122.26 160 VAL F N 1
ATOM 19847 C CA . VAL F 2 160 ? 350.530 304.716 426.732 1.00 122.26 160 VAL F CA 1
ATOM 19848 C C . VAL F 2 160 ? 350.828 303.225 426.820 1.00 122.26 160 VAL F C 1
ATOM 19849 O O . VAL F 2 160 ? 351.446 302.763 427.777 1.00 122.26 160 VAL F O 1
ATOM 19862 N N . THR F 2 161 ? 350.428 302.466 425.805 1.00 125.58 161 THR F N 1
ATOM 19863 C CA . THR F 2 161 ? 350.789 301.048 425.689 1.00 125.58 161 THR F CA 1
ATOM 19864 C C . THR F 2 161 ? 352.268 300.917 425.370 1.00 125.58 161 THR F C 1
ATOM 19865 O O . THR F 2 161 ? 352.763 301.606 424.486 1.00 125.58 161 THR F O 1
ATOM 19876 N N . GLU F 2 162 ? 352.967 300.018 426.058 1.00 126.70 162 GLU F N 1
ATOM 19877 C CA . GLU F 2 162 ? 354.428 299.950 426.071 1.00 126.70 162 GLU F CA 1
ATOM 19878 C C . GLU F 2 162 ? 355.074 299.946 424.681 1.00 126.70 162 GLU F C 1
ATOM 19879 O O . GLU F 2 162 ? 355.949 300.765 424.437 1.00 126.70 162 GLU F O 1
ATOM 19891 N N . GLY F 2 163 ? 354.623 299.077 423.771 1.00 123.35 163 GLY F N 1
ATOM 19892 C CA . GLY F 2 163 ? 354.688 299.260 422.307 1.00 123.35 163 GLY F CA 1
ATOM 19893 C C . GLY F 2 163 ? 356.049 299.445 421.610 1.00 123.35 163 GLY F C 1
ATOM 19894 O O . GLY F 2 163 ? 356.084 299.656 420.399 1.00 123.35 163 GLY F O 1
ATOM 19898 N N . SER F 2 164 ? 357.162 299.386 422.325 1.00 120.89 164 SER F N 1
ATOM 19899 C CA . SER F 2 164 ? 358.486 299.788 421.845 1.00 120.89 164 SER F CA 1
ATOM 19900 C C . SER F 2 164 ? 359.047 298.947 420.698 1.00 120.89 164 SER F C 1
ATOM 19901 O O . SER F 2 164 ? 358.770 297.754 420.597 1.00 120.89 164 SER F O 1
ATOM 19909 N N . THR F 2 165 ? 359.940 299.527 419.893 1.00 125.91 165 THR F N 1
ATOM 19910 C CA . THR F 2 165 ? 360.830 298.773 418.993 1.00 125.91 165 THR F CA 1
ATOM 19911 C C . THR F 2 165 ? 362.158 299.497 418.778 1.00 125.91 165 THR F C 1
ATOM 19912 O O . THR F 2 165 ? 362.218 300.728 418.831 1.00 125.91 165 THR F O 1
ATOM 19923 N N . ALA F 2 166 ? 363.242 298.759 418.549 1.00 124.33 166 ALA F N 1
ATOM 19924 C CA . ALA F 2 166 ? 364.604 299.289 418.600 1.00 124.33 166 ALA F CA 1
ATOM 19925 C C . ALA F 2 166 ? 364.840 300.432 417.608 1.00 124.33 166 ALA F C 1
ATOM 19926 O O . ALA F 2 166 ? 365.362 301.480 417.977 1.00 124.33 166 ALA F O 1
ATOM 19933 N N . ALA F 2 167 ? 364.373 300.294 416.371 1.00 120.98 167 ALA F N 1
ATOM 19934 C CA . ALA F 2 167 ? 364.539 301.326 415.353 1.00 120.98 167 ALA F CA 1
ATOM 19935 C C . ALA F 2 167 ? 363.860 302.655 415.725 1.00 120.98 167 ALA F C 1
ATOM 19936 O O . ALA F 2 167 ? 364.327 303.717 415.333 1.00 120.98 167 ALA F O 1
ATOM 19943 N N . GLN F 2 168 ? 362.801 302.623 416.535 1.00 125.87 168 GLN F N 1
ATOM 19944 C CA . GLN F 2 168 ? 362.114 303.816 417.042 1.00 125.87 168 GLN F CA 1
ATOM 19945 C C . GLN F 2 168 ? 362.785 304.402 418.294 1.00 125.87 168 GLN F C 1
ATOM 19946 O O . GLN F 2 168 ? 362.197 305.227 418.987 1.00 125.87 168 GLN F O 1
ATOM 19960 N N . GLY F 2 169 ? 364.009 303.983 418.620 1.00 123.68 169 GLY F N 1
ATOM 19961 C CA . GLY F 2 169 ? 364.696 304.360 419.858 1.00 123.68 169 GLY F CA 1
ATOM 19962 C C . GLY F 2 169 ? 364.364 303.462 421.049 1.00 123.68 169 GLY F C 1
ATOM 19963 O O . GLY F 2 169 ? 364.669 303.819 422.183 1.00 123.68 169 GLY F O 1
ATOM 19967 N N . GLY F 2 170 ? 363.744 302.305 420.824 1.00 123.41 170 GLY F N 1
ATOM 19968 C CA . GLY F 2 170 ? 363.429 301.362 421.893 1.00 123.41 170 GLY F CA 1
ATOM 19969 C C . GLY F 2 170 ? 362.564 301.983 422.986 1.00 123.41 170 GLY F C 1
ATOM 19970 O O . GLY F 2 170 ? 361.821 302.929 422.743 1.00 123.41 170 GLY F O 1
ATOM 19974 N N . TYR F 2 171 ? 362.666 301.467 424.207 1.00 122.13 171 TYR F N 1
ATOM 19975 C CA . TYR F 2 171 ? 361.787 301.855 425.309 1.00 122.13 171 TYR F CA 1
ATOM 19976 C C . TYR F 2 171 ? 361.820 303.355 425.627 1.00 122.13 171 TYR F C 1
ATOM 19977 O O . TYR F 2 171 ? 360.804 303.947 425.984 1.00 122.13 171 TYR F O 1
ATOM 19995 N N . LEU F 2 172 ? 362.966 304.006 425.426 1.00 122.97 172 LEU F N 1
ATOM 19996 C CA . LEU F 2 172 ? 363.094 305.451 425.598 1.00 122.97 172 LEU F CA 1
ATOM 19997 C C . LEU F 2 172 ? 362.155 306.206 424.659 1.00 122.97 172 LEU F C 1
ATOM 19998 O O . LEU F 2 172 ? 361.627 307.241 425.033 1.00 122.97 172 LEU F O 1
ATOM 20014 N N . GLY F 2 173 ? 361.928 305.703 423.448 1.00 125.78 173 GLY F N 1
ATOM 20015 C CA . GLY F 2 173 ? 360.997 306.332 422.522 1.00 125.78 173 GLY F CA 1
ATOM 20016 C C . GLY F 2 173 ? 359.582 306.396 423.094 1.00 125.78 173 GLY F C 1
ATOM 20017 O O . GLY F 2 173 ? 358.857 307.356 422.858 1.00 125.78 173 GLY F O 1
ATOM 20021 N N . ASP F 2 174 ? 359.177 305.420 423.896 1.00 121.61 174 ASP F N 1
ATOM 20022 C CA . ASP F 2 174 ? 357.856 305.424 424.506 1.00 121.61 174 ASP F CA 1
ATOM 20023 C C . ASP F 2 174 ? 357.805 306.307 425.743 1.00 121.61 174 ASP F C 1
ATOM 20024 O O . ASP F 2 174 ? 356.808 306.989 425.964 1.00 121.61 174 ASP F O 1
ATOM 20033 N N . LEU F 2 175 ? 358.894 306.414 426.496 1.00 121.42 175 LEU F N 1
ATOM 20034 C CA . LEU F 2 175 ? 358.988 307.434 427.527 1.00 121.42 175 LEU F CA 1
ATOM 20035 C C . LEU F 2 175 ? 358.942 308.843 426.924 1.00 121.42 175 LEU F C 1
ATOM 20036 O O . LEU F 2 175 ? 358.219 309.709 427.406 1.00 121.42 175 LEU F O 1
ATOM 20052 N N . ASP F 2 176 ? 359.645 309.060 425.818 1.00 125.62 176 ASP F N 1
ATOM 20053 C CA . ASP F 2 176 ? 359.582 310.300 425.059 1.00 125.62 176 ASP F CA 1
ATOM 20054 C C . ASP F 2 176 ? 358.151 310.591 424.605 1.00 125.62 176 ASP F C 1
ATOM 20055 O O . ASP F 2 176 ? 357.681 311.721 424.713 1.00 125.62 176 ASP F O 1
ATOM 20064 N N . LYS F 2 177 ? 357.435 309.565 424.145 1.00 121.08 177 LYS F N 1
ATOM 20065 C CA . LYS F 2 177 ? 356.033 309.673 423.749 1.00 121.08 177 LYS F CA 1
ATOM 20066 C C . LYS F 2 177 ? 355.156 310.069 424.928 1.00 121.08 177 LYS F C 1
ATOM 20067 O O . LYS F 2 177 ? 354.305 310.940 424.788 1.00 121.08 177 LYS F O 1
ATOM 20086 N N . ALA F 2 178 ? 355.287 309.378 426.073 1.00 121.66 178 ALA F N 1
ATOM 20087 C CA . ALA F 2 178 ? 354.433 309.595 427.268 1.00 121.66 178 ALA F CA 1
ATOM 20088 C C . ALA F 2 178 ? 354.535 311.051 427.706 1.00 121.66 178 ALA F C 1
ATOM 20089 O O . ALA F 2 178 ? 353.548 311.555 428.281 1.00 121.66 178 ALA F O 1
ATOM 20096 N N . TYR F 2 179 ? 355.670 311.702 427.446 1.00 121.19 179 TYR F N 1
ATOM 20097 C CA . TYR F 2 179 ? 355.840 313.145 427.746 1.00 121.19 179 TYR F CA 1
ATOM 20098 C C . TYR F 2 179 ? 354.846 313.947 426.906 1.00 121.19 179 TYR F C 1
ATOM 20099 O O . TYR F 2 179 ? 354.465 314.934 427.441 1.00 121.19 179 TYR F O 1
ATOM 20117 N N . GLY F 2 180 ? 354.520 313.576 425.661 1.00 119.84 180 GLY F N 1
ATOM 20118 C CA . GLY F 2 180 ? 353.615 314.310 424.741 1.00 119.84 180 GLY F CA 1
ATOM 20119 C C . GLY F 2 180 ? 352.139 314.393 425.140 1.00 119.84 180 GLY F C 1
ATOM 20120 O O . GLY F 2 180 ? 351.483 315.237 424.534 1.00 119.84 180 GLY F O 1
ATOM 20124 N N . LYS F 2 181 ? 351.583 313.471 425.943 1.00 118.10 181 LYS F N 1
ATOM 20125 C CA . LYS F 2 181 ? 350.220 313.570 426.466 1.00 118.10 181 LYS F CA 1
ATOM 20126 C C . LYS F 2 181 ? 350.113 314.633 427.557 1.00 118.10 181 LYS F C 1
ATOM 20127 O O . LYS F 2 181 ? 349.158 315.399 427.582 1.00 118.10 181 LYS F O 1
ATOM 20146 N N . VAL F 2 182 ? 351.106 314.720 428.433 1.00 120.46 182 VAL F N 1
ATOM 20147 C CA . VAL F 2 182 ? 351.116 315.711 429.510 1.00 120.46 182 VAL F CA 1
ATOM 20148 C C . VAL F 2 182 ? 351.326 317.116 428.957 1.00 120.46 182 VAL F C 1
ATOM 20149 O O . VAL F 2 182 ? 350.584 318.032 429.303 1.00 120.46 182 VAL F O 1
ATOM 20162 N N . GLU F 2 183 ? 352.278 317.267 428.039 1.00 122.26 183 GLU F N 1
ATOM 20163 C CA . GLU F 2 183 ? 352.518 318.516 427.320 1.00 122.26 183 GLU F CA 1
ATOM 20164 C C . GLU F 2 183 ? 351.246 319.012 426.644 1.00 122.26 183 GLU F C 1
ATOM 20165 O O . GLU F 2 183 ? 350.854 320.161 426.812 1.00 122.26 183 GLU F O 1
ATOM 20177 N N . GLU F 2 184 ? 350.570 318.145 425.901 1.00 121.76 184 GLU F N 1
ATOM 20178 C CA . GLU F 2 184 ? 349.361 318.495 425.179 1.00 121.76 184 GLU F CA 1
ATOM 20179 C C . GLU F 2 184 ? 348.205 318.852 426.116 1.00 121.76 184 GLU F C 1
ATOM 20180 O O . GLU F 2 184 ? 347.477 319.799 425.841 1.00 121.76 184 GLU F O 1
ATOM 20192 N N . ASP F 2 185 ? 348.050 318.179 427.251 1.00 122.24 185 ASP F N 1
ATOM 20193 C CA . ASP F 2 185 ? 347.066 318.570 428.262 1.00 122.24 185 ASP F CA 1
ATOM 20194 C C . ASP F 2 185 ? 347.435 319.869 428.992 1.00 122.24 185 ASP F C 1
ATOM 20195 O O . ASP F 2 185 ? 346.673 320.329 429.839 1.00 122.24 185 ASP F O 1
ATOM 20204 N N . GLY F 2 186 ? 348.559 320.498 428.658 1.00 123.68 186 GLY F N 1
ATOM 20205 C CA . GLY F 2 186 ? 348.905 321.846 429.099 1.00 123.68 186 GLY F CA 1
ATOM 20206 C C . GLY F 2 186 ? 349.800 321.906 430.333 1.00 123.68 186 GLY F C 1
ATOM 20207 O O . GLY F 2 186 ? 349.831 322.928 431.013 1.00 123.68 186 GLY F O 1
ATOM 20211 N N . PHE F 2 187 ? 350.542 320.846 430.630 1.00 124.24 187 PHE F N 1
ATOM 20212 C CA . PHE F 2 187 ? 351.434 320.751 431.787 1.00 124.24 187 PHE F CA 1
ATOM 20213 C C . PHE F 2 187 ? 352.791 320.170 431.367 1.00 124.24 187 PHE F C 1
ATOM 20214 O O . PHE F 2 187 ? 352.927 319.653 430.265 1.00 124.24 187 PHE F O 1
ATOM 20231 N N . GLU F 2 188 ? 353.816 320.209 432.214 1.00 126.79 188 GLU F N 1
ATOM 20232 C CA . GLU F 2 188 ? 355.045 319.446 431.958 1.00 126.79 188 GLU F CA 1
ATOM 20233 C C . GLU F 2 188 ? 355.585 318.821 433.237 1.00 126.79 188 GLU F C 1
ATOM 20234 O O . GLU F 2 188 ? 355.657 319.471 434.274 1.00 126.79 188 GLU F O 1
ATOM 20246 N N . ALA F 2 189 ? 355.944 317.543 433.164 1.00 120.82 189 ALA F N 1
ATOM 20247 C CA . ALA F 2 189 ? 356.244 316.737 434.334 1.00 120.82 189 ALA F CA 1
ATOM 20248 C C . ALA F 2 189 ? 357.559 317.127 435.012 1.00 120.82 189 ALA F C 1
ATOM 20249 O O . ALA F 2 189 ? 358.445 317.708 434.388 1.00 120.82 189 ALA F O 1
ATOM 20256 N N . ASN F 2 190 ? 357.703 316.762 436.285 1.00 119.87 190 ASN F N 1
ATOM 20257 C CA . ASN F 2 190 ? 358.887 317.083 437.073 1.00 119.87 190 ASN F CA 1
ATOM 20258 C C . ASN F 2 190 ? 359.356 315.954 438.004 1.00 119.87 190 ASN F C 1
ATOM 20259 O O . ASN F 2 190 ? 360.214 316.184 438.852 1.00 119.87 190 ASN F O 1
ATOM 20270 N N . GLY F 2 191 ? 358.827 314.740 437.862 1.00 116.55 191 GLY F N 1
ATOM 20271 C CA . GLY F 2 191 ? 359.274 313.574 438.622 1.00 116.55 191 GLY F CA 1
ATOM 20272 C C . GLY F 2 191 ? 358.629 312.287 438.126 1.00 116.55 191 GLY F C 1
ATOM 20273 O O . GLY F 2 191 ? 357.535 312.320 437.568 1.00 116.55 191 GLY F O 1
ATOM 20277 N N . ILE F 2 192 ? 359.313 311.163 438.301 1.00 118.49 192 ILE F N 1
ATOM 20278 C CA . ILE F 2 192 ? 358.917 309.863 437.760 1.00 118.49 192 ILE F CA 1
ATOM 20279 C C . ILE F 2 192 ? 358.767 308.858 438.895 1.00 118.49 192 ILE F C 1
ATOM 20280 O O . ILE F 2 192 ? 359.654 308.749 439.738 1.00 118.49 192 ILE F O 1
ATOM 20296 N N . ILE F 2 193 ? 357.692 308.079 438.895 1.00 119.13 193 ILE F N 1
ATOM 20297 C CA . ILE F 2 193 ? 357.451 307.035 439.895 1.00 119.13 193 ILE F CA 1
ATOM 20298 C C . ILE F 2 193 ? 357.336 305.696 439.182 1.00 119.13 193 ILE F C 1
ATOM 20299 O O . ILE F 2 193 ? 356.670 305.623 438.154 1.00 119.13 193 ILE F O 1
ATOM 20315 N N . ALA F 2 194 ? 357.948 304.630 439.693 1.00 119.41 194 ALA F N 1
ATOM 20316 C CA . ALA F 2 194 ? 357.937 303.347 438.999 1.00 119.41 194 ALA F CA 1
ATOM 20317 C C . ALA F 2 194 ? 358.032 302.131 439.916 1.00 119.41 194 ALA F C 1
ATOM 20318 O O . ALA F 2 194 ? 358.565 302.202 441.018 1.00 119.41 194 ALA F O 1
ATOM 20325 N N . GLY F 2 195 ? 357.584 300.985 439.415 1.00 121.92 195 GLY F N 1
ATOM 20326 C CA . GLY F 2 195 ? 357.907 299.688 440.006 1.00 121.92 195 GLY F CA 1
ATOM 20327 C C . GLY F 2 195 ? 359.332 299.248 439.683 1.00 121.92 195 GLY F C 1
ATOM 20328 O O . GLY F 2 195 ? 359.888 299.604 438.649 1.00 121.92 195 GLY F O 1
ATOM 20332 N N . ILE F 2 196 ? 359.937 298.442 440.551 1.00 122.73 196 ILE F N 1
ATOM 20333 C CA . ILE F 2 196 ? 361.333 298.007 440.414 1.00 122.73 196 ILE F CA 1
ATOM 20334 C C . ILE F 2 196 ? 361.625 297.254 439.111 1.00 122.73 196 ILE F C 1
ATOM 20335 O O . ILE F 2 196 ? 362.732 297.334 438.590 1.00 122.73 196 ILE F O 1
ATOM 20351 N N . GLY F 2 197 ? 360.623 296.608 438.517 1.00 122.83 197 GLY F N 1
ATOM 20352 C CA . GLY F 2 197 ? 360.730 295.955 437.212 1.00 122.83 197 GLY F CA 1
ATOM 20353 C C . GLY F 2 197 ? 361.177 296.882 436.077 1.00 122.83 197 GLY F C 1
ATOM 20354 O O . GLY F 2 197 ? 361.698 296.408 435.071 1.00 122.83 197 GLY F O 1
ATOM 20358 N N . LEU F 2 198 ? 361.055 298.204 436.239 1.00 124.31 198 LEU F N 1
ATOM 20359 C CA . LEU F 2 198 ? 361.573 299.160 435.267 1.00 124.31 198 LEU F CA 1
ATOM 20360 C C . LEU F 2 198 ? 363.083 299.024 435.060 1.00 124.31 198 LEU F C 1
ATOM 20361 O O . LEU F 2 198 ? 363.534 299.131 433.926 1.00 124.31 198 LEU F O 1
ATOM 20377 N N . LYS F 2 199 ? 363.871 298.762 436.112 1.00 125.83 199 LYS F N 1
ATOM 20378 C CA . LYS F 2 199 ? 365.342 298.791 436.044 1.00 125.83 199 LYS F CA 1
ATOM 20379 C C . LYS F 2 199 ? 365.881 297.947 434.898 1.00 125.83 199 LYS F C 1
ATOM 20380 O O . LYS F 2 199 ? 366.648 298.434 434.073 1.00 125.83 199 LYS F O 1
ATOM 20399 N N . GLY F 2 200 ? 365.441 296.694 434.809 1.00 132.15 200 GLY F N 1
ATOM 20400 C CA . GLY F 2 200 ? 365.883 295.776 433.760 1.00 132.15 200 GLY F CA 1
ATOM 20401 C C . GLY F 2 200 ? 365.514 296.268 432.365 1.00 132.15 200 GLY F C 1
ATOM 20402 O O . GLY F 2 200 ? 366.371 296.356 431.486 1.00 132.15 200 GLY F O 1
ATOM 20406 N N . LYS F 2 201 ? 364.260 296.677 432.173 1.00 127.42 201 LYS F N 1
ATOM 20407 C CA . LYS F 2 201 ? 363.783 297.180 430.882 1.00 127.42 201 LYS F CA 1
ATOM 20408 C C . LYS F 2 201 ? 364.505 298.453 430.462 1.00 127.42 201 LYS F C 1
ATOM 20409 O O . LYS F 2 201 ? 364.793 298.630 429.285 1.00 127.42 201 LYS F O 1
ATOM 20428 N N . LEU F 2 202 ? 364.885 299.292 431.419 1.00 124.07 202 LEU F N 1
ATOM 20429 C CA . LEU F 2 202 ? 365.668 300.489 431.166 1.00 124.07 202 LEU F CA 1
ATOM 20430 C C . LEU F 2 202 ? 367.096 300.133 430.741 1.00 124.07 202 LEU F C 1
ATOM 20431 O O . LEU F 2 202 ? 367.550 300.619 429.711 1.00 124.07 202 LEU F O 1
ATOM 20447 N N . ARG F 2 203 ? 367.792 299.216 431.428 1.00 124.66 203 ARG F N 1
ATOM 20448 C CA . ARG F 2 203 ? 369.107 298.736 430.945 1.00 124.66 203 ARG F CA 1
ATOM 20449 C C . ARG F 2 203 ? 369.032 298.127 429.545 1.00 124.66 203 ARG F C 1
ATOM 20450 O O . ARG F 2 203 ? 369.997 298.212 428.795 1.00 124.66 203 ARG F O 1
ATOM 20471 N N . GLY F 2 204 ? 367.891 297.558 429.167 1.00 131.79 204 GLY F N 1
ATOM 20472 C CA . GLY F 2 204 ? 367.628 297.003 427.836 1.00 131.79 204 GLY F CA 1
ATOM 20473 C C . GLY F 2 204 ? 367.490 298.022 426.692 1.00 131.79 204 GLY F C 1
ATOM 20474 O O . GLY F 2 204 ? 367.183 297.627 425.569 1.00 131.79 204 GLY F O 1
ATOM 20478 N N . ALA F 2 205 ? 367.689 299.320 426.926 1.00 126.91 205 ALA F N 1
ATOM 20479 C CA . ALA F 2 205 ? 367.596 300.369 425.914 1.00 126.91 205 ALA F CA 1
ATOM 20480 C C . ALA F 2 205 ? 368.753 300.339 424.895 1.00 126.91 205 ALA F C 1
ATOM 20481 O O . ALA F 2 205 ? 369.659 301.176 424.931 1.00 126.91 205 ALA F O 1
ATOM 20488 N N . ARG F 2 206 ? 368.740 299.369 423.977 1.00 125.23 206 ARG F N 1
ATOM 20489 C CA . ARG F 2 206 ? 369.826 299.141 423.017 1.00 125.23 206 ARG F CA 1
ATOM 20490 C C . ARG F 2 206 ? 369.462 299.446 421.568 1.00 125.23 206 ARG F C 1
ATOM 20491 O O . ARG F 2 206 ? 368.419 299.062 421.057 1.00 125.23 206 ARG F O 1
ATOM 20512 N N . ASP F 2 207 ? 370.390 300.140 420.928 1.00 130.06 207 ASP F N 1
ATOM 20513 C CA . ASP F 2 207 ? 370.531 300.402 419.499 1.00 130.06 207 ASP F CA 1
ATOM 20514 C C . ASP F 2 207 ? 370.499 299.100 418.692 1.00 130.06 207 ASP F C 1
ATOM 20515 O O . ASP F 2 207 ? 370.913 298.060 419.195 1.00 130.06 207 ASP F O 1
ATOM 20524 N N . ALA F 2 208 ? 370.062 299.136 417.435 1.00 128.39 208 ALA F N 1
ATOM 20525 C CA . ALA F 2 208 ? 370.051 297.957 416.569 1.00 128.39 208 ALA F CA 1
ATOM 20526 C C . ALA F 2 208 ? 371.403 297.216 416.483 1.00 128.39 208 ALA F C 1
ATOM 20527 O O . ALA F 2 208 ? 371.418 295.999 416.314 1.00 128.39 208 ALA F O 1
ATOM 20534 N N . ASN F 2 209 ? 372.534 297.905 416.635 1.00 126.37 209 ASN F N 1
ATOM 20535 C CA . ASN F 2 209 ? 373.868 297.299 416.661 1.00 126.37 209 ASN F CA 1
ATOM 20536 C C . ASN F 2 209 ? 374.345 296.851 418.048 1.00 126.37 209 ASN F C 1
ATOM 20537 O O . ASN F 2 209 ? 375.416 296.254 418.159 1.00 126.37 209 ASN F O 1
ATOM 20548 N N . GLY F 2 210 ? 373.579 297.132 419.102 1.00 125.54 210 GLY F N 1
ATOM 20549 C CA . GLY F 2 210 ? 373.849 296.691 420.471 1.00 125.54 210 GLY F CA 1
ATOM 20550 C C . GLY F 2 210 ? 374.316 297.775 421.444 1.00 125.54 210 GLY F C 1
ATOM 20551 O O . GLY F 2 210 ? 374.243 297.553 422.649 1.00 125.54 210 GLY F O 1
ATOM 20555 N N . GLN F 2 211 ? 374.748 298.945 420.973 1.00 119.05 211 GLN F N 1
ATOM 20556 C CA . GLN F 2 211 ? 375.120 300.081 421.833 1.00 119.05 211 GLN F CA 1
ATOM 20557 C C . GLN F 2 211 ? 373.926 300.643 422.617 1.00 119.05 211 GLN F C 1
ATOM 20558 O O . GLN F 2 211 ? 372.786 300.256 422.384 1.00 119.05 211 GLN F O 1
ATOM 20572 N N . LYS F 2 212 ? 374.144 301.569 423.549 1.00 120.34 212 LYS F N 1
ATOM 20573 C CA . LYS F 2 212 ? 373.056 302.231 424.285 1.00 120.34 212 LYS F CA 1
ATOM 20574 C C . LYS F 2 212 ? 372.327 303.258 423.417 1.00 120.34 212 LYS F C 1
ATOM 20575 O O . LYS F 2 212 ? 372.949 303.973 422.638 1.00 120.34 212 LYS F O 1
ATOM 20594 N N . ILE F 2 213 ? 371.016 303.376 423.575 1.00 123.56 213 ILE F N 1
ATOM 20595 C CA . ILE F 2 213 ? 370.245 304.511 423.050 1.00 123.56 213 ILE F CA 1
ATOM 20596 C C . ILE F 2 213 ? 370.536 305.764 423.881 1.00 123.56 213 ILE F C 1
ATOM 20597 O O . ILE F 2 213 ? 370.620 305.672 425.100 1.00 123.56 213 ILE F O 1
ATOM 20613 N N . ASP F 2 214 ? 370.641 306.932 423.248 1.00 125.80 214 ASP F N 1
ATOM 20614 C CA . ASP F 2 214 ? 370.727 308.251 423.901 1.00 125.80 214 ASP F CA 1
ATOM 20615 C C . ASP F 2 214 ? 371.670 308.314 425.125 1.00 125.80 214 ASP F C 1
ATOM 20616 O O . ASP F 2 214 ? 371.228 308.656 426.224 1.00 125.80 214 ASP F O 1
ATOM 20625 N N . PRO F 2 215 ? 372.961 307.974 424.997 1.00 116.51 215 PRO F N 1
ATOM 20626 C CA . PRO F 2 215 ? 373.767 307.498 426.122 1.00 116.51 215 PRO F CA 1
ATOM 20627 C C . PRO F 2 215 ? 373.833 308.414 427.345 1.00 116.51 215 PRO F C 1
ATOM 20628 O O . PRO F 2 215 ? 373.967 307.938 428.468 1.00 116.51 215 PRO F O 1
ATOM 20639 N N . THR F 2 216 ? 373.883 309.739 427.150 1.00 115.88 216 THR F N 1
ATOM 20640 C CA . THR F 2 216 ? 374.120 310.717 428.256 1.00 115.88 216 THR F CA 1
ATOM 20641 C C . THR F 2 216 ? 372.881 310.988 429.113 1.00 115.88 216 THR F C 1
ATOM 20642 O O . THR F 2 216 ? 373.072 311.353 430.290 1.00 115.88 216 THR F O 1
ATOM 20653 N N . ARG F 2 217 ? 371.673 310.800 428.588 1.00 123.37 217 ARG F N 1
ATOM 20654 C CA . ARG F 2 217 ? 370.426 311.206 429.296 1.00 123.37 217 ARG F CA 1
ATOM 20655 C C . ARG F 2 217 ? 370.223 310.438 430.608 1.00 123.37 217 ARG F C 1
ATOM 20656 O O . ARG F 2 217 ? 369.899 311.112 431.605 1.00 123.37 217 ARG F O 1
ATOM 20677 N N . VAL F 2 218 ? 370.471 309.126 430.650 1.00 130.30 218 VAL F N 1
ATOM 20678 C CA . VAL F 2 218 ? 370.169 308.293 431.862 1.00 130.30 218 VAL F CA 1
ATOM 20679 C C . VAL F 2 218 ? 371.323 308.352 432.879 1.00 130.30 218 VAL F C 1
ATOM 20680 O O . VAL F 2 218 ? 372.480 308.187 432.445 1.00 130.30 218 VAL F O 1
ATOM 20693 N N . GLY F 2 219 ? 371.038 308.604 434.175 1.00 135.25 219 GLY F N 1
ATOM 20694 C CA . GLY F 2 219 ? 372.056 308.546 435.223 1.00 135.25 219 GLY F CA 1
ATOM 20695 C C . GLY F 2 219 ? 372.548 307.122 435.473 1.00 135.25 219 GLY F C 1
ATOM 20696 O O . GLY F 2 219 ? 371.771 306.172 435.446 1.00 135.25 219 GLY F O 1
ATOM 20700 N N . ALA F 2 220 ? 373.842 306.957 435.732 1.00 135.46 220 ALA F N 1
ATOM 20701 C CA . ALA F 2 220 ? 374.488 305.646 435.816 1.00 135.46 220 ALA F CA 1
ATOM 20702 C C . ALA F 2 220 ? 373.966 304.755 436.958 1.00 135.46 220 ALA F C 1
ATOM 20703 O O . ALA F 2 220 ? 374.166 303.543 436.947 1.00 135.46 220 ALA F O 1
ATOM 20710 N N . ASP F 2 221 ? 373.299 305.343 437.943 1.00 139.81 221 ASP F N 1
ATOM 20711 C CA . ASP F 2 221 ? 372.667 304.685 439.084 1.00 139.81 221 ASP F CA 1
ATOM 20712 C C . ASP F 2 221 ? 371.156 304.467 438.892 1.00 139.81 221 ASP F C 1
ATOM 20713 O O . ASP F 2 221 ? 370.476 304.040 439.823 1.00 139.81 221 ASP F O 1
ATOM 20722 N N . LEU F 2 222 ? 370.603 304.782 437.718 1.00 132.55 222 LEU F N 1
ATOM 20723 C CA . LEU F 2 222 ? 369.171 304.736 437.420 1.00 132.55 222 LEU F CA 1
ATOM 20724 C C . LEU F 2 222 ? 368.311 305.597 438.366 1.00 132.55 222 LEU F C 1
ATOM 20725 O O . LEU F 2 222 ? 367.108 305.365 438.500 1.00 132.55 222 LEU F O 1
ATOM 20741 N N . LYS F 2 223 ? 368.893 306.599 439.031 1.00 134.14 223 LYS F N 1
ATOM 20742 C CA . LYS F 2 223 ? 368.169 307.502 439.935 1.00 134.14 223 LYS F CA 1
ATOM 20743 C C . LYS F 2 223 ? 367.546 308.716 439.240 1.00 134.14 223 LYS F C 1
ATOM 20744 O O . LYS F 2 223 ? 366.667 309.359 439.803 1.00 134.14 223 LYS F O 1
ATOM 20763 N N . SER F 2 224 ? 367.975 309.052 438.024 1.00 131.56 224 SER F N 1
ATOM 20764 C CA . SER F 2 224 ? 367.478 310.219 437.290 1.00 131.56 224 SER F CA 1
ATOM 20765 C C . SER F 2 224 ? 367.500 310.038 435.773 1.00 131.56 224 SER F C 1
ATOM 20766 O O . SER F 2 224 ? 368.332 309.311 435.232 1.00 131.56 224 SER F O 1
ATOM 20774 N N . ILE F 2 225 ? 366.581 310.715 435.085 1.00 128.05 225 ILE F N 1
ATOM 20775 C CA . ILE F 2 225 ? 366.392 310.672 433.628 1.00 128.05 225 ILE F CA 1
ATOM 20776 C C . ILE F 2 225 ? 366.140 312.085 433.132 1.00 128.05 225 ILE F C 1
ATOM 20777 O O . ILE F 2 225 ? 365.331 312.786 433.721 1.00 128.05 225 ILE F O 1
ATOM 20793 N N . ASP F 2 226 ? 366.790 312.532 432.063 1.00 126.19 226 ASP F N 1
ATOM 20794 C CA . ASP F 2 226 ? 366.671 313.911 431.567 1.00 126.19 226 ASP F CA 1
ATOM 20795 C C . ASP F 2 226 ? 366.938 314.986 432.652 1.00 126.19 226 ASP F C 1
ATOM 20796 O O . ASP F 2 226 ? 366.536 316.139 432.514 1.00 126.19 226 ASP F O 1
ATOM 20805 N N . GLY F 2 227 ? 367.582 314.633 433.766 1.00 125.66 227 GLY F N 1
ATOM 20806 C CA . GLY F 2 227 ? 367.704 315.486 434.952 1.00 125.66 227 GLY F CA 1
ATOM 20807 C C . GLY F 2 227 ? 366.474 315.524 435.877 1.00 125.66 227 GLY F C 1
ATOM 20808 O O . GLY F 2 227 ? 366.535 316.160 436.929 1.00 125.66 227 GLY F O 1
ATOM 20812 N N . LEU F 2 228 ? 365.374 314.840 435.556 1.00 125.41 228 LEU F N 1
ATOM 20813 C CA . LEU F 2 228 ? 364.266 314.598 436.483 1.00 125.41 228 LEU F CA 1
ATOM 20814 C C . LEU F 2 228 ? 364.628 313.488 437.477 1.00 125.41 228 LEU F C 1
ATOM 20815 O O . LEU F 2 228 ? 365.221 312.482 437.080 1.00 125.41 228 LEU F O 1
ATOM 20831 N N . PRO F 2 229 ? 364.231 313.594 438.749 1.00 122.82 229 PRO F N 1
ATOM 20832 C CA . PRO F 2 229 ? 364.390 312.520 439.713 1.00 122.82 229 PRO F CA 1
ATOM 20833 C C . PRO F 2 229 ? 363.426 311.364 439.436 1.00 122.82 229 PRO F C 1
ATOM 20834 O O . PRO F 2 229 ? 362.301 311.564 438.978 1.00 122.82 229 PRO F O 1
ATOM 20845 N N . VAL F 2 230 ? 363.845 310.155 439.789 1.00 122.57 230 VAL F N 1
ATOM 20846 C CA . VAL F 2 230 ? 363.029 308.935 439.753 1.00 122.57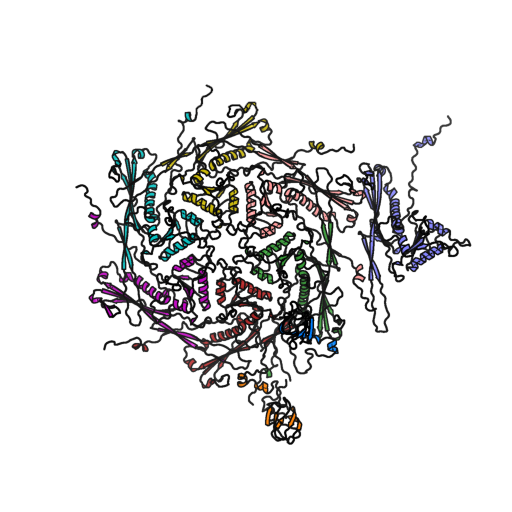 230 VAL F CA 1
ATOM 20847 C C . VAL F 2 230 ? 362.932 308.354 441.157 1.00 122.57 230 VAL F C 1
ATOM 20848 O O . VAL F 2 230 ? 363.868 308.485 441.940 1.00 122.57 230 VAL F O 1
ATOM 20861 N N . SER F 2 231 ? 361.835 307.688 441.502 1.00 121.46 231 SER F N 1
ATOM 20862 C CA . SER F 2 231 ? 361.699 306.989 442.783 1.00 121.46 231 SER F CA 1
ATOM 20863 C C . SER F 2 231 ? 360.945 305.667 442.654 1.00 121.46 231 SER F C 1
ATOM 20864 O O . SER F 2 231 ? 360.102 305.510 441.771 1.00 121.46 231 SER F O 1
ATOM 20872 N N . TYR F 2 232 ? 361.235 304.716 443.546 1.00 118.62 232 TYR F N 1
ATOM 20873 C CA . TYR F 2 232 ? 360.788 303.328 443.449 1.00 118.62 232 TYR F CA 1
ATOM 20874 C C . TYR F 2 232 ? 360.025 302.844 444.697 1.00 118.62 232 TYR F C 1
ATOM 20875 O O . TYR F 2 232 ? 360.430 301.870 445.334 1.00 118.62 232 TYR F O 1
ATOM 20893 N N . PRO F 2 233 ? 358.945 303.519 445.112 1.00 123.33 233 PRO F N 1
ATOM 20894 C CA . PRO F 2 233 ? 358.116 303.094 446.231 1.00 123.33 233 PRO F CA 1
ATOM 20895 C C . PRO F 2 233 ? 357.199 301.932 445.845 1.00 123.33 233 PRO F C 1
ATOM 20896 O O . PRO F 2 233 ? 357.211 301.462 444.707 1.00 123.33 233 PRO F O 1
ATOM 20907 N N . MET F 2 234 ? 356.325 301.523 446.761 1.00 126.27 234 MET F N 1
ATOM 20908 C CA . MET F 2 234 ? 355.267 300.537 446.529 1.00 126.27 234 MET F CA 1
ATOM 20909 C C . MET F 2 234 ? 355.819 299.148 446.219 1.00 126.27 234 MET F C 1
ATOM 20910 O O . MET F 2 234 ? 355.325 298.427 445.351 1.00 126.27 234 MET F O 1
ATOM 20924 N N . ARG F 2 235 ? 356.871 298.755 446.932 1.00 124.30 235 ARG F N 1
ATOM 20925 C CA . ARG F 2 235 ? 357.539 297.474 446.723 1.00 124.30 235 ARG F CA 1
ATOM 20926 C C . ARG F 2 235 ? 356.553 296.318 446.843 1.00 124.30 235 ARG F C 1
ATOM 20927 O O . ARG F 2 235 ? 355.738 296.269 447.758 1.00 124.30 235 ARG F O 1
ATOM 20948 N N . GLY F 2 236 ? 356.583 295.419 445.867 1.00 130.57 236 GLY F N 1
ATOM 20949 C CA . GLY F 2 236 ? 355.657 294.293 445.736 1.00 130.57 236 GLY F CA 1
ATOM 20950 C C . GLY F 2 236 ? 354.203 294.623 445.375 1.00 130.57 236 GLY F C 1
ATOM 20951 O O . GLY F 2 236 ? 353.424 293.696 445.164 1.00 130.57 236 GLY F O 1
ATOM 20955 N N . LEU F 2 237 ? 353.797 295.892 445.296 1.00 123.70 237 LEU F N 1
ATOM 20956 C CA . LEU F 2 237 ? 352.385 296.258 445.160 1.00 123.70 237 LEU F CA 1
ATOM 20957 C C . LEU F 2 237 ? 351.910 296.481 443.713 1.00 123.70 237 LEU F C 1
ATOM 20958 O O . LEU F 2 237 ? 350.740 296.259 443.424 1.00 123.70 237 LEU F O 1
ATOM 20974 N N . TRP F 2 238 ? 352.776 296.919 442.802 1.00 119.60 238 TRP F N 1
ATOM 20975 C CA . TRP F 2 238 ? 352.391 297.310 441.441 1.00 119.60 238 TRP F CA 1
ATOM 20976 C C . TRP F 2 238 ? 351.690 296.183 440.668 1.00 119.60 238 TRP F C 1
ATOM 20977 O O . TRP F 2 238 ? 352.244 295.086 440.598 1.00 119.60 238 TRP F O 1
ATOM 20998 N N . PRO F 2 239 ? 350.542 296.413 440.015 1.00 114.88 239 PRO F N 1
ATOM 20999 C CA . PRO F 2 239 ? 349.887 295.415 439.177 1.00 114.88 239 PRO F CA 1
ATOM 21000 C C . PRO F 2 239 ? 350.797 294.974 438.031 1.00 114.88 239 PRO F C 1
ATOM 21001 O O . PRO F 2 239 ? 351.041 295.733 437.095 1.00 114.88 239 PRO F O 1
ATOM 21012 N N . SER F 2 240 ? 351.326 293.755 438.136 1.00 122.90 240 SER F N 1
ATOM 21013 C CA . SER F 2 240 ? 352.447 293.262 437.318 1.00 122.90 240 SER F CA 1
ATOM 21014 C C . SER F 2 240 ? 352.208 291.883 436.702 1.00 122.90 240 SER F C 1
ATOM 21015 O O . SER F 2 240 ? 353.109 291.317 436.089 1.00 122.90 240 SER F O 1
ATOM 21023 N N . ALA F 2 241 ? 351.006 291.334 436.845 1.00 126.22 241 ALA F N 1
ATOM 21024 C CA . ALA F 2 241 ? 350.584 290.107 436.186 1.00 126.22 241 ALA F CA 1
ATOM 21025 C C . ALA F 2 241 ? 349.080 290.152 435.899 1.00 126.22 241 ALA F C 1
ATOM 21026 O O . ALA F 2 241 ? 348.305 290.720 436.671 1.00 126.22 241 ALA F O 1
ATOM 21033 N N . GLY F 2 242 ? 348.670 289.523 434.803 1.00 133.03 242 GLY F N 1
ATOM 21034 C CA . GLY F 2 242 ? 347.295 289.533 434.319 1.00 133.03 242 GLY F CA 1
ATOM 21035 C C . GLY F 2 242 ? 347.231 289.366 432.804 1.00 133.03 242 GLY F C 1
ATOM 21036 O O . GLY F 2 242 ? 348.167 288.854 432.186 1.00 133.03 242 GLY F O 1
ATOM 21040 N N . GLY F 2 243 ? 346.125 289.784 432.201 1.00 138.15 243 GLY F N 1
ATOM 21041 C CA . GLY F 2 243 ? 345.955 289.780 430.748 1.00 138.15 243 GLY F CA 1
ATOM 21042 C C . GLY F 2 243 ? 346.776 290.855 430.034 1.00 138.15 243 GLY F C 1
ATOM 21043 O O . GLY F 2 243 ? 347.642 291.512 430.612 1.00 138.15 243 GLY F O 1
ATOM 21047 N N . ALA F 2 244 ? 346.484 291.072 428.757 1.00 140.63 244 ALA F N 1
ATOM 21048 C CA . ALA F 2 244 ? 347.018 292.218 428.033 1.00 140.63 244 ALA F CA 1
ATOM 21049 C C . ALA F 2 244 ? 346.423 293.524 428.578 1.00 140.63 244 ALA F C 1
ATOM 21050 O O . ALA F 2 244 ? 345.216 293.624 428.800 1.00 140.63 244 ALA F O 1
ATOM 21057 N N . GLY F 2 245 ? 347.253 294.544 428.765 1.00 133.45 245 GLY F N 1
ATOM 21058 C CA . GLY F 2 245 ? 346.832 295.887 429.164 1.00 133.45 245 GLY F CA 1
ATOM 21059 C C . GLY F 2 245 ? 346.400 296.034 430.626 1.00 133.45 245 GLY F C 1
ATOM 21060 O O . GLY F 2 245 ? 345.949 297.113 431.011 1.00 133.45 245 GLY F O 1
ATOM 21064 N N . THR F 2 246 ? 346.488 294.994 431.453 1.00 132.94 246 THR F N 1
ATOM 21065 C CA . THR F 2 246 ? 346.099 295.076 432.866 1.00 132.94 246 THR F CA 1
ATOM 21066 C C . THR F 2 246 ? 347.189 295.632 433.772 1.00 132.94 246 THR F C 1
ATOM 21067 O O . THR F 2 246 ? 346.909 295.923 434.929 1.00 132.94 246 THR F O 1
ATOM 21078 N N . ASN F 2 247 ? 348.421 295.775 433.299 1.00 125.60 247 ASN F N 1
ATOM 21079 C CA . ASN F 2 247 ? 349.578 295.997 434.155 1.00 125.60 247 ASN F CA 1
ATOM 21080 C C . ASN F 2 247 ? 350.160 297.390 433.941 1.00 125.60 247 ASN F C 1
ATOM 21081 O O . ASN F 2 247 ? 350.013 297.985 432.877 1.00 125.60 247 ASN F O 1
ATOM 21092 N N . VAL F 2 248 ? 350.824 297.938 434.951 1.00 121.85 248 VAL F N 1
ATOM 21093 C CA . VAL F 2 248 ? 351.356 299.303 434.902 1.00 121.85 248 VAL F CA 1
ATOM 21094 C C . VAL F 2 248 ? 352.770 299.342 435.437 1.00 121.85 248 VAL F C 1
ATOM 21095 O O . VAL F 2 248 ? 353.053 298.752 436.472 1.00 121.85 248 VAL F O 1
ATOM 21108 N N . ARG F 2 249 ? 353.670 300.028 434.730 1.00 125.13 249 ARG F N 1
ATOM 21109 C CA . ARG F 2 249 ? 355.103 300.016 435.034 1.00 125.13 249 ARG F CA 1
ATOM 21110 C C . ARG F 2 249 ? 355.613 301.317 435.634 1.00 125.13 249 ARG F C 1
ATOM 21111 O O . ARG F 2 249 ? 356.435 301.279 436.544 1.00 125.13 249 ARG F O 1
ATOM 21132 N N . ALA F 2 250 ? 355.130 302.463 435.160 1.00 121.89 250 ALA F N 1
ATOM 21133 C CA . ALA F 2 250 ? 355.560 303.767 435.658 1.00 121.89 250 ALA F CA 1
ATOM 21134 C C . ALA F 2 250 ? 354.545 304.888 435.417 1.00 121.89 250 ALA F C 1
ATOM 21135 O O . ALA F 2 250 ? 353.709 304.800 434.518 1.00 121.89 250 ALA F O 1
ATOM 21142 N N . LEU F 2 251 ? 354.666 305.961 436.196 1.00 118.94 251 LEU F N 1
ATOM 21143 C CA . LEU F 2 251 ? 353.834 307.159 436.162 1.00 118.94 251 LEU F CA 1
ATOM 21144 C C . LEU F 2 251 ? 354.693 308.414 435.994 1.00 118.94 251 LEU F C 1
ATOM 21145 O O . LEU F 2 251 ? 355.804 308.489 436.517 1.00 118.94 251 LEU F O 1
ATOM 21161 N N . VAL F 2 252 ? 354.150 309.420 435.311 1.00 118.08 252 VAL F N 1
ATOM 21162 C CA . VAL F 2 252 ? 354.829 310.678 434.983 1.00 118.08 252 VAL F CA 1
ATOM 21163 C C . VAL F 2 252 ? 353.863 311.841 435.172 1.00 118.08 252 VAL F C 1
ATOM 21164 O O . VAL F 2 252 ? 352.738 311.757 434.690 1.00 118.08 252 VAL F O 1
ATOM 21177 N N . GLY F 2 253 ? 354.264 312.939 435.813 1.00 117.92 253 GLY F N 1
ATOM 21178 C CA . GLY F 2 253 ? 353.375 314.087 436.046 1.00 117.92 253 GLY F CA 1
ATOM 21179 C C . GLY F 2 253 ? 354.065 315.262 436.736 1.00 117.92 253 GLY F C 1
ATOM 21180 O O . GLY F 2 253 ? 355.269 315.197 436.986 1.00 117.92 253 GLY F O 1
ATOM 21184 N N . ASP F 2 254 ? 353.340 316.348 437.025 1.00 120.28 254 ASP F N 1
ATOM 21185 C CA . ASP F 2 254 ? 353.871 317.476 437.802 1.00 120.28 254 ASP F CA 1
ATOM 21186 C C . ASP F 2 254 ? 353.276 317.548 439.204 1.00 120.28 254 ASP F C 1
ATOM 21187 O O . ASP F 2 254 ? 352.245 318.151 439.483 1.00 120.28 254 ASP F O 1
ATOM 21196 N N . TRP F 2 255 ? 353.962 316.904 440.132 1.00 120.37 255 TRP F N 1
ATOM 21197 C CA . TRP F 2 255 ? 353.406 316.572 441.433 1.00 120.37 255 TRP F CA 1
ATOM 21198 C C . TRP F 2 255 ? 353.022 317.788 442.277 1.00 120.37 255 TRP F C 1
ATOM 21199 O O . TRP F 2 255 ? 352.160 317.677 443.140 1.00 120.37 255 TRP F O 1
ATOM 21220 N N . SER F 2 256 ? 353.558 318.971 441.983 1.00 115.16 256 SER F N 1
ATOM 21221 C CA . SER F 2 256 ? 353.191 320.233 442.633 1.00 115.16 256 SER F CA 1
ATOM 21222 C C . SER F 2 256 ? 351.699 320.563 442.582 1.00 115.16 256 SER F C 1
ATOM 21223 O O . SER F 2 256 ? 351.215 321.323 443.422 1.00 115.16 256 SER F O 1
ATOM 21231 N N . GLN F 2 257 ? 350.946 320.012 441.634 1.00 117.21 257 GLN F N 1
ATOM 21232 C CA . GLN F 2 257 ? 349.508 320.241 441.551 1.00 117.21 257 GLN F CA 1
ATOM 21233 C C . GLN F 2 257 ? 348.687 319.389 442.519 1.00 117.21 257 GLN F C 1
ATOM 21234 O O . GLN F 2 257 ? 347.519 319.685 442.742 1.00 117.21 257 GLN F O 1
ATOM 21248 N N . PHE F 2 258 ? 349.266 318.358 443.124 1.00 118.97 258 PHE F N 1
ATOM 21249 C CA . PHE F 2 258 ? 348.552 317.475 444.032 1.00 118.97 258 PHE F CA 1
ATOM 21250 C C . PHE F 2 258 ? 348.817 317.883 445.472 1.00 118.97 258 PHE F C 1
ATOM 21251 O O . PHE F 2 258 ? 349.969 318.046 445.870 1.00 118.97 258 PHE F O 1
ATOM 21268 N N . VAL F 2 259 ? 347.761 318.011 446.269 1.00 120.44 259 VAL F N 1
ATOM 21269 C CA . VAL F 2 259 ? 347.864 318.415 447.671 1.00 120.44 259 VAL F CA 1
ATOM 21270 C C . VAL F 2 259 ? 347.335 317.343 448.594 1.00 120.44 259 VAL F C 1
ATOM 21271 O O . VAL F 2 259 ? 346.380 316.639 448.269 1.00 120.44 259 VAL F O 1
ATOM 21284 N N . VAL F 2 260 ? 347.944 317.240 449.768 1.00 120.98 260 VAL F N 1
ATOM 21285 C CA . VAL F 2 260 ? 347.542 316.314 450.821 1.00 120.98 260 VAL F CA 1
ATOM 21286 C C . VAL F 2 260 ? 347.509 317.029 452.158 1.00 120.98 260 VAL F C 1
ATOM 21287 O O . VAL F 2 260 ? 348.417 317.789 452.489 1.00 120.98 260 VAL F O 1
ATOM 21300 N N . GLY F 2 261 ? 346.459 316.784 452.929 1.00 122.52 261 GLY F N 1
ATOM 21301 C CA . GLY F 2 261 ? 346.289 317.320 454.271 1.00 122.52 261 GLY F CA 1
ATOM 21302 C C . GLY F 2 261 ? 346.288 316.214 455.310 1.00 122.52 261 GLY F C 1
ATOM 21303 O O . GLY F 2 261 ? 345.719 315.147 455.089 1.00 122.52 261 GLY F O 1
ATOM 21307 N N . VAL F 2 262 ? 346.906 316.473 456.456 1.00 122.45 262 VAL F N 1
ATOM 21308 C CA . VAL F 2 262 ? 346.874 315.594 457.622 1.00 122.45 262 VAL F CA 1
ATOM 21309 C C . VAL F 2 262 ? 346.270 316.336 458.801 1.00 122.45 262 VAL F C 1
ATOM 21310 O O . VAL F 2 262 ? 346.789 317.360 459.233 1.00 122.45 262 VAL F O 1
ATOM 21323 N N . ARG F 2 263 ? 345.149 315.836 459.322 1.00 122.85 263 ARG F N 1
ATOM 21324 C CA . ARG F 2 263 ? 344.409 316.493 460.406 1.00 122.85 263 ARG F CA 1
ATOM 21325 C C . ARG F 2 263 ? 344.881 316.055 461.786 1.00 122.85 263 ARG F C 1
ATOM 21326 O O . ARG F 2 263 ? 344.823 316.859 462.711 1.00 122.85 263 ARG F O 1
ATOM 21347 N N . GLN F 2 264 ? 345.359 314.819 461.923 1.00 125.47 264 GLN F N 1
ATOM 21348 C CA . GLN F 2 264 ? 346.249 314.419 463.016 1.00 125.47 264 GLN F CA 1
ATOM 21349 C C . GLN F 2 264 ? 347.148 313.266 462.592 1.00 125.47 264 GLN F C 1
ATOM 21350 O O . GLN F 2 264 ? 346.733 312.407 461.817 1.00 125.47 264 GLN F O 1
ATOM 21364 N N . ASP F 2 265 ? 348.353 313.245 463.144 1.00 131.45 265 ASP F N 1
ATOM 21365 C CA . ASP F 2 265 ? 349.388 312.244 462.908 1.00 131.45 265 ASP F CA 1
ATOM 21366 C C . ASP F 2 265 ? 349.048 310.874 463.504 1.00 131.45 265 ASP F C 1
ATOM 21367 O O . ASP F 2 265 ? 347.997 310.679 464.118 1.00 131.45 265 ASP F O 1
ATOM 21376 N N . ILE F 2 266 ? 349.962 309.913 463.344 1.00 126.34 266 ILE F N 1
ATOM 21377 C CA . ILE F 2 266 ? 349.851 308.608 463.985 1.00 126.34 266 ILE F CA 1
ATOM 21378 C C . ILE F 2 266 ? 349.697 308.812 465.487 1.00 126.34 266 ILE F C 1
ATOM 21379 O O . ILE F 2 266 ? 350.576 309.356 466.152 1.00 126.34 266 ILE F O 1
ATOM 21395 N N . THR F 2 267 ? 348.561 308.391 466.013 1.00 127.71 267 THR F N 1
ATOM 21396 C CA . THR F 2 267 ? 348.139 308.607 467.397 1.00 127.71 267 THR F CA 1
ATOM 21397 C C . THR F 2 267 ? 347.748 307.283 468.018 1.00 127.71 267 THR F C 1
ATOM 21398 O O . THR F 2 267 ? 347.289 306.380 467.324 1.00 127.71 267 THR F O 1
ATOM 21409 N N . LEU F 2 268 ? 348.004 307.149 469.315 1.00 122.09 268 LEU F N 1
ATOM 21410 C CA . LEU F 2 268 ? 348.172 305.862 469.978 1.00 122.09 268 LEU F CA 1
ATOM 21411 C C . LEU F 2 268 ? 347.458 305.821 471.330 1.00 122.09 268 LEU F C 1
ATOM 21412 O O . LEU F 2 268 ? 347.487 306.801 472.073 1.00 122.09 268 LEU F O 1
ATOM 21428 N N . LYS F 2 269 ? 346.882 304.673 471.689 1.00 120.87 269 LYS F N 1
ATOM 21429 C CA . LYS F 2 269 ? 346.385 304.398 473.043 1.00 120.87 269 LYS F CA 1
ATOM 21430 C C . LYS F 2 269 ? 346.582 302.932 473.392 1.00 120.87 269 LYS F C 1
ATOM 21431 O O . LYS F 2 269 ? 346.635 302.093 472.500 1.00 120.87 269 LYS F O 1
ATOM 21450 N N . VAL F 2 270 ? 346.667 302.618 474.678 1.00 120.18 270 VAL F N 1
ATOM 21451 C CA . VAL F 2 270 ? 346.810 301.254 475.201 1.00 120.18 270 VAL F CA 1
ATOM 21452 C C . VAL F 2 270 ? 345.562 300.846 475.974 1.00 120.18 270 VAL F C 1
ATOM 21453 O O . VAL F 2 270 ? 344.951 301.675 476.639 1.00 120.18 270 VAL F O 1
ATOM 21466 N N . LEU F 2 271 ? 345.158 299.585 475.860 1.00 126.58 271 LEU F N 1
ATOM 21467 C CA . LEU F 2 271 ? 343.895 299.060 476.361 1.00 126.58 271 LEU F CA 1
ATOM 21468 C C . LEU F 2 271 ? 344.091 297.809 477.213 1.00 126.58 271 LEU F C 1
ATOM 21469 O O . LEU F 2 271 ? 344.741 296.854 476.800 1.00 126.58 271 LEU F O 1
ATOM 21485 N N . ASP F 2 272 ? 343.386 297.752 478.334 1.00 130.25 272 ASP F N 1
ATOM 21486 C CA . ASP F 2 272 ? 343.095 296.527 479.092 1.00 130.25 272 ASP F CA 1
ATOM 21487 C C . ASP F 2 272 ? 341.760 296.644 479.851 1.00 130.25 272 ASP F C 1
ATOM 21488 O O . ASP F 2 272 ? 341.516 295.988 480.859 1.00 130.25 272 ASP F O 1
ATOM 21497 N N . GLN F 2 273 ? 340.877 297.506 479.358 1.00 133.30 273 GLN F N 1
ATOM 21498 C CA . GLN F 2 273 ? 339.577 297.854 479.925 1.00 133.30 273 GLN F CA 1
ATOM 21499 C C . GLN F 2 273 ? 338.582 297.979 478.766 1.00 133.30 273 GLN F C 1
ATOM 21500 O O . GLN F 2 273 ? 338.070 299.058 478.465 1.00 133.30 273 GLN F O 1
ATOM 21514 N N . ALA F 2 274 ? 338.391 296.887 478.034 1.00 129.70 274 ALA F N 1
ATOM 21515 C CA . ALA F 2 274 ? 337.633 296.897 476.794 1.00 129.70 274 ALA F CA 1
ATOM 21516 C C . ALA F 2 274 ? 337.087 295.522 476.436 1.00 129.70 274 ALA F C 1
ATOM 21517 O O . ALA F 2 274 ? 337.580 294.491 476.896 1.00 129.70 274 ALA F O 1
ATOM 21524 N N . VAL F 2 275 ? 336.116 295.522 475.533 1.00 126.88 275 VAL F N 1
ATOM 21525 C CA . VAL F 2 275 ? 335.565 294.339 474.882 1.00 126.88 275 VAL F CA 1
ATOM 21526 C C . VAL F 2 275 ? 335.573 294.553 473.375 1.00 126.88 275 VAL F C 1
ATOM 21527 O O . VAL F 2 275 ? 335.311 295.657 472.905 1.00 126.88 275 VAL F O 1
ATOM 21540 N N . ILE F 2 276 ? 335.898 293.518 472.609 1.00 124.93 276 ILE F N 1
ATOM 21541 C CA . ILE F 2 276 ? 335.920 293.539 471.145 1.00 124.93 276 ILE F CA 1
ATOM 21542 C C . ILE F 2 276 ? 334.707 292.780 470.619 1.00 124.93 276 ILE F C 1
ATOM 21543 O O . ILE F 2 276 ? 334.377 291.720 471.151 1.00 124.93 276 ILE F O 1
ATOM 21559 N N . GLN F 2 277 ? 334.061 293.277 469.569 1.00 128.89 277 GLN F N 1
ATOM 21560 C CA . GLN F 2 277 ? 332.928 292.617 468.919 1.00 128.89 277 GLN F CA 1
ATOM 21561 C C . GLN F 2 277 ? 333.182 292.399 467.437 1.00 128.89 277 GLN F C 1
ATOM 21562 O O . GLN F 2 277 ? 333.777 293.245 466.778 1.00 128.89 277 GLN F O 1
ATOM 21576 N N . ASP F 2 278 ? 332.697 291.291 466.890 1.00 134.49 278 ASP F N 1
ATOM 21577 C CA . ASP F 2 278 ? 332.667 291.105 465.440 1.00 134.49 278 ASP F CA 1
ATOM 21578 C C . ASP F 2 278 ? 331.448 291.810 464.823 1.00 134.49 278 ASP F C 1
ATOM 21579 O O . ASP F 2 278 ? 330.604 292.368 465.525 1.00 134.49 278 ASP F O 1
ATOM 21588 N N . ASN F 2 279 ? 331.332 291.798 463.497 1.00 134.34 279 ASN F N 1
ATOM 21589 C CA . ASN F 2 279 ? 330.293 292.546 462.790 1.00 134.34 279 ASN F CA 1
ATOM 21590 C C . ASN F 2 279 ? 328.854 292.121 463.124 1.00 134.34 279 ASN F C 1
ATOM 21591 O O . ASN F 2 279 ? 327.931 292.891 462.874 1.00 134.34 279 ASN F O 1
ATOM 21602 N N . THR F 2 280 ? 328.626 290.943 463.708 1.00 134.47 280 THR F N 1
ATOM 21603 C CA . THR F 2 280 ? 327.291 290.516 464.153 1.00 134.47 280 THR F CA 1
ATOM 21604 C C . THR F 2 280 ? 326.849 291.229 465.424 1.00 134.47 280 THR F C 1
ATOM 21605 O O . THR F 2 280 ? 325.688 291.148 465.813 1.00 134.47 280 THR F O 1
ATOM 21616 N N . GLY F 2 281 ? 327.780 291.879 466.118 1.00 135.48 281 GLY F N 1
ATOM 21617 C CA . GLY F 2 281 ? 327.584 292.433 467.451 1.00 135.48 281 GLY F CA 1
ATOM 21618 C C . GLY F 2 281 ? 327.916 291.464 468.583 1.00 135.48 281 GLY F C 1
ATOM 21619 O O . GLY F 2 281 ? 327.954 291.890 469.736 1.00 135.48 281 GLY F O 1
ATOM 21623 N N . ALA F 2 282 ? 328.205 290.193 468.306 1.00 131.11 282 ALA F N 1
ATOM 21624 C CA . ALA F 2 282 ? 328.677 289.277 469.336 1.00 131.11 282 ALA F CA 1
ATOM 21625 C C . ALA F 2 282 ? 330.060 289.679 469.867 1.00 131.11 282 ALA F C 1
ATOM 21626 O O . ALA F 2 282 ? 330.941 290.074 469.103 1.00 131.11 282 ALA F O 1
ATOM 21633 N N . ILE F 2 283 ? 330.270 289.561 471.175 1.00 129.63 283 ILE F N 1
ATOM 21634 C CA . ILE F 2 283 ? 331.583 289.776 471.791 1.00 129.63 283 ILE F CA 1
ATOM 21635 C C . ILE F 2 283 ? 332.522 288.623 471.455 1.00 129.63 283 ILE F C 1
ATOM 21636 O O . ILE F 2 283 ? 332.101 287.472 471.388 1.00 129.63 283 ILE F O 1
ATOM 21652 N N . ILE F 2 284 ? 333.799 288.928 471.252 1.00 126.58 284 ILE F N 1
ATOM 21653 C CA . ILE F 2 284 ? 334.806 287.962 470.807 1.00 126.58 284 ILE F CA 1
ATOM 21654 C C . ILE F 2 284 ? 336.080 287.973 471.655 1.00 126.58 284 ILE F C 1
ATOM 21655 O O . ILE F 2 284 ? 336.706 286.929 471.800 1.00 126.58 284 ILE F O 1
ATOM 21671 N N . TYR F 2 285 ? 336.411 289.089 472.304 1.00 124.33 285 TYR F N 1
ATOM 21672 C CA . TYR F 2 285 ? 337.440 289.152 473.345 1.00 124.33 285 TYR F CA 1
ATOM 21673 C C . TYR F 2 285 ? 337.067 290.157 474.425 1.00 124.33 285 TYR F C 1
ATOM 21674 O O . TYR F 2 285 ? 336.510 291.204 474.117 1.00 124.33 285 TYR F O 1
ATOM 21692 N N . ASN F 2 286 ? 337.452 289.898 475.666 1.00 129.19 286 ASN F N 1
ATOM 21693 C CA . ASN F 2 286 ? 337.286 290.798 476.797 1.00 129.19 286 ASN F CA 1
ATOM 21694 C C . ASN F 2 286 ? 338.623 290.919 477.509 1.00 129.19 286 ASN F C 1
ATOM 21695 O O . ASN F 2 286 ? 339.052 290.005 478.209 1.00 129.19 286 ASN F O 1
ATOM 21706 N N . LEU F 2 287 ? 339.304 292.040 477.304 1.00 129.73 287 LEU F N 1
ATOM 21707 C CA . LEU F 2 287 ? 340.703 292.180 477.686 1.00 129.73 287 LEU F CA 1
ATOM 21708 C C . LEU F 2 287 ? 340.914 292.027 479.195 1.00 129.73 287 LEU F C 1
ATOM 21709 O O . LEU F 2 287 ? 341.864 291.386 479.636 1.00 129.73 287 LEU F O 1
ATOM 21725 N N . ALA F 2 288 ? 339.983 292.548 479.989 1.00 130.21 288 ALA F N 1
ATOM 21726 C CA . ALA F 2 288 ? 340.071 292.485 481.435 1.00 130.21 288 ALA F CA 1
ATOM 21727 C C . ALA F 2 288 ? 339.828 291.074 481.964 1.00 130.21 288 ALA F C 1
ATOM 21728 O O . ALA F 2 288 ? 340.639 290.569 482.736 1.00 130.21 288 ALA F O 1
ATOM 21735 N N . GLN F 2 289 ? 338.736 290.422 481.559 1.00 129.89 289 GLN F N 1
ATOM 21736 C CA . GLN F 2 289 ? 338.382 289.108 482.095 1.00 129.89 289 GLN F CA 1
ATOM 21737 C C . GLN F 2 289 ? 339.291 287.996 481.559 1.00 129.89 289 GLN F C 1
ATOM 21738 O O . GLN F 2 289 ? 339.454 286.981 482.229 1.00 129.89 289 GLN F O 1
ATOM 21752 N N . GLN F 2 290 ? 339.912 288.167 480.389 1.00 126.92 290 GLN F N 1
ATOM 21753 C CA . GLN F 2 290 ? 340.752 287.143 479.760 1.00 126.92 290 GLN F CA 1
ATOM 21754 C C . GLN F 2 290 ? 342.262 287.382 479.891 1.00 126.92 290 GLN F C 1
ATOM 21755 O O . GLN F 2 290 ? 343.040 286.658 479.280 1.00 126.92 290 GLN F O 1
ATOM 21769 N N . ASP F 2 291 ? 342.710 288.360 480.677 1.00 124.56 291 ASP F N 1
ATOM 21770 C CA . ASP F 2 291 ? 344.133 288.658 480.871 1.00 124.56 291 ASP F CA 1
ATOM 21771 C C . ASP F 2 291 ? 344.866 288.972 479.553 1.00 124.56 291 ASP F C 1
ATOM 21772 O O . ASP F 2 291 ? 345.889 288.372 479.215 1.00 124.56 291 ASP F O 1
ATOM 21781 N N . MET F 2 292 ? 344.321 289.911 478.781 1.00 126.57 292 MET F N 1
ATOM 21782 C CA . MET F 2 292 ? 344.898 290.393 477.528 1.00 126.57 292 MET F CA 1
ATOM 21783 C C . MET F 2 292 ? 345.083 291.902 477.551 1.00 126.57 292 MET F C 1
ATOM 21784 O O . MET F 2 292 ? 344.388 292.629 478.253 1.00 126.57 292 MET F O 1
ATOM 21798 N N . THR F 2 293 ? 345.984 292.379 476.708 1.00 125.66 293 THR F N 1
ATOM 21799 C CA . THR F 2 293 ? 346.280 293.788 476.481 1.00 125.66 293 THR F CA 1
ATOM 21800 C C . THR F 2 293 ? 346.174 294.069 474.999 1.00 125.66 293 THR F C 1
ATOM 21801 O O . THR F 2 293 ? 346.433 293.185 474.190 1.00 125.66 293 THR F O 1
ATOM 21812 N N . ALA F 2 294 ? 345.816 295.282 474.604 1.00 123.80 294 ALA F N 1
ATOM 21813 C CA . ALA F 2 294 ? 345.824 295.654 473.200 1.00 123.80 294 ALA F CA 1
ATOM 21814 C C . ALA F 2 294 ? 346.280 297.092 472.981 1.00 123.80 294 ALA F C 1
ATOM 21815 O O . ALA F 2 294 ? 346.179 297.932 473.867 1.00 123.80 294 ALA F O 1
ATOM 21822 N N . LEU F 2 295 ? 346.762 297.381 471.782 1.00 120.59 295 LEU F N 1
ATOM 21823 C CA . LEU F 2 295 ? 347.193 298.704 471.357 1.00 120.59 295 LEU F CA 1
ATOM 21824 C C . LEU F 2 295 ? 346.293 299.195 470.227 1.00 120.59 295 LEU F C 1
ATOM 21825 O O . LEU F 2 295 ? 345.962 298.412 469.340 1.00 120.59 295 LEU F O 1
ATOM 21841 N N . ARG F 2 296 ? 345.905 300.470 470.244 1.00 122.12 296 ARG F N 1
ATOM 21842 C CA . ARG F 2 296 ? 345.055 301.106 469.229 1.00 122.12 296 ARG F CA 1
ATOM 21843 C C . ARG F 2 296 ? 345.795 302.233 468.530 1.00 122.12 296 ARG F C 1
ATOM 21844 O O . ARG F 2 296 ? 346.407 303.054 469.206 1.00 122.12 296 ARG F O 1
ATOM 21865 N N . LEU F 2 297 ? 345.710 302.304 467.205 1.00 120.41 297 LEU F N 1
ATOM 21866 C CA . LEU F 2 297 ? 346.303 303.370 466.396 1.00 120.41 297 LEU F CA 1
ATOM 21867 C C . LEU F 2 297 ? 345.257 304.078 465.531 1.00 120.41 297 LEU F C 1
ATOM 21868 O O . LEU F 2 297 ? 344.336 303.435 465.034 1.00 120.41 297 LEU F O 1
ATOM 21884 N N . THR F 2 298 ? 345.443 305.375 465.285 1.00 126.78 298 THR F N 1
ATOM 21885 C CA . THR F 2 298 ? 344.577 306.222 464.443 1.00 126.78 298 THR F CA 1
ATOM 21886 C C . THR F 2 298 ? 345.350 307.283 463.670 1.00 126.78 298 THR F C 1
ATOM 21887 O O . THR F 2 298 ? 346.413 307.711 464.110 1.00 126.78 298 THR F O 1
ATOM 21898 N N . PHE F 2 299 ? 344.802 307.750 462.545 1.00 122.79 299 PHE F N 1
ATOM 21899 C CA . PHE F 2 299 ? 345.424 308.734 461.651 1.00 122.79 299 PHE F CA 1
ATOM 21900 C C . PHE F 2 299 ? 344.393 309.376 460.715 1.00 122.79 299 PHE F C 1
ATOM 21901 O O . PHE F 2 299 ? 343.616 308.634 460.124 1.00 122.79 299 PHE F O 1
ATOM 21918 N N . ARG F 2 300 ? 344.360 310.709 460.559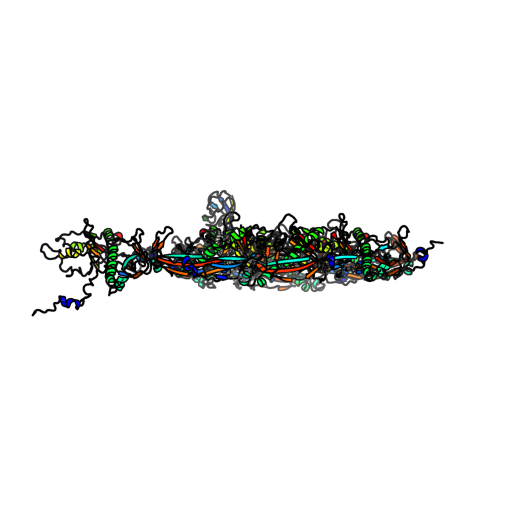 1.00 123.42 300 ARG F N 1
ATOM 21919 C CA . ARG F 2 300 ? 343.360 311.425 459.729 1.00 123.42 300 ARG F CA 1
ATOM 21920 C C . ARG F 2 300 ? 343.979 312.171 458.550 1.00 123.42 300 ARG F C 1
ATOM 21921 O O . ARG F 2 300 ? 344.793 313.062 458.783 1.00 123.42 300 ARG F O 1
ATOM 21942 N N . VAL F 2 301 ? 343.535 311.925 457.317 1.00 120.55 301 VAL F N 1
ATOM 21943 C CA . VAL F 2 301 ? 344.098 312.533 456.094 1.00 120.55 301 VAL F CA 1
ATOM 21944 C C . VAL F 2 301 ? 343.080 312.718 454.972 1.00 120.55 301 VAL F C 1
ATOM 21945 O O . VAL F 2 301 ? 341.982 312.176 455.026 1.00 120.55 301 VAL F O 1
ATOM 21958 N N . GLY F 2 302 ? 343.454 313.463 453.934 1.00 123.98 302 GLY F N 1
ATOM 21959 C CA . GLY F 2 302 ? 342.748 313.523 452.650 1.00 123.98 302 GLY F CA 1
ATOM 21960 C C . GLY F 2 302 ? 343.564 314.233 451.565 1.00 123.98 302 GLY F C 1
ATOM 21961 O O . GLY F 2 302 ? 344.570 314.869 451.873 1.00 123.98 302 GLY F O 1
ATOM 21965 N N . TRP F 2 303 ? 343.163 314.142 450.295 1.00 116.80 303 TRP F N 1
ATOM 21966 C CA . TRP F 2 303 ? 343.963 314.647 449.169 1.00 116.80 303 TRP F CA 1
ATOM 21967 C C . TRP F 2 303 ? 343.117 315.208 448.026 1.00 116.80 303 TRP F C 1
ATOM 21968 O O . TRP F 2 303 ? 341.951 314.853 447.893 1.00 116.80 303 TRP F O 1
ATOM 21989 N N . GLN F 2 304 ? 343.682 316.091 447.200 1.00 120.74 304 GLN F N 1
ATOM 21990 C CA . GLN F 2 304 ? 342.959 316.754 446.108 1.00 120.74 304 GLN F CA 1
ATOM 21991 C C . GLN F 2 304 ? 343.900 317.203 444.969 1.00 120.74 304 GLN F C 1
ATOM 21992 O O . GLN F 2 304 ? 345.097 317.369 445.197 1.00 120.74 304 GLN F O 1
ATOM 22006 N N . VAL F 2 305 ? 343.389 317.377 443.740 1.00 118.94 305 VAL F N 1
ATOM 22007 C CA . VAL F 2 305 ? 344.203 317.402 442.502 1.00 118.94 305 VAL F CA 1
ATOM 22008 C C . VAL F 2 305 ? 344.163 318.684 441.660 1.00 118.94 305 VAL F C 1
ATOM 22009 O O . VAL F 2 305 ? 345.082 318.936 440.894 1.00 118.94 305 VAL F O 1
ATOM 22022 N N . ALA F 2 306 ? 343.142 319.530 441.777 1.00 119.69 306 ALA F N 1
ATOM 22023 C CA . ALA F 2 306 ? 343.140 320.869 441.167 1.00 119.69 306 ALA F CA 1
ATOM 22024 C C . ALA F 2 306 ? 343.402 320.935 439.639 1.00 119.69 306 ALA F C 1
ATOM 22025 O O . ALA F 2 306 ? 344.106 321.817 439.152 1.00 119.69 306 ALA F O 1
ATOM 22032 N N . ASN F 2 307 ? 342.812 320.029 438.856 1.00 121.29 307 ASN F N 1
ATOM 22033 C CA . ASN F 2 307 ? 342.882 319.991 437.387 1.00 121.29 307 ASN F CA 1
ATOM 22034 C C . ASN F 2 307 ? 342.035 321.103 436.728 1.00 121.29 307 ASN F C 1
ATOM 22035 O O . ASN F 2 307 ? 341.070 320.846 436.005 1.00 121.29 307 ASN F O 1
ATOM 22046 N N . THR F 2 308 ? 342.359 322.357 437.028 1.00 127.11 308 THR F N 1
ATOM 22047 C CA . THR F 2 308 ? 341.621 323.561 436.612 1.00 127.11 308 THR F CA 1
ATOM 22048 C C . THR F 2 308 ? 341.421 323.672 435.095 1.00 127.11 308 THR F C 1
ATOM 22049 O O . THR F 2 308 ? 342.177 323.099 434.314 1.00 127.11 308 THR F O 1
ATOM 22060 N N . LEU F 2 309 ? 340.406 324.420 434.655 1.00 125.67 309 LEU F N 1
ATOM 22061 C CA . LEU F 2 309 ? 340.201 324.783 433.250 1.00 125.67 309 LEU F CA 1
ATOM 22062 C C . LEU F 2 309 ? 341.457 325.428 432.658 1.00 125.67 309 LEU F C 1
ATOM 22063 O O . LEU F 2 309 ? 342.127 326.188 433.345 1.00 125.67 309 LEU F O 1
ATOM 22079 N N . ASN F 2 310 ? 341.767 325.169 431.393 1.00 129.54 310 ASN F N 1
ATOM 22080 C CA . ASN F 2 310 ? 342.965 325.667 430.733 1.00 129.54 310 ASN F CA 1
ATOM 22081 C C . ASN F 2 310 ? 342.746 325.877 429.228 1.00 129.54 310 ASN F C 1
ATOM 22082 O O . ASN F 2 310 ? 341.909 325.212 428.623 1.00 129.54 310 ASN F O 1
ATOM 22093 N N . ASN F 2 311 ? 343.509 326.779 428.612 1.00 129.07 311 ASN F N 1
ATOM 22094 C CA . ASN F 2 311 ? 343.385 327.061 427.181 1.00 129.07 311 ASN F CA 1
ATOM 22095 C C . ASN F 2 311 ? 343.777 325.868 426.306 1.00 129.07 311 ASN F C 1
ATOM 22096 O O . ASN F 2 311 ? 343.085 325.557 425.344 1.00 129.07 311 ASN F O 1
ATOM 22107 N N . ASP F 2 312 ? 344.856 325.171 426.644 1.00 128.19 312 ASP F N 1
ATOM 22108 C CA . ASP F 2 312 ? 345.108 323.857 426.067 1.00 128.19 312 ASP F CA 1
ATOM 22109 C C . ASP F 2 312 ? 344.125 322.871 426.668 1.00 128.19 312 ASP F C 1
ATOM 22110 O O . ASP F 2 312 ? 344.025 322.766 427.890 1.00 128.19 312 ASP F O 1
ATOM 22119 N N . GLN F 2 313 ? 343.424 322.148 425.805 1.00 128.35 313 GLN F N 1
ATOM 22120 C CA . GLN F 2 313 ? 342.428 321.149 426.159 1.00 128.35 313 GLN F CA 1
ATOM 22121 C C . GLN F 2 313 ? 341.383 321.644 427.188 1.00 128.35 313 GLN F C 1
ATOM 22122 O O . GLN F 2 313 ? 341.383 321.232 428.350 1.00 128.35 313 GLN F O 1
ATOM 22136 N N . PRO F 2 314 ? 340.458 322.534 426.802 1.00 125.54 314 PRO F N 1
ATOM 22137 C CA . PRO F 2 314 ? 339.450 323.048 427.714 1.00 125.54 314 PRO F CA 1
ATOM 22138 C C . PRO F 2 314 ? 338.457 321.983 428.179 1.00 125.54 314 PRO F C 1
ATOM 22139 O O . PRO F 2 314 ? 337.985 322.065 429.311 1.00 125.54 314 PRO F O 1
ATOM 22150 N N . THR F 2 315 ? 338.166 320.961 427.373 1.00 132.34 315 THR F N 1
ATOM 22151 C CA . THR F 2 315 ? 337.249 319.877 427.750 1.00 132.34 315 THR F CA 1
ATOM 22152 C C . THR F 2 315 ? 337.841 319.063 428.893 1.00 132.34 315 THR F C 1
ATOM 22153 O O . THR F 2 315 ? 338.756 318.265 428.709 1.00 132.34 315 THR F O 1
ATOM 22164 N N . GLU F 2 316 ? 337.329 319.268 430.100 1.00 130.69 316 GLU F N 1
ATOM 22165 C CA . GLU F 2 316 ? 337.957 318.779 431.325 1.00 130.69 316 GLU F CA 1
ATOM 22166 C C . GLU F 2 316 ? 338.116 317.258 431.361 1.00 130.69 316 GLU F C 1
ATOM 22167 O O . GLU F 2 316 ? 339.169 316.764 431.757 1.00 130.69 316 GLU F O 1
ATOM 22179 N N . ALA F 2 317 ? 337.154 316.522 430.807 1.00 126.51 317 ALA F N 1
ATOM 22180 C CA . ALA F 2 317 ? 337.215 315.070 430.720 1.00 126.51 317 ALA F CA 1
ATOM 22181 C C . ALA F 2 317 ? 338.439 314.543 429.956 1.00 126.51 317 ALA F C 1
ATOM 22182 O O . ALA F 2 317 ? 338.784 313.374 430.093 1.00 126.51 317 ALA F O 1
ATOM 22189 N N . ASN F 2 318 ? 339.109 315.382 429.168 1.00 125.93 318 ASN F N 1
ATOM 22190 C CA . ASN F 2 318 ? 340.274 315.006 428.383 1.00 125.93 318 ASN F CA 1
ATOM 22191 C C . ASN F 2 318 ? 341.593 315.534 428.955 1.00 125.93 318 ASN F C 1
ATOM 22192 O O . ASN F 2 318 ? 342.637 315.211 428.400 1.00 125.93 318 ASN F O 1
ATOM 22203 N N . ARG F 2 319 ? 341.587 316.317 430.042 1.00 124.91 319 ARG F N 1
ATOM 22204 C CA . ARG F 2 319 ? 342.823 316.713 430.730 1.00 124.91 319 ARG F CA 1
ATOM 22205 C C . ARG F 2 319 ? 343.157 315.763 431.853 1.00 124.91 319 ARG F C 1
ATOM 22206 O O . ARG F 2 319 ? 342.303 315.496 432.690 1.00 124.91 319 ARG F O 1
ATOM 22227 N N . TYR F 2 320 ? 344.425 315.415 432.003 1.00 120.08 320 TYR F N 1
ATOM 22228 C CA . TYR F 2 320 ? 344.947 315.052 433.309 1.00 120.08 320 TYR F CA 1
ATOM 22229 C C . TYR F 2 320 ? 346.405 315.471 433.453 1.00 120.08 320 TYR F C 1
ATOM 22230 O O . TYR F 2 320 ? 347.169 315.291 432.514 1.00 120.08 320 TYR F O 1
ATOM 22248 N N . PRO F 2 321 ? 346.852 315.962 434.613 1.00 120.37 321 PRO F N 1
ATOM 22249 C CA . PRO F 2 321 ? 348.228 316.402 434.820 1.00 120.37 321 PRO F CA 1
ATOM 22250 C C . PRO F 2 321 ? 349.247 315.255 434.975 1.00 120.37 321 PRO F C 1
ATOM 22251 O O . PRO F 2 321 ? 350.306 315.428 435.570 1.00 120.37 321 PRO F O 1
ATOM 22262 N N . ALA F 2 322 ? 348.951 314.070 434.444 1.00 120.42 322 ALA F N 1
ATOM 22263 C CA . ALA F 2 322 ? 349.830 312.911 434.489 1.00 120.42 322 ALA F CA 1
ATOM 22264 C C . ALA F 2 322 ? 349.549 311.909 433.360 1.00 120.42 322 ALA F C 1
ATOM 22265 O O . ALA F 2 322 ? 348.500 311.948 432.716 1.00 120.42 322 ALA F O 1
ATOM 22272 N N . ALA F 2 323 ? 350.490 310.999 433.140 1.00 119.76 323 ALA F N 1
ATOM 22273 C CA . ALA F 2 323 ? 350.439 309.928 432.159 1.00 119.76 323 ALA F CA 1
ATOM 22274 C C . ALA F 2 323 ? 351.101 308.658 432.701 1.00 119.76 323 ALA F C 1
ATOM 22275 O O . ALA F 2 323 ? 351.894 308.720 433.639 1.00 119.76 323 ALA F O 1
ATOM 22282 N N . SER F 2 324 ? 350.796 307.506 432.114 1.00 122.70 324 SER F N 1
ATOM 22283 C CA . SER F 2 324 ? 351.265 306.205 432.598 1.00 122.70 324 SER F CA 1
ATOM 22284 C C . SER F 2 324 ? 351.712 305.288 431.471 1.00 122.70 324 SER F C 1
ATOM 22285 O O . SER F 2 324 ? 351.246 305.405 430.341 1.00 122.70 324 SER F O 1
ATOM 22293 N N . LEU F 2 325 ? 352.605 304.353 431.785 1.00 120.90 325 LEU F N 1
ATOM 22294 C CA . LEU F 2 325 ? 353.097 303.337 430.858 1.00 120.90 325 LEU F CA 1
ATOM 22295 C C . LEU F 2 325 ? 352.573 301.965 431.258 1.00 120.90 325 LEU F C 1
ATOM 22296 O O . LEU F 2 325 ? 352.769 301.533 432.396 1.00 120.90 325 LEU F O 1
ATOM 22312 N N . ILE F 2 326 ? 351.909 301.280 430.333 1.00 120.70 326 ILE F N 1
ATOM 22313 C CA . ILE F 2 326 ? 351.107 300.095 430.637 1.00 120.70 326 ILE F CA 1
ATOM 22314 C C . ILE F 2 326 ? 351.355 298.952 429.665 1.00 120.70 326 ILE F C 1
ATOM 22315 O O . ILE F 2 326 ? 351.826 299.164 428.549 1.00 120.70 326 ILE F O 1
ATOM 22331 N N . PHE F 2 327 ? 351.046 297.732 430.100 1.00 125.00 327 PHE F N 1
ATOM 22332 C CA . PHE F 2 327 ? 351.296 296.495 429.359 1.00 125.00 327 PHE F CA 1
ATOM 22333 C C . PHE F 2 327 ? 350.263 295.398 429.667 1.00 125.00 327 PHE F C 1
ATOM 22334 O O . PHE F 2 327 ? 350.115 294.509 428.796 1.00 125.00 327 PHE F O 1
ATOM 22352 N N . PRO G 2 13 ? 455.364 257.143 428.029 1.00 148.42 13 PRO A N 1
ATOM 22353 C CA . PRO G 2 13 ? 454.451 256.940 426.888 1.00 148.42 13 PRO A CA 1
ATOM 22354 C C . PRO G 2 13 ? 453.703 258.215 426.492 1.00 148.42 13 PRO A C 1
ATOM 22355 O O . PRO G 2 13 ? 453.529 259.135 427.289 1.00 148.42 13 PRO A O 1
ATOM 22366 N N . TYR G 2 14 ? 453.239 258.261 425.250 1.00 149.97 14 TYR A N 1
ATOM 22367 C CA . TYR G 2 14 ? 452.374 259.327 424.749 1.00 149.97 14 TYR A CA 1
ATOM 22368 C C . TYR G 2 14 ? 450.961 259.176 425.313 1.00 149.97 14 TYR A C 1
ATOM 22369 O O . TYR G 2 14 ? 450.664 258.202 426.002 1.00 149.97 14 TYR A O 1
ATOM 22387 N N . ASN G 2 15 ? 450.064 260.110 425.016 1.00 141.07 15 ASN A N 1
ATOM 22388 C CA . ASN G 2 15 ? 448.669 260.046 425.459 1.00 141.07 15 ASN A CA 1
ATOM 22389 C C . ASN G 2 15 ? 448.477 260.073 426.993 1.00 141.07 15 ASN A C 1
ATOM 22390 O O . ASN G 2 15 ? 447.606 259.409 427.546 1.00 141.07 15 ASN A O 1
ATOM 22401 N N . ASN G 2 16 ? 449.272 260.867 427.708 1.00 148.63 16 ASN A N 1
ATOM 22402 C CA . ASN G 2 16 ? 448.867 261.373 429.021 1.00 148.63 16 ASN A CA 1
ATOM 22403 C C . ASN G 2 16 ? 447.638 262.282 428.851 1.00 148.63 16 ASN A C 1
ATOM 22404 O O . ASN G 2 16 ? 447.508 262.946 427.822 1.00 148.63 16 ASN A O 1
ATOM 22415 N N . LEU G 2 17 ? 446.776 262.395 429.863 1.00 148.96 17 LEU A N 1
ATOM 22416 C CA . LEU G 2 17 ? 445.799 263.487 429.952 1.00 148.96 17 LEU A CA 1
ATOM 22417 C C . LEU G 2 17 ? 445.218 263.606 431.364 1.00 148.96 17 LEU A C 1
ATOM 22418 O O . LEU G 2 17 ? 444.646 262.656 431.891 1.00 148.96 17 LEU A O 1
ATOM 22434 N N . THR G 2 18 ? 445.290 264.795 431.953 1.00 146.68 18 THR A N 1
ATOM 22435 C CA . THR G 2 18 ? 444.536 265.169 433.156 1.00 146.68 18 THR A CA 1
ATOM 22436 C C . THR G 2 18 ? 443.131 265.619 432.768 1.00 146.68 18 THR A C 1
ATOM 22437 O O . THR G 2 18 ? 442.813 266.805 432.789 1.00 146.68 18 THR A O 1
ATOM 22448 N N . SER G 2 19 ? 442.292 264.681 432.337 1.00 151.35 19 SER A N 1
ATOM 22449 C CA . SER G 2 19 ? 440.933 264.957 431.844 1.00 151.35 19 SER A CA 1
ATOM 22450 C C . SER G 2 19 ? 440.024 265.601 432.892 1.00 151.35 19 SER A C 1
ATOM 22451 O O . SER G 2 19 ? 440.314 265.555 434.086 1.00 151.35 19 SER A O 1
ATOM 22459 N N . ARG G 2 20 ? 438.863 266.129 432.481 1.00 141.24 20 ARG A N 1
ATOM 22460 C CA . ARG G 2 20 ? 437.844 266.629 433.416 1.00 141.24 20 ARG A CA 1
ATOM 22461 C C . ARG G 2 20 ? 437.499 265.598 434.478 1.00 141.24 20 ARG A C 1
ATOM 22462 O O . ARG G 2 20 ? 437.596 265.909 435.657 1.00 141.24 20 ARG A O 1
ATOM 22483 N N . THR G 2 21 ? 437.139 264.376 434.104 1.00 149.40 21 THR A N 1
ATOM 22484 C CA . THR G 2 21 ? 436.837 263.351 435.105 1.00 149.40 21 THR A CA 1
ATOM 22485 C C . THR G 2 21 ? 438.029 263.053 436.019 1.00 149.40 21 THR A C 1
ATOM 22486 O O . THR G 2 21 ? 437.835 262.977 437.228 1.00 149.40 21 THR A O 1
ATOM 22497 N N . ASP G 2 22 ? 439.268 262.969 435.530 1.00 152.49 22 ASP A N 1
ATOM 22498 C CA . ASP G 2 22 ? 440.417 262.778 436.426 1.00 152.49 22 ASP A CA 1
ATOM 22499 C C . ASP G 2 22 ? 440.593 263.979 437.373 1.00 152.49 22 ASP A C 1
ATOM 22500 O O . ASP G 2 22 ? 440.930 263.809 438.538 1.00 152.49 22 ASP A O 1
ATOM 22509 N N . ALA G 2 23 ? 440.302 265.188 436.908 1.00 138.97 23 ALA A N 1
ATOM 22510 C CA . ALA G 2 23 ? 440.385 266.426 437.671 1.00 138.97 23 ALA A CA 1
ATOM 22511 C C . ALA G 2 23 ? 439.152 266.734 438.527 1.00 138.97 23 ALA A C 1
ATOM 22512 O O . ALA G 2 23 ? 439.105 267.772 439.185 1.00 138.97 23 ALA A O 1
ATOM 22519 N N . GLN G 2 24 ? 438.131 265.884 438.508 1.00 139.40 24 GLN A N 1
ATOM 22520 C CA . GLN G 2 24 ? 436.890 266.121 439.237 1.00 139.40 24 GLN A CA 1
ATOM 22521 C C . GLN G 2 24 ? 437.131 266.221 440.753 1.00 139.40 24 GLN A C 1
ATOM 22522 O O . GLN G 2 24 ? 438.137 265.746 441.268 1.00 139.40 24 GLN A O 1
ATOM 22536 N N . ALA G 2 25 ? 436.211 266.842 441.481 1.00 141.22 25 ALA A N 1
ATOM 22537 C CA . ALA G 2 25 ? 436.251 267.012 442.933 1.00 141.22 25 ALA A CA 1
ATOM 22538 C C . ALA G 2 25 ? 437.352 267.929 443.485 1.00 141.22 25 ALA A C 1
ATOM 22539 O O . ALA G 2 25 ? 437.275 268.320 444.645 1.00 141.22 25 ALA A O 1
ATOM 22546 N N . LEU G 2 26 ? 438.314 268.382 442.680 1.00 134.64 26 LEU A N 1
ATOM 22547 C CA . LEU G 2 26 ? 439.060 269.609 442.989 1.00 134.64 26 LEU A CA 1
ATOM 22548 C C . LEU G 2 26 ? 438.223 270.870 442.706 1.00 134.64 26 LEU A C 1
ATOM 22549 O O . LEU G 2 26 ? 438.636 271.971 443.054 1.00 134.64 26 LEU A O 1
ATOM 22565 N N . ILE G 2 27 ? 437.039 270.716 442.111 1.00 133.15 27 ILE A N 1
ATOM 22566 C CA . ILE G 2 27 ? 436.066 271.779 441.832 1.00 133.15 27 ILE A CA 1
ATOM 22567 C C . ILE G 2 27 ? 434.766 271.537 442.608 1.00 133.15 27 ILE A C 1
ATOM 22568 O O . ILE G 2 27 ? 434.358 270.387 442.759 1.00 133.15 27 ILE A O 1
ATOM 22584 N N . PRO G 2 28 ? 434.110 272.580 443.130 1.00 136.55 28 PRO A N 1
ATOM 22585 C CA . PRO G 2 28 ? 432.911 272.438 443.938 1.00 136.55 28 PRO A CA 1
ATOM 22586 C C . PRO G 2 28 ? 431.680 272.165 443.080 1.00 136.55 28 PRO A C 1
ATOM 22587 O O . PRO G 2 28 ? 431.685 272.393 441.873 1.00 136.55 28 PRO A O 1
ATOM 22598 N N . GLU G 2 29 ? 430.591 271.741 443.710 1.00 139.25 29 GLU A N 1
ATOM 22599 C CA . GLU G 2 29 ? 429.241 271.815 443.142 1.00 139.25 29 GLU A CA 1
ATOM 22600 C C . GLU G 2 29 ? 428.642 273.224 443.324 1.00 139.25 29 GLU A C 1
ATOM 22601 O O . GLU G 2 29 ? 429.055 273.969 444.209 1.00 139.25 29 GLU A O 1
ATOM 22613 N N . GLU G 2 30 ? 427.701 273.625 442.468 1.00 132.05 30 GLU A N 1
ATOM 22614 C CA . GLU G 2 30 ? 427.163 274.988 442.430 1.00 132.05 30 GLU A CA 1
ATOM 22615 C C . GLU G 2 30 ? 425.630 275.015 442.500 1.00 132.05 30 GLU A C 1
ATOM 22616 O O . GLU G 2 30 ? 424.960 274.345 441.712 1.00 132.05 30 GLU A O 1
ATOM 22628 N N . VAL G 2 31 ? 425.054 275.817 443.398 1.00 129.80 31 VAL A N 1
ATOM 22629 C CA . VAL G 2 31 ? 423.606 275.822 443.659 1.00 129.80 31 VAL A CA 1
ATOM 22630 C C . VAL G 2 31 ? 423.075 277.221 443.920 1.00 129.80 31 VAL A C 1
ATOM 22631 O O . VAL G 2 31 ? 423.746 278.045 444.532 1.00 129.80 31 VAL A O 1
ATOM 22644 N N . SER G 2 32 ? 421.857 277.492 443.465 1.00 130.77 32 SER A N 1
ATOM 22645 C CA . SER G 2 32 ? 421.214 278.799 443.556 1.00 130.77 32 SER A CA 1
ATOM 22646 C C . SER G 2 32 ? 419.743 278.683 443.937 1.00 130.77 32 SER A C 1
ATOM 22647 O O . SER G 2 32 ? 419.048 277.777 443.493 1.00 130.77 32 SER A O 1
ATOM 22655 N N . LYS G 2 33 ? 419.252 279.620 444.747 1.00 133.59 33 LYS A N 1
ATOM 22656 C CA . LYS G 2 33 ? 417.884 279.637 445.279 1.00 133.59 33 LYS A CA 1
ATOM 22657 C C . LYS G 2 33 ? 416.883 280.402 444.409 1.00 133.59 33 LYS A C 1
ATOM 22658 O O . LYS G 2 33 ? 415.728 280.555 444.786 1.00 133.59 33 LYS A O 1
ATOM 22677 N N . GLU G 2 34 ? 417.309 280.892 443.250 1.00 134.21 34 GLU A N 1
ATOM 22678 C CA . GLU G 2 34 ? 416.634 281.939 442.468 1.00 134.21 34 GLU A CA 1
ATOM 22679 C C . GLU G 2 34 ? 415.177 281.679 442.086 1.00 134.21 34 GLU A C 1
ATOM 22680 O O . GLU G 2 34 ? 414.422 282.630 441.908 1.00 134.21 34 GLU A O 1
ATOM 22692 N N . MET G 2 35 ? 414.767 280.423 441.959 1.00 133.52 35 MET A N 1
ATOM 22693 C CA . MET G 2 35 ? 413.421 280.051 441.515 1.00 133.52 35 MET A CA 1
ATOM 22694 C C . MET G 2 35 ? 412.703 279.121 442.494 1.00 133.52 35 MET A C 1
ATOM 22695 O O . MET G 2 35 ? 411.695 278.509 442.150 1.00 133.52 35 MET A O 1
ATOM 22709 N N . LEU G 2 36 ? 413.182 279.042 443.734 1.00 136.53 36 LEU A N 1
ATOM 22710 C CA . LEU G 2 36 ? 412.429 278.458 444.839 1.00 136.53 36 LEU A CA 1
ATOM 22711 C C . LEU G 2 36 ? 411.354 279.431 445.338 1.00 136.53 36 LEU A C 1
ATOM 22712 O O . LEU G 2 36 ? 411.475 280.644 445.171 1.00 136.53 36 LEU A O 1
ATOM 22728 N N . GLY G 2 37 ? 410.325 278.922 446.006 1.00 144.05 37 GLY A N 1
ATOM 22729 C CA . GLY G 2 37 ? 409.284 279.742 446.625 1.00 144.05 37 GLY A CA 1
ATOM 22730 C C . GLY G 2 37 ? 408.111 280.041 445.694 1.00 144.05 37 GLY A C 1
ATOM 22731 O O . GLY G 2 37 ? 408.216 279.931 444.473 1.00 144.05 37 GLY A O 1
ATOM 22735 N N . LYS G 2 38 ? 406.963 280.357 446.291 1.00 136.58 38 LYS A N 1
ATOM 22736 C CA . LYS G 2 38 ? 405.645 280.329 445.641 1.00 136.58 38 LYS A CA 1
ATOM 22737 C C . LYS G 2 38 ? 404.625 281.105 446.475 1.00 136.58 38 LYS A C 1
ATOM 22738 O O . LYS G 2 38 ? 404.443 280.803 447.653 1.00 136.58 38 LYS A O 1
ATOM 22757 N N . ALA G 2 39 ? 403.952 282.071 445.861 1.00 142.33 39 ALA A N 1
ATOM 22758 C CA . ALA G 2 39 ? 402.854 282.838 446.459 1.00 142.33 39 ALA A CA 1
ATOM 22759 C C . ALA G 2 39 ? 401.568 282.007 446.644 1.00 142.33 39 ALA A C 1
ATOM 22760 O O . ALA G 2 39 ? 401.477 280.876 446.166 1.00 142.33 39 ALA A O 1
ATOM 22767 N N . THR G 2 40 ? 400.555 282.565 447.310 1.00 142.08 40 THR A N 1
ATOM 22768 C CA . THR G 2 40 ? 399.292 281.882 447.660 1.00 142.08 40 THR A CA 1
ATOM 22769 C C . THR G 2 40 ? 398.046 282.701 447.336 1.00 142.08 40 THR A C 1
ATOM 22770 O O . THR G 2 40 ? 398.049 283.917 447.512 1.00 142.08 40 THR A O 1
ATOM 22781 N N . GLU G 2 41 ? 396.945 282.059 446.936 1.00 144.21 41 GLU A N 1
ATOM 22782 C CA . GLU G 2 41 ? 395.632 282.724 446.874 1.00 144.21 41 GLU A CA 1
ATOM 22783 C C . GLU G 2 41 ? 395.024 282.849 448.279 1.00 144.21 41 GLU A C 1
ATOM 22784 O O . GLU G 2 41 ? 395.175 281.959 449.113 1.00 144.21 41 GLU A O 1
ATOM 22796 N N . GLN G 2 42 ? 394.315 283.938 448.566 1.00 141.64 42 GLN A N 1
ATOM 22797 C CA . GLN G 2 42 ? 393.495 284.027 449.774 1.00 141.64 42 GLN A CA 1
ATOM 22798 C C . GLN G 2 42 ? 392.141 283.331 449.552 1.00 141.64 42 GLN A C 1
ATOM 22799 O O . GLN G 2 42 ? 391.586 283.372 448.456 1.00 141.64 42 GLN A O 1
ATOM 22813 N N . SER G 2 43 ? 391.593 282.706 450.590 1.00 130.70 43 SER A N 1
ATOM 22814 C CA . SER G 2 43 ? 390.265 282.081 450.579 1.00 130.70 43 SER A CA 1
ATOM 22815 C C . SER G 2 43 ? 389.140 283.065 450.242 1.00 130.70 43 SER A C 1
ATOM 22816 O O . SER G 2 43 ? 389.224 284.254 450.546 1.00 130.70 43 SER A O 1
ATOM 22824 N N . ALA G 2 44 ? 388.071 282.584 449.616 1.00 128.28 44 ALA A N 1
ATOM 22825 C CA . ALA G 2 44 ? 386.953 283.426 449.216 1.00 128.28 44 ALA A CA 1
ATOM 22826 C C . ALA G 2 44 ? 386.009 283.708 450.380 1.00 128.28 44 ALA A C 1
ATOM 22827 O O . ALA G 2 44 ? 385.763 284.862 450.727 1.00 128.28 44 ALA A O 1
ATOM 22834 N N . VAL G 2 45 ? 385.452 282.665 450.989 1.00 128.56 45 VAL A N 1
ATOM 22835 C CA . VAL G 2 45 ? 384.291 282.849 451.852 1.00 128.56 45 VAL A CA 1
ATOM 22836 C C . VAL G 2 45 ? 384.645 283.655 453.092 1.00 128.56 45 VAL A C 1
ATOM 22837 O O . VAL G 2 45 ? 383.930 284.588 453.438 1.00 128.56 45 VAL A O 1
ATOM 22850 N N . LEU G 2 46 ? 385.809 283.392 453.686 1.00 128.00 46 LEU A N 1
ATOM 22851 C CA . LEU G 2 46 ? 386.294 284.115 454.859 1.00 128.00 46 LEU A CA 1
ATOM 22852 C C . LEU G 2 46 ? 386.549 285.592 454.564 1.00 128.00 46 LEU A C 1
ATOM 22853 O O . LEU G 2 46 ? 386.512 286.423 455.467 1.00 128.00 46 LEU A O 1
ATOM 22869 N N . GLN G 2 47 ? 386.817 285.925 453.306 1.00 131.36 47 GLN A N 1
ATOM 22870 C CA . GLN G 2 47 ? 387.068 287.288 452.876 1.00 131.36 47 GLN A CA 1
ATOM 22871 C C . GLN G 2 47 ? 385.779 288.052 452.541 1.00 131.36 47 GLN A C 1
ATOM 22872 O O . GLN G 2 47 ? 385.737 289.273 452.668 1.00 131.36 47 GLN A O 1
ATOM 22886 N N . GLN G 2 48 ? 384.738 287.351 452.094 1.00 129.51 48 GLN A N 1
ATOM 22887 C CA . GLN G 2 48 ? 383.546 287.959 451.502 1.00 129.51 48 GLN A CA 1
ATOM 22888 C C . GLN G 2 48 ? 382.308 287.941 452.398 1.00 129.51 48 GLN A C 1
ATOM 22889 O O . GLN G 2 48 ? 381.604 288.943 452.475 1.00 129.51 48 GLN A O 1
ATOM 22903 N N . PHE G 2 49 ? 382.000 286.824 453.055 1.00 128.20 49 PHE A N 1
ATOM 22904 C CA . PHE G 2 49 ? 380.788 286.703 453.866 1.00 128.20 49 PHE A CA 1
ATOM 22905 C C . PHE G 2 49 ? 380.904 287.523 455.152 1.00 128.20 49 PHE A C 1
ATOM 22906 O O . PHE G 2 49 ? 382.000 287.903 455.565 1.00 128.20 49 PHE A O 1
ATOM 22923 N N . ARG G 2 50 ? 379.782 287.790 455.822 1.00 130.52 50 ARG A N 1
ATOM 22924 C CA . ARG G 2 50 ? 379.791 288.446 457.129 1.00 130.52 50 ARG A CA 1
ATOM 22925 C C . ARG G 2 50 ? 380.252 287.466 458.202 1.00 130.52 50 ARG A C 1
ATOM 22926 O O . ARG G 2 50 ? 379.672 286.398 458.371 1.00 130.52 50 ARG A O 1
ATOM 22947 N N . ARG G 2 51 ? 381.324 287.807 458.908 1.00 132.33 51 ARG A N 1
ATOM 22948 C CA . ARG G 2 51 ? 381.899 287.018 460.006 1.00 132.33 51 ARG A CA 1
ATOM 22949 C C . ARG G 2 51 ? 380.984 287.045 461.226 1.00 132.33 51 ARG A C 1
ATOM 22950 O O . ARG G 2 51 ? 380.461 288.102 461.567 1.00 132.33 51 ARG A O 1
ATOM 22971 N N . ILE G 2 52 ? 380.872 285.931 461.947 1.00 133.88 52 ILE A N 1
ATOM 22972 C CA . ILE G 2 52 ? 380.315 285.920 463.305 1.00 133.88 52 ILE A CA 1
ATOM 22973 C C . ILE G 2 52 ? 381.058 284.927 464.226 1.00 133.88 52 ILE A C 1
ATOM 22974 O O . ILE G 2 52 ? 381.370 283.819 463.789 1.00 133.88 52 ILE A O 1
ATOM 22990 N N . PRO G 2 53 ? 381.367 285.269 465.488 1.00 135.92 53 PRO A N 1
ATOM 22991 C CA . PRO G 2 53 ? 381.892 284.320 466.467 1.00 135.92 53 PRO A CA 1
ATOM 22992 C C . PRO G 2 53 ? 380.776 283.444 467.048 1.00 135.92 53 PRO A C 1
ATOM 22993 O O . PRO G 2 53 ? 379.606 283.819 467.032 1.00 135.92 53 PRO A O 1
ATOM 23004 N N . VAL G 2 54 ? 381.123 282.281 467.595 1.00 129.18 54 VAL A N 1
ATOM 23005 C CA . VAL G 2 54 ? 380.169 281.303 468.148 1.00 129.18 54 VAL A CA 1
ATOM 23006 C C . VAL G 2 54 ? 380.817 280.495 469.276 1.00 129.18 54 VAL A C 1
ATOM 23007 O O . VAL G 2 54 ? 382.023 280.268 469.239 1.00 129.18 54 VAL A O 1
ATOM 23020 N N . GLY G 2 55 ? 380.048 280.059 470.281 1.00 128.67 55 GLY A N 1
ATOM 23021 C CA . GLY G 2 55 ? 380.549 279.389 471.488 1.00 128.67 55 GLY A CA 1
ATOM 23022 C C . GLY G 2 55 ? 380.163 277.916 471.625 1.00 128.67 55 GLY A C 1
ATOM 23023 O O . GLY G 2 55 ? 380.945 277.132 472.158 1.00 128.67 55 GLY A O 1
ATOM 23027 N N . ARG G 2 56 ? 379.012 277.492 471.102 1.00 128.50 56 ARG A N 1
ATOM 23028 C CA . ARG G 2 56 ? 378.515 276.106 471.185 1.00 128.50 56 ARG A CA 1
ATOM 23029 C C . ARG G 2 56 ? 378.039 275.592 469.828 1.00 128.50 56 ARG A C 1
ATOM 23030 O O . ARG G 2 56 ? 377.988 276.328 468.855 1.00 128.50 56 ARG A O 1
ATOM 23051 N N . ASN G 2 57 ? 377.804 274.289 469.738 1.00 124.96 57 ASN A N 1
ATOM 23052 C CA . ASN G 2 57 ? 377.807 273.509 468.496 1.00 124.96 57 ASN A CA 1
ATOM 23053 C C . ASN G 2 57 ? 376.840 273.969 467.387 1.00 124.96 57 ASN A C 1
ATOM 23054 O O . ASN G 2 57 ? 377.110 273.754 466.209 1.00 124.96 57 ASN A O 1
ATOM 23065 N N . GLN G 2 58 ? 375.714 274.576 467.748 1.00 125.07 58 GLN A N 1
ATOM 23066 C CA . GLN G 2 58 ? 374.682 275.064 466.832 1.00 125.07 58 GLN A CA 1
ATOM 23067 C C . GLN G 2 58 ? 374.087 276.353 467.380 1.00 125.07 58 GLN A C 1
ATOM 23068 O O . GLN G 2 58 ? 373.865 276.447 468.585 1.00 125.07 58 GLN A O 1
ATOM 23082 N N . VAL G 2 59 ? 373.753 277.315 466.524 1.00 127.07 59 VAL A N 1
ATOM 23083 C CA . VAL G 2 59 ? 373.144 278.583 466.954 1.00 127.07 59 VAL A CA 1
ATOM 23084 C C . VAL G 2 59 ? 371.826 278.836 466.248 1.00 127.07 59 VAL A C 1
ATOM 23085 O O . VAL G 2 59 ? 371.623 278.411 465.109 1.00 127.07 59 VAL A O 1
ATOM 23098 N N . ARG G 2 60 ? 370.917 279.517 466.940 1.00 131.13 60 ARG A N 1
ATOM 23099 C CA . ARG G 2 60 ? 369.578 279.851 466.460 1.00 131.13 60 ARG A CA 1
ATOM 23100 C C . ARG G 2 60 ? 369.482 281.337 466.143 1.00 131.13 60 ARG A C 1
ATOM 23101 O O . ARG G 2 60 ? 369.937 282.162 466.929 1.00 131.13 60 ARG A O 1
ATOM 23122 N N . PHE G 2 61 ? 368.861 281.671 465.019 1.00 130.49 61 PHE A N 1
ATOM 23123 C CA . PHE G 2 61 ? 368.492 283.027 464.626 1.00 130.49 61 PHE A CA 1
ATOM 23124 C C . PHE G 2 61 ? 366.967 283.185 464.569 1.00 130.49 61 PHE A C 1
ATOM 23125 O O . PHE G 2 61 ? 366.322 282.424 463.849 1.00 130.49 61 PHE A O 1
ATOM 23142 N N . PRO G 2 62 ? 366.354 284.146 465.271 1.00 131.08 62 PRO A N 1
ATOM 23143 C CA . PRO G 2 62 ? 364.955 284.506 465.084 1.00 131.08 62 PRO A CA 1
ATOM 23144 C C . PRO G 2 62 ? 364.780 285.462 463.892 1.00 131.08 62 PRO A C 1
ATOM 23145 O O . PRO G 2 62 ? 365.673 286.249 463.596 1.00 131.08 62 PRO A O 1
ATOM 23156 N N . VAL G 2 63 ? 363.629 285.439 463.218 1.00 134.04 63 VAL A N 1
ATOM 23157 C CA . VAL G 2 63 ? 363.341 286.236 462.010 1.00 134.04 63 VAL A CA 1
ATOM 23158 C C . VAL G 2 63 ? 361.838 286.518 461.846 1.00 134.04 63 VAL A C 1
ATOM 23159 O O . VAL G 2 63 ? 361.013 285.787 462.386 1.00 134.04 63 VAL A O 1
ATOM 23172 N N . LEU G 2 64 ? 361.449 287.566 461.114 1.00 134.21 64 LEU A N 1
ATOM 23173 C CA . LEU G 2 64 ? 360.042 287.872 460.805 1.00 134.21 64 LEU A CA 1
ATOM 23174 C C . LEU G 2 64 ? 359.402 286.794 459.925 1.00 134.21 64 LEU A C 1
ATOM 23175 O O . LEU G 2 64 ? 360.076 286.192 459.094 1.00 134.21 64 LEU A O 1
ATOM 23191 N N . SER G 2 65 ? 358.086 286.600 460.033 1.00 139.26 65 SER A N 1
ATOM 23192 C CA . SER G 2 65 ? 357.345 285.668 459.169 1.00 139.26 65 SER A CA 1
ATOM 23193 C C . SER G 2 65 ? 355.977 286.152 458.689 1.00 139.26 65 SER A C 1
ATOM 23194 O O . SER G 2 65 ? 355.507 285.664 457.662 1.00 139.26 65 SER A O 1
ATOM 23202 N N . ALA G 2 66 ? 355.341 287.123 459.346 1.00 137.09 66 ALA A N 1
ATOM 23203 C CA . ALA G 2 66 ? 354.176 287.827 458.804 1.00 137.09 66 ALA A CA 1
ATOM 23204 C C . ALA G 2 66 ? 354.083 289.245 459.372 1.00 137.09 66 ALA A C 1
ATOM 23205 O O . ALA G 2 66 ? 354.532 289.490 460.489 1.00 137.09 66 ALA A O 1
ATOM 23212 N N . LEU G 2 67 ? 353.487 290.172 458.626 1.00 128.53 67 LEU A N 1
ATOM 23213 C CA . LEU G 2 67 ? 353.511 291.610 458.913 1.00 128.53 67 LEU A CA 1
ATOM 23214 C C . LEU G 2 67 ? 352.115 292.168 459.240 1.00 128.53 67 LEU A C 1
ATOM 23215 O O . LEU G 2 67 ? 351.110 291.611 458.795 1.00 128.53 67 LEU A O 1
ATOM 23231 N N . PRO G 2 68 ? 352.028 293.267 460.009 1.00 124.49 68 PRO A N 1
ATOM 23232 C CA . PRO G 2 68 ? 350.768 293.907 460.352 1.00 124.49 68 PRO A CA 1
ATOM 23233 C C . PRO G 2 68 ? 350.098 294.562 459.141 1.00 124.49 68 PRO A C 1
ATOM 23234 O O . PRO G 2 68 ? 350.733 294.827 458.127 1.00 124.49 68 PRO A O 1
ATOM 23245 N N . VAL G 2 69 ? 348.810 294.877 459.268 1.00 125.65 69 VAL A N 1
ATOM 23246 C CA . VAL G 2 69 ? 347.969 295.498 458.228 1.00 125.65 69 VAL A CA 1
ATOM 23247 C C . VAL G 2 69 ? 347.043 296.539 458.862 1.00 125.65 69 VAL A C 1
ATOM 23248 O O . VAL G 2 69 ? 346.762 296.457 460.057 1.00 125.65 69 VAL A O 1
ATOM 23261 N N . ALA G 2 70 ? 346.558 297.503 458.080 1.00 123.05 70 ALA A N 1
ATOM 23262 C CA . ALA G 2 70 ? 345.698 298.593 458.533 1.00 123.05 70 ALA A CA 1
ATOM 23263 C C . ALA G 2 70 ? 344.467 298.814 457.645 1.00 123.05 70 ALA A C 1
ATOM 23264 O O . ALA G 2 70 ? 344.424 298.329 456.520 1.00 123.05 70 ALA A O 1
ATOM 23271 N N . TYR G 2 71 ? 343.460 299.537 458.138 1.00 119.08 71 TYR A N 1
ATOM 23272 C CA . TYR G 2 71 ? 342.171 299.672 457.454 1.00 119.08 71 TYR A CA 1
ATOM 23273 C C . TYR G 2 71 ? 341.548 301.055 457.605 1.00 119.08 71 TYR A C 1
ATOM 23274 O O . TYR G 2 71 ? 341.705 301.708 458.635 1.00 119.08 71 TYR A O 1
ATOM 23292 N N . TRP G 2 72 ? 340.776 301.468 456.601 1.00 116.47 72 TRP A N 1
ATOM 23293 C CA . TRP G 2 72 ? 339.872 302.607 456.709 1.00 116.47 72 TRP A CA 1
ATOM 23294 C C . TRP G 2 72 ? 338.728 302.293 457.669 1.00 116.47 72 TRP A C 1
ATOM 23295 O O . TRP G 2 72 ? 338.219 301.173 457.679 1.00 116.47 72 TRP A O 1
ATOM 23316 N N . VAL G 2 73 ? 338.271 303.277 458.435 1.00 122.28 73 VAL A N 1
ATOM 23317 C CA . VAL G 2 73 ? 336.980 303.193 459.135 1.00 122.28 73 VAL A CA 1
ATOM 23318 C C . VAL G 2 73 ? 335.817 303.380 458.165 1.00 122.28 73 VAL A C 1
ATOM 23319 O O . VAL G 2 73 ? 335.988 303.961 457.098 1.00 122.28 73 VAL A O 1
ATOM 23332 N N . ASN G 2 74 ? 334.615 302.931 458.519 1.00 132.64 74 ASN A N 1
ATOM 23333 C CA . ASN G 2 74 ? 333.421 303.132 457.685 1.00 132.64 74 ASN A CA 1
ATOM 23334 C C . ASN G 2 74 ? 332.935 304.593 457.669 1.00 132.64 74 ASN A C 1
ATOM 23335 O O . ASN G 2 74 ? 332.461 305.098 456.655 1.00 132.64 74 ASN A O 1
ATOM 23346 N N . GLY G 2 75 ? 333.045 305.264 458.802 1.00 131.38 75 GLY A N 1
ATOM 23347 C CA . GLY G 2 75 ? 332.630 306.640 459.044 1.00 131.38 75 GLY A CA 1
ATOM 23348 C C . GLY G 2 75 ? 333.165 307.058 460.406 1.00 131.38 75 GLY A C 1
ATOM 23349 O O . GLY G 2 75 ? 334.127 306.474 460.891 1.00 131.38 75 GLY A O 1
ATOM 23353 N N . ASP G 2 76 ? 332.541 308.012 461.086 1.00 136.76 76 ASP A N 1
ATOM 23354 C CA . ASP G 2 76 ? 332.999 308.409 462.427 1.00 136.76 76 ASP A CA 1
ATOM 23355 C C . ASP G 2 76 ? 332.647 307.400 463.545 1.00 136.76 76 ASP A C 1
ATOM 23356 O O . ASP G 2 76 ? 332.940 307.625 464.717 1.00 136.76 76 ASP A O 1
ATOM 23365 N N . THR G 2 77 ? 332.033 306.275 463.184 1.00 128.52 77 THR A N 1
ATOM 23366 C CA . THR G 2 77 ? 331.596 305.193 464.074 1.00 128.52 77 THR A CA 1
ATOM 23367 C C . THR G 2 77 ? 331.703 303.851 463.332 1.00 128.52 77 THR A C 1
ATOM 23368 O O . THR G 2 77 ? 331.748 303.823 462.104 1.00 128.52 77 THR A O 1
ATOM 23379 N N . GLY G 2 78 ? 331.741 302.730 464.051 1.00 135.04 78 GLY A N 1
ATOM 23380 C CA . GLY G 2 78 ? 331.842 301.369 463.499 1.00 135.04 78 GLY A CA 1
ATOM 23381 C C . GLY G 2 78 ? 333.215 300.778 463.782 1.00 135.04 78 GLY A C 1
ATOM 23382 O O . GLY G 2 78 ? 334.224 301.392 463.441 1.00 135.04 78 GLY A O 1
ATOM 23386 N N . LEU G 2 79 ? 333.269 299.644 464.485 1.00 135.46 79 LEU A N 1
ATOM 23387 C CA . LEU G 2 79 ? 334.455 299.297 465.267 1.00 135.46 79 LEU A CA 1
ATOM 23388 C C . LEU G 2 79 ? 335.707 299.106 464.398 1.00 135.46 79 LEU A C 1
ATOM 23389 O O . LEU G 2 79 ? 335.684 298.442 463.363 1.00 135.46 79 LEU A O 1
ATOM 23405 N N . LYS G 2 80 ? 336.807 299.705 464.846 1.00 128.15 80 LYS A N 1
ATOM 23406 C CA . LYS G 2 80 ? 338.117 299.678 464.200 1.00 128.15 80 LYS A CA 1
ATOM 23407 C C . LYS G 2 80 ? 338.629 298.233 464.151 1.00 128.15 80 LYS A C 1
ATOM 23408 O O . LYS G 2 80 ? 338.493 297.498 465.124 1.00 128.15 80 LYS A O 1
ATOM 23427 N N . GLN G 2 81 ? 339.176 297.799 463.021 1.00 125.28 81 GLN A N 1
ATOM 23428 C CA . GLN G 2 81 ? 339.549 296.397 462.781 1.00 125.28 81 GLN A CA 1
ATOM 23429 C C . GLN G 2 81 ? 340.838 295.958 463.493 1.00 125.28 81 GLN A C 1
ATOM 23430 O O . GLN G 2 81 ? 341.637 296.774 463.950 1.00 125.28 81 GLN A O 1
ATOM 23444 N N . THR G 2 82 ? 341.063 294.648 463.570 1.00 127.59 82 THR A N 1
ATOM 23445 C CA . THR G 2 82 ? 342.134 294.023 464.361 1.00 127.59 82 THR A CA 1
ATOM 23446 C C . THR G 2 82 ? 343.142 293.266 463.499 1.00 127.59 82 THR A C 1
ATOM 23447 O O . THR G 2 82 ? 342.738 292.622 462.534 1.00 127.59 82 THR A O 1
ATOM 23458 N N . THR G 2 83 ? 344.442 293.314 463.818 1.00 126.26 83 THR A N 1
ATOM 23459 C CA . THR G 2 83 ? 345.486 292.562 463.090 1.00 126.26 83 THR A CA 1
ATOM 23460 C C . THR G 2 83 ? 346.615 292.010 463.955 1.00 126.26 83 THR A C 1
ATOM 23461 O O . THR G 2 83 ? 347.068 292.626 464.911 1.00 126.26 83 THR A O 1
ATOM 23472 N N . GLU G 2 84 ? 347.090 290.824 463.578 1.00 127.00 84 GLU A N 1
ATOM 23473 C CA . GLU G 2 84 ? 348.152 290.053 464.227 1.00 127.00 84 GLU A CA 1
ATOM 23474 C C . GLU G 2 84 ? 349.533 290.256 463.557 1.00 127.00 84 GLU A C 1
ATOM 23475 O O . GLU G 2 84 ? 349.646 290.948 462.549 1.00 127.00 84 GLU A O 1
ATOM 23487 N N . ILE G 2 85 ? 350.596 289.666 464.114 1.00 126.56 85 ILE A N 1
ATOM 23488 C CA . ILE G 2 85 ? 352.005 289.734 463.653 1.00 126.56 85 ILE A CA 1
ATOM 23489 C C . ILE G 2 85 ? 352.737 288.428 464.015 1.00 126.56 85 ILE A C 1
ATOM 23490 O O . ILE G 2 85 ? 352.351 287.801 464.996 1.00 126.56 85 ILE A O 1
ATOM 23506 N N . ASN G 2 86 ? 353.771 287.981 463.287 1.00 133.54 86 ASN A N 1
ATOM 23507 C CA . ASN G 2 86 ? 354.466 286.721 463.611 1.00 133.54 86 ASN A CA 1
ATOM 23508 C C . ASN G 2 86 ? 355.974 286.692 463.308 1.00 133.54 86 ASN A C 1
ATOM 23509 O O . ASN G 2 86 ? 356.466 287.358 462.397 1.00 133.54 86 ASN A O 1
ATOM 23520 N N . TRP G 2 87 ? 356.673 285.817 464.036 1.00 131.42 87 TRP A N 1
ATOM 23521 C CA . TRP G 2 87 ? 358.089 285.477 463.887 1.00 131.42 87 TRP A CA 1
ATOM 23522 C C . TRP G 2 87 ? 358.293 283.970 463.736 1.00 131.42 87 TRP A C 1
ATOM 23523 O O . TRP G 2 87 ? 357.441 283.168 464.104 1.00 131.42 87 TRP A O 1
ATOM 23544 N N . THR G 2 88 ? 359.461 283.575 463.245 1.00 140.49 88 THR A N 1
ATOM 23545 C CA . THR G 2 88 ? 359.948 282.190 463.195 1.00 140.49 88 THR A CA 1
ATOM 23546 C C . THR G 2 88 ? 361.471 282.165 463.369 1.00 140.49 88 THR A C 1
ATOM 23547 O O . THR G 2 88 ? 362.058 283.187 463.712 1.00 140.49 88 THR A O 1
ATOM 23558 N N . ASN G 2 89 ? 362.148 281.036 463.177 1.00 136.96 89 ASN A N 1
ATOM 23559 C CA . ASN G 2 89 ? 363.591 280.931 463.391 1.00 136.96 89 ASN A CA 1
ATOM 23560 C C . ASN G 2 89 ? 364.280 279.952 462.435 1.00 136.96 89 ASN A C 1
ATOM 23561 O O . ASN G 2 89 ? 363.651 279.036 461.911 1.00 136.96 89 ASN A O 1
ATOM 23572 N N . LYS G 2 90 ? 365.591 280.134 462.252 1.00 132.10 90 LYS A N 1
ATOM 23573 C CA . LYS G 2 90 ? 366.486 279.295 461.435 1.00 132.10 90 LYS A CA 1
ATOM 23574 C C . LYS G 2 90 ? 367.828 279.082 462.127 1.00 132.10 90 LYS A C 1
ATOM 23575 O O . LYS G 2 90 ? 368.144 279.789 463.078 1.00 132.10 90 LYS A O 1
ATOM 23594 N N . TYR G 2 91 ? 368.597 278.093 461.684 1.00 130.36 91 TYR A N 1
ATOM 23595 C CA . TYR G 2 91 ? 369.767 277.589 462.406 1.00 130.36 91 TYR A CA 1
ATOM 23596 C C . TYR G 2 91 ? 371.058 277.646 461.600 1.00 130.36 91 TYR A C 1
ATOM 23597 O O . TYR G 2 91 ? 371.042 277.578 460.375 1.00 130.36 91 TYR A O 1
ATOM 23615 N N . LEU G 2 92 ? 372.183 277.715 462.301 1.00 129.30 92 LEU A N 1
ATOM 23616 C CA . LEU G 2 92 ? 373.529 277.566 461.761 1.00 129.30 92 LEU A CA 1
ATOM 23617 C C . LEU G 2 92 ? 374.254 276.440 462.511 1.00 129.30 92 LEU A C 1
ATOM 23618 O O . LEU G 2 92 ? 374.358 276.489 463.734 1.00 129.30 92 LEU A O 1
ATOM 23634 N N . ASN G 2 93 ? 374.748 275.434 461.786 1.00 130.25 93 ASN A N 1
ATOM 23635 C CA . ASN G 2 93 ? 375.495 274.292 462.329 1.00 130.25 93 ASN A CA 1
ATOM 23636 C C . ASN G 2 93 ? 377.014 274.467 462.196 1.00 130.25 93 ASN A C 1
ATOM 23637 O O . ASN G 2 93 ? 377.456 275.336 461.456 1.00 130.25 93 ASN A O 1
ATOM 23648 N N . ILE G 2 94 ? 377.818 273.617 462.846 1.00 129.04 94 ILE A N 1
ATOM 23649 C CA . ILE G 2 94 ? 379.290 273.624 462.768 1.00 129.04 94 ILE A CA 1
ATOM 23650 C C . ILE G 2 94 ? 379.845 272.245 462.398 1.00 129.04 94 ILE A C 1
ATOM 23651 O O . ILE G 2 94 ? 379.310 271.218 462.801 1.00 129.04 94 ILE A O 1
ATOM 23667 N N . GLU G 2 95 ? 380.947 272.223 461.656 1.00 127.88 95 GLU A N 1
ATOM 23668 C CA . GLU G 2 95 ? 381.698 271.052 461.193 1.00 127.88 95 GLU A CA 1
ATOM 23669 C C . GLU G 2 95 ? 383.210 271.310 461.270 1.00 127.88 95 GLU A C 1
ATOM 23670 O O . GLU G 2 95 ? 383.622 272.447 461.505 1.00 127.88 95 GLU A O 1
ATOM 23682 N N . GLU G 2 96 ? 384.056 270.282 461.109 1.00 127.23 96 GLU A N 1
ATOM 23683 C CA . GLU G 2 96 ? 385.508 270.424 461.307 1.00 127.23 96 GLU A CA 1
ATOM 23684 C C . GLU G 2 96 ? 386.411 269.798 460.237 1.00 127.23 96 GLU A C 1
ATOM 23685 O O . GLU G 2 96 ? 386.151 268.722 459.701 1.00 127.23 96 GLU A O 1
ATOM 23697 N N . ILE G 2 97 ? 387.511 270.499 459.965 1.00 121.21 97 ILE A N 1
ATOM 23698 C CA . ILE G 2 97 ? 388.573 270.153 459.022 1.00 121.21 97 ILE A CA 1
ATOM 23699 C C . ILE G 2 97 ? 389.817 269.758 459.805 1.00 121.21 97 ILE A C 1
ATOM 23700 O O . ILE G 2 97 ? 390.142 270.429 460.785 1.00 121.21 97 ILE A O 1
ATOM 23716 N N . ALA G 2 98 ? 390.544 268.728 459.371 1.00 123.84 98 ALA A N 1
ATOM 23717 C CA . ALA G 2 98 ? 391.784 268.319 460.028 1.00 123.84 98 ALA A CA 1
ATOM 23718 C C . ALA G 2 98 ? 392.826 267.724 459.079 1.00 123.84 98 ALA A C 1
ATOM 23719 O O . ALA G 2 98 ? 392.489 267.198 458.020 1.00 123.84 98 ALA A O 1
ATOM 23726 N N . THR G 2 99 ? 394.089 267.753 459.501 1.00 125.54 99 THR A N 1
ATOM 23727 C CA . THR G 2 99 ? 395.236 267.108 458.840 1.00 125.54 99 THR A CA 1
ATOM 23728 C C . THR G 2 99 ? 396.286 266.655 459.842 1.00 125.54 99 THR A C 1
ATOM 23729 O O . THR G 2 99 ? 396.381 267.192 460.945 1.00 125.54 99 THR A O 1
ATOM 23740 N N . ILE G 2 100 ? 397.129 265.703 459.449 1.00 126.86 100 ILE A N 1
ATOM 23741 C CA . ILE G 2 100 ? 398.311 265.332 460.223 1.00 126.86 100 ILE A CA 1
ATOM 23742 C C . ILE G 2 100 ? 399.521 265.106 459.313 1.00 126.86 100 ILE A C 1
ATOM 23743 O O . ILE G 2 100 ? 399.388 264.529 458.236 1.00 126.86 100 ILE A O 1
ATOM 23759 N N . VAL G 2 101 ? 400.700 265.571 459.721 1.00 123.79 101 VAL A N 1
ATOM 23760 C CA . VAL G 2 101 ? 401.913 265.594 458.887 1.00 123.79 101 VAL A CA 1
ATOM 23761 C C . VAL G 2 101 ? 403.108 265.028 459.654 1.00 123.79 101 VAL A C 1
ATOM 23762 O O . VAL G 2 101 ? 403.580 265.690 460.575 1.00 123.79 101 VAL A O 1
ATOM 23775 N N . PRO G 2 102 ? 403.597 263.821 459.334 1.00 123.90 102 PRO A N 1
ATOM 23776 C CA . PRO G 2 102 ? 404.742 263.208 459.998 1.00 123.90 102 PRO A CA 1
ATOM 23777 C C . PRO G 2 102 ? 406.075 263.510 459.300 1.00 123.90 102 PRO A C 1
ATOM 23778 O O . PRO G 2 102 ? 406.117 263.692 458.087 1.00 123.90 102 PRO A O 1
ATOM 23789 N N . VAL G 2 103 ? 407.180 263.509 460.050 1.00 132.45 103 VAL A N 1
ATOM 23790 C CA . VAL G 2 103 ? 408.558 263.705 459.556 1.00 132.45 103 VAL A CA 1
ATOM 23791 C C . VAL G 2 103 ? 409.591 263.034 460.487 1.00 132.45 103 VAL A C 1
ATOM 23792 O O . VAL G 2 103 ? 409.355 262.960 461.691 1.00 132.45 103 VAL A O 1
ATOM 23805 N N . PRO G 2 104 ? 410.746 262.538 460.009 1.00 136.12 104 PRO A N 1
ATOM 23806 C CA . PRO G 2 104 ? 411.760 261.933 460.869 1.00 136.12 104 PRO A CA 1
ATOM 23807 C C . PRO G 2 104 ? 412.606 262.982 461.578 1.00 136.12 104 PRO A C 1
ATOM 23808 O O . PRO G 2 104 ? 413.081 263.915 460.941 1.00 136.12 104 PRO A O 1
ATOM 23819 N N . ASP G 2 105 ? 412.861 262.811 462.870 1.00 142.58 105 ASP A N 1
ATOM 23820 C CA . ASP G 2 105 ? 413.412 263.867 463.723 1.00 142.58 105 ASP A CA 1
ATOM 23821 C C . ASP G 2 105 ? 414.686 264.509 463.191 1.00 142.58 105 ASP A C 1
ATOM 23822 O O . ASP G 2 105 ? 414.786 265.732 463.136 1.00 142.58 105 ASP A O 1
ATOM 23831 N N . ASN G 2 106 ? 415.667 263.711 462.777 1.00 145.91 106 ASN A N 1
ATOM 23832 C CA . ASN G 2 106 ? 416.947 264.256 462.347 1.00 145.91 106 ASN A CA 1
ATOM 23833 C C . ASN G 2 106 ? 416.836 265.076 461.057 1.00 145.91 106 ASN A C 1
ATOM 23834 O O . ASN G 2 106 ? 417.642 265.976 460.850 1.00 145.91 106 ASN A O 1
ATOM 23845 N N . VAL G 2 107 ? 415.830 264.846 460.210 1.00 140.90 107 VAL A N 1
ATOM 23846 C CA . VAL G 2 107 ? 415.686 265.616 458.973 1.00 140.90 107 VAL A CA 1
ATOM 23847 C C . VAL G 2 107 ? 415.558 267.096 459.284 1.00 140.90 107 VAL A C 1
ATOM 23848 O O . VAL G 2 107 ? 416.196 267.913 458.637 1.00 140.90 107 VAL A O 1
ATOM 23861 N N . LEU G 2 108 ? 414.824 267.458 460.333 1.00 140.74 108 LEU A N 1
ATOM 23862 C CA . LEU G 2 108 ? 414.659 268.854 460.718 1.00 140.74 108 LEU A CA 1
ATOM 23863 C C . LEU G 2 108 ? 415.961 269.497 461.206 1.00 140.74 108 LEU A C 1
ATOM 23864 O O . LEU G 2 108 ? 416.069 270.719 461.227 1.00 140.74 108 LEU A O 1
ATOM 23880 N N . ALA G 2 109 ? 416.949 268.702 461.608 1.00 151.50 109 ALA A N 1
ATOM 23881 C CA . ALA G 2 109 ? 418.278 269.184 461.954 1.00 151.50 109 ALA A CA 1
ATOM 23882 C C . ALA G 2 109 ? 419.225 269.172 460.746 1.00 151.50 109 ALA A C 1
ATOM 23883 O O . ALA G 2 109 ? 420.117 270.010 460.639 1.00 151.50 109 ALA A O 1
ATOM 23890 N N . ASP G 2 110 ? 419.039 268.229 459.830 1.00 154.33 110 ASP A N 1
ATOM 23891 C CA . ASP G 2 110 ? 419.859 268.083 458.635 1.00 154.33 110 ASP A CA 1
ATOM 23892 C C . ASP G 2 110 ? 419.544 269.147 457.577 1.00 154.33 110 ASP A C 1
ATOM 23893 O O . ASP G 2 110 ? 420.443 269.628 456.891 1.00 154.33 110 ASP A O 1
ATOM 23902 N N . VAL G 2 111 ? 418.274 269.513 457.426 1.00 148.29 111 VAL A N 1
ATOM 23903 C CA . VAL G 2 111 ? 417.787 270.422 456.383 1.00 148.29 111 VAL A CA 1
ATOM 23904 C C . VAL G 2 111 ? 418.311 271.849 456.552 1.00 148.29 111 VAL A C 1
ATOM 23905 O O . VAL G 2 111 ? 418.573 272.314 457.657 1.00 148.29 111 VAL A O 1
ATOM 23918 N N . ASP G 2 112 ? 418.461 272.568 455.445 1.00 153.41 112 ASP A N 1
ATOM 23919 C CA . ASP G 2 112 ? 419.031 273.915 455.424 1.00 153.41 112 ASP A CA 1
ATOM 23920 C C . ASP G 2 112 ? 418.130 274.995 456.053 1.00 153.41 112 ASP A C 1
ATOM 23921 O O . ASP G 2 112 ? 418.641 276.024 456.486 1.00 153.41 112 ASP A O 1
ATOM 23930 N N . VAL G 2 113 ? 416.807 274.791 456.097 1.00 146.81 113 VAL A N 1
ATOM 23931 C CA . VAL G 2 113 ? 415.794 275.788 456.513 1.00 146.81 113 VAL A CA 1
ATOM 23932 C C . VAL G 2 113 ? 414.599 275.141 457.226 1.00 146.81 113 VAL A C 1
ATOM 23933 O O . VAL G 2 113 ? 414.283 273.979 456.989 1.00 146.81 113 VAL A O 1
ATOM 23946 N N . ASN G 2 114 ? 413.911 275.875 458.100 1.00 143.92 114 ASN A N 1
ATOM 23947 C CA . ASN G 2 114 ? 412.868 275.311 458.954 1.00 143.92 114 ASN A CA 1
ATOM 23948 C C . ASN G 2 114 ? 411.585 274.941 458.191 1.00 143.92 114 ASN A C 1
ATOM 23949 O O . ASN G 2 114 ? 410.780 275.801 457.831 1.00 143.92 114 ASN A O 1
ATOM 23960 N N . VAL G 2 115 ? 411.309 273.646 458.056 1.00 138.61 115 VAL A N 1
ATOM 23961 C CA . VAL G 2 115 ? 410.075 273.178 457.413 1.00 138.61 115 VAL A CA 1
ATOM 23962 C C . VAL G 2 115 ? 408.807 273.684 458.100 1.00 138.61 115 VAL A C 1
ATOM 23963 O O . VAL G 2 115 ? 407.858 274.047 457.409 1.00 138.61 115 VAL A O 1
ATOM 23976 N N . TRP G 2 116 ? 408.783 273.802 459.430 1.00 132.37 116 TRP A N 1
ATOM 23977 C CA . TRP G 2 116 ? 407.597 274.267 460.149 1.00 132.37 116 TRP A CA 1
ATOM 23978 C C . TRP G 2 116 ? 407.309 275.764 460.004 1.00 132.37 116 TRP A C 1
ATOM 23979 O O . TRP G 2 116 ? 406.384 276.260 460.638 1.00 132.37 116 TRP A O 1
ATOM 24000 N N . ASP G 2 117 ? 408.027 276.499 459.158 1.00 137.44 117 ASP A N 1
ATOM 24001 C CA . ASP G 2 117 ? 407.544 277.792 458.673 1.00 137.44 117 ASP A CA 1
ATOM 24002 C C . ASP G 2 117 ? 407.543 277.878 457.145 1.00 137.44 117 ASP A C 1
ATOM 24003 O O . ASP G 2 117 ? 406.720 278.598 456.585 1.00 137.44 117 ASP A O 1
ATOM 24012 N N . GLU G 2 118 ? 408.340 277.076 456.447 1.00 134.75 118 GLU A N 1
ATOM 24013 C CA . GLU G 2 118 ? 408.214 276.935 455.003 1.00 134.75 118 GLU A CA 1
ATOM 24014 C C . GLU G 2 118 ? 406.858 276.373 454.586 1.00 134.75 118 GLU A C 1
ATOM 24015 O O . GLU G 2 118 ? 406.289 276.826 453.600 1.00 134.75 118 GLU A O 1
ATOM 24027 N N . ALA G 2 119 ? 406.310 275.402 455.315 1.00 132.95 119 ALA A N 1
ATOM 24028 C CA . ALA G 2 119 ? 405.063 274.758 454.915 1.00 132.95 119 ALA A CA 1
ATOM 24029 C C . ALA G 2 119 ? 403.808 275.593 455.215 1.00 132.95 119 ALA A C 1
ATOM 24030 O O . ALA G 2 119 ? 402.802 275.489 454.512 1.00 132.95 119 ALA A O 1
ATOM 24037 N N . MET G 2 120 ? 403.840 276.417 456.261 1.00 134.85 120 MET A N 1
ATOM 24038 C CA . MET G 2 120 ? 402.638 277.032 456.827 1.00 134.85 120 MET A CA 1
ATOM 24039 C C . MET G 2 120 ? 401.695 277.718 455.842 1.00 134.85 120 MET A C 1
ATOM 24040 O O . MET G 2 120 ? 400.512 277.373 455.846 1.00 134.85 120 MET A O 1
ATOM 24054 N N . PRO G 2 121 ? 402.137 278.646 454.982 1.00 134.83 121 PRO A N 1
ATOM 24055 C CA . PRO G 2 121 ? 401.223 279.305 454.066 1.00 134.83 121 PRO A CA 1
ATOM 24056 C C . PRO G 2 121 ? 400.515 278.309 453.143 1.00 134.83 121 PRO A C 1
ATOM 24057 O O . PRO G 2 121 ? 399.357 278.518 452.795 1.00 134.83 121 PRO A O 1
ATOM 24068 N N . TYR G 2 122 ? 401.144 277.186 452.808 1.00 131.51 122 TYR A N 1
ATOM 24069 C CA . TYR G 2 122 ? 400.507 276.169 451.984 1.00 131.51 122 TYR A CA 1
ATOM 24070 C C . TYR G 2 122 ? 399.467 275.356 452.750 1.00 131.51 122 TYR A C 1
ATOM 24071 O O . TYR G 2 122 ? 398.434 275.022 452.177 1.00 131.51 122 TYR A O 1
ATOM 24089 N N . LEU G 2 123 ? 399.666 275.088 454.045 1.00 127.99 123 LEU A N 1
ATOM 24090 C CA . LEU G 2 123 ? 398.597 274.506 454.859 1.00 127.99 123 LEU A CA 1
ATOM 24091 C C . LEU G 2 123 ? 397.404 275.458 454.898 1.00 127.99 123 LEU A C 1
ATOM 24092 O O . LEU G 2 123 ? 396.277 275.060 454.612 1.00 127.99 123 LEU A O 1
ATOM 24108 N N . ILE G 2 124 ? 397.650 276.726 455.208 1.00 127.47 124 ILE A N 1
ATOM 24109 C CA . ILE G 2 124 ? 396.596 277.732 455.314 1.00 127.47 124 ILE A CA 1
ATOM 24110 C C . ILE G 2 124 ? 395.828 277.845 453.998 1.00 127.47 124 ILE A C 1
ATOM 24111 O O . ILE G 2 124 ? 394.599 277.810 453.997 1.00 127.47 124 ILE A O 1
ATOM 24127 N N . GLU G 2 125 ? 396.524 277.893 452.864 1.00 135.08 125 GLU A N 1
ATOM 24128 C CA . GLU G 2 125 ? 395.871 277.879 451.562 1.00 135.08 125 GLU A CA 1
ATOM 24129 C C . GLU G 2 125 ? 394.978 276.648 451.395 1.00 135.08 125 GLU A C 1
ATOM 24130 O O . GLU G 2 125 ? 393.806 276.788 451.049 1.00 135.08 125 GLU A O 1
ATOM 24142 N N . ALA G 2 126 ? 395.481 275.446 451.670 1.00 127.14 126 ALA A N 1
ATOM 24143 C CA . ALA G 2 126 ? 394.711 274.224 451.476 1.00 127.14 126 ALA A CA 1
ATOM 24144 C C . ALA G 2 126 ? 393.437 274.201 452.329 1.00 127.14 126 ALA A C 1
ATOM 24145 O O . ALA G 2 126 ? 392.374 273.800 451.848 1.00 127.14 126 ALA A O 1
ATOM 24152 N N . PHE G 2 127 ? 393.500 274.678 453.571 1.00 123.18 127 PHE A N 1
ATOM 24153 C CA . PHE G 2 127 ? 392.306 274.790 454.404 1.00 123.18 127 PHE A CA 1
ATOM 24154 C C . PHE G 2 127 ? 391.296 275.730 453.750 1.00 123.18 127 PHE A C 1
ATOM 24155 O O . PHE G 2 127 ? 390.134 275.373 453.597 1.00 123.18 127 PHE A O 1
ATOM 24172 N N . GLY G 2 128 ? 391.742 276.886 453.265 1.00 126.37 128 GLY A N 1
ATOM 24173 C CA . GLY G 2 128 ? 390.875 277.796 452.530 1.00 126.37 128 GLY A CA 1
ATOM 24174 C C . GLY G 2 128 ? 390.192 277.108 451.350 1.00 126.37 128 GLY A C 1
ATOM 24175 O O . GLY G 2 128 ? 388.967 277.072 451.264 1.00 126.37 128 GLY A O 1
ATOM 24179 N N . ARG G 2 129 ? 390.977 276.482 450.472 1.00 127.15 129 ARG A N 1
ATOM 24180 C CA . ARG G 2 129 ? 390.465 275.896 449.227 1.00 127.15 129 ARG A CA 1
ATOM 24181 C C . ARG G 2 129 ? 389.440 274.802 449.501 1.00 127.15 129 ARG A C 1
ATOM 24182 O O . ARG G 2 129 ? 388.377 274.772 448.891 1.00 127.15 129 ARG A O 1
ATOM 24203 N N . THR G 2 130 ? 389.740 273.919 450.447 1.00 124.26 130 THR A N 1
ATOM 24204 C CA . THR G 2 130 ? 388.861 272.796 450.790 1.00 124.26 130 THR A CA 1
ATOM 24205 C C . THR G 2 130 ? 387.578 273.231 451.478 1.00 124.26 130 THR A C 1
ATOM 24206 O O . THR G 2 130 ? 386.587 272.517 451.379 1.00 124.26 130 THR A O 1
ATOM 24217 N N . LEU G 2 131 ? 387.547 274.401 452.117 1.00 125.12 131 LEU A N 1
ATOM 24218 C CA . LEU G 2 131 ? 386.301 275.025 452.541 1.00 125.12 131 LEU A CA 1
ATOM 24219 C C . LEU G 2 131 ? 385.544 275.607 451.348 1.00 125.12 131 LEU A C 1
ATOM 24220 O O . LEU G 2 131 ? 384.394 275.250 451.112 1.00 125.12 131 LEU A O 1
ATOM 24236 N N . ASP G 2 132 ? 386.174 276.498 450.588 1.00 131.02 132 ASP A N 1
ATOM 24237 C CA . ASP G 2 132 ? 385.482 277.275 449.563 1.00 131.02 132 ASP A CA 1
ATOM 24238 C C . ASP G 2 132 ? 384.739 276.401 448.553 1.00 131.02 132 ASP A C 1
ATOM 24239 O O . ASP G 2 132 ? 383.576 276.653 448.242 1.00 131.02 132 ASP A O 1
ATOM 24248 N N . SER G 2 133 ? 385.360 275.329 448.072 1.00 132.58 133 SER A N 1
ATOM 24249 C CA . SER G 2 133 ? 384.702 274.471 447.088 1.00 132.58 133 SER A CA 1
ATOM 24250 C C . SER G 2 133 ? 383.495 273.734 447.664 1.00 132.58 133 SER A C 1
ATOM 24251 O O . SER G 2 133 ? 382.550 273.430 446.936 1.00 132.58 133 SER A O 1
ATOM 24259 N N . ALA G 2 134 ? 383.490 273.475 448.969 1.00 131.03 134 ALA A N 1
ATOM 24260 C CA . ALA G 2 134 ? 382.379 272.813 449.619 1.00 131.03 134 ALA A CA 1
ATOM 24261 C C . ALA G 2 134 ? 381.160 273.727 449.676 1.00 131.03 134 ALA A C 1
ATOM 24262 O O . ALA G 2 134 ? 380.065 273.283 449.360 1.00 131.03 134 ALA A O 1
ATOM 24269 N N . VAL G 2 135 ? 381.328 275.003 450.022 1.00 128.72 135 VAL A N 1
ATOM 24270 C CA . VAL G 2 135 ? 380.188 275.928 450.083 1.00 128.72 135 VAL A CA 1
ATOM 24271 C C . VAL G 2 135 ? 379.657 276.286 448.695 1.00 128.72 135 VAL A C 1
ATOM 24272 O O . VAL G 2 135 ? 378.450 276.230 448.471 1.00 128.72 135 VAL A O 1
ATOM 24285 N N . VAL G 2 136 ? 380.518 276.611 447.732 1.00 132.08 136 VAL A N 1
ATOM 24286 C CA . VAL G 2 136 ? 380.034 277.034 446.410 1.00 132.08 136 VAL A CA 1
ATOM 24287 C C . VAL G 2 136 ? 379.439 275.881 445.612 1.00 132.08 136 VAL A C 1
ATOM 24288 O O . VAL G 2 136 ? 378.319 275.994 445.118 1.00 132.08 136 VAL A O 1
ATOM 24301 N N . PHE G 2 137 ? 380.170 274.775 445.482 1.00 134.23 137 PHE A N 1
ATOM 24302 C CA . PHE G 2 137 ? 379.814 273.687 444.570 1.00 134.23 137 PHE A CA 1
ATOM 24303 C C . PHE G 2 137 ? 379.339 272.406 445.259 1.00 134.23 137 PHE A C 1
ATOM 24304 O O . PHE G 2 137 ? 378.828 271.513 444.589 1.00 134.23 137 PHE A O 1
ATOM 24321 N N . GLY G 2 138 ? 379.513 272.268 446.573 1.00 139.94 138 GLY A N 1
ATOM 24322 C CA . GLY G 2 138 ? 379.106 271.065 447.305 1.00 139.94 138 GLY A CA 1
ATOM 24323 C C . GLY G 2 138 ? 380.116 269.913 447.282 1.00 139.94 138 GLY A C 1
ATOM 24324 O O . GLY G 2 138 ? 379.768 268.804 447.673 1.00 139.94 138 GLY A O 1
ATOM 24328 N N . THR G 2 139 ? 381.358 270.123 446.845 1.00 138.10 139 THR A N 1
ATOM 24329 C CA . THR G 2 139 ? 382.363 269.047 446.732 1.00 138.10 139 THR A CA 1
ATOM 24330 C C . THR G 2 139 ? 382.610 268.355 448.071 1.00 138.10 139 THR A C 1
ATOM 24331 O O . THR G 2 139 ? 383.158 268.969 448.985 1.00 138.10 139 THR A O 1
ATOM 24342 N N . ASN G 2 140 ? 382.206 267.094 448.203 1.00 134.06 140 ASN A N 1
ATOM 24343 C CA . ASN G 2 140 ? 382.352 266.293 449.424 1.00 134.06 140 ASN A CA 1
ATOM 24344 C C . ASN G 2 140 ? 381.766 266.937 450.694 1.00 134.06 140 ASN A C 1
ATOM 24345 O O . ASN G 2 140 ? 382.140 266.560 451.802 1.00 134.06 140 ASN A O 1
ATOM 24356 N N . ALA G 2 141 ? 380.888 267.933 450.568 1.00 136.33 141 ALA A N 1
ATOM 24357 C CA . ALA G 2 141 ? 380.465 268.742 451.703 1.00 136.33 141 ALA A CA 1
ATOM 24358 C C . ALA G 2 141 ? 379.673 267.903 452.720 1.00 136.33 141 ALA A C 1
ATOM 24359 O O . ALA G 2 141 ? 378.845 267.084 452.312 1.00 136.33 141 ALA A O 1
ATOM 24366 N N . PRO G 2 142 ? 379.889 268.080 454.031 1.00 128.93 142 PRO A N 1
ATOM 24367 C CA . PRO G 2 142 ? 379.173 267.328 455.049 1.00 128.93 142 PRO A CA 1
ATOM 24368 C C . PRO G 2 142 ? 377.680 267.648 455.008 1.00 128.93 142 PRO A C 1
ATOM 24369 O O . PRO G 2 142 ? 377.287 268.810 454.907 1.00 128.93 142 PRO A O 1
ATOM 24380 N N . GLY G 2 143 ? 376.835 266.623 455.119 1.00 134.12 143 GLY A N 1
ATOM 24381 C CA . GLY G 2 143 ? 375.380 266.740 454.933 1.00 134.12 143 GLY A CA 1
ATOM 24382 C C . GLY G 2 143 ? 374.670 267.672 455.921 1.00 134.12 143 GLY A C 1
ATOM 24383 O O . GLY G 2 143 ? 373.552 268.119 455.681 1.00 134.12 143 GLY A O 1
ATOM 24387 N N . THR G 2 144 ? 375.329 268.013 457.021 1.00 129.71 144 THR A N 1
ATOM 24388 C CA . THR G 2 144 ? 374.848 268.949 458.036 1.00 129.71 144 THR A CA 1
ATOM 24389 C C . THR G 2 144 ? 374.681 270.380 457.517 1.00 129.71 144 THR A C 1
ATOM 24390 O O . THR G 2 144 ? 373.887 271.136 458.071 1.00 129.71 144 THR A O 1
ATOM 24401 N N . PHE G 2 145 ? 375.417 270.793 456.483 1.00 124.74 145 PHE A N 1
ATOM 24402 C CA . PHE G 2 145 ? 375.308 272.141 455.916 1.00 124.74 145 PHE A CA 1
ATOM 24403 C C . PHE G 2 145 ? 374.021 272.348 455.109 1.00 124.74 145 PHE A C 1
ATOM 24404 O O . PHE G 2 145 ? 373.478 271.388 454.564 1.00 124.74 145 PHE A O 1
ATOM 24421 N N . PRO G 2 146 ? 373.542 273.596 454.967 1.00 124.52 146 PRO A N 1
ATOM 24422 C CA . PRO G 2 146 ? 372.527 273.937 453.979 1.00 124.52 146 PRO A CA 1
ATOM 24423 C C . PRO G 2 146 ? 373.020 273.667 452.556 1.00 124.52 146 PRO A C 1
ATOM 24424 O O . PRO G 2 146 ? 374.210 273.477 452.315 1.00 124.52 146 PRO A O 1
ATOM 24435 N N . GLN G 2 147 ? 372.097 273.651 451.600 1.00 130.15 147 GLN A N 1
ATOM 24436 C CA . GLN G 2 147 ? 372.380 273.352 450.198 1.00 130.15 147 GLN A CA 1
ATOM 24437 C C . GLN G 2 147 ? 373.441 274.292 449.609 1.00 130.15 147 GLN A C 1
ATOM 24438 O O . GLN G 2 147 ? 373.397 275.498 449.835 1.00 130.15 147 GLN A O 1
ATOM 24452 N N . ALA G 2 148 ? 374.382 273.757 448.835 1.00 127.53 148 ALA A N 1
ATOM 24453 C CA . ALA G 2 148 ? 375.441 274.546 448.216 1.00 127.53 148 ALA A CA 1
ATOM 24454 C C . ALA G 2 148 ? 374.896 275.610 447.252 1.00 127.53 148 ALA A C 1
ATOM 24455 O O . ALA G 2 148 ? 373.812 275.466 446.684 1.00 127.53 148 ALA A O 1
ATOM 24462 N N . ILE G 2 149 ? 375.672 276.672 447.043 1.00 126.96 149 ILE A N 1
ATOM 24463 C CA . ILE G 2 149 ? 375.212 277.883 446.364 1.00 126.96 149 ILE A CA 1
ATOM 24464 C C . ILE G 2 149 ? 374.665 277.600 444.972 1.00 126.96 149 ILE A C 1
ATOM 24465 O O . ILE G 2 149 ? 373.551 278.012 444.663 1.00 126.96 149 ILE A O 1
ATOM 24481 N N . VAL G 2 150 ? 375.424 276.920 444.115 1.00 125.52 150 VAL A N 1
ATOM 24482 C CA . VAL G 2 150 ? 375.013 276.763 442.718 1.00 125.52 150 VAL A CA 1
ATOM 24483 C C . VAL G 2 150 ? 373.688 276.003 442.596 1.00 125.52 150 VAL A C 1
ATOM 24484 O O . VAL G 2 150 ? 372.763 276.535 441.982 1.00 125.52 150 VAL A O 1
ATOM 24497 N N . PRO G 2 151 ? 373.506 274.839 443.235 1.00 125.16 151 PRO A N 1
ATOM 24498 C CA . PRO G 2 151 ? 372.214 274.170 443.252 1.00 125.16 151 PRO A CA 1
ATOM 24499 C C . PRO G 2 151 ? 371.083 275.033 443.809 1.00 125.16 151 PRO A C 1
ATOM 24500 O O . PRO G 2 151 ? 369.993 275.038 443.244 1.00 125.16 151 PRO A O 1
ATOM 24511 N N . ALA G 2 152 ? 371.325 275.804 444.869 1.00 127.04 152 ALA A N 1
ATOM 24512 C CA . ALA G 2 152 ? 370.289 276.668 445.423 1.00 127.04 152 ALA A CA 1
ATOM 24513 C C . ALA G 2 152 ? 369.855 277.754 444.430 1.00 127.04 152 ALA A C 1
ATOM 24514 O O . ALA G 2 152 ? 368.663 277.924 444.186 1.00 127.04 152 ALA A O 1
ATOM 24521 N N . ILE G 2 153 ? 370.805 278.454 443.805 1.00 125.35 153 ILE A N 1
ATOM 24522 C CA . ILE G 2 153 ? 370.499 279.488 442.815 1.00 125.35 153 ILE A CA 1
ATOM 24523 C C . ILE G 2 153 ? 369.705 278.896 441.658 1.00 125.35 153 ILE A C 1
ATOM 24524 O O . ILE G 2 153 ? 368.732 279.497 441.203 1.00 125.35 153 ILE A O 1
ATOM 24540 N N . ALA G 2 154 ? 370.075 277.703 441.203 1.00 123.85 154 ALA A N 1
ATOM 24541 C CA . ALA G 2 154 ? 369.351 277.027 440.137 1.00 123.85 154 ALA A CA 1
ATOM 24542 C C . ALA G 2 154 ? 367.921 276.672 440.561 1.00 123.85 154 ALA A C 1
ATOM 24543 O O . ALA G 2 154 ? 366.976 276.938 439.824 1.00 123.85 154 ALA A O 1
ATOM 24550 N N . ALA G 2 155 ? 367.730 276.135 441.764 1.00 124.11 155 ALA A N 1
ATOM 24551 C CA . ALA G 2 155 ? 366.405 275.764 442.252 1.00 124.11 155 ALA A CA 1
ATOM 24552 C C . ALA G 2 155 ? 365.494 276.979 442.474 1.00 124.11 155 ALA A C 1
ATOM 24553 O O . ALA G 2 155 ? 364.290 276.896 442.247 1.00 124.11 155 ALA A O 1
ATOM 24560 N N . ALA G 2 156 ? 366.052 278.123 442.862 1.00 122.46 156 ALA A N 1
ATOM 24561 C CA . ALA G 2 156 ? 365.307 279.371 442.987 1.00 122.46 156 ALA A CA 1
ATOM 24562 C C . ALA G 2 156 ? 364.951 280.018 441.635 1.00 122.46 156 ALA A C 1
ATOM 24563 O O . ALA G 2 156 ? 364.156 280.954 441.590 1.00 122.46 156 ALA A O 1
ATOM 24570 N N . GLY G 2 157 ? 365.535 279.551 440.530 1.00 124.68 157 GLY A N 1
ATOM 24571 C CA . GLY G 2 157 ? 365.335 280.117 439.194 1.00 124.68 157 GLY A CA 1
ATOM 24572 C C . GLY G 2 157 ? 366.162 281.372 438.906 1.00 124.68 157 GLY A C 1
ATOM 24573 O O . GLY G 2 157 ? 365.937 282.042 437.903 1.00 124.68 157 GLY A O 1
ATOM 24577 N N . ASN G 2 158 ? 367.139 281.702 439.748 1.00 124.25 158 ASN A N 1
ATOM 24578 C CA . ASN G 2 158 ? 367.980 282.889 439.591 1.00 124.25 158 ASN A CA 1
ATOM 24579 C C . ASN G 2 158 ? 369.233 282.634 438.733 1.00 124.25 158 ASN A C 1
ATOM 24580 O O . ASN G 2 158 ? 370.179 283.414 438.766 1.00 124.25 158 ASN A O 1
ATOM 24591 N N . ALA G 2 159 ? 369.268 281.551 437.962 1.00 124.85 159 ALA A N 1
ATOM 24592 C CA . ALA G 2 159 ? 370.366 281.226 437.058 1.00 124.85 159 ALA A CA 1
ATOM 24593 C C . ALA G 2 159 ? 370.064 281.692 435.631 1.00 124.85 159 ALA A C 1
ATOM 24594 O O . ALA G 2 159 ? 368.986 281.422 435.107 1.00 124.85 159 ALA A O 1
ATOM 24601 N N . VAL G 2 160 ? 371.012 282.359 434.982 1.00 123.31 160 VAL A N 1
ATOM 24602 C CA . VAL G 2 160 ? 370.889 282.844 433.603 1.00 123.31 160 VAL A CA 1
ATOM 24603 C C . VAL G 2 160 ? 371.754 281.997 432.683 1.00 123.31 160 VAL A C 1
ATOM 24604 O O . VAL G 2 160 ? 372.956 281.862 432.899 1.00 123.31 160 VAL A O 1
ATOM 24617 N N . THR G 2 161 ? 371.170 281.436 431.629 1.00 121.81 161 THR A N 1
ATOM 24618 C CA . THR G 2 161 ? 371.944 280.704 430.626 1.00 121.81 161 THR A CA 1
ATOM 24619 C C . THR G 2 161 ? 372.666 281.679 429.714 1.00 121.81 161 THR A C 1
ATOM 24620 O O . THR G 2 161 ? 372.045 282.551 429.116 1.00 121.81 161 THR A O 1
ATOM 24631 N N . GLU G 2 162 ? 373.974 281.528 429.578 1.00 126.18 162 GLU A N 1
ATOM 24632 C CA . GLU G 2 162 ? 374.807 282.328 428.690 1.00 126.18 162 GLU A CA 1
ATOM 24633 C C . GLU G 2 162 ? 374.404 282.147 427.222 1.00 126.18 162 GLU A C 1
ATOM 24634 O O . GLU G 2 162 ? 374.193 281.027 426.755 1.00 126.18 162 GLU A O 1
ATOM 24646 N N . GLY G 2 163 ? 374.369 283.244 426.475 1.00 127.83 163 GLY A N 1
ATOM 24647 C CA . GLY G 2 163 ? 374.189 283.257 425.029 1.00 127.83 163 GLY A CA 1
ATOM 24648 C C . GLY G 2 163 ? 373.105 284.235 424.605 1.00 127.83 163 GLY A C 1
ATOM 24649 O O . GLY G 2 163 ? 371.913 283.947 424.699 1.00 127.83 163 GLY A O 1
ATOM 24653 N N . SER G 2 164 ? 373.518 285.382 424.088 1.00 127.36 164 SER A N 1
ATOM 24654 C CA . SER G 2 164 ? 372.648 286.350 423.428 1.00 127.36 164 SER A CA 1
ATOM 24655 C C . SER G 2 164 ? 373.432 287.097 422.356 1.00 127.36 164 SER A C 1
ATOM 24656 O O . SER G 2 164 ? 374.660 287.169 422.390 1.00 127.36 164 SER A O 1
ATOM 24664 N N . THR G 2 165 ? 372.734 287.583 421.338 1.00 129.19 165 THR A N 1
ATOM 24665 C CA . THR G 2 165 ? 373.349 288.125 420.121 1.00 129.19 165 THR A CA 1
ATOM 24666 C C . THR G 2 165 ? 374.032 289.467 420.352 1.00 129.19 165 THR A C 1
ATOM 24667 O O . THR G 2 165 ? 373.706 290.204 421.282 1.00 129.19 165 THR A O 1
ATOM 24678 N N . ALA G 2 166 ? 374.920 289.861 419.443 1.00 126.53 166 ALA A N 1
ATOM 24679 C CA . ALA G 2 166 ? 375.533 291.183 419.468 1.00 126.53 166 ALA A CA 1
ATOM 24680 C C . ALA G 2 166 ? 374.483 292.304 419.507 1.00 126.53 166 ALA A C 1
ATOM 24681 O O . ALA G 2 166 ? 374.613 293.247 420.280 1.00 126.53 166 ALA A O 1
ATOM 24688 N N . ALA G 2 167 ? 373.384 292.170 418.766 1.00 127.06 167 ALA A N 1
ATOM 24689 C CA . ALA G 2 167 ? 372.291 293.136 418.786 1.00 127.06 167 ALA A CA 1
ATOM 24690 C C . ALA G 2 167 ? 371.631 293.276 420.167 1.00 127.06 167 ALA A C 1
ATOM 24691 O O . ALA G 2 167 ? 371.167 294.354 420.513 1.00 127.06 167 ALA A O 1
ATOM 24698 N N . GLN G 2 168 ? 371.630 292.230 420.994 1.00 130.73 168 GLN A N 1
ATOM 24699 C CA . GLN G 2 168 ? 371.161 292.293 422.383 1.00 130.73 168 GLN A CA 1
ATOM 24700 C C . GLN G 2 168 ? 372.212 292.847 423.355 1.00 130.73 168 GLN A C 1
ATOM 24701 O O . GLN G 2 168 ? 371.990 292.848 424.561 1.00 130.73 168 GLN A O 1
ATOM 24715 N N . GLY G 2 169 ? 373.358 293.322 422.865 1.00 127.60 169 GLY A N 1
ATOM 24716 C CA . GLY G 2 169 ? 374.490 293.747 423.690 1.00 127.60 169 GLY A CA 1
ATOM 24717 C C . GLY G 2 169 ? 375.481 292.626 424.008 1.00 127.60 169 GLY A C 1
ATOM 24718 O O . GLY G 2 169 ? 376.317 292.789 424.895 1.00 127.60 169 GLY A O 1
ATOM 24722 N N . GLY G 2 170 ? 375.406 291.490 423.312 1.00 126.70 170 GLY A N 1
ATOM 24723 C CA . GLY G 2 170 ? 376.338 290.380 423.491 1.00 126.70 170 GLY A CA 1
ATOM 24724 C C . GLY G 2 170 ? 376.432 289.927 424.946 1.00 126.70 170 GLY A C 1
ATOM 24725 O O . GLY G 2 170 ? 375.466 290.002 425.699 1.00 126.70 170 GLY A O 1
ATOM 24729 N N . TYR G 2 171 ? 377.613 289.499 425.380 1.00 120.03 171 TYR A N 1
ATOM 24730 C CA . TYR G 2 171 ? 377.785 288.944 426.721 1.00 120.03 171 TYR A CA 1
ATOM 24731 C C . TYR G 2 171 ? 377.407 289.913 427.851 1.00 120.03 171 TYR A C 1
ATOM 24732 O O . TYR G 2 171 ? 376.808 289.507 428.842 1.00 120.03 171 TYR A O 1
ATOM 24750 N N . LEU G 2 172 ? 377.668 291.212 427.691 1.00 121.72 172 LEU A N 1
ATOM 24751 C CA . LEU G 2 172 ? 377.240 292.224 428.660 1.00 121.72 172 LEU A CA 1
ATOM 24752 C C . LEU G 2 172 ? 375.721 292.235 428.829 1.00 121.72 172 LEU A C 1
ATOM 24753 O O . LEU G 2 172 ? 375.234 292.439 429.935 1.00 121.72 172 LEU A O 1
ATOM 24769 N N . GLY G 2 173 ? 374.964 291.942 427.775 1.00 127.79 173 GLY A N 1
ATOM 24770 C CA . GLY G 2 173 ? 373.519 291.792 427.874 1.00 127.79 173 GLY A CA 1
ATOM 24771 C C . GLY G 2 173 ? 373.095 290.677 428.838 1.00 127.79 173 GLY A C 1
ATOM 24772 O O . GLY G 2 173 ? 372.097 290.821 429.539 1.00 127.79 173 GLY A O 1
ATOM 24776 N N . ASP G 2 174 ? 373.853 289.588 428.946 1.00 125.11 174 ASP A N 1
ATOM 24777 C CA . ASP G 2 174 ? 373.527 288.532 429.902 1.00 125.11 174 ASP A CA 1
ATOM 24778 C C . ASP G 2 174 ? 373.803 288.985 431.333 1.00 125.11 174 ASP A C 1
ATOM 24779 O O . ASP G 2 174 ? 373.003 288.741 432.232 1.00 125.11 174 ASP A O 1
ATOM 24788 N N . LEU G 2 175 ? 374.894 289.707 431.560 1.00 122.06 175 LEU A N 1
ATOM 24789 C CA . LEU G 2 175 ? 375.173 290.285 432.867 1.00 122.06 175 LEU A CA 1
ATOM 24790 C C . LEU G 2 175 ? 374.114 291.323 433.255 1.00 122.06 175 LEU A C 1
ATOM 24791 O O . LEU G 2 175 ? 373.642 291.332 434.389 1.00 122.06 175 LEU A O 1
ATOM 24807 N N . ASP G 2 176 ? 373.675 292.149 432.310 1.00 126.09 176 ASP A N 1
ATOM 24808 C CA . ASP G 2 176 ? 372.572 293.077 432.533 1.00 126.09 176 ASP A CA 1
ATOM 24809 C C . ASP G 2 176 ? 371.302 292.332 432.968 1.00 126.09 176 ASP A C 1
ATOM 24810 O O . ASP G 2 176 ? 370.626 292.767 433.898 1.00 126.09 176 ASP A O 1
ATOM 24819 N N . LYS G 2 177 ? 370.987 291.179 432.367 1.00 123.83 177 LYS A N 1
ATOM 24820 C CA . LYS G 2 177 ? 369.883 290.330 432.831 1.00 123.83 177 LYS A CA 1
ATOM 24821 C C . LYS G 2 177 ? 370.140 289.793 434.233 1.00 123.83 177 LYS A C 1
ATOM 24822 O O . LYS G 2 177 ? 369.224 289.763 435.048 1.00 123.83 177 LYS A O 1
ATOM 24841 N N . ALA G 2 178 ? 371.366 289.383 434.541 1.00 123.45 178 ALA A N 1
ATOM 24842 C CA . ALA G 2 178 ? 371.687 288.781 435.826 1.00 123.45 178 ALA A CA 1
ATOM 24843 C C . ALA G 2 178 ? 371.393 289.720 436.998 1.00 123.45 178 ALA A C 1
ATOM 24844 O O . ALA G 2 178 ? 370.745 289.288 437.948 1.00 123.45 178 ALA A O 1
ATOM 24851 N N . TYR G 2 179 ? 371.754 291.007 436.921 1.00 124.64 179 TYR A N 1
ATOM 24852 C CA . TYR G 2 179 ? 371.352 291.964 437.956 1.00 124.64 179 TYR A CA 1
ATOM 24853 C C . TYR G 2 179 ? 369.840 291.948 438.163 1.00 124.64 179 TYR A C 1
ATOM 24854 O O . TYR G 2 179 ? 369.367 291.881 439.295 1.00 124.64 179 TYR A O 1
ATOM 24872 N N . GLY G 2 180 ? 369.081 291.923 437.066 1.00 125.96 180 GLY A N 1
ATOM 24873 C CA . GLY G 2 180 ? 367.627 291.905 437.097 1.00 125.96 180 GLY A CA 1
ATOM 24874 C C . GLY G 2 180 ? 367.062 290.758 437.927 1.00 125.96 180 GLY A C 1
ATOM 24875 O O . GLY G 2 180 ? 366.131 290.967 438.700 1.00 125.96 180 GLY A O 1
ATOM 24879 N N . LYS G 2 181 ? 367.657 289.562 437.857 1.00 123.00 181 LYS A N 1
ATOM 24880 C CA . LYS G 2 181 ? 367.193 288.426 438.662 1.00 123.00 181 LYS A CA 1
ATOM 24881 C C . LYS G 2 181 ? 367.295 288.718 440.156 1.00 123.00 181 LYS A C 1
ATOM 24882 O O . LYS G 2 181 ? 366.427 288.310 440.916 1.00 123.00 181 LYS A O 1
ATOM 24901 N N . VAL G 2 182 ? 368.332 289.432 440.583 1.00 123.49 182 VAL A N 1
ATOM 24902 C CA . VAL G 2 182 ? 368.501 289.813 441.985 1.00 123.49 182 VAL A CA 1
ATOM 24903 C C . VAL G 2 182 ? 367.536 290.927 442.354 1.00 123.49 182 VAL A C 1
ATOM 24904 O O . VAL G 2 182 ? 366.801 290.814 443.329 1.00 123.49 182 VAL A O 1
ATOM 24917 N N . GLU G 2 183 ? 367.503 291.990 441.558 1.00 127.11 183 GLU A N 1
ATOM 24918 C CA . GLU G 2 183 ? 366.673 293.164 441.824 1.00 127.11 183 GLU A CA 1
ATOM 24919 C C . GLU G 2 183 ? 365.191 292.814 441.889 1.00 127.11 183 GLU A C 1
ATOM 24920 O O . GLU G 2 183 ? 364.463 293.341 442.717 1.00 127.11 183 GLU A O 1
ATOM 24932 N N . GLU G 2 184 ? 364.733 291.876 441.071 1.00 129.64 184 GLU A N 1
ATOM 24933 C CA . GLU G 2 184 ? 363.356 291.412 441.103 1.00 129.64 184 GLU A CA 1
ATOM 24934 C C . GLU G 2 184 ? 363.008 290.664 442.397 1.00 129.64 184 GLU A C 1
ATOM 24935 O O . GLU G 2 184 ? 361.861 290.704 442.826 1.00 129.64 184 GLU A O 1
ATOM 24947 N N . ASP G 2 185 ? 363.974 290.041 443.073 1.00 125.95 185 ASP A N 1
ATOM 24948 C CA . ASP G 2 185 ? 363.775 289.492 444.418 1.00 125.95 185 ASP A CA 1
ATOM 24949 C C . ASP G 2 185 ? 363.893 290.572 445.505 1.00 125.95 185 ASP A C 1
ATOM 24950 O O . ASP G 2 185 ? 363.568 290.334 446.667 1.00 125.95 185 ASP A O 1
ATOM 24959 N N . GLY G 2 186 ? 364.317 291.776 445.130 1.00 127.43 186 GLY A N 1
ATOM 24960 C CA . GLY G 2 186 ? 364.322 292.973 445.965 1.00 127.43 186 GLY A CA 1
ATOM 24961 C C . GLY G 2 186 ? 365.574 293.173 446.815 1.00 127.43 186 GLY A C 1
ATOM 24962 O O . GLY G 2 186 ? 365.729 294.216 447.450 1.00 127.43 186 GLY A O 1
ATOM 24966 N N . PHE G 2 187 ? 366.505 292.224 446.795 1.00 127.64 187 PHE A N 1
ATOM 24967 C CA . PHE G 2 187 ? 367.896 292.500 447.146 1.00 127.64 187 PHE A CA 1
ATOM 24968 C C . PHE G 2 187 ? 368.560 293.339 446.047 1.00 127.64 187 PHE A C 1
ATOM 24969 O O . PHE G 2 187 ? 367.991 293.546 444.978 1.00 127.64 187 PHE A O 1
ATOM 24986 N N . GLU G 2 188 ? 369.790 293.791 446.256 1.00 132.58 188 GLU A N 1
ATOM 24987 C CA . GLU G 2 188 ? 370.615 294.364 445.185 1.00 132.58 188 GLU A CA 1
ATOM 24988 C C . GLU G 2 188 ? 372.102 294.086 445.436 1.00 132.58 188 GLU A C 1
ATOM 24989 O O . GLU G 2 188 ? 372.521 293.986 446.582 1.00 132.58 188 GLU A O 1
ATOM 25001 N N . ALA G 2 189 ? 372.882 293.881 444.372 1.00 128.18 189 ALA A N 1
ATOM 25002 C CA . ALA G 2 189 ? 374.207 293.267 444.460 1.00 128.18 189 ALA A CA 1
ATOM 25003 C C . ALA G 2 189 ? 375.329 294.246 444.819 1.00 128.18 189 ALA A C 1
ATOM 25004 O O . ALA G 2 189 ? 375.201 295.447 444.597 1.00 128.18 189 ALA A O 1
ATOM 25011 N N . ASN G 2 190 ? 376.469 293.736 445.297 1.00 132.20 190 ASN A N 1
ATOM 25012 C CA . ASN G 2 190 ? 377.635 294.559 445.615 1.00 132.20 190 ASN A CA 1
ATOM 25013 C C . ASN G 2 190 ? 379.002 293.989 445.202 1.00 132.20 190 ASN A C 1
ATOM 25014 O O . ASN G 2 190 ? 380.007 294.643 445.462 1.00 132.20 190 ASN A O 1
ATOM 25025 N N . GLY G 2 191 ? 379.090 292.814 444.578 1.00 128.95 191 GLY A N 1
ATOM 25026 C CA . GLY G 2 191 ? 380.378 292.279 444.119 1.00 128.95 191 GLY A CA 1
ATOM 25027 C C . GLY G 2 191 ? 380.267 291.012 443.283 1.00 128.95 191 GLY A C 1
ATOM 25028 O O . GLY G 2 191 ? 379.222 290.361 443.275 1.00 128.95 191 GLY A O 1
ATOM 25032 N N . ILE G 2 192 ? 381.343 290.661 442.583 1.00 126.39 192 ILE A N 1
ATOM 25033 C CA . ILE G 2 192 ? 381.368 289.565 441.610 1.00 126.39 192 ILE A CA 1
ATOM 25034 C C . ILE G 2 192 ? 382.422 288.527 441.986 1.00 126.39 192 ILE A C 1
ATOM 25035 O O . ILE G 2 192 ? 383.569 288.872 442.269 1.00 126.39 192 ILE A O 1
ATOM 25051 N N . ILE G 2 193 ? 382.074 287.250 441.913 1.00 127.40 193 ILE A N 1
ATOM 25052 C CA . ILE G 2 193 ? 383.018 286.139 442.045 1.00 127.40 193 ILE A CA 1
ATOM 25053 C C . ILE G 2 193 ? 383.062 285.394 440.713 1.00 127.40 193 ILE A C 1
ATOM 25054 O O . ILE G 2 193 ? 382.001 285.074 440.181 1.00 127.40 193 ILE A O 1
ATOM 25070 N N . ALA G 2 194 ? 384.235 285.097 440.158 1.00 128.57 194 ALA A N 1
ATOM 25071 C CA . ALA G 2 194 ? 384.312 284.470 438.840 1.00 128.57 194 ALA A CA 1
ATOM 25072 C C . ALA G 2 194 ? 385.455 283.475 438.667 1.00 128.57 194 ALA A C 1
ATOM 25073 O O . ALA G 2 194 ? 386.535 283.641 439.226 1.00 128.57 194 ALA A O 1
ATOM 25080 N N . GLY G 2 195 ? 385.246 282.488 437.799 1.00 127.67 195 GLY A N 1
ATOM 25081 C CA . GLY G 2 195 ? 386.345 281.692 437.260 1.00 127.67 195 GLY A CA 1
ATOM 25082 C C . GLY G 2 195 ? 387.216 282.518 436.314 1.00 127.67 195 GLY A C 1
ATOM 25083 O O . GLY G 2 195 ? 386.744 283.449 435.664 1.00 127.67 195 GLY A O 1
ATOM 25087 N N . ILE G 2 196 ? 388.498 282.176 436.203 1.00 121.54 196 ILE A N 1
ATOM 25088 C CA . ILE G 2 196 ? 389.476 282.921 435.396 1.00 121.54 196 ILE A CA 1
ATOM 25089 C C . ILE G 2 196 ? 389.062 283.073 433.927 1.00 121.54 196 ILE A C 1
ATOM 25090 O O . ILE G 2 196 ? 389.367 284.083 433.299 1.00 121.54 196 ILE A O 1
ATOM 25106 N N . GLY G 2 197 ? 388.292 282.127 433.390 1.00 122.31 197 GLY A N 1
ATOM 25107 C CA . GLY G 2 197 ? 387.794 282.165 432.013 1.00 122.31 197 GLY A CA 1
ATOM 25108 C C . GLY G 2 197 ? 386.892 283.357 431.677 1.00 122.31 197 GLY A C 1
ATOM 25109 O O . GLY G 2 197 ? 386.705 283.658 430.500 1.00 122.31 197 GLY A O 1
ATOM 25113 N N . LEU G 2 198 ? 386.367 284.083 432.668 1.00 126.55 198 LEU A N 1
ATOM 25114 C CA . LEU G 2 198 ? 385.541 285.265 432.425 1.00 126.55 198 LEU A CA 1
ATOM 25115 C C . LEU G 2 198 ? 386.266 286.330 431.596 1.00 126.55 198 LEU A C 1
ATOM 25116 O O . LEU G 2 198 ? 385.645 286.948 430.734 1.00 126.55 198 LEU A O 1
ATOM 25132 N N . LYS G 2 199 ? 387.573 286.526 431.787 1.00 126.15 199 LYS A N 1
ATOM 25133 C CA . LYS G 2 199 ? 388.325 287.566 431.065 1.00 126.15 199 LYS A CA 1
ATOM 25134 C C . LYS G 2 199 ? 388.233 287.398 429.551 1.00 126.15 199 LYS A C 1
ATOM 25135 O O . LYS G 2 199 ? 388.070 288.378 428.828 1.00 126.15 199 LYS A O 1
ATOM 25154 N N . GLY G 2 200 ? 388.227 286.158 429.072 1.00 127.37 200 GLY A N 1
ATOM 25155 C CA . GLY G 2 200 ? 388.036 285.849 427.656 1.00 127.37 200 GLY A CA 1
ATOM 25156 C C . GLY G 2 200 ? 386.713 286.392 427.119 1.00 127.37 200 GLY A C 1
ATOM 25157 O O . GLY G 2 200 ? 386.696 287.068 426.091 1.00 127.37 200 GLY A O 1
ATOM 25161 N N . LYS G 2 201 ? 385.610 286.199 427.852 1.00 125.65 201 LYS A N 1
ATOM 25162 C CA . LYS G 2 201 ? 384.301 286.724 427.442 1.00 125.65 201 LYS A CA 1
ATOM 25163 C C . LYS G 2 201 ? 384.302 288.244 427.382 1.00 125.65 201 LYS A C 1
ATOM 25164 O O . LYS G 2 201 ? 383.802 288.813 426.421 1.00 125.65 201 LYS A O 1
ATOM 25183 N N . LEU G 2 202 ? 384.901 288.907 428.366 1.00 128.06 202 LEU A N 1
ATOM 25184 C CA . LEU G 2 202 ? 384.901 290.369 428.426 1.00 128.06 202 LEU A CA 1
ATOM 25185 C C . LEU G 2 202 ? 385.697 290.991 427.282 1.00 128.06 202 LEU A C 1
ATOM 25186 O O . LEU G 2 202 ? 385.228 291.949 426.676 1.00 128.06 202 LEU A O 1
ATOM 25202 N N . ARG G 2 203 ? 386.838 290.421 426.890 1.00 127.52 203 ARG A N 1
ATOM 25203 C CA . ARG G 2 203 ? 387.531 290.884 425.675 1.00 127.52 203 ARG A CA 1
ATOM 25204 C C . ARG G 2 203 ? 386.716 290.642 424.402 1.00 127.52 203 ARG A C 1
ATOM 25205 O O . ARG G 2 203 ? 386.851 291.388 423.440 1.00 127.52 203 ARG A O 1
ATOM 25226 N N . GLY G 2 204 ? 385.844 289.636 424.394 1.00 133.11 204 GLY A N 1
ATOM 25227 C CA . GLY G 2 204 ? 384.959 289.303 423.272 1.00 133.11 204 GLY A CA 1
ATOM 25228 C C . GLY G 2 204 ? 383.634 290.079 423.201 1.00 133.11 204 GLY A C 1
ATOM 25229 O O . GLY G 2 204 ? 382.840 289.829 422.297 1.00 133.11 204 GLY A O 1
ATOM 25233 N N . ALA G 2 205 ? 383.356 291.006 424.120 1.00 126.95 205 ALA A N 1
ATOM 25234 C CA . ALA G 2 205 ? 382.099 291.754 424.158 1.00 126.95 205 ALA A CA 1
ATOM 25235 C C . ALA G 2 205 ? 381.979 292.763 423.002 1.00 126.95 205 ALA A C 1
ATOM 25236 O O . ALA G 2 205 ? 382.364 293.928 423.140 1.00 126.95 205 ALA A O 1
ATOM 25243 N N . ARG G 2 206 ? 381.457 292.336 421.847 1.00 123.45 206 ARG A N 1
ATOM 25244 C CA . ARG G 2 206 ? 381.532 293.110 420.600 1.00 123.45 206 ARG A CA 1
ATOM 25245 C C . ARG G 2 206 ? 380.189 293.401 419.938 1.00 123.45 206 ARG A C 1
ATOM 25246 O O . ARG G 2 206 ? 379.288 292.577 419.876 1.00 123.45 206 ARG A O 1
ATOM 25267 N N . ASP G 2 207 ? 380.108 294.626 419.447 1.00 123.62 207 ASP A N 1
ATOM 25268 C CA . ASP G 2 207 ? 379.072 295.238 418.627 1.00 123.62 207 ASP A CA 1
ATOM 25269 C C . ASP G 2 207 ? 378.832 294.433 417.350 1.00 123.62 207 ASP A C 1
ATOM 25270 O O . ASP G 2 207 ? 379.754 293.796 416.847 1.00 123.62 207 ASP A O 1
ATOM 25279 N N . ALA G 2 208 ? 377.631 294.486 416.779 1.00 124.90 208 ALA A N 1
ATOM 25280 C CA . ALA G 2 208 ? 377.321 293.782 415.537 1.00 124.90 208 ALA A CA 1
ATOM 25281 C C . ALA G 2 208 ? 378.300 294.075 414.383 1.00 124.90 208 ALA A C 1
ATOM 25282 O O . ALA G 2 208 ? 378.471 293.245 413.497 1.00 124.90 208 ALA A O 1
ATOM 25289 N N . ASN G 2 209 ? 378.962 295.227 414.387 1.00 127.37 209 ASN A N 1
ATOM 25290 C CA . ASN G 2 209 ? 379.967 295.617 413.409 1.00 127.37 209 ASN A CA 1
ATOM 25291 C C . ASN G 2 209 ? 381.380 295.119 413.742 1.00 127.37 209 ASN A C 1
ATOM 25292 O O . ASN G 2 209 ? 382.150 294.838 412.824 1.00 127.37 209 ASN A O 1
ATOM 25303 N N . GLY G 2 210 ? 381.709 294.989 415.031 1.00 123.51 210 GLY A N 1
ATOM 25304 C CA . GLY G 2 210 ? 383.017 294.531 415.513 1.00 123.51 210 GLY A CA 1
ATOM 25305 C C . GLY G 2 210 ? 383.629 295.336 416.668 1.00 123.51 210 GLY A C 1
ATOM 25306 O O . GLY G 2 210 ? 384.432 294.786 417.421 1.00 123.51 210 GLY A O 1
ATOM 25310 N N . GLN G 2 211 ? 383.265 296.605 416.862 1.00 120.67 211 GLN A N 1
ATOM 25311 C CA . GLN G 2 211 ? 383.776 297.426 417.973 1.00 120.67 211 GLN A CA 1
ATOM 25312 C C . GLN G 2 211 ? 383.325 296.928 419.357 1.00 120.67 211 GLN A C 1
ATOM 25313 O O . GLN G 2 211 ? 382.557 295.979 419.474 1.00 120.67 211 GLN A O 1
ATOM 25327 N N . LYS G 2 212 ? 383.788 297.549 420.442 1.00 122.47 212 LYS A N 1
ATOM 25328 C CA . LYS G 2 212 ? 383.402 297.186 421.818 1.00 122.47 212 LYS A CA 1
ATOM 25329 C C . LYS G 2 212 ? 381.950 297.543 422.144 1.00 122.47 212 LYS A C 1
ATOM 25330 O O . LYS G 2 212 ? 381.465 298.599 421.755 1.00 122.47 212 LYS A O 1
ATOM 25349 N N . ILE G 2 213 ? 381.276 296.701 422.921 1.00 123.53 213 ILE A N 1
ATOM 25350 C CA . ILE G 2 213 ? 380.036 297.070 423.624 1.00 123.53 213 ILE A CA 1
ATOM 25351 C C . ILE G 2 213 ? 380.365 298.012 424.788 1.00 123.53 213 ILE A C 1
ATOM 25352 O O . ILE G 2 213 ? 381.408 297.852 425.411 1.00 123.53 213 ILE A O 1
ATOM 25368 N N . ASP G 2 214 ? 379.484 298.970 425.081 1.00 125.73 214 ASP A N 1
ATOM 25369 C CA . ASP G 2 214 ? 379.496 299.854 426.259 1.00 125.73 214 ASP A CA 1
ATOM 25370 C C . ASP G 2 214 ? 380.910 300.201 426.796 1.00 125.73 214 ASP A C 1
ATOM 25371 O O . ASP G 2 214 ? 381.320 299.692 427.841 1.00 125.73 214 ASP A O 1
ATOM 25380 N N . PRO G 2 215 ? 381.694 301.049 426.115 1.00 119.69 215 PRO A N 1
ATOM 25381 C CA . PRO G 2 215 ? 383.146 301.120 426.304 1.00 119.69 215 PRO A CA 1
ATOM 25382 C C . PRO G 2 215 ? 383.675 301.502 427.689 1.00 119.69 215 PRO A C 1
ATOM 25383 O O . PRO G 2 215 ? 384.871 301.364 427.928 1.00 119.69 215 PRO A O 1
ATOM 25394 N N . THR G 2 216 ? 382.836 301.999 428.596 1.00 120.68 216 THR A N 1
ATOM 25395 C CA . THR G 2 216 ? 383.239 302.490 429.923 1.00 120.68 216 THR A CA 1
ATOM 25396 C C . THR G 2 216 ? 382.695 301.662 431.093 1.00 120.68 216 THR A C 1
ATOM 25397 O O . THR G 2 216 ? 382.957 302.002 432.246 1.00 120.68 216 THR A O 1
ATOM 25408 N N . ARG G 2 217 ? 381.977 300.554 430.855 1.00 127.33 217 ARG A N 1
ATOM 25409 C CA . ARG G 2 217 ? 381.470 299.684 431.937 1.00 127.33 217 ARG A CA 1
ATOM 25410 C C . ARG G 2 217 ? 382.597 299.063 432.751 1.00 127.33 217 ARG A C 1
ATOM 25411 O O . ARG G 2 217 ? 382.465 298.888 433.958 1.00 127.33 217 ARG A O 1
ATOM 25432 N N . VAL G 2 218 ? 383.677 298.671 432.078 1.00 125.94 218 VAL A N 1
ATOM 25433 C CA . VAL G 2 218 ? 384.713 297.785 432.621 1.00 125.94 218 VAL A CA 1
ATOM 25434 C C . VAL G 2 218 ? 385.989 298.551 432.924 1.00 125.94 218 VAL A C 1
ATOM 25435 O O . VAL G 2 218 ? 386.405 299.409 432.150 1.00 125.94 218 VAL A O 1
ATOM 25448 N N . GLY G 2 219 ? 386.628 298.248 434.048 1.00 135.29 219 GLY A N 1
ATOM 25449 C CA . GLY G 2 219 ? 387.969 298.754 434.338 1.00 135.29 219 GLY A CA 1
ATOM 25450 C C . GLY G 2 219 ? 388.997 298.163 433.374 1.00 135.29 219 GLY A C 1
ATOM 25451 O O . GLY G 2 219 ? 388.904 296.996 432.998 1.00 135.29 219 GLY A O 1
ATOM 25455 N N . ALA G 2 220 ? 389.988 298.952 432.969 1.00 139.12 220 ALA A N 1
ATOM 25456 C CA . ALA G 2 220 ? 390.967 298.552 431.957 1.00 139.12 220 ALA A CA 1
ATOM 25457 C C . ALA G 2 220 ? 391.855 297.363 432.370 1.00 139.12 220 ALA A C 1
ATOM 25458 O O . ALA G 2 220 ? 392.482 296.739 431.519 1.00 139.12 220 ALA A O 1
ATOM 25465 N N . ASP G 2 221 ? 391.906 297.031 433.658 1.00 142.58 221 ASP A N 1
ATOM 25466 C CA . ASP G 2 221 ? 392.618 295.879 434.213 1.00 142.58 221 ASP A CA 1
ATOM 25467 C C . ASP G 2 221 ? 391.670 294.765 434.695 1.00 142.58 221 ASP A C 1
ATOM 25468 O O . ASP G 2 221 ? 392.035 293.959 435.553 1.00 142.58 221 ASP A O 1
ATOM 25477 N N . LEU G 2 222 ? 390.452 294.716 434.150 1.00 133.25 222 LEU A N 1
ATOM 25478 C CA . LEU G 2 222 ? 389.544 293.567 434.195 1.00 133.25 222 LEU A CA 1
ATOM 25479 C C . LEU G 2 222 ? 389.238 293.060 435.614 1.00 133.25 222 LEU A C 1
ATOM 25480 O O . LEU G 2 222 ? 389.101 291.858 435.842 1.00 133.25 222 LEU A O 1
ATOM 25496 N N . LYS G 2 223 ? 389.111 293.963 436.591 1.00 137.33 223 LYS A N 1
ATOM 25497 C CA . LYS G 2 223 ? 388.719 293.604 437.965 1.00 137.33 223 LYS A CA 1
ATOM 25498 C C . LYS G 2 223 ? 387.710 294.542 438.635 1.00 137.33 223 LYS A C 1
ATOM 25499 O O . LYS G 2 223 ? 387.466 294.439 439.833 1.00 137.33 223 LYS A O 1
ATOM 25518 N N . SER G 2 224 ? 387.068 295.411 437.863 1.00 141.19 224 SER A N 1
ATOM 25519 C CA . SER G 2 224 ? 385.892 296.157 438.308 1.00 141.19 224 SER A CA 1
ATOM 25520 C C . SER G 2 224 ? 384.894 296.344 437.173 1.00 141.19 224 SER A C 1
ATOM 25521 O O . SER G 2 224 ? 385.287 296.668 436.056 1.00 141.19 224 SER A O 1
ATOM 25529 N N . ILE G 2 225 ? 383.605 296.200 437.456 1.00 132.89 225 ILE A N 1
ATOM 25530 C CA . ILE G 2 225 ? 382.516 296.381 436.491 1.00 132.89 225 ILE A CA 1
ATOM 25531 C C . ILE G 2 225 ? 381.505 297.316 437.124 1.00 132.89 225 ILE A C 1
ATOM 25532 O O . ILE G 2 225 ? 381.094 297.069 438.247 1.00 132.89 225 ILE A O 1
ATOM 25548 N N . ASP G 2 226 ? 381.078 298.378 436.455 1.00 137.74 226 ASP A N 1
ATOM 25549 C CA . ASP G 2 226 ? 380.067 299.303 436.994 1.00 137.74 226 ASP A CA 1
ATOM 25550 C C . ASP G 2 226 ? 380.419 299.897 438.374 1.00 137.74 226 ASP A C 1
ATOM 25551 O O . ASP G 2 226 ? 379.544 300.329 439.121 1.00 137.74 226 ASP A O 1
ATOM 25560 N N . GLY G 2 227 ? 381.698 299.900 438.750 1.00 136.83 227 GLY A N 1
ATOM 25561 C CA . GLY G 2 227 ? 382.173 300.261 440.089 1.00 136.83 227 GLY A CA 1
ATOM 25562 C C . GLY G 2 227 ? 382.084 299.151 441.148 1.00 136.83 227 GLY A C 1
ATOM 25563 O O . GLY G 2 227 ? 382.591 299.336 442.253 1.00 136.83 227 GLY A O 1
ATOM 25567 N N . LEU G 2 228 ? 381.502 297.988 440.851 1.00 131.23 228 LEU A N 1
ATOM 25568 C CA . LEU G 2 228 ? 381.601 296.808 441.709 1.00 131.23 228 LEU A CA 1
ATOM 25569 C C . LEU G 2 228 ? 382.997 296.178 441.596 1.00 131.23 228 LEU A C 1
ATOM 25570 O O . LEU G 2 228 ? 383.554 296.123 440.498 1.00 131.23 228 LEU A O 1
ATOM 25586 N N . PRO G 2 229 ? 383.554 295.634 442.684 1.00 132.63 229 PRO A N 1
ATOM 25587 C CA . PRO G 2 229 ? 384.770 294.839 442.663 1.00 132.63 229 PRO A CA 1
ATOM 25588 C C . PRO G 2 229 ? 384.526 293.417 442.141 1.00 132.63 229 PRO A C 1
ATOM 25589 O O . PRO G 2 229 ? 383.432 292.863 442.264 1.00 132.63 229 PRO A O 1
ATOM 25600 N N . VAL G 2 230 ? 385.578 292.800 441.612 1.00 130.37 230 VAL A N 1
ATOM 25601 C CA . VAL G 2 230 ? 385.600 291.428 441.082 1.00 130.37 230 VAL A CA 1
ATOM 25602 C C . VAL G 2 230 ? 386.688 290.625 441.790 1.00 130.37 230 VAL A C 1
ATOM 25603 O O . VAL G 2 230 ? 387.654 291.195 442.288 1.00 130.37 230 VAL A O 1
ATOM 25616 N N . SER G 2 231 ? 386.574 289.303 441.852 1.00 129.93 231 SER A N 1
ATOM 25617 C CA . SER G 2 231 ? 387.621 288.438 442.406 1.00 129.93 231 SER A CA 1
ATOM 25618 C C . SER G 2 231 ? 387.674 287.081 441.708 1.00 129.93 231 SER A C 1
ATOM 25619 O O . SER G 2 231 ? 386.663 286.620 441.178 1.00 129.93 231 SER A O 1
ATOM 25627 N N . TYR G 2 232 ? 388.835 286.424 441.737 1.00 128.51 232 TYR A N 1
ATOM 25628 C CA . TYR G 2 232 ? 389.077 285.179 440.998 1.00 128.51 232 TYR A CA 1
ATOM 25629 C C . TYR G 2 232 ? 389.602 284.021 441.876 1.00 128.51 232 TYR A C 1
ATOM 25630 O O . TYR G 2 232 ? 390.702 283.516 441.630 1.00 128.51 232 TYR A O 1
ATOM 25648 N N . PRO G 2 233 ? 388.875 283.612 442.928 1.00 128.92 233 PRO A N 1
ATOM 25649 C CA . PRO G 2 233 ? 389.298 282.582 443.874 1.00 128.92 233 PRO A CA 1
ATOM 25650 C C . PRO G 2 233 ? 389.007 281.142 443.422 1.00 128.92 233 PRO A C 1
ATOM 25651 O O . PRO G 2 233 ? 388.385 280.914 442.388 1.00 128.92 233 PRO A O 1
ATOM 25662 N N . MET G 2 234 ? 389.441 280.165 444.224 1.00 131.05 234 MET A N 1
ATOM 25663 C CA . MET G 2 234 ? 389.368 278.721 443.955 1.00 131.05 234 MET A CA 1
ATOM 25664 C C . MET G 2 234 ? 390.020 278.360 442.627 1.00 131.05 234 MET A C 1
ATOM 25665 O O . MET G 2 234 ? 389.447 277.669 441.782 1.00 131.05 234 MET A O 1
ATOM 25679 N N . ARG G 2 235 ? 391.220 278.877 442.408 1.00 128.33 235 ARG A N 1
ATOM 25680 C CA . ARG G 2 235 ? 391.852 278.880 441.101 1.00 128.33 235 ARG A CA 1
ATOM 25681 C C . ARG G 2 235 ? 391.961 277.463 440.543 1.00 128.33 235 ARG A C 1
ATOM 25682 O O . ARG G 2 235 ? 392.582 276.601 441.154 1.00 128.33 235 ARG A O 1
ATOM 25703 N N . GLY G 2 236 ? 391.329 277.221 439.402 1.00 128.72 236 GLY A N 1
ATOM 25704 C CA . GLY G 2 236 ? 391.339 275.928 438.716 1.00 128.72 236 GLY A CA 1
ATOM 25705 C C . GLY G 2 236 ? 390.200 274.968 439.068 1.00 128.72 236 GLY A C 1
ATOM 25706 O O . GLY G 2 236 ? 390.063 273.951 438.396 1.00 128.72 236 GLY A O 1
ATOM 25710 N N . LEU G 2 237 ? 389.365 275.248 440.072 1.00 126.92 237 LEU A N 1
ATOM 25711 C CA . LEU G 2 237 ? 388.297 274.322 440.481 1.00 126.92 237 LEU A CA 1
ATOM 25712 C C . LEU G 2 237 ? 386.982 274.492 439.709 1.00 126.92 237 LEU A C 1
ATOM 25713 O O . LEU G 2 237 ? 386.155 273.585 439.706 1.00 126.92 237 LEU A O 1
ATOM 25729 N N . TRP G 2 238 ? 386.755 275.645 439.089 1.00 127.16 238 TRP A N 1
ATOM 25730 C CA . TRP G 2 238 ? 385.482 276.013 438.474 1.00 127.16 238 TRP A CA 1
ATOM 25731 C C . TRP G 2 238 ? 385.029 274.994 437.415 1.00 127.16 238 TRP A C 1
ATOM 25732 O O . TRP G 2 238 ? 385.756 274.776 436.447 1.00 127.16 238 TRP A O 1
ATOM 25753 N N . PRO G 2 239 ? 383.841 274.379 437.530 1.00 127.97 239 PRO A N 1
ATOM 25754 C CA . PRO G 2 239 ? 383.350 273.406 436.556 1.00 127.97 239 PRO A CA 1
ATOM 25755 C C . PRO G 2 239 ? 383.228 274.007 435.158 1.00 127.97 239 PRO A C 1
ATOM 25756 O O . PRO G 2 239 ? 382.389 274.876 434.927 1.00 127.97 239 PRO A O 1
ATOM 25767 N N . SER G 2 240 ? 384.079 273.558 434.233 1.00 131.54 240 SER A N 1
ATOM 25768 C CA . SER G 2 240 ? 384.318 274.236 432.948 1.00 131.54 240 SER A CA 1
ATOM 25769 C C . SER G 2 240 ? 384.349 273.312 431.729 1.00 131.54 240 SER A C 1
ATOM 25770 O O . SER G 2 240 ? 384.705 273.748 430.639 1.00 131.54 240 SER A O 1
ATOM 25778 N N . ALA G 2 241 ? 383.972 272.046 431.876 1.00 135.72 241 ALA A N 1
ATOM 25779 C CA . ALA G 2 241 ? 383.716 271.145 430.758 1.00 135.72 241 ALA A CA 1
ATOM 25780 C C . ALA G 2 241 ? 382.667 270.097 431.140 1.00 135.72 241 ALA A C 1
ATOM 25781 O O . ALA G 2 241 ? 382.590 269.671 432.292 1.00 135.72 241 ALA A O 1
ATOM 25788 N N . GLY G 2 242 ? 381.875 269.660 430.167 1.00 140.80 242 GLY A N 1
ATOM 25789 C CA . GLY G 2 242 ? 380.748 268.756 430.378 1.00 140.80 242 GLY A CA 1
ATOM 25790 C C . GLY G 2 242 ? 379.636 268.981 429.354 1.00 140.80 242 GLY A C 1
ATOM 25791 O O . GLY G 2 242 ? 379.869 269.557 428.288 1.00 140.80 242 GLY A O 1
ATOM 25795 N N . GLY G 2 243 ? 378.430 268.508 429.660 1.00 141.20 243 GLY A N 1
ATOM 25796 C CA 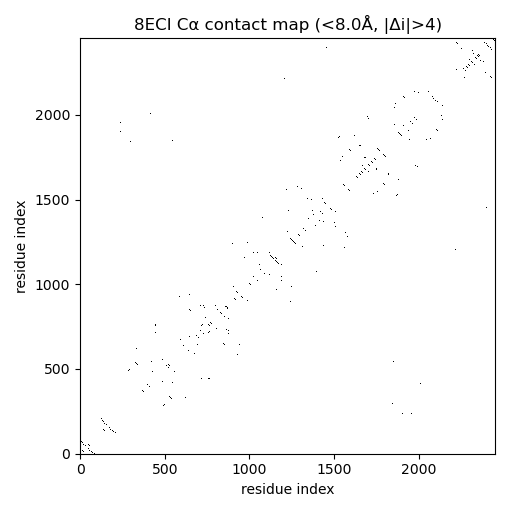. GLY G 2 243 ? 377.249 268.668 428.809 1.00 141.20 243 GLY A CA 1
ATOM 25797 C C . GLY G 2 243 ? 376.715 270.099 428.735 1.00 141.20 243 GLY A C 1
ATOM 25798 O O . GLY G 2 243 ? 377.260 271.035 429.312 1.00 141.20 243 GLY A O 1
ATOM 25802 N N . ALA G 2 244 ? 375.600 270.279 428.038 1.00 138.99 244 ALA A N 1
ATOM 25803 C CA . ALA G 2 244 ? 374.885 271.548 428.043 1.00 138.99 244 ALA A CA 1
ATOM 25804 C C . ALA G 2 244 ? 374.397 271.898 429.460 1.00 138.99 244 ALA A C 1
ATOM 25805 O O . ALA G 2 244 ? 373.747 271.093 430.127 1.00 138.99 244 ALA A O 1
ATOM 25812 N N . GLY G 2 245 ? 374.684 273.106 429.928 1.00 137.04 245 GLY A N 1
ATOM 25813 C CA . GLY G 2 245 ? 374.249 273.603 431.231 1.00 137.04 245 GLY A CA 1
ATOM 25814 C C . GLY G 2 245 ? 375.033 273.083 432.441 1.00 137.04 245 GLY A C 1
ATOM 25815 O O . GLY G 2 245 ? 374.686 273.442 433.564 1.00 137.04 245 GLY A O 1
ATOM 25819 N N . THR G 2 246 ? 376.050 272.233 432.286 1.00 138.09 246 THR A N 1
ATOM 25820 C CA . THR G 2 246 ? 376.791 271.695 433.440 1.00 138.09 246 THR A CA 1
ATOM 25821 C C . THR G 2 246 ? 377.802 272.672 434.028 1.00 138.09 246 THR A C 1
ATOM 25822 O O . THR G 2 246 ? 378.333 272.407 435.104 1.00 138.09 246 THR A O 1
ATOM 25833 N N . ASN G 2 247 ? 378.103 273.780 433.359 1.00 132.78 247 ASN A N 1
ATOM 25834 C CA . ASN G 2 247 ? 379.262 274.611 433.661 1.00 132.78 247 ASN A CA 1
ATOM 25835 C C . ASN G 2 247 ? 378.836 275.993 434.148 1.00 132.78 247 ASN A C 1
ATOM 25836 O O . ASN G 2 247 ? 377.773 276.493 433.790 1.00 132.78 247 ASN A O 1
ATOM 25847 N N . VAL G 2 248 ? 379.658 276.632 434.975 1.00 127.49 248 VAL A N 1
ATOM 25848 C CA . VAL G 2 248 ? 379.345 277.957 435.520 1.00 127.49 248 VAL A CA 1
ATOM 25849 C C . VAL G 2 248 ? 380.519 278.890 435.332 1.00 127.49 248 VAL A C 1
ATOM 25850 O O . VAL G 2 248 ? 381.660 278.446 435.380 1.00 127.49 248 VAL A O 1
ATOM 25863 N N . ARG G 2 249 ? 380.259 280.177 435.098 1.00 123.21 249 ARG A N 1
ATOM 25864 C CA . ARG G 2 249 ? 381.326 281.145 434.820 1.00 123.21 249 ARG A CA 1
ATOM 25865 C C . ARG G 2 249 ? 381.479 282.213 435.893 1.00 123.21 249 ARG A C 1
ATOM 25866 O O . ARG G 2 249 ? 382.604 282.562 436.238 1.00 123.21 249 ARG A O 1
ATOM 25887 N N . ALA G 2 250 ? 380.386 282.711 436.461 1.00 125.20 250 ALA A N 1
ATOM 25888 C CA . ALA G 2 250 ? 380.439 283.733 437.502 1.00 125.20 250 ALA A CA 1
ATOM 25889 C C . ALA G 2 250 ? 379.174 283.786 438.360 1.00 125.20 250 ALA A C 1
ATOM 25890 O O . ALA G 2 250 ? 378.116 283.299 437.963 1.00 125.20 250 ALA A O 1
ATOM 25897 N N . LEU G 2 251 ? 379.291 284.421 439.523 1.00 125.53 251 LEU A N 1
ATOM 25898 C CA . LEU G 2 251 ? 378.239 284.624 440.508 1.00 125.53 251 LEU A CA 1
ATOM 25899 C C . LEU G 2 251 ? 378.136 286.095 440.902 1.00 125.53 251 LEU A C 1
ATOM 25900 O O . LEU G 2 251 ? 379.148 286.779 441.042 1.00 125.53 251 LEU A O 1
ATOM 25916 N N . VAL G 2 252 ? 376.912 286.567 441.120 1.00 123.47 252 VAL A N 1
ATOM 25917 C CA . VAL G 2 252 ? 376.589 287.966 441.420 1.00 123.47 252 VAL A CA 1
ATOM 25918 C C . VAL G 2 252 ? 375.642 288.042 442.606 1.00 123.47 252 VAL A C 1
ATOM 25919 O O . VAL G 2 252 ? 374.645 287.325 442.638 1.00 123.47 252 VAL A O 1
ATOM 25932 N N . GLY G 2 253 ? 375.897 288.942 443.549 1.00 128.60 253 GLY A N 1
ATOM 25933 C CA . GLY G 2 253 ? 375.041 289.133 444.721 1.00 128.60 253 GLY A CA 1
ATOM 25934 C C . GLY G 2 253 ? 375.580 290.197 445.676 1.00 128.60 253 GLY A C 1
ATOM 25935 O O . GLY G 2 253 ? 376.544 290.888 445.348 1.00 128.60 253 GLY A O 1
ATOM 25939 N N . ASP G 2 254 ? 374.961 290.361 446.844 1.00 136.88 254 ASP A N 1
ATOM 25940 C CA . ASP G 2 254 ? 375.493 291.160 447.948 1.00 136.88 254 ASP A CA 1
ATOM 25941 C C . ASP G 2 254 ? 376.011 290.266 449.060 1.00 136.88 254 ASP A C 1
ATOM 25942 O O . ASP G 2 254 ? 375.275 289.737 449.884 1.00 136.88 254 ASP A O 1
ATOM 25951 N N . TRP G 2 255 ? 377.318 290.097 449.109 1.00 132.68 255 TRP A N 1
ATOM 25952 C CA . TRP G 2 255 ? 377.916 289.068 449.947 1.00 132.68 255 TRP A CA 1
ATOM 25953 C C . TRP G 2 255 ? 377.767 289.348 451.443 1.00 132.68 255 TRP A C 1
ATOM 25954 O O . TRP G 2 255 ? 377.713 288.419 452.243 1.00 132.68 255 TRP A O 1
ATOM 25975 N N . SER G 2 256 ? 377.542 290.606 451.819 1.00 132.96 256 SER A N 1
ATOM 25976 C CA . SER G 2 256 ? 377.158 291.008 453.176 1.00 132.96 256 SER A CA 1
ATOM 25977 C C . SER G 2 256 ? 375.850 290.377 453.663 1.00 132.96 256 SER A C 1
ATOM 25978 O O . SER G 2 256 ? 375.584 290.374 454.863 1.00 132.96 256 SER A O 1
ATOM 25986 N N . GLN G 2 257 ? 375.031 289.824 452.773 1.00 134.11 257 GLN A N 1
ATOM 25987 C CA . GLN G 2 257 ? 373.826 289.106 453.152 1.00 134.11 257 GLN A CA 1
ATOM 25988 C C . GLN G 2 257 ? 374.130 287.770 453.833 1.00 134.11 257 GLN A C 1
ATOM 25989 O O . GLN G 2 257 ? 373.404 287.367 454.732 1.00 134.11 257 GLN A O 1
ATOM 26003 N N . PHE G 2 258 ? 375.190 287.083 453.417 1.00 130.70 258 PHE A N 1
ATOM 26004 C CA . PHE G 2 258 ? 375.546 285.744 453.882 1.00 130.70 258 PHE A CA 1
ATOM 26005 C C . PHE G 2 258 ? 376.350 285.794 455.180 1.00 130.70 258 PHE A C 1
ATOM 26006 O O . PHE G 2 258 ? 377.101 286.741 455.402 1.00 130.70 258 PHE A O 1
ATOM 26023 N N . VAL G 2 259 ? 376.273 284.754 456.012 1.00 131.60 259 VAL A N 1
ATOM 26024 C CA . VAL G 2 259 ? 377.027 284.681 457.268 1.00 131.60 259 VAL A CA 1
ATOM 26025 C C . VAL G 2 259 ? 377.866 283.415 457.369 1.00 131.60 259 VAL A C 1
ATOM 26026 O O . VAL G 2 259 ? 377.408 282.319 457.052 1.00 131.60 259 VAL A O 1
ATOM 26039 N N . VAL G 2 260 ? 379.101 283.561 457.846 1.00 128.59 260 VAL A N 1
ATOM 26040 C CA . VAL G 2 260 ? 380.011 282.461 458.174 1.00 128.59 260 VAL A CA 1
ATOM 26041 C C . VAL G 2 260 ? 380.387 282.506 459.646 1.00 128.59 260 VAL A C 1
ATOM 26042 O O . VAL G 2 260 ? 380.896 283.509 460.144 1.00 128.59 260 VAL A O 1
ATOM 26055 N N . GLY G 2 261 ? 380.128 281.411 460.350 1.00 130.61 261 GLY A N 1
ATOM 26056 C CA . GLY G 2 261 ? 380.466 281.238 461.755 1.00 130.61 261 GLY A CA 1
ATOM 26057 C C . GLY G 2 261 ? 381.751 280.446 461.907 1.00 130.61 261 GLY A C 1
ATOM 26058 O O . GLY G 2 261 ? 381.853 279.337 461.386 1.00 130.61 261 GLY A O 1
ATOM 26062 N N . VAL G 2 262 ? 382.724 280.983 462.635 1.00 128.96 262 VAL A N 1
ATOM 26063 C CA . VAL G 2 262 ? 383.959 280.266 462.972 1.00 128.96 262 VAL A CA 1
ATOM 26064 C C . VAL G 2 262 ? 383.976 279.971 464.461 1.00 128.96 262 VAL A C 1
ATOM 26065 O O . VAL G 2 262 ? 383.913 280.875 465.287 1.00 128.96 262 VAL A O 1
ATOM 26078 N N . ARG G 2 263 ? 384.039 278.686 464.809 1.00 128.06 263 ARG A N 1
ATOM 26079 C CA . ARG G 2 263 ? 384.047 278.214 466.198 1.00 128.06 263 ARG A CA 1
ATOM 26080 C C . ARG G 2 263 ? 385.455 278.048 466.737 1.00 128.06 263 ARG A C 1
ATOM 26081 O O . ARG G 2 263 ? 385.659 278.194 467.937 1.00 128.06 263 ARG A O 1
ATOM 26102 N N . GLN G 2 264 ? 386.413 277.735 465.873 1.00 123.50 264 GLN A N 1
ATOM 26103 C CA . GLN G 2 264 ? 387.817 277.600 466.241 1.00 123.50 264 GLN A CA 1
ATOM 26104 C C . GLN G 2 264 ? 388.684 277.794 465.006 1.00 123.50 264 GLN A C 1
ATOM 26105 O O . GLN G 2 264 ? 388.506 277.087 464.019 1.00 123.50 264 GLN A O 1
ATOM 26119 N N . ASP G 2 265 ? 389.599 278.752 465.063 1.00 125.47 265 ASP A N 1
ATOM 26120 C CA . ASP G 2 265 ? 390.547 279.080 464.001 1.00 125.47 265 ASP A CA 1
ATOM 26121 C C . ASP G 2 265 ? 391.517 277.932 463.698 1.00 125.47 265 ASP A C 1
ATOM 26122 O O . ASP G 2 265 ? 391.597 276.956 464.444 1.00 125.47 265 ASP A O 1
ATOM 26131 N N . ILE G 2 266 ? 392.302 278.055 462.623 1.00 123.52 266 ILE A N 1
ATOM 26132 C CA . ILE G 2 266 ? 393.334 277.067 462.296 1.00 123.52 266 ILE A CA 1
ATOM 26133 C C . ILE G 2 266 ? 394.314 276.993 463.458 1.00 123.52 266 ILE A C 1
ATOM 26134 O O . ILE G 2 266 ? 395.057 277.934 463.725 1.00 123.52 266 ILE A O 1
ATOM 26150 N N . THR G 2 267 ? 394.288 275.875 464.165 1.00 124.45 267 THR A N 1
ATOM 26151 C CA . THR G 2 267 ? 394.972 275.671 465.442 1.00 124.45 267 THR A CA 1
ATOM 26152 C C . THR G 2 267 ? 395.748 274.370 465.421 1.00 124.45 267 THR A C 1
ATOM 26153 O O . THR G 2 267 ? 395.417 273.440 464.689 1.00 124.45 267 THR A O 1
ATOM 26164 N N . LEU G 2 268 ? 396.841 274.343 466.171 1.00 125.84 268 LEU A N 1
ATOM 26165 C CA . LEU G 2 268 ? 398.005 273.525 465.863 1.00 125.84 268 LEU A CA 1
ATOM 26166 C C . LEU G 2 268 ? 398.554 272.812 467.094 1.00 125.84 268 LEU A C 1
ATOM 26167 O O . LEU G 2 268 ? 398.626 273.408 468.166 1.00 125.84 268 LEU A O 1
ATOM 26183 N N . LYS G 2 269 ? 399.001 271.564 466.936 1.00 128.16 269 LYS A N 1
ATOM 26184 C CA . LYS G 2 269 ? 399.672 270.781 467.981 1.00 128.16 269 LYS A CA 1
ATOM 26185 C C . LYS G 2 269 ? 400.822 269.952 467.420 1.00 128.16 269 LYS A C 1
ATOM 26186 O O . LYS G 2 269 ? 400.724 269.421 466.316 1.00 128.16 269 LYS A O 1
ATOM 26205 N N . VAL G 2 270 ? 401.887 269.798 468.199 1.00 128.17 270 VAL A N 1
ATOM 26206 C CA . VAL G 2 270 ? 403.059 268.968 467.883 1.00 128.17 270 VAL A CA 1
ATOM 26207 C C . VAL G 2 270 ? 403.010 267.685 468.694 1.00 128.17 270 VAL A C 1
ATOM 26208 O O . VAL G 2 270 ? 402.736 267.738 469.887 1.00 128.17 270 VAL A O 1
ATOM 26221 N N . LEU G 2 271 ? 403.268 266.538 468.076 1.00 127.06 271 LEU A N 1
ATOM 26222 C CA . LEU G 2 271 ? 403.216 265.229 468.721 1.00 127.06 271 LEU A CA 1
ATOM 26223 C C . LEU G 2 271 ? 404.612 264.621 468.873 1.00 127.06 271 LEU A C 1
ATOM 26224 O O . LEU G 2 271 ? 405.315 264.425 467.885 1.00 127.06 271 LEU A O 1
ATOM 26240 N N . ASP G 2 272 ? 404.987 264.276 470.105 1.00 130.77 272 ASP A N 1
ATOM 26241 C CA . ASP G 2 272 ? 406.214 263.532 470.411 1.00 130.77 272 ASP A CA 1
ATOM 26242 C C . ASP G 2 272 ? 405.977 262.021 470.476 1.00 130.77 272 ASP A C 1
ATOM 26243 O O . ASP G 2 272 ? 406.779 261.259 469.943 1.00 130.77 272 ASP A O 1
ATOM 26252 N N . GLN G 2 273 ? 404.883 261.575 471.099 1.00 131.66 273 GLN A N 1
ATOM 26253 C CA . GLN G 2 273 ? 404.503 260.165 471.155 1.00 131.66 273 GLN A CA 1
ATOM 26254 C C . GLN G 2 273 ? 403.035 259.962 470.788 1.00 131.66 273 GLN A C 1
ATOM 26255 O O . GLN G 2 273 ? 402.145 260.669 471.254 1.00 131.66 273 GLN A O 1
ATOM 26269 N N . ALA G 2 274 ? 402.811 258.989 469.915 1.00 128.70 274 ALA A N 1
ATOM 26270 C CA . ALA G 2 274 ? 401.544 258.582 469.330 1.00 128.70 274 ALA A CA 1
ATOM 26271 C C . ALA G 2 274 ? 401.804 257.344 468.462 1.00 128.70 274 ALA A C 1
ATOM 26272 O O . ALA G 2 274 ? 402.958 256.992 468.206 1.00 128.70 274 ALA A O 1
ATOM 26279 N N . VAL G 2 275 ? 400.760 256.740 467.913 1.00 127.31 275 VAL A N 1
ATOM 26280 C CA . VAL G 2 275 ? 400.893 255.833 466.769 1.00 127.31 275 VAL A CA 1
ATOM 26281 C C . VAL G 2 275 ? 399.938 256.252 465.666 1.00 127.31 275 VAL A C 1
ATOM 26282 O O . VAL G 2 275 ? 398.869 256.788 465.940 1.00 127.31 275 VAL A O 1
ATOM 26295 N N . ILE G 2 276 ? 400.312 256.004 464.418 1.00 130.45 276 ILE A N 1
ATOM 26296 C CA . ILE G 2 276 ? 399.478 256.288 463.250 1.00 130.45 276 ILE A CA 1
ATOM 26297 C C . ILE G 2 276 ? 398.917 254.971 462.730 1.00 130.45 276 ILE A C 1
ATOM 26298 O O . ILE G 2 276 ? 399.682 254.032 462.527 1.00 130.45 276 ILE A O 1
ATOM 26314 N N . GLN G 2 277 ? 397.610 254.879 462.512 1.00 134.30 277 GLN A N 1
ATOM 26315 C CA . GLN G 2 277 ? 396.929 253.629 462.165 1.00 134.30 277 GLN A CA 1
ATOM 26316 C C . GLN G 2 277 ? 396.295 253.703 460.784 1.00 134.30 277 GLN A C 1
ATOM 26317 O O . GLN G 2 277 ? 395.820 254.763 460.382 1.00 134.30 277 GLN A O 1
ATOM 26331 N N . ASP G 2 278 ? 396.204 252.583 460.075 1.00 145.19 278 ASP A N 1
ATOM 26332 C CA . ASP G 2 278 ? 395.220 252.484 459.001 1.00 145.19 278 ASP A CA 1
ATOM 26333 C C . ASP G 2 278 ? 393.813 252.237 459.564 1.00 145.19 278 ASP A C 1
ATOM 26334 O O . ASP G 2 278 ? 393.613 251.975 460.750 1.00 145.19 278 ASP A O 1
ATOM 26343 N N . ASN G 2 279 ? 392.811 252.284 458.698 1.00 150.19 279 ASN A N 1
ATOM 26344 C CA . ASN G 2 279 ? 391.426 252.039 459.074 1.00 150.19 279 ASN A CA 1
ATOM 26345 C C . ASN G 2 279 ? 391.147 250.611 459.579 1.00 150.19 279 ASN A C 1
ATOM 26346 O O . ASN G 2 279 ? 390.077 250.377 460.135 1.00 150.19 279 ASN A O 1
ATOM 26357 N N . THR G 2 280 ? 392.052 249.645 459.392 1.00 150.56 280 THR A N 1
ATOM 26358 C CA . THR G 2 280 ? 391.893 248.271 459.899 1.00 150.56 280 THR A CA 1
ATOM 26359 C C . THR G 2 280 ? 392.419 248.105 461.320 1.00 150.56 280 THR A C 1
ATOM 26360 O O . THR G 2 280 ? 392.207 247.066 461.941 1.00 150.56 280 THR A O 1
ATOM 26371 N N . GLY G 2 281 ? 393.126 249.107 461.840 1.00 146.91 281 GLY A N 1
ATOM 26372 C CA . GLY G 2 281 ? 393.813 249.036 463.122 1.00 146.91 281 GLY A CA 1
ATOM 26373 C C . GLY G 2 281 ? 395.218 248.440 463.037 1.00 146.91 281 GLY A C 1
ATOM 26374 O O . GLY G 2 281 ? 395.782 248.080 464.066 1.00 146.91 281 GLY A O 1
ATOM 26378 N N . ALA G 2 282 ? 395.808 248.319 461.849 1.00 140.62 282 ALA A N 1
ATOM 26379 C CA . ALA G 2 282 ? 397.241 248.067 461.754 1.00 140.62 282 ALA A CA 1
ATOM 26380 C C . ALA G 2 282 ? 398.020 249.356 462.047 1.00 140.62 282 ALA A C 1
ATOM 26381 O O . ALA G 2 282 ? 397.674 250.420 461.531 1.00 140.62 282 ALA A O 1
ATOM 26388 N N . ILE G 2 283 ? 399.082 249.285 462.853 1.00 133.76 283 ILE A N 1
ATOM 26389 C CA . ILE G 2 283 ? 399.971 250.428 463.079 1.00 133.76 283 ILE A CA 1
ATOM 26390 C C . ILE G 2 283 ? 400.847 250.607 461.844 1.00 133.76 283 ILE A C 1
ATOM 26391 O O . ILE G 2 283 ? 401.469 249.655 461.385 1.00 133.76 283 ILE A O 1
ATOM 26407 N N . ILE G 2 284 ? 400.929 251.829 461.331 1.00 134.28 284 ILE A N 1
ATOM 26408 C CA . ILE G 2 284 ? 401.812 252.202 460.232 1.00 134.28 284 ILE A CA 1
ATOM 26409 C C . ILE G 2 284 ? 403.108 252.806 460.748 1.00 134.28 284 ILE A C 1
ATOM 26410 O O . ILE G 2 284 ? 404.178 252.369 460.332 1.00 134.28 284 ILE A O 1
ATOM 26426 N N . TYR G 2 285 ? 403.033 253.746 461.688 1.00 132.39 285 TYR A N 1
ATOM 26427 C CA . TYR G 2 285 ? 404.214 254.330 462.318 1.00 132.39 285 TYR A CA 1
ATOM 26428 C C . TYR G 2 285 ? 404.069 254.362 463.827 1.00 132.39 285 TYR A C 1
ATOM 26429 O O . TYR G 2 285 ? 403.055 254.820 464.348 1.00 132.39 285 TYR A O 1
ATOM 26447 N N . ASN G 2 286 ? 405.114 253.941 464.524 1.00 130.95 286 ASN A N 1
ATOM 26448 C CA . ASN G 2 286 ? 405.269 254.149 465.951 1.00 130.95 286 ASN A CA 1
ATOM 26449 C C . ASN G 2 286 ? 406.101 255.413 466.148 1.00 130.95 286 ASN A C 1
ATOM 26450 O O . ASN G 2 286 ? 407.332 255.375 466.143 1.00 130.95 286 ASN A O 1
ATOM 26461 N N . LEU G 2 287 ? 405.423 256.548 466.273 1.00 131.20 287 LEU A N 1
ATOM 26462 C CA . LEU G 2 287 ? 406.049 257.864 466.227 1.00 131.20 287 LEU A CA 1
ATOM 26463 C C . LEU G 2 287 ? 407.138 258.029 467.295 1.00 131.20 287 LEU A C 1
ATOM 26464 O O . LEU G 2 287 ? 408.175 258.633 467.044 1.00 131.20 287 LEU A O 1
ATOM 26480 N N . ALA G 2 288 ? 406.925 257.434 468.466 1.00 129.34 288 ALA A N 1
ATOM 26481 C CA . ALA G 2 288 ? 407.853 257.480 469.581 1.00 129.34 288 ALA A CA 1
ATOM 26482 C C . ALA G 2 288 ? 409.114 256.647 469.349 1.00 129.34 288 ALA A C 1
ATOM 26483 O O . ALA G 2 288 ? 410.218 257.181 469.410 1.00 129.34 288 ALA A O 1
ATOM 26490 N N . GLN G 2 289 ? 408.978 255.341 469.096 1.00 133.08 289 GLN A N 1
ATOM 26491 C CA . GLN G 2 289 ? 410.138 254.453 468.984 1.00 133.08 289 GLN A CA 1
ATOM 26492 C C . GLN G 2 289 ? 410.987 254.761 467.751 1.00 133.08 289 GLN A C 1
ATOM 26493 O O . GLN G 2 289 ? 412.201 254.590 467.789 1.00 133.08 289 GLN A O 1
ATOM 26507 N N . GLN G 2 290 ? 410.380 255.208 466.655 1.00 134.09 290 GLN A N 1
ATOM 26508 C CA . GLN G 2 290 ? 411.096 255.400 465.396 1.00 134.09 290 GLN A CA 1
ATOM 26509 C C . GLN G 2 290 ? 411.811 256.755 465.290 1.00 134.09 290 GLN A C 1
ATOM 26510 O O . GLN G 2 290 ? 412.340 257.075 464.234 1.00 134.09 290 GLN A O 1
ATOM 26524 N N . ASP G 2 291 ? 411.849 257.566 466.346 1.00 132.05 291 ASP A N 1
ATOM 26525 C CA . ASP G 2 291 ? 412.410 258.921 466.314 1.00 132.05 291 ASP A CA 1
ATOM 26526 C C . ASP G 2 291 ? 411.786 259.793 465.214 1.00 132.05 291 ASP A C 1
ATOM 26527 O O . ASP G 2 291 ? 412.454 260.280 464.299 1.00 132.05 291 ASP A O 1
ATOM 26536 N N . MET G 2 292 ? 410.471 259.976 465.288 1.00 134.31 292 MET A N 1
ATOM 26537 C CA . MET G 2 292 ? 409.707 260.829 464.385 1.00 134.31 292 MET A CA 1
ATOM 26538 C C . MET G 2 292 ? 408.920 261.886 465.152 1.00 134.31 292 MET A C 1
ATOM 26539 O O . MET G 2 292 ? 408.668 261.773 466.348 1.00 134.31 292 MET A O 1
ATOM 26553 N N . THR G 2 293 ? 408.492 262.915 464.438 1.00 132.85 293 THR A N 1
ATOM 26554 C CA . THR G 2 293 ? 407.718 264.040 464.947 1.00 132.85 293 THR A CA 1
ATOM 26555 C C . THR G 2 293 ? 406.555 264.274 464.012 1.00 132.85 293 THR A C 1
ATOM 26556 O O . THR G 2 293 ? 406.673 264.030 462.814 1.00 132.85 293 THR A O 1
ATOM 26567 N N . ALA G 2 294 ? 405.420 264.743 464.515 1.00 128.72 294 ALA A N 1
ATOM 26568 C CA . ALA G 2 294 ? 404.285 265.045 463.657 1.00 128.72 294 ALA A CA 1
ATOM 26569 C C . ALA G 2 294 ? 403.529 266.296 464.090 1.00 128.72 294 ALA A C 1
ATOM 26570 O O . ALA G 2 294 ? 403.508 266.645 465.268 1.00 128.72 294 ALA A O 1
ATOM 26577 N N . LEU G 2 295 ? 402.896 266.954 463.127 1.00 126.73 295 LEU A N 1
ATOM 26578 C CA . LEU G 2 295 ? 402.108 268.163 463.313 1.00 126.73 295 LEU A CA 1
ATOM 26579 C C . LEU G 2 295 ? 400.638 267.889 463.012 1.00 126.73 295 LEU A C 1
ATOM 26580 O O . LEU G 2 295 ? 400.339 267.380 461.935 1.00 126.73 295 LEU A O 1
ATOM 26596 N N . ARG G 2 296 ? 399.728 268.228 463.926 1.00 124.69 296 ARG A N 1
ATOM 26597 C CA . ARG G 2 296 ? 398.270 268.134 463.748 1.00 124.69 296 ARG A CA 1
ATOM 26598 C C . ARG G 2 296 ? 397.667 269.523 463.631 1.00 124.69 296 ARG A C 1
ATOM 26599 O O . ARG G 2 296 ? 397.989 270.384 464.445 1.00 124.69 296 ARG A O 1
ATOM 26620 N N . LEU G 2 297 ? 396.774 269.739 462.670 1.00 124.07 297 LEU A N 1
ATOM 26621 C CA . LEU G 2 297 ? 396.036 270.993 462.531 1.00 124.07 297 LEU A CA 1
ATOM 26622 C C . LEU G 2 297 ? 394.537 270.743 462.455 1.00 124.07 297 LEU A C 1
ATOM 26623 O O . LEU G 2 297 ? 394.107 269.815 461.775 1.00 124.07 297 LEU A O 1
ATOM 26639 N N . THR G 2 298 ? 393.736 271.590 463.097 1.00 126.03 298 THR A N 1
ATOM 26640 C CA . THR G 2 298 ? 392.268 271.515 463.055 1.00 126.03 298 THR A CA 1
ATOM 26641 C C . THR G 2 298 ? 391.616 272.892 462.985 1.00 126.03 298 THR A C 1
ATOM 26642 O O . THR G 2 298 ? 392.253 273.914 463.240 1.00 126.03 298 THR A O 1
ATOM 26653 N N . PHE G 2 299 ? 390.345 272.922 462.584 1.00 120.70 299 PHE A N 1
ATOM 26654 C CA . PHE G 2 299 ? 389.565 274.132 462.312 1.00 120.70 299 PHE A CA 1
ATOM 26655 C C . PHE G 2 299 ? 388.065 273.810 462.379 1.00 120.70 299 PHE A C 1
ATOM 26656 O O . PHE G 2 299 ? 387.668 272.749 461.898 1.00 120.70 299 PHE A O 1
ATOM 26673 N N . ARG G 2 300 ? 387.222 274.681 462.953 1.00 124.14 300 ARG A N 1
ATOM 26674 C CA . ARG G 2 300 ? 385.760 274.476 463.055 1.00 124.14 300 ARG A CA 1
ATOM 26675 C C . ARG G 2 300 ? 384.952 275.646 462.510 1.00 124.14 300 ARG A C 1
ATOM 26676 O O . ARG G 2 300 ? 385.108 276.769 462.990 1.00 124.14 300 ARG A O 1
ATOM 26697 N N . VAL G 2 301 ? 384.015 275.377 461.605 1.00 127.11 301 VAL A N 1
ATOM 26698 C CA . VAL G 2 301 ? 383.253 276.401 460.869 1.00 127.11 301 VAL A CA 1
ATOM 26699 C C . VAL G 2 301 ? 381.875 275.926 460.439 1.00 127.11 301 VAL A C 1
ATOM 26700 O O . VAL G 2 301 ? 381.593 274.734 460.451 1.00 127.11 301 VAL A O 1
ATOM 26713 N N . GLY G 2 302 ? 381.033 276.858 460.009 1.00 126.72 302 GLY A N 1
ATOM 26714 C CA . GLY G 2 302 ? 379.814 276.602 459.243 1.00 126.72 302 GLY A CA 1
ATOM 26715 C C . GLY G 2 302 ? 379.257 277.897 458.658 1.00 126.72 302 GLY A C 1
ATOM 26716 O O . GLY G 2 302 ? 379.733 278.981 458.985 1.00 126.72 302 GLY A O 1
ATOM 26720 N N . TRP G 2 303 ? 378.256 277.822 457.785 1.00 124.73 303 TRP A N 1
ATOM 26721 C CA . TRP G 2 303 ? 377.737 278.993 457.075 1.00 124.73 303 TRP A CA 1
ATOM 26722 C C . TRP G 2 303 ? 376.229 278.922 456.874 1.00 124.73 303 TRP A C 1
ATOM 26723 O O . TRP G 2 303 ? 375.646 277.841 456.855 1.00 124.73 303 TRP A O 1
ATOM 26744 N N . GLN G 2 304 ? 375.589 280.078 456.718 1.00 128.62 304 GLN A N 1
ATOM 26745 C CA . GLN G 2 304 ? 374.150 280.173 456.501 1.00 128.62 304 GLN A CA 1
ATOM 26746 C C . GLN G 2 304 ? 373.779 281.413 455.674 1.00 128.62 304 GLN A C 1
ATOM 26747 O O . GLN G 2 304 ? 374.506 282.403 455.653 1.00 128.62 304 GLN A O 1
ATOM 26761 N N . VAL G 2 305 ? 372.659 281.363 454.955 1.00 131.84 305 VAL A N 1
ATOM 26762 C CA . VAL G 2 305 ? 372.337 282.340 453.903 1.00 131.84 305 VAL A CA 1
ATOM 26763 C C . VAL G 2 305 ? 371.635 283.608 454.394 1.00 131.84 305 VAL A C 1
ATOM 26764 O O . VAL G 2 305 ? 371.803 284.664 453.801 1.00 131.84 305 VAL A O 1
ATOM 26777 N N . ALA G 2 306 ? 370.835 283.528 455.458 1.00 135.18 306 ALA A N 1
ATOM 26778 C CA . ALA G 2 306 ? 370.036 284.642 455.987 1.00 135.18 306 ALA A CA 1
ATOM 26779 C C . ALA G 2 306 ? 369.106 285.351 454.970 1.00 135.18 306 ALA A C 1
ATOM 26780 O O . ALA G 2 306 ? 368.695 286.494 455.167 1.00 135.18 306 ALA A O 1
ATOM 26787 N N . ASN G 2 307 ? 368.678 284.645 453.920 1.00 131.27 307 ASN A N 1
ATOM 26788 C CA . ASN G 2 307 ? 367.510 285.011 453.118 1.00 131.27 307 ASN A CA 1
ATOM 26789 C C . ASN G 2 307 ? 366.315 285.280 454.049 1.00 131.27 307 ASN A C 1
ATOM 26790 O O . ASN G 2 307 ? 366.079 284.514 454.980 1.00 131.27 307 ASN A O 1
ATOM 26801 N N . THR G 2 308 ? 365.587 286.368 453.826 1.00 130.32 308 THR A N 1
ATOM 26802 C CA . THR G 2 308 ? 364.642 286.971 454.781 1.00 130.32 308 THR A CA 1
ATOM 26803 C C . THR G 2 308 ? 363.383 287.442 454.055 1.00 130.32 308 THR A C 1
ATOM 26804 O O . THR G 2 308 ? 363.439 287.707 452.858 1.00 130.32 308 THR A O 1
ATOM 26815 N N . LEU G 2 309 ? 362.240 287.542 454.736 1.00 135.14 309 LEU A N 1
ATOM 26816 C CA . LEU G 2 309 ? 360.989 287.998 454.125 1.00 135.14 309 LEU A CA 1
ATOM 26817 C C . LEU G 2 309 ? 361.105 289.418 453.552 1.00 135.14 309 LEU A C 1
ATOM 26818 O O . LEU G 2 309 ? 361.372 290.371 454.278 1.00 135.14 309 LEU A O 1
ATOM 26834 N N . ASN G 2 310 ? 360.857 289.559 452.252 1.00 136.79 310 ASN A N 1
ATOM 26835 C CA . ASN G 2 310 ? 360.824 290.834 451.550 1.00 136.79 310 ASN A CA 1
ATOM 26836 C C . ASN G 2 310 ? 359.558 290.963 450.692 1.00 136.79 310 ASN A C 1
ATOM 26837 O O . ASN G 2 310 ? 359.113 289.997 450.075 1.00 136.79 310 ASN A O 1
ATOM 26848 N N . ASN G 2 311 ? 359.004 292.172 450.618 1.00 131.85 311 ASN A N 1
ATOM 26849 C CA . ASN G 2 311 ? 357.723 292.443 449.973 1.00 131.85 311 ASN A CA 1
ATOM 26850 C C . ASN G 2 311 ? 357.702 292.115 448.482 1.00 131.85 311 ASN A C 1
ATOM 26851 O O . ASN G 2 311 ? 356.671 291.704 447.961 1.00 131.85 311 ASN A O 1
ATOM 26862 N N . ASP G 2 312 ? 358.821 292.277 447.782 1.00 138.91 312 ASP A N 1
ATOM 26863 C CA . ASP G 2 312 ? 358.863 292.048 446.339 1.00 138.91 312 ASP A CA 1
ATOM 26864 C C . ASP G 2 312 ? 358.708 290.579 445.957 1.00 138.91 312 ASP A C 1
ATOM 26865 O O . ASP G 2 312 ? 358.280 290.284 444.845 1.00 138.91 312 ASP A O 1
ATOM 26874 N N . GLN G 2 313 ? 359.024 289.651 446.861 1.00 138.76 313 GLN A N 1
ATOM 26875 C CA . GLN G 2 313 ? 358.872 288.232 446.595 1.00 138.76 313 GLN A CA 1
ATOM 26876 C C . GLN G 2 313 ? 358.604 287.473 447.898 1.00 138.76 313 GLN A C 1
ATOM 26877 O O . GLN G 2 313 ? 359.519 286.922 448.512 1.00 138.76 313 GLN A O 1
ATOM 26891 N N . PRO G 2 314 ? 357.351 287.438 448.367 1.00 135.62 314 PRO A N 1
ATOM 26892 C CA . PRO G 2 314 ? 356.995 286.771 449.606 1.00 135.62 314 PRO A CA 1
ATOM 26893 C C . PRO G 2 314 ? 357.023 285.244 449.490 1.00 135.62 314 PRO A C 1
ATOM 26894 O O . PRO G 2 314 ? 357.114 284.567 450.507 1.00 135.62 314 PRO A O 1
ATOM 26905 N N . THR G 2 315 ? 356.975 284.674 448.285 1.00 137.56 315 THR A N 1
ATOM 26906 C CA . THR G 2 315 ? 357.107 283.220 448.106 1.00 137.56 315 THR A CA 1
ATOM 26907 C C . THR G 2 315 ? 358.557 282.821 448.301 1.00 137.56 315 THR A C 1
ATOM 26908 O O . THR G 2 315 ? 359.381 282.984 447.404 1.00 137.56 315 THR A O 1
ATOM 26919 N N . GLU G 2 316 ? 358.902 282.317 449.478 1.00 138.58 316 GLU A N 1
ATOM 26920 C CA . GLU G 2 316 ? 360.300 282.133 449.860 1.00 138.58 316 GLU A CA 1
ATOM 26921 C C . GLU G 2 316 ? 361.064 281.215 448.904 1.00 138.58 316 GLU A C 1
ATOM 26922 O O . GLU G 2 316 ? 362.213 281.503 448.582 1.00 138.58 316 GLU A O 1
ATOM 26934 N N . ALA G 2 317 ? 360.407 280.199 448.347 1.00 134.51 317 ALA A N 1
ATOM 26935 C CA . ALA G 2 317 ? 361.019 279.283 447.394 1.00 134.51 317 ALA A CA 1
ATOM 26936 C C . ALA G 2 317 ? 361.571 279.975 446.140 1.00 134.51 317 ALA A C 1
ATOM 26937 O O . ALA G 2 317 ? 362.444 279.424 445.475 1.00 134.51 317 ALA A O 1
ATOM 26944 N N . ASN G 2 318 ? 361.086 281.173 445.817 1.00 134.99 318 ASN A N 1
ATOM 26945 C CA . ASN G 2 318 ? 361.496 281.930 444.642 1.00 134.99 318 ASN A CA 1
ATOM 26946 C C . ASN G 2 318 ? 362.447 283.090 444.961 1.00 134.99 318 ASN A C 1
ATOM 26947 O O . ASN G 2 318 ? 362.892 283.756 444.033 1.00 134.99 318 ASN A O 1
ATOM 26958 N N . ARG G 2 319 ? 362.780 283.351 446.231 1.00 134.32 319 ARG A N 1
ATOM 26959 C CA . ARG G 2 319 ? 363.840 284.305 446.582 1.00 134.32 319 ARG A CA 1
ATOM 26960 C C . ARG G 2 319 ? 365.204 283.649 446.545 1.00 134.32 319 ARG A C 1
ATOM 26961 O O . ARG G 2 319 ? 365.372 282.563 447.091 1.00 134.32 319 ARG A O 1
ATOM 26982 N N . TYR G 2 320 ? 366.211 284.378 446.087 1.00 127.94 320 TYR A N 1
ATOM 26983 C CA . TYR G 2 320 ? 367.582 284.146 446.512 1.00 127.94 320 TYR A CA 1
ATOM 26984 C C . TYR G 2 320 ? 368.439 285.400 446.350 1.00 127.94 320 TYR A C 1
ATOM 26985 O O . TYR G 2 320 ? 368.398 286.015 445.292 1.00 127.94 320 TYR A O 1
ATOM 27003 N N . PRO G 2 321 ? 369.267 285.784 447.327 1.00 126.62 321 PRO A N 1
ATOM 27004 C CA . PRO G 2 321 ? 370.066 287.006 447.279 1.00 126.62 321 PRO A CA 1
ATOM 27005 C C . PRO G 2 321 ? 371.303 286.916 446.368 1.00 126.62 321 PRO A C 1
ATOM 27006 O O . PRO G 2 321 ? 372.296 287.602 446.586 1.00 126.62 321 PRO A O 1
ATOM 27017 N N . ALA G 2 322 ? 371.274 286.069 445.342 1.00 126.79 322 ALA A N 1
ATOM 27018 C CA . ALA G 2 322 ? 372.334 285.933 444.353 1.00 126.79 322 ALA A CA 1
ATOM 27019 C C . ALA G 2 322 ? 371.819 285.293 443.059 1.00 126.79 322 ALA A C 1
ATOM 27020 O O . ALA G 2 322 ? 370.741 284.698 443.027 1.00 126.79 322 ALA A O 1
ATOM 27027 N N . ALA G 2 323 ? 372.609 285.408 442.001 1.00 123.61 323 ALA A N 1
ATOM 27028 C CA . ALA G 2 323 ? 372.330 284.911 440.663 1.00 123.61 323 ALA A CA 1
ATOM 27029 C C . ALA G 2 323 ? 373.614 284.433 439.979 1.00 123.61 323 ALA A C 1
ATOM 27030 O O . ALA G 2 323 ? 374.715 284.774 440.410 1.00 123.61 323 ALA A O 1
ATOM 27037 N N . SER G 2 324 ? 373.496 283.659 438.904 1.00 124.10 324 SER A N 1
ATOM 27038 C CA . SER G 2 324 ? 374.643 283.030 438.239 1.00 124.10 324 SER A CA 1
ATOM 27039 C C . SER G 2 324 ? 374.554 283.066 436.722 1.00 124.10 324 SER A C 1
ATOM 27040 O O . SER G 2 324 ? 373.465 283.147 436.161 1.00 124.10 324 SER A O 1
ATOM 27048 N N . LEU G 2 325 ? 375.703 282.966 436.052 1.00 121.93 325 LEU A N 1
ATOM 27049 C CA . LEU G 2 325 ? 375.786 282.736 434.613 1.00 121.93 325 LEU A CA 1
ATOM 27050 C C . LEU G 2 325 ? 376.324 281.338 434.352 1.00 121.93 325 LEU A C 1
ATOM 27051 O O . LEU G 2 325 ? 377.379 280.967 434.871 1.00 121.93 325 LEU A O 1
ATOM 27067 N N . ILE G 2 326 ? 375.607 280.563 433.550 1.00 123.37 326 ILE A N 1
ATOM 27068 C CA . ILE G 2 326 ? 375.872 279.139 433.343 1.00 123.37 326 ILE A CA 1
ATOM 27069 C C . ILE G 2 326 ? 375.847 278.791 431.863 1.00 123.37 326 ILE A C 1
ATOM 27070 O O . ILE G 2 326 ? 375.261 279.521 431.069 1.00 123.37 326 ILE A O 1
ATOM 27086 N N . PHE G 2 327 ? 376.463 277.674 431.486 1.00 130.38 327 PHE A N 1
ATOM 27087 C CA . PHE G 2 327 ? 376.583 277.230 430.097 1.00 130.38 327 PHE A CA 1
ATOM 27088 C C . PHE G 2 327 ? 376.689 275.704 429.962 1.00 130.38 327 PHE A C 1
ATOM 27089 O O . PHE G 2 327 ? 376.353 275.213 428.861 1.00 130.38 327 PHE A O 1
ATOM 27107 N N . PRO H 2 13 ? 442.600 303.124 352.795 1.00 151.50 13 PRO B N 1
ATOM 27108 C CA . PRO H 2 13 ? 441.184 303.323 352.416 1.00 151.50 13 PRO B CA 1
ATOM 27109 C C . PRO H 2 13 ? 440.407 304.096 353.478 1.00 151.50 13 PRO B C 1
ATOM 27110 O O . PRO H 2 13 ? 440.963 304.482 354.505 1.00 151.50 13 PRO B O 1
ATOM 27121 N N . TYR H 2 14 ? 439.091 304.218 353.250 1.00 143.18 14 TYR B N 1
ATOM 27122 C CA . TYR H 2 14 ? 438.182 304.933 354.172 1.00 143.18 14 TYR B CA 1
ATOM 27123 C C . TYR H 2 14 ? 438.006 304.109 355.450 1.00 143.18 14 TYR B C 1
ATOM 27124 O O . TYR H 2 14 ? 438.493 302.961 355.493 1.00 143.18 14 TYR B O 1
ATOM 27142 N N . ASN H 2 15 ? 437.320 304.669 356.446 1.00 138.29 15 ASN B N 1
ATOM 27143 C CA . ASN H 2 15 ? 437.101 304.014 357.742 1.00 138.29 15 ASN B CA 1
ATOM 27144 C C . ASN H 2 15 ? 438.385 303.807 358.565 1.00 138.29 15 ASN B C 1
ATOM 27145 O O . ASN H 2 15 ? 438.553 302.785 359.228 1.00 138.29 15 ASN B O 1
ATOM 27156 N N . ASN H 2 16 ? 439.279 304.797 358.597 1.00 141.79 16 ASN B N 1
ATOM 27157 C CA . ASN H 2 16 ? 440.162 304.943 359.757 1.00 141.79 16 ASN B CA 1
ATOM 27158 C C . ASN H 2 16 ? 439.295 304.981 361.039 1.00 141.79 16 ASN B C 1
ATOM 27159 O O . ASN H 2 16 ? 438.136 305.400 361.001 1.00 141.79 16 ASN B O 1
ATOM 27170 N N . LEU H 2 17 ? 439.838 304.585 362.186 1.00 137.83 17 LEU B N 1
ATOM 27171 C CA . LEU H 2 17 ? 439.121 304.593 363.463 1.00 137.83 17 LEU B CA 1
ATOM 27172 C C . LEU H 2 17 ? 440.013 304.940 364.655 1.00 137.83 17 LEU B C 1
ATOM 27173 O O . LEU H 2 17 ? 441.232 304.791 364.608 1.00 137.83 17 LEU B O 1
ATOM 27189 N N . THR H 2 18 ? 439.373 305.380 365.732 1.00 134.75 18 THR B N 1
ATOM 27190 C CA . THR H 2 18 ? 439.949 305.593 367.066 1.00 134.75 18 THR B CA 1
ATOM 27191 C C . THR H 2 18 ? 438.846 305.407 368.109 1.00 134.75 18 THR B C 1
ATOM 27192 O O . THR H 2 18 ? 438.582 306.260 368.952 1.00 134.75 18 THR B O 1
ATOM 27203 N N . SER H 2 19 ? 438.117 304.303 368.009 1.00 134.76 19 SER B N 1
ATOM 27204 C CA . SER H 2 19 ? 436.947 304.003 368.833 1.00 134.76 19 SER B CA 1
ATOM 27205 C C . SER H 2 19 ? 437.277 303.811 370.315 1.00 134.76 19 SER B C 1
ATOM 27206 O O . SER H 2 19 ? 438.433 303.676 370.712 1.00 134.76 19 SER B O 1
ATOM 27214 N N . ARG H 2 20 ? 436.239 303.679 371.139 1.00 125.38 20 ARG B N 1
ATOM 27215 C CA . ARG H 2 20 ? 436.345 303.392 372.574 1.00 125.38 20 ARG B CA 1
ATOM 27216 C C . ARG H 2 20 ? 437.266 302.221 372.894 1.00 125.38 20 ARG B C 1
ATOM 27217 O O . ARG H 2 20 ? 437.957 302.256 373.906 1.00 125.38 20 ARG B O 1
ATOM 27238 N N . THR H 2 21 ? 437.295 301.192 372.055 1.00 125.66 21 THR B N 1
ATOM 27239 C CA . THR H 2 21 ? 438.168 300.032 372.257 1.00 125.66 21 THR B CA 1
ATOM 27240 C C . THR H 2 21 ? 439.567 300.251 371.695 1.00 125.66 21 THR B C 1
ATOM 27241 O O . THR H 2 21 ? 440.523 299.744 372.269 1.00 125.66 21 THR B O 1
ATOM 27252 N N . ASP H 2 22 ? 439.745 301.056 370.649 1.00 133.84 22 ASP B N 1
ATOM 27253 C CA . ASP H 2 22 ? 441.083 301.450 370.200 1.00 133.84 22 ASP B CA 1
ATOM 27254 C C . ASP H 2 22 ? 441.809 302.276 371.263 1.00 133.84 22 ASP B C 1
ATOM 27255 O O . ASP H 2 22 ? 442.989 302.063 371.523 1.00 133.84 22 ASP B O 1
ATOM 27264 N N . ALA H 2 23 ? 441.107 303.208 371.903 1.00 126.47 23 ALA B N 1
ATOM 27265 C CA . ALA H 2 23 ? 441.674 304.116 372.892 1.00 126.47 23 ALA B CA 1
ATOM 27266 C C . ALA H 2 23 ? 441.752 303.546 374.314 1.00 126.47 23 ALA B C 1
ATOM 27267 O O . ALA H 2 23 ? 442.304 304.193 375.201 1.00 126.47 23 ALA B O 1
ATOM 27274 N N . GLN H 2 24 ? 441.159 302.381 374.575 1.00 128.71 24 GLN B N 1
ATOM 27275 C CA . GLN H 2 24 ? 440.734 302.004 375.923 1.00 128.71 24 GLN B CA 1
ATOM 27276 C C . GLN H 2 24 ? 441.831 302.060 376.980 1.00 128.71 24 GLN B C 1
ATOM 27277 O O . GLN H 2 24 ? 441.624 302.611 378.054 1.00 128.71 24 GLN B O 1
ATOM 27291 N N . ALA H 2 25 ? 443.001 301.509 376.675 1.00 129.00 25 ALA B N 1
ATOM 27292 C CA . ALA H 2 25 ? 444.080 301.350 377.639 1.00 129.00 25 ALA B CA 1
ATOM 27293 C C . ALA H 2 25 ? 444.580 302.676 378.221 1.00 129.00 25 ALA B C 1
ATOM 27294 O O . ALA H 2 25 ? 445.191 302.686 379.287 1.00 129.00 25 ALA B O 1
ATOM 27301 N N . LEU H 2 26 ? 444.326 303.798 377.552 1.00 128.97 26 LEU B N 1
ATOM 27302 C CA . LEU H 2 26 ? 444.743 305.114 378.014 1.00 128.97 26 LEU B CA 1
ATOM 27303 C C . LEU H 2 26 ? 443.774 305.733 379.033 1.00 128.97 26 LEU B C 1
ATOM 27304 O O . LEU H 2 26 ? 444.122 306.695 379.713 1.00 128.97 26 LEU B O 1
ATOM 27320 N N . ILE H 2 27 ? 442.564 305.191 379.171 1.00 129.23 27 ILE B N 1
ATOM 27321 C CA . ILE H 2 27 ? 441.528 305.728 380.057 1.00 129.23 27 ILE B CA 1
ATOM 27322 C C . ILE H 2 27 ? 441.585 305.022 381.420 1.00 129.23 27 ILE B C 1
ATOM 27323 O O . ILE H 2 27 ? 441.351 303.815 381.478 1.00 129.23 27 ILE B O 1
ATOM 27339 N N . PRO H 2 28 ? 441.886 305.716 382.530 1.00 128.35 28 PRO B N 1
ATOM 27340 C CA . PRO H 2 28 ? 442.011 305.098 383.844 1.00 128.35 28 PRO B CA 1
ATOM 27341 C C . PRO H 2 28 ? 440.670 304.648 384.424 1.00 128.35 28 PRO B C 1
ATOM 27342 O O . PRO H 2 28 ? 439.614 305.168 384.079 1.00 128.35 28 PRO B O 1
ATOM 27353 N N . GLU H 2 29 ? 440.720 303.693 385.347 1.00 136.93 29 GLU B N 1
ATOM 27354 C CA . GLU H 2 29 ? 439.576 303.224 386.142 1.00 136.93 29 GLU B CA 1
ATOM 27355 C C . GLU H 2 29 ? 439.059 304.299 387.112 1.00 136.93 29 GLU B C 1
ATOM 27356 O O . GLU H 2 29 ? 439.817 305.164 387.552 1.00 136.93 29 GLU B O 1
ATOM 27368 N N . GLU H 2 30 ? 437.791 304.214 387.514 1.00 136.28 30 GLU B N 1
ATOM 27369 C CA . GLU H 2 30 ? 437.242 305.002 388.620 1.00 136.28 30 GLU B CA 1
ATOM 27370 C C . GLU H 2 30 ? 436.404 304.137 389.572 1.00 136.28 30 GLU B C 1
ATOM 27371 O O . GLU H 2 30 ? 435.592 303.322 389.132 1.00 136.28 30 GLU B O 1
ATOM 27383 N N . VAL H 2 31 ? 436.571 304.319 390.884 1.00 131.57 31 VAL B N 1
ATOM 27384 C CA . VAL H 2 31 ? 435.914 303.502 391.916 1.00 131.57 31 VAL B CA 1
ATOM 27385 C C . VAL H 2 31 ? 435.518 304.334 393.122 1.00 131.57 31 VAL B C 1
ATOM 27386 O O . VAL H 2 31 ? 436.179 305.322 393.434 1.00 131.57 31 VAL B O 1
ATOM 27399 N N . SER H 2 32 ? 434.486 303.928 393.854 1.00 129.46 32 SER B N 1
ATOM 27400 C CA . SER H 2 32 ? 434.083 304.621 395.079 1.00 129.46 32 SER B CA 1
ATOM 27401 C C . SER H 2 32 ? 433.303 303.723 396.039 1.00 129.46 32 SER B C 1
ATOM 27402 O O . SER H 2 32 ? 432.823 302.654 395.670 1.00 129.46 32 SER B O 1
ATOM 27410 N N . LYS H 2 33 ? 433.267 304.116 397.314 1.00 129.39 33 LYS B N 1
ATOM 27411 C CA . LYS H 2 33 ? 433.024 303.217 398.451 1.00 129.39 33 LYS B CA 1
ATOM 27412 C C . LYS H 2 33 ? 431.572 303.155 398.945 1.00 129.39 33 LYS B C 1
ATOM 27413 O O . LYS H 2 33 ? 431.276 302.443 399.895 1.00 129.39 33 LYS B O 1
ATOM 27432 N N . GLU H 2 34 ? 430.654 303.915 398.364 1.00 129.87 34 GLU B N 1
ATOM 27433 C CA . GLU H 2 34 ? 429.378 304.281 398.998 1.00 129.87 34 GLU B CA 1
ATOM 27434 C C . GLU H 2 34 ? 428.455 303.101 399.291 1.00 129.87 34 GLU B C 1
ATOM 27435 O O . GLU H 2 34 ? 427.694 303.143 400.251 1.00 129.87 34 GLU B O 1
ATOM 27447 N N . MET H 2 35 ? 428.493 302.060 398.469 1.00 126.98 35 MET B N 1
ATOM 27448 C CA . MET H 2 35 ? 427.621 300.896 398.627 1.00 126.98 35 MET B CA 1
ATOM 27449 C C . MET H 2 35 ? 428.187 299.836 399.574 1.00 126.98 35 MET B C 1
ATOM 27450 O O . MET H 2 35 ? 427.504 298.855 399.861 1.00 126.98 35 MET B O 1
ATOM 27464 N N . LEU H 2 36 ? 429.419 299.992 400.062 1.00 122.28 36 LEU B N 1
ATOM 27465 C CA . LEU H 2 36 ? 430.036 299.018 400.954 1.00 122.28 36 LEU B CA 1
ATOM 27466 C C . LEU H 2 36 ? 429.467 299.123 402.376 1.00 122.28 36 LEU B C 1
ATOM 27467 O O . LEU H 2 36 ? 429.045 300.195 402.807 1.00 122.28 36 LEU B O 1
ATOM 27483 N N . GLY H 2 37 ? 429.487 298.026 403.129 1.00 125.12 37 GLY B N 1
ATOM 27484 C CA . GLY H 2 37 ? 429.014 297.966 404.517 1.00 125.12 37 GLY B CA 1
ATOM 27485 C C . GLY H 2 37 ? 427.554 297.533 404.676 1.00 125.12 37 GLY B C 1
ATOM 27486 O O . GLY H 2 37 ? 426.805 297.425 403.706 1.00 125.12 37 GLY B O 1
ATOM 27490 N N . LYS H 2 38 ? 427.165 297.240 405.917 1.00 130.49 38 LYS B N 1
ATOM 27491 C CA . LYS H 2 38 ? 425.861 296.685 406.310 1.00 130.49 38 LYS B CA 1
ATOM 27492 C C . LYS H 2 38 ? 425.539 297.077 407.759 1.00 130.49 38 LYS B C 1
ATOM 27493 O O . LYS H 2 38 ? 426.450 297.256 408.566 1.00 130.49 38 LYS B O 1
ATOM 27512 N N . ALA H 2 39 ? 424.261 297.170 408.111 1.00 136.36 39 ALA B N 1
ATOM 27513 C CA . ALA H 2 39 ? 423.806 297.221 409.503 1.00 136.36 39 ALA B CA 1
ATOM 27514 C C . ALA H 2 39 ? 423.996 295.869 410.227 1.00 136.36 39 ALA B C 1
ATOM 27515 O O . ALA H 2 39 ? 424.403 294.881 409.621 1.00 136.36 39 ALA B O 1
ATOM 27522 N N . THR H 2 40 ? 423.684 295.793 411.523 1.00 137.72 40 THR B N 1
ATOM 27523 C CA . THR H 2 40 ? 423.767 294.548 412.310 1.00 137.72 40 THR B CA 1
ATOM 27524 C C . THR H 2 40 ? 422.755 294.515 413.462 1.00 137.72 40 THR B C 1
ATOM 27525 O O . THR H 2 40 ? 422.416 295.565 414.006 1.00 137.72 40 THR B O 1
ATOM 27536 N N . GLU H 2 41 ? 422.270 293.337 413.868 1.00 133.92 41 GLU B N 1
ATOM 27537 C CA . GLU H 2 41 ? 421.396 293.176 415.047 1.00 133.92 41 GLU B CA 1
ATOM 27538 C C . GLU H 2 41 ? 422.119 292.513 416.232 1.00 133.92 41 GLU B C 1
ATOM 27539 O O . GLU H 2 41 ? 422.722 291.450 416.092 1.00 133.92 41 GLU B O 1
ATOM 27551 N N . GLN H 2 42 ? 422.042 293.099 417.432 1.00 132.07 42 GLN B N 1
ATOM 27552 C CA . GLN H 2 42 ? 422.430 292.393 418.659 1.00 132.07 42 GLN B CA 1
ATOM 27553 C C . GLN H 2 42 ? 421.420 291.275 418.981 1.00 132.07 42 GLN B C 1
ATOM 27554 O O . GLN H 2 42 ? 420.245 291.382 418.632 1.00 132.07 42 GLN B O 1
ATOM 27568 N N . SER H 2 43 ? 421.846 290.198 419.637 1.00 129.25 43 SER B N 1
ATOM 27569 C CA . SER H 2 43 ? 421.011 289.003 419.835 1.00 129.25 43 SER B CA 1
ATOM 27570 C C . SER H 2 43 ? 419.846 289.198 420.802 1.00 129.25 43 SER B C 1
ATOM 27571 O O . SER H 2 43 ? 419.909 289.961 421.765 1.00 129.25 43 SER B O 1
ATOM 27579 N N . ALA H 2 44 ? 418.753 288.490 420.550 1.00 125.63 44 ALA B N 1
ATOM 27580 C CA . ALA H 2 44 ? 417.519 288.660 421.294 1.00 125.63 44 ALA B CA 1
ATOM 27581 C C . ALA H 2 44 ? 417.631 288.155 422.724 1.00 125.63 44 ALA B C 1
ATOM 27582 O O . ALA H 2 44 ? 417.302 288.895 423.646 1.00 125.63 44 ALA B O 1
ATOM 27589 N N . VAL H 2 45 ? 418.088 286.926 422.958 1.00 121.18 45 VAL B N 1
ATOM 27590 C CA . VAL H 2 45 ? 418.006 286.397 424.323 1.00 121.18 45 VAL B CA 1
ATOM 27591 C C . VAL H 2 45 ? 418.897 287.152 425.292 1.00 121.18 45 VAL B C 1
ATOM 27592 O O . VAL H 2 45 ? 418.491 287.363 426.428 1.00 121.18 45 VAL B O 1
ATOM 27605 N N . LEU H 2 46 ? 420.045 287.661 424.851 1.00 122.55 46 LEU B N 1
ATOM 27606 C CA . LEU H 2 46 ? 420.894 288.481 425.713 1.00 122.55 46 LEU B CA 1
ATOM 27607 C C . LEU H 2 46 ? 420.234 289.805 426.103 1.00 122.55 46 LEU B C 1
ATOM 27608 O O . LEU H 2 46 ? 420.605 290.395 427.115 1.00 122.55 46 LEU B O 1
ATOM 27624 N N . GLN H 2 47 ? 419.261 290.265 425.324 1.00 123.71 47 GLN B N 1
ATOM 27625 C CA . GLN H 2 47 ? 418.502 291.475 425.590 1.00 123.71 47 GLN B CA 1
ATOM 27626 C C . GLN H 2 47 ? 417.240 291.210 426.418 1.00 123.71 47 GLN B C 1
ATOM 27627 O O . GLN H 2 47 ? 416.936 291.963 427.337 1.00 123.71 47 GLN B O 1
ATOM 27641 N N . GLN H 2 48 ? 416.483 290.166 426.079 1.00 121.69 48 GLN B N 1
ATOM 27642 C CA . GLN H 2 48 ? 415.146 289.925 426.618 1.00 121.69 48 GLN B CA 1
ATOM 27643 C C . GLN H 2 48 ? 415.125 289.072 427.887 1.00 121.69 48 GLN B C 1
ATOM 27644 O O . GLN H 2 48 ? 414.301 289.327 428.758 1.00 121.69 48 GLN B O 1
ATOM 27658 N N . PHE H 2 49 ? 415.961 288.042 428.013 1.00 120.54 49 PHE B N 1
ATOM 27659 C CA . PHE H 2 49 ? 415.905 287.155 429.177 1.00 120.54 49 PHE B CA 1
ATOM 27660 C C . PHE H 2 49 ? 416.583 287.802 430.383 1.00 120.54 49 PHE B C 1
ATOM 27661 O O . PHE H 2 49 ? 417.384 288.727 430.249 1.00 120.54 49 PHE B O 1
ATOM 27678 N N . ARG H 2 50 ? 416.283 287.315 431.586 1.00 123.45 50 ARG B N 1
ATOM 27679 C CA . ARG H 2 50 ? 416.964 287.762 432.799 1.00 123.45 50 ARG B CA 1
ATOM 27680 C C . ARG H 2 50 ? 418.374 287.190 432.850 1.00 123.45 50 ARG B C 1
ATOM 27681 O O . ARG H 2 50 ? 418.579 286.022 432.533 1.00 123.45 50 ARG B O 1
ATOM 27702 N N . ARG H 2 51 ? 419.350 288.001 433.243 1.00 125.25 51 ARG B N 1
ATOM 27703 C CA . ARG H 2 51 ? 420.756 287.585 433.351 1.00 125.25 51 ARG B CA 1
ATOM 27704 C C . ARG H 2 51 ? 421.055 286.948 434.705 1.00 125.25 51 ARG B C 1
ATOM 27705 O O . ARG H 2 51 ? 420.534 287.408 435.717 1.00 125.25 51 ARG B O 1
ATOM 27726 N N . ILE H 2 52 ? 421.936 285.952 434.754 1.00 127.15 52 ILE B N 1
ATOM 27727 C CA . ILE H 2 52 ? 422.458 285.369 436.003 1.00 127.15 52 ILE B CA 1
ATOM 27728 C C . ILE H 2 52 ? 423.978 285.128 435.914 1.00 127.15 52 ILE B C 1
ATOM 27729 O O . ILE H 2 52 ? 424.450 284.710 434.856 1.00 127.15 52 ILE B O 1
ATOM 27745 N N . PRO H 2 53 ? 424.780 285.376 436.966 1.00 129.10 53 PRO B N 1
ATOM 27746 C CA . PRO H 2 53 ? 426.188 284.988 436.991 1.00 129.10 53 PRO B CA 1
ATOM 27747 C C . PRO H 2 53 ? 426.329 283.472 437.148 1.00 129.10 53 PRO B C 1
ATOM 27748 O O . PRO H 2 53 ? 425.474 282.823 437.742 1.00 129.10 53 PRO B O 1
ATOM 27759 N N . VAL H 2 54 ? 427.425 282.890 436.661 1.00 126.70 54 VAL B N 1
ATOM 27760 C CA . VAL H 2 54 ? 427.700 281.446 436.767 1.00 126.70 54 VAL B CA 1
ATOM 27761 C C . VAL H 2 54 ? 429.205 281.167 436.767 1.00 126.70 54 VAL B C 1
ATOM 27762 O O . VAL H 2 54 ? 429.968 281.960 436.223 1.00 126.70 54 VAL B O 1
ATOM 27775 N N . GLY H 2 55 ? 429.648 280.056 437.367 1.00 127.24 55 GLY B N 1
ATOM 27776 C CA . GLY H 2 55 ? 431.078 279.746 437.541 1.00 127.24 55 GLY B CA 1
ATOM 27777 C C . GLY H 2 55 ? 431.542 278.342 437.143 1.00 127.24 55 GLY B C 1
ATOM 27778 O O . GLY H 2 55 ? 432.741 278.128 437.001 1.00 127.24 55 GLY B O 1
ATOM 27782 N N . ARG H 2 56 ? 430.644 277.379 436.921 1.00 131.62 56 ARG B N 1
ATOM 27783 C CA . ARG H 2 56 ? 430.978 275.967 436.645 1.00 131.62 56 ARG B CA 1
ATOM 27784 C C . ARG H 2 56 ? 430.129 275.378 435.523 1.00 131.62 56 ARG B C 1
ATOM 27785 O O . ARG H 2 56 ? 429.167 275.988 435.083 1.00 131.62 56 ARG B O 1
ATOM 27806 N N . ASN H 2 57 ? 430.495 274.196 435.040 1.00 126.97 57 ASN B N 1
ATOM 27807 C CA . ASN H 2 57 ? 429.871 273.540 433.887 1.00 126.97 57 ASN B CA 1
ATOM 27808 C C . ASN H 2 57 ? 428.347 273.356 434.038 1.00 126.97 57 ASN B C 1
ATOM 27809 O O . ASN H 2 57 ? 427.631 273.328 433.037 1.00 126.97 57 ASN B O 1
ATOM 27820 N N . GLN H 2 58 ? 427.844 273.253 435.264 1.00 121.29 58 GLN B N 1
ATOM 27821 C CA . GLN H 2 58 ? 426.429 273.094 435.590 1.00 121.29 58 GLN B CA 1
ATOM 27822 C C . GLN H 2 58 ? 426.094 273.882 436.854 1.00 121.29 58 GLN B C 1
ATOM 27823 O O . GLN H 2 58 ? 426.939 274.010 437.735 1.00 121.29 58 GLN B O 1
ATOM 27837 N N . VAL H 2 59 ? 424.858 274.352 436.998 1.00 122.01 59 VAL B N 1
ATOM 27838 C CA . VAL H 2 59 ? 424.356 274.930 438.253 1.00 122.01 59 VAL B CA 1
ATOM 27839 C C . VAL H 2 59 ? 422.940 274.457 438.556 1.00 122.01 59 VAL B C 1
ATOM 27840 O O . VAL H 2 59 ? 422.154 274.218 437.639 1.00 122.01 59 VAL B O 1
ATOM 27853 N N . ARG H 2 60 ? 422.629 274.262 439.839 1.00 123.86 60 ARG B N 1
ATOM 27854 C CA . ARG H 2 60 ? 421.407 273.610 440.322 1.00 123.86 60 ARG B CA 1
ATOM 27855 C C . ARG H 2 60 ? 420.422 274.602 440.931 1.00 123.86 60 ARG B C 1
ATOM 27856 O O . ARG H 2 60 ? 420.823 275.425 441.745 1.00 123.86 60 ARG B O 1
ATOM 27877 N N . PHE H 2 61 ? 419.138 274.476 440.601 1.00 121.53 61 PHE B N 1
ATOM 27878 C CA . PHE H 2 61 ? 418.043 275.207 441.247 1.00 121.53 61 PHE B CA 1
ATOM 27879 C C . PHE H 2 61 ? 417.088 274.252 441.973 1.00 121.53 61 PHE B C 1
ATOM 27880 O O . PHE H 2 61 ? 416.512 273.389 441.317 1.00 121.53 61 PHE B O 1
ATOM 27897 N N . PRO H 2 62 ? 416.851 274.382 443.283 1.00 124.30 62 PRO B N 1
ATOM 27898 C CA . PRO H 2 62 ? 415.797 273.655 443.979 1.00 124.30 62 PRO B CA 1
ATOM 27899 C C . PRO H 2 62 ? 414.416 274.199 443.635 1.00 124.30 62 PRO B C 1
ATOM 27900 O O . PRO H 2 62 ? 414.267 275.396 443.422 1.00 124.30 62 PRO B O 1
ATOM 27911 N N . VAL H 2 63 ? 413.387 273.357 443.643 1.00 124.81 63 VAL B N 1
ATOM 27912 C CA . VAL H 2 63 ? 411.993 273.777 443.457 1.00 124.81 63 VAL B CA 1
ATOM 27913 C C . VAL H 2 63 ? 411.029 272.830 444.169 1.00 124.81 63 VAL B C 1
ATOM 27914 O O . VAL H 2 63 ? 411.315 271.643 444.307 1.00 124.81 63 VAL B O 1
ATOM 27927 N N . LEU H 2 64 ? 409.884 273.319 444.643 1.00 128.81 64 LEU B N 1
ATOM 27928 C CA . LEU H 2 64 ? 408.869 272.456 445.257 1.00 128.81 64 LEU B CA 1
ATOM 27929 C C . LEU H 2 64 ? 408.069 271.696 444.195 1.00 128.81 64 LEU B C 1
ATOM 27930 O O . LEU H 2 64 ? 408.003 272.119 443.046 1.00 128.81 64 LEU B O 1
ATOM 27946 N N . SER H 2 65 ? 407.464 270.567 444.558 1.00 129.74 65 SER B N 1
ATOM 27947 C CA . SER H 2 65 ? 406.887 269.644 443.576 1.00 129.74 65 SER B CA 1
ATOM 27948 C C . SER H 2 65 ? 405.566 268.991 443.985 1.00 129.74 65 SER B C 1
ATOM 27949 O O . SER H 2 65 ? 404.903 268.358 443.164 1.00 129.74 65 SER B O 1
ATOM 27957 N N . ALA H 2 66 ? 405.134 269.170 445.227 1.00 128.95 66 ALA B N 1
ATOM 27958 C CA . ALA H 2 66 ? 403.792 268.816 445.665 1.00 128.95 66 ALA B CA 1
ATOM 27959 C C . ALA H 2 66 ? 403.339 269.717 446.816 1.00 128.95 66 ALA B C 1
ATOM 27960 O O . ALA H 2 66 ? 404.169 270.250 447.537 1.00 128.95 66 ALA B O 1
ATOM 27967 N N . LEU H 2 67 ? 402.031 269.874 447.000 1.00 130.82 67 LEU B N 1
ATOM 27968 C CA . LEU H 2 67 ? 401.424 270.665 448.070 1.00 130.82 67 LEU B CA 1
ATOM 27969 C C . LEU H 2 67 ? 400.522 269.776 448.944 1.00 130.82 67 LEU B C 1
ATOM 27970 O O . LEU H 2 67 ? 399.984 268.787 448.445 1.00 130.82 67 LEU B O 1
ATOM 27986 N N . PRO H 2 68 ? 400.345 270.100 450.231 1.00 126.76 68 PRO B N 1
ATOM 27987 C CA . PRO H 2 68 ? 399.449 269.373 451.122 1.00 126.76 68 PRO B CA 1
ATOM 27988 C C . PRO H 2 68 ? 397.975 269.526 450.728 1.00 126.76 68 PRO B C 1
ATOM 27989 O O . PRO H 2 68 ? 397.613 270.374 449.920 1.00 126.76 68 PRO B O 1
ATOM 28000 N N . VAL H 2 69 ? 397.109 268.738 451.359 1.00 125.59 69 VAL B N 1
ATOM 28001 C CA . VAL H 2 69 ? 395.644 268.760 451.219 1.00 125.59 69 VAL B CA 1
ATOM 28002 C C . VAL H 2 69 ? 394.984 268.615 452.587 1.00 125.59 69 VAL B C 1
ATOM 28003 O O . VAL H 2 69 ? 395.657 268.281 453.556 1.00 125.59 69 VAL B O 1
ATOM 28016 N N . ALA H 2 70 ? 393.682 268.861 452.693 1.00 126.44 70 ALA B N 1
ATOM 28017 C CA . ALA H 2 70 ? 392.947 268.750 453.951 1.00 126.44 70 ALA B CA 1
ATOM 28018 C C . ALA H 2 70 ? 391.602 268.043 453.796 1.00 126.44 70 ALA B C 1
ATOM 28019 O O . ALA H 2 70 ? 391.073 267.943 452.693 1.00 126.44 70 ALA B O 1
ATOM 28026 N N . TYR H 2 71 ? 391.043 267.543 454.897 1.00 126.00 71 TYR B N 1
ATOM 28027 C CA . TYR H 2 71 ? 389.894 266.643 454.867 1.00 126.00 71 TYR B CA 1
ATOM 28028 C C . TYR H 2 71 ? 388.790 267.065 455.836 1.00 126.00 71 TYR B C 1
ATOM 28029 O O . TYR H 2 71 ? 389.073 267.522 456.944 1.00 126.00 71 TYR B O 1
ATOM 28047 N N . TRP H 2 72 ? 387.530 266.853 455.455 1.00 122.99 72 TRP B N 1
ATOM 28048 C CA . TRP H 2 72 ? 386.417 266.876 456.396 1.00 122.99 72 TRP B CA 1
ATOM 28049 C C . TRP H 2 72 ? 386.518 265.680 457.337 1.00 122.99 72 TRP B C 1
ATOM 28050 O O . TRP H 2 72 ? 386.640 264.544 456.887 1.00 122.99 72 TRP B O 1
ATOM 28071 N N . VAL H 2 73 ? 386.451 265.911 458.642 1.00 130.88 73 VAL B N 1
ATOM 28072 C CA . VAL H 2 73 ? 386.390 264.836 459.636 1.00 130.88 73 VAL B CA 1
ATOM 28073 C C . VAL H 2 73 ? 385.025 264.164 459.592 1.00 130.88 73 VAL B C 1
ATOM 28074 O O . VAL H 2 73 ? 384.000 264.841 459.579 1.00 130.88 73 VAL B O 1
ATOM 28087 N N . ASN H 2 74 ? 384.980 262.836 459.588 1.00 142.43 74 ASN B N 1
ATOM 28088 C CA . ASN H 2 74 ? 383.720 262.110 459.703 1.00 142.43 74 ASN B CA 1
ATOM 28089 C C . ASN H 2 74 ? 383.179 262.163 461.139 1.00 142.43 74 ASN B C 1
ATOM 28090 O O . ASN H 2 74 ? 383.883 261.819 462.090 1.00 142.43 74 ASN B O 1
ATOM 28101 N N . GLY H 2 75 ? 381.925 262.574 461.315 1.00 142.54 75 GLY B N 1
ATOM 28102 C CA . GLY H 2 75 ? 381.357 262.827 462.640 1.00 142.54 75 GLY B CA 1
ATOM 28103 C C . GLY H 2 75 ? 382.178 263.863 463.411 1.00 142.54 75 GLY B C 1
ATOM 28104 O O . GLY H 2 75 ? 382.716 264.798 462.824 1.00 142.54 75 GLY B O 1
ATOM 28108 N N . ASP H 2 76 ? 382.326 263.677 464.720 1.00 140.69 76 ASP B N 1
ATOM 28109 C CA . ASP H 2 76 ? 383.252 264.448 465.569 1.00 140.69 76 ASP B CA 1
ATOM 28110 C C . ASP H 2 76 ? 384.364 263.570 466.177 1.00 140.69 76 ASP B C 1
ATOM 28111 O O . ASP H 2 76 ? 385.046 263.977 467.113 1.00 140.69 76 ASP B O 1
ATOM 28120 N N . THR H 2 77 ? 384.508 262.340 465.681 1.00 140.11 77 THR B N 1
ATOM 28121 C CA . THR H 2 77 ? 385.251 261.259 466.344 1.00 140.11 77 THR B CA 1
ATOM 28122 C C . THR H 2 77 ? 385.950 260.314 465.359 1.00 140.11 77 THR B C 1
ATOM 28123 O O . THR H 2 77 ? 386.786 259.507 465.763 1.00 140.11 77 THR B O 1
ATOM 28134 N N . GLY H 2 78 ? 385.657 260.397 464.058 1.00 146.35 78 GLY B N 1
ATOM 28135 C CA . GLY H 2 78 ? 386.265 259.537 463.042 1.00 146.35 78 GLY B CA 1
ATOM 28136 C C . GLY H 2 78 ? 387.772 259.741 462.883 1.00 146.35 78 GLY B C 1
ATOM 28137 O O . GLY H 2 78 ? 388.342 260.739 463.324 1.00 146.35 78 GLY B O 1
ATOM 28141 N N . LEU H 2 79 ? 388.433 258.777 462.252 1.00 140.77 79 LEU B N 1
ATOM 28142 C CA . LEU H 2 79 ? 389.884 258.738 462.099 1.00 140.77 79 LEU B CA 1
ATOM 28143 C C . LEU H 2 79 ? 390.395 259.851 461.164 1.00 140.77 79 LEU B C 1
ATOM 28144 O O . LEU H 2 79 ? 389.771 260.150 460.150 1.00 140.77 79 LEU B O 1
ATOM 28160 N N . LYS H 2 80 ? 391.537 260.461 461.491 1.00 135.03 80 LYS B N 1
ATOM 28161 C CA . LYS H 2 80 ? 392.200 261.521 460.711 1.00 135.03 80 LYS B CA 1
ATOM 28162 C C . LYS H 2 80 ? 392.997 260.927 459.531 1.00 135.03 80 LYS B C 1
ATOM 28163 O O . LYS H 2 80 ? 393.284 259.734 459.546 1.00 135.03 80 LYS B O 1
ATOM 28182 N N . GLN H 2 81 ? 393.427 261.717 458.543 1.00 131.29 81 GLN B N 1
ATOM 28183 C CA . GLN H 2 81 ? 394.263 261.238 457.421 1.00 131.29 81 GLN B CA 1
ATOM 28184 C C . GLN H 2 81 ? 395.530 262.079 457.201 1.00 131.29 81 GLN B C 1
ATOM 28185 O O . GLN H 2 81 ? 395.551 263.284 457.441 1.00 131.29 81 GLN B O 1
ATOM 28199 N N . THR H 2 82 ? 396.603 261.428 456.754 1.00 129.86 82 THR B N 1
ATOM 28200 C CA . THR H 2 82 ? 397.942 262.006 456.561 1.00 129.86 82 THR B CA 1
ATOM 28201 C C . THR H 2 82 ? 398.089 262.843 455.285 1.00 129.86 82 THR B C 1
ATOM 28202 O O . THR H 2 82 ? 397.253 262.772 454.385 1.00 129.86 82 THR B O 1
ATOM 28213 N N . THR H 2 83 ? 399.190 263.598 455.184 1.00 125.00 83 THR B N 1
ATOM 28214 C CA . THR H 2 83 ? 399.784 264.126 453.933 1.00 125.00 83 THR B CA 1
ATOM 28215 C C . THR H 2 83 ? 401.297 264.309 454.090 1.00 125.00 83 THR B C 1
ATOM 28216 O O . THR H 2 83 ? 401.787 264.383 455.212 1.00 125.00 83 THR B O 1
ATOM 28227 N N . GLU H 2 84 ? 402.043 264.438 452.994 1.00 122.23 84 GLU B N 1
ATOM 28228 C CA . GLU H 2 84 ? 403.457 264.861 452.990 1.00 122.23 84 GLU B CA 1
ATOM 28229 C C . GLU H 2 84 ? 403.684 265.917 451.896 1.00 122.23 84 GLU B C 1
ATOM 28230 O O . GLU H 2 84 ? 402.852 266.092 451.012 1.00 122.23 84 GLU B O 1
ATOM 28242 N N . ILE H 2 85 ? 404.807 266.633 451.952 1.00 123.85 85 ILE B N 1
ATOM 28243 C CA . ILE H 2 85 ? 405.227 267.682 451.008 1.00 123.85 85 ILE B CA 1
ATOM 28244 C C . ILE H 2 85 ? 406.618 267.351 450.446 1.00 123.85 85 ILE B C 1
ATOM 28245 O O . ILE H 2 85 ? 407.442 266.805 451.171 1.00 123.85 85 ILE B O 1
ATOM 28261 N N . ASN H 2 86 ? 406.906 267.629 449.170 1.00 126.35 86 ASN B N 1
ATOM 28262 C CA . ASN H 2 86 ? 408.155 267.186 448.534 1.00 126.35 86 ASN B CA 1
ATOM 28263 C C . ASN H 2 86 ? 408.703 268.170 447.487 1.00 126.35 86 ASN B C 1
ATOM 28264 O O . ASN H 2 86 ? 407.960 268.920 446.855 1.00 126.35 86 ASN B O 1
ATOM 28275 N N . TRP H 2 87 ? 410.019 268.115 447.277 1.00 121.51 87 TRP B N 1
ATOM 28276 C CA . TRP H 2 87 ? 410.815 269.003 446.425 1.00 121.51 87 TRP B CA 1
ATOM 28277 C C . TRP H 2 87 ? 411.620 268.229 445.380 1.00 121.51 87 TRP B C 1
ATOM 28278 O O . TRP H 2 87 ? 411.737 267.011 445.427 1.00 121.51 87 TRP B O 1
ATOM 28299 N N . THR H 2 88 ? 412.187 268.947 444.420 1.00 128.66 88 THR B N 1
ATOM 28300 C CA . THR H 2 88 ? 413.067 268.435 443.367 1.00 128.66 88 THR B CA 1
ATOM 28301 C C . THR H 2 88 ? 414.001 269.555 442.910 1.00 128.66 88 THR B C 1
ATOM 28302 O O . THR H 2 88 ? 414.075 270.602 443.551 1.00 128.66 88 THR B O 1
ATOM 28313 N N . ASN H 2 89 ? 414.724 269.386 441.812 1.00 124.98 89 ASN B N 1
ATOM 28314 C CA . ASN H 2 89 ? 415.619 270.411 441.290 1.00 124.98 89 ASN B CA 1
ATOM 28315 C C . ASN H 2 89 ? 415.726 270.416 439.765 1.00 124.98 89 ASN B C 1
ATOM 28316 O O . ASN H 2 89 ? 415.696 269.363 439.134 1.00 124.98 89 ASN B O 1
ATOM 28327 N N . LYS H 2 90 ? 415.923 271.599 439.187 1.00 120.78 90 LYS B N 1
ATOM 28328 C CA . LYS H 2 90 ? 416.298 271.802 437.787 1.00 120.78 90 LYS B CA 1
ATOM 28329 C C . LYS H 2 90 ? 417.799 272.032 437.671 1.00 120.78 90 LYS B C 1
ATOM 28330 O O . LYS H 2 90 ? 418.438 272.445 438.638 1.00 120.78 90 LYS B O 1
ATOM 28349 N N . TYR H 2 91 ? 418.342 271.858 436.475 1.00 121.00 91 TYR B N 1
ATOM 28350 C CA . TYR H 2 91 ? 419.735 272.155 436.163 1.00 121.00 91 TYR B CA 1
ATOM 28351 C C . TYR H 2 91 ? 419.834 273.126 434.997 1.00 121.00 91 TYR B C 1
ATOM 28352 O O . TYR H 2 91 ? 419.005 273.119 434.092 1.00 121.00 91 TYR B O 1
ATOM 28370 N N . LEU H 2 92 ? 420.872 273.948 435.005 1.00 118.87 92 LEU B N 1
ATOM 28371 C CA . LEU H 2 92 ? 421.303 274.778 433.890 1.00 118.87 92 LEU B CA 1
ATOM 28372 C C . LEU H 2 92 ? 422.679 274.278 433.457 1.00 118.87 92 LEU B C 1
ATOM 28373 O O . LEU H 2 92 ? 423.602 274.261 434.266 1.00 118.87 92 LEU B O 1
ATOM 28389 N N . ASN H 2 93 ? 422.814 273.854 432.201 1.00 119.48 93 ASN B N 1
ATOM 28390 C CA . ASN H 2 93 ? 424.044 273.285 431.652 1.00 119.48 93 ASN B CA 1
ATOM 28391 C C . ASN H 2 93 ? 424.713 274.279 430.703 1.00 119.48 93 ASN B C 1
ATOM 28392 O O . ASN H 2 93 ? 424.055 274.812 429.817 1.00 119.48 93 ASN B O 1
ATOM 28403 N N . ILE H 2 94 ? 426.010 274.522 430.856 1.00 120.59 94 ILE B N 1
ATOM 28404 C CA . ILE H 2 94 ? 426.765 275.418 429.979 1.00 120.59 94 ILE B CA 1
ATOM 28405 C C . ILE H 2 94 ? 427.227 274.699 428.713 1.00 120.59 94 ILE B C 1
ATOM 28406 O O . ILE H 2 94 ? 427.622 273.540 428.756 1.00 120.59 94 ILE B O 1
ATOM 28422 N N . GLU H 2 95 ? 427.258 275.404 427.593 1.00 121.48 95 GLU B N 1
ATOM 28423 C CA . GLU H 2 95 ? 427.860 274.984 426.325 1.00 121.48 95 GLU B CA 1
ATOM 28424 C C . GLU H 2 95 ? 428.630 276.143 425.687 1.00 121.48 95 GLU B C 1
ATOM 28425 O O . GLU H 2 95 ? 428.478 277.296 426.086 1.00 121.48 95 GLU B O 1
ATOM 28437 N N . GLU H 2 96 ? 429.495 275.859 424.714 1.00 119.80 96 GLU B N 1
ATOM 28438 C CA . GLU H 2 96 ? 430.268 276.889 424.004 1.00 119.80 96 GLU B CA 1
ATOM 28439 C C . GLU H 2 96 ? 429.675 277.309 422.646 1.00 119.80 96 GLU B C 1
ATOM 28440 O O . GLU H 2 96 ? 428.707 276.725 422.175 1.00 119.80 96 GLU B O 1
ATOM 28452 N N . ILE H 2 97 ? 430.271 278.321 422.017 1.00 117.12 97 ILE B N 1
ATOM 28453 C CA . ILE H 2 97 ? 430.238 278.548 420.568 1.00 117.12 97 ILE B CA 1
ATOM 28454 C C . ILE H 2 97 ? 431.671 278.854 420.143 1.00 117.12 97 ILE B C 1
ATOM 28455 O O . ILE H 2 97 ? 432.346 279.600 420.854 1.00 117.12 97 ILE B O 1
ATOM 28471 N N . ALA H 2 98 ? 432.128 278.389 418.979 1.00 117.78 98 ALA B N 1
ATOM 28472 C CA . ALA H 2 98 ? 433.456 278.750 418.473 1.00 117.78 98 ALA B CA 1
ATOM 28473 C C . ALA H 2 98 ? 433.598 278.703 416.950 1.00 117.78 98 ALA B C 1
ATOM 28474 O O . ALA H 2 98 ? 432.872 277.988 416.265 1.00 117.78 98 ALA B O 1
ATOM 28481 N N . THR H 2 99 ? 434.585 279.433 416.427 1.00 121.19 99 THR B N 1
ATOM 28482 C CA . THR H 2 99 ? 434.990 279.443 415.009 1.00 121.19 99 THR B CA 1
ATOM 28483 C C . THR H 2 99 ? 436.465 279.768 414.841 1.00 121.19 99 THR B C 1
ATOM 28484 O O . THR H 2 99 ? 437.096 280.349 415.725 1.00 121.19 99 THR B O 1
ATOM 28495 N N . ILE H 2 100 ? 437.014 279.439 413.676 1.00 126.09 100 ILE B N 1
ATOM 28496 C CA . ILE H 2 100 ? 438.349 279.861 413.272 1.00 126.09 100 ILE B CA 1
ATOM 28497 C C . ILE H 2 100 ? 438.363 280.329 411.812 1.00 126.09 100 ILE B C 1
ATOM 28498 O O . ILE H 2 100 ? 437.801 279.684 410.938 1.00 126.09 100 ILE B O 1
ATOM 28514 N N . VAL H 2 101 ? 439.004 281.458 411.527 1.00 124.41 101 VAL B N 1
ATOM 28515 C CA . VAL H 2 101 ? 439.064 282.068 410.191 1.00 124.41 101 VAL B CA 1
ATOM 28516 C C . VAL H 2 101 ? 440.501 282.067 409.686 1.00 124.41 101 VAL B C 1
ATOM 28517 O O . VAL H 2 101 ? 441.324 282.745 410.292 1.00 124.41 101 VAL B O 1
ATOM 28530 N N . PRO H 2 102 ? 440.835 281.367 408.595 1.00 125.29 102 PRO B N 1
ATOM 28531 C CA . PRO H 2 102 ? 442.149 281.415 407.972 1.00 125.29 102 PRO B CA 1
ATOM 28532 C C . PRO H 2 102 ? 442.225 282.461 406.859 1.00 125.29 102 PRO B C 1
ATOM 28533 O O . PRO H 2 102 ? 441.222 282.782 406.230 1.00 125.29 102 PRO B O 1
ATOM 28544 N N . VAL H 2 103 ? 443.425 282.955 406.562 1.00 134.39 103 VAL B N 1
ATOM 28545 C CA . VAL H 2 103 ? 443.720 283.837 405.421 1.00 134.39 103 VAL B CA 1
ATOM 28546 C C . VAL H 2 103 ? 445.181 283.671 404.971 1.00 134.39 103 VAL B C 1
ATOM 28547 O O . VAL H 2 103 ? 446.048 283.472 405.822 1.00 134.39 103 VAL B O 1
ATOM 28560 N N . PRO H 2 104 ? 445.526 283.752 403.678 1.00 138.60 104 PRO B N 1
ATOM 28561 C CA . PRO H 2 104 ? 446.915 283.731 403.236 1.00 138.60 104 PRO B CA 1
ATOM 28562 C C . PRO H 2 104 ? 447.566 285.062 403.564 1.00 138.60 104 PRO B C 1
ATOM 28563 O O . PRO H 2 104 ? 447.056 286.111 403.184 1.00 138.60 104 PRO B O 1
ATOM 28574 N N . ASP H 2 105 ? 448.679 285.069 404.285 1.00 148.20 105 ASP B N 1
ATOM 28575 C CA . ASP H 2 105 ? 449.108 286.308 404.932 1.00 148.20 105 ASP B CA 1
ATOM 28576 C C . ASP H 2 105 ? 449.646 287.364 403.950 1.00 148.20 105 ASP B C 1
ATOM 28577 O O . ASP H 2 105 ? 449.603 288.555 404.244 1.00 148.20 105 ASP B O 1
ATOM 28586 N N . ASN H 2 106 ? 450.034 286.971 402.735 1.00 150.06 106 ASN B N 1
ATOM 28587 C CA . ASN H 2 106 ? 450.378 287.907 401.674 1.00 150.06 106 ASN B CA 1
ATOM 28588 C C . ASN H 2 106 ? 449.166 288.760 401.254 1.00 150.06 106 ASN B C 1
ATOM 28589 O O . ASN H 2 106 ? 449.306 289.951 400.982 1.00 150.06 106 ASN B O 1
ATOM 28600 N N . VAL H 2 107 ? 447.953 288.199 401.288 1.00 144.38 107 VAL B N 1
ATOM 28601 C CA . VAL H 2 107 ? 446.730 288.955 400.999 1.00 144.38 107 VAL B CA 1
ATOM 28602 C C . VAL H 2 107 ? 446.597 290.115 401.969 1.00 144.38 107 VAL B C 1
ATOM 28603 O O . VAL H 2 107 ? 446.306 291.226 401.551 1.00 144.38 107 VAL B O 1
ATOM 28616 N N . LEU H 2 108 ? 446.886 289.901 403.249 1.00 143.03 108 LEU B N 1
ATOM 28617 C CA . LEU H 2 108 ? 446.763 290.943 404.263 1.00 143.03 108 LEU B CA 1
ATOM 28618 C C . LEU H 2 108 ? 447.646 292.161 404.001 1.00 143.03 108 LEU B C 1
ATOM 28619 O O . LEU H 2 108 ? 447.340 293.247 404.482 1.00 143.03 108 LEU B O 1
ATOM 28635 N N . ALA H 2 109 ? 448.733 292.006 403.253 1.00 150.23 109 ALA B N 1
ATOM 28636 C CA . ALA H 2 109 ? 449.581 293.124 402.878 1.00 150.23 109 ALA B CA 1
ATOM 28637 C C . ALA H 2 109 ? 449.059 293.838 401.621 1.00 150.23 109 ALA B C 1
ATOM 28638 O O . ALA H 2 109 ? 449.060 295.064 401.556 1.00 150.23 109 ALA B O 1
ATOM 28645 N N . ASP H 2 110 ? 448.599 293.087 400.625 1.00 155.61 110 ASP B N 1
ATOM 28646 C CA . ASP H 2 110 ? 448.143 293.634 399.345 1.00 155.61 110 ASP B CA 1
ATOM 28647 C C . ASP H 2 110 ? 446.736 294.242 399.394 1.00 155.61 110 ASP B C 1
ATOM 28648 O O . ASP H 2 110 ? 446.397 295.090 398.572 1.00 155.61 110 ASP B O 1
ATOM 28657 N N . VAL H 2 111 ? 445.894 293.786 400.315 1.00 151.41 111 VAL B N 1
ATOM 28658 C CA . VAL H 2 111 ? 444.466 294.114 400.366 1.00 151.41 111 VAL B CA 1
ATOM 28659 C C . VAL H 2 111 ? 444.193 295.597 400.607 1.00 151.41 111 VAL B C 1
ATOM 28660 O O . VAL H 2 111 ? 444.991 296.331 401.185 1.00 151.41 111 VAL B O 1
ATOM 28673 N N . ASP H 2 112 ? 443.025 296.033 400.154 1.00 154.77 112 ASP B N 1
ATOM 28674 C CA . ASP H 2 112 ? 442.575 297.421 400.163 1.00 154.77 112 ASP B CA 1
ATOM 28675 C C . ASP H 2 112 ? 442.629 298.082 401.567 1.00 154.77 112 ASP B C 1
ATOM 28676 O O . ASP H 2 112 ? 443.033 299.239 401.678 1.00 154.77 112 ASP B O 1
ATOM 28685 N N . VAL H 2 113 ? 442.238 297.364 402.632 1.00 149.30 113 VAL B N 1
ATOM 28686 C CA . VAL H 2 113 ? 442.035 297.851 404.022 1.00 149.30 113 VAL B CA 1
ATOM 28687 C C . VAL H 2 113 ? 442.165 296.722 405.061 1.00 149.30 113 VAL B C 1
ATOM 28688 O O . VAL H 2 113 ? 442.124 295.550 404.701 1.00 149.30 113 VAL B O 1
ATOM 28701 N N . ASN H 2 114 ? 442.305 297.042 406.353 1.00 142.80 114 ASN B N 1
ATOM 28702 C CA . ASN H 2 114 ? 442.493 296.051 407.424 1.00 142.80 114 ASN B CA 1
ATOM 28703 C C . ASN H 2 114 ? 441.302 295.083 407.556 1.00 142.80 114 ASN B C 1
ATOM 28704 O O . ASN H 2 114 ? 440.266 295.416 408.131 1.00 142.80 114 ASN B O 1
ATOM 28715 N N . VAL H 2 115 ? 441.451 293.854 407.066 1.00 139.76 115 VAL B N 1
ATOM 28716 C CA . VAL H 2 115 ? 440.317 292.931 406.989 1.00 139.76 115 VAL B CA 1
ATOM 28717 C C . VAL H 2 115 ? 439.835 292.449 408.346 1.00 139.76 115 VAL B C 1
ATOM 28718 O O . VAL H 2 115 ? 438.642 292.208 408.489 1.00 139.76 115 VAL B O 1
ATOM 28731 N N . TRP H 2 116 ? 440.697 292.333 409.358 1.00 134.30 116 TRP B N 1
ATOM 28732 C CA . TRP H 2 116 ? 440.232 291.945 410.688 1.00 134.30 116 TRP B CA 1
ATOM 28733 C C . TRP H 2 116 ? 439.275 292.995 411.226 1.00 134.30 116 TRP B C 1
ATOM 28734 O O . TRP H 2 116 ? 438.172 292.687 411.671 1.00 134.30 116 TRP B O 1
ATOM 28755 N N . ASP H 2 117 ? 439.678 294.253 411.125 1.00 141.33 117 ASP B N 1
ATOM 28756 C CA . ASP H 2 117 ? 438.870 295.367 411.575 1.00 141.33 117 ASP B CA 1
ATOM 28757 C C . ASP H 2 117 ? 437.547 295.459 410.797 1.00 141.33 117 ASP B C 1
ATOM 28758 O O . ASP H 2 117 ? 436.503 295.763 411.367 1.00 141.33 117 ASP B O 1
ATOM 28767 N N . GLU H 2 118 ? 437.547 295.143 409.505 1.00 136.04 118 GLU B N 1
ATOM 28768 C CA . GLU H 2 118 ? 436.320 295.095 408.709 1.00 136.04 118 GLU B CA 1
ATOM 28769 C C . GLU H 2 118 ? 435.418 293.914 409.054 1.00 136.04 118 GLU B C 1
ATOM 28770 O O . GLU H 2 118 ? 434.201 294.030 408.963 1.00 136.04 118 GLU B O 1
ATOM 28782 N N . ALA H 2 119 ? 435.972 292.770 409.436 1.00 128.34 119 ALA B N 1
ATOM 28783 C CA . ALA H 2 119 ? 435.191 291.562 409.642 1.00 128.34 119 ALA B CA 1
ATOM 28784 C C . ALA H 2 119 ? 434.475 291.518 410.998 1.00 128.34 119 ALA B C 1
ATOM 28785 O O . ALA H 2 119 ? 433.385 290.953 411.097 1.00 128.34 119 ALA B O 1
ATOM 28792 N N . MET H 2 120 ? 435.071 292.089 412.047 1.00 129.20 120 MET B N 1
ATOM 28793 C CA . MET H 2 120 ? 434.633 291.861 413.426 1.00 129.20 120 MET B CA 1
ATOM 28794 C C . MET H 2 120 ? 433.126 291.978 413.677 1.00 129.20 120 MET B C 1
ATOM 28795 O O . MET H 2 120 ? 432.567 291.064 414.285 1.00 129.20 120 MET B O 1
ATOM 28809 N N . PRO H 2 121 ? 432.417 293.009 413.200 1.00 127.89 121 PRO B N 1
ATOM 28810 C CA . PRO H 2 121 ? 430.990 293.117 413.444 1.00 127.89 121 PRO B CA 1
ATOM 28811 C C . PRO H 2 121 ? 430.208 291.923 412.916 1.00 127.89 121 PRO B C 1
ATOM 28812 O O . PRO H 2 121 ? 429.295 291.445 413.581 1.00 127.89 121 PRO B O 1
ATOM 28823 N N . TYR H 2 122 ? 430.581 291.390 411.758 1.00 124.51 122 TYR B N 1
ATOM 28824 C CA . TYR H 2 122 ? 429.876 290.254 411.180 1.00 124.51 122 TYR B CA 1
ATOM 28825 C C . TYR H 2 122 ? 430.150 288.963 411.945 1.00 124.51 122 TYR B C 1
ATOM 28826 O O . TYR H 2 122 ? 429.251 288.137 412.073 1.00 124.51 122 TYR B O 1
ATOM 28844 N N . LEU H 2 123 ? 431.342 288.797 412.526 1.00 125.24 123 LEU B N 1
ATOM 28845 C CA . LEU H 2 123 ? 431.595 287.682 413.435 1.00 125.24 123 LEU B CA 1
ATOM 28846 C C . LEU H 2 123 ? 430.686 287.786 414.660 1.00 125.24 123 LEU B C 1
ATOM 28847 O O . LEU H 2 123 ? 429.998 286.831 415.011 1.00 125.24 123 LEU B O 1
ATOM 28863 N N . ILE H 2 124 ? 430.629 288.955 415.286 1.00 125.28 124 ILE B N 1
ATOM 28864 C CA . ILE H 2 124 ? 429.820 289.154 416.484 1.00 125.28 124 ILE B CA 1
ATOM 28865 C C . ILE H 2 124 ? 428.340 288.925 416.185 1.00 125.28 124 ILE B C 1
ATOM 28866 O O . ILE H 2 124 ? 427.660 288.227 416.935 1.00 125.28 124 ILE B O 1
ATOM 28882 N N . GLU H 2 125 ? 427.838 289.423 415.059 1.00 131.28 125 GLU B N 1
ATOM 28883 C CA . GLU H 2 125 ? 426.468 289.149 414.643 1.00 131.28 125 GLU B CA 1
ATOM 28884 C C . GLU H 2 125 ? 426.220 287.644 414.508 1.00 131.28 125 GLU B C 1
ATOM 28885 O O . GLU H 2 125 ? 425.229 287.137 415.030 1.00 131.28 125 GLU B O 1
ATOM 28897 N N . ALA H 2 126 ? 427.132 286.900 413.877 1.00 124.14 126 ALA B N 1
ATOM 28898 C CA . ALA H 2 126 ? 426.961 285.466 413.692 1.00 124.14 126 ALA B CA 1
ATOM 28899 C C . ALA H 2 126 ? 426.877 284.718 415.024 1.00 124.14 126 ALA B C 1
ATOM 28900 O O . ALA H 2 126 ? 425.987 283.885 415.205 1.00 124.14 126 ALA B O 1
ATOM 28907 N N . PHE H 2 127 ? 427.742 285.038 415.983 1.00 124.99 127 PHE B N 1
ATOM 28908 C CA . PHE H 2 127 ? 427.655 284.454 417.320 1.00 124.99 127 PHE B CA 1
ATOM 28909 C C . PHE H 2 127 ? 426.297 284.750 417.951 1.00 124.99 127 PHE B C 1
ATOM 28910 O O . PHE H 2 127 ? 425.653 283.850 418.481 1.00 124.99 127 PHE B O 1
ATOM 28927 N N . GLY H 2 128 ? 425.798 285.975 417.824 1.00 124.44 128 GLY B N 1
ATOM 28928 C CA . GLY H 2 128 ? 424.462 286.304 418.298 1.00 124.44 128 GLY B CA 1
ATOM 28929 C C . GLY H 2 128 ? 423.376 285.442 417.651 1.00 124.44 128 GLY B C 1
ATOM 28930 O O . GLY H 2 128 ? 422.623 284.751 418.334 1.00 124.44 128 GLY B O 1
ATOM 28934 N N . ARG H 2 129 ? 423.309 285.440 416.320 1.00 127.97 129 ARG B N 1
ATOM 28935 C CA . ARG H 2 129 ? 422.202 284.809 415.592 1.00 127.97 129 ARG B CA 1
ATOM 28936 C C . ARG H 2 129 ? 422.182 283.299 415.792 1.00 127.97 129 ARG B C 1
ATOM 28937 O O . ARG H 2 129 ? 421.121 282.709 415.967 1.00 127.97 129 ARG B O 1
ATOM 28958 N N . THR H 2 130 ? 423.351 282.669 415.823 1.00 123.35 130 THR B N 1
ATOM 28959 C CA . THR H 2 130 ? 423.459 281.219 416.036 1.00 123.35 130 THR B CA 1
ATOM 28960 C C . THR H 2 130 ? 423.078 280.780 417.435 1.00 123.35 130 THR B C 1
ATOM 28961 O O . THR H 2 130 ? 422.704 279.625 417.599 1.00 123.35 130 THR B O 1
ATOM 28972 N N . LEU H 2 131 ? 423.107 281.667 418.433 1.00 118.06 131 LEU B N 1
ATOM 28973 C CA . LEU H 2 131 ? 422.455 281.386 419.705 1.00 118.06 131 LEU B CA 1
ATOM 28974 C C . LEU H 2 131 ? 420.940 281.426 419.532 1.00 118.06 131 LEU B C 1
ATOM 28975 O O . LEU H 2 131 ? 420.272 280.419 419.743 1.00 118.06 131 LEU B O 1
ATOM 28991 N N . ASP H 2 132 ? 420.398 282.571 419.119 1.00 123.58 132 ASP B N 1
ATOM 28992 C CA . ASP H 2 132 ? 418.951 282.792 419.103 1.00 123.58 132 ASP B CA 1
ATOM 28993 C C . ASP H 2 132 ? 418.190 281.680 418.377 1.00 123.58 132 ASP B C 1
ATOM 28994 O O . ASP H 2 132 ? 417.218 281.137 418.904 1.00 123.58 132 ASP B O 1
ATOM 29003 N N . SER H 2 133 ? 418.642 281.276 417.192 1.00 123.41 133 SER B N 1
ATOM 29004 C CA . SER H 2 133 ? 417.915 280.277 416.416 1.00 123.41 133 SER B CA 1
ATOM 29005 C C . SER H 2 133 ? 417.862 278.917 417.101 1.00 123.41 133 SER B C 1
ATOM 29006 O O . SER H 2 133 ? 416.900 278.169 416.926 1.00 123.41 133 SER B O 1
ATOM 29014 N N . ALA H 2 134 ? 418.868 278.592 417.905 1.00 120.26 134 ALA B N 1
ATOM 29015 C CA . ALA H 2 134 ? 418.924 277.324 418.597 1.00 120.26 134 ALA B CA 1
ATOM 29016 C C . ALA H 2 134 ? 418.000 277.287 419.804 1.00 120.26 134 ALA B C 1
ATOM 29017 O O . ALA H 2 134 ? 417.509 276.221 420.150 1.00 120.26 134 ALA B O 1
ATOM 29024 N N . VAL H 2 135 ? 417.721 278.425 420.433 1.00 118.16 135 VAL B N 1
ATOM 29025 C CA . VAL H 2 135 ? 416.810 278.473 421.577 1.00 118.16 135 VAL B CA 1
ATOM 29026 C C . VAL H 2 135 ? 415.358 278.673 421.165 1.00 118.16 135 VAL B C 1
ATOM 29027 O O . VAL H 2 135 ? 414.496 277.958 421.671 1.00 118.16 135 VAL B O 1
ATOM 29040 N N . VAL H 2 136 ? 415.036 279.580 420.240 1.00 120.09 136 VAL B N 1
ATOM 29041 C CA . VAL H 2 136 ? 413.620 279.821 419.909 1.00 120.09 136 VAL B CA 1
ATOM 29042 C C . VAL H 2 136 ? 413.059 278.812 418.913 1.00 120.09 136 VAL B C 1
ATOM 29043 O O . VAL H 2 136 ? 412.022 278.214 419.180 1.00 120.09 136 VAL B O 1
ATOM 29056 N N . PHE H 2 137 ? 413.745 278.578 417.795 1.00 119.81 137 PHE B N 1
ATOM 29057 C CA . PHE H 2 137 ? 413.289 277.655 416.753 1.00 119.81 137 PHE B CA 1
ATOM 29058 C C . PHE H 2 137 ? 413.861 276.243 416.897 1.00 119.81 137 PHE B C 1
ATOM 29059 O O . PHE H 2 137 ? 413.382 275.321 416.246 1.00 119.81 137 PHE B O 1
ATOM 29076 N N . GLY H 2 138 ? 414.876 276.046 417.738 1.00 121.83 138 GLY B N 1
ATOM 29077 C CA . GLY H 2 138 ? 415.456 274.728 417.994 1.00 121.83 138 GLY B CA 1
ATOM 29078 C C . GLY H 2 138 ? 416.472 274.247 416.964 1.00 121.83 138 GLY B C 1
ATOM 29079 O O . GLY H 2 138 ? 416.757 273.056 416.912 1.00 121.83 138 GLY B O 1
ATOM 29083 N N . THR H 2 139 ? 417.033 275.128 416.138 1.00 121.86 139 THR B N 1
ATOM 29084 C CA . THR H 2 139 ? 418.017 274.736 415.116 1.00 121.86 139 THR B CA 1
ATOM 29085 C C . THR H 2 139 ? 419.279 274.145 415.752 1.00 121.86 139 THR B C 1
ATOM 29086 O O . THR H 2 139 ? 419.960 274.844 416.499 1.00 121.86 139 THR B O 1
ATOM 29097 N N . ASN H 2 140 ? 419.628 272.898 415.439 1.00 117.25 140 ASN B N 1
ATOM 29098 C CA . ASN H 2 140 ? 420.902 272.270 415.817 1.00 117.25 140 ASN B CA 1
ATOM 29099 C C . ASN H 2 140 ? 421.212 272.253 417.325 1.00 117.25 140 ASN B C 1
ATOM 29100 O O . ASN H 2 140 ? 422.375 272.152 417.713 1.00 117.25 140 ASN B O 1
ATOM 29111 N N . ALA H 2 141 ? 420.214 272.402 418.195 1.00 120.00 141 ALA B N 1
ATOM 29112 C CA . ALA H 2 141 ? 420.459 272.640 419.612 1.00 120.00 141 ALA B CA 1
ATOM 29113 C C . ALA H 2 141 ? 421.149 271.439 420.277 1.00 120.00 141 ALA B C 1
ATOM 29114 O O . ALA H 2 141 ? 420.738 270.302 420.035 1.00 120.00 141 ALA B O 1
ATOM 29121 N N . PRO H 2 142 ? 422.176 271.639 421.114 1.00 118.60 142 PRO B N 1
ATOM 29122 C CA . PRO H 2 142 ? 422.830 270.551 421.824 1.00 118.60 142 PRO B CA 1
ATOM 29123 C C . PRO H 2 142 ? 421.876 269.899 422.828 1.00 118.60 142 PRO B C 1
ATOM 29124 O O . PRO H 2 142 ? 421.108 270.575 423.509 1.00 118.60 142 PRO B O 1
ATOM 29135 N N . GLY H 2 143 ? 421.937 268.575 422.962 1.00 122.59 143 GLY B N 1
ATOM 29136 C CA . GLY H 2 143 ? 420.989 267.803 423.775 1.00 122.59 143 GLY B CA 1
ATOM 29137 C C . GLY H 2 143 ? 421.009 268.119 425.273 1.00 122.59 143 GLY B C 1
ATOM 29138 O O . GLY H 2 143 ? 420.071 267.802 425.992 1.00 122.59 143 GLY B O 1
ATOM 29142 N N . THR H 2 144 ? 422.052 268.778 425.758 1.00 123.87 144 THR B N 1
ATOM 29143 C CA . THR H 2 144 ? 422.161 269.294 427.126 1.00 123.87 144 THR B CA 1
ATOM 29144 C C . THR H 2 144 ? 421.195 270.436 427.440 1.00 123.87 144 THR B C 1
ATOM 29145 O O . THR H 2 144 ? 420.973 270.715 428.616 1.00 123.87 144 THR B O 1
ATOM 29156 N N . PHE H 2 145 ? 420.613 271.116 426.451 1.00 120.42 145 PHE B N 1
ATOM 29157 C CA . PHE H 2 145 ? 419.614 272.166 426.679 1.00 120.42 145 PHE B CA 1
ATOM 29158 C C . PHE H 2 145 ? 418.200 271.596 426.837 1.00 120.42 145 PHE B C 1
ATOM 29159 O O . PHE H 2 145 ? 417.885 270.572 426.235 1.00 120.42 145 PHE B O 1
ATOM 29176 N N . PRO H 2 146 ? 417.309 272.269 427.581 1.00 119.35 146 PRO B N 1
ATOM 29177 C CA . PRO H 2 146 ? 415.885 271.960 427.570 1.00 119.35 146 PRO B CA 1
ATOM 29178 C C . PRO H 2 146 ? 415.266 272.245 426.197 1.00 119.35 146 PRO B C 1
ATOM 29179 O O . PRO H 2 146 ? 415.875 272.892 425.349 1.00 119.35 146 PRO B O 1
ATOM 29190 N N . GLN H 2 147 ? 414.049 271.758 425.965 1.00 121.08 147 GLN B N 1
ATOM 29191 C CA . GLN H 2 147 ? 413.370 271.842 424.668 1.00 121.08 147 GLN B CA 1
ATOM 29192 C C . GLN H 2 147 ? 413.175 273.287 424.183 1.00 121.08 147 GLN B C 1
ATOM 29193 O O . GLN H 2 147 ? 412.847 274.170 424.967 1.00 121.08 147 GLN B O 1
ATOM 29207 N N . ALA H 2 148 ? 413.348 273.533 422.885 1.00 117.37 148 ALA B N 1
ATOM 29208 C CA . ALA H 2 148 ? 413.204 274.858 422.293 1.00 117.37 148 ALA B CA 1
ATOM 29209 C C . ALA H 2 148 ? 411.785 275.431 422.413 1.00 117.37 148 ALA B C 1
ATOM 29210 O O . ALA H 2 148 ? 410.798 274.694 422.451 1.00 117.37 148 ALA B O 1
ATOM 29217 N N . ILE H 2 149 ? 411.685 276.761 422.412 1.00 118.62 149 ILE B N 1
ATOM 29218 C CA . ILE H 2 149 ? 410.449 277.481 422.726 1.00 118.62 149 ILE B CA 1
ATOM 29219 C C . ILE H 2 149 ? 409.285 277.076 421.833 1.00 118.62 149 ILE B C 1
ATOM 29220 O O . ILE H 2 149 ? 408.243 276.670 422.340 1.00 118.62 149 ILE B O 1
ATOM 29236 N N . VAL H 2 150 ? 409.423 277.188 420.515 1.00 116.23 150 VAL B N 1
ATOM 29237 C CA . VAL H 2 150 ? 408.278 276.986 419.627 1.00 116.23 150 VAL B CA 1
ATOM 29238 C C . VAL H 2 150 ? 407.720 275.569 419.745 1.00 116.23 150 VAL B C 1
ATOM 29239 O O . VAL H 2 150 ? 406.520 275.439 419.986 1.00 116.23 150 VAL B O 1
ATOM 29252 N N . PRO H 2 151 ? 408.534 274.503 419.715 1.00 118.07 151 PRO B N 1
ATOM 29253 C CA . PRO H 2 151 ? 408.050 273.159 419.992 1.00 118.07 151 PRO B CA 1
ATOM 29254 C C . PRO H 2 151 ? 407.367 273.015 421.350 1.00 118.07 151 PRO B C 1
ATOM 29255 O O . PRO H 2 151 ? 406.317 272.385 421.436 1.00 118.07 151 PRO B O 1
ATOM 29266 N N . ALA H 2 152 ? 407.901 273.618 422.411 1.00 120.61 152 ALA B N 1
ATOM 29267 C CA . ALA H 2 152 ? 407.294 273.497 423.731 1.00 120.61 152 ALA B CA 1
ATOM 29268 C C . ALA H 2 152 ? 405.916 274.171 423.792 1.00 120.61 152 ALA B C 1
ATOM 29269 O O . ALA H 2 152 ? 404.962 273.592 424.307 1.00 120.61 152 ALA B O 1
ATOM 29276 N N . ILE H 2 153 ? 405.772 275.355 423.199 1.00 118.92 153 ILE B N 1
ATOM 29277 C CA . ILE H 2 153 ? 404.485 276.049 423.121 1.00 118.92 153 ILE B CA 1
ATOM 29278 C C . ILE H 2 153 ? 403.467 275.200 422.373 1.00 118.92 153 ILE B C 1
ATOM 29279 O O . ILE H 2 153 ? 402.324 275.076 422.809 1.00 118.92 153 ILE B O 1
ATOM 29295 N N . ALA H 2 154 ? 403.874 274.568 421.278 1.00 121.11 154 ALA B N 1
ATOM 29296 C CA . ALA H 2 154 ? 403.000 273.671 420.541 1.00 121.11 154 ALA B CA 1
ATOM 29297 C C . ALA H 2 154 ? 402.605 272.453 421.382 1.00 121.11 154 ALA B C 1
ATOM 29298 O O . ALA H 2 154 ? 401.434 272.089 421.432 1.00 121.11 154 ALA B O 1
ATOM 29305 N N . ALA H 2 155 ? 403.544 271.849 422.105 1.00 122.92 155 ALA B N 1
ATOM 29306 C CA . ALA H 2 155 ? 403.268 270.696 422.956 1.00 122.92 155 ALA B CA 1
ATOM 29307 C C . ALA H 2 155 ? 402.311 271.013 424.115 1.00 122.92 155 ALA B C 1
ATOM 29308 O O . ALA H 2 155 ? 401.470 270.190 424.465 1.00 122.92 155 ALA B O 1
ATOM 29315 N N . ALA H 2 156 ? 402.377 272.212 424.689 1.00 123.11 156 ALA B N 1
ATOM 29316 C CA . ALA H 2 156 ? 401.440 272.636 425.724 1.00 123.11 156 ALA B CA 1
ATOM 29317 C C . ALA H 2 156 ? 400.054 273.026 425.184 1.00 123.11 156 ALA B C 1
ATOM 29318 O O . ALA H 2 156 ? 399.120 273.195 425.963 1.00 123.11 156 ALA B O 1
ATOM 29325 N N . GLY H 2 157 ? 399.900 273.167 423.866 1.00 124.75 157 GLY B N 1
ATOM 29326 C CA . GLY H 2 157 ? 398.643 273.558 423.226 1.00 124.75 157 GLY B CA 1
ATOM 29327 C C . GLY H 2 157 ? 398.406 275.067 423.169 1.00 124.75 157 GLY B C 1
ATOM 29328 O O . GLY H 2 157 ? 397.272 275.506 422.995 1.00 124.75 157 GLY B O 1
ATOM 29332 N N . ASN H 2 158 ? 399.451 275.881 423.307 1.00 122.00 158 ASN B N 1
ATOM 29333 C CA . ASN H 2 158 ? 399.342 277.332 423.437 1.00 122.00 158 ASN B CA 1
ATOM 29334 C C . ASN H 2 158 ? 399.548 278.057 422.093 1.00 122.00 158 ASN B C 1
ATOM 29335 O O . ASN H 2 158 ? 400.242 279.069 422.010 1.00 122.00 158 ASN B O 1
ATOM 29346 N N . ALA H 2 159 ? 398.958 277.544 421.017 1.00 127.63 159 ALA B N 1
ATOM 29347 C CA . ALA H 2 159 ? 399.025 278.131 419.680 1.00 127.63 159 ALA B CA 1
ATOM 29348 C C . ALA H 2 159 ? 397.636 278.491 419.138 1.00 127.63 159 ALA B C 1
ATOM 29349 O O . ALA H 2 159 ? 396.674 277.768 419.373 1.00 127.63 159 ALA B O 1
ATOM 29356 N N . VAL H 2 160 ? 397.528 279.598 418.406 1.00 124.52 160 VAL B N 1
ATOM 29357 C CA . VAL H 2 160 ? 396.263 280.158 417.907 1.00 124.52 160 VAL B CA 1
ATOM 29358 C C . VAL H 2 160 ? 396.364 280.443 416.409 1.00 124.52 160 VAL B C 1
ATOM 29359 O O . VAL H 2 160 ? 397.401 280.896 415.932 1.00 124.52 160 VAL B O 1
ATOM 29372 N N . THR H 2 161 ? 395.302 280.169 415.652 1.00 129.96 161 THR B N 1
ATOM 29373 C CA . THR H 2 161 ? 395.409 279.868 414.210 1.00 129.96 161 THR B CA 1
ATOM 29374 C C . THR H 2 161 ? 394.982 281.005 413.268 1.00 129.96 161 THR B C 1
ATOM 29375 O O . THR H 2 161 ? 394.675 280.771 412.104 1.00 129.96 161 THR B O 1
ATOM 29386 N N . GLU H 2 162 ? 394.907 282.245 413.755 1.00 131.38 162 GLU B N 1
ATOM 29387 C CA . GLU H 2 162 ? 394.585 283.459 412.970 1.00 131.38 162 GLU B CA 1
ATOM 29388 C C . GLU H 2 162 ? 393.239 283.457 412.211 1.00 131.38 162 GLU B C 1
ATOM 29389 O O . GLU H 2 162 ? 392.993 284.325 411.375 1.00 131.38 162 GLU B O 1
ATOM 29401 N N . GLY H 2 163 ? 392.360 282.483 412.448 1.00 131.92 163 GLY B N 1
ATOM 29402 C CA . GLY H 2 163 ? 391.083 282.357 411.744 1.00 131.92 163 GLY B CA 1
ATOM 29403 C C . GLY H 2 163 ? 389.979 283.151 412.432 1.00 131.92 163 GLY B C 1
ATOM 29404 O O . GLY H 2 163 ? 389.405 282.690 413.416 1.00 131.92 163 GLY B O 1
AT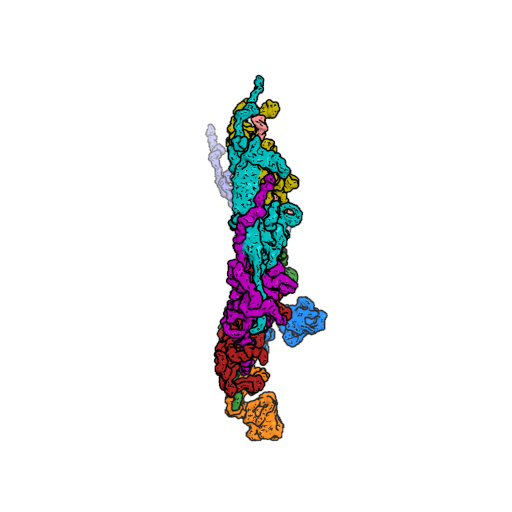OM 29408 N N . SER H 2 164 ? 389.661 284.337 411.924 1.00 126.16 164 SER B N 1
ATOM 29409 C CA . SER H 2 164 ? 388.661 285.234 412.512 1.00 126.16 164 SER B CA 1
ATOM 29410 C C . SER H 2 164 ? 388.156 286.264 411.513 1.00 126.16 164 SER B C 1
ATOM 29411 O O . SER H 2 164 ? 388.692 286.418 410.417 1.00 126.16 164 SER B O 1
ATOM 29419 N N . THR H 2 165 ? 387.091 286.959 411.882 1.00 128.61 165 THR B N 1
ATOM 29420 C CA . THR H 2 165 ? 386.315 287.857 411.020 1.00 128.61 165 THR B CA 1
ATOM 29421 C C . THR H 2 165 ? 386.130 289.211 411.686 1.00 128.61 165 THR B C 1
ATOM 29422 O O . THR H 2 165 ? 386.254 289.329 412.907 1.00 128.61 165 THR B O 1
ATOM 29433 N N . ALA H 2 166 ? 385.776 290.241 410.924 1.00 126.53 166 ALA B N 1
ATOM 29434 C CA . ALA H 2 166 ? 385.540 291.573 411.472 1.00 126.53 166 ALA B CA 1
ATOM 29435 C C . ALA H 2 166 ? 384.506 291.569 412.611 1.00 126.53 166 ALA B C 1
ATOM 29436 O O . ALA H 2 166 ? 384.699 292.243 413.620 1.00 126.53 166 ALA B O 1
ATOM 29443 N N . ALA H 2 167 ? 383.477 290.725 412.521 1.00 126.14 167 ALA B N 1
ATOM 29444 C CA . ALA H 2 167 ? 382.468 290.573 413.564 1.00 126.14 167 ALA B CA 1
ATOM 29445 C C . ALA H 2 167 ? 383.043 290.129 414.921 1.00 126.14 167 ALA B C 1
ATOM 29446 O O . ALA H 2 167 ? 382.477 290.442 415.961 1.00 126.14 167 ALA B O 1
ATOM 29453 N N . GLN H 2 168 ? 384.183 289.437 414.929 1.00 127.55 168 GLN B N 1
ATOM 29454 C CA . GLN H 2 168 ? 384.896 289.010 416.138 1.00 127.55 168 GLN B CA 1
ATOM 29455 C C . GLN H 2 168 ? 385.998 289.989 416.573 1.00 127.55 168 GLN B C 1
ATOM 29456 O O . GLN H 2 168 ? 386.794 289.675 417.452 1.00 127.55 168 GLN B O 1
ATOM 29470 N N . GLY H 2 169 ? 386.096 291.166 415.956 1.00 124.13 169 GLY B N 1
ATOM 29471 C CA . GLY H 2 169 ? 387.232 292.070 416.145 1.00 124.13 169 GLY B CA 1
ATOM 29472 C C . GLY H 2 169 ? 388.451 291.719 415.284 1.00 124.13 169 GLY B C 1
ATOM 29473 O O . GLY H 2 169 ? 389.547 292.204 415.549 1.00 124.13 169 GLY B O 1
ATOM 29477 N N . GLY H 2 170 ? 388.286 290.876 414.264 1.00 125.08 170 GLY B N 1
ATOM 29478 C CA . GLY H 2 170 ? 389.347 290.515 413.324 1.00 125.08 170 GLY B CA 1
ATOM 29479 C C . GLY H 2 170 ? 390.614 290.033 414.023 1.00 125.08 170 GLY B C 1
ATOM 29480 O O . GLY H 2 170 ? 390.558 289.365 415.051 1.00 125.08 170 GLY B O 1
ATOM 29484 N N . TYR H 2 171 ? 391.772 290.420 413.498 1.00 120.10 171 TYR B N 1
ATOM 29485 C CA . TYR H 2 171 ? 393.057 289.941 413.996 1.00 120.10 171 TYR B CA 1
ATOM 29486 C C . TYR H 2 171 ? 393.276 290.224 415.485 1.00 120.10 171 TYR B C 1
ATOM 29487 O O . TYR H 2 171 ? 393.794 289.378 416.211 1.00 120.10 171 TYR B O 1
ATOM 29505 N N . LEU H 2 172 ? 392.822 291.380 415.973 1.00 117.74 172 LEU B N 1
ATOM 29506 C CA . LEU H 2 172 ? 392.931 291.716 417.391 1.00 117.74 172 LEU B CA 1
ATOM 29507 C C . LEU H 2 172 ? 392.177 290.712 418.256 1.00 117.74 172 LEU B C 1
ATOM 29508 O O . LEU H 2 172 ? 392.653 290.366 419.328 1.00 117.74 172 LEU B O 1
ATOM 29524 N N . GLY H 2 173 ? 391.053 290.180 417.782 1.00 123.96 173 GLY B N 1
ATOM 29525 C CA . GLY H 2 173 ? 390.340 289.129 418.496 1.00 123.96 173 GLY B CA 1
ATOM 29526 C C . GLY H 2 173 ? 391.195 287.878 418.701 1.00 123.96 173 GLY B C 1
ATOM 29527 O O . GLY H 2 173 ? 391.111 287.242 419.747 1.00 123.96 173 GLY B O 1
ATOM 29531 N N . ASP H 2 174 ? 392.067 287.542 417.752 1.00 122.92 174 ASP B N 1
ATOM 29532 C CA . ASP H 2 174 ? 392.951 286.389 417.899 1.00 122.92 174 ASP B CA 1
ATOM 29533 C C . ASP H 2 174 ? 394.108 286.679 418.844 1.00 122.92 174 ASP B C 1
ATOM 29534 O O . ASP H 2 174 ? 394.466 285.828 419.655 1.00 122.92 174 ASP B O 1
ATOM 29543 N N . LEU H 2 175 ? 394.651 287.892 418.826 1.00 120.24 175 LEU B N 1
ATOM 29544 C CA . LEU H 2 175 ? 395.621 288.283 419.839 1.00 120.24 175 LEU B CA 1
ATOM 29545 C C . LEU H 2 175 ? 394.992 288.276 421.238 1.00 120.24 175 LEU B C 1
ATOM 29546 O O . LEU H 2 175 ? 395.582 287.764 422.184 1.00 120.24 175 LEU B O 1
ATOM 29562 N N . ASP H 2 176 ? 393.761 288.759 421.370 1.00 124.83 176 ASP B N 1
ATOM 29563 C CA . ASP H 2 176 ? 393.029 288.703 422.627 1.00 124.83 176 ASP B CA 1
ATOM 29564 C C . ASP H 2 176 ? 392.809 287.255 423.088 1.00 124.83 176 ASP B C 1
ATOM 29565 O O . ASP H 2 176 ? 392.962 286.962 424.271 1.00 124.83 176 ASP B O 1
ATOM 29574 N N . LYS H 2 177 ? 392.530 286.313 422.179 1.00 117.54 177 LYS B N 1
ATOM 29575 C CA . LYS H 2 177 ? 392.506 284.882 422.519 1.00 117.54 177 LYS B CA 1
ATOM 29576 C C . LYS H 2 177 ? 393.861 284.397 423.013 1.00 117.54 177 LYS B C 1
ATOM 29577 O O . LYS H 2 177 ? 393.915 283.630 423.970 1.00 117.54 177 LYS B O 1
ATOM 29596 N N . ALA H 2 178 ? 394.956 284.832 422.400 1.00 120.74 178 ALA B N 1
ATOM 29597 C CA . ALA H 2 178 ? 396.280 284.363 422.781 1.00 120.74 178 ALA B CA 1
ATOM 29598 C C . ALA H 2 178 ? 396.619 284.688 424.238 1.00 120.74 178 ALA B C 1
ATOM 29599 O O . ALA H 2 178 ? 397.163 283.827 424.923 1.00 120.74 178 ALA B O 1
ATOM 29606 N N . TYR H 2 179 ? 396.225 285.851 424.765 1.00 124.68 179 TYR B N 1
ATOM 29607 C CA . TYR H 2 179 ? 396.377 286.099 426.200 1.00 124.68 179 TYR B CA 1
ATOM 29608 C C . TYR H 2 179 ? 395.662 285.037 427.033 1.00 124.68 179 TYR B C 1
ATOM 29609 O O . TYR H 2 179 ? 396.249 284.487 427.959 1.00 124.68 179 TYR B O 1
ATOM 29627 N N . GLY H 2 180 ? 394.436 284.672 426.660 1.00 121.73 180 GLY B N 1
ATOM 29628 C CA . GLY H 2 180 ? 393.681 283.643 427.365 1.00 121.73 180 GLY B CA 1
ATOM 29629 C C . GLY H 2 180 ? 394.472 282.345 427.491 1.00 121.73 180 GLY B C 1
ATOM 29630 O O . GLY H 2 180 ? 394.604 281.794 428.582 1.00 121.73 180 GLY B O 1
ATOM 29634 N N . LYS H 2 181 ? 395.106 281.903 426.404 1.00 118.99 181 LYS B N 1
ATOM 29635 C CA . LYS H 2 181 ? 395.880 280.660 426.394 1.00 118.99 181 LYS B CA 1
ATOM 29636 C C . LYS H 2 181 ? 397.113 280.680 427.298 1.00 118.99 181 LYS B C 1
ATOM 29637 O O . LYS H 2 181 ? 397.690 279.621 427.495 1.00 118.99 181 LYS B O 1
ATOM 29656 N N . VAL H 2 182 ? 397.528 281.817 427.858 1.00 120.41 182 VAL B N 1
ATOM 29657 C CA . VAL H 2 182 ? 398.616 281.872 428.848 1.00 120.41 182 VAL B CA 1
ATOM 29658 C C . VAL H 2 182 ? 398.121 282.257 430.239 1.00 120.41 182 VAL B C 1
ATOM 29659 O O . VAL H 2 182 ? 398.531 281.654 431.229 1.00 120.41 182 VAL B O 1
ATOM 29672 N N . GLU H 2 183 ? 397.147 283.155 430.327 1.00 123.20 183 GLU B N 1
ATOM 29673 C CA . GLU H 2 183 ? 396.503 283.510 431.590 1.00 123.20 183 GLU B CA 1
ATOM 29674 C C . GLU H 2 183 ? 395.890 282.290 432.260 1.00 123.20 183 GLU B C 1
ATOM 29675 O O . GLU H 2 183 ? 396.021 282.096 433.461 1.00 123.20 183 GLU B O 1
ATOM 29687 N N . GLU H 2 184 ? 395.266 281.426 431.474 1.00 123.37 184 GLU B N 1
ATOM 29688 C CA . GLU H 2 184 ? 394.662 280.200 431.957 1.00 123.37 184 GLU B CA 1
ATOM 29689 C C . GLU H 2 184 ? 395.700 279.200 432.485 1.00 123.37 184 GLU B C 1
ATOM 29690 O O . GLU H 2 184 ? 395.408 278.450 433.409 1.00 123.37 184 GLU B O 1
ATOM 29702 N N . ASP H 2 185 ? 396.932 279.213 431.978 1.00 121.35 185 ASP B N 1
ATOM 29703 C CA . ASP H 2 185 ? 398.032 278.434 432.555 1.00 121.35 185 ASP B CA 1
ATOM 29704 C C . ASP H 2 185 ? 398.598 279.090 433.823 1.00 121.35 185 ASP B C 1
ATOM 29705 O O . ASP H 2 185 ? 399.453 278.511 434.490 1.00 121.35 185 ASP B O 1
ATOM 29714 N N . GLY H 2 186 ? 398.115 280.275 434.187 1.00 121.41 186 GLY B N 1
ATOM 29715 C CA . GLY H 2 186 ? 398.430 280.954 435.435 1.00 121.41 186 GLY B CA 1
ATOM 29716 C C . GLY H 2 186 ? 399.464 282.067 435.328 1.00 121.41 186 GLY B C 1
ATOM 29717 O O . GLY H 2 186 ? 399.997 282.480 436.353 1.00 121.41 186 GLY B O 1
ATOM 29721 N N . PHE H 2 187 ? 399.763 282.573 434.131 1.00 120.27 187 PHE B N 1
ATOM 29722 C CA . PHE H 2 187 ? 400.741 283.647 433.944 1.00 120.27 187 PHE B CA 1
ATOM 29723 C C . PHE H 2 187 ? 400.205 284.740 433.031 1.00 120.27 187 PHE B C 1
ATOM 29724 O O . PHE H 2 187 ? 399.566 284.461 432.021 1.00 120.27 187 PHE B O 1
ATOM 29741 N N . GLU H 2 188 ? 400.482 285.993 433.354 1.00 123.82 188 GLU B N 1
ATOM 29742 C CA . GLU H 2 188 ? 400.012 287.154 432.600 1.00 123.82 188 GLU B CA 1
ATOM 29743 C C . GLU H 2 188 ? 401.169 287.824 431.854 1.00 123.82 188 GLU B C 1
ATOM 29744 O O . GLU H 2 188 ? 402.167 288.210 432.453 1.00 123.82 188 GLU B O 1
ATOM 29756 N N . ALA H 2 189 ? 401.062 287.929 430.532 1.00 122.29 189 ALA B N 1
ATOM 29757 C CA . ALA H 2 189 ? 402.185 288.309 429.687 1.00 122.29 189 ALA B CA 1
ATOM 29758 C C . ALA H 2 189 ? 402.654 289.748 429.916 1.00 122.29 189 ALA B C 1
ATOM 29759 O O . ALA H 2 189 ? 401.898 290.585 430.405 1.00 122.29 189 ALA B O 1
ATOM 29766 N N . ASN H 2 190 ? 403.886 290.054 429.511 1.00 124.22 190 ASN B N 1
ATOM 29767 C CA . ASN H 2 190 ? 404.450 291.397 429.619 1.00 124.22 190 ASN B CA 1
ATOM 29768 C C . ASN H 2 190 ? 405.366 291.809 428.455 1.00 124.22 190 ASN B C 1
ATOM 29769 O O . ASN H 2 190 ? 406.066 292.810 428.568 1.00 124.22 190 ASN B O 1
ATOM 29780 N N . GLY H 2 191 ? 405.372 291.083 427.335 1.00 122.34 191 GLY B N 1
ATOM 29781 C CA . GLY H 2 191 ? 406.135 291.468 426.145 1.00 122.34 191 GLY B CA 1
ATOM 29782 C C . GLY H 2 191 ? 405.764 290.669 424.903 1.00 122.34 191 GLY B C 1
ATOM 29783 O O . GLY H 2 191 ? 405.373 289.507 425.008 1.00 122.34 191 GLY B O 1
ATOM 29787 N N . ILE H 2 192 ? 405.888 291.290 423.734 1.00 119.60 192 ILE B N 1
ATOM 29788 C CA . ILE H 2 192 ? 405.545 290.709 422.435 1.00 119.60 192 ILE B CA 1
ATOM 29789 C C . ILE H 2 192 ? 406.791 290.608 421.561 1.00 119.60 192 ILE B C 1
ATOM 29790 O O . ILE H 2 192 ? 407.449 291.616 421.316 1.00 119.60 192 ILE B O 1
ATOM 29806 N N . ILE H 2 193 ? 407.108 289.423 421.048 1.00 117.53 193 ILE B N 1
ATOM 29807 C CA . ILE H 2 193 ? 408.226 289.207 420.123 1.00 117.53 193 ILE B CA 1
ATOM 29808 C C . ILE H 2 193 ? 407.659 288.747 418.783 1.00 117.53 193 ILE B C 1
ATOM 29809 O O . ILE H 2 193 ? 406.876 287.802 418.766 1.00 117.53 193 ILE B O 1
ATOM 29825 N N . ALA H 2 194 ? 408.011 289.371 417.661 1.00 119.32 194 ALA B N 1
ATOM 29826 C CA . ALA H 2 194 ? 407.368 289.046 416.387 1.00 119.32 194 ALA B CA 1
ATOM 29827 C C . ALA H 2 194 ? 408.250 289.217 415.150 1.00 119.32 194 ALA B C 1
ATOM 29828 O O . ALA H 2 194 ? 409.136 290.065 415.111 1.00 119.32 194 ALA B O 1
ATOM 29835 N N . GLY H 2 195 ? 407.939 288.460 414.099 1.00 120.78 195 GLY B N 1
ATOM 29836 C CA . GLY H 2 195 ? 408.449 288.716 412.753 1.00 120.78 195 GLY B CA 1
ATOM 29837 C C . GLY H 2 195 ? 407.773 289.925 412.100 1.00 120.78 195 GLY B C 1
ATOM 29838 O O . GLY H 2 195 ? 406.644 290.281 412.434 1.00 120.78 195 GLY B O 1
ATOM 29842 N N . ILE H 2 196 ? 408.436 290.548 411.126 1.00 119.42 196 ILE B N 1
ATOM 29843 C CA . ILE H 2 196 ? 407.980 291.798 410.496 1.00 119.42 196 ILE B CA 1
ATOM 29844 C C . ILE H 2 196 ? 406.572 291.695 409.901 1.00 119.42 196 ILE B C 1
ATOM 29845 O O . ILE H 2 196 ? 405.818 292.665 409.930 1.00 119.42 196 ILE B O 1
ATOM 29861 N N . GLY H 2 197 ? 406.170 290.512 409.441 1.00 118.67 197 GLY B N 1
ATOM 29862 C CA . GLY H 2 197 ? 404.839 290.282 408.879 1.00 118.67 197 GLY B CA 1
ATOM 29863 C C . GLY H 2 197 ? 403.679 290.651 409.806 1.00 118.67 197 GLY B C 1
ATOM 29864 O O . GLY H 2 197 ? 402.573 290.896 409.332 1.00 118.67 197 GLY B O 1
ATOM 29868 N N . LEU H 2 198 ? 403.897 290.768 411.117 1.00 119.09 198 LEU B N 1
ATOM 29869 C CA . LEU H 2 198 ? 402.862 291.234 412.029 1.00 119.09 198 LEU B CA 1
ATOM 29870 C C . LEU H 2 198 ? 402.386 292.653 411.695 1.00 119.09 198 LEU B C 1
ATOM 29871 O O . LEU H 2 198 ? 401.189 292.912 411.786 1.00 119.09 198 LEU B O 1
ATOM 29887 N N . LYS H 2 199 ? 403.257 293.558 411.238 1.00 117.15 199 LYS B N 1
ATOM 29888 C CA . LYS H 2 199 ? 402.834 294.921 410.872 1.00 117.15 199 LYS B CA 1
ATOM 29889 C C . LYS H 2 199 ? 401.735 294.910 409.819 1.00 117.15 199 LYS B C 1
ATOM 29890 O O . LYS H 2 199 ? 400.753 295.631 409.956 1.00 117.15 199 LYS B O 1
ATOM 29909 N N . GLY H 2 200 ? 401.847 294.041 408.820 1.00 116.92 200 GLY B N 1
ATOM 29910 C CA . GLY H 2 200 ? 400.828 293.875 407.788 1.00 116.92 200 GLY B CA 1
ATOM 29911 C C . GLY H 2 200 ? 399.472 293.544 408.394 1.00 116.92 200 GLY B C 1
ATOM 29912 O O . GLY H 2 200 ? 398.496 294.248 408.149 1.00 116.92 200 GLY B O 1
ATOM 29916 N N . LYS H 2 201 ? 399.411 292.545 409.273 1.00 119.47 201 LYS B N 1
ATOM 29917 C CA . LYS H 2 201 ? 398.164 292.161 409.940 1.00 119.47 201 LYS B CA 1
ATOM 29918 C C . LYS H 2 201 ? 397.606 293.279 410.812 1.00 119.47 201 LYS B C 1
ATOM 29919 O O . LYS H 2 201 ? 396.425 293.587 410.707 1.00 119.47 201 LYS B O 1
ATOM 29938 N N . LEU H 2 202 ? 398.437 293.931 411.622 1.00 118.64 202 LEU B N 1
ATOM 29939 C CA . LEU H 2 202 ? 397.997 295.002 412.522 1.00 118.64 202 LEU B CA 1
ATOM 29940 C C . LEU H 2 202 ? 397.434 296.185 411.748 1.00 118.64 202 LEU B C 1
ATOM 29941 O O . LEU H 2 202 ? 396.363 296.688 412.067 1.00 118.64 202 LEU B O 1
ATOM 29957 N N . ARG H 2 203 ? 398.107 296.595 410.678 1.00 120.17 203 ARG B N 1
ATOM 29958 C CA . ARG H 2 203 ? 397.625 297.666 409.809 1.00 120.17 203 ARG B CA 1
ATOM 29959 C C . ARG H 2 203 ? 396.293 297.305 409.140 1.00 120.17 203 ARG B C 1
ATOM 29960 O O . ARG H 2 203 ? 395.479 298.183 408.898 1.00 120.17 203 ARG B O 1
ATOM 29981 N N . GLY H 2 204 ? 396.038 296.018 408.908 1.00 123.82 204 GLY B N 1
ATOM 29982 C CA . GLY H 2 204 ? 394.802 295.477 408.331 1.00 123.82 204 GLY B CA 1
ATOM 29983 C C . GLY H 2 204 ? 393.629 295.244 409.298 1.00 123.82 204 GLY B C 1
ATOM 29984 O O . GLY H 2 204 ? 392.628 294.664 408.888 1.00 123.82 204 GLY B O 1
ATOM 29988 N N . ALA H 2 205 ? 393.706 295.659 410.564 1.00 120.19 205 ALA B N 1
ATOM 29989 C CA . ALA H 2 205 ? 392.652 295.436 411.561 1.00 120.19 205 ALA B CA 1
ATOM 29990 C C . ALA H 2 205 ? 391.379 296.277 411.327 1.00 120.19 205 ALA B C 1
ATOM 29991 O O . ALA H 2 205 ? 391.239 297.377 411.869 1.00 120.19 205 ALA B O 1
ATOM 29998 N N . ARG H 2 206 ? 390.420 295.775 410.543 1.00 122.56 206 ARG B N 1
ATOM 29999 C CA . ARG H 2 206 ? 389.258 296.560 410.094 1.00 122.56 206 ARG B CA 1
ATOM 30000 C C . ARG H 2 206 ? 387.899 295.959 410.447 1.00 122.56 206 ARG B C 1
ATOM 30001 O O . ARG H 2 206 ? 387.660 294.767 410.313 1.00 122.56 206 ARG B O 1
ATOM 30022 N N . ASP H 2 207 ? 387.017 296.839 410.897 1.00 126.91 207 ASP B N 1
ATOM 30023 C CA . ASP H 2 207 ? 385.604 296.645 411.222 1.00 126.91 207 ASP B CA 1
ATOM 30024 C C . ASP H 2 207 ? 384.771 296.244 409.995 1.00 126.91 207 ASP B C 1
ATOM 30025 O O . ASP H 2 207 ? 385.209 296.435 408.862 1.00 126.91 207 ASP B O 1
ATOM 30034 N N . ALA H 2 208 ? 383.545 295.744 410.180 1.00 125.18 208 ALA B N 1
ATOM 30035 C CA . ALA H 2 208 ? 382.641 295.447 409.067 1.00 125.18 208 ALA B CA 1
ATOM 30036 C C . ALA H 2 208 ? 382.368 296.658 408.148 1.00 125.18 208 ALA B C 1
ATOM 30037 O O . ALA H 2 208 ? 381.990 296.491 406.993 1.00 125.18 208 ALA B O 1
ATOM 30044 N N . ASN H 2 209 ? 382.591 297.874 408.636 1.00 128.91 209 ASN B N 1
ATOM 30045 C CA . ASN H 2 209 ? 382.474 299.135 407.913 1.00 128.91 209 ASN B CA 1
ATOM 30046 C C . ASN H 2 209 ? 383.851 299.756 407.622 1.00 128.91 209 ASN B C 1
ATOM 30047 O O . ASN H 2 209 ? 384.034 300.970 407.672 1.00 128.91 209 ASN B O 1
ATOM 30058 N N . GLY H 2 210 ? 384.882 298.936 407.428 1.00 125.83 210 GLY B N 1
ATOM 30059 C CA . GLY H 2 210 ? 386.216 299.365 407.014 1.00 125.83 210 GLY B CA 1
ATOM 30060 C C . GLY H 2 210 ? 387.056 300.129 408.046 1.00 125.83 210 GLY B C 1
ATOM 30061 O O . GLY H 2 210 ? 388.277 300.068 407.961 1.00 125.83 210 GLY B O 1
ATOM 30065 N N . GLN H 2 211 ? 386.473 300.824 409.020 1.00 122.55 211 GLN B N 1
ATOM 30066 C CA . GLN H 2 211 ? 387.219 301.599 410.016 1.00 122.55 211 GLN B CA 1
ATOM 30067 C C . GLN H 2 211 ? 388.073 300.713 410.931 1.00 122.55 211 GLN B C 1
ATOM 30068 O O . GLN H 2 211 ? 387.880 299.502 411.003 1.00 122.55 211 GLN B O 1
ATOM 30082 N N . LYS H 2 212 ? 389.035 301.296 411.642 1.00 121.27 212 LYS B N 1
ATOM 30083 C CA . LYS H 2 212 ? 389.966 300.556 412.503 1.00 121.27 212 LYS B CA 1
ATOM 30084 C C . LYS H 2 212 ? 389.260 299.920 413.702 1.00 121.27 212 LYS B C 1
ATOM 30085 O O . LYS H 2 212 ? 388.491 300.578 414.393 1.00 121.27 212 LYS B O 1
ATOM 30104 N N . ILE H 2 213 ? 389.554 298.657 413.983 1.00 122.56 213 ILE B N 1
ATOM 30105 C CA . ILE H 2 213 ? 389.143 297.992 415.227 1.00 122.56 213 ILE B CA 1
ATOM 30106 C C . ILE H 2 213 ? 389.850 298.631 416.422 1.00 122.56 213 ILE B C 1
ATOM 30107 O O . ILE H 2 213 ? 391.036 298.921 416.336 1.00 122.56 213 ILE B O 1
ATOM 30123 N N . ASP H 2 214 ? 389.149 298.801 417.542 1.00 122.88 214 ASP B N 1
ATOM 30124 C CA . ASP H 2 214 ? 389.706 299.214 418.841 1.00 122.88 214 ASP B CA 1
ATOM 30125 C C . ASP H 2 214 ? 390.766 300.342 418.742 1.00 122.88 214 ASP B C 1
ATOM 30126 O O . ASP H 2 214 ? 391.917 300.147 419.141 1.00 122.88 214 ASP B O 1
ATOM 30135 N N . PRO H 2 215 ? 390.439 301.525 418.194 1.00 114.07 215 PRO B N 1
ATOM 30136 C CA . PRO H 2 215 ? 391.423 302.425 417.593 1.00 114.07 215 PRO B CA 1
ATOM 30137 C C . PRO H 2 215 ? 392.582 302.856 418.488 1.00 114.07 215 PRO B C 1
ATOM 30138 O O . PRO H 2 215 ? 393.673 303.125 417.995 1.00 114.07 215 PRO B O 1
ATOM 30149 N N . THR H 2 216 ? 392.340 303.055 419.794 1.00 117.67 216 THR B N 1
ATOM 30150 C CA . THR H 2 216 ? 393.346 303.640 420.733 1.00 117.67 216 THR B CA 1
ATOM 30151 C C . THR H 2 216 ? 394.357 302.621 421.267 1.00 117.67 216 THR B C 1
ATOM 30152 O O . THR H 2 216 ? 395.460 303.063 421.646 1.00 117.67 216 THR B O 1
ATOM 30163 N N . ARG H 2 217 ? 394.037 301.328 421.285 1.00 120.02 217 ARG B N 1
ATOM 30164 C CA . ARG H 2 217 ? 394.907 300.306 421.931 1.00 120.02 217 ARG B CA 1
ATOM 30165 C C . ARG H 2 217 ? 396.279 300.233 421.252 1.00 120.02 217 ARG B C 1
ATOM 30166 O O . ARG H 2 217 ? 397.278 300.198 421.997 1.00 120.02 217 ARG B O 1
ATOM 30187 N N . VAL H 2 218 ? 396.344 300.276 419.919 1.00 121.28 218 VAL B N 1
ATOM 30188 C CA . VAL H 2 218 ? 397.632 300.107 419.172 1.00 121.28 218 VAL B CA 1
ATOM 30189 C C . VAL H 2 218 ? 398.417 301.432 419.154 1.00 121.28 218 VAL B C 1
ATOM 30190 O O . VAL H 2 218 ? 397.789 302.468 418.856 1.00 121.28 218 VAL B O 1
ATOM 30203 N N . GLY H 2 219 ? 399.723 301.422 419.492 1.00 126.45 219 GLY B N 1
ATOM 30204 C CA . GLY H 2 219 ? 400.562 302.614 419.401 1.00 126.45 219 GLY B CA 1
ATOM 30205 C C . GLY H 2 219 ? 400.837 303.007 417.950 1.00 126.45 219 GLY B C 1
ATOM 30206 O O . GLY H 2 219 ? 401.020 302.151 417.088 1.00 126.45 219 GLY B O 1
ATOM 30210 N N . ALA H 2 220 ? 400.885 304.304 417.662 1.00 132.29 220 ALA B N 1
ATOM 30211 C CA . ALA H 2 220 ? 400.964 304.809 416.289 1.00 132.29 220 ALA B CA 1
ATOM 30212 C C . ALA H 2 220 ? 402.232 304.388 415.526 1.00 132.29 220 ALA B C 1
ATOM 30213 O O . ALA H 2 220 ? 402.244 304.360 414.300 1.00 132.29 220 ALA B O 1
ATOM 30220 N N . ASP H 2 221 ? 403.303 304.063 416.241 1.00 136.57 221 ASP B N 1
ATOM 30221 C CA . ASP H 2 221 ? 404.587 303.620 415.701 1.00 136.57 221 ASP B CA 1
ATOM 30222 C C . ASP H 2 221 ? 404.745 302.090 415.658 1.00 136.57 221 ASP B C 1
ATOM 30223 O O . ASP H 2 221 ? 405.823 301.596 415.332 1.00 136.57 221 ASP B O 1
ATOM 30232 N N . LEU H 2 222 ? 403.705 301.335 416.014 1.00 125.65 222 LEU B N 1
ATOM 30233 C CA . LEU H 2 222 ? 403.700 299.875 416.081 1.00 125.65 222 LEU B CA 1
ATOM 30234 C C . LEU H 2 222 ? 404.734 299.293 417.066 1.00 125.65 222 LEU B C 1
ATOM 30235 O O . LEU H 2 222 ? 405.073 298.113 416.976 1.00 125.65 222 LEU B O 1
ATOM 30251 N N . LYS H 2 223 ? 405.239 300.079 418.025 1.00 132.24 223 LYS B N 1
ATOM 30252 C CA . LYS H 2 223 ? 406.099 299.567 419.105 1.00 132.24 223 LYS B CA 1
ATOM 30253 C C . LYS H 2 223 ? 405.345 299.080 420.342 1.00 132.24 223 LYS B C 1
ATOM 30254 O O . LYS H 2 223 ? 405.973 298.479 421.211 1.00 132.24 223 LYS B O 1
ATOM 30273 N N . SER H 2 224 ? 404.035 299.293 420.447 1.00 131.54 224 SER B N 1
ATOM 30274 C CA . SER H 2 224 ? 403.264 298.863 421.618 1.00 131.54 224 SER B CA 1
ATOM 30275 C C . SER H 2 224 ? 401.817 298.489 421.314 1.00 131.54 224 SER B C 1
ATOM 30276 O O . SER H 2 224 ? 401.190 299.016 420.398 1.00 131.54 224 SER B O 1
ATOM 30284 N N . ILE H 2 225 ? 401.284 297.574 422.120 1.00 127.14 225 ILE B N 1
ATOM 30285 C CA . ILE H 2 225 ? 399.915 297.058 422.073 1.00 127.14 225 ILE B CA 1
ATOM 30286 C C . ILE H 2 225 ? 399.420 296.950 423.503 1.00 127.14 225 ILE B C 1
ATOM 30287 O O . ILE H 2 225 ? 400.132 296.414 424.338 1.00 127.14 225 ILE B O 1
ATOM 30303 N N . ASP H 2 226 ? 398.228 297.440 423.821 1.00 130.91 226 ASP B N 1
ATOM 30304 C CA . ASP H 2 226 ? 397.696 297.452 425.195 1.00 130.91 226 ASP B CA 1
ATOM 30305 C C . ASP H 2 226 ? 398.641 298.094 426.238 1.00 130.91 226 ASP B C 1
ATOM 30306 O O . ASP H 2 226 ? 398.492 297.883 427.439 1.00 130.91 226 ASP B O 1
ATOM 30315 N N . GLY H 2 227 ? 399.642 298.864 425.808 1.00 129.62 227 GLY B N 1
ATOM 30316 C CA . GLY H 2 227 ? 400.720 299.362 426.665 1.00 129.62 227 GLY B CA 1
ATOM 30317 C C . GLY H 2 227 ? 401.864 298.372 426.942 1.00 129.62 227 GLY B C 1
ATOM 30318 O O . GLY H 2 227 ? 402.832 298.749 427.598 1.00 129.62 227 GLY B O 1
ATOM 30322 N N . LEU H 2 228 ? 401.821 297.140 426.437 1.00 124.57 228 LEU B N 1
ATOM 30323 C CA . LEU H 2 228 ? 402.977 296.241 426.411 1.00 124.57 228 LEU B CA 1
ATOM 30324 C C . LEU H 2 228 ? 403.930 296.643 425.274 1.00 124.57 228 LEU B C 1
ATOM 30325 O O . LEU H 2 228 ? 403.464 297.093 424.226 1.00 124.57 228 LEU B O 1
ATOM 30341 N N . PRO H 2 229 ? 405.247 296.458 425.424 1.00 122.56 229 PRO B N 1
ATOM 30342 C CA . PRO H 2 229 ? 406.209 296.693 424.359 1.00 122.56 229 PRO B CA 1
ATOM 30343 C C . PRO H 2 229 ? 406.228 295.568 423.318 1.00 122.56 229 PRO B C 1
ATOM 30344 O O . PRO H 2 229 ? 405.879 294.423 423.607 1.00 122.56 229 PRO B O 1
ATOM 30355 N N . VAL H 2 230 ? 406.719 295.886 422.121 1.00 123.26 230 VAL B N 1
ATOM 30356 C CA . VAL H 2 230 ? 406.920 294.965 420.996 1.00 123.26 230 VAL B CA 1
ATOM 30357 C C . VAL H 2 230 ? 408.373 294.995 420.522 1.00 123.26 230 VAL B C 1
ATOM 30358 O O . VAL H 2 230 ? 408.981 296.062 420.466 1.00 123.26 230 VAL B O 1
ATOM 30371 N N . SER H 2 231 ? 408.924 293.848 420.128 1.00 119.18 231 SER B N 1
ATOM 30372 C CA . SER H 2 231 ? 410.292 293.706 419.607 1.00 119.18 231 SER B CA 1
ATOM 30373 C C . SER H 2 231 ? 410.321 292.917 418.294 1.00 119.18 231 SER B C 1
ATOM 30374 O O . SER H 2 231 ? 409.572 291.952 418.145 1.00 119.18 231 SER B O 1
ATOM 30382 N N . TYR H 2 232 ? 411.229 293.261 417.377 1.00 118.21 232 TYR B N 1
ATOM 30383 C CA . TYR H 2 232 ? 411.326 292.641 416.049 1.00 118.21 232 TYR B CA 1
ATOM 30384 C C . TYR H 2 232 ? 412.695 291.997 415.706 1.00 118.21 232 TYR B C 1
ATOM 30385 O O . TYR H 2 232 ? 413.251 292.285 414.647 1.00 118.21 232 TYR B O 1
ATOM 30403 N N . PRO H 2 233 ? 413.308 291.163 416.560 1.00 119.58 233 PRO B N 1
ATOM 30404 C CA . PRO H 2 233 ? 414.613 290.556 416.289 1.00 119.58 233 PRO B CA 1
ATOM 30405 C C . PRO H 2 233 ? 414.566 289.319 415.370 1.00 119.58 233 PRO B C 1
ATOM 30406 O O . PRO H 2 233 ? 413.499 288.859 414.967 1.00 119.58 233 PRO B O 1
ATOM 30417 N N . MET H 2 234 ? 415.741 288.761 415.063 1.00 124.95 234 MET B N 1
ATOM 30418 C CA . MET H 2 234 ? 415.973 287.610 414.179 1.00 124.95 234 MET B CA 1
ATOM 30419 C C . MET H 2 234 ? 415.473 287.850 412.759 1.00 124.95 234 MET B C 1
ATOM 30420 O O . MET H 2 234 ? 414.748 287.043 412.174 1.00 124.95 234 MET B O 1
ATOM 30434 N N . ARG H 2 235 ? 415.885 288.974 412.190 1.00 127.11 235 ARG B N 1
ATOM 30435 C CA . ARG H 2 235 ? 415.456 289.427 410.873 1.00 127.11 235 ARG B CA 1
ATOM 30436 C C . ARG H 2 235 ? 415.701 288.334 409.833 1.00 127.11 235 ARG B C 1
ATOM 30437 O O . ARG H 2 235 ? 416.826 287.879 409.660 1.00 127.11 235 ARG B O 1
ATOM 30458 N N . GLY H 2 236 ? 414.644 287.865 409.190 1.00 128.93 236 GLY B N 1
ATOM 30459 C CA . GLY H 2 236 ? 414.702 286.842 408.147 1.00 128.93 236 GLY B CA 1
ATOM 30460 C C . GLY H 2 236 ? 414.639 285.389 408.622 1.00 128.93 236 GLY B C 1
ATOM 30461 O O . GLY H 2 236 ? 414.465 284.508 407.783 1.00 128.93 236 GLY B O 1
ATOM 30465 N N . LEU H 2 237 ? 414.746 285.088 409.918 1.00 126.97 237 LEU B N 1
ATOM 30466 C CA . LEU H 2 237 ? 414.706 283.692 410.370 1.00 126.97 237 LEU B CA 1
ATOM 30467 C C . LEU H 2 237 ? 413.285 283.132 410.449 1.00 126.97 237 LEU B C 1
ATOM 30468 O O . LEU H 2 237 ? 413.090 281.944 410.206 1.00 126.97 237 LEU B O 1
ATOM 30484 N N . TRP H 2 238 ? 412.305 283.955 410.820 1.00 122.18 238 TRP B N 1
ATOM 30485 C CA . TRP H 2 238 ? 410.948 283.523 411.141 1.00 122.18 238 TRP B CA 1
ATOM 30486 C C . TRP H 2 238 ? 410.334 282.671 410.023 1.00 122.18 238 TRP B C 1
ATOM 30487 O O . TRP H 2 238 ? 410.139 283.187 408.922 1.00 122.18 238 TRP B O 1
ATOM 30508 N N . PRO H 2 239 ? 410.025 281.384 410.240 1.00 121.44 239 PRO B N 1
ATOM 30509 C CA . PRO H 2 239 ? 409.565 280.511 409.172 1.00 121.44 239 PRO B CA 1
ATOM 30510 C C . PRO H 2 239 ? 408.206 280.981 408.657 1.00 121.44 239 PRO B C 1
ATOM 30511 O O . PRO H 2 239 ? 407.227 281.013 409.399 1.00 121.44 239 PRO B O 1
ATOM 30522 N N . SER H 2 240 ? 408.178 281.381 407.385 1.00 128.89 240 SER B N 1
ATOM 30523 C CA . SER H 2 240 ? 407.094 282.159 406.768 1.00 128.89 240 SER B CA 1
ATOM 30524 C C . SER H 2 240 ? 406.615 281.599 405.423 1.00 128.89 240 SER B C 1
ATOM 30525 O O . SER H 2 240 ? 405.893 282.270 404.689 1.00 128.89 240 SER B O 1
ATOM 30533 N N . ALA H 2 241 ? 407.008 280.376 405.080 1.00 125.46 241 ALA B N 1
ATOM 30534 C CA . ALA H 2 241 ? 406.516 279.654 403.916 1.00 125.46 241 ALA B CA 1
ATOM 30535 C C . ALA H 2 241 ? 406.527 278.146 404.182 1.00 125.46 241 ALA B C 1
ATOM 30536 O O . ALA H 2 241 ? 407.395 277.634 404.890 1.00 125.46 241 ALA B O 1
ATOM 30543 N N . GLY H 2 242 ? 405.576 277.436 403.586 1.00 128.71 242 GLY B N 1
ATOM 30544 C CA . GLY H 2 242 ? 405.362 276.002 403.778 1.00 128.71 242 GLY B CA 1
ATOM 30545 C C . GLY H 2 242 ? 403.881 275.638 403.713 1.00 128.71 242 GLY B C 1
ATOM 30546 O O . GLY H 2 242 ? 403.055 276.422 403.240 1.00 128.71 242 GLY B O 1
ATOM 30550 N N . GLY H 2 243 ? 403.544 274.431 404.156 1.00 129.43 243 GLY B N 1
ATOM 30551 C CA . GLY H 2 243 ? 402.163 273.953 404.236 1.00 129.43 243 GLY B CA 1
ATOM 30552 C C . GLY H 2 243 ? 401.318 274.683 405.281 1.00 129.43 243 GLY B C 1
ATOM 30553 O O . GLY H 2 243 ? 401.780 275.577 405.984 1.00 129.43 243 GLY B O 1
ATOM 30557 N N . ALA H 2 244 ? 400.058 274.285 405.427 1.00 126.90 244 ALA B N 1
ATOM 30558 C CA . ALA H 2 244 ? 399.214 274.805 406.493 1.00 126.90 244 ALA B CA 1
ATOM 30559 C C . ALA H 2 244 ? 399.826 274.501 407.872 1.00 126.90 244 ALA B C 1
ATOM 30560 O O . ALA H 2 244 ? 400.257 273.378 408.141 1.00 126.90 244 ALA B O 1
ATOM 30567 N N . GLY H 2 245 ? 399.860 275.492 408.756 1.00 127.62 245 GLY B N 1
ATOM 30568 C CA . GLY H 2 245 ? 400.342 275.341 410.127 1.00 127.62 245 GLY B CA 1
ATOM 30569 C C . GLY H 2 245 ? 401.862 275.262 410.285 1.00 127.62 245 GLY B C 1
ATOM 30570 O O . GLY H 2 245 ? 402.330 275.027 411.397 1.00 127.62 245 GLY B O 1
ATOM 30574 N N . THR H 2 246 ? 402.664 275.421 409.233 1.00 128.59 246 THR B N 1
ATOM 30575 C CA . THR H 2 246 ? 404.126 275.370 409.373 1.00 128.59 246 THR B CA 1
ATOM 30576 C C . THR H 2 246 ? 404.737 276.648 409.931 1.00 128.59 246 THR B C 1
ATOM 30577 O O . THR H 2 246 ? 405.909 276.634 410.297 1.00 128.59 246 THR B O 1
ATOM 30588 N N . ASN H 2 247 ? 404.006 277.757 409.990 1.00 124.71 247 ASN B N 1
ATOM 30589 C CA . ASN H 2 247 ? 404.591 279.084 410.152 1.00 124.71 247 ASN B CA 1
ATOM 30590 C C . ASN H 2 247 ? 404.165 279.739 411.458 1.00 124.71 247 ASN B C 1
ATOM 30591 O O . ASN H 2 247 ? 403.088 279.477 411.981 1.00 124.71 247 ASN B O 1
ATOM 30602 N N . VAL H 2 248 ? 405.006 280.620 411.986 1.00 121.25 248 VAL B N 1
ATOM 30603 C CA . VAL H 2 248 ? 404.729 281.362 413.217 1.00 121.25 248 VAL B CA 1
ATOM 30604 C C . VAL H 2 248 ? 404.995 282.840 413.012 1.00 121.25 248 VAL B C 1
ATOM 30605 O O . VAL H 2 248 ? 406.005 283.209 412.427 1.00 121.25 248 VAL B O 1
ATOM 30618 N N . ARG H 2 249 ? 404.079 283.693 413.476 1.00 120.38 249 ARG B N 1
ATOM 30619 C CA . ARG H 2 249 ? 404.150 285.140 413.255 1.00 120.38 249 ARG B CA 1
ATOM 30620 C C . ARG H 2 249 ? 404.609 285.912 414.483 1.00 120.38 249 ARG B C 1
ATOM 30621 O O . ARG H 2 249 ? 405.349 286.881 414.347 1.00 120.38 249 ARG B O 1
ATOM 30642 N N . ALA H 2 250 ? 404.203 285.486 415.676 1.00 119.39 250 ALA B N 1
ATOM 30643 C CA . ALA H 2 250 ? 404.560 286.148 416.926 1.00 119.39 250 ALA B CA 1
ATOM 30644 C C . ALA H 2 250 ? 404.447 285.235 418.150 1.00 119.39 250 ALA B C 1
ATOM 30645 O O . ALA H 2 250 ? 403.725 284.237 418.129 1.00 119.39 250 ALA B O 1
ATOM 30652 N N . LEU H 2 251 ? 405.126 285.631 419.225 1.00 117.99 251 LEU B N 1
ATOM 30653 C CA . LEU H 2 251 ? 405.181 284.982 420.529 1.00 117.99 251 LEU B CA 1
ATOM 30654 C C . LEU H 2 251 ? 404.828 285.977 421.638 1.00 117.99 251 LEU B C 1
ATOM 30655 O O . LEU H 2 251 ? 405.208 287.145 421.576 1.00 117.99 251 LEU B O 1
ATOM 30671 N N . VAL H 2 252 ? 404.137 285.507 422.672 1.00 117.93 252 VAL B N 1
ATOM 30672 C CA . VAL H 2 252 ? 403.659 286.318 423.799 1.00 117.93 252 VAL B CA 1
ATOM 30673 C C . VAL H 2 252 ? 403.883 285.570 425.101 1.00 117.93 252 VAL B C 1
ATOM 30674 O O . VAL H 2 252 ? 403.536 284.397 425.172 1.00 117.93 252 VAL B O 1
ATOM 30687 N N . GLY H 2 253 ? 404.406 286.211 426.145 1.00 119.91 253 GLY B N 1
ATOM 30688 C CA . GLY H 2 253 ? 404.709 285.543 427.419 1.00 119.91 253 GLY B CA 1
ATOM 30689 C C . GLY H 2 253 ? 405.124 286.510 428.522 1.00 119.91 253 GLY B C 1
ATOM 30690 O O . GLY H 2 253 ? 405.081 287.724 428.316 1.00 119.91 253 GLY B O 1
ATOM 30694 N N . ASP H 2 254 ? 405.513 286.002 429.693 1.00 122.83 254 ASP B N 1
ATOM 30695 C CA . ASP H 2 254 ? 406.105 286.818 430.761 1.00 122.83 254 ASP B CA 1
ATOM 30696 C C . ASP H 2 254 ? 407.592 286.525 430.941 1.00 122.83 254 ASP B C 1
ATOM 30697 O O . ASP H 2 254 ? 408.042 285.769 431.796 1.00 122.83 254 ASP B O 1
ATOM 30706 N N . TRP H 2 255 ? 408.378 287.156 430.083 1.00 120.59 255 TRP B N 1
ATOM 30707 C CA . TRP H 2 255 ? 409.780 286.841 429.839 1.00 120.59 255 TRP B CA 1
ATOM 30708 C C . TRP H 2 255 ? 410.669 286.908 431.078 1.00 120.59 255 TRP B C 1
ATOM 30709 O O . TRP H 2 255 ? 411.708 286.260 431.113 1.00 120.59 255 TRP B O 1
ATOM 30730 N N . SER H 2 256 ? 410.245 287.602 432.131 1.00 122.93 256 SER B N 1
ATOM 30731 C CA . SER H 2 256 ? 410.910 287.596 433.436 1.00 122.93 256 SER B CA 1
ATOM 30732 C C . SER H 2 256 ? 411.083 286.203 434.042 1.00 122.93 256 SER B C 1
ATOM 30733 O O . SER H 2 256 ? 411.956 286.017 434.888 1.00 122.93 256 SER B O 1
ATOM 30741 N N . GLN H 2 257 ? 410.312 285.201 433.623 1.00 117.30 257 GLN B N 1
ATOM 30742 C CA . GLN H 2 257 ? 410.533 283.826 434.060 1.00 117.30 257 GLN B CA 1
ATOM 30743 C C . GLN H 2 257 ? 411.742 283.155 433.406 1.00 117.30 257 GLN B C 1
ATOM 30744 O O . GLN H 2 257 ? 412.237 282.171 433.940 1.00 117.30 257 GLN B O 1
ATOM 30758 N N . PHE H 2 258 ? 412.250 283.649 432.279 1.00 120.79 258 PHE B N 1
ATOM 30759 C CA . PHE H 2 258 ? 413.323 282.979 431.545 1.00 120.79 258 PHE B CA 1
ATOM 30760 C C . PHE H 2 258 ? 414.691 283.555 431.893 1.00 120.79 258 PHE B C 1
ATOM 30761 O O . PHE H 2 258 ? 414.865 284.770 431.981 1.00 120.79 258 PHE B O 1
ATOM 30778 N N . VAL H 2 259 ? 415.688 282.693 432.072 1.00 121.18 259 VAL B N 1
ATOM 30779 C CA . VAL H 2 259 ? 417.001 283.085 432.577 1.00 121.18 259 VAL B CA 1
ATOM 30780 C C . VAL H 2 259 ? 418.122 282.530 431.720 1.00 121.18 259 VAL B C 1
ATOM 30781 O O . VAL H 2 259 ? 418.077 281.382 431.286 1.00 121.18 259 VAL B O 1
ATOM 30794 N N . VAL H 2 260 ? 419.140 283.354 431.483 1.00 119.48 260 VAL B N 1
ATOM 30795 C CA . VAL H 2 260 ? 420.324 283.027 430.689 1.00 119.48 260 VAL B CA 1
ATOM 30796 C C . VAL H 2 260 ? 421.585 283.394 431.450 1.00 119.48 260 VAL B C 1
ATOM 30797 O O . VAL H 2 260 ? 421.680 284.459 432.062 1.00 119.48 260 VAL B O 1
ATOM 30810 N N . GLY H 2 261 ? 422.563 282.499 431.420 1.00 119.59 261 GLY B N 1
ATOM 30811 C CA . GLY H 2 261 ? 423.850 282.667 432.077 1.00 119.59 261 GLY B CA 1
ATOM 30812 C C . GLY H 2 261 ? 424.976 282.618 431.065 1.00 119.59 261 GLY B C 1
ATOM 30813 O O . GLY H 2 261 ? 425.018 281.733 430.213 1.00 119.59 261 GLY B O 1
ATOM 30817 N N . VAL H 2 262 ? 425.904 283.559 431.163 1.00 119.38 262 VAL B N 1
ATOM 30818 C CA . VAL H 2 262 ? 427.113 283.593 430.346 1.00 119.38 262 VAL B CA 1
ATOM 30819 C C . VAL H 2 262 ? 428.301 283.307 431.238 1.00 119.38 262 VAL B C 1
ATOM 30820 O O . VAL H 2 262 ? 428.566 284.028 432.192 1.00 119.38 262 VAL B O 1
ATOM 30833 N N . ARG H 2 263 ? 429.018 282.225 430.946 1.00 123.54 263 ARG B N 1
ATOM 30834 C CA . ARG H 2 263 ? 430.191 281.808 431.722 1.00 123.54 263 ARG B CA 1
ATOM 30835 C C . ARG H 2 263 ? 431.454 282.522 431.264 1.00 123.54 263 ARG B C 1
ATOM 30836 O O . ARG H 2 263 ? 432.388 282.663 432.047 1.00 123.54 263 ARG B O 1
ATOM 30857 N N . GLN H 2 264 ? 431.489 282.929 429.999 1.00 125.59 264 GLN B N 1
ATOM 30858 C CA . GLN H 2 264 ? 432.611 283.599 429.356 1.00 125.59 264 GLN B CA 1
ATOM 30859 C C . GLN H 2 264 ? 432.129 284.345 428.111 1.00 125.59 264 GLN B C 1
ATOM 30860 O O . GLN H 2 264 ? 431.496 283.745 427.246 1.00 125.59 264 GLN B O 1
ATOM 30874 N N . ASP H 2 265 ? 432.430 285.636 428.023 1.00 129.93 265 ASP B N 1
ATOM 30875 C CA . ASP H 2 265 ? 432.129 286.488 426.870 1.00 129.93 265 ASP B CA 1
ATOM 30876 C C . ASP H 2 265 ? 432.888 286.062 425.607 1.00 129.93 265 ASP B C 1
ATOM 30877 O O . ASP H 2 265 ? 433.661 285.110 425.630 1.00 129.93 265 ASP B O 1
ATOM 30886 N N . ILE H 2 266 ? 432.716 286.781 424.494 1.00 124.31 266 ILE B N 1
ATOM 30887 C CA . ILE H 2 266 ? 433.538 286.567 423.298 1.00 124.31 266 ILE B CA 1
ATOM 30888 C C . ILE H 2 266 ? 435.015 286.747 423.655 1.00 124.31 266 ILE B C 1
ATOM 30889 O O . ILE H 2 266 ? 435.415 287.842 424.046 1.00 124.31 266 ILE B O 1
ATOM 30905 N N . THR H 2 267 ? 435.840 285.716 423.488 1.00 125.95 267 THR B N 1
ATOM 30906 C CA . THR H 2 267 ? 437.299 285.808 423.640 1.00 125.95 267 THR B CA 1
ATOM 30907 C C . THR H 2 267 ? 438.014 285.321 422.393 1.00 125.95 267 THR B C 1
ATOM 30908 O O . THR H 2 267 ? 437.473 284.554 421.595 1.00 125.95 267 THR B O 1
ATOM 30919 N N . LEU H 2 268 ? 439.211 285.864 422.191 1.00 125.07 268 LEU B N 1
ATOM 30920 C CA . LEU H 2 268 ? 439.855 285.985 420.891 1.00 125.07 268 LEU B CA 1
ATOM 30921 C C . LEU H 2 268 ? 441.341 285.620 420.972 1.00 125.07 268 LEU B C 1
ATOM 30922 O O . LEU H 2 268 ? 442.022 286.028 421.911 1.00 125.07 268 LEU B O 1
ATOM 30938 N N . LYS H 2 269 ? 441.862 284.900 419.977 1.00 123.87 269 LYS B N 1
ATOM 30939 C CA . LYS H 2 269 ? 443.294 284.588 419.841 1.00 123.87 269 LYS B CA 1
ATOM 30940 C C . LYS H 2 269 ? 443.692 284.538 418.371 1.00 123.87 269 LYS B C 1
ATOM 30941 O O . LYS H 2 269 ? 442.862 284.220 417.525 1.00 123.87 269 LYS B O 1
ATOM 30960 N N . VAL H 2 270 ? 444.952 284.820 418.058 1.00 122.20 270 VAL B N 1
ATOM 30961 C CA . VAL H 2 270 ? 445.496 284.825 416.691 1.00 122.20 270 VAL B CA 1
ATOM 30962 C C . VAL H 2 270 ? 446.680 283.871 416.576 1.00 122.20 270 VAL B C 1
ATOM 30963 O O . VAL H 2 270 ? 447.437 283.719 417.529 1.00 122.20 270 VAL B O 1
ATOM 30976 N N . LEU H 2 271 ? 446.820 283.188 415.441 1.00 125.29 271 LEU B N 1
ATOM 30977 C CA . LEU H 2 271 ? 447.627 281.973 415.307 1.00 125.29 271 LEU B CA 1
ATOM 30978 C C . LEU H 2 271 ? 448.665 282.035 414.183 1.00 125.29 271 LEU B C 1
ATOM 30979 O O . LEU H 2 271 ? 448.424 282.629 413.138 1.00 125.29 271 LEU B O 1
ATOM 30995 N N . ASP H 2 272 ? 449.791 281.344 414.379 1.00 129.80 272 ASP B N 1
ATOM 30996 C CA . ASP H 2 272 ? 450.886 281.230 413.412 1.00 129.80 272 ASP B CA 1
ATOM 30997 C C . ASP H 2 272 ? 451.477 279.818 413.393 1.00 129.80 272 ASP B C 1
ATOM 30998 O O . ASP H 2 272 ? 451.253 279.071 412.446 1.00 129.80 272 ASP B O 1
ATOM 31007 N N . GLN H 2 273 ? 452.191 279.416 414.446 1.00 128.15 273 GLN B N 1
ATOM 31008 C CA . GLN H 2 273 ? 452.627 278.034 414.617 1.00 128.15 273 GLN B CA 1
ATOM 31009 C C . GLN H 2 273 ? 451.402 277.175 414.984 1.00 128.15 273 GLN B C 1
ATOM 31010 O O . GLN H 2 273 ? 451.008 277.099 416.148 1.00 128.15 273 GLN B O 1
ATOM 31024 N N . ALA H 2 274 ? 450.752 276.575 413.988 1.00 126.97 274 ALA B N 1
ATOM 31025 C CA . ALA H 2 274 ? 449.535 275.784 414.144 1.00 126.97 274 ALA B CA 1
ATOM 31026 C C . ALA H 2 274 ? 449.264 274.914 412.913 1.00 126.97 274 ALA B C 1
ATOM 31027 O O . ALA H 2 274 ? 449.847 275.128 411.850 1.00 126.97 274 ALA B O 1
ATOM 31034 N N . VAL H 2 275 ? 448.318 273.984 413.018 1.00 127.51 275 VAL B N 1
ATOM 31035 C CA . VAL H 2 275 ? 447.798 273.218 411.876 1.00 127.51 275 VAL B CA 1
ATOM 31036 C C . VAL H 2 275 ? 446.281 273.122 411.924 1.00 127.51 275 VAL B C 1
ATOM 31037 O O . VAL H 2 275 ? 445.685 273.266 412.984 1.00 127.51 275 VAL B O 1
ATOM 31050 N N . ILE H 2 276 ? 445.655 272.847 410.784 1.00 131.32 276 ILE B N 1
ATOM 31051 C CA . ILE H 2 276 ? 444.209 272.648 410.644 1.00 131.32 276 ILE B CA 1
ATOM 31052 C C . ILE H 2 276 ? 443.962 271.281 410.019 1.00 131.32 276 ILE B C 1
ATOM 31053 O O . ILE H 2 276 ? 444.624 270.928 409.044 1.00 131.32 276 ILE B O 1
ATOM 31069 N N . GLN H 2 277 ? 443.007 270.518 410.536 1.00 132.77 277 GLN B N 1
ATOM 31070 C CA . GLN H 2 277 ? 442.721 269.161 410.073 1.00 132.77 277 GLN B CA 1
ATOM 31071 C C . GLN H 2 277 ? 441.278 269.000 409.626 1.00 132.77 277 GLN B C 1
ATOM 31072 O O . GLN H 2 277 ? 440.377 269.625 410.184 1.00 132.77 277 GLN B O 1
ATOM 31086 N N . ASP H 2 278 ? 441.039 268.118 408.659 1.00 134.70 278 ASP B N 1
ATOM 31087 C CA . ASP H 2 278 ? 439.680 267.635 408.429 1.00 134.70 278 ASP B CA 1
ATOM 31088 C C . ASP H 2 278 ? 439.261 266.671 409.536 1.00 134.70 278 ASP B C 1
ATOM 31089 O O . ASP H 2 278 ? 440.049 266.289 410.399 1.00 134.70 278 ASP B O 1
ATOM 31098 N N . ASN H 2 279 ? 438.008 266.240 409.508 1.00 134.28 279 ASN B N 1
ATOM 31099 C CA . ASN H 2 279 ? 437.525 265.289 410.490 1.00 134.28 279 ASN B CA 1
ATOM 31100 C C . ASN H 2 279 ? 438.294 263.957 410.429 1.00 134.28 279 ASN B C 1
ATOM 31101 O O . ASN H 2 279 ? 438.580 263.379 411.467 1.00 134.28 279 ASN B O 1
ATOM 31112 N N . THR H 2 280 ? 438.698 263.472 409.252 1.00 136.63 280 THR B N 1
ATOM 31113 C CA . THR H 2 280 ? 439.411 262.193 409.135 1.00 136.63 280 THR B CA 1
ATOM 31114 C C . THR H 2 280 ? 440.795 262.224 409.777 1.00 136.63 280 THR B C 1
ATOM 31115 O O . THR H 2 280 ? 441.332 261.181 410.136 1.00 136.63 280 THR B O 1
ATOM 31126 N N . GLY H 2 281 ? 441.376 263.412 409.923 1.00 133.89 281 GLY B N 1
ATOM 31127 C CA . GLY H 2 281 ? 442.699 263.639 410.489 1.00 133.89 281 GLY B CA 1
ATOM 31128 C C . GLY H 2 281 ? 443.769 263.933 409.442 1.00 133.89 281 GLY B C 1
ATOM 31129 O O . GLY H 2 281 ? 444.953 263.931 409.768 1.00 133.89 281 GLY B O 1
ATOM 31133 N N . ALA H 2 282 ? 443.395 264.181 408.188 1.00 131.74 282 ALA B N 1
ATOM 31134 C CA . ALA H 2 282 ? 444.340 264.718 407.218 1.00 131.74 282 ALA B CA 1
ATOM 31135 C C . ALA H 2 282 ? 444.666 266.181 407.551 1.00 131.74 282 ALA B C 1
ATOM 31136 O O . ALA H 2 282 ? 443.767 266.952 407.891 1.00 131.74 282 ALA B O 1
ATOM 31143 N N . ILE H 2 283 ? 445.929 266.597 407.430 1.00 130.81 283 ILE B N 1
ATOM 31144 C CA . ILE H 2 283 ? 446.287 268.010 407.568 1.00 130.81 283 ILE B CA 1
ATOM 31145 C C . ILE H 2 283 ? 445.793 268.740 406.326 1.00 130.81 283 ILE B C 1
ATOM 31146 O O . ILE H 2 283 ? 446.188 268.425 405.207 1.00 130.81 283 ILE B O 1
ATOM 31162 N N . ILE H 2 284 ? 444.944 269.733 406.528 1.00 131.04 284 ILE B N 1
ATOM 31163 C CA . ILE H 2 284 ? 444.428 270.589 405.472 1.00 131.04 284 ILE B CA 1
ATOM 31164 C C . ILE H 2 284 ? 445.340 271.788 405.271 1.00 131.04 284 ILE B C 1
ATOM 31165 O O . ILE H 2 284 ? 445.714 272.059 404.136 1.00 131.04 284 ILE B O 1
ATOM 31181 N N . TYR H 2 285 ? 445.759 272.457 406.345 1.00 131.18 285 TYR B N 1
ATOM 31182 C CA . TYR H 2 285 ? 446.740 273.539 406.266 1.00 131.18 285 TYR B CA 1
ATOM 31183 C C . TYR H 2 285 ? 447.799 273.406 407.347 1.00 131.18 285 TYR B C 1
ATOM 31184 O O . TYR H 2 285 ? 447.472 273.219 408.517 1.00 131.18 285 TYR B O 1
ATOM 31202 N N . ASN H 2 286 ? 449.060 273.591 406.986 1.00 131.93 286 ASN B N 1
ATOM 31203 C CA . ASN H 2 286 ? 450.115 273.905 407.935 1.00 131.93 286 ASN B CA 1
ATOM 31204 C C . ASN H 2 286 ? 450.254 275.422 407.961 1.00 131.93 286 ASN B C 1
ATOM 31205 O O . ASN H 2 286 ? 450.834 276.016 407.055 1.00 131.93 286 ASN B O 1
ATOM 31216 N N . LEU H 2 287 ? 449.687 276.057 408.978 1.00 130.13 287 LEU B N 1
ATOM 31217 C CA . LEU H 2 287 ? 449.490 277.499 408.985 1.00 130.13 287 LEU B CA 1
ATOM 31218 C C . LEU H 2 287 ? 450.811 278.276 408.941 1.00 130.13 287 LEU B C 1
ATOM 31219 O O . LEU H 2 287 ? 450.875 279.349 408.350 1.00 130.13 287 LEU B O 1
ATOM 31235 N N . ALA H 2 288 ? 451.875 277.707 409.508 1.00 131.27 288 ALA B N 1
ATOM 31236 C CA . ALA H 2 288 ? 453.205 278.288 409.471 1.00 131.27 288 ALA B CA 1
ATOM 31237 C C . ALA H 2 288 ? 453.910 278.045 408.136 1.00 131.27 288 ALA B C 1
ATOM 31238 O O . ALA H 2 288 ? 454.350 278.999 407.502 1.00 131.27 288 ALA B O 1
ATOM 31245 N N . GLN H 2 289 ? 454.021 276.793 407.682 1.00 136.26 289 GLN B N 1
ATOM 31246 C CA . GLN H 2 289 ? 454.795 276.480 406.476 1.00 136.26 289 GLN B CA 1
ATOM 31247 C C . GLN H 2 289 ? 454.194 277.141 405.237 1.00 136.26 289 GLN B C 1
ATOM 31248 O O . GLN H 2 289 ? 454.928 277.530 404.334 1.00 136.26 289 GLN B O 1
ATOM 31262 N N . GLN H 2 290 ? 452.875 277.314 405.199 1.00 131.61 290 GLN B N 1
ATOM 31263 C CA . GLN H 2 290 ? 452.179 277.880 404.049 1.00 131.61 290 GLN B CA 1
ATOM 31264 C C . GLN H 2 290 ? 452.038 279.408 404.092 1.00 131.61 290 GLN B C 1
ATOM 31265 O O . GLN H 2 290 ? 451.344 279.967 403.252 1.00 131.61 290 GLN B O 1
ATOM 31279 N N . ASP H 2 291 ? 452.681 280.114 405.025 1.00 133.32 291 ASP B N 1
ATOM 31280 C CA . ASP H 2 291 ? 452.593 281.577 405.129 1.00 133.32 291 ASP B CA 1
ATOM 31281 C C . ASP H 2 291 ? 451.147 282.087 405.252 1.00 133.32 291 ASP B C 1
ATOM 31282 O O . ASP H 2 291 ? 450.712 283.014 404.572 1.00 133.32 291 ASP B O 1
ATOM 31291 N N . MET H 2 292 ? 450.357 281.443 406.103 1.00 133.60 292 MET B N 1
ATOM 31292 C CA . MET H 2 292 ? 448.986 281.845 406.401 1.00 133.60 292 MET B CA 1
ATOM 31293 C C . MET H 2 292 ? 448.901 282.533 407.760 1.00 133.60 292 MET B C 1
ATOM 31294 O O . MET H 2 292 ? 449.883 282.706 408.471 1.00 133.60 292 MET B O 1
ATOM 31308 N N . THR H 2 293 ? 447.712 282.972 408.137 1.00 131.60 293 THR B N 1
ATOM 31309 C CA . THR H 2 293 ? 447.389 283.478 409.469 1.00 131.60 293 THR B CA 1
ATOM 31310 C C . THR H 2 293 ? 445.951 283.120 409.774 1.00 131.60 293 THR B C 1
ATOM 31311 O O . THR H 2 293 ? 445.154 282.986 408.851 1.00 131.60 293 THR B O 1
ATOM 31322 N N . ALA H 2 294 ? 445.588 282.957 411.040 1.00 127.21 294 ALA B N 1
ATOM 31323 C CA . ALA H 2 294 ? 444.211 282.671 411.395 1.00 127.21 294 ALA B CA 1
ATOM 31324 C C . ALA H 2 294 ? 443.807 283.289 412.725 1.00 127.21 294 ALA B C 1
ATOM 31325 O O . ALA H 2 294 ? 444.628 283.463 413.622 1.00 127.21 294 ALA B O 1
ATOM 31332 N N . LEU H 2 295 ? 442.520 283.582 412.850 1.00 124.23 295 LEU B N 1
ATOM 31333 C CA . LEU H 2 295 ? 441.895 284.151 414.033 1.00 124.23 295 LEU B CA 1
ATOM 31334 C C . LEU H 2 295 ? 440.916 283.145 414.629 1.00 124.23 295 LEU B C 1
ATOM 31335 O O . LEU H 2 295 ? 440.154 282.538 413.885 1.00 124.23 295 LEU B O 1
ATOM 31351 N N . ARG H 2 296 ? 440.908 282.971 415.947 1.00 123.21 296 ARG B N 1
ATOM 31352 C CA . ARG H 2 296 ? 440.034 282.042 416.672 1.00 123.21 296 ARG B CA 1
ATOM 31353 C C . ARG H 2 296 ? 439.137 282.800 417.635 1.00 123.21 296 ARG B C 1
ATOM 31354 O O . ARG H 2 296 ? 439.620 283.690 418.329 1.00 123.21 296 ARG B O 1
ATOM 31375 N N . LEU H 2 297 ? 437.867 282.422 417.714 1.00 123.69 297 LEU B N 1
ATOM 31376 C CA . LEU H 2 297 ? 436.870 283.029 418.594 1.00 123.69 297 LEU B CA 1
ATOM 31377 C C . LEU H 2 297 ? 436.126 281.967 419.399 1.00 123.69 297 LEU B C 1
ATOM 31378 O O . LEU H 2 297 ? 435.803 280.907 418.868 1.00 123.69 297 LEU B O 1
ATOM 31394 N N . THR H 2 298 ? 435.811 282.256 420.658 1.00 123.51 298 THR B N 1
ATOM 31395 C CA . THR H 2 298 ? 435.069 281.348 421.538 1.00 123.51 298 THR B CA 1
ATOM 31396 C C . THR H 2 298 ? 434.197 282.088 422.555 1.00 123.51 298 THR B C 1
ATOM 31397 O O . THR H 2 298 ? 434.434 283.260 422.833 1.00 123.51 298 THR B O 1
ATOM 31408 N N . PHE H 2 299 ? 433.174 281.414 423.087 1.00 117.79 299 PHE B N 1
ATOM 31409 C CA . PHE H 2 299 ? 432.102 281.937 423.947 1.00 117.79 299 PHE B CA 1
ATOM 31410 C C . PHE H 2 299 ? 431.516 280.813 424.818 1.00 117.79 299 PHE B C 1
ATOM 31411 O O . PHE H 2 299 ? 431.562 279.665 424.383 1.00 117.79 299 PHE B O 1
ATOM 31428 N N . ARG H 2 300 ? 430.920 281.074 425.994 1.00 119.96 300 ARG B N 1
ATOM 31429 C CA . ARG H 2 300 ? 430.204 280.038 426.778 1.00 119.96 300 ARG B CA 1
ATOM 31430 C C . ARG H 2 300 ? 428.904 280.522 427.415 1.00 119.96 300 ARG B C 1
ATOM 31431 O O . ARG H 2 300 ? 428.926 281.492 428.169 1.00 119.96 300 ARG B O 1
ATOM 31452 N N . VAL H 2 301 ? 427.807 279.787 427.248 1.00 120.16 301 VAL B N 1
ATOM 31453 C CA . VAL H 2 301 ? 426.454 280.184 427.679 1.00 120.16 301 VAL B CA 1
ATOM 31454 C C . VAL H 2 301 ? 425.542 279.004 427.984 1.00 120.16 301 VAL B C 1
ATOM 31455 O O . VAL H 2 301 ? 425.817 277.880 427.585 1.00 120.16 301 VAL B O 1
ATOM 31468 N N . GLY H 2 302 ? 424.424 279.260 428.659 1.00 120.57 302 GLY B N 1
ATOM 31469 C CA . GLY H 2 302 ? 423.298 278.331 428.782 1.00 120.57 302 GLY B CA 1
ATOM 31470 C C . GLY H 2 302 ? 422.037 279.035 429.281 1.00 120.57 302 GLY B C 1
ATOM 31471 O O . GLY H 2 302 ? 422.109 280.159 429.773 1.00 120.57 302 GLY B O 1
ATOM 31475 N N . TRP H 2 303 ? 420.871 278.397 429.178 1.00 116.63 303 TRP B N 1
ATOM 31476 C CA . TRP H 2 303 ? 419.589 279.008 429.553 1.00 116.63 303 TRP B CA 1
ATOM 31477 C C . TRP H 2 303 ? 418.605 278.017 430.174 1.00 116.63 303 TRP B C 1
ATOM 31478 O O . TRP H 2 303 ? 418.711 276.812 429.964 1.00 116.63 303 TRP B O 1
ATOM 31499 N N . GLN H 2 304 ? 417.642 278.523 430.943 1.00 119.49 304 GLN B N 1
ATOM 31500 C CA . GLN H 2 304 ? 416.648 277.716 431.650 1.00 119.49 304 GLN B CA 1
ATOM 31501 C C . GLN H 2 304 ? 415.359 278.516 431.930 1.00 119.49 304 GLN B C 1
ATOM 31502 O O . GLN H 2 304 ? 415.346 279.741 431.817 1.00 119.49 304 GLN B O 1
ATOM 31516 N N . VAL H 2 305 ? 414.249 277.831 432.234 1.00 117.38 305 VAL B N 1
ATOM 31517 C CA . VAL H 2 305 ? 412.894 278.338 431.948 1.00 117.38 305 VAL B CA 1
ATOM 31518 C C . VAL H 2 305 ? 411.948 278.506 433.144 1.00 117.38 305 VAL B C 1
ATOM 31519 O O . VAL H 2 305 ? 410.958 279.216 433.037 1.00 117.38 305 VAL B O 1
ATOM 31532 N N . ALA H 2 306 ? 412.222 277.869 434.282 1.00 119.06 306 ALA B N 1
ATOM 31533 C CA . ALA H 2 306 ? 411.517 278.081 435.555 1.00 119.06 306 ALA B CA 1
ATOM 31534 C C . ALA H 2 306 ? 409.973 277.918 435.568 1.00 119.06 306 ALA B C 1
ATOM 31535 O O . ALA H 2 306 ? 409.283 278.568 436.349 1.00 119.06 306 ALA B O 1
ATOM 31542 N N . ASN H 2 307 ? 409.406 277.024 434.755 1.00 118.16 307 ASN B N 1
ATOM 31543 C CA . ASN H 2 307 ? 407.966 276.720 434.713 1.00 118.16 307 ASN B CA 1
ATOM 31544 C C . ASN H 2 307 ? 407.495 275.904 435.935 1.00 118.16 307 ASN B C 1
ATOM 31545 O O . ASN H 2 307 ? 407.057 274.759 435.824 1.00 118.16 307 ASN B O 1
ATOM 31556 N N . THR H 2 308 ? 407.624 276.474 437.128 1.00 124.19 308 THR B N 1
ATOM 31557 C CA . THR H 2 308 ? 407.240 275.862 438.408 1.00 124.19 308 THR B CA 1
ATOM 31558 C C . THR H 2 308 ? 405.776 275.419 438.448 1.00 124.19 308 THR B C 1
ATOM 31559 O O . THR H 2 308 ? 404.942 275.912 437.699 1.00 124.19 308 THR B O 1
ATOM 31570 N N . LEU H 2 309 ? 405.440 274.507 439.360 1.00 123.83 309 LEU B N 1
ATOM 31571 C CA . LEU H 2 309 ? 404.059 274.184 439.711 1.00 123.83 309 LEU B CA 1
ATOM 31572 C C . LEU H 2 309 ? 403.282 275.426 440.177 1.00 123.83 309 LEU B C 1
ATOM 31573 O O . LEU H 2 309 ? 403.811 276.239 440.931 1.00 123.83 309 LEU B O 1
ATOM 31589 N N . ASN H 2 310 ? 402.018 275.534 439.771 1.00 129.25 310 ASN B N 1
ATOM 31590 C CA . ASN H 2 310 ? 401.036 276.488 440.277 1.00 129.25 310 ASN B CA 1
ATOM 31591 C C . ASN H 2 310 ? 399.671 275.800 440.431 1.00 129.25 310 ASN B C 1
ATOM 31592 O O . ASN H 2 310 ? 399.449 274.713 439.902 1.00 129.25 310 ASN B O 1
ATOM 31603 N N . ASN H 2 311 ? 398.749 276.408 441.169 1.00 127.12 311 ASN B N 1
ATOM 31604 C CA . ASN H 2 311 ? 397.417 275.841 441.361 1.00 127.12 311 ASN B CA 1
ATOM 31605 C C . ASN H 2 311 ? 396.581 275.915 440.079 1.00 127.12 311 ASN B C 1
ATOM 31606 O O . ASN H 2 311 ? 395.709 275.084 439.861 1.00 127.12 311 ASN B O 1
ATOM 31617 N N . ASP H 2 312 ? 396.822 276.921 439.242 1.00 132.84 312 ASP B N 1
ATOM 31618 C CA . ASP H 2 312 ? 396.029 277.222 438.058 1.00 132.84 312 ASP B CA 1
ATOM 31619 C C . ASP H 2 312 ? 396.012 276.065 437.064 1.00 132.84 312 ASP B C 1
ATOM 31620 O O . ASP H 2 312 ? 394.973 275.779 436.479 1.00 132.84 312 ASP B O 1
ATOM 31629 N N . GLN H 2 313 ? 397.133 275.371 436.892 1.00 125.48 313 GLN B N 1
ATOM 31630 C CA . GLN H 2 313 ? 397.237 274.239 435.990 1.00 125.48 313 GLN B CA 1
ATOM 31631 C C . GLN H 2 313 ? 398.265 273.232 436.526 1.00 125.48 313 GLN B C 1
ATOM 31632 O O . GLN H 2 313 ? 399.454 273.296 436.201 1.00 125.48 313 GLN B O 1
ATOM 31646 N N . PRO H 2 314 ? 397.845 272.290 437.377 1.00 122.40 314 PRO B N 1
ATOM 31647 C CA . PRO H 2 314 ? 398.750 271.319 437.963 1.00 122.40 314 PRO B CA 1
ATOM 31648 C C . PRO H 2 314 ? 399.290 270.325 436.940 1.00 122.40 314 PRO B C 1
ATOM 31649 O O . PRO H 2 314 ? 400.352 269.758 437.171 1.00 122.40 314 PRO B O 1
ATOM 31660 N N . THR H 2 315 ? 398.622 270.115 435.805 1.00 125.81 315 THR B N 1
ATOM 31661 C CA . THR H 2 315 ? 399.174 269.264 434.754 1.00 125.81 315 THR B CA 1
ATOM 31662 C C . THR H 2 315 ? 400.327 269.957 434.064 1.00 125.81 315 THR B C 1
ATOM 31663 O O . THR H 2 315 ? 400.143 270.880 433.273 1.00 125.81 315 THR B O 1
ATOM 31674 N N . GLU H 2 316 ? 401.541 269.517 434.364 1.00 125.61 316 GLU B N 1
ATOM 31675 C CA . GLU H 2 316 ? 402.752 270.194 433.932 1.00 125.61 316 GLU B CA 1
ATOM 31676 C C . GLU H 2 316 ? 402.900 270.146 432.416 1.00 125.61 316 GLU B C 1
ATOM 31677 O O . GLU H 2 316 ? 403.255 271.148 431.803 1.00 125.61 316 GLU B O 1
ATOM 31689 N N . ALA H 2 317 ? 402.499 269.038 431.795 1.00 123.65 317 ALA B N 1
ATOM 31690 C CA . ALA H 2 317 ? 402.492 268.916 430.347 1.00 123.65 317 ALA B CA 1
ATOM 31691 C C . ALA H 2 317 ? 401.592 269.959 429.659 1.00 123.65 317 ALA B C 1
ATOM 31692 O O . ALA H 2 317 ? 401.757 270.211 428.469 1.00 123.65 317 ALA B O 1
ATOM 31699 N N . ASN H 2 318 ? 400.666 270.586 430.388 1.00 120.18 318 ASN B N 1
ATOM 31700 C CA . ASN H 2 318 ? 399.737 271.578 429.867 1.00 120.18 318 ASN B CA 1
ATOM 31701 C C . ASN H 2 318 ? 400.057 273.009 430.314 1.00 120.18 318 ASN B C 1
ATOM 31702 O O . ASN H 2 318 ? 399.366 273.919 429.871 1.00 120.18 318 ASN B O 1
ATOM 31713 N N . ARG H 2 319 ? 401.074 273.249 431.152 1.00 123.26 319 ARG B N 1
ATOM 31714 C CA . ARG H 2 319 ? 401.533 274.617 431.423 1.00 123.26 319 ARG B CA 1
ATOM 31715 C C . ARG H 2 319 ? 402.575 275.042 430.423 1.00 123.26 319 ARG B C 1
ATOM 31716 O O . ARG H 2 319 ? 403.591 274.368 430.290 1.00 123.26 319 ARG B O 1
ATOM 31737 N N . TYR H 2 320 ? 402.451 276.241 429.881 1.00 116.47 320 TYR B N 1
ATOM 31738 C CA . TYR H 2 320 ? 403.632 276.966 429.441 1.00 116.47 320 TYR B CA 1
ATOM 31739 C C . TYR H 2 320 ? 403.452 278.470 429.596 1.00 116.47 320 TYR B C 1
ATOM 31740 O O . TYR H 2 320 ? 402.421 278.994 429.195 1.00 116.47 320 TYR B O 1
ATOM 31758 N N . PRO H 2 321 ? 404.443 279.210 430.097 1.00 112.48 321 PRO B N 1
ATOM 31759 C CA . PRO H 2 321 ? 404.335 280.644 430.341 1.00 112.48 321 PRO B CA 1
ATOM 31760 C C . PRO H 2 321 ? 404.447 281.507 429.071 1.00 112.48 321 PRO B C 1
ATOM 31761 O O . PRO H 2 321 ? 404.891 282.651 429.111 1.00 112.48 321 PRO B O 1
ATOM 31772 N N . ALA H 2 322 ? 404.042 280.972 427.923 1.00 117.07 322 ALA B N 1
ATOM 31773 C CA . ALA H 2 322 ? 403.981 281.683 426.658 1.00 117.07 322 ALA B CA 1
ATOM 31774 C C . ALA H 2 322 ? 402.982 281.045 425.684 1.00 117.07 322 ALA B C 1
ATOM 31775 O O . ALA H 2 322 ? 402.567 279.898 425.847 1.00 117.07 322 ALA B O 1
ATOM 31782 N N . ALA H 2 323 ? 402.609 281.793 424.656 1.00 117.52 323 ALA B N 1
ATOM 31783 C CA . ALA H 2 323 ? 401.694 281.401 423.600 1.00 117.52 323 ALA B CA 1
ATOM 31784 C C . ALA H 2 323 ? 402.131 281.988 422.253 1.00 117.52 323 ALA B C 1
ATOM 31785 O O . ALA H 2 323 ? 403.023 282.831 422.207 1.00 117.52 323 ALA B O 1
ATOM 31792 N N . SER H 2 324 ? 401.531 281.551 421.147 1.00 120.47 324 SER B N 1
ATOM 31793 C CA . SER H 2 324 ? 401.971 281.923 419.795 1.00 120.47 324 SER B CA 1
ATOM 31794 C C . SER H 2 324 ? 400.842 282.052 418.778 1.00 120.47 324 SER B C 1
ATOM 31795 O O . SER H 2 324 ? 399.799 281.415 418.913 1.00 120.47 324 SER B O 1
ATOM 31803 N N . LEU H 2 325 ? 401.072 282.847 417.735 1.00 121.93 325 LEU B N 1
ATOM 31804 C CA . LEU H 2 325 ? 400.171 282.994 416.593 1.00 121.93 325 LEU B CA 1
ATOM 31805 C C . LEU H 2 325 ? 400.762 282.300 415.368 1.00 121.93 325 LEU B C 1
ATOM 31806 O O . LEU H 2 325 ? 401.920 282.545 415.025 1.00 121.93 325 LEU B O 1
ATOM 31822 N N . ILE H 2 326 ? 399.985 281.449 414.704 1.00 124.23 326 ILE B N 1
ATOM 31823 C CA . ILE H 2 326 ? 400.485 280.546 413.665 1.00 124.23 326 ILE B CA 1
ATOM 31824 C C . ILE H 2 326 ? 399.589 280.483 412.437 1.00 124.23 326 ILE B C 1
ATOM 31825 O O . ILE H 2 326 ? 398.410 280.817 412.498 1.00 124.23 326 ILE B O 1
ATOM 31841 N N . PHE H 2 327 ? 400.164 280.025 411.325 1.00 128.27 327 PHE B N 1
ATOM 31842 C CA . PHE H 2 327 ? 399.508 279.895 410.026 1.00 128.27 327 PHE B CA 1
ATOM 31843 C C . PHE H 2 327 ? 400.116 278.780 409.165 1.00 128.27 327 PHE B C 1
ATOM 31844 O O . PHE H 2 327 ? 399.381 278.296 408.276 1.00 128.27 327 PHE B O 1
ATOM 31862 N N . PRO I 2 13 ? 303.767 312.639 543.400 1.00 163.07 13 PRO G N 1
ATOM 31863 C CA . PRO I 2 13 ? 304.361 311.468 542.717 1.00 163.07 13 PRO G CA 1
ATOM 31864 C C . PRO I 2 13 ? 305.148 310.525 543.632 1.00 163.07 13 PRO G C 1
ATOM 31865 O O . PRO I 2 13 ? 304.773 309.365 543.765 1.00 163.07 13 PRO G O 1
ATOM 31876 N N . TYR I 2 14 ? 306.247 310.987 544.241 1.00 160.55 14 TYR G N 1
ATOM 31877 C CA . TYR I 2 14 ? 307.189 310.141 544.997 1.00 160.55 14 TYR G CA 1
ATOM 31878 C C . TYR I 2 14 ? 307.778 308.985 544.170 1.00 160.55 14 TYR G C 1
ATOM 31879 O O . TYR I 2 14 ? 308.138 307.936 544.703 1.00 160.55 14 TYR G O 1
ATOM 31897 N N . ASN I 2 15 ? 307.825 309.141 542.847 1.00 160.19 15 ASN G N 1
ATOM 31898 C CA . ASN I 2 15 ? 308.095 308.043 541.921 1.00 160.19 15 ASN G CA 1
ATOM 31899 C C . ASN I 2 15 ? 308.706 308.504 540.581 1.00 160.19 15 ASN G C 1
ATOM 31900 O O . ASN I 2 15 ? 308.552 307.857 539.546 1.00 160.19 15 ASN G O 1
ATOM 31911 N N . ASN I 2 16 ? 309.401 309.641 540.579 1.00 163.56 16 ASN G N 1
ATOM 31912 C CA . ASN I 2 16 ? 310.264 310.031 539.469 1.00 163.56 16 ASN G CA 1
ATOM 31913 C C . ASN I 2 16 ? 311.307 308.920 539.231 1.00 163.56 16 ASN G C 1
ATOM 31914 O O . ASN I 2 16 ? 311.826 308.361 540.198 1.00 163.56 16 ASN G O 1
ATOM 31925 N N . LEU I 2 17 ? 311.685 308.639 537.981 1.00 167.83 17 LEU G N 1
ATOM 31926 C CA . LEU I 2 17 ? 312.884 307.852 537.663 1.00 167.83 17 LEU G CA 1
ATOM 31927 C C . LEU I 2 17 ? 313.313 308.033 536.204 1.00 167.83 17 LEU G C 1
ATOM 31928 O O . LEU I 2 17 ? 312.548 307.752 535.281 1.00 167.83 17 LEU G O 1
ATOM 31944 N N . THR I 2 18 ? 314.571 308.413 535.994 1.00 170.97 18 THR G N 1
ATOM 31945 C CA . THR I 2 18 ? 315.232 308.296 534.692 1.00 170.97 18 THR G CA 1
ATOM 31946 C C . THR I 2 18 ? 315.618 306.844 534.462 1.00 170.97 18 THR G C 1
ATOM 31947 O O . THR I 2 18 ? 316.679 306.396 534.888 1.00 170.97 18 THR G O 1
ATOM 31958 N N . SER I 2 19 ? 314.741 306.079 533.823 1.00 172.25 19 SER G N 1
ATOM 31959 C CA . SER I 2 19 ? 315.022 304.690 533.457 1.00 172.25 19 SER G CA 1
ATOM 31960 C C . SER I 2 19 ? 316.170 304.609 532.448 1.00 172.25 19 SER G C 1
ATOM 31961 O O . SER I 2 19 ? 316.392 305.540 531.670 1.00 172.25 19 SER G O 1
ATOM 31969 N N . ARG I 2 20 ? 316.855 303.464 532.373 1.00 170.79 20 ARG G N 1
ATOM 31970 C CA . ARG I 2 20 ? 317.882 303.232 531.342 1.00 170.79 20 ARG G CA 1
ATOM 31971 C C . ARG I 2 20 ? 317.313 303.392 529.935 1.00 170.79 20 ARG G C 1
ATOM 31972 O O . ARG I 2 20 ? 317.964 303.938 529.056 1.00 170.79 20 ARG G O 1
ATOM 31993 N N . THR I 2 21 ? 316.057 303.007 529.741 1.00 174.38 21 THR G N 1
ATOM 31994 C CA . THR I 2 21 ? 315.325 303.194 528.486 1.00 174.38 21 THR G CA 1
ATOM 31995 C C . THR I 2 21 ? 315.043 304.659 528.150 1.00 174.38 21 THR G C 1
ATOM 31996 O O . THR I 2 21 ? 315.090 305.012 526.979 1.00 174.38 21 THR G O 1
ATOM 32007 N N . ASP I 2 22 ? 314.802 305.543 529.120 1.00 175.20 22 ASP G N 1
ATOM 32008 C CA . ASP I 2 22 ? 314.687 306.982 528.857 1.00 175.20 22 ASP G CA 1
ATOM 32009 C C . ASP I 2 22 ? 316.074 307.558 528.527 1.00 175.20 22 ASP G C 1
ATOM 32010 O O . ASP I 2 22 ? 316.252 308.284 527.553 1.00 175.20 22 ASP G O 1
ATOM 32019 N N . ALA I 2 23 ? 317.104 307.149 529.260 1.00 170.04 23 ALA G N 1
ATOM 32020 C CA . ALA I 2 23 ? 318.472 307.603 529.036 1.00 170.04 23 ALA G CA 1
ATOM 32021 C C . ALA I 2 23 ? 319.126 307.065 527.752 1.00 170.04 23 ALA G C 1
ATOM 32022 O O . ALA I 2 23 ? 320.163 307.574 527.332 1.00 170.04 23 ALA G O 1
ATOM 32029 N N . GLN I 2 24 ? 318.556 306.030 527.135 1.00 174.91 24 GLN G N 1
ATOM 32030 C CA . GLN I 2 24 ? 319.221 305.188 526.137 1.00 174.91 24 GLN G CA 1
ATOM 32031 C C . GLN I 2 24 ? 319.917 305.951 525.004 1.00 174.91 24 GLN G C 1
ATOM 32032 O O . GLN I 2 24 ? 321.017 305.583 524.600 1.00 174.91 24 GLN G O 1
ATOM 32046 N N . ALA I 2 25 ? 319.304 307.010 524.490 1.00 182.49 25 ALA G N 1
ATOM 32047 C CA . ALA I 2 25 ? 319.802 307.716 523.322 1.00 182.49 25 ALA G CA 1
ATOM 32048 C C . ALA I 2 25 ? 321.158 308.409 523.526 1.00 182.49 25 ALA G C 1
ATOM 32049 O O . ALA I 2 25 ? 321.831 308.715 522.547 1.00 182.49 25 ALA G O 1
ATOM 32056 N N . LEU I 2 26 ? 321.595 308.651 524.761 1.00 183.44 26 LEU G N 1
ATOM 32057 C CA . LEU I 2 26 ? 322.909 309.243 525.019 1.00 183.44 26 LEU G CA 1
ATOM 32058 C C . LEU I 2 26 ? 324.060 308.245 524.835 1.00 183.44 26 LEU G C 1
ATOM 32059 O O . LEU I 2 26 ? 325.207 308.661 524.695 1.00 183.44 26 LEU G O 1
ATOM 32075 N N . ILE I 2 27 ? 323.796 306.942 524.867 1.00 192.02 27 ILE G N 1
ATOM 32076 C CA . ILE I 2 27 ? 324.835 305.911 524.932 1.00 192.02 27 ILE G CA 1
ATOM 32077 C C . ILE I 2 27 ? 325.406 305.581 523.536 1.00 192.02 27 ILE G C 1
ATOM 32078 O O . ILE I 2 27 ? 324.634 305.214 522.651 1.00 192.02 27 ILE G O 1
ATOM 32094 N N . PRO I 2 28 ? 326.729 305.666 523.302 1.00 207.43 28 PRO G N 1
ATOM 32095 C CA . PRO I 2 28 ? 327.373 305.247 522.051 1.00 207.43 28 PRO G CA 1
ATOM 32096 C C . PRO I 2 28 ? 327.316 303.733 521.782 1.00 207.43 28 PRO G C 1
ATOM 32097 O O . PRO I 2 28 ? 326.684 302.979 522.514 1.00 207.43 28 PRO G O 1
ATOM 32108 N N . GLU I 2 29 ? 328.019 303.256 520.753 1.00 225.58 29 GLU G N 1
ATOM 32109 C CA . GLU I 2 29 ? 328.177 301.826 520.460 1.00 225.58 29 GLU G CA 1
ATOM 32110 C C . GLU I 2 29 ? 329.587 301.333 520.823 1.00 225.58 29 GLU G C 1
ATOM 32111 O O . GLU I 2 29 ? 330.589 301.828 520.311 1.00 225.58 29 GLU G O 1
ATOM 32123 N N . GLU I 2 30 ? 329.682 300.354 521.719 1.00 226.89 30 GLU G N 1
ATOM 32124 C CA . GLU I 2 30 ? 330.940 299.901 522.334 1.00 226.89 30 GLU G CA 1
ATOM 32125 C C . GLU I 2 30 ? 331.581 298.753 521.511 1.00 226.89 30 GLU G C 1
ATOM 32126 O O . GLU I 2 30 ? 331.624 297.603 521.952 1.00 226.89 30 GLU G O 1
ATOM 32138 N N . VAL I 2 31 ? 332.021 299.049 520.279 1.00 218.14 31 VAL G N 1
ATOM 32139 C CA . VAL I 2 31 ? 332.564 298.091 519.275 1.00 218.14 31 VAL G CA 1
ATOM 32140 C C . VAL I 2 31 ? 334.009 297.661 519.553 1.00 218.14 31 VAL G C 1
ATOM 32141 O O . VAL I 2 31 ? 334.794 298.445 520.084 1.00 218.14 31 VAL G O 1
ATOM 32154 N N . SER I 2 32 ? 334.411 296.446 519.159 1.00 200.70 32 SER G N 1
ATOM 32155 C CA . SER I 2 32 ? 335.821 296.009 519.115 1.00 200.70 32 SER G CA 1
ATOM 32156 C C . SER I 2 32 ? 336.095 294.964 518.036 1.00 200.70 32 SER G C 1
ATOM 32157 O O . SER I 2 32 ? 335.239 294.136 517.732 1.00 200.70 32 SER G O 1
ATOM 32165 N N . LYS I 2 33 ? 337.305 294.999 517.467 1.00 189.94 33 LYS G N 1
ATOM 32166 C CA . LYS I 2 33 ? 337.710 294.216 516.285 1.00 189.94 33 LYS G CA 1
ATOM 32167 C C . LYS I 2 33 ? 338.146 292.781 516.582 1.00 189.94 33 LYS G C 1
ATOM 32168 O O . LYS I 2 33 ? 338.313 291.994 515.657 1.00 189.94 33 LYS G O 1
ATOM 32187 N N . GLU I 2 34 ? 338.395 292.432 517.838 1.00 188.73 34 GLU G N 1
ATOM 32188 C CA . GLU I 2 34 ? 338.873 291.092 518.191 1.00 188.73 34 GLU G CA 1
ATOM 32189 C C . GLU I 2 34 ? 337.859 290.001 517.808 1.00 188.73 34 GLU G C 1
ATOM 32190 O O . GLU I 2 34 ? 336.671 290.262 517.674 1.00 188.73 34 GLU G O 1
ATOM 32202 N N . MET I 2 35 ? 338.332 288.776 517.606 1.00 187.77 35 MET G N 1
ATOM 32203 C CA . MET I 2 35 ? 337.569 287.623 517.121 1.00 187.77 35 MET G CA 1
ATOM 32204 C C . MET I 2 35 ? 337.073 287.696 515.669 1.00 187.77 35 MET G C 1
ATOM 32205 O O . MET I 2 35 ? 336.424 286.762 515.205 1.00 187.77 35 MET G O 1
ATOM 32219 N N . LEU I 2 36 ? 337.466 288.709 514.891 1.00 180.79 36 LEU G N 1
ATOM 32220 C CA . LEU I 2 36 ? 337.462 288.607 513.423 1.00 180.79 36 LEU G CA 1
ATOM 32221 C C . LEU I 2 36 ? 338.582 287.694 512.916 1.00 180.79 36 LEU G C 1
ATOM 32222 O O . LEU I 2 36 ? 338.395 286.969 511.945 1.00 180.79 36 LEU G O 1
ATOM 32238 N N . GLY I 2 37 ? 339.753 287.743 513.549 1.00 165.52 37 GLY G N 1
ATOM 32239 C CA . GLY I 2 37 ? 341.001 287.163 513.042 1.00 165.52 37 GLY G CA 1
ATOM 32240 C C . GLY I 2 37 ? 341.162 285.652 513.224 1.00 165.52 37 GLY G C 1
ATOM 32241 O O . GLY I 2 37 ? 342.157 285.226 513.811 1.00 165.52 37 GLY G O 1
ATOM 32245 N N . LYS I 2 38 ? 340.221 284.825 512.751 1.00 157.06 38 LYS G N 1
ATOM 32246 C CA . LYS I 2 38 ? 340.376 283.357 512.775 1.00 157.06 38 LYS G CA 1
ATOM 32247 C C . LYS I 2 38 ? 341.634 282.922 512.009 1.00 157.06 38 LYS G C 1
ATOM 32248 O O . LYS I 2 38 ? 341.977 283.497 510.977 1.00 157.06 38 LYS G O 1
ATOM 32267 N N . ALA I 2 39 ? 342.330 281.914 512.529 1.00 150.28 39 ALA G N 1
ATOM 32268 C CA . ALA I 2 39 ? 343.605 281.425 512.005 1.00 150.28 39 ALA G CA 1
ATOM 32269 C C . ALA I 2 39 ? 343.477 280.761 510.623 1.00 150.28 39 ALA G C 1
ATOM 32270 O O . ALA I 2 39 ? 342.380 280.435 510.168 1.00 150.28 39 ALA G O 1
ATOM 32277 N N . THR I 2 40 ? 344.611 280.559 509.951 1.00 143.82 40 THR G N 1
ATOM 32278 C CA . THR I 2 40 ? 344.683 280.170 508.537 1.00 143.82 40 THR G CA 1
ATOM 32279 C C . THR I 2 40 ? 345.265 278.772 508.320 1.00 143.82 40 THR G C 1
ATOM 32280 O O . THR I 2 40 ? 346.260 278.390 508.932 1.00 143.82 40 THR G O 1
ATOM 32291 N N . GLU I 2 41 ? 344.652 277.983 507.443 1.00 137.85 41 GLU G N 1
ATOM 32292 C CA . GLU I 2 41 ? 345.142 276.679 506.993 1.00 137.85 41 GLU G CA 1
ATOM 32293 C C . GLU I 2 41 ? 346.211 276.877 505.903 1.00 137.85 41 GLU G C 1
ATOM 32294 O O . GLU I 2 41 ? 345.929 276.736 504.716 1.00 137.85 41 GLU G O 1
ATOM 32306 N N . GLN I 2 42 ? 347.434 277.266 506.267 1.00 134.40 42 GLN G N 1
ATOM 32307 C CA . GLN I 2 42 ? 348.508 277.489 505.288 1.00 134.40 42 GLN G CA 1
ATOM 32308 C C . GLN I 2 42 ? 348.825 276.224 504.468 1.00 134.40 42 GLN G C 1
ATOM 32309 O O . GLN I 2 42 ? 348.579 275.106 504.922 1.00 134.40 42 GLN G O 1
ATOM 32323 N N . SER I 2 43 ? 349.378 276.386 503.260 1.00 126.35 43 SER G N 1
ATOM 32324 C CA . SER I 2 43 ? 349.565 275.261 502.327 1.00 126.35 43 SER G CA 1
ATOM 32325 C C . SER I 2 43 ? 350.485 274.170 502.867 1.00 126.35 43 SER G C 1
ATOM 32326 O O . SER I 2 43 ? 351.342 274.423 503.714 1.00 126.35 43 SER G O 1
ATOM 32334 N N . ALA I 2 44 ? 350.378 272.967 502.315 1.00 124.49 44 ALA G N 1
ATOM 32335 C CA . ALA I 2 44 ? 351.464 272.008 502.424 1.00 124.49 44 ALA G CA 1
ATOM 32336 C C . ALA I 2 44 ? 352.596 272.374 501.468 1.00 124.49 44 ALA G C 1
ATOM 32337 O O . ALA I 2 44 ? 353.731 272.532 501.908 1.00 124.49 44 ALA G O 1
ATOM 32344 N N . VAL I 2 45 ? 352.317 272.521 500.172 1.00 121.36 45 VAL G N 1
ATOM 32345 C CA . VAL I 2 45 ? 353.373 272.528 499.157 1.00 121.36 45 VAL G CA 1
ATOM 32346 C C . VAL I 2 45 ? 354.429 273.584 499.412 1.00 121.36 45 VAL G C 1
ATOM 32347 O O . VAL I 2 45 ? 355.607 273.244 499.462 1.00 121.36 45 VAL G O 1
ATOM 32360 N N . LEU I 2 46 ? 354.046 274.838 499.635 1.00 122.97 46 LEU G N 1
ATOM 32361 C CA . LEU I 2 46 ? 355.029 275.909 499.759 1.00 122.97 46 LEU G CA 1
ATOM 32362 C C . LEU I 2 46 ? 355.824 275.843 501.075 1.00 122.97 46 LEU G C 1
ATOM 32363 O O . LEU I 2 46 ? 356.845 276.512 501.206 1.00 122.97 46 LEU G O 1
ATOM 32379 N N . GLN I 2 47 ? 355.402 275.019 502.035 1.00 128.58 47 GLN G N 1
ATOM 32380 C CA . GLN I 2 47 ? 356.184 274.716 503.230 1.00 128.58 47 GLN G CA 1
ATOM 32381 C C . GLN I 2 47 ? 357.094 273.506 503.024 1.00 128.58 47 GLN G C 1
ATOM 32382 O O . GLN I 2 47 ? 358.264 273.537 503.393 1.00 128.58 47 GLN G O 1
ATOM 32396 N N . GLN I 2 48 ? 356.558 272.419 502.473 1.00 126.45 48 GLN G N 1
ATOM 32397 C CA . GLN I 2 48 ? 357.231 271.124 502.465 1.00 126.45 48 GLN G CA 1
ATOM 32398 C C . GLN I 2 48 ? 358.199 270.969 501.287 1.00 126.45 48 GLN G C 1
ATOM 32399 O O . GLN I 2 48 ? 359.292 270.439 501.461 1.00 126.45 48 GLN G O 1
ATOM 32413 N N . PHE I 2 49 ? 357.814 271.387 500.084 1.00 122.53 49 PHE G N 1
ATOM 32414 C CA . PHE I 2 49 ? 358.650 271.226 498.895 1.00 122.53 49 PHE G CA 1
ATOM 32415 C C . PHE I 2 49 ? 359.781 272.249 498.902 1.00 122.53 49 PHE G C 1
ATOM 32416 O O . PHE I 2 49 ? 359.734 273.254 499.608 1.00 122.53 49 PHE G O 1
ATOM 32433 N N . ARG I 2 50 ? 360.799 272.022 498.081 1.00 123.03 50 ARG G N 1
ATOM 32434 C CA . ARG I 2 50 ? 361.880 272.978 497.861 1.00 123.03 50 ARG G CA 1
ATOM 32435 C C . ARG I 2 50 ? 361.470 274.000 496.799 1.00 123.03 50 ARG G C 1
ATOM 32436 O O . ARG I 2 50 ? 361.099 273.632 495.688 1.00 123.03 50 ARG G O 1
ATOM 32457 N N . ARG I 2 51 ? 361.467 275.288 497.138 1.00 120.31 51 ARG G N 1
ATOM 32458 C CA . ARG I 2 51 ? 361.076 276.361 496.211 1.00 120.31 51 ARG G CA 1
ATOM 32459 C C . ARG I 2 51 ? 362.219 276.717 495.270 1.00 120.31 51 ARG G C 1
ATOM 32460 O O . ARG I 2 51 ? 363.376 276.727 495.681 1.00 120.31 51 ARG G O 1
ATOM 32481 N N . ILE I 2 52 ? 361.894 277.094 494.041 1.00 122.64 52 ILE G N 1
ATOM 32482 C CA . ILE I 2 52 ? 362.831 277.695 493.087 1.00 122.64 52 ILE G CA 1
ATOM 32483 C C . ILE I 2 52 ? 362.164 278.849 492.315 1.00 122.64 52 ILE G C 1
ATOM 32484 O O . ILE I 2 52 ? 361.026 278.701 491.870 1.00 122.64 52 ILE G O 1
ATOM 32500 N N . PRO I 2 53 ? 362.802 280.013 492.127 1.00 118.57 53 PRO G N 1
ATOM 32501 C CA . PRO I 2 53 ? 362.265 281.070 491.276 1.00 118.57 53 PRO G CA 1
ATOM 32502 C C . PRO I 2 53 ? 362.543 280.796 489.793 1.00 118.57 53 PRO G C 1
ATOM 32503 O O . PRO I 2 53 ? 363.629 280.337 489.449 1.00 118.57 53 PRO G O 1
ATOM 32514 N N . VAL I 2 54 ? 361.603 281.123 488.900 1.00 120.87 54 VAL G N 1
ATOM 32515 C CA . VAL I 2 54 ? 361.764 280.951 487.442 1.00 120.87 54 VAL G CA 1
ATOM 32516 C C . VAL I 2 54 ? 361.344 282.195 486.663 1.00 120.87 54 VAL G C 1
ATOM 32517 O O . VAL I 2 54 ? 360.448 282.918 487.086 1.00 120.87 54 VAL G O 1
ATOM 32530 N N . GLY I 2 55 ? 361.985 282.457 485.523 1.00 121.36 55 GLY G N 1
ATOM 32531 C CA . GLY I 2 55 ? 361.797 283.693 484.747 1.00 121.36 55 GLY G CA 1
ATOM 32532 C C . GLY I 2 55 ? 361.085 283.562 483.395 1.00 121.36 55 GLY G C 1
ATOM 32533 O O . GLY I 2 55 ? 360.674 284.574 482.835 1.00 121.36 55 GLY G O 1
ATOM 32537 N N . ARG I 2 56 ? 360.928 282.351 482.855 1.00 123.32 56 ARG G N 1
ATOM 32538 C CA . ARG I 2 56 ? 360.360 282.061 481.524 1.00 123.32 56 ARG G CA 1
ATOM 32539 C C . ARG I 2 56 ? 359.388 280.878 481.597 1.00 123.32 56 ARG G C 1
ATOM 32540 O O . ARG I 2 56 ? 359.282 280.213 482.620 1.00 123.32 56 ARG G O 1
ATOM 32561 N N . ASN I 2 57 ? 358.616 280.658 480.541 1.00 126.06 57 ASN G N 1
ATOM 32562 C CA . ASN I 2 57 ? 357.414 279.816 480.545 1.00 126.06 57 ASN G CA 1
ATOM 32563 C C . ASN I 2 57 ? 357.627 278.339 480.932 1.00 126.06 57 ASN G C 1
ATOM 32564 O O . ASN I 2 57 ? 356.704 277.699 481.427 1.00 126.06 57 ASN G O 1
ATOM 32575 N N . GLN I 2 58 ? 358.818 277.788 480.716 1.00 124.58 58 GLN G N 1
ATOM 32576 C CA . GLN I 2 58 ? 359.168 276.401 481.033 1.00 124.58 58 GLN G CA 1
ATOM 32577 C C . GLN I 2 58 ? 360.636 276.335 481.448 1.00 124.58 58 GLN G C 1
ATOM 32578 O O . GLN I 2 58 ? 361.448 277.100 480.931 1.00 124.58 58 GLN G O 1
ATOM 32592 N N . VAL I 2 59 ? 361.012 275.405 482.321 1.00 122.16 59 VAL G N 1
ATOM 32593 C CA . VAL I 2 59 ? 362.422 275.179 482.675 1.00 122.16 59 VAL G CA 1
ATOM 32594 C C . VAL I 2 59 ? 362.829 273.736 482.452 1.00 122.16 59 VAL G C 1
ATOM 32595 O O . VAL I 2 59 ? 362.030 272.819 482.636 1.00 122.16 59 VAL G O 1
ATOM 32608 N N . ARG I 2 60 ? 364.085 273.549 482.048 1.00 123.83 60 ARG G N 1
ATOM 32609 C CA . ARG I 2 60 ? 364.719 272.258 481.793 1.00 123.83 60 ARG G CA 1
ATOM 32610 C C . ARG I 2 60 ? 365.803 272.010 482.833 1.00 123.83 60 ARG G C 1
ATOM 32611 O O . ARG I 2 60 ? 366.679 272.852 483.018 1.00 123.83 60 ARG G O 1
ATOM 32632 N N . PHE I 2 61 ? 365.760 270.861 483.492 1.00 125.44 61 PHE G N 1
ATOM 32633 C CA . PHE I 2 61 ? 366.766 270.397 484.441 1.00 125.44 61 PHE G CA 1
ATOM 32634 C C . PHE I 2 61 ? 367.563 269.236 483.843 1.00 125.44 61 PHE G C 1
ATOM 32635 O O . PHE I 2 61 ? 366.950 268.273 483.387 1.00 125.44 61 PHE G O 1
ATOM 32652 N N . PRO I 2 62 ? 368.900 269.264 483.859 1.00 128.19 62 PRO G N 1
ATOM 32653 C CA . PRO I 2 62 ? 369.698 268.079 483.599 1.00 128.19 62 PRO G CA 1
ATOM 32654 C C . PRO I 2 62 ? 369.684 267.154 484.818 1.00 128.19 62 PRO G C 1
ATOM 32655 O O . PRO I 2 62 ? 369.548 267.617 485.948 1.00 128.19 62 PRO G O 1
ATOM 32666 N N . VAL I 2 63 ? 369.857 265.852 484.627 1.00 129.10 63 VAL G N 1
ATOM 32667 C CA . VAL I 2 63 ? 369.976 264.872 485.718 1.00 129.10 63 VAL G CA 1
ATOM 32668 C C . VAL I 2 63 ? 370.784 263.652 485.279 1.00 129.10 63 VAL G C 1
ATOM 32669 O O . VAL I 2 63 ? 370.864 263.366 484.088 1.00 129.10 63 VAL G O 1
ATOM 32682 N N . LEU I 2 64 ? 371.416 262.937 486.211 1.00 132.13 64 LEU G N 1
ATOM 32683 C CA . LEU I 2 64 ? 372.209 261.739 485.919 1.00 132.13 64 LEU G CA 1
ATOM 32684 C C . LEU I 2 64 ? 371.359 260.544 485.495 1.00 132.13 64 LEU G C 1
ATOM 32685 O O . LEU I 2 64 ? 370.239 260.374 485.965 1.00 132.13 64 LEU G O 1
ATOM 32701 N N . SER I 2 65 ? 371.929 259.673 484.664 1.00 131.86 65 SER G N 1
ATOM 32702 C CA . SER I 2 65 ? 371.275 258.456 484.174 1.00 131.86 65 SER G CA 1
ATOM 32703 C C . SER I 2 65 ? 372.170 257.216 484.144 1.00 131.86 65 SER G C 1
ATOM 32704 O O . SER I 2 65 ? 371.648 256.113 484.007 1.00 131.86 65 SER G O 1
ATOM 32712 N N . ALA I 2 66 ? 373.488 257.348 484.301 1.00 136.74 66 ALA G N 1
ATOM 32713 C CA . ALA I 2 66 ? 374.389 256.214 484.512 1.00 136.74 66 ALA G CA 1
ATOM 32714 C C . ALA I 2 66 ? 375.598 256.617 485.358 1.00 136.74 66 ALA G C 1
ATOM 32715 O O . ALA I 2 66 ? 376.082 257.741 485.237 1.00 136.74 66 ALA G O 1
ATOM 32722 N N . LEU I 2 67 ? 376.105 255.698 486.178 1.00 139.39 67 LEU G N 1
ATOM 32723 C CA . LEU I 2 67 ? 377.134 255.964 487.183 1.00 139.39 67 LEU G CA 1
ATOM 32724 C C . LEU I 2 67 ? 378.463 255.287 486.820 1.00 139.39 67 LEU G C 1
ATOM 32725 O O . LEU I 2 67 ? 378.457 254.204 486.232 1.00 139.39 67 LEU G O 1
ATOM 32741 N N . PRO I 2 68 ? 379.610 255.867 487.195 1.00 137.08 68 PRO G N 1
ATOM 32742 C CA . PRO I 2 68 ? 380.906 255.234 487.018 1.00 137.08 68 PRO G CA 1
ATOM 32743 C C . PRO I 2 68 ? 381.114 254.084 488.010 1.00 137.08 68 PRO G C 1
ATOM 32744 O O . PRO I 2 68 ? 380.381 253.940 488.985 1.00 137.08 68 PRO G O 1
ATOM 32755 N N . VAL I 2 69 ? 382.170 253.302 487.796 1.00 136.29 69 VAL G N 1
ATOM 32756 C CA . VAL I 2 69 ? 382.695 252.262 488.702 1.00 136.29 69 VAL G CA 1
ATOM 32757 C C . VAL I 2 69 ? 384.224 252.203 488.597 1.00 136.29 69 VAL G C 1
ATOM 32758 O O . VAL I 2 69 ? 384.801 252.801 487.693 1.00 136.29 69 VAL G O 1
ATOM 32771 N N . ALA I 2 70 ? 384.903 251.512 489.509 1.00 132.39 70 ALA G N 1
ATOM 32772 C CA . ALA I 2 70 ? 386.363 251.422 489.532 1.00 132.39 70 ALA G CA 1
ATOM 32773 C C . ALA I 2 70 ? 386.873 250.016 489.882 1.00 132.39 70 ALA G C 1
ATOM 32774 O O . ALA I 2 70 ? 386.131 249.188 490.406 1.00 132.39 70 ALA G O 1
ATOM 32781 N N . TYR I 2 71 ? 388.142 249.738 489.585 1.00 135.22 71 TYR G N 1
ATOM 32782 C CA . TYR I 2 71 ? 388.694 248.383 489.550 1.00 135.22 71 TYR G CA 1
ATOM 32783 C C . TYR I 2 71 ? 390.097 248.297 490.150 1.00 135.22 71 TYR G C 1
ATOM 32784 O O . TYR I 2 71 ? 390.842 249.276 490.145 1.00 135.22 71 TYR G O 1
ATOM 32802 N N . TRP I 2 72 ? 390.478 247.114 490.631 1.00 142.57 72 TRP G N 1
ATOM 32803 C CA . TRP I 2 72 ? 391.835 246.815 491.093 1.00 142.57 72 TRP G CA 1
ATOM 32804 C C . TRP I 2 72 ? 392.842 246.667 489.949 1.00 142.57 72 TRP G C 1
ATOM 32805 O O . TRP I 2 72 ? 392.470 246.606 488.778 1.00 142.57 72 TRP G O 1
ATOM 32826 N N . VAL I 2 73 ? 394.128 246.568 490.285 1.00 142.76 73 VAL G N 1
ATOM 32827 C CA . VAL I 2 73 ? 395.228 246.362 489.335 1.00 142.76 73 VAL G CA 1
ATOM 32828 C C . VAL I 2 73 ? 396.113 245.212 489.800 1.00 142.76 73 VAL G C 1
ATOM 32829 O O . VAL I 2 73 ? 396.456 245.129 490.977 1.00 142.76 73 VAL G O 1
ATOM 32842 N N . ASN I 2 74 ? 396.512 244.322 488.895 1.00 153.82 74 ASN G N 1
ATOM 32843 C CA . ASN I 2 74 ? 397.399 243.209 489.227 1.00 153.82 74 ASN G CA 1
ATOM 32844 C C . ASN I 2 74 ? 398.846 243.684 489.379 1.00 153.82 74 ASN G C 1
ATOM 32845 O O . ASN I 2 74 ? 399.513 244.002 488.396 1.00 153.82 74 ASN G O 1
ATOM 32856 N N . GLY I 2 75 ? 399.350 243.707 490.611 1.00 148.53 75 GLY G N 1
ATOM 32857 C CA . GLY I 2 75 ? 400.735 244.084 490.903 1.00 148.53 75 GLY G CA 1
ATOM 32858 C C . GLY I 2 75 ? 401.075 245.522 490.508 1.00 148.53 75 GLY G C 1
ATOM 32859 O O . GLY I 2 75 ? 400.223 246.407 490.512 1.00 148.53 75 GLY G O 1
ATOM 32863 N N . ASP I 2 76 ? 402.337 245.769 490.163 1.00 144.53 76 ASP G N 1
ATOM 32864 C CA . ASP I 2 76 ? 402.814 247.090 489.734 1.00 144.53 76 ASP G CA 1
ATOM 32865 C C . ASP I 2 76 ? 402.403 247.458 488.303 1.00 144.53 76 ASP G C 1
ATOM 32866 O O . ASP I 2 76 ? 402.444 248.630 487.938 1.00 144.53 76 ASP G O 1
ATOM 32875 N N . THR I 2 77 ? 402.008 246.488 487.480 1.00 143.78 77 THR G N 1
ATOM 32876 C CA . THR I 2 77 ? 401.699 246.699 486.060 1.00 143.78 77 THR G CA 1
ATOM 32877 C C . THR I 2 77 ? 400.590 245.771 485.582 1.00 143.78 77 THR G C 1
ATOM 32878 O O . THR I 2 77 ? 400.791 244.569 485.422 1.00 143.78 77 THR G O 1
ATOM 32889 N N . GLY I 2 78 ? 399.434 246.341 485.274 1.00 140.58 78 GLY G N 1
ATOM 32890 C CA . GLY I 2 78 ? 398.311 245.655 484.646 1.00 140.58 78 GLY G CA 1
ATOM 32891 C C . GLY I 2 78 ? 397.375 246.656 483.986 1.00 140.58 78 GLY G C 1
ATOM 32892 O O . GLY I 2 78 ? 397.435 247.851 484.271 1.00 140.58 78 GLY G O 1
ATOM 32896 N N . LEU I 2 79 ? 396.532 246.197 483.071 1.00 137.87 79 LEU G N 1
ATOM 32897 C CA . LEU I 2 79 ? 395.650 247.079 482.319 1.00 137.87 79 LEU G CA 1
ATOM 32898 C C . LEU I 2 79 ? 394.663 247.782 483.252 1.00 137.87 79 LEU G C 1
ATOM 32899 O O . LEU I 2 79 ? 393.897 247.135 483.964 1.00 137.87 79 LEU G O 1
ATOM 32915 N N . LYS I 2 80 ? 394.644 249.112 483.209 1.00 139.70 80 LYS G N 1
ATOM 32916 C CA . LYS I 2 80 ? 393.603 249.934 483.826 1.00 139.70 80 LYS G CA 1
ATOM 32917 C C . LYS I 2 80 ? 392.347 249.927 482.938 1.00 139.70 80 LYS G C 1
ATOM 32918 O O . LYS I 2 80 ? 392.452 249.746 481.728 1.00 139.70 80 LYS G O 1
ATOM 32937 N N . GLN I 2 81 ? 391.158 250.087 483.512 1.00 134.85 81 GLN G N 1
ATOM 32938 C CA . GLN I 2 81 ? 389.874 249.946 482.802 1.00 134.85 81 GLN G CA 1
ATOM 32939 C C . GLN I 2 81 ? 389.224 251.300 482.423 1.00 134.85 81 GLN G C 1
ATOM 32940 O O . GLN I 2 81 ? 389.864 252.348 482.505 1.00 134.85 81 GLN G O 1
ATOM 32954 N N . THR I 2 82 ? 387.957 251.305 481.987 1.00 137.06 82 THR G N 1
ATOM 32955 C CA . THR I 2 82 ? 387.240 252.507 481.499 1.00 137.06 82 THR G CA 1
ATOM 32956 C C . THR I 2 82 ? 385.764 252.523 481.897 1.00 137.06 82 THR G C 1
ATOM 32957 O O . THR I 2 82 ? 385.154 251.463 482.002 1.00 137.06 82 THR G O 1
ATOM 32968 N N . THR I 2 83 ? 385.147 253.700 482.055 1.00 137.19 83 THR G N 1
ATOM 32969 C CA . THR I 2 83 ? 383.708 253.848 482.369 1.00 137.19 83 THR G CA 1
ATOM 32970 C C . THR I 2 83 ? 383.067 255.115 481.790 1.00 137.19 83 THR G C 1
ATOM 32971 O O . THR I 2 83 ? 383.724 256.139 481.629 1.00 137.19 83 THR G O 1
ATOM 32982 N N . GLU I 2 84 ? 381.766 255.061 481.491 1.00 142.37 84 GLU G N 1
ATOM 32983 C CA . GLU I 2 84 ? 380.959 256.211 481.056 1.00 142.37 84 GLU G CA 1
ATOM 32984 C C . GLU I 2 84 ? 380.389 256.993 482.247 1.00 142.37 84 GLU G C 1
ATOM 32985 O O . GLU I 2 84 ? 380.263 256.452 483.342 1.00 142.37 84 GLU G O 1
ATOM 32997 N N . ILE I 2 85 ? 379.929 258.226 482.013 1.00 134.52 85 ILE G N 1
ATOM 32998 C CA . ILE I 2 85 ? 378.905 258.890 482.839 1.00 134.52 85 ILE G CA 1
ATOM 32999 C C . ILE I 2 85 ? 377.861 259.496 481.903 1.00 134.52 85 ILE G C 1
ATOM 33000 O O . ILE I 2 85 ? 378.237 260.203 480.974 1.00 134.52 85 ILE G O 1
ATOM 33016 N N . ASN I 2 86 ? 376.568 259.280 482.150 1.00 131.12 86 ASN G N 1
ATOM 33017 C CA . ASN I 2 86 ? 375.507 259.724 481.243 1.00 131.12 86 ASN G CA 1
ATOM 33018 C C . ASN I 2 86 ? 374.483 260.616 481.952 1.00 131.12 86 ASN G C 1
ATOM 33019 O O . ASN I 2 86 ? 374.210 260.437 483.140 1.00 131.12 86 ASN G O 1
ATOM 33030 N N . TRP I 2 87 ? 373.885 261.541 481.205 1.00 127.53 87 TRP G N 1
ATOM 33031 C CA . TRP I 2 87 ? 372.864 262.475 481.674 1.00 127.53 87 TRP G CA 1
ATOM 33032 C C . TRP I 2 87 ? 371.604 262.459 480.801 1.00 127.53 87 TRP G C 1
ATOM 33033 O O . TRP I 2 87 ? 371.611 261.983 479.670 1.00 127.53 87 TRP G O 1
ATOM 33054 N N . THR I 2 88 ? 370.514 263.010 481.323 1.00 128.84 88 THR G N 1
ATOM 33055 C CA . THR I 2 88 ? 369.225 263.189 480.644 1.00 128.84 88 THR G CA 1
ATOM 33056 C C . THR I 2 88 ? 368.503 264.443 481.159 1.00 128.84 88 THR G C 1
ATOM 33057 O O . THR I 2 88 ? 369.071 265.194 481.945 1.00 128.84 88 THR G O 1
ATOM 33068 N N . ASN I 2 89 ? 367.273 264.703 480.716 1.00 125.72 89 ASN G N 1
ATOM 33069 C CA . ASN I 2 89 ? 366.513 265.919 481.009 1.00 125.72 89 ASN G CA 1
ATOM 33070 C C . ASN I 2 89 ? 365.191 265.660 481.741 1.00 125.72 89 ASN G C 1
ATOM 33071 O O . ASN I 2 89 ? 364.504 264.676 481.475 1.00 125.72 89 ASN G O 1
ATOM 33082 N N . LYS I 2 90 ? 364.776 266.611 482.576 1.00 122.55 90 LYS G N 1
ATOM 33083 C CA . LYS I 2 90 ? 363.416 266.759 483.114 1.00 122.55 90 LYS G CA 1
ATOM 33084 C C . LYS I 2 90 ? 362.908 268.174 482.862 1.00 122.55 90 LYS G C 1
ATOM 33085 O O . LYS I 2 90 ? 363.704 269.103 482.790 1.00 122.55 90 LYS G O 1
ATOM 33104 N N . TYR I 2 91 ? 361.598 268.355 482.758 1.00 122.15 91 TYR G N 1
ATOM 33105 C CA . TYR I 2 91 ? 360.978 269.659 482.526 1.00 122.15 91 TYR G CA 1
ATOM 33106 C C . TYR I 2 91 ? 359.988 270.021 483.623 1.00 122.15 91 TYR G C 1
ATOM 33107 O O . TYR I 2 91 ? 359.356 269.141 484.204 1.00 122.15 91 TYR G O 1
ATOM 33125 N N . LEU I 2 92 ? 359.805 271.313 483.871 1.00 121.15 92 LEU G N 1
ATOM 33126 C CA . LEU I 2 92 ? 358.713 271.845 484.680 1.00 121.15 92 LEU G CA 1
ATOM 33127 C C . LEU I 2 92 ? 357.967 272.912 483.874 1.00 121.15 92 LEU G C 1
ATOM 33128 O O . LEU I 2 92 ? 358.584 273.830 483.335 1.00 121.15 92 LEU G O 1
ATOM 33144 N N . ASN I 2 93 ? 356.645 272.774 483.787 1.00 122.97 93 ASN G N 1
ATOM 33145 C CA . ASN I 2 93 ? 355.736 273.695 483.100 1.00 122.97 93 ASN G CA 1
ATOM 33146 C C . ASN I 2 93 ? 355.039 274.633 484.088 1.00 122.97 93 ASN G C 1
ATOM 33147 O O . ASN I 2 93 ? 354.939 274.305 485.263 1.00 122.97 93 ASN G O 1
ATOM 33158 N N . ILE I 2 94 ? 354.497 275.754 483.621 1.00 122.77 94 ILE G N 1
ATOM 33159 C CA . ILE I 2 94 ? 353.856 276.768 484.466 1.00 122.77 94 ILE G CA 1
ATOM 33160 C C . ILE I 2 94 ? 352.405 276.995 484.048 1.00 122.77 94 ILE G C 1
ATOM 33161 O O . ILE I 2 94 ? 352.086 276.969 482.864 1.00 122.77 94 ILE G O 1
ATOM 33177 N N . GLU I 2 95 ? 351.515 277.250 485.005 1.00 123.52 95 GLU G N 1
ATOM 33178 C CA . GLU I 2 95 ? 350.075 277.423 484.783 1.00 123.52 95 GLU G CA 1
ATOM 33179 C C . GLU I 2 95 ? 349.442 278.531 485.642 1.00 123.52 95 GLU G C 1
ATOM 33180 O O . GLU I 2 95 ? 350.008 278.967 486.642 1.00 123.52 95 GLU G O 1
ATOM 33192 N N . GLU I 2 96 ? 348.262 279.003 485.231 1.00 121.26 96 GLU G N 1
ATOM 33193 C CA . GLU I 2 96 ? 347.456 280.013 485.932 1.00 121.26 96 GLU G CA 1
ATOM 33194 C C . GLU I 2 96 ? 346.800 279.496 487.220 1.00 121.26 96 GLU G C 1
ATOM 33195 O O . GLU I 2 96 ? 346.322 278.367 487.274 1.00 121.26 96 GLU G O 1
ATOM 33207 N N . ILE I 2 97 ? 346.668 280.363 488.223 1.00 120.91 97 ILE G N 1
ATOM 33208 C CA . ILE I 2 97 ? 345.599 280.304 489.227 1.00 120.91 97 ILE G CA 1
ATOM 33209 C C . ILE I 2 97 ? 345.120 281.741 489.411 1.00 120.91 97 ILE G C 1
ATOM 33210 O O . ILE I 2 97 ? 345.944 282.638 489.576 1.00 120.91 97 ILE G O 1
ATOM 33226 N N . ALA I 2 98 ? 343.813 281.987 489.369 1.00 124.07 98 ALA G N 1
ATOM 33227 C CA . ALA I 2 98 ? 343.272 283.342 489.400 1.00 124.07 98 ALA G CA 1
ATOM 33228 C C . ALA I 2 98 ? 341.836 283.408 489.915 1.00 124.07 98 ALA G C 1
ATOM 33229 O O . ALA I 2 98 ? 341.080 282.448 489.776 1.00 124.07 98 ALA G O 1
ATOM 33236 N N . THR I 2 99 ? 341.453 284.567 490.452 1.00 123.37 99 THR G N 1
ATOM 33237 C CA . THR I 2 99 ? 340.128 284.842 491.026 1.00 123.37 99 THR G CA 1
ATOM 33238 C C . THR I 2 99 ? 339.766 286.312 490.845 1.00 123.37 99 THR G C 1
ATOM 33239 O O . THR I 2 99 ? 340.636 287.180 490.805 1.00 123.37 99 THR G O 1
ATOM 33250 N N . ILE I 2 100 ? 338.474 286.609 490.759 1.00 123.43 100 ILE G N 1
ATOM 33251 C CA . ILE I 2 100 ? 337.918 287.949 490.560 1.00 123.43 100 ILE G CA 1
ATOM 33252 C C . ILE I 2 100 ? 336.845 288.233 491.617 1.00 123.43 100 ILE G C 1
ATOM 33253 O O . ILE I 2 100 ? 336.040 287.351 491.912 1.00 123.43 100 ILE G O 1
ATOM 33269 N N . VAL I 2 101 ? 336.799 289.441 492.187 1.00 124.93 101 VAL G N 1
ATOM 33270 C CA . VAL I 2 101 ? 335.758 289.833 493.159 1.00 124.93 101 VAL G CA 1
ATOM 33271 C C . VAL I 2 101 ? 335.168 291.209 492.845 1.00 124.93 101 VAL G C 1
ATOM 33272 O O . VAL I 2 101 ? 335.935 292.145 492.641 1.00 124.93 101 VAL G O 1
ATOM 33285 N N . PRO I 2 102 ? 333.836 291.375 492.817 1.00 132.21 102 PRO G N 1
ATOM 33286 C CA . PRO I 2 102 ? 333.176 292.659 492.611 1.00 132.21 102 PRO G CA 1
ATOM 33287 C C . PRO I 2 102 ? 332.615 293.264 493.904 1.00 132.21 102 PRO G C 1
ATOM 33288 O O . PRO I 2 102 ? 332.170 292.544 494.795 1.00 132.21 102 PRO G O 1
ATOM 33299 N N . VAL I 2 103 ? 332.573 294.595 493.998 1.00 137.03 103 VAL G N 1
ATOM 33300 C CA . VAL I 2 103 ? 332.000 295.357 495.118 1.00 137.03 103 VAL G CA 1
ATOM 33301 C C . VAL I 2 103 ? 331.328 296.641 494.611 1.00 137.03 103 VAL G C 1
ATOM 33302 O O . VAL I 2 103 ? 331.873 297.290 493.717 1.00 137.03 103 VAL G O 1
ATOM 33315 N N . PRO I 2 104 ? 330.192 297.084 495.168 1.00 136.48 104 PRO G N 1
ATOM 33316 C CA . PRO I 2 104 ? 329.608 298.368 494.807 1.00 136.48 104 PRO G CA 1
ATOM 33317 C C . PRO I 2 104 ? 330.493 299.529 495.251 1.00 136.48 104 PRO G C 1
ATOM 33318 O O . PRO I 2 104 ? 330.977 299.534 496.379 1.00 136.48 104 PRO G O 1
ATOM 33329 N N . ASP I 2 105 ? 330.679 300.543 494.409 1.00 145.09 105 ASP G N 1
ATOM 33330 C CA . ASP I 2 105 ? 331.642 301.620 494.663 1.00 145.09 105 ASP G CA 1
ATOM 33331 C C . ASP I 2 105 ? 331.457 302.312 496.007 1.00 145.09 105 ASP G C 1
ATOM 33332 O O . ASP I 2 105 ? 332.429 302.553 496.716 1.00 145.09 105 ASP G O 1
ATOM 33341 N N . ASN I 2 106 ? 330.220 302.622 496.387 1.00 150.25 106 ASN G N 1
ATOM 33342 C CA . ASN I 2 106 ? 329.985 303.332 497.633 1.00 150.25 106 ASN G CA 1
ATOM 33343 C C . ASN I 2 106 ? 330.407 302.496 498.853 1.00 150.25 106 ASN G C 1
ATOM 33344 O O . ASN I 2 106 ? 330.941 303.052 499.805 1.00 150.25 106 ASN G O 1
ATOM 33355 N N . VAL I 2 107 ? 330.264 301.169 498.823 1.00 144.64 107 VAL G N 1
ATOM 33356 C CA . VAL I 2 107 ? 330.591 300.334 499.984 1.00 144.64 107 VAL G CA 1
ATOM 33357 C C . VAL I 2 107 ? 332.056 300.487 500.356 1.00 144.64 107 VAL G C 1
ATOM 33358 O O . VAL I 2 107 ? 332.374 300.660 501.527 1.00 144.64 107 VAL G O 1
ATOM 33371 N N . LEU I 2 108 ? 332.950 300.519 499.371 1.00 139.82 108 LEU G N 1
ATOM 33372 C CA . LEU I 2 108 ? 334.379 300.714 499.614 1.00 139.82 108 LEU G CA 1
ATOM 33373 C C . LEU I 2 108 ? 334.702 302.076 500.239 1.00 139.82 108 LEU G C 1
ATOM 33374 O O . LEU I 2 108 ? 335.752 302.223 500.858 1.00 139.82 108 LEU G O 1
ATOM 33390 N N . ALA I 2 109 ? 333.828 303.069 500.103 1.00 149.11 109 ALA G N 1
ATOM 33391 C CA . ALA I 2 109 ? 333.964 304.350 500.783 1.00 149.11 109 ALA G CA 1
ATOM 33392 C C . ALA I 2 109 ? 333.218 304.395 502.127 1.00 149.11 109 ALA G C 1
ATOM 33393 O O . ALA I 2 109 ? 333.610 305.131 503.028 1.00 149.11 109 ALA G O 1
ATOM 33400 N N . ASP I 2 110 ? 332.145 303.625 502.279 1.00 156.37 110 ASP G N 1
ATOM 33401 C CA . ASP I 2 110 ? 331.290 303.610 503.467 1.00 156.37 110 ASP G CA 1
ATOM 33402 C C . ASP I 2 110 ? 331.873 302.795 504.630 1.00 156.37 110 ASP G C 1
ATOM 33403 O O . ASP I 2 110 ? 331.683 303.160 505.788 1.00 156.37 110 ASP G O 1
ATOM 33412 N N . VAL I 2 111 ? 332.585 301.703 504.354 1.00 148.23 111 VAL G N 1
ATOM 33413 C CA . VAL I 2 111 ? 333.263 300.888 505.375 1.00 148.23 111 VAL G CA 1
ATOM 33414 C C . VAL I 2 111 ? 334.507 301.602 505.909 1.00 148.23 111 VAL G C 1
ATOM 33415 O O . VAL I 2 111 ? 335.188 302.310 505.173 1.00 148.23 111 VAL G O 1
ATOM 33428 N N . ASP I 2 112 ? 334.819 301.438 507.193 1.00 148.61 112 ASP G N 1
ATOM 33429 C CA . ASP I 2 112 ? 335.935 302.115 507.865 1.00 148.61 112 ASP G CA 1
ATOM 33430 C C . ASP I 2 112 ? 337.318 301.544 507.511 1.00 148.61 112 ASP G C 1
ATOM 33431 O O . ASP I 2 112 ? 338.247 302.299 507.231 1.00 148.61 112 ASP G O 1
ATOM 33440 N N . VAL I 2 113 ? 337.478 300.223 507.539 1.00 145.63 113 VAL G N 1
ATOM 33441 C CA . VAL I 2 113 ? 338.711 299.520 507.159 1.00 145.63 113 VAL G CA 1
ATOM 33442 C C . VAL I 2 113 ? 338.827 299.402 505.640 1.00 145.63 113 VAL G C 1
ATOM 33443 O O . VAL I 2 113 ? 337.821 299.405 504.935 1.00 145.63 113 VAL G O 1
ATOM 33456 N N . ASN I 2 114 ? 340.034 299.245 505.100 1.00 141.00 114 ASN G N 1
ATOM 33457 C CA . ASN I 2 114 ? 340.187 298.823 503.711 1.00 141.00 114 ASN G CA 1
ATOM 33458 C C . ASN I 2 114 ? 339.615 297.414 503.528 1.00 141.00 114 ASN G C 1
ATOM 33459 O O . ASN I 2 114 ? 340.162 296.451 504.057 1.00 141.00 114 ASN G O 1
ATOM 33470 N N . VAL I 2 115 ? 338.551 297.272 502.744 1.00 137.98 115 VAL G N 1
ATOM 33471 C CA . VAL I 2 115 ? 337.841 295.997 502.581 1.00 137.98 115 VAL G CA 1
ATOM 33472 C C . VAL I 2 115 ? 338.761 294.886 502.093 1.00 137.98 115 VAL G C 1
ATOM 33473 O O . VAL I 2 115 ? 338.665 293.754 502.555 1.00 137.98 115 VAL G O 1
ATOM 33486 N N . TRP I 2 116 ? 339.719 295.186 501.221 1.00 130.99 116 TRP G N 1
ATOM 33487 C CA . TRP I 2 116 ? 340.631 294.150 500.745 1.00 130.99 116 TRP G CA 1
ATOM 33488 C C . TRP I 2 116 ? 341.551 293.619 501.847 1.00 130.99 116 TRP G C 1
ATOM 33489 O O . TRP I 2 116 ? 341.933 292.453 501.812 1.00 130.99 116 TRP G O 1
ATOM 33510 N N . ASP I 2 117 ? 341.824 294.398 502.888 1.00 140.86 117 ASP G N 1
ATOM 33511 C CA . ASP I 2 117 ? 342.546 293.905 504.056 1.00 140.86 117 ASP G CA 1
ATOM 33512 C C . ASP I 2 117 ? 341.672 293.123 505.047 1.00 140.86 117 ASP G C 1
ATOM 33513 O O . ASP I 2 117 ? 342.224 292.419 505.887 1.00 140.86 117 ASP G O 1
ATOM 33522 N N . GLU I 2 118 ? 340.337 293.141 504.946 1.00 140.67 118 GLU G N 1
ATOM 33523 C CA . GLU I 2 118 ? 339.539 292.057 505.542 1.00 140.67 118 GLU G CA 1
ATOM 33524 C C . GLU I 2 118 ? 339.882 290.764 504.805 1.00 140.67 118 GLU G C 1
ATOM 33525 O O . GLU I 2 118 ? 340.177 289.753 505.426 1.00 140.67 118 GLU G O 1
ATOM 33537 N N . ALA I 2 119 ? 339.867 290.790 503.475 1.00 142.37 119 ALA G N 1
ATOM 33538 C CA . ALA I 2 119 ? 339.907 289.578 502.672 1.00 142.37 119 ALA G CA 1
ATOM 33539 C C . ALA I 2 119 ? 341.288 288.914 502.588 1.00 142.37 119 ALA G C 1
ATOM 33540 O O . ALA I 2 119 ? 341.377 287.686 502.560 1.00 142.37 119 ALA G O 1
ATOM 33547 N N . MET I 2 120 ? 342.361 289.702 502.508 1.00 137.51 120 MET G N 1
ATOM 33548 C CA . MET I 2 120 ? 343.608 289.236 501.901 1.00 137.51 120 MET G CA 1
ATOM 33549 C C . MET I 2 120 ? 344.157 287.918 502.462 1.00 137.51 120 MET G C 1
ATOM 33550 O O . MET I 2 120 ? 344.435 287.019 501.667 1.00 137.51 120 MET G O 1
ATOM 33564 N N . PRO I 2 121 ? 344.263 287.713 503.784 1.00 138.92 121 PRO G N 1
ATOM 33565 C CA . PRO I 2 121 ? 344.808 286.470 504.310 1.00 138.92 121 PRO G CA 1
ATOM 33566 C C . PRO I 2 121 ? 343.967 285.259 503.905 1.00 138.92 121 PRO G C 1
ATOM 33567 O O . PRO I 2 121 ? 344.494 284.206 503.555 1.00 138.92 121 PRO G O 1
ATOM 33578 N N . TYR I 2 122 ? 342.649 285.411 503.890 1.00 138.85 122 TYR G N 1
ATOM 33579 C CA . TYR I 2 122 ? 341.738 284.334 503.536 1.00 138.85 122 TYR G CA 1
ATOM 33580 C C . TYR I 2 122 ? 341.796 284.008 502.044 1.00 138.85 122 TYR G C 1
ATOM 33581 O O . TYR I 2 122 ? 341.691 282.847 501.657 1.00 138.85 122 TYR G O 1
ATOM 33599 N N . LEU I 2 123 ? 342.045 284.999 501.188 1.00 130.31 123 LEU G N 1
ATOM 33600 C CA . LEU I 2 123 ? 342.306 284.740 499.776 1.00 130.31 123 LEU G CA 1
ATOM 33601 C C . LEU I 2 123 ? 343.612 283.968 499.604 1.00 130.31 123 LEU G C 1
ATOM 33602 O O . LEU I 2 123 ? 343.639 282.962 498.902 1.00 130.31 123 LEU G O 1
ATOM 33618 N N . ILE I 2 124 ? 344.677 284.364 500.298 1.00 132.21 124 ILE G N 1
ATOM 33619 C CA . ILE I 2 124 ? 345.959 283.655 500.239 1.00 132.21 124 ILE G CA 1
ATOM 33620 C C . ILE I 2 124 ? 345.792 282.196 500.665 1.00 132.21 124 ILE G C 1
ATOM 33621 O O . ILE I 2 124 ? 346.303 281.291 500.007 1.00 132.21 124 ILE G O 1
ATOM 33637 N N . GLU I 2 125 ? 345.020 281.941 501.717 1.00 133.46 125 GLU G N 1
ATOM 33638 C CA . GLU I 2 125 ? 344.670 280.585 502.120 1.00 133.46 125 GLU G CA 1
ATOM 33639 C C . GLU I 2 125 ? 343.971 279.821 500.992 1.00 133.46 125 GLU G C 1
ATOM 33640 O O . GLU I 2 125 ? 344.370 278.706 500.658 1.00 133.46 125 GLU G O 1
ATOM 33652 N N . ALA I 2 126 ? 342.966 280.418 500.352 1.00 130.71 126 ALA G N 1
ATOM 33653 C CA . ALA I 2 126 ? 342.222 279.754 499.293 1.00 130.71 126 ALA G CA 1
ATOM 33654 C C . ALA I 2 126 ? 343.118 279.345 498.122 1.00 130.71 126 ALA G C 1
ATOM 33655 O O . ALA I 2 126 ? 343.003 278.230 497.617 1.00 130.71 126 ALA G O 1
ATOM 33662 N N . PHE I 2 127 ? 344.062 280.196 497.719 1.00 126.22 127 PHE G N 1
ATOM 33663 C CA . PHE I 2 127 ? 345.011 279.847 496.662 1.00 126.22 127 PHE G CA 1
ATOM 33664 C C . PHE I 2 127 ? 345.840 278.619 497.047 1.00 126.22 127 PHE G C 1
ATOM 33665 O O . PHE I 2 127 ? 345.977 277.690 496.253 1.00 126.22 127 PHE G O 1
ATOM 33682 N N . GLY I 2 128 ? 346.326 278.546 498.286 1.00 128.06 128 GLY G N 1
ATOM 33683 C CA . GLY I 2 128 ? 347.019 277.353 498.766 1.00 128.06 128 GLY G CA 1
ATOM 33684 C C . GLY I 2 128 ? 346.148 276.098 498.699 1.00 128.06 128 GLY G C 1
ATOM 33685 O O . GLY I 2 128 ? 346.583 275.067 498.192 1.00 128.06 128 GLY G O 1
ATOM 33689 N N . ARG I 2 129 ? 344.887 276.199 499.129 1.00 128.55 129 ARG G N 1
ATOM 33690 C CA . ARG I 2 129 ? 343.961 275.063 499.150 1.00 128.55 129 ARG G CA 1
ATOM 33691 C C . ARG I 2 129 ? 343.815 274.439 497.772 1.00 128.55 129 ARG G C 1
ATOM 33692 O O . ARG I 2 129 ? 343.960 273.227 497.624 1.00 128.55 129 ARG G O 1
ATOM 33713 N N . THR I 2 130 ? 343.551 275.248 496.749 1.00 125.32 130 THR G N 1
ATOM 33714 C CA . THR I 2 130 ? 343.357 274.699 495.404 1.00 125.32 130 THR G CA 1
ATOM 33715 C C . THR I 2 130 ? 344.642 274.108 494.840 1.00 125.32 130 THR G C 1
ATOM 33716 O O . THR I 2 130 ? 344.605 273.021 494.268 1.00 125.32 130 THR G O 1
ATOM 33727 N N . LEU I 2 131 ? 345.794 274.744 495.066 1.00 120.73 131 LEU G N 1
ATOM 33728 C CA . LEU I 2 131 ? 347.061 274.211 494.579 1.00 120.73 131 LEU G CA 1
ATOM 33729 C C . LEU I 2 131 ? 347.362 272.849 495.191 1.00 120.73 131 LEU G C 1
ATOM 33730 O O . LEU I 2 131 ? 347.613 271.894 494.457 1.00 120.73 131 LEU G O 1
ATOM 33746 N N . ASP I 2 132 ? 347.305 272.746 496.517 1.00 126.02 132 ASP G N 1
ATOM 33747 C CA . ASP I 2 132 ? 347.562 271.483 497.201 1.00 126.02 132 ASP G CA 1
ATOM 33748 C C . ASP I 2 132 ? 346.628 270.393 496.670 1.00 126.02 132 ASP G C 1
ATOM 33749 O O . ASP I 2 132 ? 347.074 269.296 496.341 1.00 126.02 132 ASP G O 1
ATOM 33758 N N . SER I 2 133 ? 345.347 270.713 496.488 1.00 125.13 133 SER G N 1
ATOM 33759 C CA . SER I 2 133 ? 344.384 269.768 495.941 1.00 125.13 133 SER G CA 1
ATOM 33760 C C . SER I 2 133 ? 344.733 269.304 494.534 1.00 125.13 133 SER G C 1
ATOM 33761 O O . SER I 2 133 ? 344.629 268.117 494.216 1.00 125.13 133 SER G O 1
ATOM 33769 N N . ALA I 2 134 ? 345.184 270.218 493.681 1.00 125.48 134 ALA G N 1
ATOM 33770 C CA . ALA I 2 134 ? 345.515 269.879 492.314 1.00 125.48 134 ALA G CA 1
ATOM 33771 C C . ALA I 2 134 ? 346.666 268.882 492.254 1.00 125.48 134 ALA G C 1
ATOM 33772 O O . ALA I 2 134 ? 346.580 267.912 491.512 1.00 125.48 134 ALA G O 1
ATOM 33779 N N . VAL I 2 135 ? 347.724 269.066 493.042 1.00 120.73 135 VAL G N 1
ATOM 33780 C CA . VAL I 2 135 ? 348.871 268.155 492.973 1.00 120.73 135 VAL G CA 1
ATOM 33781 C C . VAL I 2 135 ? 348.595 266.800 493.617 1.00 120.73 135 VAL G C 1
ATOM 33782 O O . VAL I 2 135 ? 348.916 265.766 493.033 1.00 120.73 135 VAL G O 1
ATOM 33795 N N . VAL I 2 136 ? 348.010 266.763 494.811 1.00 122.19 136 VAL G N 1
ATOM 33796 C CA . VAL I 2 136 ? 347.972 265.512 495.571 1.00 122.19 136 VAL G CA 1
ATOM 33797 C C . VAL I 2 136 ? 346.949 264.520 495.022 1.00 122.19 136 VAL G C 1
ATOM 33798 O O . VAL I 2 136 ? 347.233 263.328 494.965 1.00 122.19 136 VAL G O 1
ATOM 33811 N N . PHE I 2 137 ? 345.796 264.995 494.550 1.00 124.23 137 PHE G N 1
ATOM 33812 C CA . PHE I 2 137 ? 344.721 264.141 494.032 1.00 124.23 137 PHE G CA 1
ATOM 33813 C C . PHE I 2 137 ? 344.428 264.333 492.544 1.00 124.23 137 PHE G C 1
ATOM 33814 O O . PHE I 2 137 ? 343.679 263.548 491.967 1.00 124.23 137 PHE G O 1
ATOM 33831 N N . GLY I 2 138 ? 344.962 265.373 491.904 1.00 130.84 138 GLY G N 1
ATOM 33832 C CA . GLY I 2 138 ? 344.672 265.657 490.496 1.00 130.84 138 GLY G CA 1
ATOM 33833 C C . GLY I 2 138 ? 343.357 266.397 490.244 1.00 130.84 138 GLY G C 1
ATOM 33834 O O . GLY I 2 138 ? 342.909 266.460 489.101 1.00 130.84 138 GLY G O 1
ATOM 33838 N N . THR I 2 139 ? 342.712 266.964 491.267 1.00 132.36 139 THR G N 1
ATOM 33839 C CA . THR I 2 139 ? 341.429 267.673 491.103 1.00 132.36 139 THR G CA 1
ATOM 33840 C C . THR I 2 139 ? 341.561 268.821 490.111 1.00 132.36 139 THR G C 1
ATOM 33841 O O . THR I 2 139 ? 342.317 269.759 490.357 1.00 132.36 139 THR G O 1
ATOM 33852 N N . ASN I 2 140 ? 340.835 268.758 488.997 1.00 138.61 140 ASN G N 1
ATOM 33853 C CA . ASN I 2 140 ? 340.851 269.773 487.938 1.00 138.61 140 ASN G CA 1
ATOM 33854 C C . ASN I 2 140 ? 342.242 270.057 487.340 1.00 138.61 140 ASN G C 1
ATOM 33855 O O . ASN I 2 140 ? 342.432 271.085 486.694 1.00 138.61 140 ASN G O 1
ATOM 33866 N N . ALA I 2 141 ? 343.239 269.205 487.574 1.00 130.52 141 ALA G N 1
ATOM 33867 C CA . ALA I 2 141 ? 344.622 269.536 487.260 1.00 130.52 141 ALA G CA 1
ATOM 33868 C C . ALA I 2 141 ? 344.830 269.690 485.744 1.00 130.52 141 ALA G C 1
ATOM 33869 O O . ALA I 2 141 ? 344.377 268.831 484.984 1.00 130.52 141 ALA G O 1
ATOM 33876 N N . PRO I 2 142 ? 345.497 270.753 485.275 1.00 128.60 142 PRO G N 1
ATOM 33877 C CA . PRO I 2 142 ? 345.758 270.950 483.859 1.00 128.60 142 PRO G CA 1
ATOM 33878 C C . PRO I 2 142 ? 346.731 269.890 483.343 1.00 128.60 142 PRO G C 1
ATOM 33879 O O . PRO I 2 142 ? 347.672 269.502 484.033 1.00 128.60 142 PRO G O 1
ATOM 33890 N N . GLY I 2 143 ? 346.528 269.422 482.114 1.00 134.58 143 GLY G N 1
ATOM 33891 C CA . GLY I 2 143 ? 347.239 268.259 481.565 1.00 134.58 143 GLY G CA 1
ATOM 33892 C C . GLY I 2 143 ? 348.744 268.445 481.355 1.00 134.58 143 GLY G C 1
ATOM 33893 O O . GLY I 2 143 ? 349.470 267.481 481.124 1.00 134.58 143 GLY G O 1
ATOM 33897 N N . THR I 2 144 ? 349.235 269.674 481.442 1.00 127.16 144 THR G N 1
ATOM 33898 C CA . THR I 2 144 ? 350.654 270.022 481.356 1.00 127.16 144 THR G CA 1
ATOM 33899 C C . THR I 2 144 ? 351.441 269.706 482.627 1.00 127.16 144 THR G C 1
ATOM 33900 O O . THR I 2 144 ? 352.668 269.672 482.574 1.00 127.16 144 THR G O 1
ATOM 33911 N N . PHE I 2 145 ? 350.802 269.459 483.769 1.00 120.79 145 PHE G N 1
ATOM 33912 C CA . PHE I 2 145 ? 351.495 268.952 484.957 1.00 120.79 145 PHE G CA 1
ATOM 33913 C C . PHE I 2 145 ? 351.798 267.453 484.833 1.00 120.79 145 PHE G C 1
ATOM 33914 O O . PHE I 2 145 ? 351.075 266.736 484.142 1.00 120.79 145 PHE G O 1
ATOM 33931 N N . PRO I 2 146 ? 352.832 266.939 485.514 1.00 116.27 146 PRO G N 1
ATOM 33932 C CA . PRO I 2 146 ? 353.073 265.507 485.623 1.00 116.27 146 PRO G CA 1
ATOM 33933 C C . PRO I 2 146 ? 351.959 264.807 486.408 1.00 116.27 146 PRO G C 1
ATOM 33934 O O . PRO I 2 146 ? 351.127 265.452 487.043 1.00 116.27 146 PRO G O 1
ATOM 33945 N N . GLN I 2 147 ? 351.936 263.474 486.359 1.00 120.65 147 GLN G N 1
ATOM 33946 C CA . GLN I 2 147 ? 350.899 262.649 486.981 1.00 120.65 147 GLN G CA 1
ATOM 33947 C C . GLN I 2 147 ? 350.725 262.978 488.471 1.00 120.65 147 GLN G C 1
ATOM 33948 O O . GLN I 2 147 ? 351.706 263.116 489.198 1.00 120.65 147 GLN G O 1
ATOM 33962 N N . ALA I 2 148 ? 349.480 263.093 488.931 1.00 119.65 148 ALA G N 1
ATOM 33963 C CA . ALA I 2 148 ? 349.177 263.412 490.323 1.00 119.65 148 ALA G CA 1
ATOM 33964 C C . ALA I 2 148 ? 349.732 262.364 491.298 1.00 119.65 148 ALA G C 1
ATOM 33965 O O . ALA I 2 148 ? 349.876 261.190 490.949 1.00 119.65 148 ALA G O 1
ATOM 33972 N N . ILE I 2 149 ? 350.008 262.775 492.536 1.00 119.86 149 ILE G N 1
ATOM 33973 C CA . ILE I 2 149 ? 350.741 261.943 493.495 1.00 119.86 149 ILE G CA 1
ATOM 33974 C C . ILE I 2 149 ? 350.069 260.597 493.722 1.00 119.86 149 ILE G C 1
ATOM 33975 O O . ILE I 2 149 ? 350.694 259.569 493.497 1.00 119.86 149 ILE G O 1
ATOM 33991 N N . VAL I 2 150 ? 348.813 260.570 494.156 1.00 118.87 150 VAL G N 1
ATOM 33992 C CA . VAL I 2 150 ? 348.172 259.309 494.539 1.00 118.87 150 VAL G CA 1
ATOM 33993 C C . VAL I 2 150 ? 348.150 258.284 493.397 1.00 118.87 150 VAL G C 1
ATOM 33994 O O . VAL I 2 150 ? 348.584 257.153 493.618 1.00 118.87 150 VAL G O 1
ATOM 34007 N N . PRO I 2 151 ? 347.782 258.638 492.160 1.00 115.49 151 PRO G N 1
ATOM 34008 C CA . PRO I 2 151 ? 347.948 257.748 491.021 1.00 115.49 151 PRO G CA 1
ATOM 34009 C C . PRO I 2 151 ? 349.381 257.250 490.815 1.00 115.49 151 PRO G C 1
ATOM 34010 O O . PRO I 2 151 ? 349.590 256.055 490.613 1.00 115.49 151 PRO G O 1
ATOM 34021 N N . ALA I 2 152 ? 350.386 258.119 490.908 1.00 121.71 152 ALA G N 1
ATOM 34022 C CA . ALA I 2 152 ? 351.772 257.699 490.731 1.00 121.71 152 ALA G CA 1
ATOM 34023 C C . ALA I 2 152 ? 352.209 256.690 491.803 1.00 121.71 152 ALA G C 1
ATOM 34024 O O . ALA I 2 152 ? 352.830 255.679 491.483 1.00 121.71 152 ALA G O 1
ATOM 34031 N N . ILE I 2 153 ? 351.836 256.911 493.064 1.00 124.30 153 ILE G N 1
ATOM 34032 C CA . ILE I 2 153 ? 352.135 255.992 494.165 1.00 124.30 153 ILE G CA 1
ATOM 34033 C C . ILE I 2 153 ? 351.566 254.610 493.878 1.00 124.30 153 ILE G C 1
ATOM 34034 O O . ILE I 2 153 ? 352.251 253.603 494.058 1.00 124.30 153 ILE G O 1
ATOM 34050 N N . ALA I 2 154 ? 350.323 254.556 493.409 1.00 122.69 154 ALA G N 1
ATOM 34051 C CA . ALA I 2 154 ? 349.680 253.300 493.072 1.00 122.69 154 ALA G CA 1
ATOM 34052 C C . ALA I 2 154 ? 350.412 252.587 491.930 1.00 122.69 154 ALA G C 1
ATOM 34053 O O . ALA I 2 154 ? 350.681 251.392 492.018 1.00 122.69 154 ALA G O 1
ATOM 34060 N N . ALA I 2 155 ? 350.815 253.315 490.891 1.00 121.24 155 ALA G N 1
ATOM 34061 C CA . ALA I 2 155 ? 351.554 252.739 489.774 1.00 121.24 155 ALA G CA 1
ATOM 34062 C C . ALA I 2 155 ? 352.930 252.194 490.186 1.00 121.24 155 ALA G C 1
ATOM 34063 O O . ALA I 2 155 ? 353.343 251.136 489.717 1.00 121.24 155 ALA G O 1
ATOM 34070 N N . ALA I 2 156 ? 353.629 252.868 491.096 1.00 124.80 156 ALA G N 1
ATOM 34071 C CA . ALA I 2 156 ? 354.909 252.403 491.621 1.00 124.80 156 ALA G CA 1
ATOM 34072 C C . ALA I 2 156 ? 354.788 251.182 492.550 1.00 124.80 156 ALA G C 1
ATOM 34073 O O . ALA I 2 156 ? 355.791 250.539 492.849 1.00 124.80 156 ALA G O 1
ATOM 34080 N N . GLY I 2 157 ? 353.581 250.849 493.016 1.00 127.00 157 GLY G N 1
ATOM 34081 C CA . GLY I 2 157 ? 353.347 249.768 493.978 1.00 127.00 157 GLY G CA 1
ATOM 34082 C C . GLY I 2 157 ? 353.551 250.172 495.443 1.00 127.00 157 GLY G C 1
ATOM 34083 O O . GLY I 2 157 ? 353.655 249.310 496.313 1.00 127.00 157 GLY G O 1
ATOM 34087 N N . ASN I 2 158 ? 353.604 251.469 495.742 1.00 128.24 158 ASN G N 1
ATOM 34088 C CA . ASN I 2 158 ? 353.909 251.987 497.078 1.00 128.24 158 ASN G CA 1
ATOM 34089 C C . ASN I 2 158 ? 352.656 252.328 497.901 1.00 128.24 158 ASN G C 1
ATOM 34090 O O . ASN I 2 158 ? 352.736 253.072 498.876 1.00 128.24 158 ASN G O 1
ATOM 34101 N N . ALA I 2 159 ? 351.491 251.810 497.526 1.00 129.42 159 ALA G N 1
ATOM 34102 C CA . ALA I 2 159 ? 350.253 251.995 498.271 1.00 129.42 159 ALA G CA 1
ATOM 34103 C C . ALA I 2 159 ? 350.001 250.818 499.216 1.00 129.42 159 ALA G C 1
ATOM 34104 O O . ALA I 2 159 ? 350.032 249.668 498.783 1.00 129.42 159 ALA G O 1
ATOM 34111 N N . VAL I 2 160 ? 349.731 251.086 500.491 1.00 132.81 160 VAL G N 1
ATOM 34112 C CA . VAL I 2 160 ? 349.471 250.066 501.512 1.00 132.81 160 VAL G CA 1
ATOM 34113 C C . VAL I 2 160 ? 347.995 250.058 501.893 1.00 132.81 160 VAL G C 1
ATOM 34114 O O . VAL I 2 160 ? 347.457 251.060 502.361 1.00 132.81 160 VAL G O 1
ATOM 34127 N N . THR I 2 161 ? 347.298 248.935 501.651 1.00 135.39 161 THR G N 1
ATOM 34128 C CA . THR I 2 161 ? 345.884 248.775 502.075 1.00 135.39 161 THR G CA 1
ATOM 34129 C C . THR I 2 161 ? 345.915 248.471 503.571 1.00 135.39 161 THR G C 1
ATOM 34130 O O . THR I 2 161 ? 346.801 247.690 503.977 1.00 135.39 161 THR G O 1
ATOM 34141 N N . GLU I 2 162 ? 344.993 249.034 504.351 1.00 137.80 162 GLU G N 1
ATOM 34142 C CA . GLU I 2 162 ? 344.987 248.906 505.833 1.00 137.80 162 GLU G CA 1
ATOM 34143 C C . GLU I 2 162 ? 344.189 247.660 506.242 1.00 137.80 162 GLU G C 1
ATOM 34144 O O . GLU I 2 162 ? 343.794 246.920 505.316 1.00 137.80 162 GLU G O 1
ATOM 34156 N N . GLY I 2 163 ? 343.952 247.437 507.547 1.00 138.34 163 GLY G N 1
ATOM 34157 C CA . GLY I 2 163 ? 343.162 246.294 508.060 1.00 138.34 163 GLY G CA 1
ATOM 34158 C C . GLY I 2 163 ? 343.924 245.321 508.951 1.00 138.34 163 GLY G C 1
ATOM 34159 O O . GLY I 2 163 ? 343.307 244.299 509.313 1.00 138.34 163 GLY G O 1
ATOM 34163 N N . SER I 2 164 ? 345.185 245.586 509.319 1.00 144.41 164 SER G N 1
ATOM 34164 C CA . SER I 2 164 ? 345.943 244.723 510.268 1.00 144.41 164 SER G CA 1
ATOM 34165 C C . SER I 2 164 ? 345.245 244.736 511.630 1.00 144.41 164 SER G C 1
ATOM 34166 O O . SER I 2 164 ? 344.735 245.811 512.011 1.00 144.41 164 SER G O 1
ATOM 34174 N N . THR I 2 165 ? 345.248 243.609 512.346 1.00 148.38 165 THR G N 1
ATOM 34175 C CA . THR I 2 165 ? 344.584 243.458 513.668 1.00 148.38 165 THR G CA 1
ATOM 34176 C C . THR I 2 165 ? 345.561 243.882 514.767 1.00 148.38 165 THR G C 1
ATOM 34177 O O . THR I 2 165 ? 346.677 244.130 514.374 1.00 148.38 165 THR G O 1
ATOM 34188 N N . ALA I 2 166 ? 345.134 243.988 516.035 1.00 149.80 166 ALA G N 1
ATOM 34189 C CA . ALA I 2 166 ? 345.940 244.345 517.200 1.00 149.80 166 ALA G CA 1
ATOM 34190 C C . ALA I 2 166 ? 347.107 243.371 517.426 1.00 149.80 166 ALA G C 1
ATOM 34191 O O . ALA I 2 166 ? 348.219 243.793 517.732 1.00 149.80 166 ALA G O 1
ATOM 34198 N N . ALA I 2 167 ? 346.893 242.077 517.192 1.00 152.13 167 ALA G N 1
ATOM 34199 C CA . ALA I 2 167 ? 347.939 241.067 517.297 1.00 152.13 167 ALA G CA 1
ATOM 34200 C C . ALA I 2 167 ? 349.099 241.306 516.314 1.00 152.13 167 ALA G C 1
ATOM 34201 O O . ALA I 2 167 ? 350.260 241.076 516.644 1.00 152.13 167 ALA G O 1
ATOM 34208 N N . GLN I 2 168 ? 348.807 241.831 515.124 1.00 150.33 168 GLN G N 1
ATOM 34209 C CA . GLN I 2 168 ? 349.802 242.202 514.113 1.00 150.33 168 GLN G CA 1
ATOM 34210 C C . GLN I 2 168 ? 350.460 243.564 514.395 1.00 150.33 168 GLN G C 1
ATOM 34211 O O . GLN I 2 168 ? 350.995 244.204 513.494 1.00 150.33 168 GLN G O 1
ATOM 34225 N N . GLY I 2 169 ? 350.408 244.045 515.635 1.00 150.08 169 GLY G N 1
ATOM 34226 C CA . GLY I 2 169 ? 350.916 245.362 516.020 1.00 150.08 169 GLY G CA 1
ATOM 34227 C C . GLY I 2 169 ? 349.921 246.501 515.800 1.00 150.08 169 GLY G C 1
ATOM 34228 O O . GLY I 2 169 ? 350.305 247.666 515.866 1.00 150.08 169 GLY G O 1
ATOM 34232 N N . GLY I 2 170 ? 348.650 246.199 515.531 1.00 144.81 170 GLY G N 1
ATOM 34233 C CA . GLY I 2 170 ? 347.612 247.212 515.362 1.00 144.81 170 GLY G CA 1
ATOM 34234 C C . GLY I 2 170 ? 347.900 248.174 514.213 1.00 144.81 170 GLY G C 1
ATOM 34235 O O . GLY I 2 170 ? 348.711 247.893 513.329 1.00 144.81 170 GLY G O 1
ATOM 34239 N N . TYR I 2 171 ? 347.233 249.322 514.206 1.00 135.98 171 TYR G N 1
ATOM 34240 C CA . TYR I 2 171 ? 347.298 250.268 513.097 1.00 135.98 171 TYR G CA 1
ATOM 34241 C C . TYR I 2 171 ? 348.723 250.729 512.772 1.00 135.98 171 TYR G C 1
ATOM 34242 O O . TYR I 2 171 ? 349.090 250.846 511.605 1.00 135.98 171 TYR G O 1
ATOM 34260 N N . LEU I 2 172 ? 349.572 250.907 513.786 1.00 136.60 172 LEU G N 1
ATOM 34261 C CA . LEU I 2 172 ? 350.968 251.291 513.578 1.00 136.60 172 LEU G CA 1
ATOM 34262 C C . LEU I 2 172 ? 351.722 250.266 512.730 1.00 136.60 172 LEU G C 1
ATOM 34263 O O . LEU I 2 172 ? 352.617 250.642 511.982 1.00 136.60 172 LEU G O 1
ATOM 34279 N N . GLY I 2 173 ? 351.340 248.991 512.771 1.00 141.31 173 GLY G N 1
ATOM 34280 C CA . GLY I 2 173 ? 351.919 247.976 511.899 1.00 141.31 173 GLY G CA 1
ATOM 34281 C C . GLY I 2 173 ? 351.716 248.281 510.414 1.00 141.31 173 GLY G C 1
ATOM 34282 O O . GLY I 2 173 ? 352.595 248.002 509.603 1.00 141.31 173 GLY G O 1
ATOM 34286 N N . ASP I 2 174 ? 350.604 248.904 510.035 1.00 140.33 174 ASP G N 1
ATOM 34287 C CA . ASP I 2 174 ? 350.391 249.315 508.649 1.00 140.33 174 ASP G CA 1
ATOM 34288 C C . ASP I 2 174 ? 351.225 250.545 508.296 1.00 140.33 174 ASP G C 1
ATOM 34289 O O . ASP I 2 174 ? 351.813 250.600 507.217 1.00 140.33 174 ASP G O 1
ATOM 34298 N N . LEU I 2 175 ? 351.393 251.485 509.224 1.00 137.18 175 LEU G N 1
ATOM 34299 C CA . LEU I 2 175 ? 352.318 252.595 509.013 1.00 137.18 175 LEU G CA 1
ATOM 34300 C C . LEU I 2 175 ? 353.766 252.106 508.862 1.00 137.18 175 LEU G C 1
ATOM 34301 O O . LEU I 2 175 ? 354.511 252.601 508.021 1.00 137.18 175 LEU G O 1
ATOM 34317 N N . ASP I 2 176 ? 354.172 251.094 509.622 1.00 141.68 176 ASP G N 1
ATOM 34318 C CA . ASP I 2 176 ? 355.509 250.527 509.495 1.00 141.68 176 ASP G CA 1
ATOM 34319 C C . ASP I 2 176 ? 355.725 249.878 508.120 1.00 141.68 176 ASP G C 1
ATOM 34320 O O . ASP I 2 176 ? 356.772 250.058 507.500 1.00 141.68 176 ASP G O 1
ATOM 34329 N N . LYS I 2 177 ? 354.712 249.205 507.562 1.00 139.18 177 LYS G N 1
ATOM 34330 C CA . LYS I 2 177 ? 354.795 248.747 506.172 1.00 139.18 177 LYS G CA 1
ATOM 34331 C C . LYS I 2 177 ? 354.982 249.909 505.202 1.00 139.18 177 LYS G C 1
ATOM 34332 O O . LYS I 2 177 ? 355.781 249.792 504.277 1.00 139.18 177 LYS G O 1
ATOM 34351 N N . ALA I 2 178 ? 354.229 251.011 505.366 1.00 137.86 178 ALA G N 1
ATOM 34352 C CA . ALA I 2 178 ? 354.317 252.206 504.484 1.00 137.86 178 ALA G CA 1
ATOM 34353 C C . ALA I 2 178 ? 355.736 252.769 504.558 1.00 137.86 178 ALA G C 1
ATOM 34354 O O . ALA I 2 178 ? 356.256 253.156 503.496 1.00 137.86 178 ALA G O 1
ATOM 34361 N N . TYR I 2 179 ? 356.339 252.814 505.748 1.00 138.48 179 TYR G N 1
ATOM 34362 C CA . TYR I 2 179 ? 357.750 253.248 505.935 1.00 138.48 179 TYR G CA 1
ATOM 34363 C C . TYR I 2 179 ? 358.654 252.259 505.193 1.00 138.48 179 TYR G C 1
ATOM 34364 O O . TYR I 2 179 ? 359.699 252.697 504.723 1.00 138.48 179 TYR G O 1
ATOM 34382 N N . GLY I 2 180 ? 358.312 250.966 505.175 1.00 139.96 180 GLY G N 1
ATOM 34383 C CA . GLY I 2 180 ? 359.102 249.901 504.521 1.00 139.96 180 GLY G CA 1
ATOM 34384 C C . GLY I 2 180 ? 359.090 249.938 502.998 1.00 139.96 180 GLY G C 1
ATOM 34385 O O . GLY I 2 180 ? 359.991 249.317 502.463 1.00 139.96 180 GLY G O 1
ATOM 34389 N N . LYS I 2 181 ? 358.042 250.447 502.330 1.00 135.80 181 LYS G N 1
ATOM 34390 C CA . LYS I 2 181 ? 358.047 250.631 500.871 1.00 135.80 181 LYS G CA 1
ATOM 34391 C C . LYS I 2 181 ? 359.040 251.704 500.426 1.00 135.80 181 LYS G C 1
ATOM 34392 O O . LYS I 2 181 ? 359.809 251.478 499.501 1.00 135.80 181 LYS G O 1
ATOM 34411 N N . VAL I 2 182 ? 359.066 252.865 501.076 1.00 132.86 182 VAL G N 1
ATOM 34412 C CA . VAL I 2 182 ? 359.972 253.942 500.652 1.00 132.86 182 VAL G CA 1
ATOM 34413 C C . VAL I 2 182 ? 361.439 253.591 500.894 1.00 132.86 182 VAL G C 1
ATOM 34414 O O . VAL I 2 182 ? 362.283 253.882 500.053 1.00 132.86 182 VAL G O 1
ATOM 34427 N N . GLU I 2 183 ? 361.771 252.921 501.993 1.00 138.54 183 GLU G N 1
ATOM 34428 C CA . GLU I 2 183 ? 363.149 252.475 502.208 1.00 138.54 183 GLU G CA 1
ATOM 34429 C C . GLU I 2 183 ? 363.539 251.308 501.302 1.00 138.54 183 GLU G C 1
ATOM 34430 O O . GLU I 2 183 ? 364.690 251.203 500.900 1.00 138.54 183 GLU G O 1
ATOM 34442 N N . GLU I 2 184 ? 362.601 250.450 500.919 1.00 142.53 184 GLU G N 1
ATOM 34443 C CA . GLU I 2 184 ? 362.835 249.405 499.923 1.00 142.53 184 GLU G CA 1
ATOM 34444 C C . GLU I 2 184 ? 363.136 250.010 498.543 1.00 142.53 184 GLU G C 1
ATOM 34445 O O . GLU I 2 184 ? 364.006 249.514 497.835 1.00 142.53 184 GLU G O 1
ATOM 34457 N N . ASP I 2 185 ? 362.504 251.128 498.185 1.00 136.64 185 ASP G N 1
ATOM 34458 C CA . ASP I 2 185 ? 362.869 251.935 497.014 1.00 136.64 185 ASP G CA 1
ATOM 34459 C C . ASP I 2 185 ? 364.154 252.758 497.228 1.00 136.64 185 ASP G C 1
ATOM 34460 O O . ASP I 2 185 ? 364.674 253.361 496.292 1.00 136.64 185 ASP G O 1
ATOM 34469 N N . GLY I 2 186 ? 364.719 252.747 498.435 1.00 132.05 186 GLY G N 1
ATOM 34470 C CA . GLY I 2 186 ? 366.066 253.239 498.704 1.00 132.05 186 GLY G CA 1
ATOM 34471 C C . GLY I 2 186 ? 366.183 254.730 499.016 1.00 132.05 186 GLY G C 1
ATOM 34472 O O . GLY I 2 186 ? 367.240 255.309 498.772 1.00 132.05 186 GLY G O 1
ATOM 34476 N N . PHE I 2 187 ? 365.138 255.356 499.556 1.00 129.65 187 PHE G N 1
ATOM 34477 C CA . PHE I 2 187 ? 365.183 256.728 500.082 1.00 129.65 187 PHE G CA 1
ATOM 34478 C C . PHE I 2 187 ? 365.067 256.761 501.609 1.00 129.65 187 PHE G C 1
ATOM 34479 O O . PHE I 2 187 ? 365.062 255.722 502.264 1.00 129.65 187 PHE G O 1
ATOM 34496 N N . GLU I 2 188 ? 364.942 257.952 502.193 1.00 134.52 188 GLU G N 1
ATOM 34497 C CA . GLU I 2 188 ? 364.732 258.143 503.628 1.00 134.52 188 GLU G CA 1
ATOM 34498 C C . GLU I 2 188 ? 363.740 259.282 503.888 1.00 134.52 188 GLU G C 1
ATOM 34499 O O . GLU I 2 188 ? 364.028 260.442 503.607 1.00 134.52 188 GLU G O 1
ATOM 34511 N N . ALA I 2 189 ? 362.545 258.953 504.381 1.00 128.44 189 ALA G N 1
ATOM 34512 C CA . ALA I 2 189 ? 361.450 259.907 504.548 1.00 128.44 189 ALA G CA 1
ATOM 34513 C C . ALA I 2 189 ? 361.689 260.915 505.679 1.00 128.44 189 ALA G C 1
ATOM 34514 O O . ALA I 2 189 ? 362.437 260.646 506.618 1.00 128.44 189 ALA G O 1
ATOM 34521 N N . ASN I 2 190 ? 361.023 262.068 505.608 1.00 126.73 190 ASN G N 1
ATOM 34522 C CA . ASN I 2 190 ? 361.249 263.180 506.529 1.00 126.73 190 ASN G CA 1
ATOM 34523 C C . ASN I 2 190 ? 359.995 263.985 506.903 1.00 126.73 190 ASN G C 1
ATOM 34524 O O . ASN I 2 190 ? 360.125 264.998 507.585 1.00 126.73 190 ASN G O 1
ATOM 34535 N N . GLY I 2 191 ? 358.795 263.586 506.485 1.00 126.89 191 GLY G N 1
ATOM 34536 C CA . GLY I 2 191 ? 357.560 264.280 506.863 1.00 126.89 191 GLY G CA 1
ATOM 34537 C C . GLY I 2 191 ? 356.296 263.480 506.572 1.00 126.89 191 GLY G C 1
ATOM 34538 O O . GLY I 2 191 ? 356.299 262.609 505.701 1.00 126.89 191 GLY G O 1
ATOM 34542 N N . ILE I 2 192 ? 355.219 263.774 507.293 1.00 124.51 192 ILE G N 1
ATOM 34543 C CA . ILE I 2 192 ? 353.929 263.091 507.174 1.00 124.51 192 ILE G CA 1
ATOM 34544 C C . ILE I 2 192 ? 352.850 264.099 506.789 1.00 124.51 192 ILE G C 1
ATOM 34545 O O . ILE I 2 192 ? 352.711 265.129 507.444 1.00 124.51 192 ILE G O 1
ATOM 34561 N N . ILE I 2 193 ? 352.054 263.805 505.769 1.00 123.70 193 ILE G N 1
ATOM 34562 C CA . ILE I 2 193 ? 350.907 264.628 505.370 1.00 123.70 193 ILE G CA 1
ATOM 34563 C C . ILE I 2 193 ? 349.638 263.812 505.578 1.00 123.70 193 ILE G C 1
ATOM 34564 O O . ILE I 2 193 ? 349.614 262.649 505.184 1.00 123.70 193 ILE G O 1
ATOM 34580 N N . ALA I 2 194 ? 348.582 264.366 506.170 1.00 127.63 194 ALA G N 1
ATOM 34581 C CA . ALA I 2 194 ? 347.392 263.575 506.480 1.00 127.63 194 ALA G CA 1
ATOM 34582 C C . ALA I 2 194 ? 346.079 264.353 506.460 1.00 127.63 194 ALA G C 1
ATOM 34583 O O . ALA I 2 194 ? 346.041 265.549 506.732 1.00 127.63 194 ALA G O 1
ATOM 34590 N N . GLY I 2 195 ? 344.982 263.637 506.219 1.00 130.43 195 GLY G N 1
ATOM 34591 C CA . GLY I 2 195 ? 343.639 264.137 506.497 1.00 130.43 195 GLY G CA 1
ATOM 34592 C C . GLY I 2 195 ? 343.350 264.173 507.997 1.00 130.43 195 GLY G C 1
ATOM 34593 O O . GLY I 2 195 ? 343.974 263.461 508.783 1.00 130.43 195 GLY G O 1
ATOM 34597 N N . ILE I 2 196 ? 342.376 264.982 508.410 1.00 127.78 196 ILE G N 1
ATOM 34598 C CA . ILE I 2 196 ? 342.018 265.181 509.824 1.00 127.78 196 ILE G CA 1
ATOM 34599 C C . ILE I 2 196 ? 341.666 263.862 510.522 1.00 127.78 196 ILE G C 1
ATOM 34600 O O . ILE I 2 196 ? 342.001 263.658 511.686 1.00 127.78 196 ILE G O 1
ATOM 34616 N N . GLY I 2 197 ? 341.038 262.932 509.805 1.00 131.53 197 GLY G N 1
ATOM 34617 C CA . GLY I 2 197 ? 340.571 261.659 510.354 1.00 131.53 197 GLY G CA 1
ATOM 34618 C C . GLY I 2 197 ? 341.665 260.732 510.887 1.00 131.53 197 GLY G C 1
ATOM 34619 O O . GLY I 2 197 ? 341.359 259.805 511.630 1.00 131.53 197 GLY G O 1
ATOM 34623 N N . LEU I 2 198 ? 342.942 260.972 510.574 1.00 132.86 198 LEU G N 1
ATOM 34624 C CA . LEU I 2 198 ? 344.045 260.144 511.061 1.00 132.86 198 LEU G CA 1
ATOM 34625 C C . LEU I 2 198 ? 344.102 260.090 512.589 1.00 132.86 198 LEU G C 1
ATOM 34626 O O . LEU I 2 198 ? 344.356 259.029 513.156 1.00 132.86 198 LEU G O 1
ATOM 34642 N N . LYS I 2 199 ? 343.804 261.196 513.273 1.00 128.67 199 LYS G N 1
ATOM 34643 C CA . LYS I 2 199 ? 343.816 261.244 514.743 1.00 128.67 199 LYS G CA 1
ATOM 34644 C C . LYS I 2 199 ? 342.877 260.201 515.353 1.00 128.67 199 LYS G C 1
ATOM 34645 O O . LYS I 2 199 ? 343.232 259.543 516.329 1.00 128.67 199 LYS G O 1
ATOM 34664 N N . GLY I 2 200 ? 341.729 259.976 514.720 1.00 133.74 200 GLY G N 1
ATOM 34665 C CA . GLY I 2 200 ? 340.763 258.957 515.126 1.00 133.74 200 GLY G CA 1
ATOM 34666 C C . GLY I 2 200 ? 341.324 257.536 515.088 1.00 133.74 200 GLY G C 1
ATOM 34667 O O . GLY I 2 200 ? 341.006 256.737 515.962 1.00 133.74 200 GLY G O 1
ATOM 34671 N N . LYS I 2 201 ? 342.207 257.215 514.138 1.00 133.27 201 LYS G N 1
ATOM 34672 C CA . LYS I 2 201 ? 342.907 255.926 514.131 1.00 133.27 201 LYS G CA 1
ATOM 34673 C C . LYS I 2 201 ? 343.956 255.877 515.234 1.00 133.27 201 LYS G C 1
ATOM 34674 O O . LYS I 2 201 ? 343.971 254.931 516.015 1.00 133.27 201 LYS G O 1
ATOM 34693 N N . LEU I 2 202 ? 344.798 256.905 515.341 1.00 134.93 202 LEU G N 1
ATOM 34694 C CA . LEU I 2 202 ? 345.936 256.928 516.267 1.00 134.93 202 LEU G CA 1
ATOM 34695 C C . LEU I 2 202 ? 345.517 256.687 517.716 1.00 134.93 202 LEU G C 1
ATOM 34696 O O . LEU I 2 202 ? 346.061 255.807 518.379 1.00 134.93 202 LEU G O 1
ATOM 34712 N N . ARG I 2 203 ? 344.516 257.414 518.212 1.00 138.95 203 ARG G N 1
ATOM 34713 C CA . ARG I 2 203 ? 344.067 257.268 519.605 1.00 138.95 203 ARG G CA 1
ATOM 34714 C C . ARG I 2 203 ? 343.381 255.928 519.902 1.00 138.95 203 ARG G C 1
ATOM 34715 O O . ARG I 2 203 ? 343.163 255.608 521.066 1.00 138.95 203 ARG G O 1
ATOM 34736 N N . GLY I 2 204 ? 343.071 255.124 518.886 1.00 141.93 204 GLY G N 1
ATOM 34737 C CA . GLY I 2 204 ? 342.454 253.802 519.032 1.00 141.93 204 GLY G CA 1
ATOM 34738 C C . GLY I 2 204 ? 343.431 252.632 519.197 1.00 141.93 204 GLY G C 1
ATOM 34739 O O . GLY I 2 204 ? 342.998 251.510 519.448 1.00 141.93 204 GLY G O 1
ATOM 34743 N N . ALA I 2 205 ? 344.736 252.845 519.036 1.00 143.57 205 ALA G N 1
ATOM 34744 C CA . ALA I 2 205 ? 345.725 251.773 518.947 1.00 143.57 205 ALA G CA 1
ATOM 34745 C C . ALA I 2 205 ? 346.027 251.086 520.297 1.00 143.57 205 ALA G C 1
ATOM 34746 O O . ALA I 2 205 ? 347.033 251.381 520.943 1.00 143.57 205 ALA G O 1
ATOM 34753 N N . ARG I 2 206 ? 345.186 250.138 520.723 1.00 147.07 206 ARG G N 1
ATOM 34754 C CA . ARG I 2 206 ? 345.302 249.443 522.017 1.00 147.07 206 ARG G CA 1
ATOM 34755 C C . ARG I 2 206 ? 345.338 247.930 521.882 1.00 147.07 206 ARG G C 1
ATOM 34756 O O . ARG I 2 206 ? 344.626 247.350 521.067 1.00 147.07 206 ARG G O 1
ATOM 34777 N N . ASP I 2 207 ? 346.167 247.297 522.704 1.00 154.48 207 ASP G N 1
ATOM 34778 C CA . ASP I 2 207 ? 346.320 245.844 522.776 1.00 154.48 207 ASP G CA 1
ATOM 34779 C C . ASP I 2 207 ? 345.133 245.185 523.498 1.00 154.48 207 ASP G C 1
ATOM 34780 O O . ASP I 2 207 ? 344.303 245.864 524.101 1.00 154.48 207 ASP G O 1
ATOM 34789 N N . ALA I 2 208 ? 345.072 243.856 523.526 1.00 151.74 208 ALA G N 1
ATOM 34790 C CA . ALA I 2 208 ? 344.085 243.097 524.292 1.00 151.74 208 ALA G CA 1
ATOM 34791 C C . ALA I 2 208 ? 344.125 243.390 525.806 1.00 151.74 208 ALA G C 1
ATOM 34792 O O . ALA I 2 208 ? 343.116 243.259 526.495 1.00 151.74 208 ALA G O 1
ATOM 34799 N N . ASN I 2 209 ? 345.270 243.835 526.325 1.00 156.37 209 ASN G N 1
ATOM 34800 C CA . ASN I 2 209 ? 345.433 244.296 527.705 1.00 156.37 209 ASN G CA 1
ATOM 34801 C C . ASN I 2 209 ? 344.952 245.738 527.944 1.00 156.37 209 ASN G C 1
ATOM 34802 O O . ASN I 2 209 ? 344.954 246.202 529.080 1.00 156.37 209 ASN G O 1
ATOM 34813 N N . GLY I 2 210 ? 344.575 246.476 526.902 1.00 154.78 210 GLY G N 1
ATOM 34814 C CA . GLY I 2 210 ? 344.093 247.859 526.978 1.00 154.78 210 GLY G CA 1
ATOM 34815 C C . GLY I 2 210 ? 345.184 248.932 526.938 1.00 154.78 210 GLY G C 1
ATOM 34816 O O . GLY I 2 210 ? 344.907 250.068 526.550 1.00 154.78 210 GLY G O 1
ATOM 34820 N N . GLN I 2 211 ? 346.432 248.597 527.259 1.00 151.88 211 GLN G N 1
ATOM 34821 C CA . GLN I 2 211 ? 347.565 249.501 527.052 1.00 151.88 211 GLN G CA 1
ATOM 34822 C C . GLN I 2 211 ? 347.754 249.837 525.569 1.00 151.88 211 GLN G C 1
ATOM 34823 O O . GLN I 2 211 ? 347.428 249.040 524.687 1.00 151.88 211 GLN G O 1
ATOM 34837 N N . LYS I 2 212 ? 348.281 251.029 525.288 1.00 146.02 212 LYS G N 1
ATOM 34838 C CA . LYS I 2 212 ? 348.551 251.478 523.920 1.00 146.02 212 LYS G CA 1
ATOM 34839 C C . LYS I 2 212 ? 349.688 250.697 523.275 1.00 146.02 212 LYS G C 1
ATOM 34840 O O . LYS I 2 212 ? 350.643 250.307 523.941 1.00 146.02 212 LYS G O 1
ATOM 34859 N N . ILE I 2 213 ? 349.622 250.535 521.959 1.00 142.18 213 ILE G N 1
ATOM 34860 C CA . ILE I 2 213 ? 350.751 250.073 521.152 1.00 142.18 213 ILE G CA 1
ATOM 34861 C C . ILE I 2 213 ? 351.853 251.139 521.185 1.00 142.18 213 ILE G C 1
ATOM 34862 O O . ILE I 2 213 ? 351.573 252.310 520.963 1.00 142.18 213 ILE G O 1
ATOM 34878 N N . ASP I 2 214 ? 353.096 250.728 521.441 1.00 144.21 214 ASP G N 1
ATOM 34879 C CA . ASP I 2 214 ? 354.329 251.524 521.312 1.00 144.21 214 ASP G CA 1
ATOM 34880 C C . ASP I 2 214 ? 354.205 253.000 521.775 1.00 144.21 214 ASP G C 1
ATOM 34881 O O . ASP I 2 214 ? 354.214 253.922 520.958 1.00 144.21 214 ASP G O 1
ATOM 34890 N N . PRO I 2 215 ? 354.081 253.267 523.086 1.00 146.89 215 PRO G N 1
ATOM 34891 C CA . PRO I 2 215 ? 353.565 254.537 523.598 1.00 146.89 215 PRO G CA 1
ATOM 34892 C C . PRO I 2 215 ? 354.379 255.791 523.269 1.00 146.89 215 PRO G C 1
ATOM 34893 O O . PRO I 2 215 ? 353.833 256.891 523.281 1.00 146.89 215 PRO G O 1
ATOM 34904 N N . THR I 2 216 ? 355.674 255.662 522.989 1.00 145.84 216 THR G N 1
ATOM 34905 C CA . THR I 2 216 ? 356.583 256.794 522.732 1.00 145.84 216 THR G CA 1
ATOM 34906 C C . THR I 2 216 ? 356.741 257.153 521.251 1.00 145.84 216 THR G C 1
ATOM 34907 O O . THR I 2 216 ? 357.425 258.126 520.935 1.00 145.84 216 THR G O 1
ATOM 34918 N N . ARG I 2 217 ? 356.100 256.432 520.323 1.00 140.29 217 ARG G N 1
ATOM 34919 C CA . ARG I 2 217 ? 356.170 256.726 518.876 1.00 140.29 217 ARG G CA 1
ATOM 34920 C C . ARG I 2 217 ? 355.628 258.106 518.507 1.00 140.29 217 ARG G C 1
ATOM 34921 O O . ARG I 2 217 ? 356.007 258.663 517.483 1.00 140.29 217 ARG G O 1
ATOM 34942 N N . VAL I 2 218 ? 354.700 258.635 519.297 1.00 134.40 218 VAL G N 1
ATOM 34943 C CA . VAL I 2 218 ? 353.797 259.721 518.911 1.00 134.40 218 VAL G CA 1
ATOM 34944 C C . VAL I 2 218 ? 353.844 260.874 519.903 1.00 134.40 218 VAL G C 1
ATOM 34945 O O . VAL I 2 218 ? 353.752 260.670 521.109 1.00 134.40 218 VAL G O 1
ATOM 34958 N N . GLY I 2 219 ? 353.974 262.100 519.400 1.00 135.99 219 GLY G N 1
ATOM 34959 C CA . GLY I 2 219 ? 353.943 263.303 520.228 1.00 135.99 219 GLY G CA 1
ATOM 34960 C C . GLY I 2 219 ? 352.567 263.519 520.848 1.00 135.99 219 GLY G C 1
ATOM 34961 O O . GLY I 2 219 ? 351.542 263.263 520.220 1.00 135.99 219 GLY G O 1
ATOM 34965 N N . ALA I 2 220 ? 352.522 264.002 522.084 1.00 142.02 220 ALA G N 1
ATOM 34966 C CA . ALA I 2 220 ? 351.280 264.099 522.845 1.00 142.02 220 ALA G CA 1
ATOM 34967 C C . ALA I 2 220 ? 350.235 265.051 522.236 1.00 142.02 220 ALA G C 1
ATOM 34968 O O . ALA I 2 220 ? 349.053 264.955 522.556 1.00 142.02 220 ALA G O 1
ATOM 34975 N N . ASP I 2 221 ? 350.651 265.960 521.356 1.00 141.60 221 ASP G N 1
ATOM 34976 C CA . ASP I 2 221 ? 349.787 266.895 520.631 1.00 141.60 221 ASP G CA 1
ATOM 34977 C C . ASP I 2 221 ? 349.509 266.472 519.176 1.00 141.60 221 ASP G C 1
ATOM 34978 O O . ASP I 2 221 ? 348.976 267.260 518.396 1.00 141.60 221 ASP G O 1
ATOM 34987 N N . LEU I 2 222 ? 349.896 265.258 518.789 1.00 134.53 222 LEU G N 1
ATOM 34988 C CA . LEU I 2 222 ? 349.779 264.697 517.444 1.00 134.53 222 LEU G CA 1
ATOM 34989 C C . LEU I 2 222 ? 350.529 265.459 516.340 1.00 134.53 222 LEU G C 1
ATOM 34990 O O . LEU I 2 222 ? 350.498 265.027 515.192 1.00 134.53 222 LEU G O 1
ATOM 35006 N N . LYS I 2 223 ? 351.258 266.543 516.624 1.00 137.23 223 LYS G N 1
ATOM 35007 C CA . LYS I 2 223 ? 352.014 267.257 515.579 1.00 137.23 223 LYS G CA 1
ATOM 35008 C C . LYS I 2 223 ? 353.298 266.546 515.141 1.00 137.23 223 LYS G C 1
ATOM 35009 O O . LYS I 2 223 ? 353.932 266.991 514.186 1.00 137.23 223 LYS G O 1
ATOM 35028 N N . SER I 2 224 ? 353.683 265.438 515.772 1.00 135.13 224 SER G N 1
ATOM 35029 C CA . SER I 2 224 ? 354.854 264.660 515.363 1.00 135.13 224 SER G CA 1
ATOM 35030 C C . SER I 2 224 ? 354.703 263.154 515.569 1.00 135.13 224 SER G C 1
ATOM 35031 O O . SER I 2 224 ? 354.033 262.686 516.487 1.00 135.13 224 SER G O 1
ATOM 35039 N N . ILE I 2 225 ? 355.378 262.386 514.717 1.00 130.05 225 ILE G N 1
ATOM 35040 C CA . ILE I 2 225 ? 355.518 260.930 514.794 1.00 130.05 225 ILE G CA 1
ATOM 35041 C C . ILE I 2 225 ? 356.985 260.611 514.558 1.00 130.05 225 ILE G C 1
ATOM 35042 O O . ILE I 2 225 ? 357.563 261.128 513.614 1.00 130.05 225 ILE G O 1
ATOM 35058 N N . ASP I 2 226 ? 357.614 259.778 515.380 1.00 135.90 226 ASP G N 1
ATOM 35059 C CA . ASP I 2 226 ? 359.033 259.416 515.227 1.00 135.90 226 ASP G CA 1
ATOM 35060 C C . ASP I 2 226 ? 359.997 260.617 515.163 1.00 135.90 226 ASP G C 1
ATOM 35061 O O . ASP I 2 226 ? 361.099 260.517 514.630 1.00 135.90 226 ASP G O 1
ATOM 35070 N N . GLY I 2 227 ? 359.587 261.778 515.674 1.00 134.98 227 GLY G N 1
ATOM 35071 C CA . GLY I 2 227 ? 360.299 263.048 515.512 1.00 134.98 227 GLY G CA 1
ATOM 35072 C C . GLY I 2 227 ? 360.143 263.719 514.139 1.00 134.98 227 GLY G C 1
ATOM 35073 O O . GLY I 2 227 ? 360.574 264.858 513.973 1.00 134.98 227 GLY G O 1
ATOM 35077 N N . LEU I 2 228 ? 359.498 263.083 513.161 1.00 130.02 228 LEU G N 1
ATOM 35078 C CA . LEU I 2 228 ? 359.067 263.735 511.929 1.00 130.02 228 LEU G CA 1
ATOM 35079 C C . LEU I 2 228 ? 357.859 264.642 512.215 1.00 130.02 228 LEU G C 1
ATOM 35080 O O . LEU I 2 228 ? 356.987 264.268 513.002 1.00 130.02 228 LEU G O 1
ATOM 35096 N N . PRO I 2 229 ? 357.752 265.810 511.570 1.00 122.85 229 PRO G N 1
ATOM 35097 C CA . PRO I 2 229 ? 356.582 266.664 511.666 1.00 122.85 229 PRO G CA 1
ATOM 35098 C C . PRO I 2 229 ? 355.399 266.087 510.889 1.00 122.85 229 PRO G C 1
ATOM 35099 O O . PRO I 2 229 ? 355.570 265.432 509.862 1.00 122.85 229 PRO G O 1
ATOM 35110 N N . VAL I 2 230 ? 354.189 266.383 511.352 1.00 125.56 230 VAL G N 1
ATOM 35111 C CA . VAL I 2 230 ? 352.926 266.031 510.692 1.00 125.56 230 VAL G CA 1
ATOM 35112 C C . VAL I 2 230 ? 352.207 267.299 510.249 1.00 125.56 230 VAL G C 1
ATOM 35113 O O . VAL I 2 230 ? 352.155 268.264 511.008 1.00 125.56 230 VAL G O 1
ATOM 35126 N N . SER I 2 231 ? 351.616 267.308 509.059 1.00 123.73 231 SER G N 1
ATOM 35127 C CA . SER I 2 231 ? 350.892 268.466 508.521 1.00 123.73 231 SER G CA 1
ATOM 35128 C C . SER I 2 231 ? 349.498 268.087 508.028 1.00 123.73 231 SER G C 1
ATOM 35129 O O . SER I 2 231 ? 349.315 267.023 507.440 1.00 123.73 231 SER G O 1
ATOM 35137 N N . TYR I 2 232 ? 348.524 268.976 508.215 1.00 123.85 232 TYR G N 1
ATOM 35138 C CA . TYR I 2 232 ? 347.112 268.728 507.916 1.00 123.85 232 TYR G CA 1
ATOM 35139 C C . TYR I 2 232 ? 346.525 269.756 506.937 1.00 123.85 232 TYR G C 1
ATOM 35140 O O . TYR I 2 232 ? 345.689 270.578 507.317 1.00 123.85 232 TYR G O 1
ATOM 35158 N N . PRO I 2 233 ? 346.959 269.772 505.671 1.00 123.80 233 PRO G N 1
ATOM 35159 C CA . PRO I 2 233 ? 346.374 270.625 504.648 1.00 123.80 233 PRO G CA 1
ATOM 35160 C C . PRO I 2 233 ? 344.972 270.158 504.254 1.00 123.80 233 PRO G C 1
ATOM 35161 O O . PRO I 2 233 ? 344.580 269.019 504.503 1.00 123.80 233 PRO G O 1
ATOM 35172 N N . MET I 2 234 ? 344.254 271.013 503.535 1.00 127.02 234 MET G N 1
ATOM 35173 C CA . MET I 2 234 ? 343.043 270.675 502.802 1.00 127.02 234 MET G CA 1
ATOM 35174 C C . MET I 2 234 ? 341.901 270.153 503.684 1.00 127.02 234 MET G C 1
ATOM 35175 O O . MET I 2 234 ? 341.271 269.150 503.349 1.00 127.02 234 MET G O 1
ATOM 35189 N N . ARG I 2 235 ? 341.599 270.812 504.810 1.00 124.97 235 ARG G N 1
ATOM 35190 C CA . ARG I 2 235 ? 340.565 270.338 505.742 1.00 124.97 235 ARG G CA 1
ATOM 35191 C C . ARG I 2 235 ? 339.248 270.068 505.017 1.00 124.97 235 ARG G C 1
ATOM 35192 O O . ARG I 2 235 ? 338.820 270.872 504.191 1.00 124.97 235 ARG G O 1
ATOM 35213 N N . GLY I 2 236 ? 338.655 268.909 505.270 1.00 125.17 236 GLY G N 1
ATOM 35214 C CA . GLY I 2 236 ? 337.410 268.443 504.652 1.00 125.17 236 GLY G CA 1
ATOM 35215 C C . GLY I 2 236 ? 337.503 267.912 503.216 1.00 125.17 236 GLY G C 1
ATOM 35216 O O . GLY I 2 236 ? 336.567 267.252 502.770 1.00 125.17 236 GLY G O 1
ATOM 35220 N N . LEU I 2 237 ? 338.587 268.153 502.474 1.00 123.93 237 LEU G N 1
ATOM 35221 C CA . LEU I 2 237 ? 338.654 267.784 501.051 1.00 123.93 237 LEU G CA 1
ATOM 35222 C C . LEU I 2 237 ? 339.063 266.329 500.793 1.00 123.93 237 LEU G C 1
ATOM 35223 O O . LEU I 2 237 ? 338.763 265.792 499.731 1.00 123.93 237 LEU G O 1
ATOM 35239 N N . TRP I 2 238 ? 339.758 265.686 501.728 1.00 126.50 238 TRP G N 1
ATOM 35240 C CA . TRP I 2 238 ? 340.314 264.344 501.557 1.00 126.50 238 TRP G CA 1
ATOM 35241 C C . TRP I 2 238 ? 339.224 263.315 501.232 1.00 126.50 238 TRP G C 1
ATOM 35242 O O . TRP I 2 238 ? 338.255 263.218 501.987 1.00 126.50 238 TRP G O 1
ATOM 35263 N N . PRO I 2 239 ? 339.341 262.518 500.159 1.00 127.19 239 PRO G N 1
ATOM 35264 C CA . PRO I 2 239 ? 338.298 261.585 499.759 1.00 127.19 239 PRO G CA 1
ATOM 35265 C C . PRO I 2 239 ? 338.188 260.461 500.786 1.00 127.19 239 PRO G C 1
ATOM 35266 O O . PRO I 2 239 ? 339.072 259.615 500.899 1.00 127.19 239 PRO G O 1
ATOM 35277 N N . SER I 2 240 ? 337.104 260.487 501.560 1.00 132.34 240 SER G N 1
ATOM 35278 C CA . SER I 2 240 ? 336.959 259.710 502.800 1.00 132.34 240 SER G CA 1
ATOM 35279 C C . SER I 2 240 ? 335.668 258.895 502.884 1.00 132.34 240 SER G C 1
ATOM 35280 O O . SER I 2 240 ? 335.451 258.204 503.875 1.00 132.34 240 SER G O 1
ATOM 35288 N N . ALA I 2 241 ? 334.809 258.950 501.867 1.00 137.47 241 ALA G N 1
ATOM 35289 C CA . ALA I 2 241 ? 333.658 258.066 501.721 1.00 137.47 241 ALA G CA 1
ATOM 35290 C C . ALA I 2 241 ? 333.515 257.620 500.262 1.00 137.47 241 ALA G C 1
ATOM 35291 O O . ALA I 2 241 ? 333.597 258.436 499.344 1.00 137.47 241 ALA G O 1
ATOM 35298 N N . GLY I 2 242 ? 333.293 256.330 500.045 1.00 144.38 242 GLY G N 1
ATOM 35299 C CA . GLY I 2 242 ? 333.330 255.703 498.726 1.00 144.38 242 GLY G CA 1
ATOM 35300 C C . GLY I 2 242 ? 333.824 254.262 498.803 1.00 144.38 242 GLY G C 1
ATOM 35301 O O . GLY I 2 242 ? 334.243 253.798 499.865 1.00 144.38 242 GLY G O 1
ATOM 35305 N N . GLY I 2 243 ? 333.773 253.548 497.679 1.00 145.29 243 GLY G N 1
ATOM 35306 C CA . GLY I 2 243 ? 334.035 252.108 497.605 1.00 145.29 243 GLY G CA 1
ATOM 35307 C C . GLY I 2 243 ? 335.376 251.674 498.196 1.00 145.29 243 GLY G C 1
ATOM 35308 O O . GLY I 2 243 ? 336.296 252.478 498.372 1.00 145.29 243 GLY G O 1
ATOM 35312 N N . ALA I 2 244 ? 335.507 250.391 498.508 1.00 144.13 244 ALA G N 1
ATOM 35313 C CA . ALA I 2 244 ? 336.714 249.861 499.129 1.00 144.13 244 ALA G CA 1
ATOM 35314 C C . ALA I 2 244 ? 337.972 250.170 498.302 1.00 144.13 244 ALA G C 1
ATOM 35315 O O . ALA I 2 244 ? 337.996 250.011 497.082 1.00 144.13 244 ALA G O 1
ATOM 35322 N N . GLY I 2 245 ? 339.022 250.631 498.969 1.00 141.85 245 GLY G N 1
ATOM 35323 C CA . GLY I 2 245 ? 340.301 250.990 498.364 1.00 141.85 245 GLY G CA 1
ATOM 35324 C C . GLY I 2 245 ? 340.303 252.320 497.608 1.00 141.85 245 GLY G C 1
ATOM 35325 O O . GLY I 2 245 ? 341.301 252.638 496.972 1.00 141.85 245 GLY G O 1
ATOM 35329 N N . THR I 2 246 ? 339.225 253.105 497.624 1.00 142.24 246 THR G N 1
ATOM 35330 C CA . THR I 2 246 ? 339.182 254.405 496.926 1.00 142.24 246 THR G CA 1
ATOM 35331 C C . THR I 2 246 ? 339.611 255.571 497.808 1.00 142.24 246 THR G C 1
ATOM 35332 O O . THR I 2 246 ? 339.835 256.669 497.311 1.00 142.24 246 THR G O 1
ATOM 35343 N N . ASN I 2 247 ? 339.699 255.362 499.115 1.00 139.72 247 ASN G N 1
ATOM 35344 C CA . ASN I 2 247 ? 339.827 256.398 500.126 1.00 139.72 247 ASN G CA 1
ATOM 35345 C C . ASN I 2 247 ? 341.264 256.410 500.658 1.00 139.72 247 ASN G C 1
ATOM 35346 O O . ASN I 2 247 ? 341.859 255.358 500.878 1.00 139.72 247 ASN G O 1
ATOM 35357 N N . VAL I 2 248 ? 341.858 257.585 500.836 1.00 129.44 248 VAL G N 1
ATOM 35358 C CA . VAL I 2 248 ? 343.270 257.721 501.226 1.00 129.44 248 VAL G CA 1
ATOM 35359 C C . VAL I 2 248 ? 343.390 258.541 502.496 1.00 129.44 248 VAL G C 1
ATOM 35360 O O . VAL I 2 248 ? 342.782 259.601 502.597 1.00 129.44 248 VAL G O 1
ATOM 35373 N N . ARG I 2 249 ? 344.143 258.052 503.485 1.00 131.59 249 ARG G N 1
ATOM 35374 C CA . ARG I 2 249 ? 344.177 258.667 504.820 1.00 131.59 249 ARG G CA 1
ATOM 35375 C C . ARG I 2 249 ? 345.414 259.516 505.076 1.00 131.59 249 ARG G C 1
ATOM 35376 O O . ARG I 2 249 ? 345.298 260.598 505.643 1.00 131.59 249 ARG G O 1
ATOM 35397 N N . ALA I 2 250 ? 346.590 259.048 504.671 1.00 129.11 250 ALA G N 1
ATOM 35398 C CA . ALA I 2 250 ? 347.851 259.740 504.916 1.00 129.11 250 ALA G CA 1
ATOM 35399 C C . ALA I 2 250 ? 348.960 259.336 503.940 1.00 129.11 250 ALA G C 1
ATOM 35400 O O . ALA I 2 250 ? 348.893 258.278 503.310 1.00 129.11 250 ALA G O 1
ATOM 35407 N N . LEU I 2 251 ? 349.987 260.178 503.856 1.00 123.20 251 LEU G N 1
ATOM 35408 C CA . LEU I 2 251 ? 351.157 260.049 502.996 1.00 123.20 251 LEU G CA 1
ATOM 35409 C C . LEU I 2 251 ? 352.448 260.224 503.792 1.00 123.20 251 LEU G C 1
ATOM 35410 O O . LEU I 2 251 ? 352.528 261.052 504.698 1.00 123.20 251 LEU G O 1
ATOM 35426 N N . VAL I 2 252 ? 353.486 259.502 503.396 1.00 124.11 252 VAL G N 1
ATOM 35427 C CA . VAL I 2 252 ? 354.835 259.593 503.959 1.00 124.11 252 VAL G CA 1
ATOM 35428 C C . VAL I 2 252 ? 355.850 259.611 502.830 1.00 124.11 252 VAL G C 1
ATOM 35429 O O . VAL I 2 252 ? 355.692 258.891 501.848 1.00 124.11 252 VAL G O 1
ATOM 35442 N N . GLY I 2 253 ? 356.895 260.426 502.939 1.00 125.11 253 GLY G N 1
ATOM 35443 C CA . GLY I 2 253 ? 357.885 260.548 501.873 1.00 125.11 253 GLY G CA 1
ATOM 35444 C C . GLY I 2 253 ? 359.093 261.405 502.219 1.00 125.11 253 GLY G C 1
ATOM 35445 O O . GLY I 2 253 ? 359.200 261.956 503.313 1.00 125.11 253 GLY G O 1
ATOM 35449 N N . ASP I 2 254 ? 360.028 261.488 501.281 1.00 128.08 254 ASP G N 1
ATOM 35450 C CA . ASP I 2 254 ? 361.180 262.382 501.338 1.00 128.08 254 ASP G CA 1
ATOM 35451 C C . ASP I 2 254 ? 360.885 263.665 500.561 1.00 128.08 254 ASP G C 1
ATOM 35452 O O . ASP I 2 254 ? 361.269 263.830 499.400 1.00 128.08 254 ASP G O 1
ATOM 35461 N N . TRP I 2 255 ? 360.162 264.585 501.185 1.00 127.05 255 TRP G N 1
ATOM 35462 C CA . TRP I 2 255 ? 359.646 265.758 500.491 1.00 127.05 255 TRP G CA 1
ATOM 35463 C C . TRP I 2 255 ? 360.746 266.668 499.958 1.00 127.05 255 TRP G C 1
ATOM 35464 O O . TRP I 2 255 ? 360.505 267.434 499.035 1.00 127.05 255 TRP G O 1
ATOM 35485 N N . SER I 2 256 ? 361.976 266.537 500.448 1.00 125.04 256 SER G N 1
ATOM 35486 C CA . SER I 2 256 ? 363.111 267.331 499.984 1.00 125.04 256 SER G CA 1
ATOM 35487 C C . SER I 2 256 ? 363.390 267.206 498.483 1.00 125.04 256 SER G C 1
ATOM 35488 O O . SER I 2 256 ? 364.017 268.091 497.902 1.00 125.04 256 SER G O 1
ATOM 35496 N N . GLN I 2 257 ? 362.951 266.122 497.844 1.00 124.68 257 GLN G N 1
ATOM 35497 C CA . GLN I 2 257 ? 363.164 265.905 496.416 1.00 124.68 257 GLN G CA 1
ATOM 35498 C C . GLN I 2 257 ? 362.168 266.664 495.544 1.00 124.68 257 GLN G C 1
ATOM 35499 O O . GLN I 2 257 ? 362.500 267.039 494.427 1.00 124.68 257 GLN G O 1
ATOM 35513 N N . PHE I 2 258 ? 360.958 266.913 496.029 1.00 120.01 258 PHE G N 1
ATOM 35514 C CA . PHE I 2 258 ? 359.934 267.607 495.261 1.00 120.01 258 PHE G CA 1
ATOM 35515 C C . PHE I 2 258 ? 360.235 269.101 495.169 1.00 120.01 258 PHE G C 1
ATOM 35516 O O . PHE I 2 258 ? 360.595 269.727 496.169 1.00 120.01 258 PHE G O 1
ATOM 35533 N N . VAL I 2 259 ? 360.048 269.693 493.991 1.00 119.46 259 VAL G N 1
ATOM 35534 C CA . VAL I 2 259 ? 360.295 271.119 493.773 1.00 119.46 259 VAL G CA 1
ATOM 35535 C C . VAL I 2 259 ? 359.073 271.837 493.246 1.00 119.46 259 VAL G C 1
ATOM 35536 O O . VAL I 2 259 ? 358.332 271.308 492.421 1.00 119.46 259 VAL G O 1
ATOM 35549 N N . VAL I 2 260 ? 358.880 273.067 493.713 1.00 119.91 260 VAL G N 1
ATOM 35550 C CA . VAL I 2 260 ? 357.849 273.987 493.235 1.00 119.91 260 VAL G CA 1
ATOM 35551 C C . VAL I 2 260 ? 358.494 275.237 492.666 1.00 119.91 260 VAL G C 1
ATOM 35552 O O . VAL I 2 260 ? 359.269 275.919 493.333 1.00 119.91 260 VAL G O 1
ATOM 35565 N N . GLY I 2 261 ? 358.178 275.532 491.413 1.00 123.63 261 GLY G N 1
ATOM 35566 C CA . GLY I 2 261 ? 358.619 276.725 490.713 1.00 123.63 261 GLY G CA 1
ATOM 35567 C C . GLY I 2 261 ? 357.573 277.823 490.818 1.00 123.63 261 GLY G C 1
ATOM 35568 O O . GLY I 2 261 ? 356.413 277.594 490.484 1.00 123.63 261 GLY G O 1
ATOM 35572 N N . VAL I 2 262 ? 357.968 279.022 491.233 1.00 119.94 262 VAL G N 1
ATOM 35573 C CA . VAL I 2 262 ? 357.088 280.197 491.218 1.00 119.94 262 VAL G CA 1
ATOM 35574 C C . VAL I 2 262 ? 357.541 281.176 490.150 1.00 119.94 262 VAL G C 1
ATOM 35575 O O . VAL I 2 262 ? 358.694 281.600 490.120 1.00 119.94 262 VAL G O 1
ATOM 35588 N N . ARG I 2 263 ? 356.627 281.517 489.241 1.00 126.42 263 ARG G N 1
ATOM 35589 C CA . ARG I 2 263 ? 356.872 282.456 488.141 1.00 126.42 263 ARG G CA 1
ATOM 35590 C C . ARG I 2 263 ? 356.425 283.865 488.494 1.00 126.42 263 ARG G C 1
ATOM 35591 O O . ARG I 2 263 ? 357.030 284.823 488.026 1.00 126.42 263 ARG G O 1
ATOM 35612 N N . GLN I 2 264 ? 355.362 283.981 489.286 1.00 130.10 264 GLN G N 1
ATOM 35613 C CA . GLN I 2 264 ? 354.764 285.243 489.710 1.00 130.10 264 GLN G CA 1
ATOM 35614 C C . GLN I 2 264 ? 353.889 285.027 490.941 1.00 130.10 264 GLN G C 1
ATOM 35615 O O . GLN I 2 264 ? 353.000 284.178 490.934 1.00 130.10 264 GLN G O 1
ATOM 35629 N N . ASP I 2 265 ? 354.145 285.803 491.984 1.00 136.36 265 ASP G N 1
ATOM 35630 C CA . ASP I 2 265 ? 353.439 285.777 493.263 1.00 136.36 265 ASP G CA 1
ATOM 35631 C C . ASP I 2 265 ? 351.998 286.294 493.172 1.00 136.36 265 ASP G C 1
ATOM 35632 O O . ASP I 2 265 ? 351.570 286.816 492.141 1.00 136.36 265 ASP G O 1
ATOM 35641 N N . ILE I 2 266 ? 351.250 286.198 494.277 1.00 131.76 266 ILE G N 1
ATOM 35642 C CA . ILE I 2 266 ? 349.907 286.770 494.372 1.00 131.76 266 ILE G CA 1
ATOM 35643 C C . ILE I 2 266 ? 349.988 288.251 494.020 1.00 131.76 266 ILE G C 1
ATOM 35644 O O . ILE I 2 266 ? 350.659 289.023 494.701 1.00 131.76 266 ILE G O 1
ATOM 35660 N N . THR I 2 267 ? 349.333 288.639 492.937 1.00 132.71 267 THR G N 1
ATOM 35661 C CA . THR I 2 267 ? 349.454 289.969 492.328 1.00 132.71 267 THR G CA 1
ATOM 35662 C C . THR I 2 267 ? 348.094 290.518 491.938 1.00 132.71 267 THR G C 1
ATOM 35663 O O . THR I 2 267 ? 347.178 289.756 491.624 1.00 132.71 267 THR G O 1
ATOM 35674 N N . LEU I 2 268 ? 347.951 291.844 492.008 1.00 132.65 268 LEU G N 1
ATOM 35675 C CA . LEU I 2 268 ? 346.658 292.519 492.080 1.00 132.65 268 LEU G CA 1
ATOM 35676 C C . LEU I 2 268 ? 346.479 293.570 490.989 1.00 132.65 268 LEU G C 1
ATOM 35677 O O . LEU I 2 268 ? 347.411 294.309 490.678 1.00 132.65 268 LEU G O 1
ATOM 35693 N N . LYS I 2 269 ? 345.246 293.734 490.511 1.00 130.84 269 LYS G N 1
ATOM 35694 C CA . LYS I 2 269 ? 344.788 294.960 489.846 1.00 130.84 269 LYS G CA 1
ATOM 35695 C C . LYS I 2 269 ? 343.338 295.254 490.218 1.00 130.84 269 LYS G C 1
ATOM 35696 O O . LYS I 2 269 ? 342.563 294.333 490.464 1.00 130.84 269 LYS G O 1
ATOM 35715 N N . VAL I 2 270 ? 342.961 296.528 490.230 1.00 131.92 270 VAL G N 1
ATOM 35716 C CA . VAL I 2 270 ? 341.574 296.980 490.394 1.00 131.92 270 VAL G CA 1
ATOM 35717 C C . VAL I 2 270 ? 341.007 297.467 489.070 1.00 131.92 270 VAL G C 1
ATOM 35718 O O . VAL I 2 270 ? 341.703 298.111 488.292 1.00 131.92 270 VAL G O 1
ATOM 35731 N N . LEU I 2 271 ? 339.759 297.111 488.790 1.00 131.46 271 LEU G N 1
ATOM 35732 C CA . LEU I 2 271 ? 339.081 297.322 487.517 1.00 131.46 271 LEU G CA 1
ATOM 35733 C C . LEU I 2 271 ? 337.964 298.351 487.666 1.00 131.46 271 LEU G C 1
ATOM 35734 O O . LEU I 2 271 ? 337.202 298.308 488.629 1.00 131.46 271 LEU G O 1
ATOM 35750 N N . ASP I 2 272 ? 337.828 299.221 486.668 1.00 135.02 272 ASP G N 1
ATOM 35751 C CA . ASP I 2 272 ? 336.912 300.364 486.708 1.00 135.02 272 ASP G CA 1
ATOM 35752 C C . ASP I 2 272 ? 335.869 300.341 485.590 1.00 135.02 272 ASP G C 1
ATOM 35753 O O . ASP I 2 272 ? 334.768 300.850 485.768 1.00 135.02 272 ASP G O 1
ATOM 35762 N N . GLN I 2 273 ? 336.213 299.785 484.428 1.00 140.74 273 GLN G N 1
ATOM 35763 C CA . GLN I 2 273 ? 335.440 299.963 483.197 1.00 140.74 273 GLN G CA 1
ATOM 35764 C C . GLN I 2 273 ? 335.142 298.656 482.449 1.00 140.74 273 GLN G C 1
ATOM 35765 O O . GLN I 2 273 ? 334.574 298.681 481.362 1.00 140.74 273 GLN G O 1
ATOM 35779 N N . ALA I 2 274 ? 335.513 297.507 483.003 1.00 131.55 274 ALA G N 1
ATOM 35780 C CA . ALA I 2 274 ? 335.268 296.205 482.392 1.00 131.55 274 ALA G CA 1
ATOM 35781 C C . ALA I 2 274 ? 333.783 295.806 482.363 1.00 131.55 274 ALA G C 1
ATOM 35782 O O . ALA I 2 274 ? 332.928 296.443 482.978 1.00 131.55 274 ALA G O 1
ATOM 35789 N N . VAL I 2 275 ? 333.492 294.673 481.726 1.00 128.04 275 VAL G N 1
ATOM 35790 C CA . VAL I 2 275 ? 332.229 293.937 481.881 1.00 128.04 275 VAL G CA 1
ATOM 35791 C C . VAL I 2 275 ? 332.509 292.498 482.281 1.00 128.04 275 VAL G C 1
ATOM 35792 O O . VAL I 2 275 ? 333.536 291.946 481.897 1.00 128.04 275 VAL G O 1
ATOM 35805 N N . ILE I 2 276 ? 331.607 291.884 483.038 1.00 128.09 276 ILE G N 1
ATOM 35806 C CA . ILE I 2 276 ? 331.731 290.506 483.515 1.00 128.09 276 ILE G CA 1
ATOM 35807 C C . ILE I 2 276 ? 330.758 289.611 482.765 1.00 128.09 276 ILE G C 1
ATOM 35808 O O . ILE I 2 276 ? 329.574 289.930 482.686 1.00 128.09 276 ILE G O 1
ATOM 35824 N N . GLN I 2 277 ? 331.235 288.491 482.236 1.00 134.08 277 GLN G N 1
ATOM 35825 C CA . GLN I 2 277 ? 330.451 287.582 481.400 1.00 134.08 277 GLN G CA 1
ATOM 35826 C C . GLN I 2 277 ? 330.136 286.260 482.078 1.00 134.08 277 GLN G C 1
ATOM 35827 O O . GLN I 2 277 ? 330.997 285.649 482.707 1.00 134.08 277 GLN G O 1
ATOM 35841 N N . ASP I 2 278 ? 328.932 285.755 481.843 1.00 142.51 278 ASP G N 1
ATOM 35842 C CA . ASP I 2 278 ? 328.661 284.325 481.929 1.00 142.51 278 ASP G CA 1
ATOM 35843 C C . ASP I 2 278 ? 329.279 283.608 480.717 1.00 142.51 278 ASP G C 1
ATOM 35844 O O . ASP I 2 278 ? 329.342 284.173 479.627 1.00 142.51 278 ASP G O 1
ATOM 35853 N N . ASN I 2 279 ? 329.728 282.363 480.869 1.00 146.19 279 ASN G N 1
ATOM 35854 C CA . ASN I 2 279 ? 330.438 281.646 479.808 1.00 146.19 279 ASN G CA 1
ATOM 35855 C C . ASN I 2 279 ? 329.621 281.425 478.521 1.00 146.19 279 ASN G C 1
ATOM 35856 O O . ASN I 2 279 ? 330.202 281.153 477.477 1.00 146.19 279 ASN G O 1
ATOM 35867 N N . THR I 2 280 ? 328.297 281.562 478.556 1.00 144.78 280 THR G N 1
ATOM 35868 C CA . THR I 2 280 ? 327.441 281.554 477.356 1.00 144.78 280 THR G CA 1
ATOM 35869 C C . THR I 2 280 ? 327.554 282.818 476.499 1.00 144.78 280 THR G C 1
ATOM 35870 O O . THR I 2 280 ? 327.007 282.859 475.399 1.00 144.78 280 THR G O 1
ATOM 35881 N N . GLY I 2 281 ? 328.237 283.857 476.980 1.00 140.83 281 GLY G N 1
ATOM 35882 C CA . GLY I 2 281 ? 328.415 285.138 476.294 1.00 140.83 281 GLY G CA 1
ATOM 35883 C C . GLY I 2 281 ? 327.474 286.256 476.752 1.00 140.83 281 GLY G C 1
ATOM 35884 O O . GLY I 2 281 ? 327.532 287.356 476.208 1.00 140.83 281 GLY G O 1
ATOM 35888 N N . ALA I 2 282 ? 326.608 286.017 477.735 1.00 139.57 282 ALA G N 1
ATOM 35889 C CA . ALA I 2 282 ? 325.746 287.046 478.312 1.00 139.57 282 ALA G CA 1
ATOM 35890 C C . ALA I 2 282 ? 326.519 287.979 479.252 1.00 139.57 282 ALA G C 1
ATOM 35891 O O . ALA I 2 282 ? 327.300 287.514 480.082 1.00 139.57 282 ALA G O 1
ATOM 35898 N N . ILE I 2 283 ? 326.270 289.289 479.194 1.00 134.02 283 ILE G N 1
ATOM 35899 C CA . ILE I 2 283 ? 326.826 290.236 480.167 1.00 134.02 283 ILE G CA 1
ATOM 35900 C C . ILE I 2 283 ? 326.053 290.101 481.476 1.00 134.02 283 ILE G C 1
ATOM 35901 O O . ILE I 2 283 ? 324.835 290.254 481.496 1.00 134.02 283 ILE G O 1
ATOM 35917 N N . ILE I 2 284 ? 326.759 289.857 482.572 1.00 135.11 284 ILE G N 1
ATOM 35918 C CA . ILE I 2 284 ? 326.191 289.794 483.916 1.00 135.11 284 ILE G CA 1
ATOM 35919 C C . ILE I 2 284 ? 326.311 291.131 484.630 1.00 135.11 284 ILE G C 1
ATOM 35920 O O . ILE I 2 284 ? 325.330 291.585 485.207 1.00 135.11 284 ILE G O 1
ATOM 35936 N N . TYR I 2 285 ? 327.465 291.796 484.557 1.00 135.47 285 TYR G N 1
ATOM 35937 C CA . TYR I 2 285 ? 327.680 293.106 485.180 1.00 135.47 285 TYR G CA 1
ATOM 35938 C C . TYR I 2 285 ? 328.483 294.045 484.291 1.00 135.47 285 TYR G C 1
ATOM 35939 O O . TYR I 2 285 ? 329.428 293.618 483.630 1.00 135.47 285 TYR G O 1
ATOM 35957 N N . ASN I 2 286 ? 328.178 295.336 484.345 1.00 135.33 286 ASN G N 1
ATOM 35958 C CA . ASN I 2 286 ? 328.973 296.399 483.754 1.00 135.33 286 ASN G CA 1
ATOM 35959 C C . ASN I 2 286 ? 329.505 297.286 484.875 1.00 135.33 286 ASN G C 1
ATOM 35960 O O . ASN I 2 286 ? 328.728 297.931 485.574 1.00 135.33 286 ASN G O 1
ATOM 35971 N N . LEU I 2 287 ? 330.824 297.339 485.042 1.00 132.62 287 LEU G N 1
ATOM 35972 C CA . LEU I 2 287 ? 331.445 297.995 486.188 1.00 132.62 287 LEU G CA 1
ATOM 35973 C C . LEU I 2 287 ? 331.170 299.499 486.175 1.00 132.62 287 LEU G C 1
ATOM 35974 O O . LEU I 2 287 ? 330.706 300.056 487.167 1.00 132.62 287 LEU G O 1
ATOM 35990 N N . ALA I 2 288 ? 331.394 300.154 485.038 1.00 133.87 288 ALA G N 1
ATOM 35991 C CA . ALA I 2 288 ? 331.227 301.594 484.936 1.00 133.87 288 ALA G CA 1
ATOM 35992 C C . ALA I 2 288 ? 329.764 302.006 485.080 1.00 133.87 288 ALA G C 1
ATOM 35993 O O . ALA I 2 288 ? 329.436 302.835 485.922 1.00 133.87 288 ALA G O 1
ATOM 36000 N N . GLN I 2 289 ? 328.871 301.424 484.282 1.00 137.23 289 GLN G N 1
ATOM 36001 C CA . GLN I 2 289 ? 327.479 301.857 484.223 1.00 137.23 289 GLN G CA 1
ATOM 36002 C C . GLN I 2 289 ? 326.729 301.585 485.532 1.00 137.23 289 GLN G C 1
ATOM 36003 O O . GLN I 2 289 ? 325.822 302.335 485.884 1.00 137.23 289 GLN G O 1
ATOM 36017 N N . GLN I 2 290 ? 327.107 300.546 486.277 1.00 135.22 290 GLN G N 1
ATOM 36018 C CA . GLN I 2 290 ? 326.450 300.180 487.532 1.00 135.22 290 GLN G CA 1
ATOM 36019 C C . GLN I 2 290 ? 327.182 300.690 488.780 1.00 135.22 290 GLN G C 1
ATOM 36020 O O . GLN I 2 290 ? 326.847 300.269 489.882 1.00 135.22 290 GLN G O 1
ATOM 36034 N N . ASP I 2 291 ? 328.165 301.585 488.657 1.00 136.16 291 ASP G N 1
ATOM 36035 C CA . ASP I 2 291 ? 328.931 302.110 489.794 1.00 136.16 291 ASP G CA 1
ATOM 36036 C C . ASP I 2 291 ? 329.515 300.995 490.680 1.00 136.16 291 ASP G C 1
ATOM 36037 O O . ASP I 2 291 ? 329.291 300.944 491.890 1.00 136.16 291 ASP G O 1
ATOM 36046 N N . MET I 2 292 ? 330.250 300.065 490.074 1.00 137.24 292 MET G N 1
ATOM 36047 C CA . MET I 2 292 ? 330.935 298.983 490.776 1.00 137.24 292 MET G CA 1
ATOM 36048 C C . MET I 2 292 ? 332.422 298.943 490.455 1.00 137.24 292 MET G C 1
ATOM 36049 O O . MET I 2 292 ? 332.860 299.343 489.381 1.00 137.24 292 MET G O 1
ATOM 36063 N N . THR I 2 293 ? 333.188 298.374 491.374 1.00 136.15 293 THR G N 1
ATOM 36064 C CA . THR I 2 293 ? 334.629 298.177 491.287 1.00 136.15 293 THR G CA 1
ATOM 36065 C C . THR I 2 293 ? 334.924 296.713 491.512 1.00 136.15 293 THR G C 1
ATOM 36066 O O . THR I 2 293 ? 334.241 296.068 492.296 1.00 136.15 293 THR G O 1
ATOM 36077 N N . ALA I 2 294 ? 335.946 296.169 490.869 1.00 132.46 294 ALA G N 1
ATOM 36078 C CA . ALA I 2 294 ? 336.357 294.793 491.102 1.00 132.46 294 ALA G CA 1
ATOM 36079 C C . ALA I 2 294 ? 337.862 294.686 491.272 1.00 132.46 294 ALA G C 1
ATOM 36080 O O . ALA I 2 294 ? 338.601 295.535 490.789 1.00 132.46 294 ALA G O 1
ATOM 36087 N N . LEU I 2 295 ? 338.317 293.632 491.929 1.00 129.38 295 LEU G N 1
ATOM 36088 C CA . LEU I 2 295 ? 339.726 293.329 492.116 1.00 129.38 295 LEU G CA 1
ATOM 36089 C C . LEU I 2 295 ? 340.043 291.964 491.519 1.00 129.38 295 LEU G C 1
ATOM 36090 O O . LEU I 2 295 ? 339.294 291.006 491.717 1.00 129.38 295 LEU G O 1
ATOM 36106 N N . ARG I 2 296 ? 341.155 291.882 490.792 1.00 126.88 296 ARG G N 1
ATOM 36107 C CA . ARG I 2 296 ? 341.639 290.684 490.105 1.00 126.88 296 ARG G CA 1
ATOM 36108 C C . ARG I 2 296 ? 342.909 290.188 490.769 1.00 126.88 296 ARG G C 1
ATOM 36109 O O . ARG I 2 296 ? 343.873 290.939 490.853 1.00 126.88 296 ARG G O 1
ATOM 36130 N N . LEU I 2 297 ? 342.916 288.934 491.207 1.00 126.94 297 LEU G N 1
ATOM 36131 C CA . LEU I 2 297 ? 344.090 288.252 491.737 1.00 126.94 297 LEU G CA 1
ATOM 36132 C C . LEU I 2 297 ? 344.589 287.201 490.765 1.00 126.94 297 LEU G C 1
ATOM 36133 O O . LEU I 2 297 ? 343.801 286.415 490.247 1.00 126.94 297 LEU G O 1
ATOM 36149 N N . THR I 2 298 ? 345.900 287.134 490.575 1.00 129.60 298 THR G N 1
ATOM 36150 C CA . THR I 2 298 ? 346.545 286.122 489.737 1.00 129.60 298 THR G CA 1
ATOM 36151 C C . THR I 2 298 ? 347.846 285.606 490.344 1.00 129.60 298 THR G C 1
ATOM 36152 O O . THR I 2 298 ? 348.445 286.255 491.200 1.00 129.60 298 THR G O 1
ATOM 36163 N N . PHE I 2 299 ? 348.255 284.415 489.921 1.00 124.50 299 PHE G N 1
ATOM 36164 C CA . PHE I 2 299 ? 349.403 283.655 490.399 1.00 124.50 299 PHE G CA 1
ATOM 36165 C C . PHE I 2 299 ? 349.893 282.732 489.277 1.00 124.50 299 PHE G C 1
ATOM 36166 O O . PHE I 2 299 ? 349.065 282.205 488.531 1.00 124.50 299 PHE G O 1
ATOM 36183 N N . ARG I 2 300 ? 351.203 282.489 489.147 1.00 125.18 300 ARG G N 1
ATOM 36184 C CA . ARG I 2 300 ? 351.729 281.517 488.167 1.00 125.18 300 ARG G CA 1
ATOM 36185 C C . ARG I 2 300 ? 352.771 280.596 488.769 1.00 125.18 300 ARG G C 1
ATOM 36186 O O . ARG I 2 300 ? 353.746 281.057 489.359 1.00 125.18 300 ARG G O 1
ATOM 36207 N N . VAL I 2 301 ? 352.593 279.295 488.572 1.00 123.26 301 VAL G N 1
ATOM 36208 C CA . VAL I 2 301 ? 353.272 2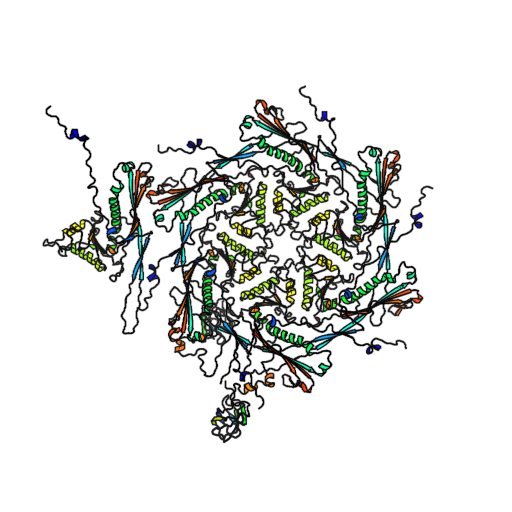78.254 489.355 1.00 123.26 301 VAL G CA 1
ATOM 36209 C C . VAL I 2 301 ? 353.356 276.931 488.598 1.00 123.26 301 VAL G C 1
ATOM 36210 O O . VAL I 2 301 ? 352.626 276.728 487.632 1.00 123.26 301 VAL G O 1
ATOM 36223 N N . GLY I 2 302 ? 354.222 276.024 489.037 1.00 124.28 302 GLY G N 1
ATOM 36224 C CA . GLY I 2 302 ? 354.320 274.650 488.541 1.00 124.28 302 GLY G CA 1
ATOM 36225 C C . GLY I 2 302 ? 355.236 273.791 489.411 1.00 124.28 302 GLY G C 1
ATOM 36226 O O . GLY I 2 302 ? 355.934 274.320 490.268 1.00 124.28 302 GLY G O 1
ATOM 36230 N N . TRP I 2 303 ? 355.251 272.472 489.234 1.00 116.12 303 TRP G N 1
ATOM 36231 C CA . TRP I 2 303 ? 355.979 271.572 490.140 1.00 116.12 303 TRP G CA 1
ATOM 36232 C C . TRP I 2 303 ? 356.518 270.321 489.453 1.00 116.12 303 TRP G C 1
ATOM 36233 O O . TRP I 2 303 ? 356.016 269.923 488.407 1.00 116.12 303 TRP G O 1
ATOM 36254 N N . GLN I 2 304 ? 357.535 269.685 490.038 1.00 118.30 304 GLN G N 1
ATOM 36255 C CA . GLN I 2 304 ? 358.146 268.463 489.506 1.00 118.30 304 GLN G CA 1
ATOM 36256 C C . GLN I 2 304 ? 358.725 267.580 490.623 1.00 118.30 304 GLN G C 1
ATOM 36257 O O . GLN I 2 304 ? 359.167 268.098 491.645 1.00 118.30 304 GLN G O 1
ATOM 36271 N N . VAL I 2 305 ? 358.727 266.254 490.453 1.00 123.20 305 VAL G N 1
ATOM 36272 C CA . VAL I 2 305 ? 359.151 265.283 491.483 1.00 123.20 305 VAL G CA 1
ATOM 36273 C C . VAL I 2 305 ? 360.642 264.965 491.455 1.00 123.20 305 VAL G C 1
ATOM 36274 O O . VAL I 2 305 ? 361.246 264.788 492.506 1.00 123.20 305 VAL G O 1
ATOM 36287 N N . ALA I 2 306 ? 361.251 264.909 490.272 1.00 126.98 306 ALA G N 1
ATOM 36288 C CA . ALA I 2 306 ? 362.701 264.789 490.104 1.00 126.98 306 ALA G CA 1
ATOM 36289 C C . ALA I 2 306 ? 363.362 263.646 490.912 1.00 126.98 306 ALA G C 1
ATOM 36290 O O . ALA I 2 306 ? 364.430 263.833 491.493 1.00 126.98 306 ALA G O 1
ATOM 36297 N N . ASN I 2 307 ? 362.755 262.451 490.953 1.00 128.29 307 ASN G N 1
ATOM 36298 C CA . ASN I 2 307 ? 363.367 261.303 491.631 1.00 128.29 307 ASN G CA 1
ATOM 36299 C C . ASN I 2 307 ? 364.719 260.953 490.993 1.00 128.29 307 ASN G C 1
ATOM 36300 O O . ASN I 2 307 ? 364.854 260.943 489.772 1.00 128.29 307 ASN G O 1
ATOM 36311 N N . THR I 2 308 ? 365.729 260.700 491.815 1.00 133.16 308 THR G N 1
ATOM 36312 C CA . THR I 2 308 ? 367.102 260.453 491.357 1.00 133.16 308 THR G CA 1
ATOM 36313 C C . THR I 2 308 ? 367.364 258.969 491.130 1.00 133.16 308 THR G C 1
ATOM 36314 O O . THR I 2 308 ? 366.772 258.123 491.794 1.00 133.16 308 THR G O 1
ATOM 36325 N N . LEU I 2 309 ? 368.290 258.629 490.235 1.00 133.16 309 LEU G N 1
ATOM 36326 C CA . LEU I 2 309 ? 368.842 257.280 490.146 1.00 133.16 309 LEU G CA 1
ATOM 36327 C C . LEU I 2 309 ? 369.774 256.999 491.333 1.00 133.16 309 LEU G C 1
ATOM 36328 O O . LEU I 2 309 ? 370.968 257.277 491.272 1.00 133.16 309 LEU G O 1
ATOM 36344 N N . ASN I 2 310 ? 369.237 256.464 492.426 1.00 138.18 310 ASN G N 1
ATOM 36345 C CA . ASN I 2 310 ? 370.033 255.894 493.514 1.00 138.18 310 ASN G CA 1
ATOM 36346 C C . ASN I 2 310 ? 370.665 254.559 493.097 1.00 138.18 310 ASN G C 1
ATOM 36347 O O . ASN I 2 310 ? 370.252 253.927 492.128 1.00 138.18 310 ASN G O 1
ATOM 36358 N N . ASN I 2 311 ? 371.721 254.152 493.801 1.00 140.93 311 ASN G N 1
ATOM 36359 C CA . ASN I 2 311 ? 372.505 252.968 493.451 1.00 140.93 311 ASN G CA 1
ATOM 36360 C C . ASN I 2 311 ? 371.719 251.666 493.642 1.00 140.93 311 ASN G C 1
ATOM 36361 O O . ASN I 2 311 ? 371.895 250.718 492.881 1.00 140.93 311 ASN G O 1
ATOM 36372 N N . ASP I 2 312 ? 370.842 251.622 494.640 1.00 138.73 312 ASP G N 1
ATOM 36373 C CA . ASP I 2 312 ? 369.863 250.552 494.810 1.00 138.73 312 ASP G CA 1
ATOM 36374 C C . ASP I 2 312 ? 368.622 250.789 493.937 1.00 138.73 312 ASP G C 1
ATOM 36375 O O . ASP I 2 312 ? 368.313 251.923 493.604 1.00 138.73 312 ASP G O 1
ATOM 36384 N N . GLN I 2 313 ? 367.901 249.729 493.577 1.00 136.84 313 GLN G N 1
ATOM 36385 C CA . GLN I 2 313 ? 366.671 249.753 492.781 1.00 136.84 313 GLN G CA 1
ATOM 36386 C C . GLN I 2 313 ? 366.717 250.717 491.572 1.00 136.84 313 GLN G C 1
ATOM 36387 O O . GLN I 2 313 ? 365.995 251.718 491.516 1.00 136.84 313 GLN G O 1
ATOM 36401 N N . PRO I 2 314 ? 367.567 250.438 490.573 1.00 134.52 314 PRO G N 1
ATOM 36402 C CA . PRO I 2 314 ? 367.746 251.321 489.432 1.00 134.52 314 PRO G CA 1
ATOM 36403 C C . PRO I 2 314 ? 366.525 251.382 488.507 1.00 134.52 314 PRO G C 1
ATOM 36404 O O . PRO I 2 314 ? 366.358 252.380 487.810 1.00 134.52 314 PRO G O 1
ATOM 36415 N N . THR I 2 315 ? 365.652 250.375 488.496 1.00 137.61 315 THR G N 1
ATOM 36416 C CA . THR I 2 315 ? 364.526 250.289 487.559 1.00 137.61 315 THR G CA 1
ATOM 36417 C C . THR I 2 315 ? 363.472 251.344 487.859 1.00 137.61 315 THR G C 1
ATOM 36418 O O . THR I 2 315 ? 362.679 251.210 488.785 1.00 137.61 315 THR G O 1
ATOM 36429 N N . GLU I 2 316 ? 363.443 252.413 487.071 1.00 135.43 316 GLU G N 1
ATOM 36430 C CA . GLU I 2 316 ? 362.733 253.641 487.431 1.00 135.43 316 GLU G CA 1
ATOM 36431 C C . GLU I 2 316 ? 361.231 253.428 487.666 1.00 135.43 316 GLU G C 1
ATOM 36432 O O . GLU I 2 316 ? 360.677 253.942 488.632 1.00 135.43 316 GLU G O 1
ATOM 36444 N N . ALA I 2 317 ? 360.585 252.570 486.877 1.00 136.48 317 ALA G N 1
ATOM 36445 C CA . ALA I 2 317 ? 359.167 252.263 487.038 1.00 136.48 317 ALA G CA 1
ATOM 36446 C C . ALA I 2 317 ? 358.803 251.673 488.412 1.00 136.48 317 ALA G C 1
ATOM 36447 O O . ALA I 2 317 ? 357.653 251.760 488.833 1.00 136.48 317 ALA G O 1
ATOM 36454 N N . ASN I 2 318 ? 359.755 251.081 489.130 1.00 136.41 318 ASN G N 1
ATOM 36455 C CA . ASN I 2 318 ? 359.537 250.474 490.437 1.00 136.41 318 ASN G CA 1
ATOM 36456 C C . ASN I 2 318 ? 359.905 251.388 491.610 1.00 136.41 318 ASN G C 1
ATOM 36457 O O . ASN I 2 318 ? 359.797 250.962 492.756 1.00 136.41 318 ASN G O 1
ATOM 36468 N N . ARG I 2 319 ? 360.373 252.613 491.350 1.00 133.21 319 ARG G N 1
ATOM 36469 C CA . ARG I 2 319 ? 360.947 253.507 492.358 1.00 133.21 319 ARG G CA 1
ATOM 36470 C C . ARG I 2 319 ? 360.133 254.785 492.539 1.00 133.21 319 ARG G C 1
ATOM 36471 O O . ARG I 2 319 ? 359.961 255.529 491.581 1.00 133.21 319 ARG G O 1
ATOM 36492 N N . TYR I 2 320 ? 359.707 255.114 493.757 1.00 124.10 320 TYR G N 1
ATOM 36493 C CA . TYR I 2 320 ? 359.109 256.422 494.041 1.00 124.10 320 TYR G CA 1
ATOM 36494 C C . TYR I 2 320 ? 359.403 256.919 495.463 1.00 124.10 320 TYR G C 1
ATOM 36495 O O . TYR I 2 320 ? 359.332 256.125 496.394 1.00 124.10 320 TYR G O 1
ATOM 36513 N N . PRO I 2 321 ? 359.678 258.213 495.695 1.00 123.71 321 PRO G N 1
ATOM 36514 C CA . PRO I 2 321 ? 360.164 258.724 496.982 1.00 123.71 321 PRO G CA 1
ATOM 36515 C C . PRO I 2 321 ? 359.076 258.946 498.047 1.00 123.71 321 PRO G C 1
ATOM 36516 O O . PRO I 2 321 ? 359.236 259.773 498.944 1.00 123.71 321 PRO G O 1
ATOM 36527 N N . ALA I 2 322 ? 357.967 258.217 497.971 1.00 125.25 322 ALA G N 1
ATOM 36528 C CA . ALA I 2 322 ? 356.847 258.314 498.901 1.00 125.25 322 ALA G CA 1
ATOM 36529 C C . ALA I 2 322 ? 355.980 257.045 498.900 1.00 125.25 322 ALA G C 1
ATOM 36530 O O . ALA I 2 322 ? 356.121 256.178 498.037 1.00 125.25 322 ALA G O 1
ATOM 36537 N N . ALA I 2 323 ? 355.076 256.936 499.868 1.00 127.93 323 ALA G N 1
ATOM 36538 C CA . ALA I 2 323 ? 354.129 255.839 500.040 1.00 127.93 323 ALA G CA 1
ATOM 36539 C C . ALA I 2 323 ? 352.829 256.331 500.698 1.00 127.93 323 ALA G C 1
ATOM 36540 O O . ALA I 2 323 ? 352.804 257.406 501.296 1.00 127.93 323 ALA G O 1
ATOM 36547 N N . SER I 2 324 ? 351.749 255.555 500.614 1.00 127.96 324 SER G N 1
ATOM 36548 C CA . SER I 2 324 ? 350.416 255.972 501.074 1.00 127.96 324 SER G CA 1
ATOM 36549 C C . SER I 2 324 ? 349.655 254.889 501.832 1.00 127.96 324 SER G C 1
ATOM 36550 O O . SER I 2 324 ? 349.916 253.700 501.662 1.00 127.96 324 SER G O 1
ATOM 36558 N N . LEU I 2 325 ? 348.680 255.300 502.645 1.00 131.55 325 LEU G N 1
ATOM 36559 C CA . LEU I 2 325 ? 347.733 254.415 503.328 1.00 131.55 325 LEU G CA 1
ATOM 36560 C C . LEU I 2 325 ? 346.319 254.591 502.774 1.00 131.55 325 LEU G C 1
ATOM 36561 O O . LEU I 2 325 ? 345.823 255.715 502.692 1.00 131.55 325 LEU G O 1
ATOM 36577 N N . ILE I 2 326 ? 345.662 253.492 502.408 1.00 132.97 326 ILE G N 1
ATOM 36578 C CA . ILE I 2 326 ? 344.363 253.513 501.727 1.00 132.97 326 ILE G CA 1
ATOM 36579 C C . ILE I 2 326 ? 343.372 252.499 502.286 1.00 132.97 326 ILE G C 1
ATOM 36580 O O . ILE I 2 326 ? 343.761 251.495 502.884 1.00 132.97 326 ILE G O 1
ATOM 36596 N N . PHE I 2 327 ? 342.085 252.763 502.055 1.00 139.35 327 PHE G N 1
ATOM 36597 C CA . PHE I 2 327 ? 340.936 252.004 502.550 1.00 139.35 327 PHE G CA 1
ATOM 36598 C C . PHE I 2 327 ? 339.700 252.117 501.636 1.00 139.35 327 PHE G C 1
ATOM 36599 O O . PHE I 2 327 ? 338.816 251.245 501.759 1.00 139.35 327 PHE G O 1
#

B-factor: mean 127.85, std 10.49, range [50.0, 226.89]

Organism: NCBI:txid2419949

Sequence (2453 aa):
ATGRTTEGRTVTVTTASNTTITGAAGTFVASDVGRTITRAGIPAGTTITAVASGTSATISAAATTSATSAATLGSLNGQSQGLVGWSPETDTEAGAYSVAATNAGTVTPDRLTNAFTPVSQRGRATGRTTEGRTVTVTTASNTTITGAAGTFVASDVGRTITRAGIPAGTTITAVASGTSATISAAATTSATSAATLGSLNGQSQGLVGWSPETDTEAGAYSVAATNAGTVTPDRLTNAFTPVSQRGRPYNNLTSRTDAQALIPEEVSKEMLGKATEQSAVLQQFRRIPVGRNQVRFPVLSALPVAYWVNGDTGLKQTTEINWTNKYLNIEEIATIVPVPDNVLADVDVNVWDEAMPYLIEAFGRTLDSAVVFGTNAPGTFPQAIVPAIAAAGNAVTEGSTAAQGGYLGDLDKAYGKVEEDGFEANGIIAGIGLKGKLRGARDANGQKIDPTRVGADLKSIDGLPVSYPMRGLWPSAGGAGTNVRALVGDWSQFVVGVRQDITLKVLDQAVIQDNTGAIIYNLAQQDMTALRLTFRVGWQVANTLNNDQPTEANRYPAASLIFPYNNLTSRTDAQALIPEEVSKEMLGKATEQSAVLQQFRRIPVGRNQVRFPVLSALPVAYWVNGDTGLKQTTEINWTNKYLNIEEIATIVPVPDNVLADVDVNVWDEAMPYLIEAFGRTLDSAVVFGTNAPGTFPQAIVPAIAAAGNAVTEGSTAAQGGYLGDLDKAYGKVEEDGFEANGIIAGIGLKGKLRGARDANGQKIDPTRVGADLKSIDGLPVSYPMRGLWPSAGGAGTNVRALVGDWSQFVVGVRQDITLKVLDQAVIQDNTGAIIYNLAQQDMTALRLTFRVGWQVANTLNNDQPTEANRYPAASLIFPYNNLTSRTDAQALIPEEVSKEMLGKATEQSAVLQQFRRIPVGRNQVRFPVLSALPVAYWVNGDTGLKQTTEINWTNKYLNIEEIATIVPVPDNVLADVDVNVWDEAMPYLIEAFGRTLDSAVVFGTNAPGTFPQAIVPAIAAAGNAVTEGSTAAQGGYLGDLDKAYGKVEEDGFEANGIIAGIGLKGKLRGARDANGQKIDPTRVGADLKSIDGLPVSYPMRGLWPSAGGAGTNVRALVGDWSQFVVGVRQDITLKVLDQAVIQDNTGAIIYNLAQQDMTALRLTFRVGWQVANTLNNDQPTEANRYPAASLIFPYNNLTSRTDAQALIPEEVSKEMLGKATEQSAVLQQFRRIPVGRNQVRFPVLSALPVAYWVNGDTGLKQTTEINWTNKYLNIEEIATIVPVPDNVLADVDVNVWDEAMPYLIEAFGRTLDSAVVFGTNAPGTFPQAIVPAIAAAGNAVTEGSTAAQGGYLGDLDKAYGKVEEDGFEANGIIAGIGLKGKLRGARDANGQKIDPTRVGADLKSIDGLPVSYPMRGLWPSAGGAGTNVRALVGDWSQFVVGVRQDITLKVLDQAVIQDNTGAIIYNLAQQDMTALRLTFRVGWQVANTLNNDQPTEANRYPAASLIFPYNNLTSRTDAQALIPEEVSKEMLGKATEQSAVLQQFRRIPVGRNQVRFPVLSALPVAYWVNGDTGLKQTTEINWTNKYLNIEEIATIVPVPDNVLADVDVNVWDEAMPYLIEAFGRTLDSAVVFGTNAPGTFPQAIVPAIAAAGNAVTEGSTAAQGGYLGDLDKAYGKVEEDGFEANGIIAGIGLKGKLRGARDANGQKIDPTRVGADLKSIDGLPVSYPMRGLWPSAGGAGTNVRALVGDWSQFVVGVRQDITLKVLDQAVIQDNTGAIIYNLAQQDMTALRLTFRVGWQVANTLNNDQPTEANRYPAASLIFPYNNLTSRTDAQALIPEEVSKEMLGKATEQSAVLQQFRRIPVGRNQVRFPVLSALPVAYWVNGDTGLKQTTEINWTNKYLNIEEIATIVPVPDNVLADVDVNVWDEAMPYLIEAFGRTLDSAVVFGTNAPGTFPQAIVPAIAAAGNAVTEGSTAAQGGYLGDLDKAYGKVEEDGFEANGIIAGIGLKGKLRGARDANGQKIDPTRVGADLKSIDGLPVSYPMRGLWPSAGGAGTNVRALVGDWSQFVVGVRQDITLKVLDQAVIQDNTGAIIYNLAQQDMTALRLTFRVGWQVANTLNNDQPTEANRYPAASLIFPYNNLTSRTDAQALIPEEVSKEMLGKATEQSAVLQQFRRIPVGRNQVRFPVLSALPVAYWVNGDTGLKQTTEINWTNKYLNIEEIATIVPVPDNVLADVDVNVWDEAMPYLIEAFGRTLDSAVVFGTNAPGTFPQAIVPAIAAAGNAVTEGSTAAQGGYLGDLDKAYGKVEEDGFEANGIIAGIGLKGKLRGARDANGQKIDPTRVGADLKSIDGLPVSYPMRGLWPSAGGAGTNVRALVGDWSQFVVGVRQDITLKVLDQAVIQDNTGAIIYNLAQQDMTALRLTFRVGWQVANTLNNDQPTEANRYPAASLIF